Protein 6APL (pdb70)

Sequence (1744 aa):
CRHLLHLAIQRHPHFRGLFNLSIPVLLWGDLFTPALWDRLSQHKAPYGWRGLSHQVIASTLSLLNGSESAKLFAPPKCIRCAVVGNGGILNGSRQGPNIDAHDYVFRLNGAVIKGFERDVGTKTSFYGFTVNTKNSLVSYWNLGFTSVPQGQDLQYIFIPSDIRDYVLRSAILGVPVPEGLDKGDRPHAYFGPEASASKFKLLHPDFISYLTERFLKSKLILYPSTGALLLTALHTCDQVSAYGFITSNYWKFSDHYFERKKPANHDLSLEAALWRDLHKAGILQLYQRCRHLLHLAIQRHPHFRGLFNLSIPVLLWGDLFTPALWDRLSQHKAPYGWRGLSHQVIASTLSLLNGSESAKLFAPPPKCIRCAVVGNGGILNGSRQGPNIDAHDYVFRLNGAVIKGFERDVGTKTSFYGFTVNTKNSLVSYWNLGFTSVPQGQDLQYIFIPSDIRDYVLRSAILGVPVPEGLDKGDRPHAYFGPEASASKFKLLHPDFISYLTERFLKSKLINTHDLYPSTGALLLTALHTCDQVSAYGFITSNYWKFSDHYFERKKPYANHDLSLEAALWRDLHKAGILQLYQRCRHLLHLAIQRHPHFRGLFNLSIPVLLWGDLFTPALWDRLSQHKAPYGWRGLSHQVIASTLSLLNGSESAKLFAPTPPKCIRCAVVGNGGILNGSRQGPNIDAHDYVFRLNGAVIKGFERDVGTKTSFYGFTVNTKNSLVSYWNLGFTSVPQGQDLQYIFIPSDIRDYVLRSAILGVPVPEGLDKGDRPHAYFGPEASASKFKLLHPDFISYLTERFLKSKLINTHFGDLYPSTGALLLTALHTCDQVSAYGFITSNYWKFSDHYFERKKPLIFYANHDLSLEAALWRDLHKAGILQLYQRCRHLLHLAIQRHPHFRGLFNLSIPVLLWGDLFTPALWDRLSQHKAPYGWRGLSHQVIASTLSLLNGSESAKLFAPCIRCAVVGNGGILNGSRQGPNIDAHDYVFRLNGAVIKGFERDVGTKTSFYGFTVNTKNSLVSYWNLGFTSVPQGQDLQYIFIPSDIRDYVLRSAILGVPVPEGLDKGDRPHAYFGPEASASKFKLLHPDFISYLTERFLKSKLINTHFGDLYPSTGALLLTALHTCDQVSAYGFITSNYWKFSDHYFERKKPLIFYANHDLSLEAALWRDLHKAGILQLYQRCRHLLHLAIQRHPHFRGLFNLSIPVLLWGDLFTPALWDRLSQHKAPYGWRGLSHQVIASTLSLLNGSESAKLFCIRCAVVGNGGILNGSRQGPNIDAHDYVFRLNGAVIKGFERDVGTKTSFYGFTVNTKNSLVSYWNLGFTSVPQGQDLQYIFIPSDIRDYVLRSAILGVPVPEGLDKGDRPHAYFGPEASASKFKLLHPDFISYLTERFLKSKLINDLYPSTGALLLTALHTCDQVSAYGFITSNYWKFSDHYFNHDLSLEAALWRDLHKAGILQLYQRLHLAIQRHPHFRGLFNLSIPVLLWGDLFTPALWDRLSQHKAPYGWRGLSHQVIASTLSLLNGSESAKLFAPCIRCAVVGNGGILNGSRQGPNIDAHDYVFRLNGAVIKGFERDVGTKTSFYGFTVNTKNSLVSYWNLGFTSVPQGQDLQYIFIPSDIRDYVLRSAILGVPVPEGLDKGDRPHAYFGPEASASKFKLLHPDFISYLTERFLKSKLINTDLYPSTGALLLTALHTCDQVSAYGFITSNYWKFSDHYFENHDLSLEAALWRDLHKAGILQLYQR

Radius of gyration: 49.09 Å; Cα contacts (8 Å, |Δi|>4): 3254; chains: 6; bounding box: 106×106×145 Å

Structure (mmCIF, N/CA/C/O backbone):
data_6APL
#
_entry.id   6APL
#
_cell.length_a   71.168
_cell.length_b   71.125
_cell.length_c   138.608
_cell.angle_alpha   103.69
_cell.angle_beta   97.26
_cell.angle_gamma   103.03
#
_symmetry.space_group_name_H-M   'P 1'
#
loop_
_entity.id
_entity.type
_entity.pdbx_description
1 polymer 'Alpha-N-acetylgalactosaminide alpha-2,6-sialyltransferase 2'
2 non-polymer "CYTIDINE-5'-MONOPHOSPHATE"
3 non-polymer 2-acetamido-2-deoxy-beta-D-glucopyranose
4 water water
#
loop_
_atom_site.group_PDB
_atom_site.id
_atom_site.type_symbol
_atom_site.label_atom_id
_atom_site.label_alt_id
_atom_site.label_comp_id
_atom_site.label_asym_id
_atom_site.label_entity_id
_atom_site.label_seq_id
_atom_site.pdbx_PDB_ins_code
_atom_site.Cartn_x
_atom_site.Cartn_y
_atom_site.Cartn_z
_atom_site.occupancy
_atom_site.B_iso_or_equiv
_atom_site.auth_seq_id
_atom_site.auth_comp_id
_atom_site.auth_asym_id
_atom_site.auth_atom_id
_atom_site.pdbx_PDB_model_num
ATOM 1 N N . CYS A 1 66 ? 23.563 7.546 2.081 1.00 143.89 66 CYS A N 1
ATOM 2 C CA . CYS A 1 66 ? 23.293 6.155 2.423 1.00 153.27 66 CYS A CA 1
ATOM 3 C C . CYS A 1 66 ? 22.304 5.525 1.447 1.00 149.02 66 CYS A C 1
ATOM 4 O O . CYS A 1 66 ? 22.237 4.299 1.329 1.00 145.36 66 CYS A O 1
ATOM 7 N N . ARG A 1 67 ? 21.542 6.373 0.746 1.00 152.22 67 ARG A N 1
ATOM 8 C CA . ARG A 1 67 ? 20.548 5.873 -0.201 1.00 152.80 67 ARG A CA 1
ATOM 9 C C . ARG A 1 67 ? 21.192 5.018 -1.284 1.00 157.26 67 ARG A C 1
ATOM 10 O O . ARG A 1 67 ? 20.557 4.092 -1.803 1.00 160.74 67 ARG A O 1
ATOM 18 N N . HIS A 1 68 ? 22.457 5.281 -1.611 1.00 151.59 68 HIS A N 1
ATOM 19 C CA . HIS A 1 68 ? 23.152 4.526 -2.646 1.00 146.02 68 HIS A CA 1
ATOM 20 C C . HIS A 1 68 ? 23.485 3.116 -2.167 1.00 142.16 68 HIS A C 1
ATOM 21 O O . HIS A 1 68 ? 24.609 2.635 -2.349 1.00 149.49 68 HIS A O 1
ATOM 28 N N . LEU A 1 69 ? 22.506 2.455 -1.547 1.00 134.31 69 LEU A N 1
ATOM 29 C CA . LEU A 1 69 ? 22.579 1.048 -1.178 1.00 127.74 69 LEU A CA 1
ATOM 30 C C . LEU A 1 69 ? 21.717 0.202 -2.107 1.00 116.01 69 LEU A C 1
ATOM 31 O O . LEU A 1 69 ? 22.220 -0.707 -2.773 1.00 109.57 69 LEU A O 1
ATOM 36 N N . LEU A 1 70 ? 20.416 0.497 -2.173 1.00 115.02 70 LEU A N 1
ATOM 37 C CA . LEU A 1 70 ? 19.536 -0.116 -3.162 1.00 108.28 70 LEU A CA 1
ATOM 38 C C . LEU A 1 70 ? 19.665 0.555 -4.522 1.00 113.43 70 LEU A C 1
ATOM 39 O O . LEU A 1 70 ? 19.475 -0.101 -5.551 1.00 110.81 70 LEU A O 1
ATOM 44 N N . HIS A 1 71 ? 19.980 1.853 -4.548 1.00 123.21 71 HIS A N 1
ATOM 45 C CA . HIS A 1 71 ? 20.184 2.536 -5.823 1.00 133.13 71 HIS A CA 1
ATOM 46 C C . HIS A 1 71 ? 21.402 1.982 -6.550 1.00 132.21 71 HIS A C 1
ATOM 47 O O . HIS A 1 71 ? 21.389 1.837 -7.778 1.00 135.51 71 HIS A O 1
ATOM 54 N N . LEU A 1 72 ? 22.461 1.658 -5.806 1.00 125.01 72 LEU A N 1
ATOM 55 C CA . LEU A 1 72 ? 23.641 1.063 -6.424 1.00 123.68 72 LEU A CA 1
ATOM 56 C C . LEU A 1 72 ? 23.305 -0.270 -7.078 1.00 115.99 72 LEU A C 1
ATOM 57 O O . LEU A 1 72 ? 23.753 -0.552 -8.197 1.00 120.06 72 LEU A O 1
ATOM 62 N N . ALA A 1 73 ? 22.516 -1.104 -6.396 1.00 107.71 73 ALA A N 1
ATOM 63 C CA . ALA A 1 73 ? 22.125 -2.388 -6.969 1.00 109.66 73 ALA A CA 1
ATOM 64 C C . ALA A 1 73 ? 21.344 -2.198 -8.262 1.00 107.75 73 ALA A C 1
ATOM 65 O O . ALA A 1 73 ? 21.477 -2.994 -9.201 1.00 110.70 73 ALA A O 1
ATOM 67 N N . ILE A 1 74 ? 20.534 -1.139 -8.331 1.00 101.65 74 ILE A N 1
ATOM 68 C CA . ILE A 1 74 ? 19.769 -0.850 -9.542 1.00 94.13 74 ILE A CA 1
ATOM 69 C C . ILE A 1 74 ? 20.707 -0.547 -10.707 1.00 98.75 74 ILE A C 1
ATOM 70 O O . ILE A 1 74 ? 20.568 -1.109 -11.800 1.00 104.69 74 ILE A O 1
ATOM 75 N N . GLN A 1 75 ? 21.688 0.333 -10.487 1.00 103.23 75 GLN A N 1
ATOM 76 C CA . GLN A 1 75 ? 22.575 0.725 -11.578 1.00 114.50 75 GLN A CA 1
ATOM 77 C C . GLN A 1 75 ? 23.511 -0.405 -11.992 1.00 114.64 75 GLN A C 1
ATOM 78 O O . GLN A 1 75 ? 23.857 -0.514 -13.174 1.00 119.88 75 GLN A O 1
ATOM 84 N N . ARG A 1 76 ? 23.923 -1.256 -11.051 1.00 116.43 76 ARG A N 1
ATOM 85 C CA . ARG A 1 76 ? 24.924 -2.272 -11.362 1.00 127.70 76 ARG A CA 1
ATOM 86 C C . ARG A 1 76 ? 24.401 -3.353 -12.299 1.00 132.82 76 ARG A C 1
ATOM 87 O O . ARG A 1 76 ? 25.205 -4.074 -12.899 1.00 133.88 76 ARG A O 1
ATOM 95 N N . HIS A 1 77 ? 23.085 -3.487 -12.439 1.00 139.01 77 HIS A N 1
ATOM 96 C CA . HIS A 1 77 ? 22.509 -4.450 -13.357 1.00 142.18 77 HIS A CA 1
ATOM 97 C C . HIS A 1 77 ? 21.708 -3.723 -14.428 1.00 129.32 77 HIS A C 1
ATOM 98 O O . HIS A 1 77 ? 20.857 -2.886 -14.096 1.00 126.44 77 HIS A O 1
ATOM 105 N N . PRO A 1 78 ? 21.937 -4.015 -15.711 1.00 120.71 78 PRO A N 1
ATOM 106 C CA . PRO A 1 78 ? 21.318 -3.197 -16.765 1.00 115.80 78 PRO A CA 1
ATOM 107 C C . PRO A 1 78 ? 19.814 -3.374 -16.891 1.00 113.40 78 PRO A C 1
ATOM 108 O O . PRO A 1 78 ? 19.132 -2.422 -17.291 1.00 117.51 78 PRO A O 1
ATOM 112 N N . HIS A 1 79 ? 19.273 -4.553 -16.570 1.00 106.84 79 HIS A N 1
ATOM 113 C CA . HIS A 1 79 ? 17.858 -4.811 -16.834 1.00 96.43 79 HIS A CA 1
ATOM 114 C C . HIS A 1 79 ? 16.961 -3.874 -16.033 1.00 95.97 79 HIS A C 1
ATOM 115 O O . HIS A 1 79 ? 16.094 -3.196 -16.596 1.00 98.80 79 HIS A O 1
ATOM 122 N N . PHE A 1 80 ? 17.153 -3.822 -14.713 1.00 95.49 80 PHE A N 1
ATOM 123 C CA . PHE A 1 80 ? 16.365 -2.924 -13.874 1.00 92.90 80 PHE A CA 1
ATOM 124 C C . PHE A 1 80 ? 16.882 -1.493 -13.895 1.00 99.58 80 PHE A C 1
ATOM 125 O O . PHE A 1 80 ? 16.155 -0.584 -13.477 1.00 99.77 80 PHE A O 1
ATOM 133 N N . ARG A 1 81 ? 18.117 -1.277 -14.358 1.00 104.36 81 ARG A N 1
ATOM 134 C CA . ARG A 1 81 ? 18.645 0.080 -14.468 1.00 107.81 81 ARG A CA 1
ATOM 135 C C . ARG A 1 81 ? 17.799 0.915 -15.417 1.00 105.05 81 ARG A C 1
ATOM 136 O O . ARG A 1 81 ? 17.578 2.109 -15.180 1.00 106.49 81 ARG A O 1
ATOM 144 N N . GLY A 1 82 ? 17.320 0.303 -16.496 1.00 101.46 82 GLY A N 1
ATOM 145 C CA . GLY A 1 82 ? 16.452 0.942 -17.459 1.00 105.27 82 GLY A CA 1
ATOM 146 C C . GLY A 1 82 ? 14.976 0.746 -17.207 1.00 103.89 82 GLY A C 1
ATOM 147 O O . GLY A 1 82 ? 14.161 1.116 -18.060 1.00 107.87 82 GLY A O 1
ATOM 148 N N . LEU A 1 83 ? 14.600 0.174 -16.065 1.00 97.65 83 LEU A N 1
ATOM 149 C CA . LEU A 1 83 ? 13.202 -0.048 -15.736 1.00 94.17 83 LEU A CA 1
ATOM 150 C C . LEU A 1 83 ? 12.715 0.807 -14.576 1.00 87.33 83 LEU A C 1
ATOM 151 O O . LEU A 1 83 ? 11.521 1.115 -14.520 1.00 77.75 83 LEU A O 1
ATOM 156 N N . PHE A 1 84 ? 13.606 1.219 -13.676 1.00 85.03 84 PHE A N 1
ATOM 157 C CA . PHE A 1 84 ? 13.246 2.055 -12.539 1.00 76.58 84 PHE A CA 1
ATOM 158 C C . PHE A 1 84 ? 13.256 3.529 -12.928 1.00 85.42 84 PHE A C 1
ATOM 159 O O . PHE A 1 84 ? 14.188 3.998 -13.590 1.00 91.36 84 PHE A O 1
ATOM 167 N N . ASN A 1 85 ? 12.220 4.258 -12.503 1.00 83.84 85 ASN A N 1
ATOM 168 C CA . ASN A 1 85 ? 12.092 5.700 -12.733 1.00 79.82 85 ASN A CA 1
ATOM 169 C C . ASN A 1 85 ? 11.737 6.353 -11.399 1.00 78.39 85 ASN A C 1
ATOM 170 O O . ASN A 1 85 ? 10.561 6.473 -11.045 1.00 71.78 85 ASN A O 1
ATOM 175 N N . LEU A 1 86 ? 12.758 6.808 -10.676 1.00 90.41 86 LEU A N 1
ATOM 176 C CA . LEU A 1 86 ? 12.558 7.393 -9.356 1.00 96.88 86 LEU A CA 1
ATOM 177 C C . LEU A 1 86 ? 12.156 8.860 -9.464 1.00 93.07 86 LEU A C 1
ATOM 178 O O . LEU A 1 86 ? 12.433 9.656 -8.561 1.00 91.43 86 LEU A O 1
ATOM 183 N N . SER A 1 87 ? 11.495 9.224 -10.561 1.00 85.61 87 SER A N 1
ATOM 184 C CA . SER A 1 87 ? 10.999 10.576 -10.765 1.00 83.09 87 SER A CA 1
ATOM 185 C C . SER A 1 87 ? 9.486 10.663 -10.881 1.00 82.02 87 SER A C 1
ATOM 186 O O . SER A 1 87 ? 8.926 11.731 -10.623 1.00 87.00 87 SER A O 1
ATOM 189 N N . ILE A 1 88 ? 8.813 9.582 -11.268 1.00 72.66 88 ILE A N 1
ATOM 190 C CA . ILE A 1 88 ? 7.350 9.642 -11.354 1.00 68.65 88 ILE A CA 1
ATOM 191 C C . ILE A 1 88 ? 6.785 9.838 -9.954 1.00 65.13 88 ILE A C 1
ATOM 192 O O . ILE A 1 88 ? 7.308 9.245 -8.989 1.00 64.04 88 ILE A O 1
ATOM 197 N N . PRO A 1 89 ? 5.770 10.679 -9.760 1.00 62.17 89 PRO A N 1
ATOM 198 C CA . PRO A 1 89 ? 5.228 10.862 -8.407 1.00 56.42 89 PRO A CA 1
ATOM 199 C C . PRO A 1 89 ? 4.544 9.592 -7.923 1.00 57.40 89 PRO A C 1
ATOM 200 O O . PRO A 1 89 ? 3.840 8.921 -8.680 1.00 60.78 89 PRO A O 1
ATOM 204 N N . VAL A 1 90 ? 4.782 9.251 -6.657 1.00 54.73 90 VAL A N 1
ATOM 205 C CA . VAL A 1 90 ? 4.158 8.070 -6.073 1.00 47.54 90 VAL A CA 1
ATOM 206 C C . VAL A 1 90 ? 2.775 8.412 -5.547 1.00 54.73 90 VAL A C 1
ATOM 207 O O . VAL A 1 90 ? 1.860 7.580 -5.567 1.00 51.31 90 VAL A O 1
ATOM 211 N N . LEU A 1 91 ? 2.605 9.640 -5.079 1.00 53.51 91 LEU A N 1
ATOM 212 C CA . LEU A 1 91 ? 1.394 10.086 -4.416 1.00 52.14 91 LEU A CA 1
ATOM 213 C C . LEU A 1 91 ? 0.714 11.149 -5.263 1.00 61.59 91 LEU A C 1
ATOM 214 O O . LEU A 1 91 ? 1.383 11.975 -5.893 1.00 60.34 91 LEU A O 1
ATOM 219 N N . LEU A 1 92 ? -0.613 11.124 -5.289 1.00 47.75 92 LEU A N 1
ATOM 220 C CA . LEU A 1 92 ? -1.384 12.151 -5.973 1.00 51.63 92 LEU A CA 1
ATOM 221 C C . LEU A 1 92 ? -1.806 13.211 -4.963 1.00 57.80 92 LEU A C 1
ATOM 222 O O . LEU A 1 92 ? -2.273 12.879 -3.866 1.00 53.51 92 LEU A O 1
ATOM 227 N N . TRP A 1 93 ? -1.640 14.481 -5.327 1.00 65.30 93 TRP A N 1
ATOM 228 C CA . TRP A 1 93 ? -2.022 15.571 -4.436 1.00 61.22 93 TRP A CA 1
ATOM 229 C C . TRP A 1 93 ? -2.507 16.756 -5.264 1.00 62.53 93 TRP A C 1
ATOM 230 O O . TRP A 1 93 ? -2.521 16.719 -6.499 1.00 61.83 93 TRP A O 1
ATOM 241 N N . GLY A 1 94 ? -2.891 17.825 -4.559 1.00 65.00 94 GLY A N 1
ATOM 242 C CA . GLY A 1 94 ? -3.661 18.891 -5.185 1.00 64.78 94 GLY A CA 1
ATOM 243 C C . GLY A 1 94 ? -2.924 19.610 -6.299 1.00 66.92 94 GLY A C 1
ATOM 244 O O . GLY A 1 94 ? -3.510 19.921 -7.339 1.00 73.03 94 GLY A O 1
ATOM 245 N N . ASP A 1 95 ? -1.635 19.889 -6.101 1.00 64.59 95 ASP A N 1
ATOM 246 C CA . ASP A 1 95 ? -0.859 20.577 -7.127 1.00 61.68 95 ASP A CA 1
ATOM 247 C C . ASP A 1 95 ? -0.723 19.781 -8.420 1.00 68.98 95 ASP A C 1
ATOM 248 O O . ASP A 1 95 ? -0.234 20.335 -9.409 1.00 77.04 95 ASP A O 1
ATOM 253 N N . LEU A 1 96 ? -1.132 18.510 -8.446 1.00 62.94 96 LEU A N 1
ATOM 254 C CA . LEU A 1 96 ? -1.109 17.725 -9.674 1.00 65.80 96 LEU A CA 1
ATOM 255 C C . LEU A 1 96 ? -2.461 17.667 -10.371 1.00 62.97 96 LEU A C 1
ATOM 256 O O . LEU A 1 96 ? -2.541 17.155 -11.491 1.00 66.35 96 LEU A O 1
ATOM 261 N N . PHE A 1 97 ? -3.516 18.177 -9.742 1.00 69.89 97 PHE A N 1
ATOM 262 C CA . PHE A 1 97 ? -4.869 18.117 -10.294 1.00 68.63 97 PHE A CA 1
ATOM 263 C C . PHE A 1 97 ? -5.034 19.239 -11.308 1.00 63.08 97 PHE A C 1
ATOM 264 O O . PHE A 1 97 ? -5.389 20.365 -10.969 1.00 60.97 97 PHE A O 1
ATOM 272 N N . THR A 1 98 ? -4.772 18.929 -12.572 1.00 77.33 98 THR A N 1
ATOM 273 C CA . THR A 1 98 ? -4.935 19.899 -13.639 1.00 80.50 98 THR A CA 1
ATOM 274 C C . THR A 1 98 ? -5.981 19.401 -14.628 1.00 82.04 98 THR A C 1
ATOM 275 O O . THR A 1 98 ? -6.194 18.191 -14.741 1.00 87.42 98 THR A O 1
ATOM 279 N N . PRO A 1 99 ? -6.663 20.298 -15.346 1.00 79.82 99 PRO A N 1
ATOM 280 C CA . PRO A 1 99 ? -7.598 19.828 -16.381 1.00 77.90 99 PRO A CA 1
ATOM 281 C C . PRO A 1 99 ? -6.942 18.919 -17.408 1.00 75.47 99 PRO A C 1
ATOM 282 O O . PRO A 1 99 ? -7.630 18.076 -17.996 1.00 76.93 99 PRO A O 1
ATOM 286 N N . ALA A 1 100 ? -5.631 19.053 -17.632 1.00 69.10 100 ALA A N 1
ATOM 287 C CA . ALA A 1 100 ? -4.917 18.089 -18.461 1.00 66.95 100 ALA A CA 1
ATOM 288 C C . ALA A 1 100 ? -4.979 16.695 -17.846 1.00 70.17 100 ALA A C 1
ATOM 289 O O . ALA A 1 100 ? -5.386 15.731 -18.505 1.00 71.04 100 ALA A O 1
ATOM 291 N N . LEU A 1 101 ? -4.580 16.572 -16.575 1.00 72.47 101 LEU A N 1
ATOM 292 C CA . LEU A 1 101 ? -4.660 15.281 -15.900 1.00 68.34 101 LEU A CA 1
ATOM 293 C C . LEU A 1 101 ? -6.092 14.766 -15.887 1.00 68.64 101 LEU A C 1
ATOM 294 O O . LEU A 1 101 ? -6.329 13.562 -16.035 1.00 67.93 101 LEU A O 1
ATOM 299 N N . TRP A 1 102 ? -7.062 15.669 -15.727 1.00 67.87 102 TRP A N 1
ATOM 300 C CA . TRP A 1 102 ? -8.460 15.257 -15.780 1.00 73.19 102 TRP A CA 1
ATOM 301 C C . TRP A 1 102 ? -8.828 14.698 -17.149 1.00 83.39 102 TRP A C 1
ATOM 302 O O . TRP A 1 102 ? -9.649 13.779 -17.236 1.00 83.50 102 TRP A O 1
ATOM 313 N N . ASP A 1 103 ? -8.233 15.228 -18.223 1.00 87.27 103 ASP A N 1
ATOM 314 C CA . ASP A 1 103 ? -8.520 14.721 -19.563 1.00 88.02 103 ASP A CA 1
ATOM 315 C C . ASP A 1 103 ? -8.055 13.278 -19.714 1.00 77.58 103 ASP A C 1
ATOM 316 O O . ASP A 1 103 ? -8.854 12.382 -20.009 1.00 78.87 103 ASP A O 1
ATOM 321 N N . ARG A 1 104 ? -6.754 13.039 -19.528 1.00 68.90 104 ARG A N 1
ATOM 322 C CA . ARG A 1 104 ? -6.205 11.694 -19.683 1.00 76.30 104 ARG A CA 1
ATOM 323 C C . ARG A 1 104 ? -6.891 10.711 -18.748 1.00 76.32 104 ARG A C 1
ATOM 324 O O . ARG A 1 104 ? -7.480 9.716 -19.189 1.00 75.84 104 ARG A O 1
ATOM 332 N N . LEU A 1 105 ? -6.821 10.980 -17.443 1.00 64.50 105 LEU A N 1
ATOM 333 C CA . LEU A 1 105 ? -7.289 10.022 -16.451 1.00 65.54 105 LEU A CA 1
ATOM 334 C C . LEU A 1 105 ? -8.774 9.726 -16.585 1.00 66.56 105 LEU A C 1
ATOM 335 O O . LEU A 1 105 ? -9.231 8.679 -16.116 1.00 64.33 105 LEU A O 1
ATOM 340 N N . SER A 1 106 ? -9.536 10.616 -17.220 1.00 69.20 106 SER A N 1
ATOM 341 C CA . SER A 1 106 ? -10.935 10.317 -17.490 1.00 75.94 106 SER A CA 1
ATOM 342 C C . SER A 1 106 ? -11.108 9.302 -18.613 1.00 80.67 106 SER A C 1
ATOM 343 O O . SER A 1 106 ? -12.233 8.851 -18.849 1.00 83.9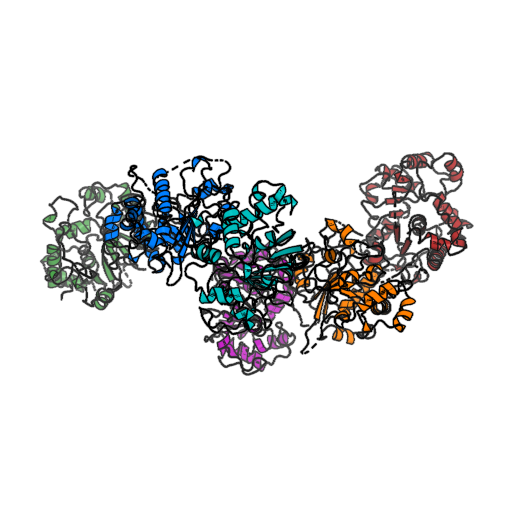2 106 SER A O 1
ATOM 346 N N . GLN A 1 107 ? -10.033 8.939 -19.310 1.00 73.20 107 GLN A N 1
ATOM 347 C CA . GLN A 1 107 ? -10.079 7.921 -20.349 1.00 82.95 107 GLN A CA 1
ATOM 348 C C . GLN A 1 107 ? -9.657 6.549 -19.839 1.00 78.87 107 GLN A C 1
ATOM 349 O O . GLN A 1 107 ? -9.502 5.622 -20.639 1.00 77.42 107 GLN A O 1
ATOM 355 N N . HIS A 1 108 ? -9.477 6.397 -18.529 1.00 82.39 108 HIS A N 1
ATOM 356 C CA . HIS A 1 108 ? -9.099 5.122 -17.933 1.00 80.44 108 HIS A CA 1
ATOM 357 C C . HIS A 1 108 ? -9.938 4.898 -16.686 1.00 83.65 108 HIS A C 1
ATOM 358 O O . HIS A 1 108 ? -10.063 5.799 -15.853 1.00 79.80 108 HIS A O 1
ATOM 365 N N . LYS A 1 109 ? -10.518 3.711 -16.561 1.00 87.12 109 LYS A N 1
ATOM 366 C CA . LYS A 1 109 ? -11.288 3.382 -15.371 1.00 96.45 109 LYS A CA 1
ATOM 367 C C . LYS A 1 109 ? -10.357 2.687 -14.379 1.00 96.53 109 LYS A C 1
ATOM 368 O O . LYS A 1 109 ? -9.137 2.869 -14.434 1.00 74.95 109 LYS A O 1
ATOM 374 N N . ALA A 1 110 ? -10.922 1.899 -13.451 1.00 114.23 110 ALA A N 1
ATOM 375 C CA . ALA A 1 110 ? -10.125 1.040 -12.585 1.00 105.66 110 ALA A CA 1
ATOM 376 C C . ALA A 1 110 ? -9.211 1.931 -11.743 1.00 91.23 110 ALA A C 1
ATOM 377 O O . ALA A 1 110 ? -9.464 3.142 -11.668 1.00 91.93 110 ALA A O 1
ATOM 379 N N . PRO A 1 111 ? -8.173 1.415 -11.073 1.00 72.28 111 PRO A N 1
ATOM 380 C CA . PRO A 1 111 ? -7.227 2.320 -10.405 1.00 59.60 111 PRO A CA 1
ATOM 381 C C . PRO A 1 111 ? -6.277 3.052 -11.336 1.00 54.33 111 PRO A C 1
ATOM 382 O O . PRO A 1 111 ? -5.407 3.781 -10.846 1.00 53.93 111 PRO A O 1
ATOM 386 N N . TYR A 1 112 ? -6.395 2.886 -12.649 1.00 57.66 112 TYR A N 1
ATOM 387 C CA . TYR A 1 112 ? -5.470 3.550 -13.558 1.00 58.91 112 TYR A CA 1
ATOM 388 C C . TYR A 1 112 ? -5.922 4.951 -13.945 1.00 64.92 112 TYR A C 1
ATOM 389 O O . TYR A 1 112 ? -5.112 5.726 -14.466 1.00 72.06 112 TYR A O 1
ATOM 398 N N . GLY A 1 113 ? -7.172 5.290 -13.694 1.00 63.77 113 GLY A N 1
ATOM 399 C CA . GLY A 1 113 ? -7.692 6.614 -13.974 1.00 64.18 113 GLY A CA 1
ATOM 400 C C . GLY A 1 113 ? -8.990 6.805 -13.212 1.00 62.35 113 GLY A C 1
ATOM 401 O O . GLY A 1 113 ? -9.215 6.187 -12.171 1.00 65.12 113 GLY A O 1
ATOM 402 N N . TRP A 1 114 ? -9.862 7.663 -13.741 1.00 65.61 114 TRP A N 1
ATOM 403 C CA . TRP A 1 114 ? -11.158 7.909 -13.117 1.00 68.22 114 TRP A CA 1
ATOM 404 C C . TRP A 1 114 ? -12.239 8.149 -14.177 1.00 68.88 114 TRP A C 1
ATOM 405 O O . TRP A 1 114 ? -12.944 9.154 -14.184 1.00 73.91 114 TRP A O 1
ATOM 416 N N . ARG A 1 115 ? -12.395 7.191 -15.089 1.00 66.22 115 ARG A N 1
ATOM 417 C CA . ARG A 1 115 ? -13.478 7.264 -16.060 1.00 73.67 115 ARG A CA 1
ATOM 418 C C . ARG A 1 115 ? -14.807 6.955 -15.383 1.00 72.16 115 ARG A C 1
ATOM 419 O O . ARG A 1 115 ? -14.918 5.988 -14.624 1.00 71.24 115 ARG A O 1
ATOM 427 N N . GLY A 1 116 ? -15.817 7.778 -15.658 1.00 70.77 116 GLY A N 1
ATOM 428 C CA . GLY A 1 116 ? -17.123 7.583 -15.064 1.00 75.37 116 GLY A CA 1
ATOM 429 C C . GLY A 1 116 ? -17.257 8.048 -13.633 1.00 77.02 116 GLY A C 1
ATOM 430 O O . GLY A 1 116 ? -18.301 7.811 -13.017 1.00 79.74 116 GLY A O 1
ATOM 431 N N . LEU A 1 117 ? -16.237 8.700 -13.083 1.00 69.82 117 LEU A N 1
ATOM 432 C CA . LEU A 1 117 ? -16.271 9.229 -11.726 1.00 64.39 117 LEU A CA 1
ATOM 433 C C . LEU A 1 117 ? -16.555 10.724 -11.782 1.00 66.35 117 LEU A C 1
ATOM 434 O O . LEU A 1 117 ? -16.074 11.421 -12.680 1.00 69.09 117 LEU A O 1
ATOM 439 N N . SER A 1 118 ? -17.339 11.215 -10.825 1.00 61.94 118 SER A N 1
ATOM 440 C CA . SER A 1 118 ? -17.825 12.588 -10.899 1.00 69.83 118 SER A CA 1
ATOM 441 C C . SER A 1 118 ? -16.730 13.576 -10.516 1.00 70.09 118 SER A C 1
ATOM 442 O O . SER A 1 118 ? -16.006 13.378 -9.536 1.00 64.29 118 SER A O 1
ATOM 445 N N . HIS A 1 119 ? -16.615 14.647 -11.307 1.00 74.01 119 HIS A N 1
ATOM 446 C CA . HIS A 1 119 ? -15.669 15.714 -10.993 1.00 67.05 119 HIS A CA 1
ATOM 447 C C . HIS A 1 119 ? -15.901 16.261 -9.589 1.00 66.44 119 HIS A C 1
ATOM 448 O O . HIS A 1 119 ? -14.943 16.552 -8.866 1.00 64.91 119 HIS A O 1
ATOM 455 N N . GLN A 1 120 ? -17.166 16.381 -9.176 1.00 58.66 120 GLN A N 1
ATOM 456 C CA . GLN A 1 120 ? -17.473 16.929 -7.857 1.00 61.25 120 GLN A CA 1
ATOM 457 C C . GLN A 1 120 ? -16.786 16.134 -6.753 1.00 58.84 120 GLN A C 1
ATOM 458 O O . GLN A 1 120 ? -16.137 16.710 -5.872 1.00 56.03 120 GLN A O 1
ATOM 464 N N . VAL A 1 121 ? -16.899 14.805 -6.795 1.00 68.34 121 VAL A N 1
ATOM 465 C CA . VAL A 1 121 ? -16.274 13.978 -5.764 1.00 61.99 121 VAL A CA 1
ATOM 466 C C . VAL A 1 121 ? -14.757 14.100 -5.825 1.00 66.13 121 VAL A C 1
ATOM 467 O O . VAL A 1 121 ? -14.106 14.398 -4.818 1.00 73.96 121 VAL A O 1
ATOM 471 N N . ILE A 1 122 ? -14.171 13.885 -7.005 1.00 61.91 122 ILE A N 1
ATOM 472 C CA . ILE A 1 122 ? -12.713 13.886 -7.124 1.00 64.38 122 ILE A CA 1
ATOM 473 C C . ILE A 1 122 ? -12.141 15.263 -6.799 1.00 60.37 122 ILE A C 1
ATOM 474 O O . ILE A 1 122 ? -11.136 15.379 -6.085 1.00 52.35 122 ILE A O 1
ATOM 479 N N . ALA A 1 123 ? -12.777 16.327 -7.301 1.00 53.17 123 ALA A N 1
ATOM 480 C CA . ALA A 1 123 ? -12.308 17.678 -6.999 1.00 55.37 123 ALA A CA 1
ATOM 481 C C . ALA A 1 123 ? -12.417 17.987 -5.510 1.00 56.40 123 ALA A C 1
ATOM 482 O O . ALA A 1 123 ? -11.532 18.636 -4.941 1.00 57.08 123 ALA A O 1
ATOM 484 N N . SER A 1 124 ? -13.492 17.535 -4.860 1.00 63.80 124 SER A N 1
ATOM 485 C CA . SER A 1 124 ? -13.658 17.836 -3.441 1.00 66.37 124 SER A CA 1
ATOM 486 C C . SER A 1 124 ? -12.631 17.097 -2.591 1.00 67.30 124 SER A C 1
ATOM 487 O O . SER A 1 124 ? -12.088 17.665 -1.636 1.00 68.52 124 SER A O 1
ATOM 490 N N . THR A 1 125 ? -12.347 15.834 -2.913 1.00 60.93 125 THR A N 1
ATOM 491 C CA . THR A 1 125 ? -11.323 15.113 -2.163 1.00 58.14 125 THR A CA 1
ATOM 492 C C . THR A 1 125 ? -9.945 15.706 -2.422 1.00 57.76 125 THR A C 1
ATOM 493 O O . THR A 1 125 ? -9.193 15.990 -1.483 1.00 57.23 125 THR A O 1
ATOM 497 N N . LEU A 1 126 ? -9.597 15.918 -3.692 1.00 55.20 126 LEU A N 1
ATOM 498 C CA . LEU A 1 126 ? -8.256 16.398 -4.000 1.00 53.84 126 LEU A CA 1
ATOM 499 C C . LEU A 1 126 ? -8.011 17.811 -3.486 1.00 60.76 126 LEU A C 1
ATOM 500 O O . LEU A 1 126 ? -6.852 18.217 -3.361 1.00 63.47 126 LEU A O 1
ATOM 505 N N . SER A 1 127 ? -9.068 18.564 -3.175 1.00 53.54 127 SER A N 1
ATOM 506 C CA . SER A 1 127 ? -8.866 19.888 -2.597 1.00 52.93 127 SER A CA 1
ATOM 507 C C . SER A 1 127 ? -8.295 19.804 -1.186 1.00 54.65 127 SER A C 1
ATOM 508 O O . SER A 1 127 ? -7.588 20.723 -0.752 1.00 58.33 127 SER A O 1
ATOM 511 N N . LEU A 1 128 ? -8.570 18.710 -0.463 1.00 53.37 128 LEU A N 1
ATOM 512 C CA . LEU A 1 128 ? -8.004 18.526 0.873 1.00 60.56 128 LEU A CA 1
ATOM 513 C C . LEU A 1 128 ? -6.521 18.182 0.833 1.00 61.36 128 LEU A C 1
ATOM 514 O O . LEU A 1 128 ? -5.810 18.426 1.813 1.00 64.78 128 LEU A O 1
ATOM 519 N N . LEU A 1 129 ? -6.037 17.622 -0.277 1.00 66.94 129 LEU A N 1
ATOM 520 C CA . LEU A 1 129 ? -4.633 17.270 -0.456 1.00 66.95 129 LEU A CA 1
ATOM 521 C C . LEU A 1 129 ? -3.789 18.444 -0.957 1.00 68.38 129 LEU A C 1
ATOM 522 O O . LEU A 1 129 ? -2.782 18.223 -1.639 1.00 56.46 129 LEU A O 1
ATOM 527 N N . ASN A 1 130 ? -4.168 19.683 -0.616 1.00 67.22 130 ASN A N 1
ATOM 528 C CA . ASN A 1 130 ? -3.479 20.864 -1.121 1.00 76.73 130 ASN A CA 1
ATOM 529 C C . ASN A 1 130 ? -2.128 21.089 -0.455 1.00 72.28 130 ASN A C 1
ATOM 530 O O . ASN A 1 130 ? -1.296 21.823 -1.004 1.00 73.46 130 ASN A O 1
ATOM 535 N N . GLY A 1 131 ? -1.896 20.498 0.714 1.00 66.50 131 GLY A N 1
ATOM 536 C CA . GLY A 1 131 ? -0.683 20.769 1.445 1.00 59.07 131 GLY A CA 1
ATOM 537 C C . GLY A 1 131 ? 0.519 20.034 0.892 1.00 68.31 131 GLY A C 1
ATOM 538 O O . GLY A 1 131 ? 0.415 18.993 0.243 1.00 71.86 131 GLY A O 1
ATOM 539 N N . SER A 1 132 ? 1.688 20.613 1.165 1.00 70.72 132 SER A N 1
ATOM 540 C CA . SER A 1 132 ? 2.941 20.024 0.713 1.00 62.70 132 SER A CA 1
ATOM 541 C C . SER A 1 132 ? 3.170 18.645 1.326 1.00 68.26 132 SER A C 1
ATOM 542 O O . SER A 1 132 ? 3.787 17.780 0.695 1.00 68.63 132 SER A O 1
ATOM 545 N N . GLU A 1 133 ? 2.668 18.414 2.543 1.00 61.41 133 GLU A N 1
ATOM 546 C CA . GLU A 1 133 ? 2.867 17.123 3.196 1.00 65.37 133 GLU A CA 1
ATOM 547 C C . GLU A 1 133 ? 2.121 15.994 2.488 1.00 65.14 133 GLU A C 1
ATOM 548 O O . GLU A 1 133 ? 2.513 14.827 2.607 1.00 63.90 133 GLU A O 1
ATOM 554 N N . SER A 1 134 ? 1.056 16.310 1.749 1.00 60.81 134 SER A N 1
ATOM 555 C CA . SER A 1 134 ? 0.321 15.287 1.013 1.00 49.58 134 SER A CA 1
ATOM 556 C C . SER A 1 134 ? 1.117 14.694 -0.145 1.00 58.64 134 SER A C 1
ATOM 557 O O . SER A 1 134 ? 0.701 13.668 -0.693 1.00 56.70 134 SER A O 1
ATOM 560 N N . ALA A 1 135 ? 2.245 15.292 -0.523 1.00 60.37 135 ALA A N 1
ATOM 561 C CA . ALA A 1 135 ? 2.953 14.874 -1.725 1.00 57.26 135 ALA A CA 1
ATOM 562 C C . ALA A 1 135 ? 3.915 13.713 -1.506 1.00 61.49 135 ALA A C 1
ATOM 563 O O . ALA A 1 135 ? 4.250 13.024 -2.475 1.00 64.91 135 ALA A O 1
ATOM 565 N N . LYS A 1 136 ? 4.368 13.476 -0.275 1.00 58.65 136 LYS A N 1
ATOM 566 C CA . LYS A 1 136 ? 5.424 12.509 -0.005 1.00 65.74 136 LYS A CA 1
ATOM 567 C C . LYS A 1 136 ? 5.014 11.581 1.131 1.00 69.35 136 LYS A C 1
ATOM 568 O O . LYS A 1 136 ? 4.184 11.927 1.975 1.00 60.75 136 LYS A O 1
ATOM 574 N N . LEU A 1 137 ? 5.630 10.397 1.160 1.00 64.30 137 LEU A N 1
ATOM 575 C CA . LEU A 1 137 ? 5.456 9.510 2.304 1.00 57.82 137 LEU A CA 1
ATOM 576 C C . LEU A 1 137 ? 6.412 9.848 3.440 1.00 62.21 137 LEU A C 1
ATOM 577 O O . LEU A 1 137 ? 6.046 9.704 4.614 1.00 66.35 137 LEU A O 1
ATOM 582 N N . PHE A 1 138 ? 7.623 10.298 3.116 1.00 59.44 138 PHE A N 1
ATOM 583 C CA . PHE A 1 138 ? 8.643 10.630 4.101 1.00 66.28 138 PHE A CA 1
ATOM 584 C C . PHE A 1 138 ? 8.970 12.117 4.039 1.00 77.45 138 PHE A C 1
ATOM 585 O O . PHE A 1 138 ? 9.002 12.713 2.958 1.00 80.99 138 PHE A O 1
ATOM 593 N N . ALA A 1 139 ? 9.205 12.708 5.203 1.00 82.11 139 ALA A N 1
ATOM 594 C CA . ALA A 1 139 ? 9.584 14.103 5.353 1.00 95.98 139 ALA A CA 1
ATOM 595 C C . ALA A 1 139 ? 11.101 14.255 5.286 1.00 102.10 139 ALA A C 1
ATOM 596 O O . ALA A 1 139 ? 11.840 13.326 5.627 1.00 104.55 139 ALA A O 1
ATOM 598 N N . PRO A 1 140 ? 11.604 15.417 4.837 1.00 113.84 140 PRO A N 1
ATOM 599 C CA . PRO A 1 140 ? 13.051 15.662 4.820 1.00 110.88 140 PRO A CA 1
ATOM 600 C C . PRO A 1 140 ? 13.608 15.974 6.207 1.00 114.22 140 PRO A C 1
ATOM 601 O O . PRO A 1 140 ? 14.767 15.662 6.484 1.00 120.12 140 PRO A O 1
ATOM 605 N N . PRO A 1 146 ? 20.522 13.770 7.067 1.00 141.89 146 PRO A N 1
ATOM 606 C CA . PRO A 1 146 ? 20.962 12.805 6.052 1.00 135.35 146 PRO A CA 1
ATOM 607 C C . PRO A 1 146 ? 20.914 11.357 6.548 1.00 130.32 146 PRO A C 1
ATOM 608 O O . PRO A 1 146 ? 21.964 10.759 6.785 1.00 134.70 146 PRO A O 1
ATOM 612 N N . LYS A 1 147 ? 19.712 10.801 6.685 1.00 117.02 147 LYS A N 1
ATOM 613 C CA . LYS A 1 147 ? 19.508 9.491 7.286 1.00 113.16 147 LYS A CA 1
ATOM 614 C C . LYS A 1 147 ? 19.156 8.449 6.229 1.00 108.78 147 LYS A C 1
ATOM 615 O O . LYS A 1 147 ? 18.729 8.772 5.118 1.00 118.34 147 LYS A O 1
ATOM 621 N N . CYS A 1 148 ? 19.345 7.183 6.595 1.00 96.34 148 CYS A N 1
ATOM 622 C CA . CYS A 1 148 ? 18.982 6.058 5.744 1.00 85.59 148 CYS A CA 1
ATOM 623 C C . CYS A 1 148 ? 17.556 5.610 6.039 1.00 78.88 148 CYS A C 1
ATOM 624 O O . CYS A 1 148 ? 17.089 5.672 7.179 1.00 82.09 148 CYS A O 1
ATOM 627 N N . ILE A 1 149 ? 16.868 5.145 5.002 1.00 66.06 149 ILE A N 1
ATOM 628 C CA . ILE A 1 149 ? 15.469 4.740 5.104 1.00 65.92 149 ILE A CA 1
ATOM 629 C C . ILE A 1 149 ? 15.404 3.236 4.861 1.00 62.15 149 ILE A C 1
ATOM 630 O O . ILE A 1 149 ? 15.501 2.772 3.719 1.00 59.49 149 ILE A O 1
ATOM 635 N N . ARG A 1 150 ? 15.223 2.466 5.930 1.00 61.00 150 ARG A N 1
ATOM 636 C CA . ARG A 1 150 ? 15.158 1.011 5.852 1.00 58.32 150 ARG A CA 1
ATOM 637 C C . ARG A 1 150 ? 13.731 0.565 6.153 1.00 58.99 150 ARG A C 1
ATOM 638 O O . ARG A 1 150 ? 13.201 0.838 7.238 1.00 54.35 150 ARG A O 1
ATOM 646 N N . CYS A 1 151 ? 13.114 -0.111 5.190 1.00 53.56 151 CYS A N 1
ATOM 647 C CA . CYS A 1 151 ? 11.698 -0.435 5.239 1.00 50.65 151 CYS A CA 1
ATOM 648 C C . CYS A 1 151 ? 11.490 -1.941 5.241 1.00 54.32 151 CYS A C 1
ATOM 649 O O . CYS A 1 151 ? 12.318 -2.704 4.736 1.00 51.15 151 CYS A O 1
ATOM 652 N N . ALA A 1 152 ? 10.368 -2.356 5.817 1.00 54.07 152 ALA A N 1
ATOM 653 C CA . ALA A 1 152 ? 9.916 -3.737 5.769 1.00 50.39 152 ALA A CA 1
ATOM 654 C C . ALA A 1 152 ? 8.483 -3.731 5.269 1.00 52.57 152 ALA A C 1
ATOM 655 O O . ALA A 1 152 ? 7.661 -2.944 5.750 1.00 53.07 152 ALA A O 1
ATOM 657 N N . VAL A 1 153 ? 8.195 -4.572 4.283 1.00 45.79 153 VAL A N 1
ATOM 658 C CA . VAL A 1 153 ? 6.851 -4.713 3.744 1.00 47.99 153 VAL A CA 1
ATOM 659 C C . VAL A 1 153 ? 6.353 -6.084 4.145 1.00 46.61 153 VAL A C 1
ATOM 660 O O . VAL A 1 153 ? 6.982 -7.099 3.822 1.00 49.90 153 VAL A O 1
ATOM 664 N N . VAL A 1 154 ? 5.232 -6.117 4.845 1.00 37.91 154 VAL A N 1
ATOM 665 C CA . VAL A 1 154 ? 4.714 -7.344 5.422 1.00 45.15 154 VAL A CA 1
ATOM 666 C C . VAL A 1 154 ? 3.523 -7.772 4.583 1.00 45.37 154 VAL A C 1
ATOM 667 O O . VAL A 1 154 ? 2.439 -7.192 4.680 1.00 48.87 154 VAL A O 1
ATOM 671 N N . GLY A 1 155 ? 3.743 -8.775 3.738 1.00 49.16 155 GLY A N 1
ATOM 672 C CA . GLY A 1 155 ? 2.650 -9.480 3.120 1.00 43.19 155 GLY A CA 1
ATOM 673 C C . GLY A 1 155 ? 2.007 -10.434 4.102 1.00 47.26 155 GLY A C 1
ATOM 674 O O . GLY A 1 155 ? 2.504 -10.689 5.199 1.00 49.16 155 GLY A O 1
ATOM 675 N N . ASN A 1 156 ? 0.868 -10.977 3.690 1.00 43.78 156 ASN A N 1
ATOM 676 C CA . ASN A 1 156 ? 0.041 -11.790 4.571 1.00 44.74 156 ASN A CA 1
ATOM 677 C C . ASN A 1 156 ? 0.109 -13.277 4.220 1.00 42.14 156 ASN A C 1
ATOM 678 O O . ASN A 1 156 ? -0.771 -14.051 4.600 1.00 46.30 156 ASN A O 1
ATOM 683 N N . GLY A 1 157 ? 1.174 -13.694 3.526 1.00 48.74 157 GLY A N 1
ATOM 684 C CA . GLY A 1 157 ? 1.318 -15.087 3.152 1.00 39.64 157 GLY A CA 1
ATOM 685 C C . GLY A 1 157 ? 1.538 -15.998 4.343 1.00 43.26 157 GLY A C 1
ATOM 686 O O . GLY A 1 157 ? 2.051 -15.603 5.388 1.00 40.81 157 GLY A O 1
ATOM 687 N N . GLY A 1 158 ? 1.128 -17.256 4.174 1.00 49.18 158 GLY A N 1
ATOM 688 C CA . GLY A 1 158 ? 1.300 -18.254 5.218 1.00 44.72 158 GLY A CA 1
ATOM 689 C C . GLY A 1 158 ? 2.742 -18.580 5.550 1.00 46.90 158 GLY A C 1
ATOM 690 O O . GLY A 1 158 ? 2.989 -19.266 6.546 1.00 47.27 158 GLY A O 1
ATOM 691 N N . ILE A 1 159 ? 3.695 -18.100 4.754 1.00 47.07 159 ILE A N 1
ATOM 692 C CA . ILE A 1 159 ? 5.095 -18.382 5.044 1.00 45.58 159 ILE A CA 1
ATOM 693 C C . ILE A 1 159 ? 5.510 -17.806 6.401 1.00 43.79 159 ILE A C 1
ATOM 694 O O . ILE A 1 159 ? 6.408 -18.345 7.058 1.00 49.66 159 ILE A O 1
ATOM 699 N N . LEU A 1 160 ? 4.839 -16.750 6.874 1.00 39.78 160 LEU A N 1
ATOM 700 C CA . LEU A 1 160 ? 5.219 -16.125 8.139 1.00 42.84 160 LEU A CA 1
ATOM 701 C C . LEU A 1 160 ? 4.739 -16.901 9.353 1.00 46.32 160 LEU A C 1
ATOM 702 O O . LEU A 1 160 ? 5.130 -16.574 10.481 1.00 50.38 160 LEU A O 1
ATOM 707 N N . ASN A 1 161 ? 3.890 -17.899 9.144 1.00 47.70 161 ASN A N 1
ATOM 708 C CA . ASN A 1 161 ? 3.326 -18.708 10.213 1.00 50.50 161 ASN A CA 1
ATOM 709 C C . ASN A 1 161 ? 4.410 -19.549 10.866 1.00 54.19 161 ASN A C 1
ATOM 710 O O . ASN A 1 161 ? 4.943 -20.469 10.238 1.00 53.34 161 ASN A O 1
ATOM 715 N N . GLY A 1 162 ? 4.752 -19.249 12.115 1.00 53.22 162 GLY A N 1
ATOM 716 C CA . GLY A 1 162 ? 5.862 -19.952 12.726 1.00 46.60 162 GLY A CA 1
ATOM 717 C C . GLY A 1 162 ? 7.221 -19.493 12.259 1.00 44.57 162 GLY A C 1
ATOM 718 O O . GLY A 1 162 ? 8.230 -20.106 12.622 1.00 49.02 162 GLY A O 1
ATOM 719 N N . SER A 1 163 ? 7.271 -18.444 11.440 1.00 50.94 163 SER A N 1
ATOM 720 C CA . SER A 1 163 ? 8.546 -17.888 11.014 1.00 52.35 163 SER A CA 1
ATOM 721 C C . SER A 1 163 ? 9.249 -17.182 12.156 1.00 55.16 163 SER A C 1
ATOM 722 O O . SER A 1 163 ? 10.480 -17.075 12.150 1.00 54.49 163 SER A O 1
ATOM 725 N N . ARG A 1 164 ? 8.486 -16.662 13.116 1.00 47.35 164 ARG A N 1
ATOM 726 C CA . ARG A 1 164 ? 9.059 -15.967 14.261 1.00 50.66 164 ARG A CA 1
ATOM 727 C C . ARG A 1 164 ? 9.935 -14.806 13.791 1.00 46.56 164 ARG A C 1
ATOM 728 O O . ARG A 1 164 ? 10.995 -14.525 14.350 1.00 43.27 164 ARG A O 1
ATOM 736 N N . GLN A 1 165 ? 9.480 -14.133 12.731 1.00 48.24 165 GLN A N 1
ATOM 737 C CA . GLN A 1 165 ? 10.176 -13.006 12.127 1.00 46.89 165 GLN A CA 1
ATOM 738 C C . GLN A 1 165 ? 9.840 -11.668 12.781 1.00 50.18 165 GLN A C 1
ATOM 739 O O . GLN A 1 165 ? 10.252 -10.624 12.262 1.00 41.65 165 GLN A O 1
ATOM 745 N N . GLY A 1 166 ? 9.117 -11.672 13.901 1.00 51.51 166 GLY A N 1
ATOM 746 C CA . GLY A 1 166 ? 8.764 -10.454 14.600 1.00 39.37 166 GLY A CA 1
ATOM 747 C C . GLY A 1 166 ? 9.941 -9.526 14.866 1.00 46.84 166 GLY A C 1
ATOM 748 O O . GLY A 1 166 ? 9.918 -8.341 14.513 1.00 49.79 166 GLY A O 1
ATOM 749 N N . PRO A 1 167 ? 10.991 -10.049 15.507 1.00 43.58 167 PRO A N 1
ATOM 750 C CA . PRO A 1 167 ? 12.169 -9.202 15.783 1.00 48.68 167 PRO A CA 1
ATOM 751 C C . PRO A 1 167 ? 12.791 -8.588 14.540 1.00 46.47 167 PRO A C 1
ATOM 752 O O . PRO A 1 167 ? 13.129 -7.397 14.549 1.00 51.61 167 PRO A O 1
ATOM 756 N N . ASN A 1 168 ? 12.945 -9.361 13.464 1.00 45.09 168 ASN A N 1
ATOM 757 C CA . ASN A 1 168 ? 13.536 -8.811 12.248 1.00 47.32 168 ASN A CA 1
ATOM 758 C C . ASN A 1 168 ? 12.644 -7.738 11.641 1.00 40.39 168 ASN A C 1
ATOM 759 O O . ASN A 1 168 ? 13.120 -6.661 11.264 1.00 45.63 168 ASN A O 1
ATOM 764 N N . ILE A 1 169 ? 11.340 -8.018 11.550 1.00 46.89 169 ILE A N 1
ATOM 765 C CA . ILE A 1 169 ? 10.399 -7.069 10.963 1.00 42.37 169 ILE A CA 1
ATOM 766 C C . ILE A 1 169 ? 10.405 -5.759 11.745 1.00 47.63 169 ILE A C 1
ATOM 767 O O . ILE A 1 169 ? 10.533 -4.673 11.169 1.00 52.99 169 ILE A O 1
ATOM 772 N N . ASP A 1 170 ? 10.291 -5.842 13.074 1.00 41.04 170 ASP A N 1
ATOM 773 C CA . ASP A 1 170 ? 10.190 -4.635 13.887 1.00 40.96 170 ASP A CA 1
ATOM 774 C C . ASP A 1 170 ? 11.502 -3.874 13.981 1.00 58.90 170 ASP A C 1
ATOM 775 O O . ASP A 1 170 ? 11.494 -2.705 14.378 1.00 59.68 170 ASP A O 1
ATOM 780 N N . ALA A 1 171 ? 12.627 -4.505 13.635 1.00 54.95 171 ALA A N 1
ATOM 781 C CA . ALA A 1 171 ? 13.898 -3.798 13.679 1.00 53.26 171 ALA A CA 1
ATOM 782 C C . ALA A 1 171 ? 14.015 -2.729 12.598 1.00 44.30 171 ALA A C 1
ATOM 783 O O . ALA A 1 171 ? 14.829 -1.817 12.743 1.00 54.95 171 ALA A O 1
ATOM 785 N N . HIS A 1 172 ? 13.229 -2.808 11.527 1.00 45.56 172 HIS A N 1
ATOM 786 C CA . HIS A 1 172 ? 13.315 -1.794 10.483 1.00 52.80 172 HIS A CA 1
ATOM 787 C C . HIS A 1 172 ? 12.746 -0.460 10.966 1.00 53.99 172 HIS A C 1
ATOM 788 O O . HIS A 1 172 ? 11.930 -0.399 11.889 1.00 58.72 172 HIS A O 1
ATOM 795 N N . ASP A 1 173 ? 13.192 0.623 10.319 1.00 44.01 173 ASP A N 1
ATOM 796 C CA . ASP A 1 173 ? 12.715 1.956 10.680 1.00 47.99 173 ASP A CA 1
ATOM 797 C C . ASP A 1 173 ? 11.232 2.105 10.383 1.00 55.15 173 ASP A C 1
ATOM 798 O O . ASP A 1 173 ? 10.474 2.653 11.192 1.00 57.56 173 ASP A O 1
ATOM 803 N N . TYR A 1 174 ? 10.806 1.624 9.222 1.00 49.97 174 TYR A N 1
ATOM 804 C CA . TYR A 1 174 ? 9.446 1.766 8.741 1.00 47.75 174 TYR A CA 1
ATOM 805 C C . TYR A 1 174 ? 8.918 0.396 8.344 1.00 49.12 174 TYR A C 1
ATOM 806 O O . TYR A 1 174 ? 9.663 -0.446 7.837 1.00 43.10 174 TYR A O 1
ATOM 815 N N . VAL A 1 175 ? 7.629 0.170 8.605 1.00 47.37 175 VAL A N 1
ATOM 816 C CA . VAL A 1 175 ? 6.977 -1.099 8.306 1.00 49.42 175 VAL A CA 1
ATOM 817 C C . VAL A 1 175 ? 5.705 -0.825 7.519 1.00 56.99 175 VAL A C 1
ATOM 818 O O . VAL A 1 175 ? 4.857 -0.040 7.957 1.00 57.74 175 VAL A O 1
ATOM 822 N N . PHE A 1 176 ? 5.571 -1.479 6.369 1.00 54.27 176 PHE A N 1
ATOM 823 C CA . PHE A 1 176 ? 4.365 -1.420 5.554 1.00 48.49 176 PHE A CA 1
ATOM 824 C C . PHE A 1 176 ? 3.522 -2.664 5.803 1.00 49.72 176 PHE A C 1
ATOM 825 O O . PHE A 1 176 ? 4.037 -3.785 5.731 1.00 45.40 176 PHE A O 1
ATOM 833 N N . ARG A 1 177 ? 2.227 -2.465 6.067 1.00 42.95 177 ARG A N 1
ATOM 834 C CA . ARG A 1 177 ? 1.253 -3.547 6.145 1.00 37.33 177 ARG A CA 1
ATOM 835 C C . ARG A 1 177 ? 0.059 -3.202 5.262 1.00 44.84 177 ARG A C 1
ATOM 836 O O . ARG A 1 177 ? -0.116 -2.054 4.848 1.00 52.72 177 ARG A O 1
ATOM 844 N N . LEU A 1 178 ? -0.767 -4.212 4.971 1.00 43.64 178 LEU A N 1
ATOM 845 C CA . LEU A 1 178 ? -1.869 -4.044 4.030 1.00 46.73 178 LEU A CA 1
ATOM 846 C C . LEU A 1 178 ? -2.975 -5.062 4.300 1.00 50.37 178 LEU A C 1
ATOM 847 O O . LEU A 1 178 ? -2.734 -6.139 4.849 1.00 46.25 178 LEU A O 1
ATOM 852 N N . ASN A 1 179 ? -4.198 -4.696 3.897 1.00 49.14 179 ASN A N 1
ATOM 853 C CA . ASN A 1 179 ? -5.378 -5.585 3.848 1.00 43.33 179 ASN A CA 1
ATOM 854 C C . ASN A 1 179 ? -5.542 -6.271 5.206 1.00 48.70 179 ASN A C 1
ATOM 855 O O . ASN A 1 179 ? -5.607 -5.585 6.236 1.00 48.10 179 ASN A O 1
ATOM 860 N N . GLY A 1 180 ? -5.620 -7.599 5.260 1.00 45.05 180 GLY A N 1
ATOM 861 C CA . GLY A 1 180 ? -5.787 -8.306 6.512 1.00 46.44 180 GLY A CA 1
ATOM 862 C C . GLY A 1 180 ? -4.527 -8.385 7.343 1.00 54.23 180 GLY A C 1
ATOM 863 O O . GLY A 1 180 ? -3.978 -9.473 7.541 1.00 52.08 180 GLY A O 1
ATOM 864 N N . ALA A 1 181 ? -4.059 -7.242 7.849 1.00 51.86 181 ALA A N 1
ATOM 865 C CA . ALA A 1 181 ? -2.860 -7.210 8.684 1.00 39.25 181 ALA A CA 1
ATOM 866 C C . ALA A 1 181 ? -3.255 -7.606 10.105 1.00 48.22 181 ALA A C 1
ATOM 867 O O . ALA A 1 181 ? -3.436 -6.774 10.999 1.00 45.25 181 ALA A O 1
ATOM 869 N N . VAL A 1 182 ? -3.385 -8.913 10.314 1.00 44.21 182 VAL A N 1
ATOM 870 C CA . VAL A 1 182 ? -3.713 -9.436 11.635 1.00 36.28 182 VAL A CA 1
ATOM 871 C C . VAL A 1 182 ? -2.447 -9.434 12.479 1.00 48.34 182 VAL A C 1
ATOM 872 O O . VAL A 1 182 ? -1.417 -9.993 12.085 1.00 47.56 182 VAL A O 1
ATOM 876 N N . ILE A 1 183 ? -2.526 -8.803 13.648 1.00 54.18 183 ILE A N 1
ATOM 877 C CA . ILE A 1 183 ? -1.393 -8.653 14.542 1.00 47.21 183 ILE A CA 1
ATOM 878 C C . ILE A 1 183 ? -1.616 -9.375 15.862 1.00 55.66 183 ILE A C 1
ATOM 879 O O . ILE A 1 183 ? -0.725 -10.083 16.345 1.00 53.35 183 ILE A O 1
ATOM 884 N N . LYS A 1 184 ? -2.805 -9.242 16.443 1.00 51.61 184 LYS A N 1
ATOM 885 C CA . LYS A 1 184 ? -3.111 -9.918 17.697 1.00 52.29 184 LYS A CA 1
ATOM 886 C C . LYS A 1 184 ? -3.053 -11.434 17.502 1.00 55.10 184 LYS A C 1
ATOM 887 O O . LYS A 1 184 ? -3.683 -11.976 16.590 1.00 55.50 184 LYS A O 1
ATOM 893 N N . GLY A 1 185 ? -2.271 -12.110 18.347 1.00 54.43 185 GLY A N 1
ATOM 894 C CA . GLY A 1 185 ? -2.051 -13.541 18.248 1.00 48.20 185 GLY A CA 1
ATOM 895 C C . GLY A 1 185 ? -0.942 -13.978 17.304 1.00 49.67 185 GLY A C 1
ATOM 896 O O . GLY A 1 185 ? -0.680 -15.182 17.199 1.00 56.15 185 GLY A O 1
ATOM 897 N N . PHE A 1 186 ? -0.285 -13.044 16.608 1.00 40.71 186 PHE A N 1
ATOM 898 C CA . PHE A 1 186 ? 0.714 -13.403 15.605 1.00 57.62 186 PHE A CA 1
ATOM 899 C C . PHE A 1 186 ? 1.908 -12.459 15.633 1.00 47.39 186 PHE A C 1
ATOM 900 O O . PHE A 1 186 ? 2.723 -12.472 14.702 1.00 52.88 186 PHE A O 1
ATOM 908 N N . GLU A 1 187 ? 2.016 -11.641 16.677 1.00 39.83 187 GLU A N 1
ATOM 909 C CA . GLU A 1 187 ? 3.018 -10.589 16.706 1.00 50.86 187 GLU A CA 1
ATOM 910 C C . GLU A 1 187 ? 4.429 -11.164 16.713 1.00 50.19 187 GLU A C 1
ATOM 911 O O . GLU A 1 187 ? 5.333 -10.605 16.084 1.00 46.17 187 GLU A O 1
ATOM 917 N N . ARG A 1 188 ? 4.632 -12.295 17.391 1.00 47.59 188 ARG A N 1
ATOM 918 C CA . ARG A 1 188 ? 5.944 -12.925 17.362 1.00 43.35 188 ARG A CA 1
ATOM 919 C C . ARG A 1 188 ? 6.335 -13.335 15.947 1.00 50.13 188 ARG A C 1
ATOM 920 O O . ARG A 1 188 ? 7.527 -13.379 15.621 1.00 49.51 188 ARG A O 1
ATOM 928 N N . ASP A 1 189 ? 5.357 -13.614 15.086 1.00 51.70 189 ASP A N 1
ATOM 929 C CA . ASP A 1 189 ? 5.662 -13.993 13.712 1.00 46.33 189 ASP A CA 1
ATOM 930 C C . ASP A 1 189 ? 5.769 -12.792 12.784 1.00 45.08 189 ASP A C 1
ATOM 931 O O . ASP A 1 189 ? 6.639 -12.768 11.907 1.00 43.96 189 ASP A O 1
ATOM 936 N N . VAL A 1 190 ? 4.900 -11.797 12.946 1.00 43.61 190 VAL A N 1
ATOM 937 C CA . VAL A 1 190 ? 4.811 -10.698 11.993 1.00 35.92 190 VAL A CA 1
ATOM 938 C C . VAL A 1 190 ? 5.169 -9.351 12.602 1.00 41.31 190 VAL A C 1
ATOM 939 O O . VAL A 1 190 ? 5.384 -8.388 11.850 1.00 39.85 190 VAL A O 1
ATOM 943 N N . GLY A 1 191 ? 5.287 -9.247 13.924 1.00 37.05 191 GLY A N 1
ATOM 944 C CA . GLY A 1 191 ? 5.641 -7.988 14.552 1.00 43.92 191 GLY A CA 1
ATOM 945 C C . GLY A 1 191 ? 4.430 -7.197 15.009 1.00 47.13 191 GLY A C 1
ATOM 946 O O . GLY A 1 191 ? 3.274 -7.604 14.864 1.00 44.52 191 GLY A O 1
ATOM 947 N N . THR A 1 192 ? 4.715 -6.036 15.607 1.00 43.92 192 THR A N 1
ATOM 948 C CA . THR A 1 192 ? 3.683 -5.101 16.036 1.00 47.96 192 THR A CA 1
ATOM 949 C C . THR A 1 192 ? 3.841 -3.705 15.454 1.00 51.02 192 THR A C 1
ATOM 950 O O . THR A 1 192 ? 2.875 -2.935 15.474 1.00 49.17 192 THR A O 1
ATOM 954 N N . LYS A 1 193 ? 5.016 -3.361 14.937 1.00 45.06 193 LYS A N 1
ATOM 955 C CA . LYS A 1 193 ? 5.252 -2.036 14.381 1.00 44.74 193 LYS A CA 1
ATOM 956 C C . LYS A 1 193 ? 4.521 -1.873 13.054 1.00 50.37 193 LYS A C 1
ATOM 957 O O . LYS A 1 193 ? 4.513 -2.781 12.219 1.00 49.89 193 LYS A O 1
ATOM 963 N N . THR A 1 194 ? 3.892 -0.713 12.869 1.00 44.24 194 THR A N 1
ATOM 964 C CA . THR A 1 194 ? 3.258 -0.372 11.598 1.00 44.49 194 THR A CA 1
ATOM 965 C C . THR A 1 194 ? 3.477 1.110 11.343 1.00 48.28 194 THR A C 1
ATOM 966 O O . THR A 1 194 ? 3.103 1.941 12.175 1.00 51.79 194 THR A O 1
ATOM 970 N N . SER A 1 195 ? 4.078 1.440 10.204 1.00 44.37 195 SER A N 1
ATOM 971 C CA . SER A 1 195 ? 4.243 2.831 9.805 1.00 41.57 195 SER A CA 1
ATOM 972 C C . SER A 1 195 ? 3.287 3.234 8.701 1.00 50.15 195 SER A C 1
ATOM 973 O O . SER A 1 195 ? 2.845 4.386 8.660 1.00 47.58 195 SER A O 1
ATOM 976 N N . PHE A 1 196 ? 2.975 2.310 7.802 1.00 46.61 196 PHE A N 1
ATOM 977 C CA . PHE A 1 196 ? 2.048 2.560 6.715 1.00 43.20 196 PHE A CA 1
ATOM 978 C C . PHE A 1 196 ? 1.079 1.392 6.631 1.00 45.84 196 PHE A C 1
ATOM 979 O O . PHE A 1 196 ? 1.474 0.236 6.817 1.00 43.28 196 PHE A O 1
ATOM 987 N N . TYR A 1 197 ? -0.192 1.700 6.377 1.00 47.16 197 TYR A N 1
ATOM 988 C CA . TYR A 1 197 ? -1.210 0.683 6.128 1.00 33.57 197 TYR A CA 1
ATOM 989 C C . TYR A 1 197 ? -1.865 0.991 4.786 1.00 45.90 197 TYR A C 1
ATOM 990 O O . TYR A 1 197 ? -2.567 2.000 4.654 1.00 39.47 197 TYR A O 1
ATOM 999 N N . GLY A 1 198 ? -1.618 0.137 3.790 1.00 41.67 198 GLY A N 1
ATOM 1000 C CA . GLY A 1 198 ? -2.243 0.255 2.484 1.00 33.20 198 GLY A CA 1
ATOM 1001 C C . GLY A 1 198 ? -3.481 -0.614 2.349 1.00 45.87 198 GLY A C 1
ATOM 1002 O O . GLY A 1 198 ? -3.585 -1.670 2.966 1.00 46.68 198 GLY A O 1
ATOM 1003 N N . PHE A 1 199 ? -4.410 -0.168 1.503 1.00 48.65 199 PHE A N 1
ATOM 1004 C CA . PHE A 1 199 ? -5.715 -0.809 1.384 1.00 46.24 199 PHE A CA 1
ATOM 1005 C C . PHE A 1 199 ? -6.578 -0.144 0.320 1.00 50.55 199 PHE A C 1
ATOM 1006 O O . PHE A 1 199 ? -6.399 1.039 0.015 1.00 56.63 199 PHE A O 1
ATOM 1014 N N . THR A 1 200 ? -7.500 -0.904 -0.258 1.00 50.34 200 THR A N 1
ATOM 1015 C CA . THR A 1 200 ? -8.708 -0.343 -0.835 1.00 45.19 200 THR A CA 1
ATOM 1016 C C . THR A 1 200 ? -9.795 -0.418 0.222 1.00 55.46 200 THR A C 1
ATOM 1017 O O . THR A 1 200 ? -9.734 -1.241 1.140 1.00 58.16 200 THR A O 1
ATOM 1021 N N . VAL A 1 201 ? -10.781 0.465 0.112 1.00 58.18 201 VAL A N 1
ATOM 1022 C CA . VAL A 1 201 ? -11.873 0.416 1.073 1.00 52.95 201 VAL A CA 1
ATOM 1023 C C . VAL A 1 201 ? -12.563 -0.936 1.003 1.00 54.64 201 VAL A C 1
ATOM 1024 O O . VAL A 1 201 ? -12.931 -1.520 2.030 1.00 56.47 201 VAL A O 1
ATOM 1028 N N . ASN A 1 202 ? -12.667 -1.491 -0.205 1.00 54.77 202 ASN A N 1
ATOM 1029 C CA . ASN A 1 202 ? -13.342 -2.768 -0.389 1.00 51.56 202 ASN A CA 1
ATOM 1030 C C . ASN A 1 202 ? -12.631 -3.896 0.352 1.00 58.27 202 ASN A C 1
ATOM 1031 O O . ASN A 1 202 ? -13.272 -4.703 1.036 1.00 60.97 202 ASN A O 1
ATOM 1036 N N . THR A 1 203 ? -11.305 -3.982 0.214 1.00 60.07 203 THR A N 1
ATOM 1037 C CA . THR A 1 203 ? -10.577 -5.065 0.868 1.00 58.47 203 THR A CA 1
ATOM 1038 C C . THR A 1 203 ? -10.471 -4.860 2.375 1.00 52.58 203 THR A C 1
ATOM 1039 O O . THR A 1 203 ? -10.478 -5.840 3.127 1.00 59.68 203 THR A O 1
ATOM 1051 N N . LYS A 1 205 ? -12.750 -3.448 4.428 1.00 44.03 205 LYS A N 1
ATOM 1052 C CA . LYS A 1 205 ? -14.005 -3.891 5.029 1.00 48.45 205 LYS A CA 1
ATOM 1053 C C . LYS A 1 205 ? -14.225 -5.390 4.823 1.00 52.23 205 LYS A C 1
ATOM 1054 O O . LYS A 1 205 ? -14.723 -6.075 5.724 1.00 57.61 205 LYS A O 1
ATOM 1060 N N . ASN A 1 206 ? -13.852 -5.927 3.658 1.00 50.40 206 ASN A N 1
ATOM 1061 C CA . ASN A 1 206 ? -13.922 -7.377 3.500 1.00 52.07 206 ASN A CA 1
ATOM 1062 C C . ASN A 1 206 ? -13.026 -8.097 4.504 1.00 54.31 206 ASN A C 1
ATOM 1063 O O . ASN A 1 206 ? -13.379 -9.185 4.968 1.00 49.25 206 ASN A O 1
ATOM 1068 N N . SER A 1 207 ? -11.876 -7.506 4.865 1.00 43.85 207 SER A N 1
ATOM 1069 C CA . SER A 1 207 ? -11.011 -8.131 5.865 1.00 51.75 207 SER A CA 1
ATOM 1070 C C . SER A 1 207 ? -11.638 -8.068 7.253 1.00 50.44 207 SER A C 1
ATOM 1071 O O . SER A 1 207 ? -11.595 -9.049 8.006 1.00 44.17 207 SER A O 1
ATOM 1074 N N . LEU A 1 208 ? -12.216 -6.919 7.613 1.00 57.47 208 LEU A N 1
ATOM 1075 C CA . LEU A 1 208 ? -12.908 -6.794 8.893 1.00 57.30 208 LEU A CA 1
ATOM 1076 C C . LEU A 1 208 ? -14.072 -7.770 9.019 1.00 56.85 208 LEU A C 1
ATOM 1077 O O . LEU A 1 208 ? -14.451 -8.133 10.139 1.00 54.63 208 LEU A O 1
ATOM 1082 N N . VAL A 1 209 ? -14.641 -8.212 7.903 1.00 52.07 209 VAL A N 1
ATOM 1083 C CA . VAL A 1 209 ? -15.710 -9.203 7.946 1.00 54.60 209 VAL A CA 1
ATOM 1084 C C . VAL A 1 209 ? -15.151 -10.625 8.010 1.00 58.52 209 VAL A C 1
ATOM 1085 O O . VAL A 1 209 ? -15.555 -11.426 8.858 1.00 58.74 209 VAL A O 1
ATOM 1089 N N . SER A 1 210 ? -14.187 -10.958 7.146 1.00 64.48 210 SER A N 1
ATOM 1090 C CA . SER A 1 210 ? -13.704 -12.337 7.065 1.00 66.46 210 SER A CA 1
ATOM 1091 C C . SER A 1 210 ? -12.807 -12.720 8.241 1.00 56.69 210 SER A C 1
ATOM 1092 O O . SER A 1 210 ? -12.829 -13.874 8.683 1.00 58.58 210 SER A O 1
ATOM 1095 N N . TYR A 1 211 ? -12.003 -11.790 8.756 1.00 47.14 211 TYR A N 1
ATOM 1096 C CA . TYR A 1 211 ? -10.982 -12.141 9.738 1.00 58.53 211 TYR A CA 1
ATOM 1097 C C . TYR A 1 211 ? -11.290 -11.586 11.122 1.00 59.71 211 TYR A C 1
ATOM 1098 O O . TYR A 1 211 ? -10.409 -11.572 11.985 1.00 59.70 211 TYR A O 1
ATOM 1107 N N . TRP A 1 212 ? -12.536 -11.157 11.354 1.00 58.08 212 TRP A N 1
ATOM 1108 C CA . TRP A 1 212 ? -12.907 -10.582 12.646 1.00 63.58 212 TRP A CA 1
ATOM 1109 C C . TRP A 1 212 ? -12.612 -11.545 13.788 1.00 70.65 212 TRP A C 1
ATOM 1110 O O . TRP A 1 212 ? -12.025 -11.154 14.805 1.00 81.17 212 TRP A O 1
ATOM 1121 N N . ASN A 1 213 ? -13.007 -12.810 13.637 1.00 65.32 213 ASN A N 1
ATOM 1122 C CA . ASN A 1 213 ? -12.782 -13.784 14.697 1.00 68.22 213 ASN A CA 1
ATOM 1123 C C . ASN A 1 213 ? -11.314 -14.158 14.823 1.00 76.53 213 ASN A C 1
ATOM 1124 O O . ASN A 1 213 ? -10.872 -14.562 15.904 1.00 84.47 213 ASN A O 1
ATOM 1129 N N . LEU A 1 214 ? -10.545 -14.025 13.747 1.00 71.38 214 LEU A N 1
ATOM 1130 C CA . LEU A 1 214 ? -9.130 -14.363 13.791 1.00 74.66 214 LEU A CA 1
ATOM 1131 C C . LEU A 1 214 ? -8.278 -13.284 14.448 1.00 74.31 214 LEU A C 1
ATOM 1132 O O . LEU A 1 214 ? -7.069 -13.485 14.591 1.00 87.45 214 LEU A O 1
ATOM 1137 N N . GLY A 1 215 ? -8.861 -12.153 14.845 1.00 73.16 215 GLY A N 1
ATOM 1138 C CA . GLY A 1 215 ? -8.095 -11.111 15.506 1.00 76.02 215 GLY A CA 1
ATOM 1139 C C . GLY A 1 215 ? -8.248 -9.725 14.907 1.00 75.88 215 GLY A C 1
ATOM 1140 O O . GLY A 1 215 ? -8.164 -8.719 15.617 1.00 90.26 215 GLY A O 1
ATOM 1141 N N . PHE A 1 216 ? -8.486 -9.663 13.599 1.00 52.56 216 PHE A N 1
ATOM 1142 C CA . PHE A 1 216 ? -8.626 -8.403 12.870 1.00 49.04 216 PHE A CA 1
ATOM 1143 C C . PHE A 1 216 ? -9.943 -7.713 13.227 1.00 60.87 216 PHE A C 1
ATOM 1144 O O . PHE A 1 216 ? -10.919 -7.730 12.472 1.00 59.46 216 PHE A O 1
ATOM 1152 N N . THR A 1 217 ? -9.966 -7.075 14.398 1.00 60.24 217 THR A N 1
ATOM 1153 C CA . THR A 1 217 ? -11.122 -6.276 14.790 1.00 64.89 217 THR A CA 1
ATOM 1154 C C . THR A 1 217 ? -10.955 -4.802 14.458 1.00 59.28 217 THR A C 1
ATOM 1155 O O . THR A 1 217 ? -11.899 -4.026 14.639 1.00 62.53 217 THR A O 1
ATOM 1159 N N . SER A 1 218 ? -9.778 -4.408 13.983 1.00 58.92 218 SER A N 1
ATOM 1160 C CA . SER A 1 218 ? -9.496 -3.045 13.570 1.00 60.70 218 SER A CA 1
ATOM 1161 C C . SER A 1 218 ? -8.253 -3.072 12.697 1.00 54.67 218 SER A C 1
ATOM 1162 O O . SER A 1 218 ? -7.409 -3.964 12.815 1.00 57.31 218 SER A O 1
ATOM 1165 N N . VAL A 1 219 ? -8.149 -2.083 11.818 1.00 54.88 219 VAL A N 1
ATOM 1166 C CA . VAL A 1 219 ? -6.933 -1.896 11.035 1.00 44.27 219 VAL A CA 1
ATOM 1167 C C . VAL A 1 219 ? -5.871 -1.356 11.984 1.00 44.67 219 VAL A C 1
ATOM 1168 O O . VAL A 1 219 ? -6.220 -0.785 13.027 1.00 52.68 219 VAL A O 1
ATOM 1172 N N . PRO A 1 220 ? -4.582 -1.522 11.688 1.00 48.26 220 PRO A N 1
ATOM 1173 C CA . PRO A 1 220 ? -3.552 -1.034 12.615 1.00 43.06 220 PRO A CA 1
ATOM 1174 C C . PRO A 1 220 ? -3.637 0.472 12.809 1.00 46.11 220 PRO A C 1
ATOM 1175 O O . PRO A 1 220 ? -3.883 1.229 11.868 1.00 43.70 220 PRO A O 1
ATOM 1179 N N . GLN A 1 221 ? -3.437 0.905 14.052 1.00 46.75 221 GLN A N 1
ATOM 1180 C CA . GLN A 1 221 ? -3.439 2.321 14.385 1.00 46.89 221 GLN A CA 1
ATOM 1181 C C . GLN A 1 221 ? -2.127 2.711 15.059 1.00 53.32 221 GLN A C 1
ATOM 1182 O O . GLN A 1 221 ? -1.437 1.877 15.656 1.00 58.70 221 GLN A O 1
ATOM 1188 N N . GLY A 1 222 ? -1.786 3.987 14.948 1.00 53.42 222 GLY A N 1
ATOM 1189 C CA . GLY A 1 222 ? -0.531 4.478 15.474 1.00 56.87 222 GLY A CA 1
ATOM 1190 C C . GLY A 1 222 ? -0.487 5.986 15.434 1.00 59.29 222 GLY A C 1
ATOM 1191 O O . GLY A 1 222 ? -1.135 6.623 14.598 1.00 62.58 222 GLY A O 1
ATOM 1192 N N . GLN A 1 223 ? 0.303 6.551 16.349 1.00 78.54 223 GLN A N 1
ATOM 1193 C CA . GLN A 1 223 ? 0.404 8.004 16.444 1.00 77.67 223 GLN A CA 1
ATOM 1194 C C . GLN A 1 223 ? 0.953 8.603 15.156 1.00 66.50 223 GLN A C 1
ATOM 1195 O O . GLN A 1 223 ? 0.406 9.577 14.632 1.00 69.16 223 GLN A O 1
ATOM 1201 N N . ASP A 1 224 ? 2.041 8.036 14.634 1.00 61.32 224 ASP A N 1
ATOM 1202 C CA . ASP A 1 224 ? 2.659 8.527 13.410 1.00 70.01 224 ASP A CA 1
ATOM 1203 C C . ASP A 1 224 ? 2.435 7.587 12.230 1.00 61.92 224 ASP A C 1
ATOM 1204 O O . ASP A 1 224 ? 3.167 7.656 11.238 1.00 66.44 224 ASP A O 1
ATOM 1209 N N . LEU A 1 225 ? 1.433 6.716 12.316 1.00 62.29 225 LEU A N 1
ATOM 1210 C CA . LEU A 1 225 ? 1.092 5.827 11.217 1.00 47.32 225 LEU A CA 1
ATOM 1211 C C . LEU A 1 225 ? 0.306 6.588 10.159 1.00 54.66 225 LEU A C 1
ATOM 1212 O O . LEU A 1 225 ? -0.583 7.379 10.478 1.00 57.59 225 LEU A O 1
ATOM 1217 N N . GLN A 1 226 ? 0.614 6.324 8.893 1.00 49.45 226 GLN A N 1
ATOM 1218 C CA . GLN A 1 226 ? -0.101 6.929 7.780 1.00 50.62 226 GLN A CA 1
ATOM 1219 C C . GLN A 1 226 ? -0.866 5.862 7.008 1.00 53.22 226 GLN A C 1
ATOM 1220 O O . GLN A 1 226 ? -0.375 4.747 6.820 1.00 46.11 226 GLN A O 1
ATOM 1226 N N . TYR A 1 227 ? -2.074 6.209 6.569 1.00 45.24 227 TYR A N 1
ATOM 1227 C CA . TYR A 1 227 ? -2.925 5.320 5.791 1.00 41.86 227 TYR A CA 1
ATOM 1228 C C . TYR A 1 227 ? -2.816 5.665 4.311 1.00 47.30 227 TYR A C 1
ATOM 1229 O O . TYR A 1 227 ? -2.974 6.829 3.930 1.00 50.85 227 TYR A O 1
ATOM 1238 N N . ILE A 1 228 ? -2.548 4.657 3.481 1.00 43.90 228 ILE A N 1
ATOM 1239 C CA . ILE A 1 228 ? -2.340 4.851 2.048 1.00 37.59 228 ILE A CA 1
ATOM 1240 C C . ILE A 1 228 ? -3.552 4.301 1.311 1.00 46.02 228 ILE A C 1
ATOM 1241 O O . ILE A 1 228 ? -3.809 3.092 1.332 1.00 59.07 228 ILE A O 1
ATOM 1246 N N . PHE A 1 229 ? -4.292 5.187 0.647 1.00 52.19 229 PHE A N 1
ATOM 1247 C CA . PHE A 1 229 ? -5.479 4.803 -0.106 1.00 50.42 229 PHE A CA 1
ATOM 1248 C C . PHE A 1 229 ? -5.093 4.385 -1.521 1.00 58.40 229 PHE A C 1
ATOM 1249 O O . PHE A 1 229 ? -4.403 5.129 -2.225 1.00 66.80 229 PHE A O 1
ATOM 1257 N N . ILE A 1 230 ? -5.531 3.198 -1.931 1.00 56.94 230 ILE A N 1
ATOM 1258 C CA . ILE A 1 230 ? -5.404 2.750 -3.315 1.00 54.31 230 ILE A CA 1
ATOM 1259 C C . ILE A 1 230 ? -6.640 3.236 -4.069 1.00 59.77 230 ILE A C 1
ATOM 1260 O O . ILE A 1 230 ? -7.758 2.817 -3.731 1.00 56.96 230 ILE A O 1
ATOM 1265 N N . PRO A 1 231 ? -6.494 4.084 -5.081 1.00 51.27 231 PRO A N 1
ATOM 1266 C CA . PRO A 1 231 ? -7.687 4.661 -5.743 1.00 55.07 231 PRO A CA 1
ATOM 1267 C C . PRO A 1 231 ? -8.375 3.688 -6.693 1.00 65.66 231 PRO A C 1
ATOM 1268 O O . PRO A 1 231 ? -8.437 3.879 -7.911 1.00 62.35 231 PRO A O 1
ATOM 1272 N N . SER A 1 232 ? -8.940 2.621 -6.136 1.00 63.50 232 SER A N 1
ATOM 1273 C CA . SER A 1 232 ? -9.541 1.580 -6.958 1.00 61.55 232 SER A CA 1
ATOM 1274 C C . SER A 1 232 ? -11.019 1.809 -7.246 1.00 66.25 232 SER A C 1
ATOM 1275 O O . SER A 1 232 ? -11.571 1.141 -8.129 1.00 69.77 232 SER A O 1
ATOM 1278 N N . ASP A 1 233 ? -11.671 2.718 -6.527 1.00 55.32 233 ASP A N 1
ATOM 1279 C CA . ASP A 1 233 ? -13.108 2.910 -6.667 1.00 54.68 233 ASP A CA 1
ATOM 1280 C C . ASP A 1 233 ? -13.464 4.267 -6.079 1.00 62.76 233 ASP A C 1
ATOM 1281 O O . ASP A 1 233 ? -12.684 4.859 -5.325 1.00 58.86 233 ASP A O 1
ATOM 1286 N N . ILE A 1 234 ? -14.653 4.759 -6.437 1.00 64.48 234 ILE A N 1
ATOM 1287 C CA . ILE A 1 234 ? -15.105 6.040 -5.907 1.00 70.94 234 ILE A CA 1
ATOM 1288 C C . ILE A 1 234 ? -15.232 5.993 -4.392 1.00 70.50 234 ILE A C 1
ATOM 1289 O O . ILE A 1 234 ? -15.117 7.030 -3.730 1.00 75.53 234 ILE A O 1
ATOM 1294 N N . ARG A 1 235 ? -15.459 4.806 -3.822 1.00 64.73 235 ARG A N 1
ATOM 1295 C CA . ARG A 1 235 ? -15.499 4.678 -2.371 1.00 58.75 235 ARG A CA 1
ATOM 1296 C C . ARG A 1 235 ? -14.193 5.128 -1.736 1.00 56.53 235 ARG A C 1
ATOM 1297 O O . ARG A 1 235 ? -14.196 5.651 -0.617 1.00 57.89 235 ARG A O 1
ATOM 1305 N N . ASP A 1 236 ? -13.068 4.930 -2.424 1.00 47.40 236 ASP A N 1
ATOM 1306 C CA . ASP A 1 236 ? -11.791 5.275 -1.813 1.00 48.66 236 ASP A CA 1
ATOM 1307 C C . ASP A 1 236 ? -11.647 6.783 -1.673 1.00 54.96 236 ASP A C 1
ATOM 1308 O O . ASP A 1 236 ? -11.226 7.279 -0.620 1.00 50.52 236 ASP A O 1
ATOM 1313 N N . TYR A 1 237 ? -12.017 7.529 -2.715 1.00 58.74 237 TYR A N 1
ATOM 1314 C CA . TYR A 1 237 ? -12.047 8.984 -2.618 1.00 50.07 237 TYR A CA 1
ATOM 1315 C C . TYR A 1 237 ? -13.053 9.448 -1.570 1.00 55.74 237 TYR A C 1
ATOM 1316 O O . TYR A 1 237 ? -12.762 10.349 -0.775 1.00 54.26 237 TYR A O 1
ATOM 1325 N N . VAL A 1 238 ? -14.252 8.851 -1.561 1.00 56.28 238 VAL A N 1
ATOM 1326 C CA . VAL A 1 238 ? -15.268 9.234 -0.579 1.00 49.02 238 VAL A CA 1
ATOM 1327 C C . VAL A 1 238 ? -14.763 8.973 0.835 1.00 53.99 238 VAL A C 1
ATOM 1328 O O . VAL A 1 238 ? -14.943 9.795 1.743 1.00 62.86 238 VAL A O 1
ATOM 1340 N N . LEU A 1 240 ? -11.558 8.574 1.766 1.00 46.96 240 LEU A N 1
ATOM 1341 C CA . LEU A 1 240 ? -10.440 9.484 1.999 1.00 54.28 240 LEU A CA 1
ATOM 1342 C C . LEU A 1 240 ? -10.938 10.878 2.372 1.00 53.28 240 LEU A C 1
ATOM 1343 O O . LEU A 1 240 ? -10.486 11.466 3.361 1.00 49.43 240 LEU A O 1
ATOM 1348 N N . ARG A 1 241 ? -11.883 11.419 1.598 1.00 53.13 241 ARG A N 1
ATOM 1349 C CA . ARG A 1 241 ? -12.390 12.760 1.876 1.00 63.78 241 ARG A CA 1
ATOM 1350 C C . ARG A 1 241 ? -13.030 12.837 3.254 1.00 59.22 241 ARG A C 1
ATOM 1351 O O . ARG A 1 241 ? -12.768 13.773 4.019 1.00 60.62 241 ARG A O 1
ATOM 1359 N N . SER A 1 242 ? -13.866 11.853 3.589 1.00 42.76 242 SER A N 1
ATOM 1360 C CA . SER A 1 242 ? -14.512 11.828 4.896 1.00 56.07 242 SER A CA 1
ATOM 1361 C C . SER A 1 242 ? -13.507 11.674 6.035 1.00 55.08 242 SER A C 1
ATOM 1362 O O . SER A 1 242 ? -13.732 12.205 7.128 1.00 62.81 242 SER A O 1
ATOM 1365 N N . ALA A 1 243 ? -12.394 10.970 5.809 1.00 55.05 243 ALA A N 1
ATOM 1366 C CA . ALA A 1 243 ? -11.436 10.761 6.892 1.00 50.26 243 ALA A CA 1
ATOM 1367 C C . ALA A 1 243 ? -10.670 12.034 7.225 1.00 59.02 243 ALA A C 1
ATOM 1368 O O . ALA A 1 243 ? -10.427 12.324 8.402 1.00 65.16 243 ALA A O 1
ATOM 1370 N N . ILE A 1 244 ? -10.269 12.798 6.208 1.00 54.88 244 ILE A N 1
ATOM 1371 C CA . ILE A 1 244 ? -9.556 14.048 6.456 1.00 56.31 244 ILE A CA 1
ATOM 1372 C C . ILE A 1 244 ? -10.480 15.067 7.115 1.00 52.87 244 ILE A C 1
ATOM 1373 O O . ILE A 1 244 ? -10.069 15.813 8.013 1.00 55.50 244 ILE A O 1
ATOM 1378 N N . LEU A 1 245 ? -11.743 15.109 6.690 1.00 55.13 245 LEU A N 1
ATOM 1379 C CA . LEU A 1 245 ? -12.689 16.047 7.283 1.00 58.64 245 LEU A CA 1
ATOM 1380 C C . LEU A 1 245 ? -13.113 15.616 8.682 1.00 61.52 245 LEU A C 1
ATOM 1381 O O . LEU A 1 245 ? -13.454 16.466 9.513 1.00 68.14 245 LEU A O 1
ATOM 1386 N N . GLY A 1 246 ? -13.080 14.317 8.972 1.00 64.93 246 GLY A N 1
ATOM 1387 C CA . GLY A 1 246 ? -13.554 13.832 10.252 1.00 72.64 246 GLY A CA 1
ATOM 1388 C C . GLY A 1 246 ? -15.056 13.704 10.362 1.00 71.38 246 GLY A C 1
ATOM 1389 O O . GLY A 1 246 ? -15.582 13.674 11.479 1.00 71.04 246 GLY A O 1
ATOM 1390 N N . VAL A 1 247 ? -15.758 13.628 9.233 1.00 60.32 247 VAL A N 1
ATOM 1391 C CA . VAL A 1 247 ? -17.212 13.489 9.165 1.00 63.69 247 VAL A CA 1
ATOM 1392 C C . VAL A 1 247 ? -17.521 12.060 8.726 1.00 68.69 247 VAL A C 1
ATOM 1393 O O . VAL A 1 247 ? -16.711 11.453 8.010 1.00 68.98 247 VAL A O 1
ATOM 1397 N N . PRO A 1 248 ? -18.636 11.463 9.153 1.00 71.78 248 PRO A N 1
ATOM 1398 C CA . PRO A 1 248 ? -19.022 10.163 8.594 1.00 71.40 248 PRO A CA 1
ATOM 1399 C C . PRO A 1 248 ? -19.237 10.258 7.092 1.00 72.58 248 PRO A C 1
ATOM 1400 O O . PRO A 1 248 ? -19.558 11.320 6.556 1.00 74.05 248 PRO A O 1
ATOM 1404 N N . VAL A 1 249 ? -19.039 9.135 6.409 1.00 63.88 249 VAL A N 1
ATOM 1405 C CA . VAL A 1 249 ? -19.107 9.139 4.950 1.00 63.56 249 VAL A CA 1
ATOM 1406 C C . VAL A 1 249 ? -20.553 9.414 4.554 1.00 71.30 249 VAL A C 1
ATOM 1407 O O . VAL A 1 249 ? -21.474 8.725 5.015 1.00 67.04 249 VAL A O 1
ATOM 1411 N N . PRO A 1 250 ? -20.794 10.434 3.735 1.00 64.37 250 PRO A N 1
ATOM 1412 C CA . PRO A 1 250 ? -22.168 10.896 3.510 1.00 71.22 250 PRO A CA 1
ATOM 1413 C C . PRO A 1 250 ? -22.873 10.191 2.365 1.00 85.35 250 PRO A C 1
ATOM 1414 O O . PRO A 1 250 ? -24.105 10.118 2.347 1.00 100.35 250 PRO A O 1
ATOM 1418 N N . GLU A 1 251 ? -22.117 9.669 1.405 1.00 82.68 251 GLU A N 1
ATOM 1419 C CA . GLU A 1 251 ? -22.718 9.124 0.200 1.00 80.18 251 GLU A CA 1
ATOM 1420 C C . GLU A 1 251 ? -22.029 7.824 -0.186 1.00 80.25 251 GLU A C 1
ATOM 1421 O O . GLU A 1 251 ? -20.944 7.501 0.301 1.00 80.20 251 GLU A O 1
ATOM 1427 N N . GLY A 1 252 ? -22.689 7.076 -1.067 1.00 75.37 252 GLY A N 1
ATOM 1428 C CA . GLY A 1 252 ? -22.106 5.892 -1.665 1.00 64.57 252 GLY A CA 1
ATOM 1429 C C . GLY A 1 252 ? -22.354 4.625 -0.873 1.00 70.87 252 GLY A C 1
ATOM 1430 O O . GLY A 1 252 ? -23.094 4.588 0.113 1.00 77.18 252 GLY A O 1
ATOM 1431 N N . LEU A 1 253 ? -21.687 3.556 -1.324 1.00 68.73 253 LEU A N 1
ATOM 1432 C CA . LEU A 1 253 ? -21.872 2.236 -0.723 1.00 65.33 253 LEU A CA 1
ATOM 1433 C C . LEU A 1 253 ? -21.528 2.225 0.762 1.00 66.85 253 LEU A C 1
ATOM 1434 O O . LEU A 1 253 ? -22.131 1.470 1.532 1.00 69.54 253 LEU A O 1
ATOM 1439 N N . ASP A 1 254 ? -20.575 3.048 1.188 1.00 66.97 254 ASP A N 1
ATOM 1440 C CA . ASP A 1 254 ? -20.115 3.039 2.568 1.00 68.58 254 ASP A CA 1
ATOM 1441 C C . ASP A 1 254 ? -20.797 4.105 3.423 1.00 72.95 254 ASP A C 1
ATOM 1442 O O . ASP A 1 254 ? -20.283 4.441 4.495 1.00 67.05 254 ASP A O 1
ATOM 1447 N N . LYS A 1 255 ? -21.943 4.626 2.979 1.00 73.00 255 LYS A N 1
ATOM 1448 C CA . LYS A 1 255 ? -22.618 5.700 3.697 1.00 73.18 255 LYS A CA 1
ATOM 1449 C C . LYS A 1 255 ? -22.921 5.287 5.133 1.00 71.10 255 LYS A C 1
ATOM 1450 O O . LYS A 1 255 ? -23.382 4.171 5.388 1.00 70.97 255 LYS A O 1
ATOM 1456 N N . GLY A 1 256 ? -22.633 6.185 6.075 1.00 63.36 256 GLY A N 1
ATOM 1457 C CA . GLY A 1 256 ? -22.834 5.933 7.480 1.00 57.56 256 GLY A CA 1
ATOM 1458 C C . GLY A 1 256 ? -21.589 5.528 8.251 1.00 55.65 256 GLY A C 1
ATOM 1459 O O . GLY A 1 256 ? -21.555 5.716 9.471 1.00 71.28 256 GLY A O 1
ATOM 1460 N N . ASP A 1 257 ? -20.568 4.981 7.588 1.00 58.01 257 ASP A N 1
ATOM 1461 C CA . ASP A 1 257 ? -19.381 4.544 8.318 1.00 56.86 257 ASP A CA 1
ATOM 1462 C C . ASP A 1 257 ? -18.703 5.724 9.000 1.00 54.88 257 ASP A C 1
ATOM 1463 O O . ASP A 1 257 ? -18.753 6.860 8.525 1.00 56.16 257 ASP A O 1
ATOM 1468 N N . ARG A 1 258 ? -18.061 5.444 10.131 1.00 52.69 258 ARG A N 1
ATOM 1469 C CA . ARG A 1 258 ? -17.348 6.468 10.874 1.00 53.28 258 ARG A CA 1
ATOM 1470 C C . ARG A 1 258 ? -15.862 6.324 10.592 1.00 52.46 258 ARG A C 1
ATOM 1471 O O . ARG A 1 258 ? -15.257 5.331 11.022 1.00 55.61 258 ARG A O 1
ATOM 1479 N N . PRO A 1 259 ? -15.236 7.254 9.866 1.00 57.23 259 PRO A N 1
ATOM 1480 C CA . PRO A 1 259 ? -13.787 7.130 9.634 1.00 43.87 259 PRO A CA 1
ATOM 1481 C C . PRO A 1 259 ? -12.981 7.055 10.917 1.00 54.11 259 PRO A C 1
ATOM 1482 O O . PRO A 1 259 ? -11.984 6.323 10.971 1.00 61.96 259 PRO A O 1
ATOM 1486 N N . HIS A 1 260 ? -13.394 7.775 11.962 1.00 50.07 260 HIS A N 1
ATOM 1487 C CA . HIS A 1 260 ? -12.678 7.699 13.231 1.00 54.30 260 HIS A CA 1
ATOM 1488 C C . HIS A 1 260 ? -12.623 6.269 13.758 1.00 60.73 260 HIS A C 1
ATOM 1489 O O . HIS A 1 260 ? -11.617 5.857 14.347 1.00 60.82 260 HIS A O 1
ATOM 1496 N N . ALA A 1 261 ? -13.689 5.490 13.550 1.00 60.99 261 ALA A N 1
ATOM 1497 C CA . ALA A 1 261 ? -13.694 4.113 14.031 1.00 56.12 261 ALA A CA 1
ATOM 1498 C C . ALA A 1 261 ? -12.770 3.213 13.219 1.00 61.44 261 ALA A C 1
ATOM 1499 O O . ALA A 1 261 ? -12.331 2.176 13.728 1.00 66.39 261 ALA A O 1
ATOM 1501 N N . TYR A 1 262 ? -12.458 3.587 11.976 1.00 59.00 262 TYR A N 1
ATOM 1502 C CA . TYR A 1 262 ? -11.434 2.899 11.196 1.00 54.63 262 TYR A CA 1
ATOM 1503 C C . TYR A 1 262 ? -10.025 3.380 11.539 1.00 55.38 262 TYR A C 1
ATOM 1504 O O . TYR A 1 262 ? -9.138 2.565 11.805 1.00 56.54 262 TYR A O 1
ATOM 1513 N N . PHE A 1 263 ? -9.800 4.694 11.534 1.00 53.85 263 PHE A N 1
ATOM 1514 C CA . PHE A 1 263 ? -8.449 5.240 11.487 1.00 49.71 263 PHE A CA 1
ATOM 1515 C C . PHE A 1 263 ? -8.025 5.981 12.748 1.00 49.36 263 PHE A C 1
ATOM 1516 O O . PHE A 1 263 ? -6.898 6.480 12.797 1.00 50.97 263 PHE A O 1
ATOM 1524 N N . GLY A 1 264 ? -8.877 6.062 13.768 1.00 52.49 264 GLY A N 1
ATOM 1525 C CA . GLY A 1 264 ? -8.499 6.694 15.012 1.00 45.64 264 GLY A CA 1
ATOM 1526 C C . GLY A 1 264 ? -8.867 8.163 15.078 1.00 48.63 264 GLY A C 1
ATOM 1527 O O . GLY A 1 264 ? -9.544 8.702 14.197 1.00 57.91 264 GLY A O 1
ATOM 1528 N N . PRO A 1 265 ? -8.400 8.849 16.138 1.00 59.29 265 PRO A N 1
ATOM 1529 C CA . PRO A 1 265 ? -8.882 10.210 16.433 1.00 59.03 265 PRO A CA 1
ATOM 1530 C C . PRO A 1 265 ? -8.357 11.312 15.521 1.00 67.63 265 PRO A C 1
ATOM 1531 O O . PRO A 1 265 ? -9.064 12.299 15.295 1.00 73.98 265 PRO A O 1
ATOM 1535 N N . GLU A 1 266 ? -7.129 11.188 15.014 1.00 57.48 266 GLU A N 1
ATOM 1536 C CA . GLU A 1 266 ? -6.558 12.259 14.204 1.00 59.00 266 GLU A CA 1
ATOM 1537 C C . GLU A 1 266 ? -7.211 12.292 12.831 1.00 58.11 266 GLU A C 1
ATOM 1538 O O . GLU A 1 266 ? -7.243 11.283 12.122 1.00 64.21 266 GLU A O 1
ATOM 1544 N N . ALA A 1 267 ? -7.726 13.457 12.451 1.00 65.37 267 ALA A N 1
ATOM 1545 C CA . ALA A 1 267 ? -8.304 13.673 11.125 1.00 66.93 267 ALA A CA 1
ATOM 1546 C C . ALA A 1 267 ? -7.566 14.839 10.466 1.00 73.99 267 ALA A C 1
ATOM 1547 O O . ALA A 1 267 ? -7.998 15.989 10.554 1.00 64.44 267 ALA A O 1
ATOM 1549 N N . SER A 1 268 ? -6.454 14.542 9.798 1.00 79.33 268 SER A N 1
ATOM 1550 C CA . SER A 1 268 ? -5.694 15.567 9.098 1.00 78.40 268 SER A CA 1
ATOM 1551 C C . SER A 1 268 ? -5.133 14.985 7.809 1.00 77.79 268 SER A C 1
ATOM 1552 O O . SER A 1 268 ? -5.123 13.768 7.602 1.00 79.00 268 SER A O 1
ATOM 1555 N N . ALA A 1 269 ? -4.669 15.875 6.931 1.00 65.75 269 ALA A N 1
ATOM 1556 C CA . ALA A 1 269 ? -4.067 15.416 5.687 1.00 62.09 269 ALA A CA 1
ATOM 1557 C C . ALA A 1 269 ? -2.704 14.779 5.915 1.00 68.15 269 ALA A C 1
ATOM 1558 O O . ALA A 1 269 ? -2.202 14.083 5.027 1.00 67.98 269 ALA A O 1
ATOM 1560 N N . SER A 1 270 ? -2.097 15.002 7.083 1.00 62.26 270 SER A N 1
ATOM 1561 C CA . SER A 1 270 ? -0.856 14.328 7.439 1.00 61.88 270 SER A CA 1
ATOM 1562 C C . SER A 1 270 ? -1.061 12.848 7.725 1.00 58.82 270 SER A C 1
ATOM 1563 O O . SER A 1 270 ? -0.081 12.095 7.760 1.00 58.96 270 SER A O 1
ATOM 1566 N N . LYS A 1 271 ? -2.305 12.416 7.915 1.00 58.10 271 LYS A N 1
ATOM 1567 C CA . LYS A 1 271 ? -2.615 11.042 8.280 1.00 51.36 271 LYS A CA 1
ATOM 1568 C C . LYS A 1 271 ? -2.958 10.162 7.089 1.00 50.38 271 LYS A C 1
ATOM 1569 O O . LYS A 1 271 ? -2.728 8.949 7.147 1.00 55.22 271 LYS A O 1
ATOM 1575 N N . PHE A 1 272 ? -3.494 10.736 6.014 1.00 44.32 272 PHE A N 1
ATOM 1576 C CA . PHE A 1 272 ? -4.081 9.971 4.922 1.00 54.10 272 PHE A CA 1
ATOM 1577 C C . PHE A 1 272 ? -3.472 10.403 3.598 1.00 56.83 272 PHE A C 1
ATOM 1578 O O . PHE A 1 272 ? -3.438 11.598 3.286 1.00 52.95 272 PHE A O 1
ATOM 1586 N N . LYS A 1 273 ? -3.009 9.429 2.817 1.00 46.86 273 LYS A N 1
ATOM 1587 C CA . LYS A 1 273 ? -2.353 9.683 1.544 1.00 49.03 273 LYS A CA 1
ATOM 1588 C C . LYS A 1 273 ? -2.998 8.829 0.462 1.00 47.51 273 LYS A C 1
ATOM 1589 O O . LYS A 1 273 ? -3.693 7.850 0.744 1.00 52.45 273 LYS A O 1
ATOM 1595 N N . LEU A 1 274 ? -2.739 9.203 -0.790 1.00 46.09 274 LEU A N 1
ATOM 1596 C CA . LEU A 1 274 ? -3.416 8.625 -1.944 1.00 52.36 274 LEU A CA 1
ATOM 1597 C C . LEU A 1 274 ? -2.386 8.240 -2.993 1.00 48.60 274 LEU A C 1
ATOM 1598 O O . LEU A 1 274 ? -1.647 9.099 -3.486 1.00 51.85 274 LEU A O 1
ATOM 1603 N N . LEU A 1 275 ? -2.342 6.954 -3.332 1.00 49.11 275 LEU A N 1
ATOM 1604 C CA . LEU A 1 275 ? -1.418 6.472 -4.349 1.00 54.35 275 LEU A CA 1
ATOM 1605 C C . LEU A 1 275 ? -1.802 7.026 -5.718 1.00 52.07 275 LEU A C 1
ATOM 1606 O O . LEU A 1 275 ? -2.973 7.013 -6.110 1.00 52.76 275 LEU A O 1
ATOM 1611 N N . HIS A 1 276 ? -0.804 7.502 -6.449 1.00 50.09 276 HIS A N 1
ATOM 1612 C CA . HIS A 1 276 ? -1.047 8.146 -7.737 1.00 56.42 276 HIS A CA 1
ATOM 1613 C C . HIS A 1 276 ? -1.487 7.124 -8.783 1.00 57.07 276 HIS A C 1
ATOM 1614 O O . HIS A 1 276 ? -0.805 6.113 -8.976 1.00 59.30 276 HIS A O 1
ATOM 1621 N N . PRO A 1 277 ? -2.606 7.352 -9.481 1.00 58.59 277 PRO A N 1
ATOM 1622 C CA . PRO A 1 277 ? -2.983 6.444 -10.577 1.00 56.60 277 PRO A CA 1
ATOM 1623 C C . PRO A 1 277 ? -1.913 6.284 -11.642 1.00 65.02 277 PRO A C 1
ATOM 1624 O O . PRO A 1 277 ? -1.807 5.204 -12.234 1.00 68.48 277 PRO A O 1
ATOM 1628 N N . ASP A 1 278 ? -1.121 7.321 -11.923 1.00 62.72 278 ASP A N 1
ATOM 1629 C CA . ASP A 1 278 ? -0.074 7.149 -12.923 1.00 61.11 278 ASP A CA 1
ATOM 1630 C C . ASP A 1 278 ? 1.071 6.303 -12.386 1.00 61.37 278 ASP A C 1
ATOM 1631 O O . ASP A 1 278 ? 1.811 5.698 -13.169 1.00 62.23 278 ASP A O 1
ATOM 1636 N N . PHE A 1 279 ? 1.240 6.259 -11.064 1.00 60.30 279 PHE A N 1
ATOM 1637 C CA . PHE A 1 279 ? 2.229 5.360 -10.484 1.00 59.73 279 PHE A CA 1
ATOM 1638 C C . PHE A 1 279 ? 1.811 3.908 -10.675 1.00 59.92 279 PHE A C 1
ATOM 1639 O O . PHE A 1 279 ? 2.639 3.048 -11.002 1.00 62.13 279 PHE A O 1
ATOM 1647 N N . ILE A 1 280 ? 0.518 3.625 -10.510 1.00 56.71 280 ILE A N 1
ATOM 1648 C CA . ILE A 1 280 ? 0.016 2.270 -10.702 1.00 56.09 280 ILE A CA 1
ATOM 1649 C C . ILE A 1 280 ? 0.118 1.857 -12.168 1.00 57.28 280 ILE A C 1
ATOM 1650 O O . ILE A 1 280 ? 0.513 0.727 -12.478 1.00 59.59 280 ILE A O 1
ATOM 1655 N N . SER A 1 281 ? -0.210 2.761 -13.095 1.00 53.06 281 SER A N 1
ATOM 1656 C CA . SER A 1 281 ? -0.045 2.440 -14.511 1.00 55.14 281 SER A CA 1
ATOM 1657 C C . SER A 1 281 ? 1.416 2.154 -14.837 1.00 54.65 281 SER A C 1
ATOM 1658 O O . SER A 1 281 ? 1.730 1.188 -15.540 1.00 56.93 281 SER A O 1
ATOM 1661 N N . TYR A 1 282 ? 2.327 2.977 -14.312 1.00 51.10 282 TYR A N 1
ATOM 1662 C CA . TYR A 1 282 ? 3.749 2.773 -14.575 1.00 57.19 282 TYR A CA 1
ATOM 1663 C C . TYR A 1 282 ? 4.245 1.457 -13.980 1.00 59.46 282 TYR A C 1
ATOM 1664 O O . TYR A 1 282 ? 5.090 0.780 -14.576 1.00 64.35 282 TYR A O 1
ATOM 1673 N N . LEU A 1 283 ? 3.720 1.068 -12.815 1.00 54.24 283 LEU A N 1
ATOM 1674 C CA . LEU A 1 283 ? 4.099 -0.215 -12.229 1.00 56.07 283 LEU A CA 1
ATOM 1675 C C . LEU A 1 283 ? 3.640 -1.375 -13.102 1.00 61.73 283 LEU A C 1
ATOM 1676 O O . LEU A 1 283 ? 4.408 -2.307 -13.372 1.00 69.43 283 LEU A O 1
ATOM 1681 N N . THR A 1 284 ? 2.380 -1.341 -13.538 1.00 62.27 284 THR A N 1
ATOM 1682 C CA . THR A 1 284 ? 1.863 -2.392 -14.406 1.00 58.52 284 THR A CA 1
ATOM 1683 C C . THR A 1 284 ? 2.657 -2.466 -15.702 1.00 61.08 284 THR A C 1
ATOM 1684 O O . THR A 1 284 ? 3.085 -3.545 -16.121 1.00 60.46 284 THR A O 1
ATOM 1688 N N . GLU A 1 285 ? 2.881 -1.317 -16.341 1.00 55.41 285 GLU A N 1
ATOM 1689 C CA . GLU A 1 285 ? 3.490 -1.315 -17.666 1.00 64.87 285 GLU A CA 1
ATOM 1690 C C . GLU A 1 285 ? 4.943 -1.783 -17.626 1.00 63.80 285 GLU A C 1
ATOM 1691 O O . GLU A 1 285 ? 5.401 -2.465 -18.547 1.00 68.23 285 GLU A O 1
ATOM 1697 N N . ARG A 1 286 ? 5.681 -1.443 -16.571 1.00 62.34 286 ARG A N 1
ATOM 1698 C CA . ARG A 1 286 ? 7.122 -1.670 -16.562 1.00 66.34 286 ARG A CA 1
ATOM 1699 C C . ARG A 1 286 ? 7.549 -2.913 -15.795 1.00 64.31 286 ARG A C 1
ATOM 1700 O O . ARG A 1 286 ? 8.559 -3.528 -16.155 1.00 65.08 286 ARG A O 1
ATOM 1708 N N . PHE A 1 287 ? 6.811 -3.296 -14.751 1.00 64.47 287 PHE A N 1
ATOM 1709 C CA . PHE A 1 287 ? 7.186 -4.404 -13.880 1.00 61.46 287 PHE A CA 1
ATOM 1710 C C . PHE A 1 287 ? 6.241 -5.593 -13.933 1.00 63.75 287 PHE A C 1
ATOM 1711 O O . PHE A 1 287 ? 6.692 -6.724 -13.746 1.00 62.97 287 PHE A O 1
ATOM 1719 N N . LEU A 1 288 ? 4.947 -5.373 -14.159 1.00 63.16 288 LEU A N 1
ATOM 1720 C CA . LEU A 1 288 ? 3.962 -6.440 -14.023 1.00 53.92 288 LEU A CA 1
ATOM 1721 C C . LEU A 1 288 ? 2.927 -6.392 -15.141 1.00 58.40 288 LEU A C 1
ATOM 1722 O O . LEU A 1 288 ? 1.725 -6.527 -14.894 1.00 61.14 288 LEU A O 1
ATOM 1727 N N . LYS A 1 289 ? 3.364 -6.226 -16.393 1.00 59.41 289 LYS A N 1
ATOM 1728 C CA . LYS A 1 289 ? 2.411 -6.215 -17.508 1.00 63.86 289 LYS A CA 1
ATOM 1729 C C . LYS A 1 289 ? 2.096 -7.662 -17.874 1.00 65.02 289 LYS A C 1
ATOM 1730 O O . LYS A 1 289 ? 2.651 -8.250 -18.805 1.00 59.12 289 LYS A O 1
ATOM 1736 N N . SER A 1 290 ? 1.170 -8.234 -17.112 1.00 66.26 290 SER A N 1
ATOM 1737 C CA . SER A 1 290 ? 0.781 -9.623 -17.285 1.00 62.93 290 SER A CA 1
ATOM 1738 C C . SER A 1 290 ? 0.026 -9.824 -18.593 1.00 65.40 290 SER A C 1
ATOM 1739 O O . SER A 1 290 ? -0.666 -8.927 -19.082 1.00 64.72 290 SER A O 1
ATOM 1742 N N . LYS A 1 291 ? 0.160 -11.027 -19.158 1.00 69.49 291 LYS A N 1
ATOM 1743 C CA . LYS A 1 291 ? -0.590 -11.392 -20.354 1.00 70.37 291 LYS A CA 1
ATOM 1744 C C . LYS A 1 291 ? -2.085 -11.535 -20.092 1.00 77.79 291 LYS A C 1
ATOM 1745 O O . LYS A 1 291 ? -2.836 -11.821 -21.032 1.00 88.04 291 LYS A O 1
ATOM 1751 N N . LEU A 1 292 ? -2.534 -11.355 -18.849 1.00 77.75 292 LEU A N 1
ATOM 1752 C CA . LEU A 1 292 ? -3.952 -11.381 -18.519 1.00 78.22 292 LEU A CA 1
ATOM 1753 C C . LEU A 1 292 ? -4.691 -10.140 -19.007 1.00 84.14 292 LEU A C 1
ATOM 1754 O O . LEU A 1 292 ? -5.923 -10.097 -18.914 1.00 87.11 292 LEU A O 1
ATOM 1759 N N . ILE A 1 293 ? -3.976 -9.142 -19.519 1.00 87.39 293 ILE A N 1
ATOM 1760 C CA . ILE A 1 293 ? -4.590 -7.931 -20.050 1.00 84.11 293 ILE A CA 1
ATOM 1761 C C . ILE A 1 293 ? -5.264 -8.225 -21.388 1.00 90.46 293 ILE A C 1
ATOM 1762 O O . ILE A 1 293 ? -6.480 -8.085 -21.528 1.00 98.41 293 ILE A O 1
ATOM 1767 N N . LEU A 1 300 ? -10.828 -6.140 -14.962 1.00 80.63 300 LEU A N 1
ATOM 1768 C CA . LEU A 1 300 ? -9.581 -5.543 -15.424 1.00 88.23 300 LEU A CA 1
ATOM 1769 C C . LEU A 1 300 ? -8.418 -6.028 -14.566 1.00 85.41 300 LEU A C 1
ATOM 1770 O O . LEU A 1 300 ? -8.547 -6.189 -13.351 1.00 79.86 300 LEU A O 1
ATOM 1775 N N . TYR A 1 301 ? -7.281 -6.262 -15.212 1.00 76.03 301 TYR A N 1
ATOM 1776 C CA . TYR A 1 301 ? -6.089 -6.704 -14.508 1.00 66.60 301 TYR A CA 1
ATOM 1777 C C . TYR A 1 301 ? -5.457 -5.557 -13.723 1.00 61.24 301 TYR A C 1
ATOM 1778 O O . TYR A 1 301 ? -5.426 -4.411 -14.180 1.00 64.26 301 TYR A O 1
ATOM 1795 N N . PRO A 1 303 ? -2.133 -5.266 -10.351 1.00 57.78 303 PRO A N 1
ATOM 1796 C CA . PRO A 1 303 ? -1.301 -5.982 -9.378 1.00 60.97 303 PRO A CA 1
ATOM 1797 C C . PRO A 1 303 ? -2.019 -6.132 -8.046 1.00 61.76 303 PRO A C 1
ATOM 1798 O O . PRO A 1 303 ? -3.003 -5.448 -7.752 1.00 57.55 303 PRO A O 1
ATOM 1802 N N . SER A 1 304 ? -1.512 -7.055 -7.230 1.00 46.55 304 SER A N 1
ATOM 1803 C CA . SER A 1 304 ? -2.031 -7.210 -5.879 1.00 44.79 304 SER A CA 1
ATOM 1804 C C . SER A 1 304 ? -1.684 -5.984 -5.041 1.00 44.51 304 SER A C 1
ATOM 1805 O O . SER A 1 304 ? -0.711 -5.270 -5.309 1.00 48.28 304 SER A O 1
ATOM 1808 N N . THR A 1 305 ? -2.491 -5.744 -4.004 1.00 45.00 305 THR A N 1
ATOM 1809 C CA . THR A 1 305 ? -2.202 -4.632 -3.102 1.00 48.32 305 THR A CA 1
ATOM 1810 C C . THR A 1 305 ? -0.808 -4.772 -2.498 1.00 38.11 305 THR A C 1
ATOM 1811 O O . THR A 1 305 ? -0.072 -3.786 -2.383 1.00 55.09 305 THR A O 1
ATOM 1815 N N . GLY A 1 306 ? -0.415 -5.998 -2.142 1.00 49.86 306 GLY A N 1
ATOM 1816 C CA . GLY A 1 306 ? 0.937 -6.217 -1.642 1.00 42.81 306 GLY A CA 1
ATOM 1817 C C . GLY A 1 306 ? 1.999 -5.789 -2.635 1.00 42.37 306 GLY A C 1
ATOM 1818 O O . GLY A 1 306 ? 2.898 -5.011 -2.304 1.00 44.30 306 GLY A O 1
ATOM 1819 N N . ALA A 1 307 ? 1.894 -6.279 -3.874 1.00 44.03 307 ALA A N 1
ATOM 1820 C CA . ALA A 1 307 ? 2.779 -5.837 -4.947 1.00 41.44 307 ALA A CA 1
ATOM 1821 C C . ALA A 1 307 ? 2.842 -4.315 -5.032 1.00 49.17 307 ALA A C 1
ATOM 1822 O O . ALA A 1 307 ? 3.930 -3.729 -5.024 1.00 49.76 307 ALA A O 1
ATOM 1824 N N . LEU A 1 308 ? 1.678 -3.660 -5.114 1.00 53.45 308 LEU A N 1
ATOM 1825 C CA . LEU A 1 308 ? 1.637 -2.198 -5.142 1.00 47.70 308 LEU A CA 1
ATOM 1826 C C . LEU A 1 308 ? 2.433 -1.611 -3.985 1.00 45.65 308 LEU A C 1
ATOM 1827 O O . LEU A 1 308 ? 3.338 -0.793 -4.185 1.00 50.22 308 LEU A O 1
ATOM 1840 N N . LEU A 1 310 ? 4.690 -3.136 -1.949 1.00 40.35 310 LEU A N 1
ATOM 1841 C CA . LEU A 1 310 ? 6.107 -3.484 -2.026 1.00 45.46 310 LEU A CA 1
ATOM 1842 C C . LEU A 1 310 ? 6.830 -2.583 -3.018 1.00 50.00 310 LEU A C 1
ATOM 1843 O O . LEU A 1 310 ? 7.914 -2.063 -2.731 1.00 55.22 310 LEU A O 1
ATOM 1848 N N . LEU A 1 311 ? 6.238 -2.393 -4.199 1.00 49.18 311 LEU A N 1
ATOM 1849 C CA . LEU A 1 311 ? 6.837 -1.525 -5.205 1.00 52.71 311 LEU A CA 1
ATOM 1850 C C . LEU A 1 311 ? 6.823 -0.066 -4.766 1.00 56.58 311 LEU A C 1
ATOM 1851 O O . LEU A 1 311 ? 7.744 0.686 -5.106 1.00 63.19 311 LEU A O 1
ATOM 1856 N N . THR A 1 312 ? 5.802 0.354 -4.013 1.00 45.83 312 THR A N 1
ATOM 1857 C CA . THR A 1 312 ? 5.832 1.699 -3.442 1.00 47.87 312 THR A CA 1
ATOM 1858 C C . THR A 1 312 ? 7.053 1.876 -2.550 1.00 55.13 312 THR A C 1
ATOM 1859 O O . THR A 1 312 ? 7.733 2.908 -2.610 1.00 54.82 312 THR A O 1
ATOM 1863 N N . ALA A 1 313 ? 7.355 0.866 -1.729 1.00 55.14 313 ALA A N 1
ATOM 1864 C CA . ALA A 1 313 ? 8.531 0.916 -0.865 1.00 51.53 313 ALA A CA 1
ATOM 1865 C C . ALA A 1 313 ? 9.817 0.928 -1.676 1.00 51.79 313 ALA A C 1
ATOM 1866 O O . ALA A 1 313 ? 10.755 1.667 -1.351 1.00 50.54 313 ALA A O 1
ATOM 1868 N N . LEU A 1 314 ? 9.882 0.103 -2.725 1.00 55.67 314 LEU A N 1
ATOM 1869 C CA . LEU A 1 314 ? 11.065 0.062 -3.577 1.00 52.67 314 LEU A CA 1
ATOM 1870 C C . LEU A 1 314 ? 11.391 1.432 -4.159 1.00 56.90 314 LEU A C 1
ATOM 1871 O O . LEU A 1 314 ? 12.558 1.717 -4.453 1.00 66.18 314 LEU A O 1
ATOM 1876 N N . HIS A 1 315 ? 10.386 2.292 -4.331 1.00 52.43 315 HIS A N 1
ATOM 1877 C CA . HIS A 1 315 ? 10.594 3.600 -4.936 1.00 55.43 315 HIS A CA 1
ATOM 1878 C C . HIS A 1 315 ? 10.802 4.717 -3.922 1.00 60.17 315 HIS A C 1
ATOM 1879 O O . HIS A 1 315 ? 11.215 5.813 -4.316 1.00 65.35 315 HIS A O 1
ATOM 1886 N N . THR A 1 316 ? 10.539 4.471 -2.635 1.00 64.70 316 THR A N 1
ATOM 1887 C CA . THR A 1 316 ? 10.662 5.502 -1.613 1.00 62.83 316 THR A CA 1
ATOM 1888 C C . THR A 1 316 ? 11.668 5.184 -0.517 1.00 69.14 316 THR A C 1
ATOM 1889 O O . THR A 1 316 ? 12.040 6.094 0.232 1.00 79.44 316 THR A O 1
ATOM 1893 N N . CYS A 1 317 ? 12.118 3.939 -0.395 1.00 71.34 317 CYS A N 1
ATOM 1894 C CA . CYS A 1 317 ? 13.041 3.531 0.653 1.00 64.88 317 CYS A CA 1
ATOM 1895 C C . CYS A 1 317 ? 14.434 3.279 0.090 1.00 66.89 317 CYS A C 1
ATOM 1896 O O . CYS A 1 317 ? 14.614 3.032 -1.106 1.00 72.43 317 CYS A O 1
ATOM 1899 N N . ASP A 1 318 ? 15.424 3.324 0.982 1.00 57.90 318 ASP A N 1
ATOM 1900 C CA . ASP A 1 318 ? 16.796 3.016 0.606 1.00 61.64 318 ASP A CA 1
ATOM 1901 C C . ASP A 1 318 ? 17.110 1.529 0.675 1.00 59.29 318 ASP A C 1
ATOM 1902 O O . ASP A 1 318 ? 18.101 1.091 0.085 1.00 66.31 318 ASP A O 1
ATOM 1907 N N . GLN A 1 319 ? 16.310 0.752 1.394 1.00 62.19 319 GLN A N 1
ATOM 1908 C CA . GLN A 1 319 ? 16.447 -0.696 1.422 1.00 62.69 319 GLN A CA 1
ATOM 1909 C C . GLN A 1 319 ? 15.148 -1.244 1.978 1.00 54.71 319 GLN A C 1
ATOM 1910 O O . GLN A 1 319 ? 14.592 -0.672 2.917 1.00 65.06 319 GLN A O 1
ATOM 1916 N N . VAL A 1 320 ? 14.630 -2.300 1.360 1.00 58.84 320 VAL A N 1
ATOM 1917 C CA . VAL A 1 320 ? 13.350 -2.857 1.775 1.00 62.93 320 VAL A CA 1
ATOM 1918 C C . VAL A 1 320 ? 13.481 -4.369 1.874 1.00 57.88 320 VAL A C 1
ATOM 1919 O O . VAL A 1 320 ? 14.092 -5.009 1.012 1.00 54.50 320 VAL A O 1
ATOM 1923 N N . SER A 1 321 ? 12.960 -4.926 2.963 1.00 47.03 321 SER A N 1
ATOM 1924 C CA . SER A 1 321 ? 12.813 -6.361 3.136 1.00 51.18 321 SER A CA 1
ATOM 1925 C C . SER A 1 321 ? 11.347 -6.724 2.959 1.00 55.86 321 SER A C 1
ATOM 1926 O O . SER A 1 321 ? 10.461 -6.027 3.462 1.00 56.90 321 SER A O 1
ATOM 1929 N N . ALA A 1 322 ? 11.096 -7.804 2.229 1.00 47.47 322 ALA A N 1
ATOM 1930 C CA . ALA A 1 322 ? 9.747 -8.293 1.992 1.00 51.59 322 ALA A CA 1
ATOM 1931 C C . ALA A 1 322 ? 9.521 -9.564 2.796 1.00 53.48 322 ALA A C 1
ATOM 1932 O O . ALA A 1 322 ? 10.318 -10.507 2.715 1.00 52.82 322 ALA A O 1
ATOM 1934 N N . TYR A 1 323 ? 8.442 -9.575 3.576 1.00 46.32 323 TYR A N 1
ATOM 1935 C CA . TYR A 1 323 ? 8.029 -10.714 4.382 1.00 44.44 323 TYR A CA 1
ATOM 1936 C C . TYR A 1 323 ? 6.595 -11.078 4.030 1.00 47.83 323 TYR A C 1
ATOM 1937 O O . TYR A 1 323 ? 5.739 -10.201 3.899 1.00 51.69 323 TYR A O 1
ATOM 1946 N N . GLY A 1 324 ? 6.325 -12.374 3.901 1.00 52.51 324 GLY A N 1
ATOM 1947 C CA . GLY A 1 324 ? 4.967 -12.823 3.667 1.00 48.07 324 GLY A CA 1
ATOM 1948 C C . GLY A 1 324 ? 4.499 -12.727 2.236 1.00 48.66 324 GLY A C 1
ATOM 1949 O O . GLY A 1 324 ? 3.288 -12.751 1.982 1.00 45.21 324 GLY A O 1
ATOM 1950 N N . PHE A 1 325 ? 5.418 -12.608 1.290 1.00 41.35 325 PHE A N 1
ATOM 1951 C CA . PHE A 1 325 ? 5.057 -12.518 -0.111 1.00 44.85 325 PHE A CA 1
ATOM 1952 C C . PHE A 1 325 ? 5.225 -13.872 -0.780 1.00 47.57 325 PHE A C 1
ATOM 1953 O O . PHE A 1 325 ? 6.006 -14.718 -0.337 1.00 47.70 325 PHE A O 1
ATOM 1961 N N . ILE A 1 326 ? 4.456 -14.069 -1.850 1.00 51.39 326 ILE A N 1
ATOM 1962 C CA . ILE A 1 326 ? 4.367 -15.376 -2.477 1.00 55.96 326 ILE A CA 1
ATOM 1963 C C . ILE A 1 326 ? 5.733 -15.787 -3.004 1.00 53.94 326 ILE A C 1
ATOM 1964 O O . ILE A 1 326 ? 6.465 -14.979 -3.589 1.00 53.09 326 ILE A O 1
ATOM 1969 N N . THR A 1 327 ? 6.098 -17.043 -2.760 1.00 59.69 327 THR A N 1
ATOM 1970 C CA . THR A 1 327 ? 7.365 -17.610 -3.197 1.00 61.23 327 THR A CA 1
ATOM 1971 C C . THR A 1 327 ? 7.097 -18.938 -3.896 1.00 69.02 327 THR A C 1
ATOM 1972 O O . THR A 1 327 ? 5.963 -19.421 -3.943 1.00 75.49 327 THR A O 1
ATOM 1976 N N . SER A 1 328 ? 8.160 -19.529 -4.448 1.00 66.75 328 SER A N 1
ATOM 1977 C CA . SER A 1 328 ? 7.993 -20.730 -5.264 1.00 74.26 328 SER A CA 1
ATOM 1978 C C . SER A 1 328 ? 7.459 -21.894 -4.440 1.00 67.40 328 SER A C 1
ATOM 1979 O O . SER A 1 328 ? 6.636 -22.680 -4.923 1.00 64.77 328 SER A O 1
ATOM 1982 N N . ASN A 1 329 ? 7.920 -22.030 -3.197 1.00 59.74 329 ASN A N 1
ATOM 1983 C CA . ASN A 1 329 ? 7.403 -23.061 -2.309 1.00 61.62 329 ASN A CA 1
ATOM 1984 C C . ASN A 1 329 ? 6.191 -22.584 -1.518 1.00 54.50 329 ASN A C 1
ATOM 1985 O O . ASN A 1 329 ? 5.978 -23.032 -0.382 1.00 53.99 329 ASN A O 1
ATOM 1990 N N . TYR A 1 330 ? 5.396 -21.679 -2.100 1.00 55.94 330 TYR A N 1
ATOM 1991 C CA . TYR A 1 330 ? 4.166 -21.212 -1.465 1.00 50.22 330 TYR A CA 1
ATOM 1992 C C . TYR A 1 330 ? 3.302 -22.382 -1.013 1.00 50.97 330 TYR A C 1
ATOM 1993 O O . TYR A 1 330 ? 2.679 -22.332 0.052 1.00 48.82 330 TYR A O 1
ATOM 2002 N N . TRP A 1 331 ? 3.280 -23.461 -1.805 1.00 48.93 331 TRP A N 1
ATOM 2003 C CA . TRP A 1 331 ? 2.375 -24.576 -1.559 1.00 53.32 331 TRP A CA 1
ATOM 2004 C C . TRP A 1 331 ? 2.635 -25.253 -0.222 1.00 54.82 331 TRP A C 1
ATOM 2005 O O . TRP A 1 331 ? 1.778 -26.001 0.259 1.00 56.84 331 TRP A O 1
ATOM 2016 N N . LYS A 1 332 ? 3.791 -25.009 0.390 1.00 50.59 332 LYS A N 1
ATOM 2017 C CA . LYS A 1 332 ? 4.088 -25.602 1.685 1.00 56.84 332 LYS A CA 1
ATOM 2018 C C . LYS A 1 332 ? 3.393 -24.897 2.843 1.00 51.07 332 LYS A C 1
ATOM 2019 O O . LYS A 1 332 ? 3.404 -25.425 3.959 1.00 56.63 332 LYS A O 1
ATOM 2025 N N . PHE A 1 333 ? 2.771 -23.744 2.612 1.00 50.88 333 PHE A N 1
ATOM 2026 C CA . PHE A 1 333 ? 2.212 -22.939 3.685 1.00 49.49 333 PHE A CA 1
ATOM 2027 C C . PHE A 1 333 ? 0.742 -22.647 3.408 1.00 56.04 333 PHE A C 1
ATOM 2028 O O . PHE A 1 333 ? 0.274 -22.722 2.268 1.00 57.35 333 PHE A O 1
ATOM 2036 N N . SER A 1 334 ? 0.007 -22.340 4.477 1.00 55.55 334 SER A N 1
ATOM 2037 C CA . SER A 1 334 ? -1.387 -21.946 4.337 1.00 62.26 334 SER A CA 1
ATOM 2038 C C . SER A 1 334 ? -1.487 -20.645 3.540 1.00 49.87 334 SER A C 1
ATOM 2039 O O . SER A 1 334 ? -0.499 -19.938 3.325 1.00 47.47 334 SER A O 1
ATOM 2042 N N . ASP A 1 335 ? -2.710 -20.336 3.097 1.00 47.46 335 ASP A N 1
ATOM 2043 C CA . ASP A 1 335 ? -2.947 -19.151 2.270 1.00 51.51 335 ASP A CA 1
ATOM 2044 C C . ASP A 1 335 ? -2.479 -17.884 2.971 1.00 47.64 335 ASP A C 1
ATOM 2045 O O . ASP A 1 335 ? -1.810 -17.034 2.370 1.00 63.27 335 ASP A O 1
ATOM 2050 N N . HIS A 1 336 ? -2.837 -17.735 4.243 1.00 44.03 336 HIS A N 1
ATOM 2051 C CA . HIS A 1 336 ? -2.423 -16.605 5.056 1.00 42.04 336 HIS A CA 1
ATOM 2052 C C . HIS A 1 336 ? -1.808 -17.118 6.346 1.00 42.80 336 HIS A C 1
ATOM 2053 O O . HIS A 1 336 ? -2.119 -18.219 6.812 1.00 44.75 336 HIS A O 1
ATOM 2060 N N . TYR A 1 337 ? -0.928 -16.296 6.928 1.00 44.21 337 TYR A N 1
ATOM 2061 C CA . TYR A 1 337 ? -0.266 -16.682 8.168 1.00 45.28 337 TYR A CA 1
ATOM 2062 C C . TYR A 1 337 ? -1.240 -16.785 9.333 1.00 42.50 337 TYR A C 1
ATOM 2063 O O . TYR A 1 337 ? -0.928 -17.443 10.333 1.00 52.41 337 TYR A O 1
ATOM 2072 N N . PHE A 1 338 ? -2.415 -16.173 9.222 1.00 54.02 338 PHE A N 1
ATOM 2073 C CA . PHE A 1 338 ? -3.353 -16.072 10.329 1.00 57.64 338 PHE A CA 1
ATOM 2074 C C . PHE A 1 338 ? -4.563 -16.977 10.174 1.00 73.94 338 PHE A C 1
ATOM 2075 O O . PHE A 1 338 ? -5.484 -16.903 10.997 1.00 81.20 338 PHE A O 1
ATOM 2083 N N . GLU A 1 339 ? -4.598 -17.807 9.133 1.00 84.84 339 GLU A N 1
ATOM 2084 C CA . GLU A 1 339 ? -5.729 -18.699 8.923 1.00 94.49 339 GLU A CA 1
ATOM 2085 C C . GLU A 1 339 ? -5.937 -19.584 10.154 1.00 114.16 339 GLU A C 1
ATOM 2086 O O . GLU A 1 339 ? -5.085 -19.674 11.043 1.00 111.52 339 GLU A O 1
ATOM 2092 N N . ARG A 1 340 ? -7.113 -20.217 10.217 1.00 130.40 340 ARG A N 1
ATOM 2093 C CA . ARG A 1 340 ? -7.390 -21.158 11.297 1.00 135.32 340 ARG A CA 1
ATOM 2094 C C . ARG A 1 340 ? -6.667 -22.477 11.063 1.00 122.46 340 ARG A C 1
ATOM 2095 O O . ARG A 1 340 ? -5.922 -22.952 11.927 1.00 113.64 340 ARG A O 1
ATOM 2103 N N . LYS A 1 341 ? -6.879 -23.077 9.896 1.00 121.07 341 LYS A N 1
ATOM 2104 C CA . LYS A 1 341 ? -6.075 -24.206 9.453 1.00 114.92 341 LYS A CA 1
ATOM 2105 C C . LYS A 1 341 ? -5.515 -23.899 8.072 1.00 114.86 341 LYS A C 1
ATOM 2106 O O . LYS A 1 341 ? -5.608 -22.760 7.600 1.00 101.28 341 LYS A O 1
ATOM 2120 N N . LYS A 1 343 ? -5.430 -23.102 4.580 1.00 123.19 343 LYS A N 1
ATOM 2121 C CA . LYS A 1 343 ? -6.330 -22.602 3.558 1.00 124.02 343 LYS A CA 1
ATOM 2122 C C . LYS A 1 343 ? -5.599 -22.471 2.224 1.00 138.11 343 LYS A C 1
ATOM 2123 O O . LYS A 1 343 ? -4.396 -22.189 2.199 1.00 142.31 343 LYS A O 1
ATOM 2129 N N . PRO A 1 344 ? -6.290 -22.681 1.089 1.00 142.09 344 PRO A N 1
ATOM 2130 C CA . PRO A 1 344 ? -5.646 -22.606 -0.230 1.00 140.09 344 PRO A CA 1
ATOM 2131 C C . PRO A 1 344 ? -5.298 -21.179 -0.653 1.00 128.50 344 PRO A C 1
ATOM 2132 O O . PRO A 1 344 ? -4.464 -20.989 -1.542 1.00 122.00 344 PRO A O 1
ATOM 2136 N N . ALA A 1 349 ? -10.592 -11.001 -7.484 1.00 98.70 349 ALA A N 1
ATOM 2137 C CA . ALA A 1 349 ? -10.006 -10.018 -8.388 1.00 101.29 349 ALA A CA 1
ATOM 2138 C C . ALA A 1 349 ? -9.016 -10.686 -9.339 1.00 103.04 349 ALA A C 1
ATOM 2139 O O . ALA A 1 349 ? -8.704 -11.868 -9.189 1.00 113.73 349 ALA A O 1
ATOM 2141 N N . ASN A 1 350 ? -8.519 -9.923 -10.312 1.00 92.07 350 ASN A N 1
ATOM 2142 C CA . ASN A 1 350 ? -7.681 -10.449 -11.392 1.00 85.23 350 ASN A CA 1
ATOM 2143 C C . ASN A 1 350 ? -6.228 -10.036 -11.158 1.00 82.40 350 ASN A C 1
ATOM 2144 O O . ASN A 1 350 ? -5.852 -8.887 -11.406 1.00 72.75 350 ASN A O 1
ATOM 2149 N N . HIS A 1 351 ? -5.410 -10.983 -10.700 1.00 77.61 351 HIS A N 1
ATOM 2150 C CA . HIS A 1 351 ? -3.989 -10.758 -10.478 1.00 66.20 351 HIS A CA 1
ATOM 2151 C C . HIS A 1 351 ? -3.178 -11.850 -11.163 1.00 62.72 351 HIS A C 1
ATOM 2152 O O . HIS A 1 351 ? -3.702 -12.893 -11.558 1.00 67.78 351 HIS A O 1
ATOM 2159 N N . ASP A 1 352 ? -1.876 -11.605 -11.285 1.00 59.67 352 ASP A N 1
ATOM 2160 C CA . ASP A 1 352 ? -0.925 -12.590 -11.797 1.00 53.92 352 ASP A CA 1
ATOM 2161 C C . ASP A 1 352 ? 0.068 -12.869 -10.679 1.00 51.79 352 ASP A C 1
ATOM 2162 O O . ASP A 1 352 ? 1.153 -12.287 -10.643 1.00 56.24 352 ASP A O 1
ATOM 2167 N N . LEU A 1 353 ? -0.310 -13.766 -9.762 1.00 58.60 353 LEU A N 1
ATOM 2168 C CA . LEU A 1 353 ? 0.565 -14.075 -8.636 1.00 49.87 353 LEU A CA 1
ATOM 2169 C C . LEU A 1 353 ? 1.879 -14.679 -9.108 1.00 50.76 353 LEU A C 1
ATOM 2170 O O . LEU A 1 353 ? 2.933 -14.433 -8.511 1.00 44.36 353 LEU A O 1
ATOM 2175 N N . SER A 1 354 ? 1.836 -15.479 -10.178 1.00 56.72 354 SER A N 1
ATOM 2176 C CA . SER A 1 354 ? 3.060 -16.072 -10.706 1.00 51.69 354 SER A CA 1
ATOM 2177 C C . SER A 1 354 ? 4.016 -15.003 -11.218 1.00 56.73 354 SER A C 1
ATOM 2178 O O . SER A 1 354 ? 5.228 -15.079 -10.982 1.00 57.05 354 SER A O 1
ATOM 2181 N N . LEU A 1 355 ? 3.491 -13.988 -11.904 1.00 55.66 355 LEU A N 1
ATOM 2182 C CA . LEU A 1 355 ? 4.346 -12.889 -12.338 1.00 58.83 355 LEU A CA 1
ATOM 2183 C C . LEU A 1 355 ? 4.942 -12.161 -11.141 1.00 51.37 355 LEU A C 1
ATOM 2184 O O . LEU A 1 355 ? 6.146 -11.883 -11.109 1.00 57.79 355 LEU A O 1
ATOM 2189 N N . GLU A 1 356 ? 4.114 -11.852 -10.138 1.00 53.21 356 GLU A N 1
ATOM 2190 C CA . GLU A 1 356 ? 4.613 -11.136 -8.966 1.00 55.46 356 GLU A CA 1
ATOM 2191 C C . GLU A 1 356 ? 5.702 -11.931 -8.262 1.00 47.78 356 GLU A C 1
ATOM 2192 O O . GLU A 1 356 ? 6.736 -11.374 -7.876 1.00 47.72 356 GLU A O 1
ATOM 2198 N N . ALA A 1 357 ? 5.491 -13.238 -8.105 1.00 50.87 357 ALA A N 1
ATOM 2199 C CA . ALA A 1 357 ? 6.502 -14.094 -7.494 1.00 49.74 357 ALA A CA 1
ATOM 2200 C C . ALA A 1 357 ? 7.801 -14.061 -8.285 1.00 49.87 357 ALA A C 1
ATOM 2201 O O . ALA A 1 357 ? 8.893 -14.047 -7.703 1.00 54.93 357 ALA A O 1
ATOM 2203 N N . ALA A 1 358 ? 7.705 -14.059 -9.615 1.00 54.89 358 ALA A N 1
ATOM 2204 C CA . ALA A 1 358 ? 8.910 -14.036 -10.434 1.00 53.79 358 ALA A CA 1
ATOM 2205 C C . ALA A 1 358 ? 9.610 -12.690 -10.321 1.00 54.22 358 ALA A C 1
ATOM 2206 O O . ALA A 1 358 ? 10.844 -12.617 -10.341 1.00 51.22 358 ALA A O 1
ATOM 2208 N N . LEU A 1 359 ? 8.832 -11.615 -10.178 1.00 51.70 359 LEU A N 1
ATOM 2209 C CA . LEU A 1 359 ? 9.404 -10.293 -9.946 1.00 47.43 359 LEU A CA 1
ATOM 2210 C C . LEU A 1 359 ? 10.213 -10.265 -8.654 1.00 54.85 359 LEU A C 1
ATOM 2211 O O . LEU A 1 359 ? 11.352 -9.782 -8.634 1.00 61.00 359 LEU A O 1
ATOM 2216 N N . TRP A 1 360 ? 9.636 -10.767 -7.554 1.00 49.22 360 TRP A N 1
ATOM 2217 C CA . TRP A 1 360 ? 10.369 -10.724 -6.292 1.00 55.16 360 TRP A CA 1
ATOM 2218 C C . TRP A 1 360 ? 11.608 -11.608 -6.350 1.00 62.77 360 TRP A C 1
ATOM 2219 O O . TRP A 1 360 ? 12.628 -11.288 -5.729 1.00 68.82 360 TRP A O 1
ATOM 2230 N N . ARG A 1 361 ? 11.554 -12.704 -7.111 1.00 66.48 361 ARG A N 1
ATOM 2231 C CA . ARG A 1 361 ? 12.744 -13.530 -7.290 1.00 64.26 361 ARG A CA 1
ATOM 2232 C C . ARG A 1 361 ? 13.837 -12.759 -8.016 1.00 66.21 361 ARG A C 1
ATOM 2233 O O . ARG A 1 361 ? 14.991 -12.731 -7.572 1.00 68.44 361 ARG A O 1
ATOM 2241 N N . ASP A 1 362 ? 13.492 -12.121 -9.139 1.00 60.63 362 ASP A N 1
ATOM 2242 C CA . ASP A 1 362 ? 14.504 -11.388 -9.892 1.00 64.36 362 ASP A CA 1
ATOM 2243 C C . ASP A 1 362 ? 15.042 -10.211 -9.087 1.00 65.64 362 ASP A C 1
ATOM 2244 O O . ASP A 1 362 ? 16.245 -9.928 -9.120 1.00 66.58 362 ASP A O 1
ATOM 2249 N N . LEU A 1 363 ? 14.169 -9.518 -8.352 1.00 65.08 363 LEU A N 1
ATOM 2250 C CA . LEU A 1 363 ? 14.641 -8.442 -7.486 1.00 57.20 363 LEU A CA 1
ATOM 2251 C C . LEU A 1 363 ? 15.594 -8.973 -6.423 1.00 56.35 363 LEU A C 1
ATOM 2252 O O . LEU A 1 363 ? 16.606 -8.337 -6.111 1.00 65.12 363 LEU A O 1
ATOM 2257 N N . HIS A 1 364 ? 15.289 -10.144 -5.863 1.00 49.27 364 HIS A N 1
ATOM 2258 C CA . HIS A 1 364 ? 16.157 -10.737 -4.851 1.00 60.60 364 HIS A CA 1
ATOM 2259 C C . HIS A 1 364 ? 17.530 -11.056 -5.433 1.00 64.14 364 HIS A C 1
ATOM 2260 O O . HIS A 1 364 ? 18.562 -10.667 -4.874 1.00 61.77 364 HIS A O 1
ATOM 2267 N N . LYS A 1 365 ? 17.555 -11.747 -6.578 1.00 66.68 365 LYS A N 1
ATOM 2268 C CA . LYS A 1 365 ? 18.820 -12.138 -7.191 1.00 70.35 365 LYS A CA 1
ATOM 2269 C C . LYS A 1 365 ? 19.658 -10.922 -7.569 1.00 67.16 365 LYS A C 1
ATOM 2270 O O . LYS A 1 365 ? 20.887 -10.938 -7.429 1.00 65.08 365 LYS A O 1
ATOM 2276 N N . ALA A 1 366 ? 19.015 -9.857 -8.046 1.00 65.95 366 ALA A N 1
ATOM 2277 C CA . ALA A 1 366 ? 19.756 -8.645 -8.379 1.00 71.46 366 ALA A CA 1
ATOM 2278 C C . ALA A 1 366 ? 20.219 -7.877 -7.147 1.00 74.01 366 ALA A C 1
ATOM 2279 O O . ALA A 1 366 ? 20.836 -6.816 -7.301 1.00 71.87 366 ALA A O 1
ATOM 2281 N N . GLY A 1 367 ? 19.945 -8.380 -5.942 1.00 72.66 367 GLY A N 1
ATOM 2282 C CA . GLY A 1 367 ? 20.340 -7.696 -4.726 1.00 69.78 367 GLY A CA 1
ATOM 2283 C C . GLY A 1 367 ? 19.550 -6.448 -4.413 1.00 71.48 367 GLY A C 1
ATOM 2284 O O . GLY A 1 367 ? 19.904 -5.723 -3.480 1.00 83.09 367 GLY A O 1
ATOM 2285 N N . ILE A 1 368 ? 18.490 -6.174 -5.171 1.00 62.39 368 ILE A N 1
ATOM 2286 C CA . ILE A 1 368 ? 17.702 -4.969 -4.949 1.00 55.45 368 ILE A CA 1
ATOM 2287 C C . ILE A 1 368 ? 16.739 -5.168 -3.792 1.00 54.17 368 ILE A C 1
ATOM 2288 O O . ILE A 1 368 ? 16.376 -4.209 -3.099 1.00 60.15 368 ILE A O 1
ATOM 2293 N N . LEU A 1 369 ? 16.340 -6.408 -3.548 1.00 55.16 369 LEU A N 1
ATOM 2294 C CA . LEU A 1 369 ? 15.304 -6.730 -2.587 1.00 52.52 369 LEU A CA 1
ATOM 2295 C C . LEU A 1 369 ? 15.783 -7.864 -1.698 1.00 54.74 369 LEU A C 1
ATOM 2296 O O . LEU A 1 369 ? 16.295 -8.871 -2.195 1.00 51.74 369 LEU A O 1
ATOM 2301 N N . GLN A 1 370 ? 15.611 -7.701 -0.389 1.00 53.68 370 GLN A N 1
ATOM 2302 C CA . GLN A 1 370 ? 15.772 -8.798 0.556 1.00 48.26 370 GLN A CA 1
ATOM 2303 C C . GLN A 1 370 ? 14.419 -9.495 0.702 1.00 51.52 370 GLN A C 1
ATOM 2304 O O . GLN A 1 370 ? 13.463 -8.910 1.218 1.00 54.20 370 GLN A O 1
ATOM 2310 N N . LEU A 1 371 ? 14.335 -10.737 0.232 1.00 54.40 371 LEU A N 1
ATOM 2311 C CA . LEU A 1 371 ? 13.097 -11.508 0.232 1.00 51.05 371 LEU A CA 1
ATOM 2312 C C . LEU A 1 371 ? 13.201 -12.621 1.265 1.00 50.09 371 LEU A C 1
ATOM 2313 O O . LEU A 1 371 ? 14.119 -13.444 1.201 1.00 56.43 371 LEU A O 1
ATOM 2318 N N . TYR A 1 372 ? 12.261 -12.652 2.206 1.00 47.70 372 TYR A N 1
ATOM 2319 C CA . TYR A 1 372 ? 12.293 -13.675 3.242 1.00 52.65 372 TYR A CA 1
ATOM 2320 C C . TYR A 1 372 ? 11.801 -14.994 2.670 1.00 51.63 372 TYR A C 1
ATOM 2321 O O . TYR A 1 372 ? 10.683 -15.078 2.154 1.00 48.85 372 TYR A O 1
ATOM 2330 N N . GLN A 1 373 ? 12.629 -16.025 2.773 1.00 49.61 373 GLN A N 1
ATOM 2331 C CA . GLN A 1 373 ? 12.307 -17.328 2.223 1.00 52.34 373 GLN A CA 1
ATOM 2332 C C . GLN A 1 373 ? 12.586 -18.394 3.267 1.00 57.04 373 GLN A C 1
ATOM 2333 O O . GLN A 1 373 ? 13.330 -18.174 4.225 1.00 57.54 373 GLN A O 1
ATOM 2339 N N . ARG A 1 374 ? 11.972 -19.556 3.074 1.00 48.40 374 ARG A N 1
ATOM 2340 C CA . ARG A 1 374 ? 12.351 -20.741 3.831 1.00 52.79 374 ARG A CA 1
ATOM 2341 C C . ARG A 1 374 ? 11.757 -22.002 3.230 1.00 64.77 374 ARG A C 1
ATOM 2342 O O . ARG A 1 374 ? 12.433 -23.026 3.159 1.00 73.08 374 ARG A O 1
ATOM 2350 N N . CYS B 1 66 ? 6.204 20.121 63.687 1.00 168.31 66 CYS B N 1
ATOM 2351 C CA . CYS B 1 66 ? 4.946 20.634 63.156 1.00 174.39 66 CYS B CA 1
ATOM 2352 C C . CYS B 1 66 ? 3.777 20.072 63.958 1.00 174.97 66 CYS B C 1
ATOM 2353 O O . CYS B 1 66 ? 2.773 19.643 63.397 1.00 181.62 66 CYS B O 1
ATOM 2356 N N . ARG B 1 67 ? 3.909 20.068 65.280 1.00 165.85 67 ARG B N 1
ATOM 2357 C CA . ARG B 1 67 ? 2.824 19.605 66.142 1.00 159.61 67 ARG B CA 1
ATOM 2358 C C . 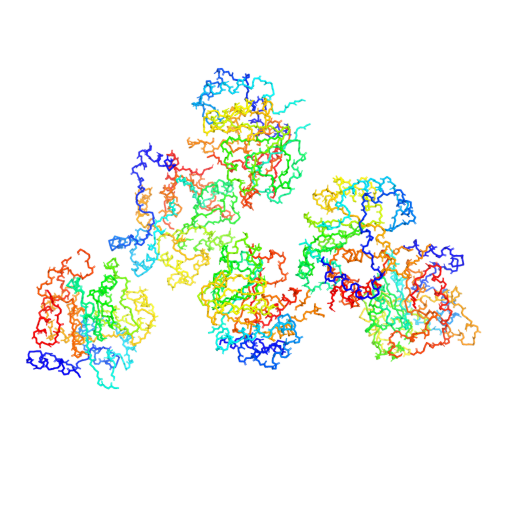ARG B 1 67 ? 1.762 20.671 66.371 1.00 160.15 67 ARG B C 1
ATOM 2359 O O . ARG B 1 67 ? 1.257 20.829 67.485 1.00 157.22 67 ARG B O 1
ATOM 2367 N N . HIS B 1 68 ? 1.403 21.415 65.320 1.00 163.36 68 HIS B N 1
ATOM 2368 C CA . HIS B 1 68 ? 0.315 22.389 65.343 1.00 164.73 68 HIS B CA 1
ATOM 2369 C C . HIS B 1 68 ? -1.055 21.734 65.480 1.00 158.82 68 HIS B C 1
ATOM 2370 O O . HIS B 1 68 ? -2.075 22.414 65.305 1.00 165.11 68 HIS B O 1
ATOM 2377 N N . LEU B 1 69 ? -1.102 20.436 65.782 1.00 145.40 69 LEU B N 1
ATOM 2378 C CA . LEU B 1 69 ? -2.353 19.692 65.828 1.00 136.17 69 LEU B CA 1
ATOM 2379 C C . LEU B 1 69 ? -2.401 18.797 67.061 1.00 125.37 69 LEU B C 1
ATOM 2380 O O . LEU B 1 69 ? -3.180 19.044 67.988 1.00 120.47 69 LEU B O 1
ATOM 2385 N N . LEU B 1 70 ? -1.559 17.761 67.079 1.00 119.23 70 LEU B N 1
ATOM 2386 C CA . LEU B 1 70 ? -1.618 16.753 68.134 1.00 114.04 70 LEU B CA 1
ATOM 2387 C C . LEU B 1 70 ? -1.234 17.337 69.487 1.00 113.81 70 LEU B C 1
ATOM 2388 O O . LEU B 1 70 ? -2.011 17.278 70.446 1.00 107.43 70 LEU B O 1
ATOM 2393 N N . HIS B 1 71 ? -0.027 17.901 69.582 1.00 127.21 71 HIS B N 1
ATOM 2394 C CA . HIS B 1 71 ? 0.482 18.359 70.872 1.00 139.16 71 HIS B CA 1
ATOM 2395 C C . HIS B 1 71 ? -0.379 19.481 71.441 1.00 134.83 71 HIS B C 1
ATOM 2396 O O . HIS B 1 71 ? -0.595 19.550 72.656 1.00 136.51 71 HIS B O 1
ATOM 2403 N N . LEU B 1 72 ? -0.889 20.363 70.577 1.00 123.69 72 LEU B N 1
ATOM 2404 C CA . LEU B 1 72 ? -1.739 21.454 71.048 1.00 122.79 72 LEU B CA 1
ATOM 2405 C C . LEU B 1 72 ? -2.993 20.922 71.732 1.00 117.29 72 LEU B C 1
ATOM 2406 O O . LEU B 1 72 ? -3.386 21.414 72.797 1.00 108.73 72 LEU B O 1
ATOM 2411 N N . ALA B 1 73 ? -3.629 19.908 71.141 1.00 114.70 73 ALA B N 1
ATOM 2412 C CA . ALA B 1 73 ? -4.769 19.277 71.795 1.00 114.35 73 ALA B CA 1
ATOM 2413 C C . ALA B 1 73 ? -4.342 18.503 73.036 1.00 113.39 73 ALA B C 1
ATOM 2414 O O . ALA B 1 73 ? -5.096 18.439 74.015 1.00 116.92 73 ALA B O 1
ATOM 2416 N N . ILE B 1 74 ? -3.139 17.922 73.019 1.00 107.04 74 ILE B N 1
ATOM 2417 C CA . ILE B 1 74 ? -2.635 17.198 74.185 1.00 100.87 74 ILE B CA 1
ATOM 2418 C C . ILE B 1 74 ? -2.415 18.153 75.354 1.00 102.35 74 ILE B C 1
ATOM 2419 O O . ILE B 1 74 ? -2.901 17.917 76.467 1.00 94.75 74 ILE B O 1
ATOM 2424 N N . GLN B 1 75 ? -1.680 19.245 75.123 1.00 109.03 75 GLN B N 1
ATOM 2425 C CA . GLN B 1 75 ? -1.418 20.195 76.201 1.00 120.64 75 GLN B CA 1
ATOM 2426 C C . GLN B 1 75 ? -2.694 20.892 76.659 1.00 126.56 75 GLN B C 1
ATOM 2427 O O . GLN B 1 75 ? -2.786 21.318 77.816 1.00 132.12 75 GLN B O 1
ATOM 2433 N N . ARG B 1 76 ? -3.692 20.999 75.778 1.00 121.27 76 ARG B N 1
ATOM 2434 C CA . ARG B 1 76 ? -4.951 21.640 76.146 1.00 127.30 76 ARG B CA 1
ATOM 2435 C C . ARG B 1 76 ? -5.692 20.827 77.203 1.00 130.30 76 ARG B C 1
ATOM 2436 O O . ARG B 1 76 ? -6.022 21.338 78.280 1.00 131.80 76 ARG B O 1
ATOM 2444 N N . HIS B 1 77 ? -5.957 19.558 76.917 1.00 138.79 77 HIS B N 1
ATOM 2445 C CA . HIS B 1 77 ? -6.764 18.740 77.818 1.00 149.81 77 HIS B CA 1
ATOM 2446 C C . HIS B 1 77 ? -5.930 18.278 79.009 1.00 145.93 77 HIS B C 1
ATOM 2447 O O . HIS B 1 77 ? -4.827 17.756 78.820 1.00 150.60 77 HIS B O 1
ATOM 2454 N N . PRO B 1 78 ? -6.428 18.437 80.241 1.00 133.52 78 PRO B N 1
ATOM 2455 C CA . PRO B 1 78 ? -5.612 18.086 81.414 1.00 124.43 78 PRO B CA 1
ATOM 2456 C C . PRO B 1 78 ? -5.479 16.594 81.673 1.00 119.42 78 PRO B C 1
ATOM 2457 O O . PRO B 1 78 ? -4.515 16.190 82.337 1.00 119.31 78 PRO B O 1
ATOM 2461 N N . HIS B 1 79 ? -6.398 15.760 81.180 1.00 112.15 79 HIS B N 1
ATOM 2462 C CA . HIS B 1 79 ? -6.329 14.336 81.495 1.00 107.99 79 HIS B CA 1
ATOM 2463 C C . HIS B 1 79 ? -5.123 13.680 80.831 1.00 103.46 79 HIS B C 1
ATOM 2464 O O . HIS B 1 79 ? -4.316 13.024 81.498 1.00 98.12 79 HIS B O 1
ATOM 2471 N N . PHE B 1 80 ? -4.986 13.841 79.517 1.00 101.86 80 PHE B N 1
ATOM 2472 C CA . PHE B 1 80 ? -3.829 13.312 78.806 1.00 101.17 80 PHE B CA 1
ATOM 2473 C C . PHE B 1 80 ? -2.617 14.229 78.893 1.00 110.84 80 PHE B C 1
ATOM 2474 O O . PHE B 1 80 ? -1.559 13.881 78.356 1.00 109.06 80 PHE B O 1
ATOM 2482 N N . ARG B 1 81 ? -2.748 15.383 79.551 1.00 122.50 81 ARG B N 1
ATOM 2483 C CA . ARG B 1 81 ? -1.616 16.288 79.714 1.00 124.07 81 ARG B CA 1
ATOM 2484 C C . ARG B 1 81 ? -0.465 15.595 80.434 1.00 115.08 81 ARG B C 1
ATOM 2485 O O . ARG B 1 81 ? 0.692 15.681 80.007 1.00 123.80 81 ARG B O 1
ATOM 2493 N N . GLY B 1 82 ? -0.767 14.895 81.524 1.00 103.85 82 GLY B N 1
ATOM 2494 C CA . GLY B 1 82 ? 0.221 14.166 82.286 1.00 103.81 82 GLY B CA 1
ATOM 2495 C C . GLY B 1 82 ? 0.328 12.695 81.958 1.00 91.71 82 GLY B C 1
ATOM 2496 O O . GLY B 1 82 ? 1.169 12.001 82.538 1.00 92.33 82 GLY B O 1
ATOM 2497 N N . LEU B 1 83 ? -0.498 12.195 81.044 1.00 78.47 83 LEU B N 1
ATOM 2498 C CA . LEU B 1 83 ? -0.467 10.786 80.680 1.00 84.63 83 LEU B CA 1
ATOM 2499 C C . LEU B 1 83 ? 0.530 10.508 79.561 1.00 85.30 83 LEU B C 1
ATOM 2500 O O . LEU B 1 83 ? 1.213 9.479 79.584 1.00 89.20 83 LEU B O 1
ATOM 2505 N N . PHE B 1 84 ? 0.636 11.411 78.591 1.00 74.08 84 PHE B N 1
ATOM 2506 C CA . PHE B 1 84 ? 1.593 11.253 77.507 1.00 71.38 84 PHE B CA 1
ATOM 2507 C C . PHE B 1 84 ? 3.006 11.566 77.978 1.00 79.54 84 PHE B C 1
ATOM 2508 O O . PHE B 1 84 ? 3.224 12.474 78.785 1.00 85.44 84 PHE B O 1
ATOM 2516 N N . ASN B 1 85 ? 3.971 10.803 77.456 1.00 80.85 85 ASN B N 1
ATOM 2517 C CA . ASN B 1 85 ? 5.398 10.999 77.732 1.00 74.36 85 ASN B CA 1
ATOM 2518 C C . ASN B 1 85 ? 6.132 10.812 76.406 1.00 74.76 85 ASN B C 1
ATOM 2519 O O . ASN B 1 85 ? 6.481 9.691 76.029 1.00 70.47 85 ASN B O 1
ATOM 2524 N N . LEU B 1 86 ? 6.362 11.917 75.703 1.00 79.38 86 LEU B N 1
ATOM 2525 C CA . LEU B 1 86 ? 7.072 11.888 74.431 1.00 87.29 86 LEU B CA 1
ATOM 2526 C C . LEU B 1 86 ? 8.590 11.785 74.595 1.00 85.68 86 LEU B C 1
ATOM 2527 O O . LEU B 1 86 ? 9.329 12.060 73.643 1.00 79.07 86 LEU B O 1
ATOM 2532 N N . SER B 1 87 ? 9.073 11.392 75.773 1.00 96.03 87 SER B N 1
ATOM 2533 C CA . SER B 1 87 ? 10.501 11.228 76.003 1.00 101.88 87 SER B CA 1
ATOM 2534 C C . SER B 1 87 ? 10.941 9.774 76.011 1.00 97.95 87 SER B C 1
ATOM 2535 O O . SER B 1 87 ? 12.139 9.504 75.856 1.00 96.55 87 SER B O 1
ATOM 2538 N N . ILE B 1 88 ? 10.010 8.840 76.179 1.00 79.41 88 ILE B N 1
ATOM 2539 C CA . ILE B 1 88 ? 10.350 7.424 76.275 1.00 73.20 88 ILE B CA 1
ATOM 2540 C C . ILE B 1 88 ? 10.640 6.918 74.867 1.00 69.14 88 ILE B C 1
ATOM 2541 O O . ILE B 1 88 ? 9.958 7.321 73.913 1.00 61.67 88 ILE B O 1
ATOM 2546 N N . PRO B 1 89 ? 11.656 6.077 74.676 1.00 72.08 89 PRO B N 1
ATOM 2547 C CA . PRO B 1 89 ? 11.949 5.577 73.328 1.00 70.93 89 PRO B CA 1
ATOM 2548 C C . PRO B 1 89 ? 10.843 4.656 72.840 1.00 67.15 89 PRO B C 1
ATOM 2549 O O . PRO B 1 89 ? 10.353 3.801 73.580 1.00 66.36 89 PRO B O 1
ATOM 2553 N N . VAL B 1 90 ? 10.432 4.864 71.590 1.00 62.15 90 VAL B N 1
ATOM 2554 C CA . VAL B 1 90 ? 9.432 4.001 70.978 1.00 51.84 90 VAL B CA 1
ATOM 2555 C C . VAL B 1 90 ? 10.078 2.728 70.451 1.00 54.69 90 VAL B C 1
ATOM 2556 O O . VAL B 1 90 ? 9.496 1.640 70.530 1.00 50.95 90 VAL B O 1
ATOM 2560 N N . LEU B 1 91 ? 11.291 2.837 69.921 1.00 53.19 91 LEU B N 1
ATOM 2561 C CA . LEU B 1 91 ? 12.011 1.711 69.350 1.00 53.58 91 LEU B CA 1
ATOM 2562 C C . LEU B 1 91 ? 13.182 1.327 70.239 1.00 63.38 91 LEU B C 1
ATOM 2563 O O . LEU B 1 91 ? 13.774 2.171 70.917 1.00 65.06 91 LEU B O 1
ATOM 2568 N N . LEU B 1 92 ? 13.519 0.042 70.215 1.00 54.09 92 LEU B N 1
ATOM 2569 C CA . LEU B 1 92 ? 14.712 -0.469 70.869 1.00 59.35 92 LEU B CA 1
ATOM 2570 C C . LEU B 1 92 ? 15.807 -0.671 69.828 1.00 63.33 92 LEU B C 1
ATOM 2571 O O . LEU B 1 92 ? 15.543 -1.185 68.736 1.00 54.25 92 LEU B O 1
ATOM 2576 N N . TRP B 1 93 ? 17.031 -0.264 70.166 1.00 58.51 93 TRP B N 1
ATOM 2577 C CA . TRP B 1 93 ? 18.163 -0.377 69.247 1.00 59.68 93 TRP B CA 1
ATOM 2578 C C . TRP B 1 93 ? 19.447 -0.570 70.061 1.00 57.66 93 TRP B C 1
ATOM 2579 O O . TRP B 1 93 ? 19.416 -0.669 71.292 1.00 54.98 93 TRP B O 1
ATOM 2590 N N . GLY B 1 94 ? 20.586 -0.619 69.362 1.00 63.20 94 GLY B N 1
ATOM 2591 C CA . GLY B 1 94 ? 21.817 -1.107 69.976 1.00 57.35 94 GLY B CA 1
ATOM 2592 C C . GLY B 1 94 ? 22.327 -0.248 71.122 1.00 62.74 94 GLY B C 1
ATOM 2593 O O . GLY B 1 94 ? 22.729 -0.764 72.167 1.00 71.49 94 GLY B O 1
ATOM 2594 N N . ASP B 1 95 ? 22.340 1.076 70.937 1.00 66.07 95 ASP B N 1
ATOM 2595 C CA . ASP B 1 95 ? 22.886 1.956 71.971 1.00 59.63 95 ASP B CA 1
ATOM 2596 C C . ASP B 1 95 ? 22.108 1.884 73.277 1.00 67.19 95 ASP B C 1
ATOM 2597 O O . ASP B 1 95 ? 22.606 2.354 74.306 1.00 66.12 95 ASP B O 1
ATOM 2602 N N . LEU B 1 96 ? 20.899 1.324 73.265 1.00 62.19 96 LEU B N 1
ATOM 2603 C CA . LEU B 1 96 ? 20.128 1.175 74.490 1.00 68.77 96 LEU B CA 1
ATOM 2604 C C . LEU B 1 96 ? 20.360 -0.161 75.182 1.00 67.82 96 LEU B C 1
ATOM 2605 O O . LEU B 1 96 ? 19.943 -0.326 76.334 1.00 65.60 96 LEU B O 1
ATOM 2610 N N . PHE B 1 97 ? 21.006 -1.112 74.516 1.00 64.61 97 PHE B N 1
ATOM 2611 C CA . PHE B 1 97 ? 21.282 -2.422 75.102 1.00 64.40 97 PHE B CA 1
ATOM 2612 C C . PHE B 1 97 ? 22.472 -2.306 76.047 1.00 70.91 97 PHE B C 1
ATOM 2613 O O . PHE B 1 97 ? 23.625 -2.298 75.615 1.00 63.53 97 PHE B O 1
ATOM 2621 N N . THR B 1 98 ? 22.192 -2.210 77.347 1.00 80.24 98 THR B N 1
ATOM 2622 C CA . THR B 1 98 ? 23.185 -2.147 78.408 1.00 82.19 98 THR B CA 1
ATOM 2623 C C . THR B 1 98 ? 22.922 -3.257 79.420 1.00 81.43 98 THR B C 1
ATOM 2624 O O . THR B 1 98 ? 21.783 -3.716 79.545 1.00 84.43 98 THR B O 1
ATOM 2628 N N . PRO B 1 99 ? 23.942 -3.723 80.149 1.00 83.35 99 PRO B N 1
ATOM 2629 C CA . PRO B 1 99 ? 23.680 -4.735 81.187 1.00 80.14 99 PRO B CA 1
ATOM 2630 C C . PRO B 1 99 ? 22.667 -4.283 82.223 1.00 78.51 99 PRO B C 1
ATOM 2631 O O . PRO B 1 99 ? 22.001 -5.132 82.827 1.00 79.89 99 PRO B O 1
ATOM 2635 N N . ALA B 1 100 ? 22.512 -2.973 82.435 1.00 77.53 100 ALA B N 1
ATOM 2636 C CA . ALA B 1 100 ? 21.443 -2.483 83.299 1.00 69.17 100 ALA B CA 1
ATOM 2637 C C . ALA B 1 100 ? 20.075 -2.833 82.723 1.00 76.51 100 ALA B C 1
ATOM 2638 O O . ALA B 1 100 ? 19.231 -3.419 83.411 1.00 76.24 100 ALA B O 1
ATOM 2640 N N . LEU B 1 101 ? 19.842 -2.491 81.451 1.00 74.55 101 LEU B N 1
ATOM 2641 C CA . LEU B 1 101 ? 18.581 -2.854 80.813 1.00 70.89 101 LEU B CA 1
ATOM 2642 C C . LEU B 1 101 ? 18.390 -4.363 80.806 1.00 68.32 101 LEU B C 1
ATOM 2643 O O . LEU B 1 101 ? 17.271 -4.856 80.998 1.00 65.62 101 LEU B O 1
ATOM 2648 N N . TRP B 1 102 ? 19.473 -5.115 80.592 1.00 69.36 102 TRP B N 1
ATOM 2649 C CA . TRP B 1 102 ? 19.360 -6.570 80.560 1.00 75.39 102 TRP B CA 1
ATOM 2650 C C . TRP B 1 102 ? 18.844 -7.114 81.885 1.00 86.75 102 TRP B C 1
ATOM 2651 O O . TRP B 1 102 ? 17.993 -8.010 81.902 1.00 90.82 102 TRP B O 1
ATOM 2662 N N . ASP B 1 103 ? 19.346 -6.589 83.005 1.00 75.60 103 ASP B N 1
ATOM 2663 C CA . ASP B 1 103 ? 18.869 -7.038 84.309 1.00 78.25 103 ASP B CA 1
ATOM 2664 C C . ASP B 1 103 ? 17.401 -6.683 84.512 1.00 78.01 103 ASP B C 1
ATOM 2665 O O . ASP B 1 103 ? 16.577 -7.552 84.820 1.00 87.99 103 ASP B O 1
ATOM 2670 N N . ARG B 1 104 ? 17.062 -5.402 84.351 1.00 65.05 104 ARG B N 1
ATOM 2671 C CA . ARG B 1 104 ? 15.701 -4.937 84.590 1.00 72.27 104 ARG B CA 1
ATOM 2672 C C . ARG B 1 104 ? 14.705 -5.702 83.723 1.00 73.43 104 ARG B C 1
ATOM 2673 O O . ARG B 1 104 ? 13.752 -6.305 84.227 1.00 72.64 104 ARG B O 1
ATOM 2681 N N . LEU B 1 105 ? 14.941 -5.713 82.408 1.00 66.52 105 LEU B N 1
ATOM 2682 C CA . LEU B 1 105 ? 14.044 -6.387 81.477 1.00 66.81 105 LEU B CA 1
ATOM 2683 C C . LEU B 1 105 ? 14.007 -7.897 81.680 1.00 65.11 105 LEU B C 1
ATOM 2684 O O . LEU B 1 105 ? 13.059 -8.547 81.222 1.00 63.66 105 LEU B O 1
ATOM 2689 N N . SER B 1 106 ? 15.002 -8.467 82.362 1.00 59.77 106 SER B N 1
ATOM 2690 C CA . SER B 1 106 ? 15.028 -9.904 82.612 1.00 77.78 106 SER B CA 1
ATOM 2691 C C . SER B 1 106 ? 14.029 -10.337 83.677 1.00 81.76 106 SER B C 1
ATOM 2692 O O . SER B 1 106 ? 13.866 -11.541 83.890 1.00 76.60 106 SER B O 1
ATOM 2695 N N . GLN B 1 107 ? 13.369 -9.400 84.353 1.00 78.13 107 GLN B N 1
ATOM 2696 C CA . GLN B 1 107 ? 12.382 -9.732 85.370 1.00 81.83 107 GLN B CA 1
ATOM 2697 C C . GLN B 1 107 ? 10.952 -9.664 84.843 1.00 80.84 107 GLN B C 1
ATOM 2698 O O . GLN B 1 107 ? 10.005 -9.734 85.632 1.00 81.59 107 GLN B O 1
ATOM 2704 N N . HIS B 1 108 ? 10.777 -9.530 83.531 1.00 69.52 108 HIS B N 1
ATOM 2705 C CA . HIS B 1 108 ? 9.460 -9.442 82.919 1.00 68.84 108 HIS B CA 1
ATOM 2706 C C . HIS B 1 108 ? 9.441 -10.292 81.662 1.00 77.19 108 HIS B C 1
ATOM 2707 O O . HIS B 1 108 ? 10.356 -10.201 80.839 1.00 78.14 108 HIS B O 1
ATOM 2714 N N . LYS B 1 109 ? 8.409 -11.113 81.511 1.00 87.05 109 LYS B N 1
ATOM 2715 C CA . LYS B 1 109 ? 8.288 -11.926 80.310 1.00 98.68 109 LYS B CA 1
ATOM 2716 C C . LYS B 1 109 ? 7.492 -11.126 79.278 1.00 95.24 109 LYS B C 1
ATOM 2717 O O . LYS B 1 109 ? 7.521 -9.892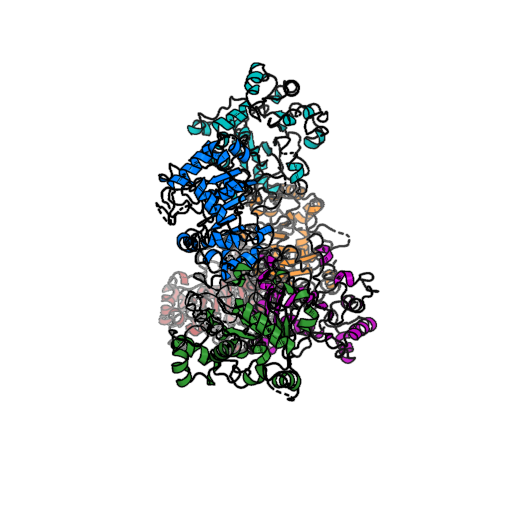 79.293 1.00 81.12 109 LYS B O 1
ATOM 2723 N N . ALA B 1 110 ? 6.780 -11.810 78.372 1.00 108.15 110 ALA B N 1
ATOM 2724 C CA . ALA B 1 110 ? 5.804 -11.166 77.501 1.00 100.78 110 ALA B CA 1
ATOM 2725 C C . ALA B 1 110 ? 6.501 -10.132 76.614 1.00 87.88 110 ALA B C 1
ATOM 2726 O O . ALA B 1 110 ? 7.736 -10.147 76.529 1.00 84.11 110 ALA B O 1
ATOM 2728 N N . PRO B 1 111 ? 5.781 -9.238 75.922 1.00 75.96 111 PRO B N 1
ATOM 2729 C CA . PRO B 1 111 ? 6.465 -8.111 75.268 1.00 65.65 111 PRO B CA 1
ATOM 2730 C C . PRO B 1 111 ? 7.018 -7.072 76.224 1.00 56.15 111 PRO B C 1
ATOM 2731 O O . PRO B 1 111 ? 7.574 -6.071 75.760 1.00 56.45 111 PRO B O 1
ATOM 2735 N N . TYR B 1 112 ? 6.866 -7.249 77.536 1.00 51.09 112 TYR B N 1
ATOM 2736 C CA . TYR B 1 112 ? 7.328 -6.231 78.466 1.00 49.98 112 TYR B CA 1
ATOM 2737 C C . TYR B 1 112 ? 8.796 -6.393 78.834 1.00 59.80 112 TYR B C 1
ATOM 2738 O O . TYR B 1 112 ? 9.412 -5.429 79.299 1.00 62.70 112 TYR B O 1
ATOM 2747 N N . GLY B 1 113 ? 9.365 -7.565 78.638 1.00 61.47 113 GLY B N 1
ATOM 2748 C CA . GLY B 1 113 ? 10.763 -7.790 78.946 1.00 65.35 113 GLY B CA 1
ATOM 2749 C C . GLY B 1 113 ? 11.269 -9.002 78.209 1.00 65.00 113 GLY B C 1
ATOM 2750 O O . GLY B 1 113 ? 10.768 -9.361 77.142 1.00 59.93 113 GLY B O 1
ATOM 2751 N N . TRP B 1 114 ? 12.279 -9.651 78.783 1.00 71.88 114 TRP B N 1
ATOM 2752 C CA . TRP B 1 114 ? 12.807 -10.873 78.202 1.00 71.06 114 TRP B CA 1
ATOM 2753 C C . TRP B 1 114 ? 13.279 -11.824 79.304 1.00 70.48 114 TRP B C 1
ATOM 2754 O O . TRP B 1 114 ? 14.440 -12.213 79.384 1.00 77.29 114 TRP B O 1
ATOM 2765 N N . ARG B 1 115 ? 12.346 -12.224 80.164 1.00 69.29 115 ARG B N 1
ATOM 2766 C CA . ARG B 1 115 ? 12.638 -13.205 81.199 1.00 75.56 115 ARG B CA 1
ATOM 2767 C C . ARG B 1 115 ? 12.718 -14.596 80.585 1.00 71.95 115 ARG B C 1
ATOM 2768 O O . ARG B 1 115 ? 11.832 -15.003 79.827 1.00 64.42 115 ARG B O 1
ATOM 2776 N N . GLY B 1 116 ? 13.779 -15.327 80.917 1.00 76.50 116 GLY B N 1
ATOM 2777 C CA . GLY B 1 116 ? 13.963 -16.656 80.376 1.00 78.17 116 GLY B CA 1
ATOM 2778 C C . GLY B 1 116 ? 14.332 -16.708 78.912 1.00 78.42 116 GLY B C 1
ATOM 2779 O O . GLY B 1 116 ? 14.272 -17.787 78.315 1.00 86.45 116 GLY B O 1
ATOM 2780 N N . LEU B 1 117 ? 14.710 -15.581 78.315 1.00 69.42 117 LEU B N 1
ATOM 2781 C CA . LEU B 1 117 ? 15.103 -15.517 76.916 1.00 65.82 117 LEU B CA 1
ATOM 2782 C C . LEU B 1 117 ? 16.623 -15.541 76.788 1.00 68.34 117 LEU B C 1
ATOM 2783 O O . LEU B 1 117 ? 17.349 -15.105 77.685 1.00 60.53 117 LEU B O 1
ATOM 2788 N N . SER B 1 118 ? 17.094 -16.051 75.650 1.00 74.61 118 SER B N 1
ATOM 2789 C CA . SER B 1 118 ? 18.515 -16.313 75.450 1.00 71.29 118 SER B CA 1
ATOM 2790 C C . SER B 1 118 ? 19.304 -15.018 75.275 1.00 65.16 118 SER B C 1
ATOM 2791 O O . SER B 1 118 ? 18.981 -14.193 74.414 1.00 67.38 118 SER B O 1
ATOM 2794 N N . HIS B 1 119 ? 20.352 -14.847 76.090 1.00 69.58 119 HIS B N 1
ATOM 2795 C CA . HIS B 1 119 ? 21.257 -13.711 75.908 1.00 66.63 119 HIS B CA 1
ATOM 2796 C C . HIS B 1 119 ? 21.979 -13.800 74.573 1.00 60.34 119 HIS B C 1
ATOM 2797 O O . HIS B 1 119 ? 22.169 -12.785 73.895 1.00 60.05 119 HIS B O 1
ATOM 2804 N N . GLN B 1 120 ? 22.382 -15.007 74.172 1.00 56.27 120 GLN B N 1
ATOM 2805 C CA . GLN B 1 120 ? 22.970 -15.174 72.849 1.00 60.37 120 GLN B CA 1
ATOM 2806 C C . GLN B 1 120 ? 22.021 -14.690 71.756 1.00 57.33 120 GLN B C 1
ATOM 2807 O O . GLN B 1 120 ? 22.435 -13.968 70.841 1.00 57.12 120 GLN B O 1
ATOM 2813 N N . VAL B 1 121 ? 20.736 -15.042 71.850 1.00 69.84 121 VAL B N 1
ATOM 2814 C CA . VAL B 1 121 ? 19.785 -14.653 70.811 1.00 66.02 121 VAL B CA 1
ATOM 2815 C C . VAL B 1 121 ? 19.539 -13.149 70.841 1.00 65.38 121 VAL B C 1
ATOM 2816 O O . VAL B 1 121 ? 19.556 -12.483 69.800 1.00 67.68 121 VAL B O 1
ATOM 2820 N N . ILE B 1 122 ? 19.302 -12.591 72.029 1.00 58.95 122 ILE B N 1
ATOM 2821 C CA . ILE B 1 122 ? 18.967 -11.173 72.128 1.00 59.00 122 ILE B CA 1
ATOM 2822 C C . ILE B 1 122 ? 20.162 -10.301 71.755 1.00 61.78 122 ILE B C 1
ATOM 2823 O O . ILE B 1 122 ? 20.023 -9.316 71.016 1.00 54.85 122 ILE B O 1
ATOM 2828 N N . ALA B 1 123 ? 21.357 -10.652 72.241 1.00 55.10 123 ALA B N 1
ATOM 2829 C CA . ALA B 1 123 ? 22.532 -9.834 71.966 1.00 51.73 123 ALA B CA 1
ATOM 2830 C C . ALA B 1 123 ? 22.916 -9.869 70.492 1.00 59.87 123 ALA B C 1
ATOM 2831 O O . ALA B 1 123 ? 23.345 -8.848 69.945 1.00 60.21 123 ALA B O 1
ATOM 2833 N N . SER B 1 124 ? 22.761 -11.018 69.827 1.00 59.52 124 SER B N 1
ATOM 2834 C CA . SER B 1 124 ? 23.108 -11.089 68.411 1.00 55.96 124 SER B CA 1
ATOM 2835 C C . SER B 1 124 ? 22.104 -10.346 67.535 1.00 64.60 124 SER B C 1
ATOM 2836 O O . SER B 1 124 ? 22.463 -9.886 66.446 1.00 70.00 124 SER B O 1
ATOM 2839 N N . THR B 1 125 ? 20.847 -10.221 67.973 1.00 66.40 125 THR B N 1
ATOM 2840 C CA . THR B 1 125 ? 19.905 -9.421 67.197 1.00 64.12 125 THR B CA 1
ATOM 2841 C C . THR B 1 125 ? 20.140 -7.934 67.424 1.00 56.71 125 THR B C 1
ATOM 2842 O O . THR B 1 125 ? 20.247 -7.161 66.467 1.00 55.31 125 THR B O 1
ATOM 2846 N N . LEU B 1 126 ? 20.230 -7.520 68.690 1.00 51.40 126 LEU B N 1
ATOM 2847 C CA . LEU B 1 126 ? 20.384 -6.100 68.987 1.00 57.96 126 LEU B CA 1
ATOM 2848 C C . LEU B 1 126 ? 21.675 -5.530 68.405 1.00 61.07 126 LEU B C 1
ATOM 2849 O O . LEU B 1 126 ? 21.707 -4.360 68.008 1.00 58.33 126 LEU B O 1
ATOM 2854 N N . SER B 1 127 ? 22.740 -6.335 68.310 1.00 55.98 127 SER B N 1
ATOM 2855 C CA . SER B 1 127 ? 23.976 -5.807 67.739 1.00 57.60 127 SER B CA 1
ATOM 2856 C C . SER B 1 127 ? 23.874 -5.576 66.237 1.00 60.20 127 SER B C 1
ATOM 2857 O O . SER B 1 127 ? 24.747 -4.912 65.668 1.00 65.66 127 SER B O 1
ATOM 2860 N N . LEU B 1 128 ? 22.836 -6.101 65.587 1.00 57.09 128 LEU B N 1
ATOM 2861 C CA . LEU B 1 128 ? 22.547 -5.730 64.207 1.00 63.45 128 LEU B CA 1
ATOM 2862 C C . LEU B 1 128 ? 21.828 -4.390 64.098 1.00 58.11 128 LEU B C 1
ATOM 2863 O O . LEU B 1 128 ? 21.856 -3.772 63.027 1.00 53.72 128 LEU B O 1
ATOM 2868 N N . LEU B 1 129 ? 21.184 -3.933 65.170 1.00 63.19 129 LEU B N 1
ATOM 2869 C CA . LEU B 1 129 ? 20.472 -2.655 65.183 1.00 64.89 129 LEU B CA 1
ATOM 2870 C C . LEU B 1 129 ? 21.360 -1.526 65.671 1.00 70.55 129 LEU B C 1
ATOM 2871 O O . LEU B 1 129 ? 20.924 -0.653 66.427 1.00 57.94 129 LEU B O 1
ATOM 2876 N N . ASN B 1 130 ? 22.622 -1.533 65.245 1.00 74.88 130 ASN B N 1
ATOM 2877 C CA . ASN B 1 130 ? 23.622 -0.631 65.794 1.00 75.93 130 ASN B CA 1
ATOM 2878 C C . ASN B 1 130 ? 23.556 0.764 65.194 1.00 73.95 130 ASN B C 1
ATOM 2879 O O . ASN B 1 130 ? 24.013 1.719 65.830 1.00 78.11 130 ASN B O 1
ATOM 2884 N N . GLY B 1 131 ? 23.006 0.906 63.992 1.00 72.09 131 GLY B N 1
ATOM 2885 C CA . GLY B 1 131 ? 22.946 2.203 63.362 1.00 68.24 131 GLY B CA 1
ATOM 2886 C C . GLY B 1 131 ? 21.845 3.071 63.933 1.00 76.63 131 GLY B C 1
ATOM 2887 O O . GLY B 1 131 ? 20.852 2.589 64.480 1.00 76.94 131 GLY B O 1
ATOM 2888 N N . SER B 1 132 ? 22.036 4.385 63.800 1.00 76.78 132 SER B N 1
ATOM 2889 C CA . SER B 1 132 ? 21.079 5.339 64.349 1.00 72.91 132 SER B CA 1
ATOM 2890 C C . SER B 1 132 ? 19.735 5.296 63.634 1.00 68.07 132 SER B C 1
ATOM 2891 O O . SER B 1 132 ? 18.724 5.700 64.218 1.00 66.51 132 SER B O 1
ATOM 2894 N N . GLU B 1 133 ? 19.703 4.831 62.384 1.00 58.05 133 GLU B N 1
ATOM 2895 C CA . GLU B 1 133 ? 18.436 4.678 61.687 1.00 62.79 133 GLU B CA 1
ATOM 2896 C C . GLU B 1 133 ? 17.526 3.677 62.381 1.00 61.88 133 GLU B C 1
ATOM 2897 O O . GLU B 1 133 ? 16.305 3.743 62.211 1.00 62.11 133 GLU B O 1
ATOM 2903 N N . SER B 1 134 ? 18.094 2.758 63.165 1.00 53.60 134 SER B N 1
ATOM 2904 C CA . SER B 1 134 ? 17.299 1.789 63.905 1.00 55.27 134 SER B CA 1
ATOM 2905 C C . SER B 1 134 ? 16.579 2.408 65.093 1.00 60.70 134 SER B C 1
ATOM 2906 O O . SER B 1 134 ? 15.692 1.763 65.660 1.00 52.56 134 SER B O 1
ATOM 2909 N N . ALA B 1 135 ? 16.930 3.637 65.471 1.00 63.69 135 ALA B N 1
ATOM 2910 C CA . ALA B 1 135 ? 16.395 4.257 66.676 1.00 60.58 135 ALA B CA 1
ATOM 2911 C C . ALA B 1 135 ? 15.048 4.939 66.472 1.00 63.67 135 ALA B C 1
ATOM 2912 O O . ALA B 1 135 ? 14.292 5.080 67.439 1.00 62.66 135 ALA B O 1
ATOM 2914 N N . LYS B 1 136 ? 14.725 5.370 65.251 1.00 64.34 136 LYS B N 1
ATOM 2915 C CA . LYS B 1 136 ? 13.527 6.158 64.994 1.00 65.75 136 LYS B CA 1
ATOM 2916 C C . LYS B 1 136 ? 12.794 5.626 63.769 1.00 64.69 136 LYS B C 1
ATOM 2917 O O . LYS B 1 136 ? 13.380 4.977 62.901 1.00 59.63 136 LYS B O 1
ATOM 2923 N N . LEU B 1 137 ? 11.492 5.930 63.703 1.00 63.12 137 LEU B N 1
ATOM 2924 C CA . LEU B 1 137 ? 10.682 5.539 62.552 1.00 57.18 137 LEU B CA 1
ATOM 2925 C C . LEU B 1 137 ? 10.787 6.546 61.410 1.00 53.12 137 LEU B C 1
ATOM 2926 O O . LEU B 1 137 ? 10.712 6.167 60.236 1.00 51.85 137 LEU B O 1
ATOM 2931 N N . PHE B 1 138 ? 10.935 7.826 61.727 1.00 54.95 138 PHE B N 1
ATOM 2932 C CA . PHE B 1 138 ? 11.049 8.871 60.724 1.00 61.79 138 PHE B CA 1
ATOM 2933 C C . PHE B 1 138 ? 12.435 9.504 60.803 1.00 72.87 138 PHE B C 1
ATOM 2934 O O . PHE B 1 138 ? 12.993 9.663 61.893 1.00 77.16 138 PHE B O 1
ATOM 2942 N N . ALA B 1 139 ? 12.997 9.845 59.647 1.00 78.49 139 ALA B N 1
ATOM 2943 C CA . ALA B 1 139 ? 14.280 10.544 59.613 1.00 93.16 139 ALA B CA 1
ATOM 2944 C C . ALA B 1 139 ? 14.066 12.025 59.901 1.00 121.58 139 ALA B C 1
ATOM 2945 O O . ALA B 1 139 ? 13.359 12.695 59.140 1.00 126.88 139 ALA B O 1
ATOM 2947 N N . PRO B 1 140 ? 14.650 12.577 60.979 1.00 136.16 140 PRO B N 1
ATOM 2948 C CA . PRO B 1 140 ? 14.493 13.996 61.326 1.00 137.62 140 PRO B CA 1
ATOM 2949 C C . PRO B 1 140 ? 15.135 14.936 60.308 1.00 126.96 140 PRO B C 1
ATOM 2950 O O . PRO B 1 140 ? 14.483 15.298 59.328 1.00 116.92 140 PRO B O 1
ATOM 2954 N N . PRO B 1 145 ? 11.580 24.612 56.881 1.00 135.56 145 PRO B N 1
ATOM 2955 C CA . PRO B 1 145 ? 12.032 24.059 58.164 1.00 131.40 145 PRO B CA 1
ATOM 2956 C C . PRO B 1 145 ? 11.673 22.582 58.340 1.00 121.65 145 PRO B C 1
ATOM 2957 O O . PRO B 1 145 ? 12.338 21.720 57.765 1.00 119.83 145 PRO B O 1
ATOM 2961 N N . PRO B 1 146 ? 10.636 22.303 59.126 1.00 114.12 146 PRO B N 1
ATOM 2962 C CA . PRO B 1 146 ? 10.189 20.950 59.415 1.00 115.09 146 PRO B CA 1
ATOM 2963 C C . PRO B 1 146 ? 8.859 20.670 58.725 1.00 114.17 146 PRO B C 1
ATOM 2964 O O . PRO B 1 146 ? 8.099 21.584 58.396 1.00 117.63 146 PRO B O 1
ATOM 2966 N N . LYS B 1 147 ? 8.584 19.386 58.517 1.00 112.19 147 LYS B N 1
ATOM 2967 C CA . LYS B 1 147 ? 7.380 18.931 57.838 1.00 110.31 147 LYS B CA 1
ATOM 2968 C C . LYS B 1 147 ? 6.366 18.386 58.839 1.00 106.53 147 LYS B C 1
ATOM 2969 O O . LYS B 1 147 ? 6.702 18.015 59.968 1.00 111.99 147 LYS B O 1
ATOM 2975 N N . CYS B 1 148 ? 5.109 18.339 58.405 1.00 96.57 148 CYS B N 1
ATOM 2976 C CA . CYS B 1 148 ? 4.007 17.847 59.222 1.00 101.06 148 CYS B CA 1
ATOM 2977 C C . CYS B 1 148 ? 3.768 16.374 58.913 1.00 87.14 148 CYS B C 1
ATOM 2978 O O . CYS B 1 148 ? 3.508 16.013 57.762 1.00 95.98 148 CYS B O 1
ATOM 2981 N N . ILE B 1 149 ? 3.846 15.532 59.942 1.00 64.83 149 ILE B N 1
ATOM 2982 C CA . ILE B 1 149 ? 3.751 14.083 59.787 1.00 60.05 149 ILE B CA 1
ATOM 2983 C C . ILE B 1 149 ? 2.299 13.683 60.032 1.00 63.67 149 ILE B C 1
ATOM 2984 O O . ILE B 1 149 ? 1.834 13.642 61.172 1.00 63.98 149 ILE B O 1
ATOM 2989 N N . ARG B 1 150 ? 1.582 13.376 58.953 1.00 62.93 150 ARG B N 1
ATOM 2990 C CA . ARG B 1 150 ? 0.180 12.977 59.015 1.00 60.92 150 ARG B CA 1
ATOM 2991 C C . ARG B 1 150 ? 0.065 11.475 58.791 1.00 57.65 150 ARG B C 1
ATOM 2992 O O . ARG B 1 150 ? 0.528 10.957 57.770 1.00 53.60 150 ARG B O 1
ATOM 3000 N N . CYS B 1 151 ? -0.562 10.779 59.734 1.00 52.37 151 CYS B N 1
ATOM 3001 C CA . CYS B 1 151 ? -0.544 9.325 59.727 1.00 54.36 151 CYS B CA 1
ATOM 3002 C C . CYS B 1 151 ? -1.957 8.764 59.762 1.00 50.95 151 CYS B C 1
ATOM 3003 O O . CYS B 1 151 ? -2.840 9.319 60.421 1.00 49.62 151 CYS B O 1
ATOM 3006 N N . ALA B 1 152 ? -2.159 7.668 59.031 1.00 52.25 152 ALA B N 1
ATOM 3007 C CA . ALA B 1 152 ? -3.363 6.853 59.110 1.00 50.76 152 ALA B CA 1
ATOM 3008 C C . ALA B 1 152 ? -2.986 5.481 59.643 1.00 48.69 152 ALA B C 1
ATOM 3009 O O . ALA B 1 152 ? -1.978 4.904 59.224 1.00 55.89 152 ALA B O 1
ATOM 3011 N N . VAL B 1 153 ? -3.784 4.970 60.573 1.00 45.12 153 VAL B N 1
ATOM 3012 C CA . VAL B 1 153 ? -3.605 3.635 61.122 1.00 47.99 153 VAL B CA 1
ATOM 3013 C C . VAL B 1 153 ? -4.840 2.838 60.753 1.00 50.00 153 VAL B C 1
ATOM 3014 O O . VAL B 1 153 ? -5.958 3.202 61.138 1.00 52.52 153 VAL B O 1
ATOM 3018 N N . VAL B 1 154 ? -4.645 1.769 59.997 1.00 42.98 154 VAL B N 1
ATOM 3019 C CA . VAL B 1 154 ? -5.742 0.964 59.488 1.00 45.19 154 VAL B CA 1
ATOM 3020 C C . VAL B 1 154 ? -5.832 -0.295 60.335 1.00 51.40 154 VAL B C 1
ATOM 3021 O O . VAL B 1 154 ? -4.995 -1.197 60.219 1.00 53.83 154 VAL B O 1
ATOM 3025 N N . GLY B 1 155 ? -6.842 -0.347 61.195 1.00 48.86 155 GLY B N 1
ATOM 3026 C CA . GLY B 1 155 ? -7.249 -1.601 61.781 1.00 48.77 155 GLY B CA 1
ATOM 3027 C C . GLY B 1 155 ? -8.005 -2.450 60.781 1.00 47.03 155 GLY B C 1
ATOM 3028 O O . GLY B 1 155 ? -8.340 -2.021 59.678 1.00 50.65 155 GLY B O 1
ATOM 3029 N N . ASN B 1 156 ? -8.288 -3.685 61.187 1.00 46.45 156 ASN B N 1
ATOM 3030 C CA . ASN B 1 156 ? -8.911 -4.668 60.311 1.00 45.19 156 ASN B CA 1
ATOM 3031 C C . ASN B 1 156 ? -10.378 -4.895 60.649 1.00 46.71 156 ASN B C 1
ATOM 3032 O O . ASN B 1 156 ? -10.937 -5.940 60.309 1.00 50.71 156 ASN B O 1
ATOM 3037 N N . GLY B 1 157 ? -11.019 -3.918 61.286 1.00 45.58 157 GLY B N 1
ATOM 3038 C CA . GLY B 1 157 ? -12.396 -4.091 61.706 1.00 41.09 157 GLY B CA 1
ATOM 3039 C C . GLY B 1 157 ? -13.376 -4.070 60.548 1.00 41.09 157 GLY B C 1
ATOM 3040 O O . GLY B 1 157 ? -13.144 -3.455 59.508 1.00 41.53 157 GLY B O 1
ATOM 3041 N N . GLY B 1 158 ? -14.502 -4.764 60.750 1.00 40.94 158 GLY B N 1
ATOM 3042 C CA . GLY B 1 158 ? -15.531 -4.869 59.727 1.00 39.03 158 GLY B CA 1
ATOM 3043 C C . GLY B 1 158 ? -16.153 -3.549 59.325 1.00 51.11 158 GLY B C 1
ATOM 3044 O O . GLY B 1 158 ? -16.727 -3.447 58.234 1.00 49.25 158 GLY B O 1
ATOM 3045 N N . ILE B 1 159 ? -16.044 -2.528 60.176 1.00 44.54 159 ILE B N 1
ATOM 3046 C CA . ILE B 1 159 ? -16.587 -1.210 59.865 1.00 45.98 159 ILE B CA 1
ATOM 3047 C C . ILE B 1 159 ? -16.069 -0.657 58.535 1.00 45.02 159 ILE B C 1
ATOM 3048 O O . ILE B 1 159 ? -16.780 0.104 57.868 1.00 47.06 159 ILE B O 1
ATOM 3053 N N . LEU B 1 160 ? -14.864 -1.050 58.104 1.00 46.46 160 LEU B N 1
ATOM 3054 C CA . LEU B 1 160 ? -14.317 -0.546 56.846 1.00 45.92 160 LEU B CA 1
ATOM 3055 C C . LEU B 1 160 ? -14.972 -1.157 55.616 1.00 46.30 160 LEU B C 1
ATOM 3056 O O . LEU B 1 160 ? -14.841 -0.599 54.522 1.00 47.87 160 LEU B O 1
ATOM 3061 N N . ASN B 1 161 ? -15.654 -2.287 55.758 1.00 41.08 161 ASN B N 1
ATOM 3062 C CA . ASN B 1 161 ? -16.232 -2.960 54.604 1.00 49.39 161 ASN B CA 1
ATOM 3063 C C . ASN B 1 161 ? -17.422 -2.165 54.086 1.00 53.95 161 ASN B C 1
ATOM 3064 O O . ASN B 1 161 ? -18.403 -1.969 54.808 1.00 47.62 161 ASN B O 1
ATOM 3069 N N . GLY B 1 162 ? -17.348 -1.724 52.835 1.00 54.51 162 GLY B N 1
ATOM 3070 C CA . GLY B 1 162 ? -18.340 -0.810 52.315 1.00 42.65 162 GLY B CA 1
ATOM 3071 C C . GLY B 1 162 ? -18.144 0.630 52.729 1.00 44.81 162 GLY B C 1
ATOM 3072 O O . GLY B 1 162 ? -19.003 1.467 52.431 1.00 55.42 162 GLY B O 1
ATOM 3073 N N . SER B 1 163 ? -17.047 0.946 53.417 1.00 50.03 163 SER B N 1
ATOM 3074 C CA . SER B 1 163 ? -16.817 2.309 53.874 1.00 47.22 163 SER B CA 1
ATOM 3075 C C . SER B 1 163 ? -16.284 3.206 52.774 1.00 51.06 163 SER B C 1
ATOM 3076 O O . SER B 1 163 ? -16.463 4.429 52.847 1.00 49.96 163 SER B O 1
ATOM 3079 N N . ARG B 1 164 ? -15.634 2.623 51.769 1.00 46.31 164 ARG B N 1
ATOM 3080 C CA . ARG B 1 164 ? -15.066 3.377 50.659 1.00 53.80 164 ARG B CA 1
ATOM 3081 C C . ARG B 1 164 ? -14.127 4.474 51.168 1.00 51.15 164 ARG B C 1
ATOM 3082 O O . ARG B 1 164 ? -14.064 5.578 50.624 1.00 43.66 164 ARG B O 1
ATOM 3090 N N . GLN B 1 165 ? -13.387 4.160 52.232 1.00 44.04 165 GLN B N 1
ATOM 3091 C CA . GLN B 1 165 ? -12.432 5.079 52.836 1.00 46.32 165 GLN B CA 1
ATOM 3092 C C . GLN B 1 165 ? -11.057 5.050 52.178 1.00 51.10 165 GLN B C 1
ATOM 3093 O O . GLN B 1 165 ? -10.147 5.731 52.661 1.00 43.07 165 GLN B O 1
ATOM 3099 N N . GLY B 1 166 ? -10.886 4.298 51.095 1.00 47.29 166 GLY B N 1
ATOM 3100 C CA . GLY B 1 166 ? -9.610 4.188 50.422 1.00 39.98 166 GLY B CA 1
ATOM 3101 C C . GLY B 1 166 ? -8.948 5.515 50.090 1.00 47.90 166 GLY B C 1
ATOM 3102 O O . GLY B 1 166 ? -7.770 5.738 50.401 1.00 45.20 166 GLY B O 1
ATOM 3103 N N . PRO B 1 167 ? -9.685 6.416 49.429 1.00 42.49 167 PRO B N 1
ATOM 3104 C CA . PRO B 1 167 ? -9.112 7.742 49.126 1.00 47.44 167 PRO B CA 1
ATOM 3105 C C . PRO B 1 167 ? -8.689 8.521 50.363 1.00 50.28 167 PRO B C 1
ATOM 3106 O O . PRO B 1 167 ? -7.622 9.149 50.355 1.00 60.05 167 PRO B O 1
ATOM 3110 N N . ASN B 1 168 ? -9.491 8.499 51.431 1.00 42.02 168 ASN B N 1
ATOM 3111 C CA . ASN B 1 168 ? -9.081 9.177 52.657 1.00 51.12 168 ASN B CA 1
ATOM 3112 C C . ASN B 1 168 ? -7.849 8.524 53.267 1.00 50.76 168 ASN B C 1
ATOM 3113 O O . ASN B 1 168 ? -6.931 9.218 53.713 1.00 48.43 168 ASN B O 1
ATOM 3118 N N . ILE B 1 169 ? -7.809 7.193 53.308 1.00 54.72 169 ILE B N 1
ATOM 3119 C CA . ILE B 1 169 ? -6.663 6.523 53.913 1.00 46.43 169 ILE B CA 1
ATOM 3120 C C . ILE B 1 169 ? -5.388 6.850 53.138 1.00 48.73 169 ILE B C 1
ATOM 3121 O O . ILE B 1 169 ? -4.389 7.292 53.717 1.00 47.42 169 ILE B O 1
ATOM 3126 N N . ASP B 1 170 ? -5.421 6.695 51.812 1.00 39.61 170 ASP B N 1
ATOM 3127 C CA . ASP B 1 170 ? -4.229 6.898 50.997 1.00 50.65 170 ASP B CA 1
ATOM 3128 C C . ASP B 1 170 ? -3.808 8.357 50.900 1.00 61.37 170 ASP B C 1
ATOM 3129 O O . ASP B 1 170 ? -2.670 8.629 50.509 1.00 57.64 170 ASP B O 1
ATOM 3134 N N . ALA B 1 171 ? -4.691 9.296 51.244 1.00 59.10 171 ALA B N 1
ATOM 3135 C CA . ALA B 1 171 ? -4.332 10.708 51.203 1.00 58.60 171 ALA B CA 1
ATOM 3136 C C . ALA B 1 171 ? -3.320 11.094 52.277 1.00 54.52 171 ALA B C 1
ATOM 3137 O O . ALA B 1 171 ? -2.720 12.165 52.179 1.00 57.70 171 ALA B O 1
ATOM 3139 N N . HIS B 1 172 ? -3.135 10.269 53.304 1.00 54.54 172 HIS B N 1
ATOM 3140 C CA . HIS B 1 172 ? -2.111 10.535 54.305 1.00 52.53 172 HIS B CA 1
ATOM 3141 C C . HIS B 1 172 ? -0.733 10.191 53.754 1.00 56.63 172 HIS B C 1
ATOM 3142 O O . HIS B 1 172 ? -0.582 9.300 52.917 1.00 52.87 172 HIS B O 1
ATOM 3149 N N . ASP B 1 173 ? 0.287 10.895 54.236 1.00 50.10 173 ASP B N 1
ATOM 3150 C CA . ASP B 1 173 ? 1.623 10.596 53.739 1.00 65.34 173 ASP B CA 1
ATOM 3151 C C . ASP B 1 173 ? 2.247 9.373 54.404 1.00 59.07 173 ASP B C 1
ATOM 3152 O O . ASP B 1 173 ? 3.242 8.857 53.889 1.00 62.29 173 ASP B O 1
ATOM 3157 N N . TYR B 1 174 ? 1.688 8.888 55.513 1.00 50.45 174 TYR B N 1
ATOM 3158 C CA . TYR B 1 174 ? 2.158 7.662 56.148 1.00 49.88 174 TYR B CA 1
ATOM 3159 C C . TYR B 1 174 ? 0.958 6.830 56.574 1.00 52.45 174 TYR B C 1
ATOM 3160 O O . TYR B 1 174 ? 0.019 7.360 57.177 1.00 55.16 174 TYR B O 1
ATOM 3169 N N . VAL B 1 175 ? 0.995 5.533 56.255 1.00 49.06 175 VAL B N 1
ATOM 3170 C CA . VAL B 1 175 ? -0.087 4.599 56.554 1.00 46.19 175 VAL B CA 1
ATOM 3171 C C . VAL B 1 175 ? 0.463 3.449 57.383 1.00 55.94 175 VAL B C 1
ATOM 3172 O O . VAL B 1 175 ? 1.467 2.831 57.011 1.00 58.30 175 VAL B O 1
ATOM 3176 N N . PHE B 1 176 ? -0.212 3.150 58.489 1.00 58.15 176 PHE B N 1
ATOM 3177 C CA . PHE B 1 176 ? 0.093 2.010 59.341 1.00 49.37 176 PHE B CA 1
ATOM 3178 C C . PHE B 1 176 ? -0.935 0.916 59.094 1.00 50.73 176 PHE B C 1
ATOM 3179 O O . PHE B 1 176 ? -2.143 1.176 59.131 1.00 49.89 176 PHE B O 1
ATOM 3187 N N . ARG B 1 177 ? -0.455 -0.298 58.843 1.00 44.09 177 ARG B N 1
ATOM 3188 C CA . ARG B 1 177 ? -1.284 -1.490 58.744 1.00 39.43 177 ARG B CA 1
ATOM 3189 C C . ARG B 1 177 ? -0.657 -2.563 59.624 1.00 49.25 177 ARG B C 1
ATOM 3190 O O . ARG B 1 177 ? 0.477 -2.419 60.087 1.00 46.62 177 ARG B O 1
ATOM 3198 N N . LEU B 1 178 ? -1.399 -3.641 59.872 1.00 48.79 178 LEU B N 1
ATOM 3199 C CA . LEU B 1 178 ? -0.885 -4.677 60.759 1.00 47.48 178 LEU B CA 1
ATOM 3200 C C . LEU B 1 178 ? -1.702 -5.957 60.619 1.00 47.31 178 LEU B C 1
ATOM 3201 O O . LEU B 1 178 ? -2.852 -5.939 60.171 1.00 50.74 178 LEU B O 1
ATOM 3206 N N . ASN B 1 179 ? -1.070 -7.072 61.002 1.00 47.75 179 ASN B N 1
ATOM 3207 C CA . ASN B 1 179 ? -1.702 -8.392 61.129 1.00 48.71 179 ASN B CA 1
ATOM 3208 C C . ASN B 1 179 ? -2.347 -8.764 59.799 1.00 50.18 179 ASN B C 1
ATOM 3209 O O . ASN B 1 179 ? -1.647 -8.755 58.772 1.00 47.69 179 ASN B O 1
ATOM 3214 N N . GLY B 1 180 ? -3.639 -9.092 59.756 1.00 45.77 180 GLY B N 1
ATOM 3215 C CA . GLY B 1 180 ? -4.289 -9.465 58.517 1.00 44.73 180 GLY B CA 1
ATOM 3216 C C . GLY B 1 180 ? -4.621 -8.290 57.621 1.00 48.56 180 GLY B C 1
ATOM 3217 O O . GLY B 1 180 ? -5.799 -7.974 57.422 1.00 50.48 180 GLY B O 1
ATOM 3218 N N . ALA B 1 181 ? -3.599 -7.647 57.055 1.00 38.40 181 ALA B N 1
ATOM 3219 C CA . ALA B 1 181 ? -3.797 -6.443 56.246 1.00 41.75 181 ALA B CA 1
ATOM 3220 C C . ALA B 1 181 ? -4.113 -6.842 54.806 1.00 47.83 181 ALA B C 1
ATOM 3221 O O . ALA B 1 181 ? -3.291 -6.718 53.896 1.00 47.61 181 ALA B O 1
ATOM 3223 N N . VAL B 1 182 ? -5.345 -7.305 54.590 1.00 47.59 182 VAL B N 1
ATOM 3224 C CA . VAL B 1 182 ? -5.750 -7.741 53.257 1.00 43.06 182 VAL B CA 1
ATOM 3225 C C . VAL B 1 182 ? -6.031 -6.521 52.395 1.00 39.33 182 VAL B C 1
ATOM 3226 O O . VAL B 1 182 ? -6.847 -5.663 52.752 1.00 55.88 182 VAL B O 1
ATOM 3230 N N . ILE B 1 183 ? -5.381 -6.460 51.233 1.00 48.04 183 ILE B N 1
ATOM 3231 C CA . ILE B 1 183 ? -5.472 -5.318 50.339 1.00 45.31 183 ILE B CA 1
ATOM 3232 C C . ILE B 1 183 ? -6.128 -5.680 49.014 1.00 45.46 183 ILE B C 1
ATOM 3233 O O . ILE B 1 183 ? -6.986 -4.937 48.518 1.00 55.49 183 ILE B O 1
ATOM 3238 N N . LYS B 1 184 ? -5.770 -6.824 48.436 1.00 46.65 184 LYS B N 1
ATOM 3239 C CA . LYS B 1 184 ? -6.411 -7.275 47.206 1.00 47.96 184 LYS B CA 1
ATOM 3240 C C . LYS B 1 184 ? -7.890 -7.564 47.460 1.00 49.27 184 LYS B C 1
ATOM 3241 O O . LYS B 1 184 ? -8.238 -8.284 48.400 1.00 56.57 184 LYS B O 1
ATOM 3247 N N . GLY B 1 185 ? -8.759 -6.991 46.626 1.00 45.55 185 GLY B N 1
ATOM 3248 C CA . GLY B 1 185 ? -10.195 -7.116 46.784 1.00 48.79 185 GLY B CA 1
ATOM 3249 C C . GLY B 1 185 ? -10.863 -6.025 47.608 1.00 57.18 185 GLY B C 1
ATOM 3250 O O . GLY B 1 185 ? -12.097 -5.920 47.578 1.00 53.81 185 GLY B O 1
ATOM 3251 N N . PHE B 1 186 ? -10.089 -5.209 48.335 1.00 50.31 186 PHE B N 1
ATOM 3252 C CA . PHE B 1 186 ? -10.624 -4.227 49.273 1.00 57.91 186 PHE B CA 1
ATOM 3253 C C . PHE B 1 186 ? -9.894 -2.891 49.184 1.00 49.70 186 PHE B C 1
ATOM 3254 O O . PHE B 1 186 ? -9.959 -2.094 50.128 1.00 53.21 186 PHE B O 1
ATOM 3262 N N . GLU B 1 187 ? -9.181 -2.656 48.077 1.00 41.68 187 GLU B N 1
ATOM 3263 C CA . GLU B 1 187 ? -8.450 -1.412 47.875 1.00 45.87 187 GLU B CA 1
ATOM 3264 C C . GLU B 1 187 ? -9.366 -0.209 48.020 1.00 47.25 187 GLU B C 1
ATOM 3265 O O . GLU B 1 187 ? -8.996 0.798 48.634 1.00 46.39 187 GLU B O 1
ATOM 3271 N N . ARG B 1 188 ? -10.572 -0.300 47.460 1.00 45.35 188 ARG B N 1
ATOM 3272 C CA . ARG B 1 188 ? -11.493 0.824 47.523 1.00 49.81 188 ARG B CA 1
ATOM 3273 C C . ARG B 1 188 ? -11.932 1.105 48.953 1.00 51.81 188 ARG B C 1
ATOM 3274 O O . ARG B 1 188 ? -12.277 2.245 49.279 1.00 50.40 188 ARG B O 1
ATOM 3282 N N . ASP B 1 189 ? -11.916 0.094 49.823 1.00 52.91 189 ASP B N 1
ATOM 3283 C CA . ASP B 1 189 ? -12.339 0.312 51.200 1.00 38.90 189 ASP B CA 1
ATOM 3284 C C . ASP B 1 189 ? -11.186 0.695 52.123 1.00 43.58 189 ASP B C 1
ATOM 3285 O O . ASP B 1 189 ? -11.354 1.558 52.990 1.00 48.75 189 ASP B O 1
ATOM 3290 N N . VAL B 1 190 ? -10.007 0.096 51.959 1.00 42.34 190 VAL B N 1
ATOM 3291 C CA . VAL B 1 190 ? -8.924 0.277 52.916 1.00 37.88 190 VAL B CA 1
ATOM 3292 C C . VAL B 1 190 ? -7.681 0.889 52.296 1.00 41.49 190 VAL B C 1
ATOM 3293 O O . VAL B 1 190 ? -6.725 1.178 53.019 1.00 43.25 190 VAL B O 1
ATOM 3297 N N . GLY B 1 191 ? -7.674 1.128 50.985 1.00 42.10 191 GLY B N 1
ATOM 3298 C CA . GLY B 1 191 ? -6.543 1.767 50.344 1.00 46.77 191 GLY B CA 1
ATOM 3299 C C . GLY B 1 191 ? -5.490 0.768 49.908 1.00 54.75 191 GLY B C 1
ATOM 3300 O O . GLY B 1 191 ? -5.631 -0.447 50.049 1.00 47.20 191 GLY B O 1
ATOM 3301 N N . THR B 1 192 ? -4.403 1.304 49.355 1.00 49.51 192 THR B N 1
ATOM 3302 C CA . THR B 1 192 ? -3.284 0.480 48.925 1.00 48.67 192 THR B CA 1
ATOM 3303 C C . THR B 1 192 ? -1.947 0.940 49.483 1.00 51.72 192 THR B C 1
ATOM 3304 O O . THR B 1 192 ? -0.964 0.200 49.361 1.00 50.93 192 THR B O 1
ATOM 3308 N N . LYS B 1 193 ? -1.882 2.116 50.098 1.00 48.22 193 LYS B N 1
ATOM 3309 C CA . LYS B 1 193 ? -0.637 2.651 50.628 1.00 53.19 193 LYS B CA 1
ATOM 3310 C C . LYS B 1 193 ? -0.275 1.970 51.943 1.00 54.47 193 LYS B C 1
ATOM 3311 O O . LYS B 1 193 ? -1.137 1.754 52.801 1.00 47.20 193 LYS B O 1
ATOM 3317 N N . THR B 1 194 ? 1.002 1.602 52.085 1.00 48.32 194 THR B N 1
ATOM 3318 C CA . THR B 1 194 ? 1.543 1.122 53.354 1.00 41.92 194 THR B CA 1
ATOM 3319 C C . THR B 1 194 ? 2.938 1.696 53.545 1.00 48.36 194 THR B C 1
ATOM 3320 O O . THR B 1 194 ? 3.801 1.547 52.674 1.00 48.54 194 THR B O 1
ATOM 3324 N N . SER B 1 195 ? 3.149 2.342 54.691 1.00 41.64 195 SER B N 1
ATOM 3325 C CA . SER B 1 195 ? 4.459 2.820 55.112 1.00 48.71 195 SER B CA 1
ATOM 3326 C C . SER B 1 195 ? 5.053 2.002 56.244 1.00 52.23 195 SER B C 1
ATOM 3327 O O . SER B 1 195 ? 6.277 1.920 56.361 1.00 58.07 195 SER B O 1
ATOM 3330 N N . PHE B 1 196 ? 4.210 1.412 57.085 1.00 49.89 196 PHE B N 1
ATOM 3331 C CA . PHE B 1 196 ? 4.652 0.583 58.191 1.00 45.75 196 PHE B CA 1
ATOM 3332 C C . PHE B 1 196 ? 3.729 -0.620 58.295 1.00 51.96 196 PHE B C 1
ATOM 3333 O O . PHE B 1 196 ? 2.511 -0.500 58.125 1.00 50.90 196 PHE B O 1
ATOM 3341 N N . TYR B 1 197 ? 4.311 -1.780 58.572 1.00 48.20 197 TYR B N 1
ATOM 3342 C CA . TYR B 1 197 ? 3.537 -2.985 58.840 1.00 40.57 197 TYR B CA 1
ATOM 3343 C C . TYR B 1 197 ? 4.014 -3.569 60.165 1.00 48.92 197 TYR B C 1
ATOM 3344 O O . TYR B 1 197 ? 5.157 -4.029 60.269 1.00 44.37 197 TYR B O 1
ATOM 3353 N N . GLY B 1 198 ? 3.151 -3.505 61.188 1.00 50.10 198 GLY B N 1
ATOM 3354 C CA . GLY B 1 198 ? 3.438 -4.068 62.488 1.00 42.73 198 GLY B CA 1
ATOM 3355 C C . GLY B 1 198 ? 2.856 -5.463 62.617 1.00 50.65 198 GLY B C 1
ATOM 3356 O O . GLY B 1 198 ? 1.894 -5.816 61.940 1.00 49.69 198 GLY B O 1
ATOM 3357 N N . PHE B 1 199 ? 3.450 -6.254 63.513 1.00 49.02 199 PHE B N 1
ATOM 3358 C CA . PHE B 1 199 ? 3.096 -7.664 63.641 1.00 55.69 199 PHE B CA 1
ATOM 3359 C C . PHE B 1 199 ? 3.931 -8.349 64.710 1.00 52.88 199 PHE B C 1
ATOM 3360 O O . PHE B 1 199 ? 5.061 -7.936 64.976 1.00 53.38 199 PHE B O 1
ATOM 3368 N N . THR B 1 200 ? 3.387 -9.389 65.325 1.00 44.42 200 THR B N 1
ATOM 3369 C CA . THR B 1 200 ? 4.218 -10.436 65.886 1.00 46.60 200 THR B CA 1
ATOM 3370 C C . THR B 1 200 ? 4.362 -11.524 64.834 1.00 60.21 200 THR B C 1
ATOM 3371 O O . THR B 1 200 ? 3.519 -11.664 63.943 1.00 65.07 200 THR B O 1
ATOM 3375 N N . VAL B 1 201 ? 5.449 -12.287 64.929 1.00 59.07 201 VAL B N 1
ATOM 3376 C CA . VAL B 1 201 ? 5.638 -13.394 63.999 1.00 55.89 201 VAL B CA 1
ATOM 3377 C C . VAL B 1 201 ? 4.481 -14.374 64.104 1.00 58.50 201 VAL B C 1
ATOM 3378 O O . VAL B 1 201 ? 4.018 -14.929 63.099 1.00 60.52 201 VAL B O 1
ATOM 3382 N N . ASN B 1 202 ? 3.984 -14.586 65.321 1.00 59.79 202 ASN B N 1
ATOM 3383 C CA . ASN B 1 202 ? 2.868 -15.499 65.516 1.00 59.03 202 ASN B CA 1
ATOM 3384 C C . ASN B 1 202 ? 1.637 -15.044 64.738 1.00 58.54 202 ASN B C 1
ATOM 3385 O O . ASN B 1 202 ? 1.003 -15.841 64.036 1.00 59.38 202 ASN B O 1
ATOM 3390 N N . THR B 1 203 ? 1.293 -13.757 64.832 1.00 56.92 203 THR B N 1
ATOM 3391 C CA . THR B 1 203 ? 0.087 -13.279 64.162 1.00 50.74 203 THR B CA 1
ATOM 3392 C C . THR B 1 203 ? 0.264 -13.185 62.648 1.00 48.52 203 THR B C 1
ATOM 3393 O O . THR B 1 203 ? -0.687 -13.445 61.903 1.00 52.39 203 THR B O 1
ATOM 3405 N N . LYS B 1 205 ? 2.126 -15.159 60.587 1.00 56.08 205 LYS B N 1
ATOM 3406 C CA . LYS B 1 205 ? 1.969 -16.483 59.992 1.00 53.65 205 LYS B CA 1
ATOM 3407 C C . LYS B 1 205 ? 0.550 -17.013 60.171 1.00 53.09 205 LYS B C 1
ATOM 3408 O O . LYS B 1 205 ? 0.024 -17.681 59.274 1.00 57.54 205 LYS B O 1
ATOM 3414 N N . ASN B 1 206 ? -0.093 -16.710 61.302 1.00 50.99 206 ASN B N 1
ATOM 3415 C CA . ASN B 1 206 ? -1.487 -17.114 61.479 1.00 62.16 206 ASN B CA 1
ATOM 3416 C C . ASN B 1 206 ? -2.401 -16.444 60.460 1.00 54.64 206 ASN B C 1
ATOM 3417 O O . ASN B 1 206 ? -3.357 -17.063 59.981 1.00 50.41 206 ASN B O 1
ATOM 3422 N N . SER B 1 207 ? -2.126 -15.183 60.115 1.00 49.94 207 SER B N 1
ATOM 3423 C CA . SER B 1 207 ? -2.938 -14.507 59.108 1.00 46.78 207 SER B CA 1
ATOM 3424 C C . SER B 1 207 ? -2.725 -15.118 57.729 1.00 48.44 207 SER B C 1
ATOM 3425 O O . SER B 1 207 ? -3.680 -15.278 56.961 1.00 54.02 207 SER B O 1
ATOM 3428 N N . LEU B 1 208 ? -1.480 -15.466 57.396 1.00 60.02 208 LEU B N 1
ATOM 3429 C CA . LEU B 1 208 ? -1.210 -16.099 56.108 1.00 59.21 208 LEU B CA 1
ATOM 3430 C C . LEU B 1 208 ? -1.893 -17.454 55.994 1.00 57.12 208 LEU B C 1
ATOM 3431 O O . LEU B 1 208 ? -2.233 -17.885 54.886 1.00 59.18 208 LEU B O 1
ATOM 3436 N N . VAL B 1 209 ? -2.107 -18.134 57.118 1.00 53.08 209 VAL B N 1
ATOM 3437 C CA . VAL B 1 209 ? -2.836 -19.397 57.094 1.00 55.40 209 VAL B CA 1
ATOM 3438 C C . VAL B 1 209 ? -4.338 -19.154 56.971 1.00 62.57 209 VAL B C 1
ATOM 3439 O O . VAL B 1 209 ? -5.012 -19.729 56.108 1.00 64.25 209 VAL B O 1
ATOM 3443 N N . SER B 1 210 ? -4.879 -18.295 57.837 1.00 63.55 210 SER B N 1
ATOM 3444 C CA . SER B 1 210 ? -6.325 -18.130 57.953 1.00 62.08 210 SER B CA 1
ATOM 3445 C C . SER B 1 210 ? -6.913 -17.358 56.781 1.00 57.53 210 SER B C 1
ATOM 3446 O O . SER B 1 210 ? -8.019 -17.667 56.326 1.00 72.33 210 SER B O 1
ATOM 3449 N N . TYR B 1 211 ? -6.200 -16.349 56.287 1.00 49.10 211 TYR B N 1
ATOM 3450 C CA . TYR B 1 211 ? -6.759 -15.411 55.322 1.00 59.75 211 TYR B CA 1
ATOM 3451 C C . TYR B 1 211 ? -6.160 -15.584 53.935 1.00 63.90 211 TYR B C 1
ATOM 3452 O O . TYR B 1 211 ? -6.312 -14.699 53.088 1.00 66.20 211 TYR B O 1
ATOM 3461 N N . TRP B 1 212 ? -5.486 -16.710 53.690 1.00 56.39 212 TRP B N 1
ATOM 3462 C CA . TRP B 1 212 ? -4.874 -16.949 52.387 1.00 61.57 212 TRP B CA 1
ATOM 3463 C C . TRP B 1 212 ? -5.919 -16.915 51.278 1.00 64.54 212 TRP B C 1
ATOM 3464 O O . TRP B 1 212 ? -5.729 -16.257 50.249 1.00 75.91 212 TRP B O 1
ATOM 3475 N N . ASN B 1 213 ? -7.040 -17.613 51.480 1.00 66.47 213 ASN B N 1
ATOM 3476 C CA . ASN B 1 213 ? -8.070 -17.677 50.449 1.00 72.53 213 ASN B CA 1
ATOM 3477 C C . ASN B 1 213 ? -8.792 -16.347 50.280 1.00 81.83 213 ASN B C 1
ATOM 3478 O O . ASN B 1 213 ? -9.323 -16.067 49.200 1.00 89.65 213 ASN B O 1
ATOM 3483 N N . LEU B 1 214 ? -8.824 -15.520 51.327 1.00 80.32 214 LEU B N 1
ATOM 3484 C CA . LEU B 1 214 ? -9.438 -14.202 51.234 1.00 74.82 214 LEU B CA 1
ATOM 3485 C C . LEU B 1 214 ? -8.567 -13.195 50.491 1.00 83.82 214 LEU B C 1
ATOM 3486 O O . LEU B 1 214 ? -9.027 -12.075 50.242 1.00 94.68 214 LEU B O 1
ATOM 3491 N N . GLY B 1 215 ? -7.335 -13.559 50.132 1.00 86.23 215 GLY B N 1
ATOM 3492 C CA . GLY B 1 215 ? -6.468 -12.671 49.377 1.00 88.23 215 GLY B CA 1
ATOM 3493 C C . GLY B 1 215 ? -5.092 -12.440 49.977 1.00 90.06 215 GLY B C 1
ATOM 3494 O O . GLY B 1 215 ? -4.150 -12.076 49.266 1.00 96.47 215 GLY B O 1
ATOM 3495 N N . PHE B 1 216 ? -4.960 -12.660 51.286 1.00 68.86 216 PHE B N 1
ATOM 3496 C CA . PHE B 1 216 ? -3.730 -12.369 52.025 1.00 57.11 216 PHE B CA 1
ATOM 3497 C C . PHE B 1 216 ? -2.683 -13.446 51.744 1.00 63.30 216 PHE B C 1
ATOM 3498 O O . PHE B 1 216 ? -2.457 -14.369 52.530 1.00 54.87 216 PHE B O 1
ATOM 3506 N N . THR B 1 217 ? -2.009 -13.309 50.606 1.00 56.94 217 THR B N 1
ATOM 3507 C CA . THR B 1 217 ? -0.979 -14.258 50.208 1.00 60.65 217 THR B CA 1
ATOM 3508 C C . THR B 1 217 ? 0.425 -13.767 50.524 1.00 63.18 217 THR B C 1
ATOM 3509 O O . THR B 1 217 ? 1.390 -14.506 50.305 1.00 69.67 217 THR B O 1
ATOM 3513 N N . SER B 1 218 ? 0.555 -12.543 51.027 1.00 62.03 218 SER B N 1
ATOM 3514 C CA . SER B 1 218 ? 1.821 -11.957 51.445 1.00 61.52 218 SER B CA 1
ATOM 3515 C C . SER B 1 218 ? 1.510 -10.732 52.288 1.00 53.75 218 SER B C 1
ATOM 3516 O O . SER B 1 218 ? 0.423 -10.156 52.192 1.00 50.96 218 SER B O 1
ATOM 3519 N N . VAL B 1 219 ? 2.475 -10.337 53.112 1.00 58.08 219 VAL B N 1
ATOM 3520 C CA . VAL B 1 219 ? 2.345 -9.101 53.880 1.00 47.04 219 VAL B CA 1
ATOM 3521 C C . VAL B 1 219 ? 2.585 -7.947 52.913 1.00 50.59 219 VAL B C 1
ATOM 3522 O O . VAL B 1 219 ? 3.155 -8.164 51.834 1.00 55.33 219 VAL B O 1
ATOM 3526 N N . PRO B 1 220 ? 2.155 -6.722 53.223 1.00 51.45 220 PRO B N 1
ATOM 3527 C CA . PRO B 1 220 ? 2.363 -5.621 52.274 1.00 39.64 220 PRO B CA 1
ATOM 3528 C C . PRO B 1 220 ? 3.847 -5.381 52.026 1.00 49.86 220 PRO B C 1
ATOM 3529 O O . PRO B 1 220 ? 4.680 -5.533 52.924 1.00 47.00 220 PRO B O 1
ATOM 3533 N N . GLN B 1 221 ? 4.173 -5.037 50.780 1.00 50.38 221 GLN B N 1
ATOM 3534 C CA . GLN B 1 221 ? 5.537 -4.793 50.339 1.00 53.79 221 GLN B CA 1
ATOM 3535 C C . GLN B 1 221 ? 5.664 -3.372 49.809 1.00 51.32 221 GLN B C 1
ATOM 3536 O O . GLN B 1 221 ? 4.680 -2.734 49.426 1.00 59.16 221 GLN B O 1
ATOM 3542 N N . GLY B 1 222 ? 6.899 -2.888 49.774 1.00 46.94 222 GLY B N 1
ATOM 3543 C CA . GLY B 1 222 ? 7.163 -1.515 49.391 1.00 50.47 222 GLY B CA 1
ATOM 3544 C C . GLY B 1 222 ? 8.628 -1.171 49.546 1.00 58.77 222 GLY B C 1
ATOM 3545 O O . GLY B 1 222 ? 9.279 -1.626 50.491 1.00 63.38 222 GLY B O 1
ATOM 3546 N N . GLN B 1 223 ? 9.167 -0.373 48.623 1.00 68.95 223 GLN B N 1
ATOM 3547 C CA . GLN B 1 223 ? 10.588 -0.050 48.695 1.00 77.30 223 GLN B CA 1
ATOM 3548 C C . GLN B 1 223 ? 10.900 0.802 49.921 1.00 72.32 223 GLN B C 1
ATOM 3549 O O . GLN B 1 223 ? 11.960 0.644 50.537 1.00 80.59 223 GLN B O 1
ATOM 3555 N N . ASP B 1 224 ? 9.979 1.686 50.315 1.00 57.64 224 ASP B N 1
ATOM 3556 C CA . ASP B 1 224 ? 10.191 2.551 51.470 1.00 69.92 224 ASP B CA 1
ATOM 3557 C C . ASP B 1 224 ? 9.359 2.116 52.669 1.00 58.01 224 ASP B C 1
ATOM 3558 O O . ASP B 1 224 ? 9.106 2.917 53.575 1.00 71.98 224 ASP B O 1
ATOM 3563 N N . LEU B 1 225 ? 8.933 0.861 52.691 1.00 58.34 225 LEU B N 1
ATOM 3564 C CA . LEU B 1 225 ? 8.100 0.335 53.758 1.00 56.95 225 LEU B CA 1
ATOM 3565 C C . LEU B 1 225 ? 8.991 -0.256 54.842 1.00 51.37 225 LEU B C 1
ATOM 3566 O O . LEU B 1 225 ? 9.892 -1.044 54.546 1.00 59.35 225 LEU B O 1
ATOM 3571 N N . GLN B 1 226 ? 8.739 0.122 56.091 1.00 54.34 226 GLN B N 1
ATOM 3572 C CA . GLN B 1 226 ? 9.447 -0.443 57.230 1.00 50.13 226 GLN B CA 1
ATOM 3573 C C . GLN B 1 226 ? 8.563 -1.461 57.938 1.00 51.67 226 GLN B C 1
ATOM 3574 O O . GLN B 1 226 ? 7.351 -1.266 58.062 1.00 61.46 226 GLN B O 1
ATOM 3580 N N . TYR B 1 227 ? 9.178 -2.548 58.397 1.00 48.54 227 TYR B N 1
ATOM 3581 C CA . TYR B 1 227 ? 8.499 -3.579 59.170 1.00 40.08 227 TYR B CA 1
ATOM 3582 C C . TYR B 1 227 ? 8.805 -3.370 60.650 1.00 47.52 227 TYR B C 1
ATOM 3583 O O . TYR B 1 227 ? 9.973 -3.248 61.033 1.00 54.32 227 TYR B O 1
ATOM 3592 N N . ILE B 1 228 ? 7.762 -3.308 61.474 1.00 52.39 228 ILE B N 1
ATOM 3593 C CA . ILE B 1 228 ? 7.897 -3.035 62.901 1.00 50.44 228 ILE B CA 1
ATOM 3594 C C . ILE B 1 228 ? 7.618 -4.332 63.650 1.00 54.87 228 ILE B C 1
ATOM 3595 O O . ILE B 1 228 ? 6.483 -4.823 63.662 1.00 64.17 228 ILE B O 1
ATOM 3600 N N . PHE B 1 229 ? 8.652 -4.897 64.268 1.00 47.02 229 PHE B N 1
ATOM 3601 C CA . PHE B 1 229 ? 8.506 -6.128 65.034 1.00 46.70 229 PHE B CA 1
ATOM 3602 C C . PHE B 1 229 ? 7.983 -5.823 66.430 1.00 51.52 229 PHE B C 1
ATOM 3603 O O . PHE B 1 229 ? 8.446 -4.890 67.089 1.00 56.90 229 PHE B O 1
ATOM 3611 N N . ILE B 1 230 ? 7.006 -6.603 66.877 1.00 52.33 230 ILE B N 1
ATOM 3612 C CA . ILE B 1 230 ? 6.546 -6.564 68.261 1.00 53.80 230 ILE B CA 1
ATOM 3613 C C . ILE B 1 230 ? 7.298 -7.650 69.024 1.00 55.51 230 ILE B C 1
ATOM 3614 O O . ILE B 1 230 ? 7.220 -8.825 68.636 1.00 57.93 230 ILE B O 1
ATOM 3619 N N . PRO B 1 231 ? 8.007 -7.321 70.086 1.00 57.37 231 PRO B N 1
ATOM 3620 C CA . PRO B 1 231 ? 8.839 -8.340 70.754 1.00 59.11 231 PRO B CA 1
ATOM 3621 C C . PRO B 1 231 ? 8.029 -9.259 71.662 1.00 61.98 231 PRO B C 1
ATOM 3622 O O . PRO B 1 231 ? 8.202 -9.299 72.883 1.00 59.72 231 PRO B O 1
ATOM 3626 N N . SER B 1 232 ? 7.135 -10.050 71.061 1.00 52.30 232 SER B N 1
ATOM 3627 C CA . SER B 1 232 ? 6.252 -10.893 71.863 1.00 57.21 232 SER B CA 1
ATOM 3628 C C . SER B 1 232 ? 6.970 -12.126 72.410 1.00 61.63 232 SER B C 1
ATOM 3629 O O . SER B 1 232 ? 6.717 -12.528 73.551 1.00 71.47 232 SER B O 1
ATOM 3632 N N . ASP B 1 233 ? 7.850 -12.748 71.628 1.00 67.13 233 ASP B N 1
ATOM 3633 C CA . ASP B 1 233 ? 8.628 -13.884 72.121 1.00 71.80 233 ASP B CA 1
ATOM 3634 C C . ASP B 1 233 ? 9.875 -14.033 71.255 1.00 62.52 233 ASP B C 1
ATOM 3635 O O . ASP B 1 233 ? 10.100 -13.256 70.322 1.00 56.59 233 ASP B O 1
ATOM 3640 N N . ILE B 1 234 ? 10.694 -15.045 71.578 1.00 62.91 234 ILE B N 1
ATOM 3641 C CA . ILE B 1 234 ? 11.994 -15.199 70.919 1.00 62.50 234 ILE B CA 1
ATOM 3642 C C . ILE B 1 234 ? 11.848 -15.314 69.413 1.00 62.25 234 ILE B C 1
ATOM 3643 O O . ILE B 1 234 ? 12.723 -14.865 68.664 1.00 79.36 234 ILE B O 1
ATOM 3648 N N . ARG B 1 235 ? 10.758 -15.926 68.941 1.00 61.89 235 ARG B N 1
ATOM 3649 C CA . ARG B 1 235 ? 10.519 -16.010 67.504 1.00 60.08 235 ARG B CA 1
ATOM 3650 C C . ARG B 1 235 ? 10.654 -14.654 66.830 1.00 54.96 235 ARG B C 1
ATOM 3651 O O . ARG B 1 235 ? 11.087 -14.573 65.675 1.00 59.53 235 ARG B O 1
ATOM 3659 N N . ASP B 1 236 ? 10.306 -13.577 67.535 1.00 51.80 236 ASP B N 1
ATOM 3660 C CA . ASP B 1 236 ? 10.381 -12.254 66.926 1.00 51.80 236 ASP B CA 1
ATOM 3661 C C . ASP B 1 236 ? 11.832 -11.813 66.752 1.00 54.86 236 ASP B C 1
ATOM 3662 O O . ASP B 1 236 ? 12.227 -11.358 65.671 1.00 53.58 236 ASP B O 1
ATOM 3667 N N . TYR B 1 237 ? 12.648 -11.957 67.799 1.00 53.15 237 TYR B N 1
ATOM 3668 C CA . TYR B 1 237 ? 14.066 -11.625 67.679 1.00 50.45 237 TYR B CA 1
ATOM 3669 C C . TYR B 1 237 ? 14.751 -12.489 66.625 1.00 56.21 237 TYR B C 1
ATOM 3670 O O . TYR B 1 237 ? 15.540 -11.985 65.818 1.00 64.59 237 TYR B O 1
ATOM 3679 N N . VAL B 1 238 ? 14.447 -13.790 66.604 1.00 55.56 238 VAL B N 1
ATOM 3680 C CA . VAL B 1 238 ? 15.053 -14.690 65.624 1.00 54.72 238 VAL B CA 1
ATOM 3681 C C . VAL B 1 238 ? 14.726 -14.237 64.205 1.00 61.03 238 VAL B C 1
ATOM 3682 O O . VAL B 1 238 ? 15.602 -14.188 63.331 1.00 69.28 238 VAL B O 1
ATOM 3694 N N . LEU B 1 240 ? 13.582 -11.204 63.183 1.00 47.62 240 LEU B N 1
ATOM 3695 C CA . LEU B 1 240 ? 14.237 -9.919 62.960 1.00 56.59 240 LEU B CA 1
ATOM 3696 C C . LEU B 1 240 ? 15.702 -10.104 62.569 1.00 56.83 240 LEU B C 1
ATOM 3697 O O . LEU B 1 240 ? 16.180 -9.505 61.599 1.00 57.95 240 LEU B O 1
ATOM 3702 N N . ARG B 1 241 ? 16.428 -10.946 63.306 1.00 58.87 241 ARG B N 1
ATOM 3703 C CA . ARG B 1 241 ? 17.843 -11.160 63.016 1.00 64.38 241 ARG B CA 1
ATOM 3704 C C . ARG B 1 241 ? 18.042 -11.767 61.632 1.00 62.43 241 ARG B C 1
ATOM 3705 O O . ARG B 1 241 ? 18.885 -11.303 60.855 1.00 58.97 241 ARG B O 1
ATOM 3713 N N . SER B 1 242 ? 17.274 -12.814 61.309 1.00 52.83 242 SER B N 1
ATOM 3714 C CA . SER B 1 242 ? 17.415 -13.462 60.007 1.00 55.90 242 SER B CA 1
ATOM 3715 C C . SER B 1 242 ? 17.040 -12.515 58.874 1.00 60.72 242 SER B C 1
ATOM 3716 O O . SER B 1 242 ? 17.638 -12.561 57.792 1.00 65.46 242 SER B O 1
ATOM 3719 N N . ALA B 1 243 ? 16.044 -11.653 59.101 1.00 58.99 243 ALA B N 1
ATOM 3720 C CA . ALA B 1 243 ? 15.605 -10.748 58.045 1.00 52.85 243 ALA B CA 1
ATOM 3721 C C . ALA B 1 243 ? 16.669 -9.704 57.738 1.00 59.44 243 ALA B C 1
ATOM 3722 O O . ALA B 1 243 ? 16.887 -9.358 56.571 1.00 63.19 243 ALA B O 1
ATOM 3724 N N . ILE B 1 244 ? 17.342 -9.191 58.769 1.00 60.59 244 ILE B N 1
ATOM 3725 C CA . ILE B 1 244 ? 18.401 -8.214 58.539 1.00 59.16 244 ILE B CA 1
ATOM 3726 C C . ILE B 1 244 ? 19.620 -8.882 57.912 1.00 60.45 244 ILE B C 1
ATOM 3727 O O . ILE B 1 244 ? 20.274 -8.308 57.032 1.00 57.44 244 ILE B O 1
ATOM 3732 N N . LEU B 1 245 ? 19.936 -10.108 58.333 1.00 63.76 245 LEU B N 1
ATOM 3733 C CA . LEU B 1 245 ? 21.068 -10.820 57.749 1.00 55.22 245 LEU B CA 1
ATOM 3734 C C . LEU B 1 245 ? 20.782 -11.321 56.342 1.00 61.53 245 LEU B C 1
ATOM 3735 O O . LEU B 1 245 ? 21.725 -11.548 55.577 1.00 64.39 245 LEU B O 1
ATOM 3740 N N . GLY B 1 246 ? 19.513 -11.512 55.988 1.00 57.75 246 GLY B N 1
ATOM 3741 C CA . GLY B 1 246 ? 19.183 -12.087 54.700 1.00 58.81 246 GLY B CA 1
ATOM 3742 C C . GLY B 1 246 ? 19.366 -13.585 54.623 1.00 64.37 246 GLY B C 1
ATOM 3743 O O . GLY B 1 246 ? 19.595 -14.118 53.534 1.00 66.00 246 GLY B O 1
ATOM 3744 N N . VAL B 1 247 ? 19.255 -14.281 55.750 1.00 59.12 247 VAL B N 1
ATOM 3745 C CA . VAL B 1 247 ? 19.496 -15.718 55.841 1.00 66.41 247 VAL B CA 1
ATOM 3746 C C . VAL B 1 247 ? 18.184 -16.388 56.232 1.00 68.65 247 VAL B C 1
ATOM 3747 O O . VAL B 1 247 ? 17.347 -15.760 56.896 1.00 66.23 247 VAL B O 1
ATOM 3751 N N . PRO B 1 248 ? 17.939 -17.630 55.817 1.00 70.15 248 PRO B N 1
ATOM 3752 C CA . PRO B 1 248 ? 16.801 -18.369 56.372 1.00 70.30 248 PRO B CA 1
ATOM 3753 C C . PRO B 1 248 ? 16.950 -18.517 57.877 1.00 70.12 248 PRO B C 1
ATOM 3754 O O . PRO B 1 248 ? 18.060 -18.547 58.410 1.00 69.65 248 PRO B O 1
ATOM 3758 N N . VAL B 1 249 ? 15.821 -18.577 58.569 1.00 62.47 249 VAL B N 1
ATOM 3759 C CA . VAL B 1 249 ? 15.889 -18.591 60.035 1.00 68.84 249 VAL B CA 1
ATOM 3760 C C . VAL B 1 249 ? 16.473 -19.925 60.492 1.00 77.10 249 VAL B C 1
ATOM 3761 O O . VAL B 1 249 ? 16.021 -20.988 60.031 1.00 76.59 249 VAL B O 1
ATOM 3765 N N . PRO B 1 250 ? 17.503 -19.925 61.350 1.00 77.82 250 PRO B N 1
ATOM 3766 C CA . PRO B 1 250 ? 18.253 -21.163 61.595 1.00 76.59 250 PRO B CA 1
ATOM 3767 C C . PRO B 1 250 ? 17.769 -21.968 62.788 1.00 83.26 250 PRO B C 1
ATOM 3768 O O . PRO B 1 250 ? 18.077 -23.159 62.893 1.00 88.30 250 PRO B O 1
ATOM 3772 N N . GLU B 1 251 ? 17.019 -21.349 63.695 1.00 80.48 251 GLU B N 1
ATOM 3773 C CA . GLU B 1 251 ? 16.656 -22.007 64.939 1.00 80.25 251 GLU B CA 1
ATOM 3774 C C . GLU B 1 251 ? 15.224 -21.646 65.304 1.00 75.84 251 GLU B C 1
ATOM 3775 O O . GLU B 1 251 ? 14.569 -20.849 64.628 1.00 78.18 251 GLU B O 1
ATOM 3781 N N . GLY B 1 252 ? 14.739 -22.250 66.381 1.00 78.42 252 GLY B N 1
ATOM 3782 C CA . GLY B 1 252 ? 13.442 -21.916 66.919 1.00 69.36 252 GLY B CA 1
ATOM 3783 C C . GLY B 1 252 ? 12.288 -22.559 66.171 1.00 76.09 252 GLY B C 1
ATOM 3784 O O . GLY B 1 252 ? 12.454 -23.408 65.291 1.00 78.77 252 GLY B O 1
ATOM 3785 N N . LEU B 1 253 ? 11.083 -22.114 66.537 1.00 79.91 253 LEU B N 1
ATOM 3786 C CA . LEU B 1 253 ? 9.863 -22.706 65.998 1.00 82.08 253 LEU B CA 1
ATOM 3787 C C . LEU B 1 253 ? 9.692 -22.416 64.511 1.00 80.04 253 LEU B C 1
ATOM 3788 O O . LEU B 1 253 ? 9.029 -23.184 63.805 1.00 87.40 253 LEU B O 1
ATOM 3793 N N . ASP B 1 254 ? 10.280 -21.329 64.015 1.00 68.06 254 ASP B N 1
ATOM 3794 C CA . ASP B 1 254 ? 10.143 -20.930 62.622 1.00 60.68 254 ASP B CA 1
ATOM 3795 C C . ASP B 1 254 ? 11.328 -21.360 61.768 1.00 70.48 254 ASP B C 1
ATOM 3796 O O . ASP B 1 254 ? 11.512 -20.822 60.672 1.00 72.88 254 ASP B O 1
ATOM 3801 N N . LYS B 1 255 ? 12.132 -22.312 62.245 1.00 78.21 255 LYS B N 1
ATOM 3802 C CA . LYS B 1 255 ? 13.332 -22.728 61.527 1.00 77.46 255 LYS B CA 1
ATOM 3803 C C . LYS B 1 255 ? 12.995 -23.150 60.104 1.00 79.84 255 LYS B C 1
ATOM 3804 O O . LYS B 1 255 ? 12.097 -23.967 59.884 1.00 81.93 255 LYS B O 1
ATOM 3810 N N . GLY B 1 256 ? 13.701 -22.565 59.137 1.00 73.30 256 GLY B N 1
ATOM 3811 C CA . GLY B 1 256 ? 13.530 -22.881 57.735 1.00 60.12 256 GLY B CA 1
ATOM 3812 C C . GLY B 1 256 ? 12.866 -21.800 56.902 1.00 61.13 256 GLY B C 1
ATOM 3813 O O . GLY B 1 256 ? 12.962 -21.851 55.670 1.00 69.83 256 GLY B O 1
ATOM 3814 N N . ASP B 1 257 ? 12.198 -20.826 57.518 1.00 54.88 257 ASP B N 1
ATOM 3815 C CA . ASP B 1 257 ? 11.503 -19.822 56.724 1.00 59.29 257 ASP B CA 1
ATOM 3816 C C . ASP B 1 257 ? 12.501 -18.920 56.004 1.00 59.48 257 ASP B C 1
ATOM 3817 O O . ASP B 1 257 ? 13.644 -18.752 56.432 1.00 64.74 257 ASP B O 1
ATOM 3822 N N . ARG B 1 258 ? 12.070 -18.375 54.867 1.00 52.38 258 ARG B N 1
ATOM 3823 C CA . ARG B 1 258 ? 12.890 -17.438 54.119 1.00 58.48 258 ARG B CA 1
ATOM 3824 C C . ARG B 1 258 ? 12.363 -16.041 54.390 1.00 61.10 258 ARG B C 1
ATOM 3825 O O . ARG B 1 258 ? 11.241 -15.723 53.965 1.00 57.69 258 ARG B O 1
ATOM 3833 N N . PRO B 1 259 ? 13.099 -15.188 55.104 1.00 61.36 259 PRO B N 1
ATOM 3834 C CA . PRO B 1 259 ? 12.600 -13.822 55.347 1.00 54.02 259 PRO B CA 1
ATOM 3835 C C . PRO B 1 259 ? 12.356 -13.035 54.072 1.00 56.87 259 PRO B C 1
ATOM 3836 O O . PRO B 1 259 ? 11.440 -12.203 54.036 1.00 63.17 259 PRO B O 1
ATOM 3840 N N . HIS B 1 260 ? 13.138 -13.287 53.018 1.00 52.58 260 HIS B N 1
ATOM 3841 C CA . HIS B 1 260 ? 12.904 -12.623 51.739 1.00 62.83 260 HIS B CA 1
ATOM 3842 C C . HIS B 1 260 ? 11.492 -12.874 51.223 1.00 63.82 260 HIS B C 1
ATOM 3843 O O . HIS B 1 260 ? 10.871 -11.976 50.644 1.00 59.16 260 HIS B O 1
ATOM 3850 N N . ALA B 1 261 ? 10.966 -14.087 51.422 1.00 62.67 261 ALA B N 1
ATOM 3851 C CA . ALA B 1 261 ? 9.623 -14.384 50.938 1.00 60.76 261 ALA B CA 1
ATOM 3852 C C . ALA B 1 261 ? 8.566 -13.606 51.708 1.00 60.27 261 ALA B C 1
ATOM 3853 O O . ALA B 1 261 ? 7.520 -13.265 51.146 1.00 69.48 261 ALA B O 1
ATOM 3855 N N . TYR B 1 262 ? 8.820 -13.311 52.985 1.00 56.54 262 TYR B N 1
ATOM 3856 C CA . TYR B 1 262 ? 7.930 -12.439 53.744 1.00 44.82 262 TYR B CA 1
ATOM 3857 C C . TYR B 1 262 ? 8.132 -10.973 53.377 1.00 55.57 262 TYR B C 1
ATOM 3858 O O . TYR B 1 262 ? 7.162 -10.248 53.136 1.00 53.02 262 TYR B O 1
ATOM 3867 N N . PHE B 1 263 ? 9.383 -10.510 53.348 1.00 47.27 263 PHE B N 1
ATOM 3868 C CA . PHE B 1 263 ? 9.642 -9.079 53.405 1.00 47.80 263 PHE B CA 1
ATOM 3869 C C . PHE B 1 263 ? 10.232 -8.490 52.133 1.00 49.94 263 PHE B C 1
ATOM 3870 O O . PHE B 1 263 ? 10.365 -7.266 52.048 1.00 51.53 263 PHE B O 1
ATOM 3878 N N . GLY B 1 264 ? 10.565 -9.308 51.140 1.00 57.63 264 GLY B N 1
ATOM 3879 C CA . GLY B 1 264 ? 11.093 -8.799 49.898 1.00 54.04 264 GLY B CA 1
ATOM 3880 C C . GLY B 1 264 ? 12.606 -8.850 49.829 1.00 56.74 264 GLY B C 1
ATOM 3881 O O . GLY B 1 264 ? 13.280 -9.380 50.717 1.00 64.56 264 GLY B O 1
ATOM 3882 N N . PRO B 1 265 ? 13.168 -8.274 48.763 1.00 58.43 265 PRO B N 1
ATOM 3883 C CA . PRO B 1 265 ? 14.601 -8.479 48.485 1.00 55.91 265 PRO B CA 1
ATOM 3884 C C . PRO B 1 265 ? 15.542 -7.746 49.430 1.00 63.99 265 PRO B C 1
ATOM 3885 O O . PRO B 1 265 ? 16.679 -8.202 49.610 1.00 71.76 265 PRO B O 1
ATOM 3889 N N . GLU B 1 266 ? 15.128 -6.627 50.025 1.00 58.09 266 GLU B N 1
ATOM 3890 C CA . GLU B 1 266 ? 16.043 -5.824 50.830 1.00 52.06 266 GLU B CA 1
ATOM 3891 C C . GLU B 1 266 ? 16.233 -6.437 52.210 1.00 57.45 266 GLU B C 1
ATOM 3892 O O . GLU B 1 266 ? 15.260 -6.727 52.913 1.00 51.27 266 GLU B O 1
ATOM 3898 N N . ALA B 1 267 ? 17.498 -6.626 52.595 1.00 68.10 267 ALA B N 1
ATOM 3899 C CA . ALA B 1 267 ? 17.884 -7.202 53.884 1.00 67.17 267 ALA B CA 1
ATOM 3900 C C . ALA B 1 267 ? 18.865 -6.231 54.547 1.00 76.82 267 ALA B C 1
ATOM 3901 O O . ALA B 1 267 ? 20.075 -6.464 54.562 1.00 85.39 267 ALA B O 1
ATOM 3903 N N . SER B 1 268 ? 18.337 -5.135 55.090 1.00 77.05 268 SER B N 1
ATOM 3904 C CA . SER B 1 268 ? 19.134 -4.133 55.783 1.00 77.96 268 SER B CA 1
ATOM 3905 C C . SER B 1 268 ? 18.439 -3.756 57.086 1.00 76.21 268 SER B C 1
ATOM 3906 O O . SER B 1 268 ? 17.294 -4.142 57.339 1.00 74.57 268 SER B O 1
ATOM 3909 N N . ALA B 1 269 ? 19.143 -3.000 57.927 1.00 67.06 269 ALA B N 1
ATOM 3910 C CA . ALA B 1 269 ? 18.540 -2.540 59.172 1.00 63.85 269 ALA B CA 1
ATOM 3911 C C . ALA B 1 269 ? 17.666 -1.307 58.983 1.00 64.92 269 ALA B C 1
ATOM 3912 O O . ALA B 1 269 ? 16.979 -0.904 59.928 1.00 70.71 269 ALA B O 1
ATOM 3914 N N . SER B 1 270 ? 17.683 -0.698 57.797 1.00 57.56 270 SER B N 1
ATOM 3915 C CA . SER B 1 270 ? 16.781 0.409 57.510 1.00 61.44 270 SER B CA 1
ATOM 3916 C C . SER B 1 270 ? 15.346 -0.062 57.346 1.00 60.19 270 SER B C 1
ATOM 3917 O O . SER B 1 270 ? 14.415 0.729 57.526 1.00 57.53 270 SER B O 1
ATOM 3920 N N . LYS B 1 271 ? 15.154 -1.337 57.026 1.00 59.17 271 LYS B N 1
ATOM 3921 C CA . LYS B 1 271 ? 13.841 -1.864 56.701 1.00 61.14 271 LYS B CA 1
ATOM 3922 C C . LYS B 1 271 ? 13.137 -2.520 57.880 1.00 56.69 271 LYS B C 1
ATOM 3923 O O . LYS B 1 271 ? 11.913 -2.686 57.832 1.00 53.98 271 LYS B O 1
ATOM 3929 N N . PHE B 1 272 ? 13.860 -2.877 58.939 1.00 54.87 272 PHE B N 1
ATOM 3930 C CA . PHE B 1 272 ? 13.294 -3.658 60.033 1.00 55.76 272 PHE B CA 1
ATOM 3931 C C . PHE B 1 272 ? 13.531 -2.937 61.351 1.00 52.73 272 PHE B C 1
ATOM 3932 O O . PHE B 1 272 ? 14.678 -2.653 61.706 1.00 56.33 272 PHE B O 1
ATOM 3940 N N . LYS B 1 273 ? 12.455 -2.661 62.082 1.00 42.95 273 LYS B N 1
ATOM 3941 C CA . LYS B 1 273 ? 12.544 -1.977 63.363 1.00 48.14 273 LYS B CA 1
ATOM 3942 C C . LYS B 1 273 ? 11.904 -2.822 64.461 1.00 48.27 273 LYS B C 1
ATOM 3943 O O . LYS B 1 273 ? 11.126 -3.741 64.195 1.00 48.98 273 LYS B O 1
ATOM 3949 N N . LEU B 1 274 ? 12.238 -2.492 65.708 1.00 51.44 274 LEU B N 1
ATOM 3950 C CA . LEU B 1 274 ? 11.836 -3.276 66.872 1.00 49.84 274 LEU B CA 1
ATOM 3951 C C . LEU B 1 274 ? 11.216 -2.357 67.915 1.00 47.53 274 LEU B C 1
ATOM 3952 O O . LEU B 1 274 ? 11.887 -1.453 68.423 1.00 55.35 274 LEU B O 1
ATOM 3957 N N . LEU B 1 275 ? 9.946 -2.597 68.243 1.00 40.98 275 LEU B N 1
ATOM 3958 C CA . LEU B 1 275 ? 9.267 -1.789 69.246 1.00 46.90 275 LEU B CA 1
ATOM 3959 C C . LEU B 1 275 ? 9.840 -2.079 70.630 1.00 53.79 275 LEU B C 1
ATOM 3960 O O . LEU B 1 275 ? 10.097 -3.232 70.987 1.00 54.85 275 LEU B O 1
ATOM 3965 N N . HIS B 1 276 ? 10.016 -1.026 71.412 1.00 52.24 276 HIS B N 1
ATOM 3966 C CA . HIS B 1 276 ? 10.708 -1.119 72.693 1.00 58.39 276 HIS B CA 1
ATOM 3967 C C . HIS B 1 276 ? 9.796 -1.730 73.752 1.00 55.07 276 HIS B C 1
ATOM 3968 O O . HIS B 1 276 ? 8.681 -1.242 73.955 1.00 58.21 276 HIS B O 1
ATOM 3975 N N . PRO B 1 277 ? 10.239 -2.782 74.450 1.00 59.05 277 PRO B N 1
ATOM 3976 C CA . PRO B 1 277 ? 9.434 -3.316 75.563 1.00 62.15 277 PRO B CA 1
ATOM 3977 C C . PRO B 1 277 ? 9.078 -2.281 76.619 1.00 62.34 277 PRO B C 1
ATOM 3978 O O . PRO B 1 277 ? 7.973 -2.331 77.172 1.00 67.60 277 PRO B O 1
ATOM 3982 N N . ASP B 1 278 ? 9.976 -1.341 76.925 1.00 58.56 278 ASP B N 1
ATOM 3983 C CA . ASP B 1 278 ? 9.616 -0.302 77.886 1.00 56.60 278 ASP B CA 1
ATOM 3984 C C . ASP B 1 278 ? 8.548 0.631 77.336 1.00 55.28 278 ASP B C 1
ATOM 3985 O O . ASP B 1 278 ? 7.803 1.238 78.113 1.00 52.41 278 ASP B O 1
ATOM 3990 N N . PHE B 1 279 ? 8.468 0.778 76.014 1.00 48.73 279 PHE B N 1
ATOM 3991 C CA . PHE B 1 279 ? 7.386 1.568 75.445 1.00 54.35 279 PHE B CA 1
ATOM 3992 C C . PHE B 1 279 ? 6.063 0.829 75.588 1.00 61.06 279 PHE B C 1
ATOM 3993 O O . PHE B 1 279 ? 5.032 1.441 75.886 1.00 65.10 279 PHE B O 1
ATOM 4001 N N . ILE B 1 280 ? 6.091 -0.497 75.425 1.00 60.08 280 ILE B N 1
ATOM 4002 C CA . ILE B 1 280 ? 4.893 -1.311 75.600 1.00 57.77 280 ILE B CA 1
ATOM 4003 C C . ILE B 1 280 ? 4.444 -1.309 77.059 1.00 59.61 280 ILE B C 1
ATOM 4004 O O . ILE B 1 280 ? 3.248 -1.193 77.351 1.00 53.92 280 ILE B O 1
ATOM 4009 N N . SER B 1 281 ? 5.384 -1.440 78.000 1.00 61.27 281 SER B N 1
ATOM 4010 C CA . SER B 1 281 ? 5.018 -1.343 79.413 1.00 66.28 281 SER B CA 1
ATOM 4011 C C . SER B 1 281 ? 4.394 0.013 79.719 1.00 60.22 281 SER B C 1
ATOM 4012 O O . SER B 1 281 ? 3.355 0.098 80.384 1.00 63.79 281 SER B O 1
ATOM 4015 N N . TYR B 1 282 ? 5.023 1.088 79.236 1.00 54.38 282 TYR B N 1
ATOM 4016 C CA . TYR B 1 282 ? 4.491 2.432 79.443 1.00 57.18 282 TYR B CA 1
ATOM 4017 C C . TYR B 1 282 ? 3.077 2.557 78.893 1.00 63.97 282 TYR B C 1
ATOM 4018 O O . TYR B 1 282 ? 2.200 3.140 79.541 1.00 61.68 282 TYR B O 1
ATOM 4027 N N . LEU B 1 283 ? 2.831 2.003 77.705 1.00 59.53 283 LEU B N 1
ATOM 4028 C CA . LEU B 1 283 ? 1.496 2.067 77.125 1.00 55.51 283 LEU B CA 1
ATOM 4029 C C . LEU B 1 283 ? 0.486 1.346 78.003 1.00 60.30 283 LEU B C 1
ATOM 4030 O O . LEU B 1 283 ? -0.602 1.865 78.274 1.00 66.12 283 LEU B O 1
ATOM 4035 N N . THR B 1 284 ? 0.826 0.134 78.439 1.00 57.25 284 THR B N 1
ATOM 4036 C CA . THR B 1 284 ? -0.095 -0.633 79.267 1.00 52.83 284 THR B CA 1
ATOM 4037 C C . THR B 1 284 ? -0.368 0.075 80.585 1.00 61.85 284 THR B C 1
ATOM 4038 O O . THR B 1 284 ? -1.518 0.153 81.030 1.00 69.30 284 THR B O 1
ATOM 4042 N N . GLU B 1 285 ? 0.672 0.626 81.209 1.00 55.06 285 GLU B N 1
ATOM 4043 C CA . GLU B 1 285 ? 0.503 1.195 82.540 1.00 66.67 285 GLU B CA 1
ATOM 4044 C C . GLU B 1 285 ? -0.246 2.523 82.506 1.00 67.26 285 GLU B C 1
ATOM 4045 O O . GLU B 1 285 ? -0.983 2.838 83.448 1.00 68.21 285 GLU B O 1
ATOM 4051 N N . ARG B 1 286 ? -0.093 3.304 81.438 1.00 56.75 286 ARG B N 1
ATOM 4052 C CA . ARG B 1 286 ? -0.636 4.657 81.405 1.00 66.83 286 ARG B CA 1
ATOM 4053 C C . ARG B 1 286 ? -1.958 4.762 80.656 1.00 69.15 286 ARG B C 1
ATOM 4054 O O . ARG B 1 286 ? -2.828 5.545 81.054 1.00 61.82 286 ARG B O 1
ATOM 4062 N N . PHE B 1 287 ? -2.137 3.993 79.584 1.00 60.32 287 PHE B N 1
ATOM 4063 C CA . PHE B 1 287 ? -3.295 4.141 78.715 1.00 51.64 287 PHE B CA 1
ATOM 4064 C C . PHE B 1 287 ? -4.246 2.953 78.737 1.00 61.33 287 PHE B C 1
ATOM 4065 O O . PHE B 1 287 ? -5.452 3.141 78.568 1.00 55.97 287 PHE B O 1
ATOM 4073 N N . LEU B 1 288 ? -3.747 1.740 78.945 1.00 57.80 288 LEU B N 1
ATOM 4074 C CA . LEU B 1 288 ? -4.579 0.549 78.840 1.00 50.39 288 LEU B CA 1
ATOM 4075 C C . LEU B 1 288 ? -4.402 -0.346 80.056 1.00 58.42 288 LEU B C 1
ATOM 4076 O O . LEU B 1 288 ? -4.362 -1.575 79.948 1.00 57.63 288 LEU B O 1
ATOM 4081 N N . LYS B 1 289 ? -4.302 0.254 81.241 1.00 58.97 289 LYS B N 1
ATOM 4082 C CA . LYS B 1 289 ? -4.147 -0.542 82.451 1.00 60.82 289 LYS B CA 1
ATOM 4083 C C . LYS B 1 289 ? -5.456 -1.249 82.766 1.00 75.75 289 LYS B C 1
ATOM 4084 O O . LYS B 1 289 ? -6.289 -0.734 83.519 1.00 79.57 289 LYS B O 1
ATOM 4090 N N . SER B 1 290 ? -5.648 -2.425 82.181 1.00 74.60 290 SER B N 1
ATOM 4091 C CA . SER B 1 290 ? -6.904 -3.139 82.321 1.00 63.36 290 SER B CA 1
ATOM 4092 C C . SER B 1 290 ? -6.976 -3.863 83.661 1.00 75.48 290 SER B C 1
ATOM 4093 O O . SER B 1 290 ? -5.955 -4.190 84.276 1.00 73.53 290 SER B O 1
ATOM 4096 N N . LYS B 1 291 ? -8.206 -4.098 84.116 1.00 66.06 291 LYS B N 1
ATOM 4097 C CA . LYS B 1 291 ? -8.452 -4.917 85.295 1.00 74.44 291 LYS B CA 1
ATOM 4098 C C . LYS B 1 291 ? -8.262 -6.402 85.018 1.00 75.18 291 LYS B C 1
ATOM 4099 O O . LYS B 1 291 ? -8.352 -7.209 85.949 1.00 85.06 291 LYS B O 1
ATOM 4105 N N . LEU B 1 292 ? -8.011 -6.776 83.762 1.00 76.84 292 LEU B N 1
ATOM 4106 C CA . LEU B 1 292 ? -7.650 -8.143 83.415 1.00 83.48 292 LEU B CA 1
ATOM 4107 C C . LEU B 1 292 ? -6.251 -8.516 83.885 1.00 84.09 292 LEU B C 1
ATOM 4108 O O . LEU B 1 292 ? -5.866 -9.684 83.757 1.00 87.60 292 LEU B O 1
ATOM 4113 N N . ILE B 1 293 ? -5.485 -7.559 84.408 1.00 84.85 293 ILE B N 1
ATOM 4114 C CA . ILE B 1 293 ? -4.136 -7.810 84.903 1.00 85.34 293 ILE B CA 1
ATOM 4115 C C . ILE B 1 293 ? -4.225 -8.613 86.196 1.00 101.55 293 ILE B C 1
ATOM 4116 O O . ILE B 1 293 ? -4.406 -8.049 87.283 1.00 91.73 293 ILE B O 1
ATOM 4121 N N . ASN B 1 294 ? -4.110 -9.940 86.075 1.00 125.06 294 ASN B N 1
ATOM 4122 C CA . ASN B 1 294 ? -4.244 -10.861 87.200 1.00 147.80 294 ASN B CA 1
ATOM 4123 C C . ASN B 1 294 ? -3.887 -12.287 86.789 1.00 162.79 294 ASN B C 1
ATOM 4124 O O . ASN B 1 294 ? -3.178 -12.497 85.798 1.00 157.26 294 ASN B O 1
ATOM 4129 N N . THR B 1 295 ? -4.387 -13.265 87.552 1.00 181.70 295 THR B N 1
ATOM 4130 C CA . THR B 1 295 ? -4.179 -14.693 87.325 1.00 182.18 295 THR B CA 1
ATOM 4131 C C . THR B 1 295 ? -2.696 -15.038 87.269 1.00 169.00 295 THR B C 1
ATOM 4132 O O . THR B 1 295 ? -2.096 -15.064 86.190 1.00 168.69 295 THR B O 1
ATOM 4136 N N . HIS B 1 296 ? -2.099 -15.308 88.425 1.00 157.32 296 HIS B N 1
ATOM 4137 C CA . HIS B 1 296 ? -0.676 -15.616 88.489 1.00 148.58 296 HIS B CA 1
ATOM 4138 C C . HIS B 1 296 ? -0.429 -16.926 89.233 1.00 147.26 296 HIS B C 1
ATOM 4139 O O . HIS B 1 296 ? -0.672 -18.009 88.700 1.00 143.71 296 HIS B O 1
ATOM 4146 N N . ASP B 1 299 ? -2.899 -15.792 83.281 1.00 134.20 299 ASP B N 1
ATOM 4147 C CA . ASP B 1 299 ? -3.319 -14.957 82.160 1.00 133.98 299 ASP B CA 1
ATOM 4148 C C . ASP B 1 299 ? -2.366 -13.779 81.960 1.00 127.94 299 ASP B C 1
ATOM 4149 O O . ASP B 1 299 ? -2.056 -13.050 82.906 1.00 139.19 299 ASP B O 1
ATOM 4154 N N . LEU B 1 300 ? -1.911 -13.598 80.718 1.00 106.19 300 LEU B N 1
ATOM 4155 C CA . LEU B 1 300 ? -0.958 -12.552 80.358 1.00 90.02 300 LEU B CA 1
ATOM 4156 C C . LEU B 1 300 ? -1.669 -11.501 79.513 1.00 81.70 300 LEU B C 1
ATOM 4157 O O . LEU B 1 300 ? -1.916 -11.710 78.320 1.00 67.64 300 LEU B O 1
ATOM 4162 N N . TYR B 1 301 ? -1.973 -10.366 80.128 1.00 71.08 301 TYR B N 1
ATOM 4163 C CA . TYR B 1 301 ? -2.663 -9.283 79.451 1.00 62.51 301 TYR B CA 1
ATOM 4164 C C . TYR B 1 301 ? -1.689 -8.417 78.664 1.00 68.39 301 TYR B C 1
ATOM 4165 O O . TYR B 1 301 ? -0.549 -8.196 79.086 1.00 67.33 301 TYR B O 1
ATOM 4182 N N . PRO B 1 303 ? -2.076 -5.082 75.281 1.00 57.31 303 PRO B N 1
ATOM 4183 C CA . PRO B 1 303 ? -2.897 -4.451 74.245 1.00 61.18 303 PRO B CA 1
ATOM 4184 C C . PRO B 1 303 ? -2.875 -5.259 72.959 1.00 59.22 303 PRO B C 1
ATOM 4185 O O . PRO B 1 303 ? -1.956 -6.037 72.692 1.00 49.79 303 PRO B O 1
ATOM 4189 N N . SER B 1 304 ? -3.925 -5.077 72.162 1.00 54.30 304 SER B N 1
ATOM 4190 C CA . SER B 1 304 ? -3.928 -5.638 70.823 1.00 51.20 304 SER B CA 1
ATOM 4191 C C . SER B 1 304 ? -2.818 -4.997 69.995 1.00 52.30 304 SER B C 1
ATOM 4192 O O . SER B 1 304 ? -2.326 -3.906 70.302 1.00 53.88 304 SER B O 1
ATOM 4195 N N . THR B 1 305 ? -2.412 -5.696 68.934 1.00 48.47 305 THR B N 1
ATOM 4196 C CA . THR B 1 305 ? -1.386 -5.145 68.055 1.00 46.58 305 THR B CA 1
ATOM 4197 C C . THR B 1 305 ? -1.849 -3.827 67.438 1.00 45.70 305 THR B C 1
ATOM 4198 O O . THR B 1 305 ? -1.067 -2.874 67.333 1.00 46.93 305 THR B O 1
ATOM 4202 N N . GLY B 1 306 ? -3.129 -3.738 67.063 1.00 44.22 306 GLY B N 1
ATOM 4203 C CA . GLY B 1 306 ? -3.644 -2.488 66.526 1.00 36.59 306 GLY B CA 1
ATOM 4204 C C . GLY B 1 306 ? -3.526 -1.337 67.506 1.00 39.19 306 GLY B C 1
ATOM 4205 O O . GLY B 1 306 ? -3.127 -0.231 67.132 1.00 42.79 306 GLY B O 1
ATOM 4206 N N . ALA B 1 307 ? -3.850 -1.588 68.777 1.00 45.72 307 ALA B N 1
ATOM 4207 C CA . ALA B 1 307 ? -3.676 -0.573 69.814 1.00 38.78 307 ALA B CA 1
ATOM 4208 C C . ALA B 1 307 ? -2.215 -0.150 69.938 1.00 51.53 307 ALA B C 1
ATOM 4209 O O . ALA B 1 307 ? -1.909 1.044 70.049 1.00 51.70 307 ALA B O 1
ATOM 4211 N N . LEU B 1 308 ? -1.296 -1.120 69.941 1.00 47.50 308 LEU B N 1
ATOM 4212 C CA . LEU B 1 308 ? 0.126 -0.789 69.979 1.00 52.42 308 LEU B CA 1
ATOM 4213 C C . LEU B 1 308 ? 0.511 0.073 68.787 1.00 48.29 308 LEU B C 1
ATOM 4214 O O . LEU B 1 308 ? 1.160 1.113 68.940 1.00 46.93 308 LEU B O 1
ATOM 4227 N N . LEU B 1 310 ? -1.534 1.917 66.907 1.00 48.66 310 LEU B N 1
ATOM 4228 C CA . LEU B 1 310 ? -2.201 3.216 66.960 1.00 53.97 310 LEU B CA 1
ATOM 4229 C C . LEU B 1 310 ? -1.483 4.152 67.922 1.00 56.59 310 LEU B C 1
ATOM 4230 O O . LEU B 1 310 ? -1.199 5.308 67.590 1.00 56.88 310 LEU B O 1
ATOM 4235 N N . LEU B 1 311 ? -1.177 3.658 69.124 1.00 50.15 311 LEU B N 1
ATOM 4236 C CA . LEU B 1 311 ? -0.455 4.455 70.109 1.00 61.80 311 LEU B CA 1
ATOM 4237 C C . LEU B 1 311 ? 0.966 4.778 69.651 1.00 55.23 311 LEU B C 1
ATOM 4238 O O . LEU B 1 311 ? 1.472 5.866 69.947 1.00 55.99 311 LEU B O 1
ATOM 4243 N N . THR B 1 312 ? 1.622 3.871 68.919 1.00 43.66 312 THR B N 1
ATOM 4244 C CA . THR B 1 312 ? 2.928 4.221 68.362 1.00 51.24 312 THR B CA 1
ATOM 4245 C C . THR B 1 312 ? 2.811 5.411 67.421 1.00 57.40 312 THR B C 1
ATOM 4246 O O . THR B 1 312 ? 3.653 6.316 67.449 1.00 67.50 312 THR B O 1
ATOM 4250 N N . ALA B 1 313 ? 1.763 5.443 66.596 1.00 51.81 313 ALA B N 1
ATOM 4251 C CA . ALA B 1 313 ? 1.569 6.593 65.719 1.00 51.30 313 ALA B CA 1
ATOM 4252 C C . ALA B 1 313 ? 1.310 7.860 66.525 1.00 55.16 313 ALA B C 1
ATOM 4253 O O . ALA B 1 313 ? 1.848 8.929 66.207 1.00 50.32 313 ALA B O 1
ATOM 4255 N N . LEU B 1 314 ? 0.506 7.752 67.588 1.00 64.12 314 LEU B N 1
ATOM 4256 C CA . LEU B 1 314 ? 0.225 8.909 68.434 1.00 57.44 314 LEU B CA 1
ATOM 4257 C C . LEU B 1 314 ? 1.499 9.509 69.022 1.00 54.73 314 LEU B C 1
ATOM 4258 O O . LEU B 1 314 ? 1.550 10.717 69.279 1.00 59.95 314 LEU B O 1
ATOM 4263 N N . HIS B 1 315 ? 2.533 8.697 69.241 1.00 56.87 315 HIS B N 1
ATOM 4264 C CA . HIS B 1 315 ? 3.775 9.182 69.836 1.00 61.89 315 HIS B CA 1
ATOM 4265 C C . HIS B 1 315 ? 4.830 9.575 68.806 1.00 63.61 315 HIS B C 1
ATOM 4266 O O . HIS B 1 315 ? 5.899 10.058 69.192 1.00 66.11 315 HIS B O 1
ATOM 4273 N N . THR B 1 316 ? 4.557 9.392 67.510 1.00 60.24 316 THR B N 1
ATOM 4274 C CA . THR B 1 316 ? 5.523 9.688 66.460 1.00 56.06 316 THR B CA 1
ATOM 4275 C C . THR B 1 316 ? 4.991 10.570 65.338 1.00 61.77 316 THR B C 1
ATOM 4276 O O . THR B 1 316 ? 5.783 10.984 64.485 1.00 76.09 316 THR B O 1
ATOM 4280 N N . CYS B 1 317 ? 3.696 10.865 65.301 1.00 57.88 317 CYS B N 1
ATOM 4281 C CA . CYS B 1 317 ? 3.095 11.636 64.224 1.00 56.02 317 CYS B CA 1
ATOM 4282 C C . CYS B 1 317 ? 2.533 12.949 64.758 1.00 62.49 317 CYS B C 1
ATOM 4283 O O . CYS B 1 317 ? 2.387 13.147 65.968 1.00 65.21 317 CYS B O 1
ATOM 4286 N N . ASP B 1 318 ? 2.210 13.856 63.830 1.00 60.79 318 ASP B N 1
ATOM 4287 C CA . ASP B 1 318 ? 1.561 15.112 64.183 1.00 68.28 318 ASP B CA 1
ATOM 4288 C C . ASP B 1 318 ? 0.048 15.053 64.058 1.00 66.20 318 ASP B C 1
ATOM 4289 O O . ASP B 1 318 ? -0.647 15.824 64.724 1.00 70.84 318 ASP B O 1
ATOM 4294 N N . GLN B 1 319 ?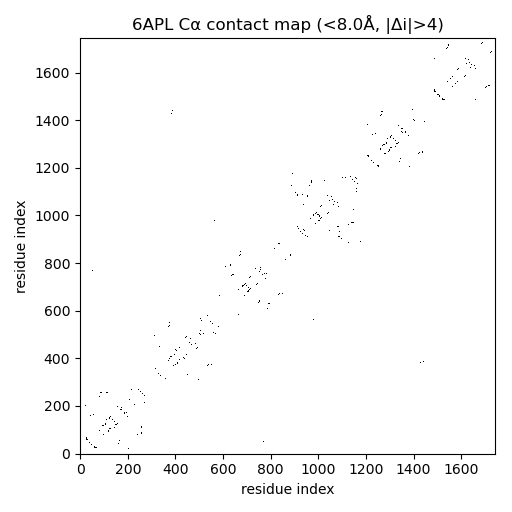 -0.475 14.180 63.209 1.00 61.99 319 GLN B N 1
ATOM 4295 C CA . GLN B 1 319 ? -1.909 13.960 63.124 1.00 68.11 319 GLN B CA 1
ATOM 4296 C C . GLN B 1 319 ? -2.111 12.479 62.866 1.00 62.53 319 GLN B C 1
ATOM 4297 O O . GLN B 1 319 ? -1.355 11.870 62.102 1.00 63.54 319 GLN B O 1
ATOM 4303 N N . VAL B 1 320 ? -3.101 11.895 63.535 1.00 54.12 320 VAL B N 1
ATOM 4304 C CA . VAL B 1 320 ? -3.355 10.465 63.449 1.00 57.53 320 VAL B CA 1
ATOM 4305 C C . VAL B 1 320 ? -4.840 10.248 63.195 1.00 61.31 320 VAL B C 1
ATOM 4306 O O . VAL B 1 320 ? -5.683 10.701 63.979 1.00 56.18 320 VAL B O 1
ATOM 4310 N N . SER B 1 321 ? -5.153 9.569 62.096 1.00 50.69 321 SER B N 1
ATOM 4311 C CA . SER B 1 321 ? -6.501 9.128 61.778 1.00 49.93 321 SER B CA 1
ATOM 4312 C C . SER B 1 321 ? -6.558 7.617 61.941 1.00 54.41 321 SER B C 1
ATOM 4313 O O . SER B 1 321 ? -5.702 6.903 61.407 1.00 54.91 321 SER B O 1
ATOM 4316 N N . ALA B 1 322 ? -7.545 7.134 62.692 1.00 42.79 322 ALA B N 1
ATOM 4317 C CA . ALA B 1 322 ? -7.705 5.709 62.955 1.00 47.99 322 ALA B CA 1
ATOM 4318 C C . ALA B 1 322 ? -8.913 5.187 62.186 1.00 51.66 322 ALA B C 1
ATOM 4319 O O . ALA B 1 322 ? -10.021 5.722 62.320 1.00 54.68 322 ALA B O 1
ATOM 4321 N N . TYR B 1 323 ? -8.685 4.154 61.376 1.00 46.32 323 TYR B N 1
ATOM 4322 C CA . TYR B 1 323 ? -9.694 3.505 60.554 1.00 40.42 323 TYR B CA 1
ATOM 4323 C C . TYR B 1 323 ? -9.754 2.031 60.913 1.00 48.19 323 TYR B C 1
ATOM 4324 O O . TYR B 1 323 ? -8.715 1.377 61.030 1.00 48.31 323 TYR B O 1
ATOM 4333 N N . GLY B 1 324 ? -10.963 1.498 61.061 1.00 41.30 324 GLY B N 1
ATOM 4334 C CA . GLY B 1 324 ? -11.076 0.067 61.262 1.00 45.53 324 GLY B CA 1
ATOM 4335 C C . GLY B 1 324 ? -10.849 -0.404 62.679 1.00 45.14 324 GLY B C 1
ATOM 4336 O O . GLY B 1 324 ? -10.643 -1.601 62.902 1.00 43.24 324 GLY B O 1
ATOM 4337 N N . PHE B 1 325 ? -10.884 0.499 63.645 1.00 41.35 325 PHE B N 1
ATOM 4338 C CA . PHE B 1 325 ? -10.746 0.136 65.043 1.00 43.72 325 PHE B CA 1
ATOM 4339 C C . PHE B 1 325 ? -12.118 -0.043 65.685 1.00 48.96 325 PHE B C 1
ATOM 4340 O O . PHE B 1 325 ? -13.143 0.412 65.169 1.00 50.05 325 PHE B O 1
ATOM 4348 N N . ILE B 1 326 ? -12.118 -0.737 66.825 1.00 47.94 326 ILE B N 1
ATOM 4349 C CA . ILE B 1 326 ? -13.359 -1.128 67.475 1.00 49.59 326 ILE B CA 1
ATOM 4350 C C . ILE B 1 326 ? -14.112 0.109 67.946 1.00 53.44 326 ILE B C 1
ATOM 4351 O O . ILE B 1 326 ? -13.554 0.984 68.617 1.00 58.70 326 ILE B O 1
ATOM 4356 N N . THR B 1 327 ? -15.385 0.198 67.576 1.00 64.33 327 THR B N 1
ATOM 4357 C CA . THR B 1 327 ? -16.253 1.293 67.982 1.00 53.87 327 THR B CA 1
ATOM 4358 C C . THR B 1 327 ? -17.418 0.738 68.792 1.00 62.38 327 THR B C 1
ATOM 4359 O O . THR B 1 327 ? -17.589 -0.476 68.924 1.00 70.57 327 THR B O 1
ATOM 4363 N N . SER B 1 328 ? -18.229 1.644 69.340 1.00 64.58 328 SER B N 1
ATOM 4364 C CA . SER B 1 328 ? -19.333 1.205 70.189 1.00 67.29 328 SER B CA 1
ATOM 4365 C C . SER B 1 328 ? -20.381 0.441 69.389 1.00 67.13 328 SER B C 1
ATOM 4366 O O . SER B 1 328 ? -21.002 -0.493 69.907 1.00 62.28 328 SER B O 1
ATOM 4369 N N . ASN B 1 329 ? -20.596 0.818 68.127 1.00 59.14 329 ASN B N 1
ATOM 4370 C CA . ASN B 1 329 ? -21.514 0.095 67.255 1.00 58.96 329 ASN B CA 1
ATOM 4371 C C . ASN B 1 329 ? -20.812 -0.988 66.438 1.00 53.78 329 ASN B C 1
ATOM 4372 O O . ASN B 1 329 ? -21.244 -1.297 65.318 1.00 55.52 329 ASN B O 1
ATOM 4377 N N . TYR B 1 330 ? -19.728 -1.561 66.977 1.00 60.12 330 TYR B N 1
ATOM 4378 C CA . TYR B 1 330 ? -19.003 -2.642 66.314 1.00 55.46 330 TYR B CA 1
ATOM 4379 C C . TYR B 1 330 ? -19.936 -3.760 65.866 1.00 54.08 330 TYR B C 1
ATOM 4380 O O . TYR B 1 330 ? -19.698 -4.395 64.833 1.00 56.85 330 TYR B O 1
ATOM 4389 N N . TRP B 1 331 ? -21.004 -4.009 66.629 1.00 56.73 331 TRP B N 1
ATOM 4390 C CA . TRP B 1 331 ? -21.862 -5.162 66.387 1.00 55.88 331 TRP B CA 1
ATOM 4391 C C . TRP B 1 331 ? -22.590 -5.083 65.056 1.00 48.67 331 TRP B C 1
ATOM 4392 O O . TRP B 1 331 ? -23.082 -6.106 64.575 1.00 51.27 331 TRP B O 1
ATOM 4403 N N . LYS B 1 332 ? -22.689 -3.900 64.454 1.00 57.43 332 LYS B N 1
ATOM 4404 C CA . LYS B 1 332 ? -23.352 -3.817 63.161 1.00 48.21 332 LYS B CA 1
ATOM 4405 C C . LYS B 1 332 ? -22.488 -4.346 62.026 1.00 46.75 332 LYS B C 1
ATOM 4406 O O . LYS B 1 332 ? -22.981 -4.456 60.899 1.00 53.36 332 LYS B O 1
ATOM 4412 N N . PHE B 1 333 ? -21.228 -4.688 62.291 1.00 52.98 333 PHE B N 1
ATOM 4413 C CA . PHE B 1 333 ? -20.271 -5.022 61.249 1.00 44.11 333 PHE B CA 1
ATOM 4414 C C . PHE B 1 333 ? -19.649 -6.387 61.518 1.00 55.16 333 PHE B C 1
ATOM 4415 O O . PHE B 1 333 ? -19.712 -6.919 62.630 1.00 50.80 333 PHE B O 1
ATOM 4423 N N . SER B 1 334 ? -19.057 -6.959 60.471 1.00 52.63 334 SER B N 1
ATOM 4424 C CA . SER B 1 334 ? -18.340 -8.215 60.607 1.00 58.39 334 SER B CA 1
ATOM 4425 C C . SER B 1 334 ? -17.115 -8.028 61.501 1.00 46.62 334 SER B C 1
ATOM 4426 O O . SER B 1 334 ? -16.678 -6.908 61.774 1.00 45.58 334 SER B O 1
ATOM 4429 N N . ASP B 1 335 ? -16.570 -9.154 61.969 1.00 45.35 335 ASP B N 1
ATOM 4430 C CA . ASP B 1 335 ? -15.330 -9.128 62.739 1.00 50.48 335 ASP B CA 1
ATOM 4431 C C . ASP B 1 335 ? -14.241 -8.373 61.989 1.00 47.39 335 ASP B C 1
ATOM 4432 O O . ASP B 1 335 ? -13.578 -7.494 62.549 1.00 52.08 335 ASP B O 1
ATOM 4437 N N . HIS B 1 336 ? -14.061 -8.691 60.708 1.00 45.15 336 HIS B N 1
ATOM 4438 C CA . HIS B 1 336 ? -13.073 -8.044 59.864 1.00 45.86 336 HIS B CA 1
ATOM 4439 C C . HIS B 1 336 ? -13.723 -7.576 58.575 1.00 46.65 336 HIS B C 1
ATOM 4440 O O . HIS B 1 336 ? -14.727 -8.132 58.125 1.00 47.68 336 HIS B O 1
ATOM 4447 N N . TYR B 1 337 ? -13.122 -6.549 57.971 1.00 52.81 337 TYR B N 1
ATOM 4448 C CA . TYR B 1 337 ? -13.652 -6.043 56.712 1.00 48.61 337 TYR B CA 1
ATOM 4449 C C . TYR B 1 337 ? -13.517 -7.065 55.589 1.00 43.13 337 TYR B C 1
ATOM 4450 O O . TYR B 1 337 ? -14.303 -7.037 54.637 1.00 48.08 337 TYR B O 1
ATOM 4459 N N . PHE B 1 338 ? -12.542 -7.970 55.675 1.00 52.56 338 PHE B N 1
ATOM 4460 C CA . PHE B 1 338 ? -12.310 -8.926 54.601 1.00 53.88 338 PHE B CA 1
ATOM 4461 C C . PHE B 1 338 ? -13.036 -10.246 54.803 1.00 62.16 338 PHE B C 1
ATOM 4462 O O . PHE B 1 338 ? -13.041 -11.073 53.883 1.00 69.51 338 PHE B O 1
ATOM 4470 N N . GLU B 1 339 ? -13.625 -10.470 55.976 1.00 71.63 339 GLU B N 1
ATOM 4471 C CA . GLU B 1 339 ? -14.370 -11.699 56.220 1.00 94.65 339 GLU B CA 1
ATOM 4472 C C . GLU B 1 339 ? -15.405 -11.925 55.125 1.00 111.68 339 GLU B C 1
ATOM 4473 O O . GLU B 1 339 ? -16.140 -11.008 54.747 1.00 106.48 339 GLU B O 1
ATOM 4479 N N . ARG B 1 340 ? -15.427 -13.152 54.596 1.00 132.94 340 ARG B N 1
ATOM 4480 C CA . ARG B 1 340 ? -16.293 -13.482 53.467 1.00 140.67 340 ARG B CA 1
ATOM 4481 C C . ARG B 1 340 ? -17.758 -13.258 53.819 1.00 138.65 340 ARG B C 1
ATOM 4482 O O . ARG B 1 340 ? -18.477 -12.526 53.129 1.00 140.14 340 ARG B O 1
ATOM 4490 N N . LYS B 1 341 ? -18.219 -13.891 54.890 1.00 129.47 341 LYS B N 1
ATOM 4491 C CA . LYS B 1 341 ? -19.504 -13.578 55.489 1.00 118.30 341 LYS B CA 1
ATOM 4492 C C . LYS B 1 341 ? -19.278 -12.815 56.787 1.00 110.02 341 LYS B C 1
ATOM 4493 O O . LYS B 1 341 ? -18.159 -12.732 57.301 1.00 90.42 341 LYS B O 1
ATOM 4507 N N . LYS B 1 343 ? -18.490 -12.573 59.844 1.00 113.44 343 LYS B N 1
ATOM 4508 C CA . LYS B 1 343 ? -17.919 -13.427 60.876 1.00 106.61 343 LYS B CA 1
ATOM 4509 C C . LYS B 1 343 ? -17.939 -12.712 62.228 1.00 116.21 343 LYS B C 1
ATOM 4510 O O . LYS B 1 343 ? -17.769 -11.491 62.283 1.00 118.58 343 LYS B O 1
ATOM 4516 N N . PRO B 1 344 ? -18.143 -13.448 63.339 1.00 121.23 344 PRO B N 1
ATOM 4517 C CA . PRO B 1 344 ? -18.217 -12.852 64.682 1.00 116.01 344 PRO B CA 1
ATOM 4518 C C . PRO B 1 344 ? -16.870 -12.351 65.201 1.00 103.63 344 PRO B C 1
ATOM 4519 O O . PRO B 1 344 ? -16.750 -11.167 65.525 1.00 89.66 344 PRO B O 1
ATOM 4523 N N . TYR B 1 348 ? -7.299 -16.143 71.315 1.00 122.90 348 TYR B N 1
ATOM 4524 C CA . TYR B 1 348 ? -6.067 -16.705 71.856 1.00 134.10 348 TYR B CA 1
ATOM 4525 C C . TYR B 1 348 ? -5.425 -15.785 72.890 1.00 128.83 348 TYR B C 1
ATOM 4526 O O . TYR B 1 348 ? -5.025 -16.233 73.965 1.00 137.06 348 TYR B O 1
ATOM 4535 N N . ALA B 1 349 ? -5.327 -14.502 72.557 1.00 111.45 349 ALA B N 1
ATOM 4536 C CA . ALA B 1 349 ? -4.627 -13.543 73.395 1.00 96.83 349 ALA B CA 1
ATOM 4537 C C . ALA B 1 349 ? -5.584 -12.887 74.387 1.00 91.26 349 ALA B C 1
ATOM 4538 O O . ALA B 1 349 ? -6.808 -12.946 74.247 1.00 100.89 349 ALA B O 1
ATOM 4540 N N . ASN B 1 350 ? -5.006 -12.247 75.403 1.00 70.93 350 ASN B N 1
ATOM 4541 C CA . ASN B 1 350 ? -5.767 -11.593 76.465 1.00 80.18 350 ASN B CA 1
ATOM 4542 C C . ASN B 1 350 ? -5.733 -10.086 76.219 1.00 80.54 350 ASN B C 1
ATOM 4543 O O . ASN B 1 350 ? -4.719 -9.429 76.470 1.00 69.64 350 ASN B O 1
ATOM 4548 N N . HIS B 1 351 ? -6.844 -9.544 75.725 1.00 65.80 351 HIS B N 1
ATOM 4549 C CA . HIS B 1 351 ? -6.973 -8.119 75.465 1.00 66.94 351 HIS B CA 1
ATOM 4550 C C . HIS B 1 351 ? -8.223 -7.583 76.145 1.00 62.32 351 HIS B C 1
ATOM 4551 O O . HIS B 1 351 ? -9.142 -8.334 76.480 1.00 64.92 351 HIS B O 1
ATOM 4558 N N . ASP B 1 352 ? -8.250 -6.267 76.341 1.00 50.26 352 ASP B N 1
ATOM 4559 C CA . ASP B 1 352 ? -9.419 -5.569 76.872 1.00 59.66 352 ASP B CA 1
ATOM 4560 C C . ASP B 1 352 ? -9.923 -4.648 75.765 1.00 58.26 352 ASP B C 1
ATOM 4561 O O . ASP B 1 352 ? -9.583 -3.467 75.705 1.00 62.94 352 ASP B O 1
ATOM 4566 N N . LEU B 1 353 ? -10.741 -5.214 74.871 1.00 64.96 353 LEU B N 1
ATOM 4567 C CA . LEU B 1 353 ? -11.223 -4.455 73.721 1.00 60.17 353 LEU B CA 1
ATOM 4568 C C . LEU B 1 353 ? -12.162 -3.335 74.142 1.00 55.90 353 LEU B C 1
ATOM 4569 O O . LEU B 1 353 ? -12.120 -2.239 73.571 1.00 54.77 353 LEU B O 1
ATOM 4574 N N . SER B 1 354 ? -13.021 -3.584 75.133 1.00 56.77 354 SER B N 1
ATOM 4575 C CA . SER B 1 354 ? -13.886 -2.512 75.614 1.00 57.32 354 SER B CA 1
ATOM 4576 C C . SER B 1 354 ? -13.056 -1.343 76.135 1.00 61.22 354 SER B C 1
ATOM 4577 O O . SER B 1 354 ? -13.378 -0.179 75.873 1.00 57.61 354 SER B O 1
ATOM 4580 N N . LEU B 1 355 ? -11.960 -1.633 76.841 1.00 54.48 355 LEU B N 1
ATOM 4581 C CA . LEU B 1 355 ? -11.072 -0.567 77.299 1.00 60.47 355 LEU B CA 1
ATOM 4582 C C . LEU B 1 355 ? -10.450 0.169 76.122 1.00 54.42 355 LEU B C 1
ATOM 4583 O O . LEU B 1 355 ? -10.389 1.403 76.108 1.00 54.96 355 LEU B O 1
ATOM 4588 N N . GLU B 1 356 ? -9.970 -0.584 75.131 1.00 48.85 356 GLU B N 1
ATOM 4589 C CA . GLU B 1 356 ? -9.391 0.031 73.944 1.00 50.61 356 GLU B CA 1
ATOM 4590 C C . GLU B 1 356 ? -10.411 0.898 73.221 1.00 42.97 356 GLU B C 1
ATOM 4591 O O . GLU B 1 356 ? -10.110 2.036 72.847 1.00 50.71 356 GLU B O 1
ATOM 4597 N N . ALA B 1 357 ? -11.632 0.387 73.043 1.00 43.51 357 ALA B N 1
ATOM 4598 C CA . ALA B 1 357 ? -12.692 1.183 72.432 1.00 48.78 357 ALA B CA 1
ATOM 4599 C C . ALA B 1 357 ? -12.948 2.463 73.219 1.00 48.06 357 ALA B C 1
ATOM 4600 O O . ALA B 1 357 ? -13.154 3.531 72.631 1.00 55.41 357 ALA B O 1
ATOM 4602 N N . ALA B 1 358 ? -12.930 2.376 74.552 1.00 50.51 358 ALA B N 1
ATOM 4603 C CA . ALA B 1 358 ? -13.145 3.562 75.375 1.00 54.16 358 ALA B CA 1
ATOM 4604 C C . ALA B 1 358 ? -12.001 4.555 75.218 1.00 59.40 358 ALA B C 1
ATOM 4605 O O . ALA B 1 358 ? -12.227 5.771 75.180 1.00 50.99 358 ALA B O 1
ATOM 4607 N N . LEU B 1 359 ? -10.766 4.053 75.129 1.00 47.70 359 LEU B N 1
ATOM 4608 C CA . LEU B 1 359 ? -9.617 4.919 74.885 1.00 46.07 359 LEU B CA 1
ATOM 4609 C C . LEU B 1 359 ? -9.777 5.684 73.575 1.00 54.32 359 LEU B C 1
ATOM 4610 O O . LEU B 1 359 ? -9.607 6.908 73.535 1.00 63.78 359 LEU B O 1
ATOM 4615 N N . TRP B 1 360 ? -10.101 4.979 72.486 1.00 48.60 360 TRP B N 1
ATOM 4616 C CA . TRP B 1 360 ? -10.242 5.657 71.201 1.00 62.60 360 TRP B CA 1
ATOM 4617 C C . TRP B 1 360 ? -11.362 6.690 71.248 1.00 67.22 360 TRP B C 1
ATOM 4618 O O . TRP B 1 360 ? -11.251 7.763 70.643 1.00 64.21 360 TRP B O 1
ATOM 4629 N N . ARG B 1 361 ? -12.445 6.392 71.970 1.00 58.48 361 ARG B N 1
ATOM 4630 C CA . ARG B 1 361 ? -13.497 7.388 72.149 1.00 63.79 361 ARG B CA 1
ATOM 4631 C C . ARG B 1 361 ? -12.967 8.611 72.886 1.00 66.34 361 ARG B C 1
ATOM 4632 O O . ARG B 1 361 ? -13.150 9.749 72.437 1.00 66.35 361 ARG B O 1
ATOM 4640 N N . ASP B 1 362 ? -12.289 8.394 74.016 1.00 60.48 362 ASP B N 1
ATOM 4641 C CA . ASP B 1 362 ? -11.800 9.523 74.799 1.00 65.75 362 ASP B CA 1
ATOM 4642 C C . ASP B 1 362 ? -10.728 10.299 74.044 1.00 68.12 362 ASP B C 1
ATOM 4643 O O . ASP B 1 362 ? -10.721 11.535 74.069 1.00 66.83 362 ASP B O 1
ATOM 4648 N N . LEU B 1 363 ? -9.821 9.599 73.355 1.00 62.98 363 LEU B N 1
ATOM 4649 C CA . LEU B 1 363 ? -8.844 10.301 72.530 1.00 59.84 363 LEU B CA 1
ATOM 4650 C C . LEU B 1 363 ? -9.530 11.136 71.459 1.00 60.88 363 LEU B C 1
ATOM 4651 O O . LEU B 1 363 ? -9.018 12.189 71.065 1.00 67.67 363 LEU B O 1
ATOM 4656 N N . HIS B 1 364 ? -10.703 10.699 71.002 1.00 63.02 364 HIS B N 1
ATOM 4657 C CA . HIS B 1 364 ? -11.404 11.388 69.926 1.00 63.75 364 HIS B CA 1
ATOM 4658 C C . HIS B 1 364 ? -12.120 12.635 70.435 1.00 62.34 364 HIS B C 1
ATOM 4659 O O . HIS B 1 364 ? -12.017 13.706 69.829 1.00 61.09 364 HIS B O 1
ATOM 4666 N N . LYS B 1 365 ? -12.839 12.517 71.554 1.00 66.32 365 LYS B N 1
ATOM 4667 C CA . LYS B 1 365 ? -13.556 13.669 72.094 1.00 76.20 365 LYS B CA 1
ATOM 4668 C C . LYS B 1 365 ? -12.606 14.793 72.486 1.00 71.72 365 LYS B C 1
ATOM 4669 O O . LYS B 1 365 ? -13.007 15.961 72.508 1.00 81.70 365 LYS B O 1
ATOM 4675 N N . ALA B 1 366 ? -11.353 14.474 72.790 1.00 66.95 366 ALA B N 1
ATOM 4676 C CA . ALA B 1 366 ? -10.380 15.496 73.146 1.00 70.76 366 ALA B CA 1
ATOM 4677 C C . ALA B 1 366 ? -9.594 16.012 71.945 1.00 76.16 366 ALA B C 1
ATOM 4678 O O . ALA B 1 366 ? -8.619 16.749 72.129 1.00 73.59 366 ALA B O 1
ATOM 4680 N N . GLY B 1 367 ? -9.987 15.644 70.727 1.00 68.78 367 GLY B N 1
ATOM 4681 C CA . GLY B 1 367 ? -9.263 16.089 69.552 1.00 63.30 367 GLY B CA 1
ATOM 4682 C C . GLY B 1 367 ? -7.884 15.493 69.377 1.00 69.08 367 GLY B C 1
ATOM 4683 O O . GLY B 1 367 ? -7.172 15.888 68.450 1.00 79.82 367 GLY B O 1
ATOM 4684 N N . ILE B 1 368 ? -7.476 14.558 70.239 1.00 60.23 368 ILE B N 1
ATOM 4685 C CA . ILE B 1 368 ? -6.165 13.932 70.087 1.00 56.88 368 ILE B CA 1
ATOM 4686 C C . ILE B 1 368 ? -6.140 13.061 68.842 1.00 62.23 368 ILE B C 1
ATOM 4687 O O . ILE B 1 368 ? -5.120 12.957 68.148 1.00 61.50 368 ILE B O 1
ATOM 4692 N N . LEU B 1 369 ? -7.266 12.434 68.537 1.00 66.02 369 LEU B N 1
ATOM 4693 C CA . LEU B 1 369 ? -7.357 11.390 67.535 1.00 63.65 369 LEU B CA 1
ATOM 4694 C C . LEU B 1 369 ? -8.573 11.641 66.663 1.00 61.57 369 LEU B C 1
ATOM 4695 O O . LEU B 1 369 ? -9.658 11.924 67.175 1.00 61.79 369 LEU B O 1
ATOM 4700 N N . GLN B 1 370 ? -8.392 11.532 65.348 1.00 55.70 370 GLN B N 1
ATOM 4701 C CA . GLN B 1 370 ? -9.513 11.476 64.414 1.00 47.66 370 GLN B CA 1
ATOM 4702 C C . GLN B 1 370 ? -9.886 10.010 64.208 1.00 54.22 370 GLN B C 1
ATOM 4703 O O . GLN B 1 370 ? -9.097 9.232 63.666 1.00 60.45 370 GLN B O 1
ATOM 4709 N N . LEU B 1 371 ? -11.081 9.630 64.649 1.00 49.99 371 LEU B N 1
ATOM 4710 C CA . LEU B 1 371 ? -11.522 8.241 64.637 1.00 54.69 371 LEU B CA 1
ATOM 4711 C C . LEU B 1 371 ? -12.658 8.073 63.639 1.00 50.17 371 LEU B C 1
ATOM 4712 O O . LEU B 1 371 ? -13.639 8.821 63.680 1.00 55.26 371 LEU B O 1
ATOM 4717 N N . TYR B 1 372 ? -12.522 7.096 62.743 1.00 44.52 372 TYR B N 1
ATOM 4718 C CA . TYR B 1 372 ? -13.537 6.878 61.724 1.00 48.91 372 TYR B CA 1
ATOM 4719 C C . TYR B 1 372 ? -14.717 6.139 62.329 1.00 48.22 372 TYR B C 1
ATOM 4720 O O . TYR B 1 372 ? -14.554 5.080 62.940 1.00 49.37 372 TYR B O 1
ATOM 4729 N N . GLN B 1 373 ? -15.905 6.703 62.154 1.00 49.85 373 GLN B N 1
ATOM 4730 C CA . GLN B 1 373 ? -17.114 6.162 62.746 1.00 54.60 373 GLN B CA 1
ATOM 4731 C C . GLN B 1 373 ? -18.209 6.196 61.693 1.00 55.24 373 GLN B C 1
ATOM 4732 O O . GLN B 1 373 ? -18.136 6.957 60.725 1.00 59.83 373 GLN B O 1
ATOM 4738 N N . ARG B 1 374 ? -19.214 5.346 61.874 1.00 45.31 374 ARG B N 1
ATOM 4739 C CA . ARG B 1 374 ? -20.436 5.443 61.076 1.00 65.29 374 ARG B CA 1
ATOM 4740 C C . ARG B 1 374 ? -21.544 4.566 61.646 1.00 70.19 374 ARG B C 1
ATOM 4741 O O . ARG B 1 374 ? -21.965 4.755 62.786 1.00 69.35 374 ARG B O 1
ATOM 4749 N N . CYS C 1 66 ? -38.756 55.605 -10.637 1.00 163.54 66 CYS C N 1
ATOM 4750 C CA . CYS C 1 66 ? -37.407 55.846 -11.135 1.00 165.37 66 CYS C CA 1
ATOM 4751 C C . CYS C 1 66 ? -37.198 55.188 -12.491 1.00 168.82 66 CYS C C 1
ATOM 4752 O O . CYS C 1 66 ? -36.250 55.511 -13.206 1.00 171.23 66 CYS C O 1
ATOM 4755 N N . ARG C 1 67 ? -38.093 54.257 -12.835 1.00 174.63 67 ARG C N 1
ATOM 4756 C CA . ARG C 1 67 ? -37.989 53.539 -14.100 1.00 172.83 67 ARG C CA 1
ATOM 4757 C C . ARG C 1 67 ? -37.985 54.479 -15.299 1.00 171.71 67 ARG C C 1
ATOM 4758 O O . ARG C 1 67 ? -37.509 54.095 -16.373 1.00 171.29 67 ARG C O 1
ATOM 4766 N N . HIS C 1 68 ? -38.480 55.710 -15.127 1.00 167.92 68 HIS C N 1
ATOM 4767 C CA . HIS C 1 68 ? -38.514 56.692 -16.207 1.00 165.12 68 HIS C CA 1
ATOM 4768 C C . HIS C 1 68 ? -37.141 56.928 -16.822 1.00 158.01 68 HIS C C 1
ATOM 4769 O O . HIS C 1 68 ? -37.054 57.420 -17.953 1.00 159.44 68 HIS C O 1
ATOM 4776 N N . LEU C 1 69 ? -36.071 56.591 -16.099 1.00 156.64 69 LEU C N 1
ATOM 4777 C CA . LEU C 1 69 ? -34.723 56.708 -16.645 1.00 152.77 69 LEU C CA 1
ATOM 4778 C C . LEU C 1 69 ? -34.539 55.792 -17.852 1.00 145.88 69 LEU C C 1
ATOM 4779 O O . LEU C 1 69 ? -34.108 56.235 -18.923 1.00 145.95 69 LEU C O 1
ATOM 4784 N N . LEU C 1 70 ? -34.871 54.507 -17.699 1.00 135.00 70 LEU C N 1
ATOM 4785 C CA . LEU C 1 70 ? -34.720 53.561 -18.801 1.00 126.68 70 LEU C CA 1
ATOM 4786 C C . LEU C 1 70 ? -35.860 53.674 -19.805 1.00 127.67 70 LEU C C 1
ATOM 4787 O O . LEU C 1 70 ? -35.646 53.505 -21.011 1.00 128.67 70 LEU C O 1
ATOM 4792 N N . HIS C 1 71 ? -37.074 53.955 -19.324 1.00 130.48 71 HIS C N 1
ATOM 4793 C CA . HIS C 1 71 ? -38.234 53.984 -20.208 1.00 129.46 71 HIS C CA 1
ATOM 4794 C C . HIS C 1 71 ? -38.143 55.116 -21.222 1.00 121.88 71 HIS C C 1
ATOM 4795 O O . HIS C 1 71 ? -38.544 54.947 -22.379 1.00 121.11 71 HIS C O 1
ATOM 4802 N N . LEU C 1 72 ? -37.630 56.280 -20.810 1.00 115.50 72 LEU C N 1
ATOM 4803 C CA . LEU C 1 72 ? -37.510 57.394 -21.746 1.00 114.57 72 LEU C CA 1
ATOM 4804 C C . LEU C 1 72 ? -36.629 57.018 -22.930 1.00 112.50 72 LEU C C 1
ATOM 4805 O O . LEU C 1 72 ? -36.992 57.267 -24.085 1.00 115.60 72 LEU C O 1
ATOM 4810 N N . ALA C 1 73 ? -35.483 56.385 -22.661 1.00 110.42 73 ALA C N 1
ATOM 4811 C CA . ALA C 1 73 ? -34.553 56.035 -23.731 1.00 100.91 73 ALA C CA 1
ATOM 4812 C C . ALA C 1 73 ? -35.160 55.039 -24.710 1.00 94.24 73 ALA C C 1
ATOM 4813 O O . ALA C 1 73 ? -34.888 55.110 -25.914 1.00 98.17 73 ALA C O 1
ATOM 4815 N N . ILE C 1 74 ? -35.985 54.111 -24.219 1.00 87.56 74 ILE C N 1
ATOM 4816 C CA . ILE C 1 74 ? -36.581 53.110 -25.097 1.00 91.78 74 ILE C CA 1
ATOM 4817 C C . ILE C 1 74 ? -37.604 53.746 -26.035 1.00 103.96 74 ILE C C 1
ATOM 4818 O O . ILE C 1 74 ? -37.727 53.340 -27.197 1.00 106.80 74 ILE C O 1
ATOM 4823 N N . GLN C 1 75 ? -38.337 54.761 -25.566 1.00 116.37 75 GLN C N 1
ATOM 4824 C CA . GLN C 1 75 ? -39.315 55.430 -26.419 1.00 117.72 75 GLN C CA 1
ATOM 4825 C C . GLN C 1 75 ? -38.681 56.503 -27.296 1.00 118.67 75 GLN C C 1
ATOM 4826 O O . GLN C 1 75 ? -39.234 56.831 -28.352 1.00 120.42 75 GLN C O 1
ATOM 4832 N N . ARG C 1 76 ? -37.536 57.060 -26.885 1.00 121.16 76 ARG C N 1
ATOM 4833 C CA . ARG C 1 76 ? -36.832 58.027 -27.724 1.00 123.89 76 ARG C CA 1
ATOM 4834 C C . ARG C 1 76 ? -36.469 57.448 -29.084 1.00 134.73 76 ARG C C 1
ATOM 4835 O O . ARG C 1 76 ? -36.304 58.205 -30.046 1.00 116.01 76 ARG C O 1
ATOM 4843 N N . HIS C 1 77 ? -36.341 56.129 -29.185 1.00 163.30 77 HIS C N 1
ATOM 4844 C CA . HIS C 1 77 ? -35.985 55.474 -30.429 1.00 177.32 77 HIS C CA 1
ATOM 4845 C C . HIS C 1 77 ? -37.137 54.603 -30.899 1.00 168.28 77 HIS C C 1
ATOM 4846 O O . HIS C 1 77 ? -37.646 53.789 -30.118 1.00 174.54 77 HIS C O 1
ATOM 4853 N N . PRO C 1 78 ? -37.582 54.743 -32.151 1.00 141.87 78 PRO C N 1
ATOM 4854 C CA . PRO C 1 78 ? -38.696 53.904 -32.617 1.00 126.33 78 PRO C CA 1
ATOM 4855 C C . PRO C 1 78 ? -38.323 52.442 -32.797 1.00 111.69 78 PRO C C 1
ATOM 4856 O O . PRO C 1 78 ? -39.184 51.574 -32.607 1.00 114.60 78 PRO C O 1
ATOM 4860 N N . HIS C 1 79 ? -37.067 52.139 -33.142 1.00 110.05 79 HIS C N 1
ATOM 4861 C CA . HIS C 1 79 ? -36.685 50.760 -33.444 1.00 107.57 79 HIS C CA 1
ATOM 4862 C C . HIS C 1 79 ? -36.874 49.845 -32.239 1.00 106.34 79 HIS C C 1
ATOM 4863 O O . HIS C 1 79 ? -37.544 48.810 -32.332 1.00 109.20 79 HIS C O 1
ATOM 4870 N N . PHE C 1 80 ? -36.274 50.197 -31.102 1.00 103.85 80 PHE C N 1
ATOM 4871 C CA . PHE C 1 80 ? -36.414 49.368 -29.911 1.00 103.05 80 PHE C CA 1
ATOM 4872 C C . PHE C 1 80 ? -37.739 49.585 -29.192 1.00 108.42 80 PHE C C 1
ATOM 4873 O O . PHE C 1 80 ? -38.096 48.777 -28.328 1.00 104.50 80 PHE C O 1
ATOM 4881 N N . ARG C 1 81 ? -38.476 50.645 -29.528 1.00 116.19 81 ARG C N 1
ATOM 4882 C CA . ARG C 1 81 ? -39.797 50.841 -28.943 1.00 119.43 81 ARG C CA 1
ATOM 4883 C C . ARG C 1 81 ? -40.774 49.771 -29.420 1.00 113.15 81 ARG C C 1
ATOM 4884 O O . ARG C 1 81 ? -41.549 49.230 -28.622 1.00 109.59 81 ARG C O 1
ATOM 4892 N N . GLY C 1 82 ? -40.739 49.440 -30.713 1.00 109.58 82 GLY C N 1
ATOM 4893 C CA . GLY C 1 82 ? -41.589 48.396 -31.256 1.00 109.31 82 GLY C CA 1
ATOM 4894 C C . GLY C 1 82 ? -41.081 46.982 -31.073 1.00 106.89 82 GLY C C 1
ATOM 4895 O O . GLY C 1 82 ? -41.808 46.033 -31.383 1.00 109.07 82 GLY C O 1
ATOM 4896 N N . LEU C 1 83 ? -39.851 46.814 -30.588 1.00 95.13 83 LEU C N 1
ATOM 4897 C CA . LEU C 1 83 ? -39.314 45.486 -30.319 1.00 93.06 83 LEU C CA 1
ATOM 4898 C C . LEU C 1 83 ? -39.518 45.067 -28.869 1.00 96.54 83 LEU C C 1
ATOM 4899 O O . LEU C 1 83 ? -39.855 43.909 -28.601 1.00 96.77 83 LEU C O 1
ATOM 4904 N N . PHE C 1 84 ? -39.326 45.990 -27.931 1.00 101.20 84 PHE C N 1
ATOM 4905 C CA . PHE C 1 84 ? -39.455 45.665 -26.519 1.00 104.36 84 PHE C CA 1
ATOM 4906 C C . PHE C 1 84 ? -40.901 45.350 -26.157 1.00 110.32 84 PHE C C 1
ATOM 4907 O O . PHE C 1 84 ? -41.845 45.819 -26.796 1.00 114.21 84 PHE C O 1
ATOM 4915 N N . ASN C 1 85 ? -41.060 44.536 -25.111 1.00 106.36 85 ASN C N 1
ATOM 4916 C CA . ASN C 1 85 ? -42.383 44.207 -24.583 1.00 105.88 85 ASN C CA 1
ATOM 4917 C C . ASN C 1 85 ? -42.204 43.836 -23.111 1.00 101.01 85 ASN C C 1
ATOM 4918 O O . ASN C 1 85 ? -41.911 42.681 -22.797 1.00 102.63 85 ASN C O 1
ATOM 4923 N N . LEU C 1 86 ? -42.393 44.807 -22.228 1.00 97.06 86 LEU C N 1
ATOM 4924 C CA . LEU C 1 86 ? -42.215 44.578 -20.800 1.00 96.14 86 LEU C CA 1
ATOM 4925 C C . LEU C 1 86 ? -43.368 43.803 -20.166 1.00 101.30 86 LEU C C 1
ATOM 4926 O O . LEU C 1 86 ? -43.465 43.774 -18.935 1.00 96.76 86 LEU C O 1
ATOM 4931 N N . SER C 1 87 ? -44.235 43.174 -20.961 1.00 110.08 87 SER C N 1
ATOM 4932 C CA . SER C 1 87 ? -45.399 42.473 -20.431 1.00 118.85 87 SER C CA 1
ATOM 4933 C C . SER C 1 87 ? -45.199 40.971 -20.292 1.00 120.19 87 SER C C 1
ATOM 4934 O O . SER C 1 87 ? -45.876 40.349 -19.469 1.00 123.79 87 SER C O 1
ATOM 4937 N N . ILE C 1 88 ? -44.300 40.371 -21.070 1.00 110.93 88 ILE C N 1
ATOM 4938 C CA . ILE C 1 88 ? -44.149 38.917 -21.084 1.00 101.44 88 ILE C CA 1
ATOM 4939 C C . ILE C 1 88 ? -43.476 38.466 -19.792 1.00 90.67 88 ILE C C 1
ATOM 4940 O O . ILE C 1 88 ? -42.667 39.211 -19.217 1.00 79.53 88 ILE C O 1
ATOM 4945 N N . PRO C 1 89 ? -43.786 37.270 -19.294 1.00 86.54 89 PRO C N 1
ATOM 4946 C CA . PRO C 1 89 ? -43.176 36.813 -18.038 1.00 87.52 89 PRO C CA 1
ATOM 4947 C C . PRO C 1 89 ? -41.712 36.443 -18.242 1.00 83.29 89 PRO C C 1
ATOM 4948 O O . PRO C 1 89 ? -41.364 35.710 -19.170 1.00 76.92 89 PRO C O 1
ATOM 4952 N N . VAL C 1 90 ? -40.855 36.972 -17.369 1.00 80.38 90 VAL C N 1
ATOM 4953 C CA . VAL C 1 90 ? -39.430 36.672 -17.443 1.00 77.71 90 VAL C CA 1
ATOM 4954 C C . VAL C 1 90 ? -39.131 35.323 -16.800 1.00 79.55 90 VAL C C 1
ATOM 4955 O O . VAL C 1 90 ? -38.251 34.584 -17.257 1.00 79.11 90 VAL C O 1
ATOM 4959 N N . LEU C 1 91 ? -39.868 34.978 -15.749 1.00 82.55 91 LEU C N 1
ATOM 4960 C CA . LEU C 1 91 ? -39.681 33.748 -14.995 1.00 76.74 91 LEU C CA 1
ATOM 4961 C C . LEU C 1 91 ? -40.821 32.774 -15.263 1.00 81.27 91 LEU C C 1
ATOM 4962 O O . LEU C 1 91 ? -41.909 33.157 -15.699 1.00 88.40 91 LEU C O 1
ATOM 4967 N N . LEU C 1 92 ? -40.560 31.503 -14.978 1.00 78.45 92 LEU C N 1
ATOM 4968 C CA . LEU C 1 92 ? -41.561 30.452 -15.079 1.00 86.84 92 LEU C CA 1
ATOM 4969 C C . LEU C 1 92 ? -41.856 29.903 -13.689 1.00 94.42 92 LEU C C 1
ATOM 4970 O O . LEU C 1 92 ? -40.930 29.578 -12.937 1.00 97.97 92 LEU C O 1
ATOM 4975 N N . TRP C 1 93 ? -43.144 29.812 -13.350 1.00 90.16 93 TRP C N 1
ATOM 4976 C CA . TRP C 1 93 ? -43.582 29.311 -12.054 1.00 90.82 93 TRP C CA 1
ATOM 4977 C C . TRP C 1 93 ? -44.884 28.535 -12.225 1.00 97.67 93 TRP C C 1
ATOM 4978 O O . TRP C 1 93 ? -45.479 28.505 -13.306 1.00 101.77 93 TRP C O 1
ATOM 4989 N N . GLY C 1 94 ? -45.325 27.905 -11.132 1.00 96.26 94 GLY C N 1
ATOM 4990 C CA . GLY C 1 94 ? -46.397 26.924 -11.223 1.00 101.54 94 GLY C CA 1
ATOM 4991 C C . GLY C 1 94 ? -47.737 27.508 -11.624 1.00 108.85 94 GLY C C 1
ATOM 4992 O O . GLY C 1 94 ? -48.554 26.829 -12.253 1.00 105.25 94 GLY C O 1
ATOM 4993 N N . ASP C 1 95 ? -47.984 28.767 -11.270 1.00 110.93 95 ASP C N 1
ATOM 4994 C CA . ASP C 1 95 ? -49.247 29.402 -11.616 1.00 113.33 95 ASP C CA 1
ATOM 4995 C C . ASP C 1 95 ? -49.410 29.616 -13.115 1.00 111.97 95 ASP C C 1
ATOM 4996 O O . ASP C 1 95 ? -50.531 29.869 -13.569 1.00 111.67 95 ASP C O 1
ATOM 5001 N N . LEU C 1 96 ? -48.330 29.520 -13.888 1.00 113.61 96 LEU C N 1
ATOM 5002 C CA . LEU C 1 96 ? -48.389 29.624 -15.338 1.00 109.08 96 LEU C CA 1
ATOM 5003 C C . LEU C 1 96 ? -48.381 28.267 -16.029 1.00 101.20 96 LEU C C 1
ATOM 5004 O O . LEU C 1 96 ? -48.550 28.213 -17.250 1.00 106.91 96 LEU C O 1
ATOM 5009 N N . PHE C 1 97 ? -48.202 27.177 -15.280 1.00 93.64 97 PHE C N 1
ATOM 5010 C CA . PHE C 1 97 ? -48.062 25.838 -15.857 1.00 94.75 97 PHE C CA 1
ATOM 5011 C C . PHE C 1 97 ? -49.453 25.235 -16.032 1.00 100.41 97 PHE C C 1
ATOM 5012 O O . PHE C 1 97 ? -49.913 24.399 -15.251 1.00 103.14 97 PHE C O 1
ATOM 5020 N N . THR C 1 98 ? -50.134 25.679 -17.090 1.00 106.72 98 THR C N 1
ATOM 5021 C CA . THR C 1 98 ? -51.473 25.222 -17.422 1.00 109.52 98 THR C CA 1
ATOM 5022 C C . THR C 1 98 ? -51.419 24.179 -18.528 1.00 109.39 98 THR C C 1
ATOM 5023 O O . THR C 1 98 ? -50.415 24.060 -19.236 1.00 102.46 98 THR C O 1
ATOM 5027 N N . PRO C 1 99 ? -52.485 23.390 -18.702 1.00 112.72 99 PRO C N 1
ATOM 5028 C CA . PRO C 1 99 ? -52.508 22.467 -19.847 1.00 108.27 99 PRO C CA 1
ATOM 5029 C C . PRO C 1 99 ? -52.357 23.175 -21.181 1.00 103.26 99 PRO C C 1
ATOM 5030 O O . PRO C 1 99 ? -51.725 22.630 -22.094 1.00 100.53 99 PRO C O 1
ATOM 5034 N N . ALA C 1 100 ? -52.909 24.384 -21.320 1.00 97.22 100 ALA C N 1
ATOM 5035 C CA . ALA C 1 100 ? -52.754 25.115 -22.575 1.00 99.48 100 ALA C CA 1
ATOM 5036 C C . ALA C 1 100 ? -51.302 25.503 -22.821 1.00 98.79 100 ALA C C 1
ATOM 5037 O O . ALA C 1 100 ? -50.861 25.554 -23.974 1.00 102.94 100 ALA C O 1
ATOM 5039 N N . LEU C 1 101 ? -50.545 25.784 -21.759 1.00 91.70 101 LEU C N 1
ATOM 5040 C CA . LEU C 1 101 ? -49.128 26.076 -21.938 1.00 98.68 101 LEU C CA 1
ATOM 5041 C C . LEU C 1 101 ? -48.358 24.825 -22.335 1.00 101.42 101 LEU C C 1
ATOM 5042 O O . LEU C 1 101 ? -47.425 24.894 -23.143 1.00 100.10 101 LEU C O 1
ATOM 5047 N N . TRP C 1 102 ? -48.744 23.671 -21.785 1.00 104.85 102 TRP C N 1
ATOM 5048 C CA . TRP C 1 102 ? -48.020 22.436 -22.065 1.00 103.25 102 TRP C CA 1
ATOM 5049 C C . TRP C 1 102 ? -48.137 22.042 -23.531 1.00 106.83 102 TRP C C 1
ATOM 5050 O O . TRP C 1 102 ? -47.131 21.746 -24.186 1.00 112.03 102 TRP C O 1
ATOM 5061 N N . ASP C 1 103 ? -49.361 22.018 -24.063 1.00 110.55 103 ASP C N 1
ATOM 5062 C CA . ASP C 1 103 ? -49.546 21.556 -25.435 1.00 114.20 103 ASP C CA 1
ATOM 5063 C C . ASP C 1 103 ? -48.853 22.471 -26.434 1.00 116.21 103 ASP C C 1
ATOM 5064 O O . ASP C 1 103 ? -48.478 22.026 -27.525 1.00 114.56 103 ASP C O 1
ATOM 5069 N N . ARG C 1 104 ? -48.656 23.740 -26.079 1.00 118.50 104 ARG C N 1
ATOM 5070 C CA . ARG C 1 104 ? -48.019 24.668 -27.005 1.00 111.09 104 ARG C CA 1
ATOM 5071 C C . ARG C 1 104 ? -46.498 24.563 -26.946 1.00 94.83 104 ARG C C 1
ATOM 5072 O O . ARG C 1 104 ? -45.833 24.586 -27.987 1.00 98.66 104 ARG C O 1
ATOM 5080 N N . LEU C 1 105 ? -45.928 24.444 -25.746 1.00 85.91 105 LEU C N 1
ATOM 5081 C CA . LEU C 1 105 ? -44.480 24.319 -25.624 1.00 87.75 105 LEU C CA 1
ATOM 5082 C C . LEU C 1 105 ? -43.975 22.928 -25.976 1.00 91.33 105 LEU C C 1
ATOM 5083 O O . LEU C 1 105 ? -42.773 22.764 -26.213 1.00 84.09 105 LEU C O 1
ATOM 5088 N N . SER C 1 106 ? -44.856 21.927 -26.007 1.00 97.94 106 SER C N 1
ATOM 5089 C CA . SER C 1 106 ? -44.480 20.601 -26.485 1.00 100.08 106 SER C CA 1
ATOM 5090 C C . SER C 1 106 ? -44.246 20.566 -27.987 1.00 100.12 106 SER C C 1
ATOM 5091 O O . SER C 1 106 ? -43.968 19.491 -28.528 1.00 93.03 106 SER C O 1
ATOM 5094 N N . GLN C 1 107 ? -44.363 21.703 -28.669 1.00 106.82 107 GLN C N 1
ATOM 5095 C CA . GLN C 1 107 ? -44.142 21.798 -30.103 1.00 116.74 107 GLN C CA 1
ATOM 5096 C C . GLN C 1 107 ? -42.800 22.431 -30.444 1.00 115.36 107 GLN C C 1
ATOM 5097 O O . GLN C 1 107 ? -42.544 22.726 -31.616 1.00 119.19 107 GLN C O 1
ATOM 5103 N N . HIS C 1 108 ? -41.942 22.650 -29.448 1.00 108.62 108 HIS C N 1
ATOM 5104 C CA . HIS C 1 108 ? -40.625 23.232 -29.670 1.00 107.34 108 HIS C CA 1
ATOM 5105 C C . HIS C 1 108 ? -39.635 22.622 -28.690 1.00 102.05 108 HIS C C 1
ATOM 5106 O O . HIS C 1 108 ? -39.885 22.607 -27.482 1.00 90.64 108 HIS C O 1
ATOM 5113 N N . LYS C 1 109 ? -38.513 22.129 -29.217 1.00 114.64 109 LYS C N 1
ATOM 5114 C CA . LYS C 1 109 ? -37.454 21.539 -28.406 1.00 118.75 109 LYS C CA 1
ATOM 5115 C C . LYS C 1 109 ? -36.601 22.642 -27.789 1.00 115.89 109 LYS C C 1
ATOM 5116 O O . LYS C 1 109 ? -37.077 23.770 -27.621 1.00 99.81 109 LYS C O 1
ATOM 5122 N N . ALA C 1 110 ? -35.349 22.323 -27.428 1.00 128.70 110 ALA C N 1
ATOM 5123 C CA . ALA C 1 110 ? -34.365 23.342 -27.077 1.00 124.98 110 ALA C CA 1
ATOM 5124 C C . ALA C 1 110 ? -34.842 24.113 -25.843 1.00 107.22 110 ALA C C 1
ATOM 5125 O O . ALA C 1 110 ? -35.750 23.633 -25.152 1.00 109.13 110 ALA C O 1
ATOM 5127 N N . PRO C 1 111 ? -34.268 25.268 -25.494 1.00 79.73 111 PRO C N 1
ATOM 5128 C CA . PRO C 1 111 ? -34.866 26.089 -24.432 1.00 72.48 111 PRO C CA 1
ATOM 5129 C C . PRO C 1 111 ? -36.151 26.805 -24.818 1.00 64.51 111 PRO C C 1
ATOM 5130 O O . PRO C 1 111 ? -36.665 27.586 -24.014 1.00 65.01 111 PRO C O 1
ATOM 5134 N N . TYR C 1 112 ? -36.688 26.583 -26.011 1.00 72.86 112 TYR C N 1
ATOM 5135 C CA . TYR C 1 112 ? -37.871 27.308 -26.448 1.00 80.22 112 TYR C CA 1
ATOM 5136 C C . TYR C 1 112 ? -39.167 26.609 -26.069 1.00 95.44 112 TYR C C 1
ATOM 5137 O O . TYR C 1 112 ? -40.245 27.177 -26.277 1.00 95.21 112 TYR C O 1
ATOM 5146 N N . GLY C 1 113 ? -39.081 25.410 -25.498 1.00 103.57 113 GLY C N 1
ATOM 5147 C CA . GLY C 1 113 ? -40.233 24.669 -25.030 1.00 108.06 113 GLY C CA 1
ATOM 5148 C C . GLY C 1 113 ? -39.803 23.427 -24.276 1.00 107.64 113 GLY C C 1
ATOM 5149 O O . GLY C 1 113 ? -38.846 23.476 -23.496 1.00 109.50 113 GLY C O 1
ATOM 5150 N N . TRP C 1 114 ? -40.489 22.306 -24.502 1.00 103.78 114 TRP C N 1
ATOM 5151 C CA . TRP C 1 114 ? -40.095 21.046 -23.882 1.00 97.64 114 TRP C CA 1
ATOM 5152 C C . TRP C 1 114 ? -40.584 19.841 -24.682 1.00 83.85 114 TRP C C 1
ATOM 5153 O O . TRP C 1 114 ? -41.178 18.916 -24.121 1.00 81.47 114 TRP C O 1
ATOM 5164 N N . ARG C 1 115 ? -40.322 19.839 -25.988 1.00 83.81 115 ARG C N 1
ATOM 5165 C CA . ARG C 1 115 ? -40.696 18.716 -26.838 1.00 89.98 115 ARG C CA 1
ATOM 5166 C C . ARG C 1 115 ? -39.849 17.490 -26.509 1.00 91.01 115 ARG C C 1
ATOM 5167 O O . ARG C 1 115 ? -38.619 17.572 -26.435 1.00 89.02 115 ARG C O 1
ATOM 5175 N N . GLY C 1 116 ? -40.510 16.350 -26.314 1.00 98.53 116 GLY C N 1
ATOM 5176 C CA . GLY C 1 116 ? -39.829 15.105 -26.020 1.00 97.02 116 GLY C CA 1
ATOM 5177 C C . GLY C 1 116 ? -39.448 14.895 -24.571 1.00 94.82 116 GLY C C 1
ATOM 5178 O O . GLY C 1 116 ? -38.909 13.832 -24.240 1.00 94.15 116 GLY C O 1
ATOM 5179 N N . LEU C 1 117 ? -39.714 15.859 -23.698 1.00 85.11 117 LEU C N 1
ATOM 5180 C CA . LEU C 1 117 ? -39.311 15.773 -22.305 1.00 74.83 117 LEU C CA 1
ATOM 5181 C C . LEU C 1 117 ? -40.444 15.218 -21.448 1.00 83.26 117 LEU C C 1
ATOM 5182 O O . LEU C 1 117 ? -41.625 15.455 -21.713 1.00 83.42 117 LEU C O 1
ATOM 5187 N N . SER C 1 118 ? -40.065 14.476 -20.408 1.00 94.58 118 SER C N 1
ATOM 5188 C CA . SER C 1 118 ? -41.030 13.750 -19.589 1.00 101.78 118 SER C CA 1
ATOM 5189 C C . SER C 1 118 ? -41.946 14.709 -18.839 1.00 95.38 118 SER C C 1
ATOM 5190 O O . SER C 1 118 ? -41.477 15.606 -18.133 1.00 87.81 118 SER C O 1
ATOM 5193 N N . HIS C 1 119 ? -43.259 14.508 -18.984 1.00 97.25 119 HIS C N 1
ATOM 5194 C CA . HIS C 1 119 ? -44.215 15.333 -18.253 1.00 95.55 119 HIS C CA 1
ATOM 5195 C C . HIS C 1 119 ? -44.036 15.175 -16.748 1.00 96.09 119 HIS C C 1
ATOM 5196 O O . HIS C 1 119 ? -44.192 16.142 -15.994 1.00 91.71 119 HIS C O 1
ATOM 5203 N N . GLN C 1 120 ? -43.692 13.966 -16.295 1.00 100.76 120 GLN C N 1
ATOM 5204 C CA . GLN C 1 120 ? -43.498 13.730 -14.867 1.00 103.78 120 GLN C CA 1
ATOM 5205 C C . GLN C 1 120 ? -42.419 14.648 -14.303 1.00 98.44 120 GLN C C 1
ATOM 5206 O O . GLN C 1 120 ? -42.588 15.239 -13.231 1.00 92.15 120 GLN C O 1
ATOM 5212 N N . VAL C 1 121 ? -41.308 14.794 -15.027 1.00 94.69 121 VAL C N 1
ATOM 5213 C CA . VAL C 1 121 ? -40.183 15.574 -14.519 1.00 93.29 121 VAL C CA 1
ATOM 5214 C C . VAL C 1 121 ? -40.523 17.060 -14.496 1.00 91.99 121 VAL C C 1
ATOM 5215 O O . VAL C 1 121 ? -40.262 17.756 -13.510 1.00 83.60 121 VAL C O 1
ATOM 5219 N N . ILE C 1 122 ? -41.112 17.568 -15.580 1.00 95.91 122 ILE C N 1
ATOM 5220 C CA . ILE C 1 122 ? -41.423 18.992 -15.655 1.00 93.72 122 ILE C CA 1
ATOM 5221 C C . ILE C 1 122 ? -42.519 19.361 -14.663 1.00 87.82 122 ILE C C 1
ATOM 5222 O O . ILE C 1 122 ? -42.464 20.420 -14.027 1.00 87.36 122 ILE C O 1
ATOM 5227 N N . ALA C 1 123 ? -43.528 18.501 -14.510 1.00 79.97 123 ALA C N 1
ATOM 5228 C CA . ALA C 1 123 ? -44.605 18.799 -13.572 1.00 85.73 123 ALA C CA 1
ATOM 5229 C C . ALA C 1 123 ? -44.099 18.784 -12.134 1.00 93.17 123 ALA C C 1
ATOM 5230 O O . ALA C 1 123 ? -44.430 19.673 -11.340 1.00 82.33 123 ALA C O 1
ATOM 5232 N N . SER C 1 124 ? -43.285 17.783 -11.782 1.00 106.50 124 SER C N 1
ATOM 5233 C CA . SER C 1 124 ? -42.772 17.689 -10.419 1.00 106.68 124 SER C CA 1
ATOM 5234 C C . SER C 1 124 ? -41.794 18.808 -10.087 1.00 107.90 124 SER C C 1
ATOM 5235 O O . SER C 1 124 ? -41.543 19.061 -8.903 1.00 110.00 124 SER C O 1
ATOM 5238 N N . THR C 1 125 ? -41.234 19.477 -11.096 1.00 101.47 125 THR C N 1
ATOM 5239 C CA . THR C 1 125 ? -40.410 20.653 -10.836 1.00 96.21 125 THR C CA 1
ATOM 5240 C C . THR C 1 125 ? -41.273 21.894 -10.643 1.00 89.18 125 THR C C 1
ATOM 5241 O O . THR C 1 125 ? -41.118 22.619 -9.654 1.00 84.08 125 THR C O 1
ATOM 5245 N N . LEU C 1 126 ? -42.188 22.151 -11.583 1.00 91.86 126 LEU C N 1
ATOM 5246 C CA . LEU C 1 126 ? -43.055 23.321 -11.476 1.00 89.10 126 LEU C CA 1
ATOM 5247 C C . LEU C 1 126 ? -43.899 23.286 -10.209 1.00 88.74 126 LEU C C 1
ATOM 5248 O O . LEU C 1 126 ? -44.158 24.337 -9.612 1.00 91.33 126 LEU C O 1
ATOM 5253 N N . SER C 1 127 ? -44.322 22.095 -9.771 1.00 89.25 127 SER C N 1
ATOM 5254 C CA . SER C 1 127 ? -45.133 21.993 -8.562 1.00 97.82 127 SER C CA 1
ATOM 5255 C C . SER C 1 127 ? -44.403 22.520 -7.334 1.00 96.80 127 SER C C 1
ATOM 5256 O O . SER C 1 127 ? -45.050 22.842 -6.332 1.00 91.38 127 SER C O 1
ATOM 5259 N N . LEU C 1 128 ? -43.073 22.614 -7.391 1.00 90.11 128 LEU C N 1
ATOM 5260 C CA . LEU C 1 128 ? -42.304 23.253 -6.333 1.00 82.23 128 LEU C CA 1
ATOM 5261 C C . LEU C 1 128 ? -42.261 24.765 -6.490 1.00 81.67 128 LEU C C 1
ATOM 5262 O O . LEU C 1 128 ? -41.985 25.472 -5.513 1.00 87.24 128 LEU C O 1
ATOM 5267 N N . LEU C 1 129 ? -42.521 25.272 -7.692 1.00 82.73 129 LEU C N 1
ATOM 5268 C CA . LEU C 1 129 ? -42.554 26.703 -7.954 1.00 85.70 129 LEU C CA 1
ATOM 5269 C C . LEU C 1 129 ? -43.964 27.276 -7.873 1.00 93.02 129 LEU C C 1
ATOM 5270 O O . LEU C 1 129 ? -44.177 28.428 -8.267 1.00 88.79 129 LEU C O 1
ATOM 5275 N N . ASN C 1 130 ? -44.928 26.495 -7.375 1.00 108.68 130 ASN C N 1
ATOM 5276 C CA . ASN C 1 130 ? -46.296 26.980 -7.227 1.00 119.11 130 ASN C CA 1
ATOM 5277 C C . ASN C 1 130 ? -46.402 28.103 -6.204 1.00 116.03 130 ASN C C 1
ATOM 5278 O O . ASN C 1 130 ? -47.392 28.842 -6.216 1.00 118.92 130 ASN C O 1
ATOM 5283 N N . GLY C 1 131 ? -45.410 28.248 -5.329 1.00 115.15 131 GLY C N 1
ATOM 5284 C CA . GLY C 1 131 ? -45.379 29.338 -4.375 1.00 109.27 131 GLY C CA 1
ATOM 5285 C C . GLY C 1 131 ? -45.434 30.693 -5.048 1.00 109.55 131 GLY C C 1
ATOM 5286 O O . GLY C 1 131 ? -44.700 30.953 -6.006 1.00 107.99 131 GLY C O 1
ATOM 5287 N N . SER C 1 132 ? -46.305 31.567 -4.548 1.00 118.89 132 SER C N 1
ATOM 5288 C CA . SER C 1 132 ? -46.580 32.859 -5.177 1.00 119.18 132 SER C CA 1
ATOM 5289 C C . SER C 1 132 ? -45.457 33.848 -4.858 1.00 119.09 132 SER C C 1
ATOM 5290 O O . SER C 1 132 ? -45.636 34.844 -4.152 1.00 122.92 132 SER C O 1
ATOM 5293 N N . GLU C 1 133 ? -44.276 33.558 -5.414 1.00 101.40 133 GLU C N 1
ATOM 5294 C CA . GLU C 1 133 ? -43.085 34.378 -5.204 1.00 96.23 133 GLU C CA 1
ATOM 5295 C C . GLU C 1 133 ? -41.937 33.928 -6.103 1.00 102.08 133 GLU C C 1
ATOM 5296 O O . GLU C 1 133 ? -40.856 34.528 -6.092 1.00 101.82 133 GLU C O 1
ATOM 5302 N N . SER C 1 134 ? -42.159 32.867 -6.874 1.00 98.23 134 SER C N 1
ATOM 5303 C CA . SER C 1 134 ? -41.204 32.408 -7.872 1.00 84.02 134 SER C CA 1
ATOM 5304 C C . SER C 1 134 ? -41.382 33.103 -9.214 1.00 83.98 134 SER C C 1
ATOM 5305 O O . SER C 1 134 ? -40.680 32.762 -10.169 1.00 75.38 134 SER C O 1
ATOM 5308 N N . ALA C 1 135 ? -42.306 34.055 -9.315 1.00 88.07 135 ALA C N 1
ATOM 5309 C CA . ALA C 1 135 ? -42.562 34.725 -10.582 1.00 89.80 135 ALA C CA 1
ATOM 5310 C C . ALA C 1 135 ? -41.694 35.954 -10.791 1.00 83.07 135 ALA C C 1
ATOM 5311 O O . ALA C 1 135 ? -41.585 36.435 -11.925 1.00 83.58 135 ALA C O 1
ATOM 5313 N N . LYS C 1 136 ? -41.079 36.471 -9.734 1.00 81.06 136 LYS C N 1
ATOM 5314 C CA . LYS C 1 136 ? -40.299 37.693 -9.812 1.00 90.92 136 LYS C CA 1
ATOM 5315 C C . LYS C 1 136 ? -38.933 37.470 -9.182 1.00 86.42 136 LYS C C 1
ATOM 5316 O O . LYS C 1 136 ? -38.747 36.589 -8.337 1.00 79.96 136 LYS C O 1
ATOM 5322 N N . LEU C 1 137 ? -37.972 38.284 -9.617 1.00 83.98 137 LEU C N 1
ATOM 5323 C CA . LEU C 1 137 ? -36.641 38.314 -9.026 1.00 75.32 137 LEU C CA 1
ATOM 5324 C C . LEU C 1 137 ? -36.549 39.302 -7.869 1.00 82.13 137 LEU C C 1
ATOM 5325 O O . LEU C 1 137 ? -35.881 39.020 -6.869 1.00 82.18 137 LEU C O 1
ATOM 5330 N N . PHE C 1 138 ? -37.205 40.454 -7.987 1.00 86.70 138 PHE C N 1
ATOM 5331 C CA . PHE C 1 138 ? -37.192 41.487 -6.962 1.00 86.63 138 PHE C CA 1
ATOM 5332 C C . PHE C 1 138 ? -38.527 41.529 -6.229 1.00 95.68 138 PHE C C 1
ATOM 5333 O O . PHE C 1 138 ? -39.565 41.146 -6.774 1.00 93.51 138 PHE C O 1
ATOM 5341 N N . ALA C 1 139 ? -38.492 42.013 -4.986 1.00 104.45 139 ALA C N 1
ATOM 5342 C CA . ALA C 1 139 ? -39.711 42.154 -4.195 1.00 114.47 139 ALA C CA 1
ATOM 5343 C C . ALA C 1 139 ? -40.160 43.610 -4.144 1.00 130.52 139 ALA C C 1
ATOM 5344 O O . ALA C 1 139 ? -39.328 44.511 -3.983 1.00 133.09 139 ALA C O 1
ATOM 5346 N N . PRO C 1 140 ? -41.471 43.876 -4.277 1.00 144.67 140 PRO C N 1
ATOM 5347 C CA . PRO C 1 140 ? -42.032 45.233 -4.222 1.00 150.12 140 PRO C CA 1
ATOM 5348 C C . PRO C 1 140 ? -42.167 45.774 -2.798 1.00 152.47 140 PRO C C 1
ATOM 5349 O O . PRO C 1 140 ? -43.081 46.559 -2.532 1.00 154.65 140 PRO C O 1
ATOM 5353 N N . THR C 1 144 ? -42.752 50.827 1.465 1.00 122.65 144 THR C N 1
ATOM 5354 C CA . THR C 1 144 ? -42.334 51.966 0.656 1.00 128.51 144 THR C CA 1
ATOM 5355 C C . THR C 1 144 ? -42.135 51.575 -0.805 1.00 148.98 144 THR C C 1
ATOM 5356 O O . THR C 1 144 ? -41.204 50.837 -1.136 1.00 151.01 144 THR C O 1
ATOM 5360 N N . PRO C 1 145 ? -43.021 52.057 -1.671 1.00 165.98 145 PRO C N 1
ATOM 5361 C CA . PRO C 1 145 ? -42.910 51.760 -3.109 1.00 169.63 145 PRO C CA 1
ATOM 5362 C C . PRO C 1 145 ? -41.687 52.394 -3.758 1.00 164.23 145 PRO C C 1
ATOM 5363 O O . PRO C 1 145 ? -40.929 51.685 -4.438 1.00 160.60 145 PRO C O 1
ATOM 5367 N N . PRO C 1 146 ? -41.448 53.707 -3.609 1.00 158.53 146 PRO C N 1
ATOM 5368 C CA . PRO C 1 146 ? -40.386 54.338 -4.413 1.00 148.76 146 PRO C CA 1
ATOM 5369 C C . PRO C 1 146 ? -38.998 53.823 -4.050 1.00 140.65 146 PRO C C 1
ATOM 5370 O O . PRO C 1 146 ? -38.608 53.821 -2.879 1.00 148.90 146 PRO C O 1
ATOM 5374 N N . LYS C 1 147 ? -38.254 53.396 -5.079 1.00 124.13 147 LYS C N 1
ATOM 5375 C CA . LYS C 1 147 ? -36.875 52.923 -4.964 1.00 103.41 147 LYS C CA 1
ATOM 5376 C C . LYS C 1 147 ? -36.305 52.591 -6.344 1.00 102.92 147 LYS C C 1
ATOM 5377 O O . LYS C 1 147 ? -36.931 51.858 -7.117 1.00 102.85 147 LYS C O 1
ATOM 5383 N N . CYS C 1 148 ? -35.124 53.114 -6.666 1.00 100.58 148 CYS C N 1
ATOM 5384 C CA . CYS C 1 148 ? -34.511 52.877 -7.967 1.00 107.23 148 CYS C CA 1
ATOM 5385 C C . CYS C 1 148 ? -33.714 51.575 -7.967 1.00 99.54 148 CYS C C 1
ATOM 5386 O O . CYS C 1 148 ? -33.146 51.168 -6.949 1.00 95.88 148 CYS C O 1
ATOM 5389 N N . ILE C 1 149 ? -33.667 50.930 -9.133 1.00 94.01 149 ILE C N 1
ATOM 5390 C CA . ILE C 1 149 ? -33.007 49.637 -9.319 1.00 94.25 149 ILE C CA 1
ATOM 5391 C C . ILE C 1 149 ? -31.890 49.818 -10.338 1.00 87.59 149 ILE C C 1
ATOM 5392 O O . ILE C 1 149 ? -32.152 49.915 -11.544 1.00 90.37 149 ILE C O 1
ATOM 5397 N N . ARG C 1 150 ? -30.648 49.852 -9.865 1.00 73.54 150 ARG C N 1
ATOM 5398 C CA . ARG C 1 150 ? -29.474 49.959 -10.726 1.00 81.03 150 ARG C CA 1
ATOM 5399 C C . ARG C 1 150 ? -28.757 48.614 -10.741 1.00 73.45 150 ARG C C 1
ATOM 5400 O O . ARG C 1 150 ? -28.371 48.101 -9.684 1.00 69.79 150 ARG C O 1
ATOM 5408 N N . CYS C 1 151 ? -28.574 48.049 -11.934 1.00 61.64 151 CYS C N 1
ATOM 5409 C CA . CYS C 1 151 ? -28.091 46.684 -12.091 1.00 61.50 151 CYS C CA 1
ATOM 5410 C C . CYS C 1 151 ? -26.823 46.646 -12.929 1.00 64.19 151 CYS C C 1
ATOM 5411 O O . CYS C 1 151 ? -26.690 47.387 -13.906 1.00 65.55 151 CYS C O 1
ATOM 5414 N N . ALA C 1 152 ? -25.902 45.764 -12.548 1.00 59.14 152 ALA C N 1
ATOM 5415 C CA . ALA C 1 152 ? -24.701 45.486 -13.323 1.00 58.25 152 ALA C CA 1
ATOM 5416 C C . ALA C 1 152 ? -24.733 44.041 -13.799 1.00 56.63 152 ALA C C 1
ATOM 5417 O O . ALA C 1 152 ? -25.031 43.131 -13.020 1.00 60.53 152 ALA C O 1
ATOM 5419 N N . VAL C 1 153 ? -24.428 43.829 -15.076 1.00 51.88 153 VAL C N 1
ATOM 5420 C CA . VAL C 1 153 ? -24.339 42.490 -15.647 1.00 46.56 153 VAL C CA 1
ATOM 5421 C C . VAL C 1 153 ? -22.900 42.255 -16.085 1.00 53.95 153 VAL C C 1
ATOM 5422 O O . VAL C 1 153 ? -22.368 43.005 -16.913 1.00 60.14 153 VAL C O 1
ATOM 5426 N N . VAL C 1 154 ? -22.283 41.207 -15.546 1.00 51.00 154 VAL C N 1
ATOM 5427 C CA . VAL C 1 154 ? -20.866 40.922 -15.748 1.00 54.54 154 VAL C CA 1
ATOM 5428 C C . VAL C 1 154 ? -20.751 39.686 -16.633 1.00 44.46 154 VAL C C 1
ATOM 5429 O O . VAL C 1 154 ? -20.975 38.559 -16.177 1.00 54.00 154 VAL C O 1
ATOM 5433 N N . GLY C 1 155 ? -20.390 39.896 -17.905 1.00 49.44 155 GLY C N 1
ATOM 5434 C CA . GLY C 1 155 ? -19.877 38.822 -18.730 1.00 38.47 155 GLY C CA 1
ATOM 5435 C C . GLY C 1 155 ? -18.416 38.554 -18.406 1.00 46.24 155 GLY C C 1
ATOM 5436 O O . GLY C 1 155 ? -17.757 39.326 -17.714 1.00 49.17 155 GLY C O 1
ATOM 5437 N N . ASN C 1 156 ? -17.896 37.434 -18.915 1.00 46.86 156 ASN C N 1
ATOM 5438 C CA . ASN C 1 156 ? -16.583 36.949 -18.506 1.00 50.30 156 ASN C CA 1
ATOM 5439 C C . ASN C 1 156 ? -15.482 37.277 -19.514 1.00 48.71 156 ASN C C 1
ATOM 5440 O O . ASN C 1 156 ? -14.429 36.630 -19.521 1.00 51.01 156 ASN C O 1
ATOM 5445 N N . GLY C 1 157 ? -15.680 38.318 -20.319 1.00 50.48 157 GLY C N 1
ATOM 5446 C CA . GLY C 1 157 ? -14.743 38.629 -21.382 1.00 44.53 157 GLY C CA 1
ATOM 5447 C C . GLY C 1 157 ? -13.425 39.203 -20.886 1.00 54.14 157 GLY C C 1
ATOM 5448 O O . GLY C 1 157 ? -13.347 39.883 -19.861 1.00 46.59 157 GLY C O 1
ATOM 5449 N N . GLY C 1 158 ? -12.372 38.934 -21.665 1.00 51.21 158 GLY C N 1
ATOM 5450 C CA . GLY C 1 158 ? -11.022 39.349 -21.311 1.00 46.58 158 GLY C CA 1
ATOM 5451 C C . GLY C 1 158 ? -10.841 40.845 -21.165 1.00 50.94 158 GLY C C 1
ATOM 5452 O O . GLY C 1 158 ? -9.845 41.284 -20.581 1.00 49.91 158 GLY C O 1
ATOM 5453 N N . ILE C 1 159 ? -11.789 41.641 -21.665 1.00 52.14 159 ILE C N 1
ATOM 5454 C CA . ILE C 1 159 ? -11.694 43.093 -21.540 1.00 52.48 159 ILE C CA 1
ATOM 5455 C C . ILE C 1 159 ? -11.667 43.525 -20.074 1.00 44.40 159 ILE C C 1
ATOM 5456 O O . ILE C 1 159 ? -11.090 44.569 -19.740 1.00 44.18 159 ILE C O 1
ATOM 5461 N N . LEU C 1 160 ? -12.257 42.733 -19.173 1.00 44.56 160 LEU C N 1
ATOM 5462 C CA . LEU C 1 160 ? -12.274 43.114 -17.763 1.00 51.21 160 LEU C CA 1
ATOM 5463 C C . LEU C 1 160 ? -10.938 42.893 -17.072 1.00 51.39 160 LEU C C 1
ATOM 5464 O O . LEU C 1 160 ? -10.723 43.429 -15.979 1.00 53.67 160 LEU C O 1
ATOM 5469 N N . ASN C 1 161 ? -10.046 42.113 -17.667 1.00 48.35 161 ASN C N 1
ATOM 5470 C CA . ASN C 1 161 ? -8.750 41.863 -17.055 1.00 50.66 161 ASN C CA 1
ATOM 5471 C C . ASN C 1 161 ? -7.921 43.138 -17.079 1.00 52.72 161 ASN C C 1
ATOM 5472 O O . ASN C 1 161 ? -7.638 43.685 -18.150 1.00 51.62 161 ASN C O 1
ATOM 5477 N N . GLY C 1 162 ? -7.556 43.624 -15.897 1.00 49.04 162 GLY C N 1
ATOM 5478 C CA . GLY C 1 162 ? -6.835 44.874 -15.793 1.00 52.49 162 GLY C CA 1
ATOM 5479 C C . GLY C 1 162 ? -7.691 46.110 -15.933 1.00 51.13 162 GLY C C 1
ATOM 5480 O O . GLY C 1 162 ? -7.147 47.216 -16.013 1.00 64.41 162 GLY C O 1
ATOM 5481 N N . SER C 1 163 ? -9.012 45.955 -15.970 1.00 50.10 163 SER C N 1
ATOM 5482 C CA . SER C 1 163 ? -9.917 47.078 -16.148 1.00 55.96 163 SER C CA 1
ATOM 5483 C C . SER C 1 163 ? -10.165 47.843 -14.859 1.00 57.90 163 SER C C 1
ATOM 5484 O O . SER C 1 163 ? -10.536 49.019 -14.918 1.00 46.41 163 SER C O 1
ATOM 5487 N N . ARG C 1 164 ? -9.994 47.195 -13.705 1.00 59.12 164 ARG C N 1
ATOM 5488 C CA . ARG C 1 164 ? -10.214 47.829 -12.403 1.00 55.57 164 ARG C CA 1
ATOM 5489 C C . ARG C 1 164 ? -11.648 48.334 -12.263 1.00 49.63 164 ARG C C 1
ATOM 5490 O O . ARG C 1 164 ? -11.898 49.385 -11.671 1.00 56.60 164 ARG C O 1
ATOM 5498 N N . GLN C 1 165 ? -12.598 47.586 -12.817 1.00 51.98 165 GLN C N 1
ATOM 5499 C CA . GLN C 1 165 ? -13.998 47.987 -12.811 1.00 55.06 165 GLN C CA 1
ATOM 5500 C C . GLN C 1 165 ? -14.749 47.510 -11.578 1.00 54.46 165 GLN C C 1
ATOM 5501 O O . GLN C 1 165 ? -15.953 47.765 -11.472 1.00 55.37 165 GLN C O 1
ATOM 5507 N N . GLY C 1 166 ? -14.068 46.829 -10.658 1.00 51.71 166 GLY C N 1
ATOM 5508 C CA . GLY C 1 166 ? -14.664 46.357 -9.430 1.00 55.12 166 GLY C CA 1
ATOM 5509 C C . GLY C 1 166 ? -15.515 47.399 -8.728 1.00 48.98 166 GLY C C 1
ATOM 5510 O O . GLY C 1 166 ? -16.710 47.192 -8.495 1.00 50.56 166 GLY C O 1
ATOM 5511 N N . PRO C 1 167 ? -14.914 48.536 -8.361 1.00 50.98 167 PRO C N 1
ATOM 5512 C CA . PRO C 1 167 ? -15.713 49.606 -7.733 1.00 50.67 167 PRO C CA 1
ATOM 5513 C C . PRO C 1 167 ? -16.950 49.996 -8.528 1.00 53.13 167 PRO C C 1
ATOM 5514 O O . PRO C 1 167 ? -18.040 50.094 -7.952 1.00 60.05 167 PRO C O 1
ATOM 5518 N N . ASN C 1 168 ? -16.819 50.204 -9.842 1.00 53.76 168 ASN C N 1
ATOM 5519 C CA . ASN C 1 168 ? -17.982 50.577 -10.642 1.00 52.29 168 ASN C CA 1
ATOM 5520 C C . ASN C 1 168 ? -19.027 49.470 -10.646 1.00 55.47 168 ASN C C 1
ATOM 5521 O O . ASN C 1 168 ? -20.234 49.742 -10.614 1.00 53.61 168 ASN C O 1
ATOM 5526 N N . ILE C 1 169 ? -18.582 48.216 -10.678 1.00 48.88 169 ILE C N 1
ATOM 5527 C CA . ILE C 1 169 ? -19.517 47.097 -10.709 1.00 42.95 169 ILE C CA 1
ATOM 5528 C C . ILE C 1 169 ? -20.213 46.945 -9.364 1.00 52.14 169 ILE C C 1
ATOM 5529 O O . ILE C 1 169 ? -21.445 46.862 -9.288 1.00 51.10 169 ILE C O 1
ATOM 5534 N N . ASP C 1 170 ? -19.437 46.910 -8.278 1.00 48.76 170 ASP C N 1
ATOM 5535 C CA . ASP C 1 170 ? -20.038 46.714 -6.966 1.00 51.15 170 ASP C CA 1
ATOM 5536 C C . ASP C 1 170 ? -20.869 47.909 -6.519 1.00 59.73 170 ASP C C 1
ATOM 5537 O O . ASP C 1 170 ? -21.682 47.765 -5.603 1.00 66.83 170 ASP C O 1
ATOM 5542 N N . ALA C 1 171 ? -20.702 49.081 -7.135 1.00 56.26 171 ALA C N 1
ATOM 5543 C CA . ALA C 1 171 ? -21.502 50.221 -6.702 1.00 58.69 171 ALA C CA 1
ATOM 5544 C C . ALA C 1 171 ? -22.976 50.052 -7.047 1.00 58.63 171 ALA C C 1
ATOM 5545 O O . ALA C 1 171 ? -23.814 50.774 -6.501 1.00 59.86 171 ALA C O 1
ATOM 5547 N N . HIS C 1 172 ? -23.309 49.112 -7.928 1.00 57.36 172 HIS C N 1
ATOM 5548 C CA . HIS C 1 172 ? -24.697 48.862 -8.281 1.00 60.81 172 HIS C CA 1
ATOM 5549 C C . HIS C 1 172 ? -25.427 48.149 -7.144 1.00 63.83 172 HIS C C 1
ATOM 5550 O O . HIS C 1 172 ? -24.821 47.494 -6.293 1.00 67.83 172 HIS C O 1
ATOM 5557 N N . ASP C 1 173 ? -26.756 48.287 -7.144 1.00 63.29 173 ASP C N 1
ATOM 5558 C CA . ASP C 1 173 ? -27.576 47.624 -6.134 1.00 60.61 173 ASP C CA 1
ATOM 5559 C C . ASP C 1 173 ? -27.580 46.116 -6.331 1.00 64.67 173 ASP C C 1
ATOM 5560 O O . ASP C 1 173 ? -27.491 45.356 -5.358 1.00 68.25 173 ASP C O 1
ATOM 5565 N N . TYR C 1 174 ? -27.695 45.669 -7.582 1.00 75.19 174 TYR C N 1
ATOM 5566 C CA . TYR C 1 174 ? -27.711 44.257 -7.934 1.00 75.75 174 TYR C CA 1
ATOM 5567 C C . TYR C 1 174 ? -26.682 43.984 -9.022 1.00 72.71 174 TYR C C 1
ATOM 5568 O O . TYR C 1 174 ? -26.489 44.801 -9.931 1.00 66.49 174 TYR C O 1
ATOM 5577 N N . VAL C 1 175 ? -26.030 42.825 -8.921 1.00 69.77 175 VAL C N 1
ATOM 5578 C CA . VAL C 1 175 ? -25.008 42.379 -9.862 1.00 63.86 175 VAL C CA 1
ATOM 5579 C C . VAL C 1 175 ? -25.398 41.000 -10.379 1.00 60.96 175 VAL C C 1
ATOM 5580 O O . VAL C 1 175 ? -25.640 40.081 -9.587 1.00 51.70 175 VAL C O 1
ATOM 5584 N N . PHE C 1 176 ? -25.475 40.868 -11.705 1.00 62.35 176 PHE C N 1
ATOM 5585 C CA . PHE C 1 176 ? -25.680 39.595 -12.390 1.00 59.21 176 PHE C CA 1
ATOM 5586 C C . PHE C 1 176 ? -24.333 39.024 -12.819 1.00 54.18 176 PHE C C 1
ATOM 5587 O O . PHE C 1 176 ? -23.497 39.748 -13.368 1.00 54.03 176 PHE C O 1
ATOM 5595 N N . ARG C 1 177 ? -24.136 37.728 -12.587 1.00 55.12 177 ARG C N 1
ATOM 5596 C CA . ARG C 1 177 ? -22.962 37.004 -13.061 1.00 55.62 177 ARG C CA 1
ATOM 5597 C C . ARG C 1 177 ? -23.426 35.665 -13.621 1.00 52.75 177 ARG C C 1
ATOM 5598 O O . ARG C 1 177 ? -24.563 35.245 -13.398 1.00 58.67 177 ARG C O 1
ATOM 5606 N N . LEU C 1 178 ? -22.549 34.996 -14.369 1.00 49.75 178 LEU C N 1
ATOM 5607 C CA . LEU C 1 178 ? -22.955 33.779 -15.063 1.00 49.69 178 LEU C CA 1
ATOM 5608 C C . LEU C 1 178 ? -21.729 32.975 -15.490 1.00 54.09 178 LEU C C 1
ATOM 5609 O O . LEU C 1 178 ? -20.614 33.498 -15.565 1.00 57.98 178 LEU C O 1
ATOM 5614 N N . ASN C 1 179 ? -21.959 31.690 -15.763 1.00 48.56 179 ASN C N 1
ATOM 5615 C CA . ASN C 1 179 ? -20.978 30.785 -16.390 1.00 53.61 179 ASN C CA 1
ATOM 5616 C C . ASN C 1 179 ? -19.690 30.794 -15.570 1.00 54.30 179 ASN C C 1
ATOM 5617 O O . ASN C 1 179 ? -19.737 30.541 -14.355 1.00 52.90 179 ASN C O 1
ATOM 5622 N N . GLY C 1 180 ? -18.535 31.072 -16.171 1.00 52.81 180 GLY C N 1
ATOM 5623 C CA . GLY C 1 180 ? -17.265 30.985 -15.480 1.00 49.19 180 GLY C CA 1
ATOM 5624 C C . GLY C 1 180 ? -16.933 32.227 -14.686 1.00 48.73 180 GLY C C 1
ATOM 5625 O O . GLY C 1 180 ? -15.887 32.851 -14.892 1.00 41.98 180 GLY C O 1
ATOM 5626 N N . ALA C 1 181 ? -17.819 32.586 -13.757 1.00 48.63 181 ALA C N 1
ATOM 5627 C CA . ALA C 1 181 ? -17.685 33.815 -12.977 1.00 39.58 181 ALA C CA 1
ATOM 5628 C C . ALA C 1 181 ? -16.612 33.618 -11.908 1.00 51.66 181 ALA C C 1
ATOM 5629 O O . ALA C 1 181 ? -16.890 33.440 -10.719 1.00 52.39 181 ALA C O 1
ATOM 5631 N N . VAL C 1 182 ? -15.352 33.654 -12.347 1.00 40.73 182 VAL C N 1
ATOM 5632 C CA . VAL C 1 182 ? -14.238 33.607 -11.408 1.00 43.25 182 VAL C CA 1
ATOM 5633 C C . VAL C 1 182 ? -14.156 34.934 -10.665 1.00 53.75 182 VAL C C 1
ATOM 5634 O O . VAL C 1 182 ? -14.160 36.011 -11.276 1.00 49.79 182 VAL C O 1
ATOM 5638 N N . ILE C 1 183 ? -14.089 34.862 -9.336 1.00 53.01 183 ILE C N 1
ATOM 5639 C CA . ILE C 1 183 ? -13.970 36.041 -8.494 1.00 43.29 183 ILE C CA 1
ATOM 5640 C C . ILE C 1 183 ? -12.634 36.086 -7.762 1.00 48.22 183 ILE C C 1
ATOM 5641 O O . ILE C 1 183 ? -11.976 37.132 -7.731 1.00 51.10 183 ILE C O 1
ATOM 5646 N N . LYS C 1 184 ? -12.192 34.961 -7.200 1.00 43.72 184 LYS C N 1
ATOM 5647 C CA . LYS C 1 184 ? -10.928 34.929 -6.472 1.00 51.26 184 LYS C CA 1
ATOM 5648 C C . LYS C 1 184 ? -9.765 35.314 -7.383 1.00 52.63 184 LYS C C 1
ATOM 5649 O O . LYS C 1 184 ? -9.608 34.768 -8.479 1.00 62.76 184 LYS C O 1
ATOM 5655 N N . GLY C 1 185 ? -8.967 36.287 -6.940 1.00 49.53 185 GLY C N 1
ATOM 5656 C CA . GLY C 1 185 ? -7.866 36.808 -7.726 1.00 46.54 185 GLY C CA 1
ATOM 5657 C C . GLY C 1 185 ? -8.220 37.889 -8.730 1.00 52.55 185 GLY C C 1
ATOM 5658 O O . GLY C 1 185 ? -7.310 38.508 -9.298 1.00 55.81 185 GLY C O 1
ATOM 5659 N N . PHE C 1 186 ? -9.505 38.143 -8.978 1.00 50.22 186 PHE C N 1
ATOM 5660 C CA . PHE C 1 186 ? -9.892 39.165 -9.942 1.00 47.12 186 PHE C CA 1
ATOM 5661 C C . PHE C 1 186 ? -10.886 40.151 -9.353 1.00 54.94 186 PHE C C 1
ATOM 5662 O O . PHE C 1 186 ? -11.477 40.943 -10.097 1.00 52.51 186 PHE C O 1
ATOM 5670 N N . GLU C 1 187 ? -11.056 40.129 -8.032 1.00 53.24 187 GLU C N 1
ATOM 5671 C CA . GLU C 1 187 ? -12.047 40.968 -7.377 1.00 58.67 187 GLU C CA 1
ATOM 5672 C C . GLU C 1 187 ? -11.853 42.433 -7.730 1.00 51.90 187 GLU C C 1
ATOM 5673 O O . GLU C 1 187 ? -12.827 43.170 -7.910 1.00 47.34 187 GLU C O 1
ATOM 5679 N N . ARG C 1 188 ? -10.600 42.866 -7.861 1.00 47.41 188 ARG C N 1
ATOM 5680 C CA . ARG C 1 188 ? -10.334 44.257 -8.204 1.00 50.18 188 ARG C CA 1
ATOM 5681 C C . ARG C 1 188 ? -10.815 44.605 -9.611 1.00 52.18 188 ARG C C 1
ATOM 5682 O O . ARG C 1 188 ? -11.151 45.766 -9.873 1.00 52.20 188 ARG C O 1
ATOM 5690 N N . ASP C 1 189 ? -10.859 43.633 -10.528 1.00 53.72 189 ASP C N 1
ATOM 5691 C CA . ASP C 1 189 ? -11.327 43.918 -11.884 1.00 52.52 189 ASP C CA 1
ATOM 5692 C C . ASP C 1 189 ? -12.828 43.715 -12.063 1.00 52.72 189 ASP C C 1
ATOM 5693 O O . ASP C 1 189 ? -13.441 44.418 -12.874 1.00 53.53 189 ASP C O 1
ATOM 5698 N N . VAL C 1 190 ? -13.434 42.768 -11.343 1.00 51.66 190 VAL C N 1
ATOM 5699 C CA . VAL C 1 190 ? -14.812 42.358 -11.586 1.00 44.90 190 VAL C CA 1
ATOM 5700 C C . VAL C 1 190 ? -15.701 42.487 -10.358 1.00 50.46 190 VAL C C 1
ATOM 5701 O O . VAL C 1 190 ? -16.898 42.200 -10.448 1.00 51.48 190 VAL C O 1
ATOM 5705 N N . GLY C 1 191 ? -15.162 42.901 -9.214 1.00 58.22 191 GLY C N 1
ATOM 5706 C CA . GLY C 1 191 ? -15.968 43.039 -8.016 1.00 50.96 191 GLY C CA 1
ATOM 5707 C C . GLY C 1 191 ? -16.248 41.703 -7.349 1.00 56.60 191 GLY C C 1
ATOM 5708 O O . GLY C 1 191 ? -15.865 40.633 -7.824 1.00 53.23 191 GLY C O 1
ATOM 5709 N N . THR C 1 192 ? -16.929 41.777 -6.202 1.00 54.13 192 THR C N 1
ATOM 5710 C CA . THR C 1 192 ? -17.293 40.586 -5.447 1.00 50.88 192 THR C CA 1
ATOM 5711 C C . THR C 1 192 ? -18.782 40.461 -5.165 1.00 58.60 192 THR C C 1
ATOM 5712 O O . THR C 1 192 ? -19.208 39.416 -4.658 1.00 60.28 192 THR C O 1
ATOM 5716 N N . LYS C 1 193 ? -19.580 41.482 -5.450 1.00 58.41 193 LYS C N 1
ATOM 5717 C CA . LYS C 1 193 ? -21.002 41.397 -5.154 1.00 57.99 193 LYS C CA 1
ATOM 5718 C C . LYS C 1 193 ? -21.705 40.563 -6.215 1.00 56.05 193 LYS C C 1
ATOM 5719 O O . LYS C 1 193 ? -21.456 40.727 -7.414 1.00 59.07 193 LYS C O 1
ATOM 5725 N N . THR C 1 194 ? -22.559 39.643 -5.770 1.00 49.06 194 THR C N 1
ATOM 5726 C CA . THR C 1 194 ? -23.350 38.818 -6.678 1.00 57.50 194 THR C CA 1
ATOM 5727 C C . THR C 1 194 ? -24.755 38.688 -6.109 1.00 57.75 194 THR C C 1
ATOM 5728 O O . THR C 1 194 ? -24.940 38.090 -5.044 1.00 59.31 194 THR C O 1
ATOM 5732 N N . SER C 1 195 ? -25.739 39.232 -6.826 1.00 55.67 195 SER C N 1
ATOM 5733 C CA . SER C 1 195 ? -27.143 39.095 -6.454 1.00 51.81 195 SER C CA 1
ATOM 5734 C C . SER C 1 195 ? -27.803 37.915 -7.157 1.00 62.60 195 SER C C 1
ATOM 5735 O O . SER C 1 195 ? -28.639 37.225 -6.562 1.00 59.80 195 SER C O 1
ATOM 5738 N N . PHE C 1 196 ? -27.431 37.673 -8.416 1.00 61.47 196 PHE C N 1
ATOM 5739 C CA . PHE C 1 196 ? -27.944 36.559 -9.198 1.00 59.59 196 PHE C CA 1
ATOM 5740 C C . PHE C 1 196 ? -26.797 35.904 -9.949 1.00 61.60 196 PHE C C 1
ATOM 5741 O O . PHE C 1 196 ? -25.837 36.567 -10.348 1.00 60.36 196 PHE C O 1
ATOM 5749 N N . TYR C 1 197 ? -26.907 34.592 -10.136 1.00 60.12 197 TYR C N 1
ATOM 5750 C CA . TYR C 1 197 ? -25.966 33.831 -10.952 1.00 56.04 197 TYR C CA 1
ATOM 5751 C C . TYR C 1 197 ? -26.770 32.983 -11.927 1.00 51.24 197 TYR C C 1
ATOM 5752 O O . TYR C 1 197 ? -27.538 32.114 -11.504 1.00 52.32 197 TYR C O 1
ATOM 5761 N N . GLY C 1 198 ? -26.604 33.242 -13.224 1.00 53.67 198 GLY C N 1
ATOM 5762 C CA . GLY C 1 198 ? -27.274 32.485 -14.265 1.00 49.41 198 GLY C CA 1
ATOM 5763 C C . GLY C 1 198 ? -26.369 31.443 -14.895 1.00 53.26 198 GLY C C 1
ATOM 5764 O O . GLY C 1 198 ? -25.150 31.597 -14.925 1.00 54.05 198 GLY C O 1
ATOM 5765 N N . PHE C 1 199 ? -26.987 30.382 -15.426 1.00 54.97 199 PHE C N 1
ATOM 5766 C CA . PHE C 1 199 ? -26.243 29.227 -15.922 1.00 53.82 199 PHE C CA 1
ATOM 5767 C C . PHE C 1 199 ? -27.134 28.156 -16.536 1.00 60.48 199 PHE C C 1
ATOM 5768 O O . PHE C 1 199 ? -28.288 27.996 -16.132 1.00 62.70 199 PHE C O 1
ATOM 5776 N N . THR C 1 200 ? -26.597 27.398 -17.487 1.00 60.60 200 THR C N 1
ATOM 5777 C CA . THR C 1 200 ? -27.087 26.054 -17.739 1.00 59.70 200 THR C CA 1
ATOM 5778 C C . THR C 1 200 ? -26.248 25.083 -16.916 1.00 54.17 200 THR C C 1
ATOM 5779 O O . THR C 1 200 ? -25.088 25.356 -16.602 1.00 56.63 200 THR C O 1
ATOM 5783 N N . VAL C 1 201 ? -26.854 23.953 -16.546 1.00 52.75 201 VAL C N 1
ATOM 5784 C CA . VAL C 1 201 ? -26.125 22.943 -15.783 1.00 50.75 201 VAL C CA 1
ATOM 5785 C C . VAL C 1 201 ? -24.927 22.443 -16.579 1.00 57.19 201 VAL C C 1
ATOM 5786 O O . VAL C 1 201 ? -23.860 22.156 -16.021 1.00 56.46 201 VAL C O 1
ATOM 5790 N N . ASN C 1 202 ? -25.076 22.358 -17.901 1.00 62.78 202 ASN C N 1
ATOM 5791 C CA . ASN C 1 202 ? -23.983 21.896 -18.745 1.00 60.73 202 ASN C CA 1
ATOM 5792 C C . ASN C 1 202 ? -22.808 22.867 -18.704 1.00 70.04 202 ASN C C 1
ATOM 5793 O O . ASN C 1 202 ? -21.661 22.467 -18.471 1.00 59.08 202 ASN C O 1
ATOM 5798 N N . THR C 1 203 ? -23.076 24.153 -18.933 1.00 64.08 203 THR C N 1
ATOM 5799 C CA . THR C 1 203 ? -21.995 25.130 -18.933 1.00 60.78 203 THR C CA 1
ATOM 5800 C C . THR C 1 203 ? -21.396 25.283 -17.538 1.00 56.48 203 THR C C 1
ATOM 5801 O O . THR C 1 203 ? -20.178 25.444 -17.398 1.00 56.17 203 THR C O 1
ATOM 5813 N N . LYS C 1 205 ? -21.061 22.984 -15.104 1.00 47.98 205 LYS C N 1
ATOM 5814 C CA . LYS C 1 205 ? -20.139 21.889 -14.811 1.00 47.09 205 LYS C CA 1
ATOM 5815 C C . LYS C 1 205 ? -18.940 21.874 -15.757 1.00 56.17 205 LYS C C 1
ATOM 5816 O O . LYS C 1 205 ? -17.853 21.433 -15.363 1.00 60.02 205 LYS C O 1
ATOM 5822 N N . ASN C 1 206 ? -19.111 22.334 -17.001 1.00 55.87 206 ASN C N 1
ATOM 5823 C CA . ASN C 1 206 ? -17.974 22.411 -17.914 1.00 49.92 206 ASN C CA 1
ATOM 5824 C C . ASN C 1 206 ? -16.984 23.466 -17.451 1.00 56.81 206 ASN C C 1
ATOM 5825 O O . ASN C 1 206 ? -15.765 23.282 -17.564 1.00 51.32 206 ASN C O 1
ATOM 5830 N N . SER C 1 207 ? -17.499 24.582 -16.930 1.00 52.32 207 SER C N 1
ATOM 5831 C CA . SER C 1 207 ? -16.647 25.638 -16.397 1.00 54.73 207 SER C CA 1
ATOM 5832 C C . SER C 1 207 ? -15.856 25.148 -15.191 1.00 54.01 207 SER C C 1
ATOM 5833 O O . SER C 1 207 ? -14.655 25.420 -15.070 1.00 54.94 207 SER C O 1
ATOM 5836 N N . LEU C 1 208 ? -16.519 24.426 -14.279 1.00 51.64 208 LEU C N 1
ATOM 5837 C CA . LEU C 1 208 ? -15.829 23.897 -13.105 1.00 58.19 208 LEU C CA 1
ATOM 5838 C C . LEU C 1 208 ? -14.695 22.965 -13.498 1.00 63.40 208 LEU C C 1
ATOM 5839 O O . LEU C 1 208 ? -13.673 22.903 -12.805 1.00 59.48 208 LEU C O 1
ATOM 5844 N N . VAL C 1 209 ? -14.852 22.238 -14.602 1.00 64.00 209 VAL C N 1
ATOM 5845 C CA . VAL C 1 209 ? -13.784 21.363 -15.065 1.00 66.34 209 VAL C CA 1
ATOM 5846 C C . VAL C 1 209 ? -12.672 22.175 -15.711 1.00 65.00 209 VAL C C 1
ATOM 5847 O O . VAL C 1 209 ? -11.488 21.982 -15.414 1.00 62.02 209 VAL C O 1
ATOM 5851 N N . SER C 1 210 ? -13.040 23.104 -16.593 1.00 49.09 210 SER C N 1
ATOM 5852 C CA . SER C 1 210 ? -12.048 23.752 -17.442 1.00 63.04 210 SER C CA 1
ATOM 5853 C C . SER C 1 210 ? -11.262 24.834 -16.715 1.00 62.56 210 SER C C 1
ATOM 5854 O O . SER C 1 210 ? -10.076 25.025 -17.002 1.00 59.81 210 SER C O 1
ATOM 5857 N N . TYR C 1 211 ? -11.891 25.545 -15.781 1.00 61.69 211 TYR C N 1
ATOM 5858 C CA . TYR C 1 211 ? -11.283 26.707 -15.145 1.00 64.77 211 TYR C CA 1
ATOM 5859 C C . TYR C 1 211 ? -11.000 26.477 -13.665 1.00 61.41 211 TYR C C 1
ATOM 5860 O O . TYR C 1 211 ? -10.815 27.444 -12.915 1.00 53.64 211 TYR C O 1
ATOM 5869 N N . TRP C 1 212 ? -10.956 25.211 -13.237 1.00 54.51 212 TRP C N 1
ATOM 5870 C CA . TRP C 1 212 ? -10.686 24.892 -11.838 1.00 58.36 212 TRP C CA 1
ATOM 5871 C C . TRP C 1 212 ? -9.372 25.507 -11.371 1.00 63.55 212 TRP C C 1
ATOM 5872 O O . TRP C 1 212 ? -9.306 26.110 -10.293 1.00 76.14 212 TRP C O 1
ATOM 5883 N N . ASN C 1 213 ? -8.309 25.356 -12.163 1.00 53.45 213 ASN C N 1
ATOM 5884 C CA . ASN C 1 213 ? -7.019 25.899 -11.759 1.00 58.67 213 ASN C CA 1
ATOM 5885 C C . ASN C 1 213 ? -6.880 27.378 -12.079 1.00 63.93 213 ASN C C 1
ATOM 5886 O O . ASN C 1 213 ? -5.978 28.030 -11.544 1.00 72.61 213 ASN C O 1
ATOM 5891 N N . LEU C 1 214 ? -7.747 27.920 -12.929 1.00 64.51 214 LEU C N 1
ATOM 5892 C CA . LEU C 1 214 ? -7.804 29.362 -13.118 1.00 58.10 214 LEU C CA 1
ATOM 5893 C C . LEU C 1 214 ? -8.617 30.060 -12.036 1.00 58.63 214 LEU C C 1
ATOM 5894 O O . LEU C 1 214 ? -8.717 31.290 -12.063 1.00 61.18 214 LEU C O 1
ATOM 5899 N N . GLY C 1 215 ? -9.203 29.315 -11.101 1.00 63.10 215 GLY C N 1
ATOM 5900 C CA . GLY C 1 215 ? -9.885 29.891 -9.954 1.00 67.76 215 GLY C CA 1
ATOM 5901 C C . GLY C 1 215 ? -11.342 29.499 -9.777 1.00 64.41 215 GLY C C 1
ATOM 5902 O O . GLY C 1 215 ? -11.878 29.685 -8.675 1.00 67.49 215 GLY C O 1
ATOM 5903 N N . PHE C 1 216 ? -12.021 28.966 -10.796 1.00 59.89 216 PHE C N 1
ATOM 5904 C CA . PHE C 1 216 ? -13.440 28.612 -10.684 1.00 57.54 216 PHE C CA 1
ATOM 5905 C C . PHE C 1 216 ? -13.573 27.268 -9.975 1.00 60.74 216 PHE C C 1
ATOM 5906 O O . PHE C 1 216 ? -13.737 26.212 -10.590 1.00 55.31 216 PHE C O 1
ATOM 5914 N N . THR C 1 217 ? -13.516 27.321 -8.646 1.00 63.41 217 THR C N 1
ATOM 5915 C CA . THR C 1 217 ? -13.680 26.138 -7.814 1.00 59.03 217 THR C CA 1
ATOM 5916 C C . THR C 1 217 ? -15.070 26.030 -7.210 1.00 52.73 217 THR C C 1
ATOM 5917 O O . THR C 1 217 ? -15.388 25.003 -6.604 1.00 56.95 217 THR C O 1
ATOM 5921 N N . SER C 1 218 ? -15.891 27.068 -7.343 1.00 55.17 218 SER C N 1
ATOM 5922 C CA . SER C 1 218 ? -17.273 27.030 -6.890 1.00 59.82 218 SER C CA 1
ATOM 5923 C C . SER C 1 218 ? -18.006 28.195 -7.532 1.00 54.12 218 SER C C 1
ATOM 5924 O O . SER C 1 218 ? -17.399 29.197 -7.917 1.00 56.72 218 SER C O 1
ATOM 5927 N N . VAL C 1 219 ? -19.319 28.048 -7.656 1.00 56.41 219 VAL C N 1
ATOM 5928 C CA . VAL C 1 219 ? -20.139 29.126 -8.199 1.00 50.40 219 VAL C CA 1
ATOM 5929 C C . VAL C 1 219 ? -20.283 30.189 -7.114 1.00 58.03 219 VAL C C 1
ATOM 5930 O O . VAL C 1 219 ? -19.988 29.914 -5.940 1.00 57.35 219 VAL C O 1
ATOM 5934 N N . PRO C 1 220 ? -20.708 31.407 -7.449 1.00 55.42 220 PRO C N 1
ATOM 5935 C CA . PRO C 1 220 ? -20.821 32.450 -6.422 1.00 59.16 220 PRO C CA 1
ATOM 5936 C C . PRO C 1 220 ? -21.827 32.073 -5.340 1.00 64.09 220 PRO C C 1
ATOM 5937 O O . PRO C 1 220 ? -22.892 31.517 -5.616 1.00 62.51 220 PRO C O 1
ATOM 5941 N N . GLN C 1 221 ? -21.453 32.358 -4.094 1.00 61.76 221 GLN C N 1
ATOM 5942 C CA . GLN C 1 221 ? -22.244 32.043 -2.912 1.00 58.88 221 GLN C CA 1
ATOM 5943 C C . GLN C 1 221 ? -22.674 33.337 -2.240 1.00 63.73 221 GLN C C 1
ATOM 5944 O O . GLN C 1 221 ? -21.899 34.295 -2.169 1.00 64.97 221 GLN C O 1
ATOM 5950 N N . GLY C 1 222 ? -23.903 33.363 -1.738 1.00 64.90 222 GLY C N 1
ATOM 5951 C CA . GLY C 1 222 ? -24.419 34.564 -1.111 1.00 67.48 222 GLY C CA 1
ATOM 5952 C C . GLY C 1 222 ? -25.653 34.271 -0.295 1.00 76.53 222 GLY C C 1
ATOM 5953 O O . GLY C 1 222 ? -26.462 33.408 -0.650 1.00 73.62 222 GLY C O 1
ATOM 5954 N N . GLN C 1 223 ? -25.808 35.018 0.800 1.00 84.27 223 GLN C N 1
ATOM 5955 C CA . GLN C 1 223 ? -26.979 34.857 1.651 1.00 87.01 223 GLN C CA 1
ATOM 5956 C C . GLN C 1 223 ? -28.250 35.242 0.907 1.00 83.64 223 GLN C C 1
ATOM 5957 O O . GLN C 1 223 ? -29.228 34.487 0.893 1.00 92.66 223 GLN C O 1
ATOM 5963 N N . ASP C 1 224 ? -28.257 36.422 0.285 1.00 75.18 224 ASP C N 1
ATOM 5964 C CA . ASP C 1 224 ? -29.399 36.895 -0.485 1.00 75.98 224 ASP C CA 1
ATOM 5965 C C . ASP C 1 224 ? -29.238 36.632 -1.973 1.00 73.91 224 ASP C C 1
ATOM 5966 O O . ASP C 1 224 ? -29.922 37.259 -2.788 1.00 74.79 224 ASP C O 1
ATOM 5971 N N . LEU C 1 225 ? -28.343 35.725 -2.341 1.00 79.40 225 LEU C N 1
ATOM 5972 C CA . LEU C 1 225 ? -28.108 35.412 -3.740 1.00 69.53 225 LEU C CA 1
ATOM 5973 C C . LEU C 1 225 ? -29.177 34.455 -4.246 1.00 64.42 225 LEU C C 1
ATOM 5974 O O . LEU C 1 225 ? -29.590 33.533 -3.537 1.00 66.18 225 LEU C O 1
ATOM 5979 N N . GLN C 1 226 ? -29.623 34.678 -5.479 1.00 55.29 226 GLN C N 1
ATOM 5980 C CA . GLN C 1 226 ? -30.584 33.807 -6.143 1.00 60.97 226 GLN C CA 1
ATOM 5981 C C . GLN C 1 226 ? -29.930 33.161 -7.356 1.00 64.54 226 GLN C C 1
ATOM 5982 O O . GLN C 1 226 ? -29.315 33.853 -8.174 1.00 58.47 226 GLN C O 1
ATOM 5988 N N . TYR C 1 227 ? -30.068 31.843 -7.472 1.00 63.14 227 TYR C N 1
ATOM 5989 C CA . TYR C 1 227 ? -29.622 31.104 -8.647 1.00 60.63 227 TYR C CA 1
ATOM 5990 C C . TYR C 1 227 ? -30.789 30.994 -9.619 1.00 66.56 227 TYR C C 1
ATOM 5991 O O . TYR C 1 227 ? -31.860 30.501 -9.252 1.00 64.36 227 TYR C O 1
ATOM 6000 N N . ILE C 1 228 ? -30.587 31.456 -10.851 1.00 63.90 228 ILE C N 1
ATOM 6001 C CA . ILE C 1 228 ? -31.617 31.403 -11.883 1.00 73.04 228 ILE C CA 1
ATOM 6002 C C . ILE C 1 228 ? -31.228 30.330 -12.895 1.00 72.24 228 ILE C C 1
ATOM 6003 O O . ILE C 1 228 ? -30.126 30.364 -13.462 1.00 53.70 228 ILE C O 1
ATOM 6008 N N . PHE C 1 229 ? -32.126 29.368 -13.101 1.00 65.78 229 PHE C N 1
ATOM 6009 C CA . PHE C 1 229 ? -31.882 28.255 -14.004 1.00 61.54 229 PHE C CA 1
ATOM 6010 C C . PHE C 1 229 ? -32.332 28.609 -15.416 1.00 60.88 229 PHE C C 1
ATOM 6011 O O . PHE C 1 229 ? -33.218 29.443 -15.614 1.00 48.99 229 PHE C O 1
ATOM 6019 N N . ILE C 1 230 ? -31.693 27.984 -16.399 1.00 64.34 230 ILE C N 1
ATOM 6020 C CA . ILE C 1 230 ? -32.011 28.170 -17.808 1.00 71.05 230 ILE C CA 1
ATOM 6021 C C . ILE C 1 230 ? -32.547 26.845 -18.340 1.00 72.22 230 ILE C C 1
ATOM 6022 O O . ILE C 1 230 ? -31.813 25.856 -18.373 1.00 64.33 230 ILE C O 1
ATOM 6027 N N . PRO C 1 231 ? -33.810 26.771 -18.775 1.00 63.10 231 PRO C N 1
ATOM 6028 C CA . PRO C 1 231 ? -34.403 25.482 -19.177 1.00 61.97 231 PRO C CA 1
ATOM 6029 C C . PRO C 1 231 ? -33.946 25.027 -20.561 1.00 67.61 231 PRO C C 1
ATOM 6030 O O . PRO C 1 231 ? -34.735 24.884 -21.496 1.00 63.26 231 PRO C O 1
ATOM 6034 N N . SER C 1 232 ? -32.641 24.779 -20.695 1.00 69.84 232 SER C N 1
ATOM 6035 C CA . SER C 1 232 ? -32.070 24.356 -21.967 1.00 66.73 232 SER C CA 1
ATOM 6036 C C . SER C 1 232 ? -32.076 22.844 -22.152 1.00 65.83 232 SER C C 1
ATOM 6037 O O . SER C 1 232 ? -31.964 22.373 -23.290 1.00 68.56 232 SER C O 1
ATOM 6040 N N . ASP C 1 233 ? -32.206 22.079 -21.071 1.00 68.18 233 ASP C N 1
ATOM 6041 C CA . ASP C 1 233 ? -32.097 20.628 -21.124 1.00 71.81 233 ASP C CA 1
ATOM 6042 C C . ASP C 1 233 ? -32.806 20.064 -19.902 1.00 72.81 233 ASP C C 1
ATOM 6043 O O . ASP C 1 233 ? -32.990 20.758 -18.899 1.00 82.40 233 ASP C O 1
ATOM 6048 N N . ILE C 1 234 ? -33.204 18.792 -19.992 1.00 65.55 234 ILE C N 1
ATOM 6049 C CA . ILE C 1 234 ? -33.890 18.155 -18.871 1.00 69.64 234 ILE C CA 1
ATOM 6050 C C . ILE C 1 234 ? -33.026 18.150 -17.610 1.00 71.71 234 ILE C C 1
ATOM 6051 O O . ILE C 1 234 ? -33.566 18.166 -16.497 1.00 63.00 234 ILE C O 1
ATOM 6056 N N . ARG C 1 235 ? -31.693 18.170 -17.758 1.00 73.50 235 ARG C N 1
ATOM 6057 C CA . ARG C 1 235 ? -30.806 18.252 -16.596 1.00 68.43 235 ARG C CA 1
ATOM 6058 C C . ARG C 1 235 ? -31.097 19.488 -15.755 1.00 71.49 235 ARG C C 1
ATOM 6059 O O . ARG C 1 235 ? -30.981 19.455 -14.524 1.00 71.12 235 ARG C O 1
ATOM 6067 N N . ASP C 1 236 ? -31.448 20.597 -16.406 1.00 72.43 236 ASP C N 1
ATOM 6068 C CA . ASP C 1 236 ? -31.734 21.825 -15.673 1.00 65.25 236 ASP C CA 1
ATOM 6069 C C . ASP C 1 236 ? -32.954 21.659 -14.776 1.00 65.83 236 ASP C C 1
ATOM 6070 O O . ASP C 1 236 ? -32.925 22.054 -13.605 1.00 64.49 236 ASP C O 1
ATOM 6075 N N . TYR C 1 237 ? -34.027 21.059 -15.299 1.00 70.05 237 TYR C N 1
ATOM 6076 C CA . TYR C 1 237 ? -35.213 20.826 -14.478 1.00 72.32 237 TYR C CA 1
ATOM 6077 C C . TYR C 1 237 ? -34.894 19.890 -13.317 1.00 73.23 237 TYR C C 1
ATOM 6078 O O . TYR C 1 237 ? -35.270 20.153 -12.169 1.00 69.65 237 TYR C O 1
ATOM 6087 N N . VAL C 1 238 ? -34.184 18.795 -13.603 1.00 70.66 238 VAL C N 1
ATOM 6088 C CA . VAL C 1 238 ? -33.870 17.804 -12.576 1.00 66.19 238 VAL C CA 1
ATOM 6089 C C . VAL C 1 238 ? -33.015 18.422 -11.480 1.00 67.33 238 VAL C C 1
ATOM 6090 O O . VAL C 1 238 ? -33.220 18.161 -10.287 1.00 64.20 238 VAL C O 1
ATOM 6102 N N . LEU C 1 240 ? -32.838 21.695 -10.752 1.00 62.78 240 LEU C N 1
ATOM 6103 C CA . LEU C 1 240 ? -33.656 22.685 -10.055 1.00 68.27 240 LEU C CA 1
ATOM 6104 C C . LEU C 1 240 ? -34.531 22.027 -8.995 1.00 70.76 240 LEU C C 1
ATOM 6105 O O . LEU C 1 240 ? -34.592 22.490 -7.850 1.00 67.59 240 LEU C O 1
ATOM 6110 N N . ARG C 1 241 ? -35.210 20.937 -9.359 1.00 71.43 241 ARG C N 1
ATOM 6111 C CA . ARG C 1 241 ? -36.063 20.240 -8.400 1.00 79.79 241 ARG C CA 1
ATOM 6112 C C . ARG C 1 241 ? -35.247 19.699 -7.235 1.00 82.35 241 ARG C C 1
ATOM 6113 O O . ARG C 1 241 ? -35.628 19.858 -6.068 1.00 79.50 241 ARG C O 1
ATOM 6121 N N . SER C 1 242 ? -34.116 19.053 -7.536 1.00 78.70 242 SER C N 1
ATOM 6122 C CA . SER C 1 242 ? -33.268 18.495 -6.489 1.00 81.58 242 SER C CA 1
ATOM 6123 C C . SER C 1 242 ? -32.717 19.580 -5.571 1.00 79.03 242 SER C C 1
ATOM 6124 O O . SER C 1 242 ? -32.555 19.349 -4.367 1.00 85.65 242 SER C O 1
ATOM 6127 N N . ALA C 1 243 ? -32.425 20.764 -6.114 1.00 69.26 243 ALA C N 1
ATOM 6128 C CA . ALA C 1 243 ? -31.867 21.830 -5.289 1.00 66.08 243 ALA C CA 1
ATOM 6129 C C . ALA C 1 243 ? -32.894 22.359 -4.298 1.00 76.78 243 ALA C C 1
ATOM 6130 O O . ALA C 1 243 ? -32.572 22.589 -3.127 1.00 80.35 243 ALA C O 1
ATOM 6132 N N . ILE C 1 244 ? -34.134 22.560 -4.746 1.00 83.65 244 ILE C N 1
ATOM 6133 C CA . ILE C 1 244 ? -35.165 23.067 -3.849 1.00 79.02 244 ILE C CA 1
ATOM 6134 C C . ILE C 1 244 ? -35.510 22.026 -2.792 1.00 75.15 244 ILE C C 1
ATOM 6135 O O . ILE C 1 244 ? -35.670 22.351 -1.610 1.00 86.49 244 ILE C O 1
ATOM 6140 N N . LEU C 1 245 ? -35.611 20.757 -3.194 1.00 69.48 245 LEU C N 1
ATOM 6141 C CA . LEU C 1 245 ? -35.855 19.687 -2.232 1.00 77.16 245 LEU C CA 1
ATOM 6142 C C . LEU C 1 245 ? -34.676 19.492 -1.287 1.00 81.09 245 LEU C C 1
ATOM 6143 O O . LEU C 1 245 ? -34.860 19.009 -0.164 1.00 86.86 245 LEU C O 1
ATOM 6148 N N . GLY C 1 246 ? -33.471 19.857 -1.714 1.00 77.87 246 GLY C N 1
ATOM 6149 C CA . GLY C 1 246 ? -32.288 19.597 -0.912 1.00 74.39 246 GLY C CA 1
ATOM 6150 C C . GLY C 1 246 ? -31.896 18.136 -0.904 1.00 77.89 246 GLY C C 1
ATOM 6151 O O . GLY C 1 246 ? -31.444 17.623 0.128 1.00 74.95 246 GLY C O 1
ATOM 6152 N N . VAL C 1 247 ? -32.054 17.456 -2.035 1.00 85.10 247 VAL C N 1
ATOM 6153 C CA . VAL C 1 247 ? -31.840 16.016 -2.156 1.00 91.58 247 VAL C CA 1
ATOM 6154 C C . VAL C 1 247 ? -30.793 15.786 -3.240 1.00 82.51 247 VAL C C 1
ATOM 6155 O O . VAL C 1 247 ? -30.691 16.594 -4.175 1.00 67.38 247 VAL C O 1
ATOM 6159 N N . PRO C 1 248 ? -29.972 14.741 -3.146 1.00 85.71 248 PRO C N 1
ATOM 6160 C CA . PRO C 1 248 ? -29.093 14.405 -4.271 1.00 82.89 248 PRO C CA 1
ATOM 6161 C C . PRO C 1 248 ? -29.905 14.132 -5.530 1.00 82.18 248 PRO C C 1
ATOM 6162 O O . PRO C 1 248 ? -30.977 13.524 -5.477 1.00 87.17 248 PRO C O 1
ATOM 6166 N N . VAL C 1 249 ? -29.395 14.605 -6.664 1.00 76.65 249 VAL C N 1
ATOM 6167 C CA . VAL C 1 249 ? -30.067 14.423 -7.951 1.00 83.72 249 VAL C CA 1
ATOM 6168 C C . VAL C 1 249 ? -30.216 12.930 -8.221 1.00 80.89 249 VAL C C 1
ATOM 6169 O O . VAL C 1 249 ? -29.213 12.207 -8.286 1.00 83.49 249 VAL C O 1
ATOM 6173 N N . PRO C 1 250 ? -31.440 12.430 -8.378 1.00 78.37 250 PRO C N 1
ATOM 6174 C CA . PRO C 1 250 ? -31.655 10.977 -8.343 1.00 81.11 250 PRO C CA 1
ATOM 6175 C C . PRO C 1 250 ? -31.546 10.283 -9.692 1.00 80.43 250 PRO C C 1
ATOM 6176 O O . PRO C 1 250 ? -31.389 9.060 -9.739 1.00 78.75 250 PRO C O 1
ATOM 6180 N N . GLU C 1 251 ? -31.644 11.030 -10.790 1.00 89.00 251 GLU C N 1
ATOM 6181 C CA . GLU C 1 251 ? -31.719 10.437 -12.118 1.00 87.50 251 GLU C CA 1
ATOM 6182 C C . GLU C 1 251 ? -30.980 11.320 -13.114 1.00 83.71 251 GLU C C 1
ATOM 6183 O O . GLU C 1 251 ? -30.430 12.369 -12.765 1.00 80.57 251 GLU C O 1
ATOM 6189 N N . GLY C 1 252 ? -30.972 10.889 -14.370 1.00 81.26 252 GLY C N 1
ATOM 6190 C CA . GLY C 1 252 ? -30.404 11.686 -15.432 1.00 70.55 252 GLY C CA 1
ATOM 6191 C C . GLY C 1 252 ? -28.886 11.677 -15.445 1.00 75.63 252 GLY C C 1
ATOM 6192 O O . GLY C 1 252 ? -28.213 10.956 -14.704 1.00 80.61 252 GLY C O 1
ATOM 6193 N N . LEU C 1 253 ? -28.344 12.532 -16.313 1.00 77.64 253 LEU C N 1
ATOM 6194 C CA . LEU C 1 253 ? -26.907 12.538 -16.567 1.00 81.71 253 LEU C CA 1
ATOM 6195 C C . LEU C 1 253 ? -26.110 12.980 -15.345 1.00 78.26 253 LEU C C 1
ATOM 6196 O O . LEU C 1 253 ? -24.965 12.550 -15.162 1.00 75.98 253 LEU C O 1
ATOM 6201 N N . ASP C 1 254 ? -26.693 13.828 -14.502 1.00 66.88 254 ASP C N 1
ATOM 6202 C CA . ASP C 1 254 ? -26.019 14.374 -13.334 1.00 61.90 254 ASP C CA 1
ATOM 6203 C C . ASP C 1 254 ? -26.282 13.578 -12.060 1.00 67.53 254 ASP C C 1
ATOM 6204 O O . ASP C 1 254 ? -25.902 14.039 -10.977 1.00 64.45 254 ASP C O 1
ATOM 6209 N N . LYS C 1 255 ? -26.918 12.407 -12.163 1.00 68.99 255 LYS C N 1
ATOM 6210 C CA . LYS C 1 255 ? -27.264 11.618 -10.985 1.00 76.79 255 LYS C CA 1
ATOM 6211 C C . LYS C 1 255 ? -26.057 11.440 -10.075 1.00 73.39 255 LYS C C 1
ATOM 6212 O O . LYS C 1 255 ? -24.979 11.031 -10.518 1.00 71.47 255 LYS C O 1
ATOM 6218 N N . GLY C 1 256 ? -26.240 11.769 -8.800 1.00 69.31 256 GLY C N 1
ATOM 6219 C CA . GLY C 1 256 ? -25.153 11.688 -7.850 1.00 68.61 256 GLY C CA 1
ATOM 6220 C C . GLY C 1 256 ? -24.740 13.031 -7.279 1.00 73.15 256 GLY C C 1
ATOM 6221 O O . GLY C 1 256 ? -24.381 13.111 -6.101 1.00 70.64 256 GLY C O 1
ATOM 6222 N N . ASP C 1 257 ? -24.792 14.091 -8.086 1.00 69.59 257 ASP C N 1
ATOM 6223 C CA . ASP C 1 257 ? -24.320 15.391 -7.624 1.00 64.07 257 ASP C CA 1
ATOM 6224 C C . ASP C 1 257 ? -25.073 15.825 -6.371 1.00 66.83 257 ASP C C 1
ATOM 6225 O O . ASP C 1 257 ? -26.193 15.382 -6.103 1.00 57.18 257 ASP C O 1
ATOM 6230 N N . ARG C 1 258 ? -24.430 16.676 -5.581 1.00 65.24 258 ARG C N 1
ATOM 6231 C CA . ARG C 1 258 ? -25.057 17.224 -4.386 1.00 66.24 258 ARG C CA 1
ATOM 6232 C C . ARG C 1 258 ? -25.361 18.697 -4.610 1.00 69.38 258 ARG C C 1
ATOM 6233 O O . ARG C 1 258 ? -24.430 19.518 -4.658 1.00 65.60 258 ARG C O 1
ATOM 6241 N N . PRO C 1 259 ? -26.632 19.078 -4.753 1.00 66.19 259 PRO C N 1
ATOM 6242 C CA . PRO C 1 259 ? -26.956 20.497 -4.971 1.00 58.61 259 PRO C CA 1
ATOM 6243 C C . PRO C 1 259 ? -26.453 21.416 -3.868 1.00 61.88 259 PRO C C 1
ATOM 6244 O O . PRO C 1 259 ? -26.096 22.568 -4.153 1.00 62.35 259 PRO C O 1
ATOM 6248 N N . HIS C 1 260 ? -26.411 20.948 -2.615 1.00 55.90 260 HIS C N 1
ATOM 6249 C CA . HIS C 1 260 ? -25.847 21.771 -1.547 1.00 59.95 260 HIS C CA 1
ATOM 6250 C C . HIS C 1 260 ? -24.386 22.095 -1.814 1.00 67.11 260 HIS C C 1
ATOM 6251 O O . HIS C 1 260 ? -23.914 23.190 -1.487 1.00 69.29 260 HIS C O 1
ATOM 6258 N N . ALA C 1 261 ? -23.651 21.151 -2.403 1.00 65.15 261 ALA C N 1
ATOM 6259 C CA . ALA C 1 261 ? -22.251 21.408 -2.705 1.00 64.64 261 ALA C CA 1
ATOM 6260 C C . ALA C 1 261 ? -22.097 22.487 -3.767 1.00 60.01 261 ALA C C 1
ATOM 6261 O O . ALA C 1 261 ? -21.072 23.172 -3.801 1.00 63.32 261 ALA C O 1
ATOM 6263 N N . TYR C 1 262 ? -23.096 22.659 -4.637 1.00 63.98 262 TYR C N 1
ATOM 6264 C CA . TYR C 1 262 ? -23.054 23.748 -5.610 1.00 65.41 262 TYR C CA 1
ATOM 6265 C C . TYR C 1 262 ? -23.579 25.051 -5.016 1.00 69.64 262 TYR C C 1
ATOM 6266 O O . TYR C 1 262 ? -22.899 26.082 -5.050 1.00 64.26 262 TYR C O 1
ATOM 6275 N N . PHE C 1 263 ? -24.796 25.018 -4.472 1.00 64.56 263 PHE C N 1
ATOM 6276 C CA . PHE C 1 263 ? -25.584 26.216 -4.218 1.00 62.73 263 PHE C CA 1
ATOM 6277 C C . PHE C 1 263 ? -25.674 26.596 -2.748 1.00 66.09 263 PHE C C 1
ATOM 6278 O O . PHE C 1 263 ? -26.329 27.591 -2.423 1.00 66.54 263 PHE C O 1
ATOM 6286 N N . GLY C 1 264 ? -25.058 25.831 -1.855 1.00 70.21 264 GLY C N 1
ATOM 6287 C CA . GLY C 1 264 ? -25.010 26.199 -0.462 1.00 69.49 264 GLY C CA 1
ATOM 6288 C C . GLY C 1 264 ? -26.059 25.508 0.381 1.00 71.05 264 GLY C C 1
ATOM 6289 O O . GLY C 1 264 ? -26.848 24.688 -0.101 1.00 71.22 264 GLY C O 1
ATOM 6290 N N . PRO C 1 265 ? -26.097 25.850 1.670 1.00 72.30 265 PRO C N 1
ATOM 6291 C CA . PRO C 1 265 ? -26.980 25.121 2.590 1.00 71.86 265 PRO C CA 1
ATOM 6292 C C . PRO C 1 265 ? -28.457 25.416 2.388 1.00 73.81 265 PRO C C 1
ATOM 6293 O O . PRO C 1 265 ? -29.285 24.538 2.660 1.00 78.80 265 PRO C O 1
ATOM 6297 N N . GLU C 1 266 ? -28.823 26.606 1.917 1.00 75.21 266 GLU C N 1
ATOM 6298 C CA . GLU C 1 266 ? -30.238 26.931 1.761 1.00 85.84 266 GLU C CA 1
ATOM 6299 C C . GLU C 1 266 ? -30.845 26.159 0.596 1.00 89.69 266 GLU C C 1
ATOM 6300 O O . GLU C 1 266 ? -30.253 26.059 -0.482 1.00 99.94 266 GLU C O 1
ATOM 6306 N N . ALA C 1 267 ? -32.045 25.613 0.821 1.00 89.80 267 ALA C N 1
ATOM 6307 C CA . ALA C 1 267 ? -32.755 24.817 -0.173 1.00 87.88 267 ALA C CA 1
ATOM 6308 C C . ALA C 1 267 ? -34.254 25.122 -0.067 1.00 91.17 267 ALA C C 1
ATOM 6309 O O . ALA C 1 267 ? -35.046 24.335 0.443 1.00 92.52 267 ALA C O 1
ATOM 6311 N N . SER C 1 268 ? -34.649 26.294 -0.561 1.00 90.68 268 SER C N 1
ATOM 6312 C CA . SER C 1 268 ? -36.041 26.719 -0.578 1.00 89.58 268 SER C CA 1
ATOM 6313 C C . SER C 1 268 ? -36.424 27.155 -1.986 1.00 90.47 268 SER C C 1
ATOM 6314 O O . SER C 1 268 ? -35.589 27.223 -2.893 1.00 93.60 268 SER C O 1
ATOM 6317 N N . ALA C 1 269 ? -37.711 27.450 -2.170 1.00 89.59 269 ALA C N 1
ATOM 6318 C CA . ALA C 1 269 ? -38.161 27.969 -3.453 1.00 82.13 269 ALA C CA 1
ATOM 6319 C C . ALA C 1 269 ? -37.751 29.421 -3.648 1.00 82.01 269 ALA C C 1
ATOM 6320 O O . ALA C 1 269 ? -37.743 29.904 -4.786 1.00 82.02 269 ALA C O 1
ATOM 6322 N N . SER C 1 270 ? -37.400 30.118 -2.567 1.00 84.95 270 SER C N 1
ATOM 6323 C CA . SER C 1 270 ? -37.017 31.523 -2.631 1.00 93.37 270 SER C CA 1
ATOM 6324 C C . SER C 1 270 ? -35.594 31.734 -3.135 1.00 97.60 270 SER C C 1
ATOM 6325 O O . SER C 1 270 ? -35.228 32.874 -3.442 1.00 91.86 270 SER C O 1
ATOM 6328 N N . LYS C 1 271 ? -34.789 30.675 -3.234 1.00 92.71 271 LYS C N 1
ATOM 6329 C CA . LYS C 1 271 ? -33.400 30.800 -3.653 1.00 78.50 271 LYS C CA 1
ATOM 6330 C C . LYS C 1 271 ? -33.160 30.363 -5.094 1.00 75.48 271 LYS C C 1
ATOM 6331 O O . LYS C 1 271 ? -32.135 30.736 -5.674 1.00 65.48 271 LYS C O 1
ATOM 6337 N N . PHE C 1 272 ? -34.078 29.603 -5.690 1.00 76.04 272 PHE C N 1
ATOM 6338 C CA . PHE C 1 272 ? -33.907 29.087 -7.042 1.00 76.90 272 PHE C CA 1
ATOM 6339 C C . PHE C 1 272 ? -35.075 29.522 -7.914 1.00 75.77 272 PHE C C 1
ATOM 6340 O O . PHE C 1 272 ? -36.236 29.333 -7.538 1.00 80.02 272 PHE C O 1
ATOM 6348 N N . LYS C 1 273 ? -34.766 30.110 -9.069 1.00 68.55 273 LYS C N 1
ATOM 6349 C CA . LYS C 1 273 ? -35.763 30.575 -10.022 1.00 67.73 273 LYS C CA 1
ATOM 6350 C C . LYS C 1 273 ? -35.478 29.963 -11.389 1.00 66.48 273 LYS C C 1
ATOM 6351 O O . LYS C 1 273 ? -34.454 29.308 -11.599 1.00 67.50 273 LYS C O 1
ATOM 6357 N N . LEU C 1 274 ? -36.399 30.185 -12.326 1.00 64.98 274 LEU C N 1
ATOM 6358 C CA . LEU C 1 274 ? -36.374 29.515 -13.622 1.00 61.18 274 LEU C CA 1
ATOM 6359 C C . LEU C 1 274 ? -36.783 30.499 -14.707 1.00 70.72 274 LEU C C 1
ATOM 6360 O O . LEU C 1 274 ? -37.875 31.073 -14.648 1.00 66.19 274 LEU C O 1
ATOM 6365 N N . LEU C 1 275 ? -35.917 30.675 -15.704 1.00 64.21 275 LEU C N 1
ATOM 6366 C CA . LEU C 1 275 ? -36.228 31.548 -16.829 1.00 67.41 275 LEU C CA 1
ATOM 6367 C C . LEU C 1 275 ? -37.314 30.929 -17.702 1.00 72.60 275 LEU C C 1
ATOM 6368 O O . LEU C 1 275 ? -37.312 29.722 -17.962 1.00 74.05 275 LEU C O 1
ATOM 6373 N N . HIS C 1 276 ? -38.238 31.768 -18.167 1.00 59.61 276 HIS C N 1
ATOM 6374 C CA . HIS C 1 276 ? -39.403 31.295 -18.910 1.00 66.02 276 HIS C CA 1
ATOM 6375 C C . HIS C 1 276 ? -39.020 30.962 -20.350 1.00 64.97 276 HIS C C 1
ATOM 6376 O O . HIS C 1 276 ? -38.478 31.820 -21.053 1.00 67.32 276 HIS C O 1
ATOM 6383 N N . PRO C 1 277 ? -39.315 29.747 -20.827 1.00 59.10 277 PRO C N 1
ATOM 6384 C CA . PRO C 1 277 ? -38.996 29.405 -22.225 1.00 68.54 277 PRO C CA 1
ATOM 6385 C C . PRO C 1 277 ? -39.563 30.377 -23.246 1.00 70.55 277 PRO C C 1
ATOM 6386 O O . PRO C 1 277 ? -38.899 30.658 -24.251 1.00 67.39 277 PRO C O 1
ATOM 6390 N N . ASP C 1 278 ? -40.771 30.902 -23.027 1.00 80.53 278 ASP C N 1
ATOM 6391 C CA . ASP C 1 278 ? -41.301 31.876 -23.975 1.00 78.49 278 ASP C CA 1
ATOM 6392 C C . ASP C 1 278 ? -40.531 33.186 -23.917 1.00 72.35 278 ASP C C 1
ATOM 6393 O O . ASP C 1 278 ? -40.370 33.851 -24.947 1.00 72.38 278 ASP C O 1
ATOM 6398 N N . PHE C 1 279 ? -40.045 33.573 -22.734 1.00 70.96 279 PHE C N 1
ATOM 6399 C CA . PHE C 1 279 ? -39.200 34.760 -22.652 1.00 77.26 279 PHE C CA 1
ATOM 6400 C C . PHE C 1 279 ? -37.935 34.584 -23.478 1.00 70.66 279 PHE C C 1
ATOM 6401 O O . PHE C 1 279 ? -37.475 35.528 -24.132 1.00 71.70 279 PHE C O 1
ATOM 6409 N N . ILE C 1 280 ? -37.362 33.381 -23.468 1.00 69.08 280 ILE C N 1
ATOM 6410 C CA . ILE C 1 280 ? -36.202 33.116 -24.312 1.00 75.53 280 ILE C CA 1
ATOM 6411 C C . ILE C 1 280 ? -36.603 33.124 -25.779 1.00 77.03 280 ILE C C 1
ATOM 6412 O O . ILE C 1 280 ? -35.874 33.640 -26.634 1.00 86.22 280 ILE C O 1
ATOM 6417 N N . SER C 1 281 ? -37.772 32.559 -26.093 1.00 63.72 281 SER C N 1
ATOM 6418 C CA . SER C 1 281 ? -38.261 32.583 -27.466 1.00 69.50 281 SER C CA 1
ATOM 6419 C C . SER C 1 281 ? -38.485 34.012 -27.945 1.00 74.68 281 SER C C 1
ATOM 6420 O O . SER C 1 281 ? -38.248 34.327 -29.116 1.00 81.25 281 SER C O 1
ATOM 6423 N N . TYR C 1 282 ? -38.948 34.891 -27.055 1.00 70.89 282 TYR C N 1
ATOM 6424 C CA . TYR C 1 282 ? -39.175 36.278 -27.447 1.00 73.08 282 TYR C CA 1
ATOM 6425 C C . TYR C 1 282 ? -37.857 37.021 -27.624 1.00 79.68 282 TYR C C 1
ATOM 6426 O O . TYR C 1 282 ? -37.721 37.850 -28.532 1.00 84.90 282 TYR C O 1
ATOM 6435 N N . LEU C 1 283 ? -36.870 36.729 -26.776 1.00 77.46 283 LEU C N 1
ATOM 6436 C CA . LEU C 1 283 ? -35.560 37.347 -26.939 1.00 76.14 283 LEU C CA 1
ATOM 6437 C C . LEU C 1 283 ? -34.889 36.881 -28.225 1.00 72.71 283 LEU C C 1
ATOM 6438 O O . LEU C 1 283 ? -34.300 37.689 -28.955 1.00 67.05 283 LEU C O 1
ATOM 6443 N N . THR C 1 284 ? -34.980 35.585 -28.526 1.00 65.57 284 THR C N 1
ATOM 6444 C CA . THR C 1 284 ? -34.381 35.072 -29.753 1.00 72.94 284 THR C CA 1
ATOM 6445 C C . THR C 1 284 ? -35.061 35.662 -30.980 1.00 79.35 284 THR C C 1
ATOM 6446 O O . THR C 1 284 ? -34.397 35.988 -31.972 1.00 79.77 284 THR C O 1
ATOM 6450 N N . GLU C 1 285 ? -36.383 35.836 -30.919 1.00 78.49 285 GLU C N 1
ATOM 6451 C CA . GLU C 1 285 ? -37.145 36.291 -32.077 1.00 78.48 285 GLU C CA 1
ATOM 6452 C C . GLU C 1 285 ? -37.002 37.790 -32.312 1.00 76.92 285 GLU C C 1
ATOM 6453 O O . GLU C 1 285 ? -36.903 38.231 -33.463 1.00 79.11 285 GLU C O 1
ATOM 6459 N N . ARG C 1 286 ? -36.986 38.591 -31.249 1.00 73.08 286 ARG C N 1
ATOM 6460 C CA . ARG C 1 286 ? -37.069 40.037 -31.405 1.00 81.75 286 ARG C CA 1
ATOM 6461 C C . ARG C 1 286 ? -35.719 40.738 -31.380 1.00 85.08 286 ARG C C 1
ATOM 6462 O O . ARG C 1 286 ? -35.613 41.850 -31.909 1.00 90.96 286 ARG C O 1
ATOM 6470 N N . PHE C 1 287 ? -34.693 40.130 -30.786 1.00 75.05 287 PHE C N 1
ATOM 6471 C CA . PHE C 1 287 ? -33.410 40.794 -30.590 1.00 74.63 287 PHE C CA 1
ATOM 6472 C C . PHE C 1 287 ? -32.224 40.076 -31.220 1.00 74.49 287 PHE C C 1
ATOM 6473 O O . PHE C 1 287 ? -31.282 40.745 -31.652 1.00 72.27 287 PHE C O 1
ATOM 6481 N N . LEU C 1 288 ? -32.230 38.746 -31.277 1.00 70.44 288 LEU C N 1
ATOM 6482 C CA . LEU C 1 288 ? -31.066 37.989 -31.721 1.00 66.94 288 LEU C CA 1
ATOM 6483 C C . LEU C 1 288 ? -31.502 36.765 -32.531 1.00 72.52 288 LEU C C 1
ATOM 6484 O O . LEU C 1 288 ? -31.260 35.618 -32.165 1.00 72.65 288 LEU C O 1
ATOM 6489 N N . LYS C 1 289 ? -32.160 36.991 -33.666 1.00 75.30 289 LYS C N 1
ATOM 6490 C CA . LYS C 1 289 ? -32.552 35.880 -34.533 1.00 85.02 289 LYS C CA 1
ATOM 6491 C C . LYS C 1 289 ? -31.419 35.642 -35.523 1.00 85.61 289 LYS C C 1
ATOM 6492 O O . LYS C 1 289 ? -31.222 36.412 -36.467 1.00 82.92 289 LYS C O 1
ATOM 6498 N N . SER C 1 290 ? -30.666 34.571 -35.296 1.00 84.23 290 SER C N 1
ATOM 6499 C CA . SER C 1 290 ? -29.469 34.281 -36.065 1.00 78.91 290 SER C CA 1
ATOM 6500 C C . SER C 1 290 ? -29.774 33.316 -37.201 1.00 81.01 290 SER C C 1
ATOM 6501 O O . SER C 1 290 ? -30.725 32.535 -37.139 1.00 91.82 290 SER C O 1
ATOM 6504 N N . LYS C 1 291 ? -28.951 33.382 -38.251 1.00 82.03 291 LYS C N 1
ATOM 6505 C CA . LYS C 1 291 ? -29.053 32.394 -39.318 1.00 87.06 291 LYS C CA 1
ATOM 6506 C C . LYS C 1 291 ? -28.782 30.989 -38.804 1.00 89.17 291 LYS C C 1
ATOM 6507 O O . LYS C 1 291 ? -29.242 30.016 -39.411 1.00 90.94 291 LYS C O 1
ATOM 6513 N N . LEU C 1 292 ? -28.051 30.868 -37.693 1.00 83.02 292 LEU C N 1
ATOM 6514 C CA . LEU C 1 292 ? -27.725 29.583 -37.090 1.00 82.66 292 LEU C CA 1
ATOM 6515 C C . LEU C 1 292 ? -28.945 28.857 -36.537 1.00 91.82 292 LEU C C 1
ATOM 6516 O O . LEU C 1 292 ? -28.828 27.678 -36.183 1.00 95.56 292 LEU C O 1
ATOM 6521 N N . ILE C 1 293 ? -30.098 29.530 -36.444 1.00 90.55 293 ILE C N 1
ATOM 6522 C CA . ILE C 1 293 ? -31.329 28.869 -36.010 1.00 76.59 293 ILE C CA 1
ATOM 6523 C C . ILE C 1 293 ? -31.591 27.635 -36.862 1.00 81.96 293 ILE C C 1
ATOM 6524 O O . ILE C 1 293 ? -31.826 26.534 -36.346 1.00 87.72 293 ILE C O 1
ATOM 6529 N N . ASN C 1 294 ? -31.539 27.799 -38.177 1.00 79.52 294 ASN C N 1
ATOM 6530 C CA . ASN C 1 294 ? -31.793 26.708 -39.117 1.00 101.80 294 ASN C CA 1
ATOM 6531 C C . ASN C 1 294 ? -30.499 26.037 -39.566 1.00 111.36 294 ASN C C 1
ATOM 6532 O O . ASN C 1 294 ? -30.260 25.846 -40.759 1.00 107.74 294 ASN C O 1
ATOM 6537 N N . THR C 1 295 ? -29.649 25.663 -38.607 1.00 123.68 295 THR C N 1
ATOM 6538 C CA . THR C 1 295 ? -28.452 24.877 -38.889 1.00 127.88 295 THR C CA 1
ATOM 6539 C C . THR C 1 295 ? -28.715 23.381 -38.726 1.00 140.67 295 THR C C 1
ATOM 6540 O O . THR C 1 295 ? -28.357 22.586 -39.601 1.00 145.37 295 THR C O 1
ATOM 6544 N N . HIS C 1 296 ? -29.355 22.992 -37.620 1.00 142.14 296 HIS C N 1
ATOM 6545 C CA . HIS C 1 296 ? -29.757 21.609 -37.345 1.00 141.52 296 HIS C CA 1
ATOM 6546 C C . HIS C 1 296 ? -28.541 20.675 -37.348 1.00 147.35 296 HIS C C 1
ATOM 6547 O O . HIS C 1 296 ? -28.369 19.815 -38.213 1.00 148.34 296 HIS C O 1
ATOM 6554 N N . PHE C 1 297 ? -27.698 20.870 -36.329 1.00 148.19 297 PHE C N 1
ATOM 6555 C CA . PHE C 1 297 ? -26.461 20.123 -36.181 1.00 143.18 297 PHE C CA 1
ATOM 6556 C C . PHE C 1 297 ? -26.470 19.504 -34.800 1.00 137.84 297 PHE C C 1
ATOM 6557 O O . PHE C 1 297 ? -27.241 18.563 -34.541 1.00 140.74 297 PHE C O 1
ATOM 6565 N N . GLY C 1 298 ? -25.625 19.973 -33.879 1.00 128.78 298 GLY C N 1
ATOM 6566 C CA . GLY C 1 298 ? -25.643 19.482 -32.519 1.00 123.06 298 GLY C CA 1
ATOM 6567 C C . GLY C 1 298 ? -26.556 20.294 -31.623 1.00 114.39 298 GLY C C 1
ATOM 6568 O O . GLY C 1 298 ? -27.781 20.245 -31.774 1.00 119.70 298 GLY C O 1
ATOM 6569 N N . ASP C 1 299 ? -25.980 21.035 -30.680 1.00 107.40 299 ASP C N 1
ATOM 6570 C CA . ASP C 1 299 ? -26.799 21.847 -29.792 1.00 109.27 299 ASP C CA 1
ATOM 6571 C C . ASP C 1 299 ? -27.564 22.896 -30.592 1.00 104.72 299 ASP C C 1
ATOM 6572 O O . ASP C 1 299 ? -27.013 23.554 -31.479 1.00 105.57 299 ASP C O 1
ATOM 6577 N N . LEU C 1 300 ? -28.850 23.032 -30.288 1.00 83.39 300 LEU C N 1
ATOM 6578 C CA . LEU C 1 300 ? -29.681 23.986 -31.003 1.00 77.87 300 LEU C CA 1
ATOM 6579 C C . LEU C 1 300 ? -29.254 25.410 -30.659 1.00 80.75 300 LEU C C 1
ATOM 6580 O O . LEU C 1 300 ? -28.721 25.678 -29.579 1.00 75.27 300 LEU C O 1
ATOM 6585 N N . TYR C 1 301 ? -29.481 26.326 -31.598 1.00 81.94 301 TYR C N 1
ATOM 6586 C CA . TYR C 1 301 ? -29.056 27.705 -31.400 1.00 73.80 301 TYR C CA 1
ATOM 6587 C C . TYR C 1 301 ? -29.842 28.369 -30.279 1.00 67.91 301 TYR C C 1
ATOM 6588 O O . TYR C 1 301 ? -31.056 28.191 -30.153 1.00 73.20 301 TYR C O 1
ATOM 6605 N N . PRO C 1 303 ? -29.344 32.229 -27.576 1.00 68.53 303 PRO C N 1
ATOM 6606 C CA . PRO C 1 303 ? -28.462 33.311 -27.132 1.00 59.61 303 PRO C CA 1
ATOM 6607 C C . PRO C 1 303 ? -27.557 32.835 -26.007 1.00 55.23 303 PRO C C 1
ATOM 6608 O O . PRO C 1 303 ? -27.892 31.912 -25.262 1.00 60.32 303 PRO C O 1
ATOM 6612 N N . SER C 1 304 ? -26.385 33.458 -25.909 1.00 50.15 304 SER C N 1
ATOM 6613 C CA . SER C 1 304 ? -25.456 33.119 -24.840 1.00 55.90 304 SER C CA 1
ATOM 6614 C C . SER C 1 304 ? -26.090 33.419 -23.487 1.00 59.58 304 SER C C 1
ATOM 6615 O O . SER C 1 304 ? -26.987 34.259 -23.370 1.00 58.50 304 SER C O 1
ATOM 6618 N N . THR C 1 305 ? -25.629 32.712 -22.452 1.00 55.48 305 THR C N 1
ATOM 6619 C CA . THR C 1 305 ? -26.189 32.941 -21.125 1.00 60.76 305 THR C CA 1
ATOM 6620 C C . THR C 1 305 ? -25.944 34.379 -20.681 1.00 60.25 305 THR C C 1
ATOM 6621 O O . THR C 1 305 ? -26.808 34.997 -20.048 1.00 58.85 305 THR C O 1
ATOM 6625 N N . GLY C 1 306 ? -24.790 34.941 -21.050 1.00 50.49 306 GLY C N 1
ATOM 6626 C CA . GLY C 1 306 ? -24.547 36.353 -20.796 1.00 48.21 306 GLY C CA 1
ATOM 6627 C C . GLY C 1 306 ? -25.555 37.254 -21.486 1.00 52.05 306 GLY C C 1
ATOM 6628 O O . GLY C 1 306 ? -26.013 38.243 -20.908 1.00 49.99 306 GLY C O 1
ATOM 6629 N N . ALA C 1 307 ? -25.910 36.928 -22.734 1.00 49.89 307 ALA C N 1
ATOM 6630 C CA . ALA C 1 307 ? -26.986 37.638 -23.419 1.00 53.08 307 ALA C CA 1
ATOM 6631 C C . ALA C 1 307 ? -28.316 37.470 -22.691 1.00 55.84 307 ALA C C 1
ATOM 6632 O O . ALA C 1 307 ? -29.104 38.418 -22.601 1.00 52.96 307 ALA C O 1
ATOM 6634 N N . LEU C 1 308 ? -28.585 36.269 -22.173 1.00 59.41 308 LEU C N 1
ATOM 6635 C CA . LEU C 1 308 ? -29.831 36.027 -21.452 1.00 60.26 308 LEU C CA 1
ATOM 6636 C C . LEU C 1 308 ? -29.923 36.900 -20.208 1.00 65.35 308 LEU C C 1
ATOM 6637 O O . LEU C 1 308 ? -30.944 37.557 -19.971 1.00 66.18 308 LEU C O 1
ATOM 6650 N N . LEU C 1 310 ? -28.181 39.677 -19.404 1.00 61.31 310 LEU C N 1
ATOM 6651 C CA . LEU C 1 310 ? -28.194 41.097 -19.750 1.00 63.65 310 LEU C CA 1
ATOM 6652 C C . LEU C 1 310 ? -29.599 41.557 -20.123 1.00 59.49 310 LEU C C 1
ATOM 6653 O O . LEU C 1 310 ? -30.107 42.547 -19.583 1.00 56.65 310 LEU C O 1
ATOM 6658 N N . LEU C 1 311 ? -30.239 40.847 -21.052 1.00 65.76 311 LEU C N 1
ATOM 6659 C CA . LEU C 1 311 ? -31.593 41.203 -21.462 1.00 72.28 311 LEU C CA 1
ATOM 6660 C C . LEU C 1 311 ? -32.582 41.031 -20.317 1.00 70.10 311 LEU C C 1
ATOM 6661 O O . LEU C 1 311 ? -33.530 41.814 -20.190 1.00 71.73 311 LEU C O 1
ATOM 6666 N N . THR C 1 312 ? -32.384 40.011 -19.477 1.00 66.24 312 THR C N 1
ATOM 6667 C CA . THR C 1 312 ? -33.215 39.878 -18.285 1.00 68.95 312 THR C CA 1
ATOM 6668 C C . THR C 1 312 ? -33.103 41.120 -17.412 1.00 66.57 312 THR C C 1
ATOM 6669 O O . THR C 1 312 ? -34.110 41.630 -16.908 1.00 63.70 312 THR C O 1
ATOM 6673 N N . ALA C 1 313 ? -31.880 41.626 -17.235 1.00 64.19 313 ALA C N 1
ATOM 6674 C CA . ALA C 1 313 ? -31.684 42.847 -16.461 1.00 63.74 313 ALA C CA 1
ATOM 6675 C C . ALA C 1 313 ? -32.356 44.037 -17.129 1.00 59.88 313 ALA C C 1
ATOM 6676 O O . ALA C 1 313 ? -32.898 44.918 -16.453 1.00 59.07 313 ALA C O 1
ATOM 6678 N N . LEU C 1 314 ? -32.320 44.087 -18.460 1.00 58.74 314 LEU C N 1
ATOM 6679 C CA . LEU C 1 314 ? -32.970 45.171 -19.179 1.00 61.91 314 LEU C CA 1
ATOM 6680 C C . LEU C 1 314 ? -34.485 45.124 -19.044 1.00 70.63 314 LEU C C 1
ATOM 6681 O O . LEU C 1 314 ? -35.141 46.156 -19.214 1.00 74.02 314 LEU C O 1
ATOM 6686 N N . HIS C 1 315 ? -35.051 43.960 -18.735 1.00 76.39 315 HIS C N 1
ATOM 6687 C CA . HIS C 1 315 ? -36.491 43.812 -18.580 1.00 73.68 315 HIS C CA 1
ATOM 6688 C C . HIS C 1 315 ? -36.951 43.913 -17.133 1.00 77.73 315 HIS C C 1
ATOM 6689 O O . HIS C 1 315 ? -38.158 43.853 -16.880 1.00 83.51 315 HIS C O 1
ATOM 6696 N N . THR C 1 316 ? -36.030 44.068 -16.178 1.00 74.13 316 THR C N 1
ATOM 6697 C CA . THR C 1 316 ? -36.408 44.119 -14.772 1.00 75.87 316 THR C CA 1
ATOM 6698 C C . THR C 1 316 ? -35.791 45.271 -13.987 1.00 74.92 316 THR C C 1
ATOM 6699 O O . THR C 1 316 ? -36.206 45.496 -12.845 1.00 81.21 316 THR C O 1
ATOM 6703 N N . CYS C 1 317 ? -34.835 46.004 -14.545 1.00 69.54 317 CYS C N 1
ATOM 6704 C CA . CYS C 1 317 ? -34.113 47.035 -13.816 1.00 74.06 317 CYS C CA 1
ATOM 6705 C C . CYS C 1 317 ? -34.443 48.415 -14.371 1.00 74.99 317 CYS C C 1
ATOM 6706 O O . CYS C 1 317 ? -34.907 48.559 -15.504 1.00 79.96 317 CYS C O 1
ATOM 6709 N N . ASP C 1 318 ? -34.193 49.440 -13.553 1.00 70.82 318 ASP C N 1
ATOM 6710 C CA . ASP C 1 318 ? -34.385 50.807 -14.017 1.00 83.11 318 ASP C CA 1
ATOM 6711 C C . ASP C 1 318 ? -33.215 51.301 -14.861 1.00 84.55 318 ASP C C 1
ATOM 6712 O O . ASP C 1 318 ? -33.357 52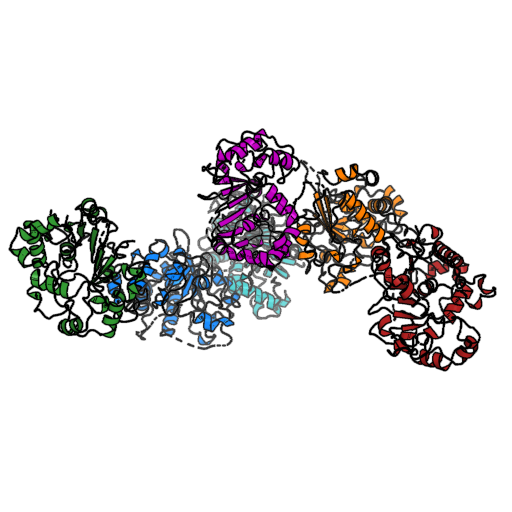.304 -15.565 1.00 93.94 318 ASP C O 1
ATOM 6717 N N . GLN C 1 319 ? -32.069 50.628 -14.799 1.00 82.20 319 GLN C N 1
ATOM 6718 C CA . GLN C 1 319 ? -30.932 50.885 -15.674 1.00 80.86 319 GLN C CA 1
ATOM 6719 C C . GLN C 1 319 ? -29.935 49.757 -15.473 1.00 78.10 319 GLN C C 1
ATOM 6720 O O . GLN C 1 319 ? -29.796 49.228 -14.366 1.00 78.54 319 GLN C O 1
ATOM 6726 N N . VAL C 1 320 ? -29.260 49.377 -16.554 1.00 75.20 320 VAL C N 1
ATOM 6727 C CA . VAL C 1 320 ? -28.311 48.276 -16.504 1.00 75.20 320 VAL C CA 1
ATOM 6728 C C . VAL C 1 320 ? -26.979 48.743 -17.074 1.00 67.07 320 VAL C C 1
ATOM 6729 O O . VAL C 1 320 ? -26.920 49.611 -17.952 1.00 58.12 320 VAL C O 1
ATOM 6733 N N . SER C 1 321 ? -25.902 48.180 -16.534 1.00 60.12 321 SER C N 1
ATOM 6734 C CA . SER C 1 321 ? -24.547 48.414 -17.010 1.00 64.00 321 SER C CA 1
ATOM 6735 C C . SER C 1 321 ? -23.938 47.074 -17.395 1.00 64.74 321 SER C C 1
ATOM 6736 O O . SER C 1 321 ? -24.057 46.098 -16.647 1.00 61.90 321 SER C O 1
ATOM 6739 N N . ALA C 1 322 ? -23.304 47.022 -18.562 1.00 62.69 322 ALA C N 1
ATOM 6740 C CA . ALA C 1 322 ? -22.720 45.793 -19.083 1.00 50.94 322 ALA C CA 1
ATOM 6741 C C . ALA C 1 322 ? -21.201 45.867 -18.967 1.00 53.90 322 ALA C C 1
ATOM 6742 O O . ALA C 1 322 ? -20.578 46.800 -19.487 1.00 55.16 322 ALA C O 1
ATOM 6744 N N . TYR C 1 323 ? -20.616 44.873 -18.298 1.00 51.56 323 TYR C N 1
ATOM 6745 C CA . TYR C 1 323 ? -19.175 44.740 -18.125 1.00 51.06 323 TYR C CA 1
ATOM 6746 C C . TYR C 1 323 ? -18.749 43.369 -18.630 1.00 60.22 323 TYR C C 1
ATOM 6747 O O . TYR C 1 323 ? -19.349 42.355 -18.259 1.00 59.58 323 TYR C O 1
ATOM 6756 N N . GLY C 1 324 ? -17.718 43.338 -19.469 1.00 61.97 324 GLY C N 1
ATOM 6757 C CA . GLY C 1 324 ? -17.177 42.072 -19.924 1.00 59.50 324 GLY C CA 1
ATOM 6758 C C . GLY C 1 324 ? -17.940 41.379 -21.031 1.00 57.04 324 GLY C C 1
ATOM 6759 O O . GLY C 1 324 ? -17.866 40.152 -21.145 1.00 59.53 324 GLY C O 1
ATOM 6760 N N . PHE C 1 325 ? -18.674 42.127 -21.848 1.00 48.86 325 PHE C N 1
ATOM 6761 C CA . PHE C 1 325 ? -19.314 41.607 -23.047 1.00 49.89 325 PHE C CA 1
ATOM 6762 C C . PHE C 1 325 ? -18.499 41.980 -24.278 1.00 50.98 325 PHE C C 1
ATOM 6763 O O . PHE C 1 325 ? -17.684 42.906 -24.259 1.00 54.77 325 PHE C O 1
ATOM 6771 N N . ILE C 1 326 ? -18.739 41.245 -25.363 1.00 51.09 326 ILE C N 1
ATOM 6772 C CA . ILE C 1 326 ? -17.918 41.397 -26.556 1.00 49.17 326 ILE C CA 1
ATOM 6773 C C . ILE C 1 326 ? -18.132 42.780 -27.157 1.00 52.98 326 ILE C C 1
ATOM 6774 O O . ILE C 1 326 ? -19.270 43.234 -27.334 1.00 58.31 326 ILE C O 1
ATOM 6779 N N . THR C 1 327 ? -17.033 43.461 -27.456 1.00 50.17 327 THR C N 1
ATOM 6780 C CA . THR C 1 327 ? -17.037 44.767 -28.094 1.00 61.83 327 THR C CA 1
ATOM 6781 C C . THR C 1 327 ? -16.330 44.670 -29.441 1.00 67.92 327 THR C C 1
ATOM 6782 O O . THR C 1 327 ? -15.837 43.612 -29.835 1.00 70.06 327 THR C O 1
ATOM 6786 N N . SER C 1 328 ? -16.275 45.799 -30.147 1.00 77.80 328 SER C N 1
ATOM 6787 C CA . SER C 1 328 ? -15.710 45.794 -31.492 1.00 83.57 328 SER C CA 1
ATOM 6788 C C . SER C 1 328 ? -14.226 45.439 -31.485 1.00 74.84 328 SER C C 1
ATOM 6789 O O . SER C 1 328 ? -13.715 44.913 -32.481 1.00 74.31 328 SER C O 1
ATOM 6792 N N . ASN C 1 329 ? -13.525 45.694 -30.378 1.00 67.67 329 ASN C N 1
ATOM 6793 C CA . ASN C 1 329 ? -12.099 45.397 -30.256 1.00 71.46 329 ASN C CA 1
ATOM 6794 C C . ASN C 1 329 ? -11.829 44.288 -29.238 1.00 61.68 329 ASN C C 1
ATOM 6795 O O . ASN C 1 329 ? -10.794 44.282 -28.562 1.00 53.13 329 ASN C O 1
ATOM 6800 N N . TYR C 1 330 ? -12.765 43.337 -29.126 1.00 54.79 330 TYR C N 1
ATOM 6801 C CA . TYR C 1 330 ? -12.585 42.187 -28.239 1.00 56.55 330 TYR C CA 1
ATOM 6802 C C . TYR C 1 330 ? -11.279 41.443 -28.517 1.00 47.45 330 TYR C C 1
ATOM 6803 O O . TYR C 1 330 ? -10.661 40.908 -27.589 1.00 46.68 330 TYR C O 1
ATOM 6812 N N . TRP C 1 331 ? -10.857 41.387 -29.784 1.00 47.08 331 TRP C N 1
ATOM 6813 C CA . TRP C 1 331 ? -9.662 40.642 -30.164 1.00 57.46 331 TRP C CA 1
ATOM 6814 C C . TRP C 1 331 ? -8.399 41.189 -29.516 1.00 65.06 331 TRP C C 1
ATOM 6815 O O . TRP C 1 331 ? -7.384 40.487 -29.479 1.00 65.81 331 TRP C O 1
ATOM 6826 N N . LYS C 1 332 ? -8.430 42.428 -29.018 1.00 70.59 332 LYS C N 1
ATOM 6827 C CA . LYS C 1 332 ? -7.279 42.971 -28.307 1.00 68.58 332 LYS C CA 1
ATOM 6828 C C . LYS C 1 332 ? -7.052 42.281 -26.969 1.00 61.48 332 LYS C C 1
ATOM 6829 O O . LYS C 1 332 ? -5.966 42.412 -26.396 1.00 64.05 332 LYS C O 1
ATOM 6835 N N . PHE C 1 333 ? -8.042 41.556 -26.464 1.00 55.90 333 PHE C N 1
ATOM 6836 C CA . PHE C 1 333 ? -7.957 40.900 -25.169 1.00 59.40 333 PHE C CA 1
ATOM 6837 C C . PHE C 1 333 ? -8.176 39.405 -25.336 1.00 56.69 333 PHE C C 1
ATOM 6838 O O . PHE C 1 333 ? -8.588 38.923 -26.394 1.00 57.83 333 PHE C O 1
ATOM 6846 N N . SER C 1 334 ? -7.897 38.670 -24.266 1.00 55.40 334 SER C N 1
ATOM 6847 C CA . SER C 1 334 ? -8.043 37.228 -24.301 1.00 46.98 334 SER C CA 1
ATOM 6848 C C . SER C 1 334 ? -9.525 36.853 -24.267 1.00 50.25 334 SER C C 1
ATOM 6849 O O . SER C 1 334 ? -10.408 37.708 -24.176 1.00 52.41 334 SER C O 1
ATOM 6852 N N . ASP C 1 335 ? -9.796 35.552 -24.382 1.00 58.72 335 ASP C N 1
ATOM 6853 C CA . ASP C 1 335 ? -11.174 35.073 -24.336 1.00 50.24 335 ASP C CA 1
ATOM 6854 C C . ASP C 1 335 ? -11.829 35.460 -23.015 1.00 49.52 335 ASP C C 1
ATOM 6855 O O . ASP C 1 335 ? -12.864 36.137 -22.989 1.00 51.04 335 ASP C O 1
ATOM 6860 N N . HIS C 1 336 ? -11.219 35.066 -21.905 1.00 54.47 336 HIS C N 1
ATOM 6861 C CA . HIS C 1 336 ? -11.776 35.305 -20.585 1.00 51.95 336 HIS C CA 1
ATOM 6862 C C . HIS C 1 336 ? -10.829 36.163 -19.762 1.00 57.25 336 HIS C C 1
ATOM 6863 O O . HIS C 1 336 ? -9.607 36.119 -19.943 1.00 52.69 336 HIS C O 1
ATOM 6870 N N . TYR C 1 337 ? -11.409 36.945 -18.848 1.00 58.28 337 TYR C N 1
ATOM 6871 C CA . TYR C 1 337 ? -10.599 37.816 -18.010 1.00 56.17 337 TYR C CA 1
ATOM 6872 C C . TYR C 1 337 ? -9.724 37.032 -17.043 1.00 52.60 337 TYR C C 1
ATOM 6873 O O . TYR C 1 337 ? -8.747 37.584 -16.527 1.00 52.21 337 TYR C O 1
ATOM 6882 N N . PHE C 1 338 ? -10.037 35.763 -16.792 1.00 45.59 338 PHE C N 1
ATOM 6883 C CA . PHE C 1 338 ? -9.275 34.976 -15.836 1.00 52.08 338 PHE C CA 1
ATOM 6884 C C . PHE C 1 338 ? -8.189 34.122 -16.478 1.00 58.37 338 PHE C C 1
ATOM 6885 O O . PHE C 1 338 ? -7.498 33.389 -15.763 1.00 58.68 338 PHE C O 1
ATOM 6893 N N . GLU C 1 339 ? -8.011 34.200 -17.795 1.00 48.82 339 GLU C N 1
ATOM 6894 C CA . GLU C 1 339 ? -7.011 33.382 -18.468 1.00 51.50 339 GLU C CA 1
ATOM 6895 C C . GLU C 1 339 ? -5.625 33.992 -18.306 1.00 58.01 339 GLU C C 1
ATOM 6896 O O . GLU C 1 339 ? -5.427 35.183 -18.564 1.00 60.28 339 GLU C O 1
ATOM 6902 N N . ARG C 1 340 ? -4.666 33.172 -17.866 1.00 66.60 340 ARG C N 1
ATOM 6903 C CA . ARG C 1 340 ? -3.302 33.665 -17.688 1.00 68.34 340 ARG C CA 1
ATOM 6904 C C . ARG C 1 340 ? -2.618 33.884 -19.029 1.00 70.99 340 ARG C C 1
ATOM 6905 O O . ARG C 1 340 ? -1.889 34.868 -19.209 1.00 80.37 340 ARG C O 1
ATOM 6913 N N . LYS C 1 341 ? -2.831 32.975 -19.973 1.00 76.53 341 LYS C N 1
ATOM 6914 C CA . LYS C 1 341 ? -2.279 33.072 -21.314 1.00 81.68 341 LYS C CA 1
ATOM 6915 C C . LYS C 1 341 ? -3.394 33.418 -22.290 1.00 80.37 341 LYS C C 1
ATOM 6916 O O . LYS C 1 341 ? -4.528 32.952 -22.144 1.00 80.56 341 LYS C O 1
ATOM 6930 N N . LYS C 1 343 ? -5.960 33.492 -25.186 1.00 69.25 343 LYS C N 1
ATOM 6931 C CA . LYS C 1 343 ? -6.741 32.510 -25.917 1.00 71.46 343 LYS C CA 1
ATOM 6932 C C . LYS C 1 343 ? -7.677 33.228 -26.879 1.00 65.50 343 LYS C C 1
ATOM 6933 O O . LYS C 1 343 ? -8.239 34.275 -26.534 1.00 61.25 343 LYS C O 1
ATOM 6939 N N . PRO C 1 344 ? -7.876 32.690 -28.081 1.00 70.83 344 PRO C N 1
ATOM 6940 C CA . PRO C 1 344 ? -8.796 33.326 -29.032 1.00 69.24 344 PRO C CA 1
ATOM 6941 C C . PRO C 1 344 ? -10.248 33.125 -28.623 1.00 65.56 344 PRO C C 1
ATOM 6942 O O . PRO C 1 344 ? -10.631 32.068 -28.115 1.00 67.84 344 PRO C O 1
ATOM 6946 N N . LEU C 1 345 ? -11.063 34.156 -28.845 1.00 59.17 345 LEU C N 1
ATOM 6947 C CA . LEU C 1 345 ? -12.508 34.022 -28.679 1.00 57.41 345 LEU C CA 1
ATOM 6948 C C . LEU C 1 345 ? -13.049 33.201 -29.839 1.00 59.29 345 LEU C C 1
ATOM 6949 O O . LEU C 1 345 ? -13.105 33.684 -30.974 1.00 62.99 345 LEU C O 1
ATOM 6954 N N . ILE C 1 346 ? -13.442 31.963 -29.565 1.00 58.62 346 ILE C N 1
ATOM 6955 C CA . ILE C 1 346 ? -13.888 31.049 -30.608 1.00 65.38 346 ILE C CA 1
ATOM 6956 C C . ILE C 1 346 ? -15.399 31.165 -30.768 1.00 66.07 346 ILE C C 1
ATOM 6957 O O . ILE C 1 346 ? -16.151 31.027 -29.796 1.00 68.34 346 ILE C O 1
ATOM 6962 N N . PHE C 1 347 ? -15.841 31.413 -32.003 1.00 74.76 347 PHE C N 1
ATOM 6963 C CA . PHE C 1 347 ? -17.253 31.631 -32.325 1.00 67.30 347 PHE C CA 1
ATOM 6964 C C . PHE C 1 347 ? -17.899 30.282 -32.616 1.00 63.18 347 PHE C C 1
ATOM 6965 O O . PHE C 1 347 ? -17.981 29.842 -33.764 1.00 68.68 347 PHE C O 1
ATOM 6973 N N . TYR C 1 348 ? -18.362 29.614 -31.564 1.00 57.04 348 TYR C N 1
ATOM 6974 C CA . TYR C 1 348 ? -19.040 28.337 -31.727 1.00 64.29 348 TYR C CA 1
ATOM 6975 C C . TYR C 1 348 ? -20.459 28.547 -32.245 1.00 65.03 348 TYR C C 1
ATOM 6976 O O . TYR C 1 348 ? -21.140 29.510 -31.879 1.00 54.91 348 TYR C O 1
ATOM 6985 N N . ALA C 1 349 ? -20.898 27.628 -33.111 1.00 66.02 349 ALA C N 1
ATOM 6986 C CA . ALA C 1 349 ? -22.239 27.661 -33.691 1.00 64.47 349 ALA C CA 1
ATOM 6987 C C . ALA C 1 349 ? -23.344 27.684 -32.642 1.00 64.00 349 ALA C C 1
ATOM 6988 O O . ALA C 1 349 ? -24.491 27.991 -32.983 1.00 61.45 349 ALA C O 1
ATOM 6990 N N . ASN C 1 350 ? -23.022 27.359 -31.389 1.00 70.39 350 ASN C N 1
ATOM 6991 C CA . ASN C 1 350 ? -23.978 27.418 -30.289 1.00 71.96 350 ASN C CA 1
ATOM 6992 C C . ASN C 1 350 ? -24.710 28.756 -30.245 1.00 70.34 350 ASN C C 1
ATOM 6993 O O . ASN C 1 350 ? -25.942 28.805 -30.143 1.00 60.39 350 ASN C O 1
ATOM 6998 N N . HIS C 1 351 ? -23.962 29.856 -30.300 1.00 68.44 351 HIS C N 1
ATOM 6999 C CA . HIS C 1 351 ? -24.516 31.199 -30.216 1.00 65.25 351 HIS C CA 1
ATOM 7000 C C . HIS C 1 351 ? -24.021 32.011 -31.409 1.00 65.62 351 HIS C C 1
ATOM 7001 O O . HIS C 1 351 ? -23.323 31.501 -32.289 1.00 64.08 351 HIS C O 1
ATOM 7008 N N . ASP C 1 352 ? -24.388 33.291 -31.439 1.00 63.29 352 ASP C N 1
ATOM 7009 C CA . ASP C 1 352 ? -23.998 34.209 -32.511 1.00 63.58 352 ASP C CA 1
ATOM 7010 C C . ASP C 1 352 ? -23.466 35.466 -31.828 1.00 56.97 352 ASP C C 1
ATOM 7011 O O . ASP C 1 352 ? -24.204 36.429 -31.609 1.00 55.53 352 ASP C O 1
ATOM 7016 N N . LEU C 1 353 ? -22.178 35.456 -31.487 1.00 56.03 353 LEU C N 1
ATOM 7017 C CA . LEU C 1 353 ? -21.609 36.569 -30.737 1.00 55.75 353 LEU C CA 1
ATOM 7018 C C . LEU C 1 353 ? -21.474 37.834 -31.577 1.00 57.27 353 LEU C C 1
ATOM 7019 O O . LEU C 1 353 ? -21.433 38.933 -31.010 1.00 61.41 353 LEU C O 1
ATOM 7024 N N . SER C 1 354 ? -21.415 37.707 -32.906 1.00 56.39 354 SER C N 1
ATOM 7025 C CA . SER C 1 354 ? -21.397 38.888 -33.767 1.00 62.32 354 SER C CA 1
ATOM 7026 C C . SER C 1 354 ? -22.720 39.642 -33.697 1.00 75.15 354 SER C C 1
ATOM 7027 O O . SER C 1 354 ? -22.737 40.879 -33.673 1.00 70.11 354 SER C O 1
ATOM 7030 N N . LEU C 1 355 ? -23.836 38.908 -33.680 1.00 77.46 355 LEU C N 1
ATOM 7031 C CA . LEU C 1 355 ? -25.144 39.524 -33.472 1.00 74.25 355 LEU C CA 1
ATOM 7032 C C . LEU C 1 355 ? -25.217 40.208 -32.115 1.00 71.78 355 LEU C C 1
ATOM 7033 O O . LEU C 1 355 ? -25.682 41.348 -32.003 1.00 78.13 355 LEU C O 1
ATOM 7038 N N . GLU C 1 356 ? -24.777 39.512 -31.065 1.00 64.46 356 GLU C N 1
ATOM 7039 C CA . GLU C 1 356 ? -24.888 40.065 -29.721 1.00 68.69 356 GLU C CA 1
ATOM 7040 C C . GLU C 1 356 ? -24.073 41.343 -29.588 1.00 68.79 356 GLU C C 1
ATOM 7041 O O . GLU C 1 356 ? -24.559 42.341 -29.044 1.00 72.33 356 GLU C O 1
ATOM 7047 N N . ALA C 1 357 ? -22.840 41.340 -30.102 1.00 63.55 357 ALA C N 1
ATOM 7048 C CA . ALA C 1 357 ? -22.027 42.552 -30.068 1.00 64.29 357 ALA C CA 1
ATOM 7049 C C . ALA C 1 357 ? -22.740 43.706 -30.757 1.00 66.57 357 ALA C C 1
ATOM 7050 O O . ALA C 1 357 ? -22.722 44.842 -30.268 1.00 73.84 357 ALA C O 1
ATOM 7052 N N . ALA C 1 358 ? -23.392 43.430 -31.889 1.00 67.42 358 ALA C N 1
ATOM 7053 C CA . ALA C 1 358 ? -24.177 44.459 -32.558 1.00 67.81 358 ALA C CA 1
ATOM 7054 C C . ALA C 1 358 ? -25.332 44.925 -31.682 1.00 68.36 358 ALA C C 1
ATOM 7055 O O . ALA C 1 358 ? -25.603 46.127 -31.591 1.00 64.33 358 ALA C O 1
ATOM 7057 N N . LEU C 1 359 ? -26.020 43.987 -31.023 1.00 64.31 359 LEU C N 1
ATOM 7058 C CA . LEU C 1 359 ? -27.100 44.366 -30.116 1.00 65.42 359 LEU C CA 1
ATOM 7059 C C . LEU C 1 359 ? -26.596 45.292 -29.016 1.00 66.75 359 LEU C C 1
ATOM 7060 O O . LEU C 1 359 ? -27.251 46.287 -28.686 1.00 69.70 359 LEU C O 1
ATOM 7065 N N . TRP C 1 360 ? -25.429 44.988 -28.442 1.00 67.21 360 TRP C N 1
ATOM 7066 C CA . TRP C 1 360 ? -24.938 45.807 -27.338 1.00 71.77 360 TRP C CA 1
ATOM 7067 C C . TRP C 1 360 ? -24.557 47.203 -27.815 1.00 78.44 360 TRP C C 1
ATOM 7068 O O . TRP C 1 360 ? -24.748 48.184 -27.088 1.00 80.19 360 TRP C O 1
ATOM 7079 N N . ARG C 1 361 ? -24.025 47.315 -29.034 1.00 76.78 361 ARG C N 1
ATOM 7080 C CA . ARG C 1 361 ? -23.709 48.633 -29.574 1.00 73.57 361 ARG C CA 1
ATOM 7081 C C . ARG C 1 361 ? -24.972 49.431 -29.859 1.00 71.82 361 ARG C C 1
ATOM 7082 O O . ARG C 1 361 ? -25.024 50.636 -29.588 1.00 73.51 361 ARG C O 1
ATOM 7090 N N . ASP C 1 362 ? -25.997 48.780 -30.417 1.00 74.38 362 ASP C N 1
ATOM 7091 C CA . ASP C 1 362 ? -27.243 49.483 -30.699 1.00 76.46 362 ASP C CA 1
ATOM 7092 C C . ASP C 1 362 ? -27.983 49.842 -29.417 1.00 77.14 362 ASP C C 1
ATOM 7093 O O . ASP C 1 362 ? -28.634 50.891 -29.352 1.00 78.05 362 ASP C O 1
ATOM 7098 N N . LEU C 1 363 ? -27.899 48.994 -28.390 1.00 73.37 363 LEU C N 1
ATOM 7099 C CA . LEU C 1 363 ? -28.477 49.353 -27.100 1.00 75.48 363 LEU C CA 1
ATOM 7100 C C . LEU C 1 363 ? -27.723 50.509 -26.456 1.00 79.22 363 LEU C C 1
ATOM 7101 O O . LEU C 1 363 ? -28.334 51.358 -25.797 1.00 79.43 363 LEU C O 1
ATOM 7106 N N . HIS C 1 364 ? -26.405 50.568 -26.652 1.00 79.79 364 HIS C N 1
ATOM 7107 C CA . HIS C 1 364 ? -25.611 51.627 -26.042 1.00 76.12 364 HIS C CA 1
ATOM 7108 C C . HIS C 1 364 ? -25.845 52.971 -26.724 1.00 81.98 364 HIS C C 1
ATOM 7109 O O . HIS C 1 364 ? -25.979 53.998 -26.050 1.00 77.86 364 HIS C O 1
ATOM 7116 N N . LYS C 1 365 ? -25.902 52.984 -28.059 1.00 81.29 365 LYS C N 1
ATOM 7117 C CA . LYS C 1 365 ? -26.064 54.245 -28.779 1.00 90.66 365 LYS C CA 1
ATOM 7118 C C . LYS C 1 365 ? -27.416 54.889 -28.496 1.00 91.39 365 LYS C C 1
ATOM 7119 O O . LYS C 1 365 ? -27.545 56.117 -28.576 1.00 96.60 365 LYS C O 1
ATOM 7125 N N . ALA C 1 366 ? -28.427 54.089 -28.162 1.00 86.50 366 ALA C N 1
ATOM 7126 C CA . ALA C 1 366 ? -29.753 54.598 -27.835 1.00 82.75 366 ALA C CA 1
ATOM 7127 C C . ALA C 1 366 ? -29.904 54.964 -26.363 1.00 82.40 366 ALA C C 1
ATOM 7128 O O . ALA C 1 366 ? -30.985 55.400 -25.955 1.00 80.46 366 ALA C O 1
ATOM 7130 N N . GLY C 1 367 ? -28.855 54.804 -25.559 1.00 77.04 367 GLY C N 1
ATOM 7131 C CA . GLY C 1 367 ? -28.950 55.142 -24.154 1.00 78.51 367 GLY C CA 1
ATOM 7132 C C . GLY C 1 367 ? -29.773 54.188 -23.323 1.00 85.10 367 GLY C C 1
ATOM 7133 O O . GLY C 1 367 ? -30.155 54.528 -22.201 1.00 95.40 367 GLY C O 1
ATOM 7134 N N . ILE C 1 368 ? -30.068 52.999 -23.850 1.00 80.90 368 ILE C N 1
ATOM 7135 C CA . ILE C 1 368 ? -30.792 51.985 -23.093 1.00 75.13 368 ILE C CA 1
ATOM 7136 C C . ILE C 1 368 ? -29.868 51.190 -22.175 1.00 76.58 368 ILE C C 1
ATOM 7137 O O . ILE C 1 368 ? -30.319 50.682 -21.139 1.00 75.11 368 ILE C O 1
ATOM 7142 N N . LEU C 1 369 ? -28.581 51.104 -22.501 1.00 81.45 369 LEU C N 1
ATOM 7143 C CA . LEU C 1 369 ? -27.636 50.275 -21.767 1.00 76.65 369 LEU C CA 1
ATOM 7144 C C . LEU C 1 369 ? -26.267 50.942 -21.779 1.00 75.67 369 LEU C C 1
ATOM 7145 O O . LEU C 1 369 ? -25.805 51.397 -22.828 1.00 81.59 369 LEU C O 1
ATOM 7150 N N . GLN C 1 370 ? -25.619 50.988 -20.617 1.00 65.38 370 GLN C N 1
ATOM 7151 C CA . GLN C 1 370 ? -24.247 51.475 -20.520 1.00 68.31 370 GLN C CA 1
ATOM 7152 C C . GLN C 1 370 ? -23.292 50.293 -20.661 1.00 64.74 370 GLN C C 1
ATOM 7153 O O . GLN C 1 370 ? -23.281 49.390 -19.818 1.00 67.40 370 GLN C O 1
ATOM 7159 N N . LEU C 1 371 ? -22.498 50.301 -21.728 1.00 59.22 371 LEU C N 1
ATOM 7160 C CA . LEU C 1 371 ? -21.611 49.200 -22.080 1.00 52.06 371 LEU C CA 1
ATOM 7161 C C . LEU C 1 371 ? -20.164 49.591 -21.814 1.00 55.32 371 LEU C C 1
ATOM 7162 O O . LEU C 1 371 ? -19.720 50.664 -22.235 1.00 49.85 371 LEU C O 1
ATOM 7167 N N . TYR C 1 372 ? -19.426 48.719 -21.130 1.00 49.04 372 TYR C N 1
ATOM 7168 C CA . TYR C 1 372 ? -18.041 49.020 -20.793 1.00 52.66 372 TYR C CA 1
ATOM 7169 C C . TYR C 1 372 ? -17.147 48.807 -22.008 1.00 60.68 372 TYR C C 1
ATOM 7170 O O . TYR C 1 372 ? -17.038 47.690 -22.523 1.00 60.73 372 TYR C O 1
ATOM 7179 N N . GLN C 1 373 ? -16.493 49.870 -22.458 1.00 55.70 373 GLN C N 1
ATOM 7180 C CA . GLN C 1 373 ? -15.546 49.767 -23.554 1.00 53.90 373 GLN C CA 1
ATOM 7181 C C . GLN C 1 373 ? -14.230 50.390 -23.117 1.00 62.44 373 GLN C C 1
ATOM 7182 O O . GLN C 1 373 ? -14.181 51.179 -22.171 1.00 81.53 373 GLN C O 1
ATOM 7188 N N . ARG C 1 374 ? -13.153 50.017 -23.798 1.00 55.93 374 ARG C N 1
ATOM 7189 C CA . ARG C 1 374 ? -11.882 50.695 -23.562 1.00 72.69 374 ARG C CA 1
ATOM 7190 C C . ARG C 1 374 ? -10.866 50.464 -24.673 1.00 78.84 374 ARG C C 1
ATOM 7191 O O . ARG C 1 374 ? -11.229 50.181 -25.813 1.00 82.73 374 ARG C O 1
ATOM 7199 N N . CYS D 1 66 ? -5.925 -23.274 77.898 1.00 176.39 66 CYS D N 1
ATOM 7200 C CA . CYS D 1 66 ? -7.046 -24.181 77.677 1.00 178.55 66 CYS D CA 1
ATOM 7201 C C . CYS D 1 66 ? -7.357 -24.972 78.942 1.00 186.23 66 CYS D C 1
ATOM 7202 O O . CYS D 1 66 ? -7.437 -24.396 80.026 1.00 193.41 66 CYS D O 1
ATOM 7205 N N . ARG D 1 67 ? -7.545 -26.289 78.807 1.00 178.13 67 ARG D N 1
ATOM 7206 C CA . ARG D 1 67 ? -7.708 -27.130 79.988 1.00 171.43 67 ARG D CA 1
ATOM 7207 C C . ARG D 1 67 ? -6.524 -26.984 80.933 1.00 176.60 67 ARG D C 1
ATOM 7208 O O . ARG D 1 67 ? -6.662 -27.241 82.134 1.00 175.48 67 ARG D O 1
ATOM 7216 N N . HIS D 1 68 ? -5.375 -26.546 80.415 1.00 182.72 68 HIS D N 1
ATOM 7217 C CA . HIS D 1 68 ? -4.197 -26.223 81.207 1.00 182.14 68 HIS D CA 1
ATOM 7218 C C . HIS D 1 68 ? -4.269 -24.798 81.749 1.00 173.93 68 HIS D C 1
ATOM 7219 O O . HIS D 1 68 ? -3.233 -24.157 81.953 1.00 175.20 68 HIS D O 1
ATOM 7226 N N . LEU D 1 69 ? -5.484 -24.297 81.983 1.00 164.66 69 LEU D N 1
ATOM 7227 C CA . LEU D 1 69 ? -5.685 -22.974 82.565 1.00 150.00 69 LEU D CA 1
ATOM 7228 C C . LEU D 1 69 ? -6.693 -23.036 83.705 1.00 145.10 69 LEU D C 1
ATOM 7229 O O . LEU D 1 69 ? -6.417 -22.570 84.815 1.00 145.82 69 LEU D O 1
ATOM 7234 N N . LEU D 1 70 ? -7.868 -23.611 83.435 1.00 133.05 70 LEU D N 1
ATOM 7235 C CA . LEU D 1 70 ? -8.931 -23.647 84.435 1.00 123.02 70 LEU D CA 1
ATOM 7236 C C . LEU D 1 70 ? -8.632 -24.668 85.524 1.00 132.24 70 LEU D C 1
ATOM 7237 O O . LEU D 1 70 ? -8.639 -24.338 86.716 1.00 129.06 70 LEU D O 1
ATOM 7242 N N . HIS D 1 71 ? -8.382 -25.921 85.129 1.00 151.93 71 HIS D N 1
ATOM 7243 C CA . HIS D 1 71 ? -8.123 -26.980 86.100 1.00 158.32 71 HIS D CA 1
ATOM 7244 C C . HIS D 1 71 ? -6.879 -26.691 86.928 1.00 153.74 71 HIS D C 1
ATOM 7245 O O . HIS D 1 71 ? -6.804 -27.095 88.095 1.00 158.70 71 HIS D O 1
ATOM 7252 N N . LEU D 1 72 ? -5.894 -26.003 86.347 1.00 138.26 72 LEU D N 1
ATOM 7253 C CA . LEU D 1 72 ? -4.721 -25.605 87.117 1.00 134.03 72 LEU D CA 1
ATOM 7254 C C . LEU D 1 72 ? -5.114 -24.685 88.265 1.00 131.42 72 LEU D C 1
ATOM 7255 O O . LEU D 1 72 ? -4.720 -24.907 89.416 1.00 134.01 72 LEU D O 1
ATOM 7260 N N . ALA D 1 73 ? -5.904 -23.649 87.971 1.00 133.02 73 ALA D N 1
ATOM 7261 C CA . ALA D 1 73 ? -6.384 -22.764 89.027 1.00 135.39 73 ALA D CA 1
ATOM 7262 C C . ALA D 1 73 ? -7.219 -23.531 90.044 1.00 133.33 73 ALA D C 1
ATOM 7263 O O . ALA D 1 73 ? -7.100 -23.306 91.255 1.00 136.43 73 ALA D O 1
ATOM 7265 N N . ILE D 1 74 ? -8.061 -24.452 89.567 1.00 121.87 74 ILE D N 1
ATOM 7266 C CA . ILE D 1 74 ? -8.815 -25.323 90.466 1.00 115.26 74 ILE D CA 1
ATOM 7267 C C . ILE D 1 74 ? -7.866 -26.130 91.343 1.00 116.65 74 ILE D C 1
ATOM 7268 O O . ILE D 1 74 ? -8.112 -26.322 92.541 1.00 117.65 74 ILE D O 1
ATOM 7273 N N . GLN D 1 75 ? -6.757 -26.601 90.767 1.00 115.69 75 GLN D N 1
ATOM 7274 C CA . GLN D 1 75 ? -5.805 -27.402 91.525 1.00 120.20 75 GLN D CA 1
ATOM 7275 C C . GLN D 1 75 ? -4.995 -26.566 92.508 1.00 120.14 75 GLN D C 1
ATOM 7276 O O . GLN D 1 75 ? -4.461 -27.119 93.476 1.00 115.97 75 GLN D O 1
ATOM 7282 N N . ARG D 1 76 ? -4.898 -25.255 92.288 1.00 127.39 76 ARG D N 1
ATOM 7283 C CA . ARG D 1 76 ? -4.150 -24.368 93.173 1.00 139.79 76 ARG D CA 1
ATOM 7284 C C . ARG D 1 76 ? -4.708 -24.399 94.590 1.00 148.82 76 ARG D C 1
ATOM 7285 O O . ARG D 1 76 ? -4.068 -24.929 95.504 1.00 139.03 76 ARG D O 1
ATOM 7293 N N . HIS D 1 77 ? -5.898 -23.833 94.780 1.00 171.22 77 HIS D N 1
ATOM 7294 C CA . HIS D 1 77 ? -6.489 -23.768 96.106 1.00 177.00 77 HIS D CA 1
ATOM 7295 C C . HIS D 1 77 ? -6.850 -25.168 96.599 1.00 167.86 77 HIS D C 1
ATOM 7296 O O . HIS D 1 77 ? -7.211 -26.041 95.805 1.00 170.68 77 HIS D O 1
ATOM 7303 N N . PRO D 1 78 ? -6.757 -25.406 97.910 1.00 153.37 78 PRO D N 1
ATOM 7304 C CA . PRO D 1 78 ? -7.030 -26.748 98.443 1.00 148.06 78 PRO D CA 1
ATOM 7305 C C . PRO D 1 78 ? -8.461 -27.225 98.242 1.00 148.10 78 PRO D C 1
ATOM 7306 O O . PRO D 1 78 ? -8.679 -28.231 97.561 1.00 148.42 78 PRO D O 1
ATOM 7310 N N . HIS D 1 79 ? -9.446 -26.531 98.820 1.00 148.07 79 HIS D N 1
ATOM 7311 C CA . HIS D 1 79 ? -10.787 -27.107 98.878 1.00 148.17 79 HIS D CA 1
ATOM 7312 C C . HIS D 1 79 ? -11.455 -27.126 97.507 1.00 151.00 79 HIS D C 1
ATOM 7313 O O . HIS D 1 79 ? -12.146 -28.092 97.169 1.00 162.98 79 HIS D O 1
ATOM 7320 N N . PHE D 1 80 ? -11.248 -26.087 96.693 1.00 136.18 80 PHE D N 1
ATOM 7321 C CA . PHE D 1 80 ? -11.842 -26.079 95.359 1.00 124.05 80 PHE D CA 1
ATOM 7322 C C . PHE D 1 80 ? -11.289 -27.187 94.472 1.00 124.95 80 PHE D C 1
ATOM 7323 O O . PHE D 1 80 ? -11.879 -27.481 93.428 1.00 120.09 80 PHE D O 1
ATOM 7331 N N . ARG D 1 81 ? -10.171 -27.804 94.859 1.00 126.04 81 ARG D N 1
ATOM 7332 C CA . ARG D 1 81 ? -9.647 -28.946 94.117 1.00 122.53 81 ARG D CA 1
ATOM 7333 C C . ARG D 1 81 ? -10.607 -30.129 94.191 1.00 109.26 81 ARG D C 1
ATOM 7334 O O . ARG D 1 81 ? -11.119 -30.602 93.168 1.00 103.43 81 ARG D O 1
ATOM 7342 N N . GLY D 1 82 ? -10.873 -30.615 95.407 1.00 103.43 82 GLY D N 1
ATOM 7343 C CA . GLY D 1 82 ? -11.761 -31.754 95.568 1.00 112.73 82 GLY D CA 1
ATOM 7344 C C . GLY D 1 82 ? -13.232 -31.400 95.559 1.00 122.47 82 GLY D C 1
ATOM 7345 O O . GLY D 1 82 ? -14.062 -32.222 95.158 1.00 125.70 82 GLY D O 1
ATOM 7346 N N . LEU D 1 83 ? -13.581 -30.189 95.998 1.00 131.73 83 LEU D N 1
ATOM 7347 C CA . LEU D 1 83 ? -14.960 -29.709 95.970 1.00 129.61 83 LEU D CA 1
ATOM 7348 C C . LEU D 1 83 ? -15.317 -29.249 94.562 1.00 122.09 83 LEU D C 1
ATOM 7349 O O . LEU D 1 83 ? -15.805 -28.130 94.369 1.00 129.85 83 LEU D O 1
ATOM 7354 N N . PHE D 1 84 ? -15.077 -30.112 93.575 1.00 113.90 84 PHE D N 1
ATOM 7355 C CA . PHE D 1 84 ? -15.221 -29.752 92.171 1.00 110.15 84 PHE D CA 1
ATOM 7356 C C . PHE D 1 84 ? -15.079 -30.984 91.288 1.00 115.31 84 PHE D C 1
ATOM 7357 O O . PHE D 1 84 ? -14.004 -31.235 90.734 1.00 122.69 84 PHE D O 1
ATOM 7365 N N . ASN D 1 85 ? -16.149 -31.763 91.154 1.00 109.55 85 ASN D N 1
ATOM 7366 C CA . ASN D 1 85 ? -16.108 -33.013 90.397 1.00 106.21 85 ASN D CA 1
ATOM 7367 C C . ASN D 1 85 ? -16.369 -32.704 88.928 1.00 103.87 85 ASN D C 1
ATOM 7368 O O . ASN D 1 85 ? -17.516 -32.524 88.513 1.00 106.38 85 ASN D O 1
ATOM 7373 N N . LEU D 1 86 ? -15.301 -32.664 88.134 1.00 106.25 86 LEU D N 1
ATOM 7374 C CA . LEU D 1 86 ? -15.385 -32.415 86.701 1.00 106.06 86 LEU D CA 1
ATOM 7375 C C . LEU D 1 86 ? -15.763 -33.660 85.898 1.00 106.29 86 LEU D C 1
ATOM 7376 O O . LEU D 1 86 ? -15.517 -33.693 84.687 1.00 97.73 86 LEU D O 1
ATOM 7381 N N . SER D 1 87 ? -16.354 -34.674 86.534 1.00 114.28 87 SER D N 1
ATOM 7382 C CA . SER D 1 87 ? -16.741 -35.906 85.857 1.00 117.23 87 SER D CA 1
ATOM 7383 C C . SER D 1 87 ? -18.245 -36.086 85.718 1.00 113.89 87 SER D C 1
ATOM 7384 O O . SER D 1 87 ? -18.686 -36.777 84.797 1.00 108.73 87 SER D O 1
ATOM 7387 N N . ILE D 1 88 ? -19.034 -35.488 86.603 1.00 115.06 88 ILE D N 1
ATOM 7388 C CA . ILE D 1 88 ? -20.490 -35.686 86.602 1.00 113.30 88 ILE D CA 1
ATOM 7389 C C . ILE D 1 88 ? -21.081 -35.086 85.331 1.00 104.46 88 ILE D C 1
ATOM 7390 O O . ILE D 1 88 ? -20.668 -33.987 84.921 1.00 100.01 88 ILE D O 1
ATOM 7395 N N . PRO D 1 89 ? -22.022 -35.763 84.665 1.00 91.66 89 PRO D N 1
ATOM 7396 C CA . PRO D 1 89 ? -22.539 -35.242 83.395 1.00 84.66 89 PRO D CA 1
ATOM 7397 C C . PRO D 1 89 ? -23.370 -33.987 83.596 1.00 85.16 89 PRO D C 1
ATOM 7398 O O . PRO D 1 89 ? -24.147 -33.875 84.546 1.00 86.54 89 PRO D O 1
ATOM 7402 N N . VAL D 1 90 ? -23.197 -33.037 82.679 1.00 85.03 90 VAL D N 1
ATOM 7403 C CA . VAL D 1 90 ? -23.946 -31.790 82.750 1.00 86.56 90 VAL D CA 1
ATOM 7404 C C . VAL D 1 90 ? -25.365 -31.986 82.235 1.00 91.47 90 VAL D C 1
ATOM 7405 O O . VAL D 1 90 ? -26.319 -31.422 82.782 1.00 90.67 90 VAL D O 1
ATOM 7409 N N . LEU D 1 91 ? -25.525 -32.801 81.197 1.00 86.40 91 LEU D N 1
ATOM 7410 C CA . LEU D 1 91 ? -26.781 -32.960 80.483 1.00 78.19 91 LEU D CA 1
ATOM 7411 C C . LEU D 1 91 ? -27.395 -34.330 80.740 1.00 91.20 91 LEU D C 1
ATOM 7412 O O . LEU D 1 91 ? -26.724 -35.277 81.162 1.00 103.78 91 LEU D O 1
ATOM 7417 N N . LEU D 1 92 ? -28.692 -34.417 80.465 1.00 87.53 92 LEU D N 1
ATOM 7418 C CA . LEU D 1 92 ? -29.459 -35.649 80.560 1.00 81.81 92 LEU D CA 1
ATOM 7419 C C . LEU D 1 92 ? -29.935 -36.050 79.170 1.00 82.19 92 LEU D C 1
ATOM 7420 O O . LEU D 1 92 ? -30.399 -35.203 78.400 1.00 80.54 92 LEU D O 1
ATOM 7425 N N . TRP D 1 93 ? -29.811 -37.336 78.845 1.00 85.22 93 TRP D N 1
ATOM 7426 C CA . TRP D 1 93 ? -30.199 -37.836 77.528 1.00 88.51 93 TRP D CA 1
ATOM 7427 C C . TRP D 1 93 ? -30.694 -39.275 77.668 1.00 88.60 93 TRP D C 1
ATOM 7428 O O . TRP D 1 93 ? -30.816 -39.804 78.777 1.00 85.38 93 TRP D O 1
ATOM 7439 N N . GLY D 1 94 ? -30.982 -39.909 76.528 1.00 89.92 94 GLY D N 1
ATOM 7440 C CA . GLY D 1 94 ? -31.667 -41.193 76.553 1.00 97.45 94 GLY D CA 1
ATOM 7441 C C . GLY D 1 94 ? -30.817 -42.333 77.081 1.00 97.25 94 GLY D C 1
ATOM 7442 O O . GLY D 1 94 ? -31.291 -43.153 77.872 1.00 94.26 94 GLY D O 1
ATOM 7443 N N . ASP D 1 95 ? -29.555 -42.409 76.653 1.00 111.05 95 ASP D N 1
ATOM 7444 C CA . ASP D 1 95 ? -28.658 -43.470 77.124 1.00 126.47 95 ASP D CA 1
ATOM 7445 C C . ASP D 1 95 ? -28.358 -43.396 78.634 1.00 127.18 95 ASP D C 1
ATOM 7446 O O . ASP D 1 95 ? -27.460 -44.122 79.094 1.00 136.72 95 ASP D O 1
ATOM 7451 N N . LEU D 1 96 ? -29.068 -42.543 79.377 1.00 116.61 96 LEU D N 1
ATOM 7452 C CA . LEU D 1 96 ? -28.977 -42.460 80.830 1.00 106.45 96 LEU D CA 1
ATOM 7453 C C . LEU D 1 96 ? -30.304 -42.731 81.523 1.00 101.24 96 LEU D C 1
ATOM 7454 O O . LEU D 1 96 ? -30.334 -42.811 82.757 1.00 97.56 96 LEU D O 1
ATOM 7459 N N . PHE D 1 97 ? -31.396 -42.880 80.771 1.00 103.73 97 PHE D N 1
ATOM 7460 C CA . PHE D 1 97 ? -32.726 -43.079 81.351 1.00 108.72 97 PHE D CA 1
ATOM 7461 C C . PHE D 1 97 ? -32.987 -44.571 81.564 1.00 122.28 97 PHE D C 1
ATOM 7462 O O . PHE D 1 97 ? -33.823 -45.201 80.913 1.00 127.21 97 PHE D O 1
ATOM 7470 N N . THR D 1 98 ? -32.240 -45.130 82.500 1.00 121.49 98 THR D N 1
ATOM 7471 C CA . THR D 1 98 ? -32.431 -46.495 82.958 1.00 121.42 98 THR D CA 1
ATOM 7472 C C . THR D 1 98 ? -33.489 -46.533 84.056 1.00 119.04 98 THR D C 1
ATOM 7473 O O . THR D 1 98 ? -33.640 -45.566 84.810 1.00 119.10 98 THR D O 1
ATOM 7477 N N . PRO D 1 99 ? -34.251 -47.625 84.174 1.00 114.51 99 PRO D N 1
ATOM 7478 C CA . PRO D 1 99 ? -35.240 -47.703 85.261 1.00 116.61 99 PRO D CA 1
ATOM 7479 C C . PRO D 1 99 ? -34.630 -47.530 86.639 1.00 120.71 99 PRO D C 1
ATOM 7480 O O . PRO D 1 99 ? -35.345 -47.145 87.572 1.00 125.22 99 PRO D O 1
ATOM 7484 N N . ALA D 1 100 ? -33.330 -47.790 86.797 1.00 112.06 100 ALA D N 1
ATOM 7485 C CA . ALA D 1 100 ? -32.677 -47.549 88.078 1.00 106.37 100 ALA D CA 1
ATOM 7486 C C . ALA D 1 100 ? -32.608 -46.057 88.384 1.00 113.94 100 ALA D C 1
ATOM 7487 O O . ALA D 1 100 ? -32.883 -45.634 89.513 1.00 123.42 100 ALA D O 1
ATOM 7489 N N . LEU D 1 101 ? -32.242 -45.241 87.387 1.00 102.49 101 LEU D N 1
ATOM 7490 C CA . LEU D 1 101 ? -32.242 -43.792 87.577 1.00 104.57 101 LEU D CA 1
ATOM 7491 C C . LEU D 1 101 ? -33.621 -43.292 87.985 1.00 108.17 101 LEU D C 1
ATOM 7492 O O . LEU D 1 101 ? -33.740 -42.409 88.842 1.00 108.17 101 LEU D O 1
ATOM 7497 N N . TRP D 1 102 ? -34.675 -43.852 87.387 1.00 115.00 102 TRP D N 1
ATOM 7498 C CA . TRP D 1 102 ? -36.028 -43.423 87.721 1.00 111.66 102 TRP D CA 1
ATOM 7499 C C . TRP D 1 102 ? -36.352 -43.689 89.183 1.00 117.66 102 TRP D C 1
ATOM 7500 O O . TRP D 1 102 ? -36.946 -42.841 89.855 1.00 119.09 102 TRP D O 1
ATOM 7511 N N . ASP D 1 103 ? -35.971 -44.863 89.692 1.00 121.82 103 ASP D N 1
ATOM 7512 C CA . ASP D 1 103 ? -36.349 -45.239 91.051 1.00 126.74 103 ASP D CA 1
ATOM 7513 C C . ASP D 1 103 ? -35.759 -44.277 92.077 1.00 126.22 103 ASP D C 1
ATOM 7514 O O . ASP D 1 103 ? -36.458 -43.825 92.991 1.00 123.16 103 ASP D O 1
ATOM 7519 N N . ARG D 1 104 ? -34.475 -43.941 91.938 1.00 133.88 104 ARG D N 1
ATOM 7520 C CA . ARG D 1 104 ? -33.859 -43.020 92.890 1.00 133.94 104 ARG D CA 1
ATOM 7521 C C . ARG D 1 104 ? -34.319 -41.587 92.649 1.00 123.15 104 ARG D C 1
ATOM 7522 O O . ARG D 1 104 ? -34.639 -40.866 93.601 1.00 118.62 104 ARG D O 1
ATOM 7530 N N . LEU D 1 105 ? -34.373 -41.160 91.384 1.00 116.58 105 LEU D N 1
ATOM 7531 C CA . LEU D 1 105 ? -34.762 -39.788 91.075 1.00 112.99 105 LEU D CA 1
ATOM 7532 C C . LEU D 1 105 ? -36.242 -39.527 91.321 1.00 112.37 105 LEU D C 1
ATOM 7533 O O . LEU D 1 105 ? -36.636 -38.364 91.454 1.00 110.55 105 LEU D O 1
ATOM 7538 N N . SER D 1 106 ? -37.068 -40.570 91.383 1.00 110.28 106 SER D N 1
ATOM 7539 C CA . SER D 1 106 ? -38.482 -40.389 91.688 1.00 111.01 106 SER D CA 1
ATOM 7540 C C . SER D 1 106 ? -38.732 -40.125 93.168 1.00 104.43 106 SER D C 1
ATOM 7541 O O . SER D 1 106 ? -39.893 -40.089 93.585 1.00 99.20 106 SER D O 1
ATOM 7544 N N . GLN D 1 107 ? -37.677 -39.944 93.965 1.00 100.42 107 GLN D N 1
ATOM 7545 C CA . GLN D 1 107 ? -37.807 -39.650 95.384 1.00 107.77 107 GLN D CA 1
ATOM 7546 C C . GLN D 1 107 ? -37.444 -38.215 95.737 1.00 109.11 107 GLN D C 1
ATOM 7547 O O . GLN D 1 107 ? -37.696 -37.793 96.871 1.00 117.10 107 GLN D O 1
ATOM 7553 N N . HIS D 1 108 ? -36.859 -37.463 94.812 1.00 101.98 108 HIS D N 1
ATOM 7554 C CA . HIS D 1 108 ? -36.536 -36.060 95.020 1.00 102.82 108 HIS D CA 1
ATOM 7555 C C . HIS D 1 108 ? -37.408 -35.213 94.105 1.00 105.81 108 HIS D C 1
ATOM 7556 O O . HIS D 1 108 ? -37.581 -35.540 92.927 1.00 100.82 108 HIS D O 1
ATOM 7563 N N . LYS D 1 109 ? -37.967 -34.138 94.653 1.00 111.92 109 LYS D N 1
ATOM 7564 C CA . LYS D 1 109 ? -38.874 -33.265 93.924 1.00 113.79 109 LYS D CA 1
ATOM 7565 C C . LYS D 1 109 ? -38.060 -32.187 93.208 1.00 106.22 109 LYS D C 1
ATOM 7566 O O . LYS D 1 109 ? -36.841 -32.310 93.052 1.00 98.57 109 LYS D O 1
ATOM 7572 N N . ALA D 1 110 ? -38.733 -31.123 92.742 1.00 115.37 110 ALA D N 1
ATOM 7573 C CA . ALA D 1 110 ? -38.054 -29.915 92.282 1.00 119.63 110 ALA D CA 1
ATOM 7574 C C . ALA D 1 110 ? -37.181 -30.253 91.068 1.00 110.58 110 ALA D C 1
ATOM 7575 O O . ALA D 1 110 ? -37.426 -31.286 90.431 1.00 113.39 110 ALA D O 1
ATOM 7577 N N . PRO D 1 111 ? -36.197 -29.438 90.672 1.00 97.33 111 PRO D N 1
ATOM 7578 C CA . PRO D 1 111 ? -35.265 -29.872 89.622 1.00 90.56 111 PRO D CA 1
ATOM 7579 C C . PRO D 1 111 ? -34.244 -30.914 90.051 1.00 85.18 111 PRO D C 1
ATOM 7580 O O . PRO D 1 111 ? -33.325 -31.198 89.278 1.00 78.48 111 PRO D O 1
ATOM 7584 N N . TYR D 1 112 ? -34.359 -31.487 91.245 1.00 90.94 112 TYR D N 1
ATOM 7585 C CA . TYR D 1 112 ? -33.424 -32.509 91.694 1.00 95.62 112 TYR D CA 1
ATOM 7586 C C . TYR D 1 112 ? -33.881 -33.918 91.345 1.00 99.59 112 TYR D C 1
ATOM 7587 O O . TYR D 1 112 ? -33.117 -34.870 91.542 1.00 102.34 112 TYR D O 1
ATOM 7596 N N . GLY D 1 113 ? -35.096 -34.062 90.830 1.00 103.75 113 GLY D N 1
ATOM 7597 C CA . GLY D 1 113 ? -35.634 -35.351 90.438 1.00 110.70 113 GLY D CA 1
ATOM 7598 C C . GLY D 1 113 ? -37.070 -35.175 89.994 1.00 116.16 113 GLY D C 1
ATOM 7599 O O . GLY D 1 113 ? -37.644 -34.085 90.091 1.00 118.48 113 GLY D O 1
ATOM 7600 N N . TRP D 1 114 ? -37.653 -36.269 89.504 1.00 112.69 114 TRP D N 1
ATOM 7601 C CA . TRP D 1 114 ? -39.029 -36.221 89.019 1.00 103.77 114 TRP D CA 1
ATOM 7602 C C . TRP D 1 114 ? -39.983 -36.957 89.953 1.00 104.04 114 TRP D C 1
ATOM 7603 O O . TRP D 1 114 ? -40.619 -37.938 89.556 1.00 113.68 114 TRP D O 1
ATOM 7614 N N . ARG D 1 115 ? -40.100 -36.480 91.191 1.00 100.35 115 ARG D N 1
ATOM 7615 C CA . ARG D 1 115 ? -40.999 -37.086 92.165 1.00 102.72 115 ARG D CA 1
ATOM 7616 C C . ARG D 1 115 ? -42.430 -36.626 91.916 1.00 99.61 115 ARG D C 1
ATOM 7617 O O . ARG D 1 115 ? -42.710 -35.424 91.898 1.00 88.87 115 ARG D O 1
ATOM 7625 N N . GLY D 1 116 ? -43.335 -37.585 91.725 1.00 109.72 116 GLY D N 1
ATOM 7626 C CA . GLY D 1 116 ? -44.731 -37.278 91.494 1.00 107.62 116 GLY D CA 1
ATOM 7627 C C . GLY D 1 116 ? -45.072 -36.860 90.083 1.00 103.23 116 GLY D C 1
ATOM 7628 O O . GLY D 1 116 ? -46.220 -36.481 89.825 1.00 102.42 116 GLY D O 1
ATOM 7629 N N . LEU D 1 117 ? -44.117 -36.922 89.162 1.00 95.19 117 LEU D N 1
ATOM 7630 C CA . LEU D 1 117 ? -44.318 -36.504 87.785 1.00 91.82 117 LEU D CA 1
ATOM 7631 C C . LEU D 1 117 ? -44.721 -37.687 86.916 1.00 101.12 117 LEU D C 1
ATOM 7632 O O . LEU D 1 117 ? -44.317 -38.827 87.156 1.00 99.45 117 LEU D O 1
ATOM 7637 N N . SER D 1 118 ? -45.518 -37.394 85.889 1.00 110.48 118 SER D N 1
ATOM 7638 C CA . SER D 1 118 ? -46.018 -38.407 84.968 1.00 108.34 118 SER D CA 1
ATOM 7639 C C . SER D 1 118 ? -44.878 -39.117 84.249 1.00 97.32 118 SER D C 1
ATOM 7640 O O . SER D 1 118 ? -44.169 -38.506 83.443 1.00 89.71 118 SER D O 1
ATOM 7643 N N . HIS D 1 119 ? -44.696 -40.409 84.539 1.00 105.15 119 HIS D N 1
ATOM 7644 C CA . HIS D 1 119 ? -43.659 -41.184 83.867 1.00 102.36 119 HIS D CA 1
ATOM 7645 C C . HIS D 1 119 ? -43.857 -41.199 82.359 1.00 103.43 119 HIS D C 1
ATOM 7646 O O . HIS D 1 119 ? -42.878 -41.233 81.606 1.00 100.46 119 HIS D O 1
ATOM 7653 N N . GLN D 1 120 ? -45.111 -41.178 81.901 1.00 107.13 120 GLN D N 1
ATOM 7654 C CA . GLN D 1 120 ? -45.373 -41.138 80.466 1.00 105.25 120 GLN D CA 1
ATOM 7655 C C . GLN D 1 120 ? -44.745 -39.901 79.838 1.00 103.00 120 GLN D C 1
ATOM 7656 O O . GLN D 1 120 ? -44.080 -39.987 78.800 1.00 100.71 120 GLN D O 1
ATOM 7662 N N . VAL D 1 121 ? -44.927 -38.739 80.472 1.00 102.65 121 VAL D N 1
ATOM 7663 C CA . VAL D 1 121 ? -44.394 -37.495 79.924 1.00 93.48 121 VAL D CA 1
ATOM 7664 C C . VAL D 1 121 ? -42.871 -37.495 79.978 1.00 92.75 121 VAL D C 1
ATOM 7665 O O . VAL D 1 121 ? -42.202 -37.137 79.003 1.00 90.61 121 VAL D O 1
ATOM 7669 N N . ILE D 1 122 ? -42.301 -37.891 81.118 1.00 93.40 122 ILE D N 1
ATOM 7670 C CA . ILE D 1 122 ? -40.846 -37.918 81.247 1.00 90.48 122 ILE D CA 1
ATOM 7671 C C . ILE D 1 122 ? -40.236 -38.848 80.205 1.00 90.67 122 ILE D C 1
ATOM 7672 O O . ILE D 1 122 ? -39.239 -38.507 79.557 1.00 94.79 122 ILE D O 1
ATOM 7677 N N . ALA D 1 123 ? -40.838 -40.024 80.008 1.00 88.33 123 ALA D N 1
ATOM 7678 C CA . ALA D 1 123 ? -40.291 -40.974 79.045 1.00 96.92 123 ALA D CA 1
ATOM 7679 C C . ALA D 1 123 ? -40.533 -40.516 77.612 1.00 97.34 123 ALA D C 1
ATOM 7680 O O . ALA D 1 123 ? -39.653 -40.658 76.754 1.00 89.04 123 ALA D O 1
ATOM 7682 N N . SER D 1 124 ? -41.717 -39.962 77.330 1.00 96.61 124 SER D N 1
ATOM 7683 C CA . SER D 1 124 ? -42.007 -39.457 75.991 1.00 95.47 124 SER D CA 1
ATOM 7684 C C . SER D 1 124 ? -41.167 -38.237 75.628 1.00 93.68 124 SER D C 1
ATOM 7685 O O . SER D 1 124 ? -41.158 -37.841 74.458 1.00 101.61 124 SER D O 1
ATOM 7688 N N . THR D 1 125 ? -40.470 -37.635 76.590 1.00 78.78 125 THR D N 1
ATOM 7689 C CA . THR D 1 125 ? -39.510 -36.585 76.277 1.00 88.31 125 THR D CA 1
ATOM 7690 C C . THR D 1 125 ? -38.107 -37.150 76.096 1.00 83.96 125 THR D C 1
ATOM 7691 O O . THR D 1 125 ? -37.438 -36.855 75.102 1.00 76.75 125 THR D O 1
ATOM 7695 N N . LEU D 1 126 ? -37.655 -37.970 77.047 1.00 93.56 126 LEU D N 1
ATOM 7696 C CA . LEU D 1 126 ? -36.289 -38.477 76.991 1.00 99.96 126 LEU D CA 1
ATOM 7697 C C . LEU D 1 126 ? -36.081 -39.431 75.823 1.00 100.58 126 LEU D C 1
ATOM 7698 O O . LEU D 1 126 ? -34.966 -39.520 75.297 1.00 110.01 126 LEU D O 1
ATOM 7703 N N . SER D 1 127 ? -37.129 -40.140 75.394 1.00 93.06 127 SER D N 1
ATOM 7704 C CA . SER D 1 127 ? -36.985 -41.026 74.243 1.00 102.21 127 SER D CA 1
ATOM 7705 C C . SER D 1 127 ? -36.615 -40.258 72.980 1.00 103.67 127 SER D C 1
ATOM 7706 O O . SER D 1 127 ? -36.080 -40.851 72.038 1.00 106.41 127 SER D O 1
ATOM 7709 N N . LEU D 1 128 ? -36.872 -38.953 72.945 1.00 94.68 128 LEU D N 1
ATOM 7710 C CA . LEU D 1 128 ? -36.431 -38.106 71.846 1.00 84.62 128 LEU D CA 1
ATOM 7711 C C . LEU D 1 128 ? -34.985 -37.665 71.989 1.00 81.93 128 LEU D C 1
ATOM 7712 O O . LEU D 1 128 ? -34.467 -37.003 71.084 1.00 83.99 128 LEU D O 1
ATOM 7717 N N . LEU D 1 129 ? -34.327 -38.011 73.094 1.00 86.40 129 LEU D N 1
ATOM 7718 C CA . LEU D 1 129 ? -33.015 -37.472 73.421 1.00 93.64 129 LEU D CA 1
ATOM 7719 C C . LEU D 1 129 ? -31.908 -38.519 73.429 1.00 108.84 129 LEU D C 1
ATOM 7720 O O . LEU D 1 129 ? -30.781 -38.198 73.820 1.00 119.51 129 LEU D O 1
ATOM 7725 N N . ASN D 1 130 ? -32.179 -39.755 73.011 1.00 116.95 130 ASN D N 1
ATOM 7726 C CA . ASN D 1 130 ? -31.094 -40.730 73.026 1.00 116.92 130 ASN D CA 1
ATOM 7727 C C . ASN D 1 130 ? -30.198 -40.650 71.791 1.00 110.75 130 ASN D C 1
ATOM 7728 O O . ASN D 1 130 ? -29.401 -41.564 71.566 1.00 105.35 130 ASN D O 1
ATOM 7733 N N . GLY D 1 131 ? -30.288 -39.578 71.008 1.00 113.40 131 GLY D N 1
ATOM 7734 C CA . GLY D 1 131 ? -29.287 -39.331 69.989 1.00 116.82 131 GLY D CA 1
ATOM 7735 C C . GLY D 1 131 ? -27.993 -38.822 70.596 1.00 116.18 131 GLY D C 1
ATOM 7736 O O . GLY D 1 131 ? -27.984 -38.156 71.632 1.00 114.57 131 GLY D O 1
ATOM 7737 N N . SER D 1 132 ? -26.878 -39.146 69.932 1.00 106.09 132 SER D N 1
ATOM 7738 C CA . SER D 1 132 ? -25.562 -38.811 70.474 1.00 96.13 132 SER D CA 1
ATOM 7739 C C . SER D 1 132 ? -25.415 -37.314 70.716 1.00 99.71 132 SER D C 1
ATOM 7740 O O . SER D 1 132 ? -24.812 -36.894 71.711 1.00 91.11 132 SER D O 1
ATOM 7743 N N . GLU D 1 133 ? -25.967 -36.494 69.819 1.00 97.83 133 GLU D N 1
ATOM 7744 C CA . GLU D 1 133 ? -25.793 -35.049 69.920 1.00 94.74 133 GLU D CA 1
ATOM 7745 C C . GLU D 1 133 ? -26.399 -34.486 71.200 1.00 93.96 133 GLU D C 1
ATOM 7746 O O . GLU D 1 133 ? -25.951 -33.444 71.690 1.00 92.65 133 GLU D O 1
ATOM 7752 N N . SER D 1 134 ? -27.403 -35.159 71.762 1.00 96.14 134 SER D N 1
ATOM 7753 C CA . SER D 1 134 ? -28.115 -34.676 72.938 1.00 95.36 134 SER D CA 1
ATOM 7754 C C . SER D 1 134 ? -27.379 -34.957 74.245 1.00 92.55 134 SER D C 1
ATOM 7755 O O . SER D 1 134 ? -27.931 -34.686 75.318 1.00 89.66 134 SER D O 1
ATOM 7758 N N . ALA D 1 135 ? -26.158 -35.485 74.187 1.00 94.49 135 ALA D N 1
ATOM 7759 C CA . ALA D 1 135 ? -25.440 -35.872 75.394 1.00 89.29 135 ALA D CA 1
ATOM 7760 C C . ALA D 1 135 ? -24.558 -34.764 75.947 1.00 91.31 135 ALA D C 1
ATOM 7761 O O . ALA D 1 135 ? -24.328 -34.715 77.161 1.00 90.61 135 ALA D O 1
ATOM 7763 N N . LYS D 1 136 ? -24.050 -33.882 75.089 1.00 90.44 136 LYS D N 1
ATOM 7764 C CA . LYS D 1 136 ? -23.109 -32.855 75.507 1.00 90.68 136 LYS D CA 1
ATOM 7765 C C . LYS D 1 136 ? -23.453 -31.541 74.821 1.00 82.40 136 LYS D C 1
ATOM 7766 O O . LYS D 1 136 ? -24.255 -31.489 73.884 1.00 71.66 136 LYS D O 1
ATOM 7772 N N . LEU D 1 137 ? -22.832 -30.469 75.303 1.00 84.01 137 LEU D N 1
ATOM 7773 C CA . LEU D 1 137 ? -23.056 -29.141 74.750 1.00 76.47 137 LEU D CA 1
ATOM 7774 C C . LEU D 1 137 ? -22.112 -28.815 73.600 1.00 82.04 137 LEU D C 1
ATOM 7775 O O . LEU D 1 137 ? -22.506 -28.096 72.673 1.00 73.90 137 LEU D O 1
ATOM 7780 N N . PHE D 1 138 ? -20.888 -29.339 73.631 1.00 90.51 138 PHE D N 1
ATOM 7781 C CA . PHE D 1 138 ? -19.890 -29.109 72.597 1.00 96.30 138 PHE D CA 1
ATOM 7782 C C . PHE D 1 138 ? -19.557 -30.414 71.884 1.00 106.43 138 PHE D C 1
ATOM 7783 O O . PHE D 1 138 ? -19.537 -31.488 72.492 1.00 109.13 138 PHE D O 1
ATOM 7791 N N . ALA D 1 139 ? -19.283 -30.308 70.592 1.00 112.27 139 ALA D N 1
ATOM 7792 C CA . ALA D 1 139 ? -18.910 -31.459 69.787 1.00 114.19 139 ALA D CA 1
ATOM 7793 C C . ALA D 1 139 ? -17.393 -31.634 69.770 1.00 124.51 139 ALA D C 1
ATOM 7794 O O . ALA D 1 139 ? -16.648 -30.658 69.897 1.00 129.78 139 ALA D O 1
ATOM 7796 N N . PRO D 1 140 ? -16.901 -32.877 69.628 1.00 128.14 140 PRO D N 1
ATOM 7797 C CA . PRO D 1 140 ? -15.458 -33.136 69.526 1.00 124.77 140 PRO D CA 1
ATOM 7798 C C . PRO D 1 140 ? -14.878 -32.750 68.167 1.00 124.43 140 PRO D C 1
ATOM 7799 O O . PRO D 1 140 ? -13.755 -33.150 67.853 1.00 129.10 140 PRO D O 1
ATOM 7803 N N . CYS D 1 148 ? -9.286 -25.096 72.436 1.00 84.84 148 CYS D N 1
ATOM 7804 C CA . CYS D 1 148 ? -9.431 -24.104 73.501 1.00 109.66 148 CYS D CA 1
ATOM 7805 C C . CYS D 1 148 ? -10.821 -23.456 73.491 1.00 109.85 148 CYS D C 1
ATOM 7806 O O . CYS D 1 148 ? -11.265 -22.931 72.469 1.00 116.37 148 CYS D O 1
ATOM 7809 N N . ILE D 1 149 ? -11.495 -23.484 74.640 1.00 99.55 149 ILE D N 1
ATOM 7810 C CA . ILE D 1 149 ? -12.892 -23.067 74.764 1.00 92.16 149 ILE D CA 1
ATOM 7811 C C . ILE D 1 149 ? -12.956 -21.874 75.712 1.00 90.38 149 ILE D C 1
ATOM 7812 O O . ILE D 1 149 ? -12.709 -22.018 76.917 1.00 88.09 149 ILE D O 1
ATOM 7817 N N . ARG D 1 150 ? -13.310 -20.704 75.182 1.00 85.33 150 ARG D N 1
ATOM 7818 C CA . ARG D 1 150 ? -13.414 -19.474 75.966 1.00 86.02 150 ARG D CA 1
ATOM 7819 C C . ARG D 1 150 ? -14.870 -19.015 75.975 1.00 83.42 150 ARG D C 1
ATOM 7820 O O . ARG D 1 150 ? -15.417 -18.642 74.930 1.00 77.99 150 ARG D O 1
ATOM 7828 N N . CYS D 1 151 ? -15.494 -19.036 77.153 1.00 75.22 151 CYS D N 1
ATOM 7829 C CA . CYS D 1 151 ? -16.924 -18.800 77.290 1.00 69.76 151 CYS D CA 1
ATOM 7830 C C . CYS D 1 151 ? -17.194 -17.556 78.129 1.00 69.22 151 CYS D C 1
ATOM 7831 O O . CYS D 1 151 ? -16.448 -17.237 79.061 1.00 60.90 151 CYS D O 1
ATOM 7834 N N . ALA D 1 152 ? -18.279 -16.865 77.783 1.00 68.99 152 ALA D N 1
ATOM 7835 C CA . ALA D 1 152 ? -18.779 -15.714 78.522 1.00 61.57 152 ALA D CA 1
ATOM 7836 C C . ALA D 1 152 ? -20.191 -16.017 79.000 1.00 62.98 152 ALA D C 1
ATOM 7837 O O . ALA D 1 152 ? -21.016 -16.516 78.227 1.00 60.77 152 ALA D O 1
ATOM 7839 N N . VAL D 1 153 ? -20.468 -15.731 80.271 1.00 60.48 153 VAL D N 1
ATOM 7840 C CA . VAL D 1 153 ? -21.786 -15.950 80.859 1.00 53.61 153 VAL D CA 1
ATOM 7841 C C . VAL D 1 153 ? -22.351 -14.599 81.275 1.00 59.08 153 VAL D C 1
ATOM 7842 O O . VAL D 1 153 ? -21.796 -13.931 82.157 1.00 62.62 153 VAL D O 1
ATOM 7846 N N . VAL D 1 154 ? -23.459 -14.210 80.657 1.00 58.83 154 VAL D N 1
ATOM 7847 C CA . VAL D 1 154 ? -24.040 -12.885 80.821 1.00 51.35 154 VAL D CA 1
ATOM 7848 C C . VAL D 1 154 ? -25.279 -13.026 81.694 1.00 52.47 154 VAL D C 1
ATOM 7849 O O . VAL D 1 154 ? -26.326 -13.499 81.235 1.00 53.31 154 VAL D O 1
ATOM 7853 N N . GLY D 1 155 ? -25.163 -12.615 82.960 1.00 51.15 155 GLY D N 1
ATOM 7854 C CA . GLY D 1 155 ? -26.332 -12.351 83.765 1.00 38.74 155 GLY D CA 1
ATOM 7855 C C . GLY D 1 155 ? -26.926 -11.007 83.405 1.00 38.14 155 GLY D C 1
ATOM 7856 O O . GLY D 1 155 ? -26.331 -10.208 82.685 1.00 48.79 155 GLY D O 1
ATOM 7857 N N . ASN D 1 156 ? -28.125 -10.748 83.924 1.00 47.69 156 ASN D N 1
ATOM 7858 C CA . ASN D 1 156 ? -28.902 -9.591 83.500 1.00 50.02 156 ASN D CA 1
ATOM 7859 C C . ASN D 1 156 ? -28.888 -8.453 84.520 1.00 54.65 156 ASN D C 1
ATOM 7860 O O . ASN D 1 156 ? -29.763 -7.579 84.480 1.00 50.19 156 ASN D O 1
ATOM 7865 N N . GLY D 1 157 ? -27.887 -8.423 85.399 1.00 48.62 157 GLY D N 1
ATOM 7866 C CA . GLY D 1 157 ? -27.838 -7.412 86.435 1.00 54.58 157 GLY D CA 1
ATOM 7867 C C . GLY D 1 157 ? -27.566 -6.021 85.895 1.00 58.33 157 GLY D C 1
ATOM 7868 O O . GLY D 1 157 ? -26.950 -5.827 84.846 1.00 55.15 157 GLY D O 1
ATOM 7869 N N . GLY D 1 158 ? -28.038 -5.026 86.650 1.00 52.78 158 GLY D N 1
ATOM 7870 C CA . GLY D 1 158 ? -27.889 -3.636 86.251 1.00 40.43 158 GLY D CA 1
ATOM 7871 C C . GLY D 1 158 ? -26.453 -3.159 86.149 1.00 51.36 158 GLY D C 1
ATOM 7872 O O . GLY D 1 158 ? -26.216 -2.077 85.599 1.00 45.33 158 GLY D O 1
ATOM 7873 N N . ILE D 1 159 ? -25.488 -3.933 86.653 1.00 53.44 159 ILE D N 1
ATOM 7874 C CA . ILE D 1 159 ? -24.093 -3.523 86.562 1.00 44.34 159 ILE D CA 1
ATOM 7875 C C . ILE D 1 159 ? -23.660 -3.360 85.108 1.00 52.22 159 ILE D C 1
ATOM 7876 O O . ILE D 1 159 ? -22.754 -2.571 84.817 1.00 61.00 159 ILE D O 1
ATOM 7881 N N . LEU D 1 160 ? -24.329 -4.048 84.175 1.00 47.57 160 LEU D N 1
ATOM 7882 C CA . LEU D 1 160 ? -23.962 -3.989 82.764 1.00 48.72 160 LEU D CA 1
ATOM 7883 C C . LEU D 1 160 ? -24.473 -2.747 82.047 1.00 51.04 160 LEU D C 1
ATOM 7884 O O . LEU D 1 160 ? -23.924 -2.395 80.996 1.00 49.11 160 LEU D O 1
ATOM 7889 N N . ASN D 1 161 ? -25.513 -2.084 82.549 1.00 55.01 161 ASN D N 1
ATOM 7890 C CA . ASN D 1 161 ? -25.951 -0.869 81.875 1.00 53.77 161 ASN D CA 1
ATOM 7891 C C . ASN D 1 161 ? -24.838 0.173 81.928 1.00 50.47 161 ASN D C 1
ATOM 7892 O O . ASN D 1 161 ? -24.302 0.472 82.998 1.00 49.11 161 ASN D O 1
ATOM 7897 N N . GLY D 1 162 ? -24.478 0.713 80.764 1.00 46.43 162 GLY D N 1
ATOM 7898 C CA . GLY D 1 162 ? -23.418 1.699 80.674 1.00 51.99 162 GLY D CA 1
ATOM 7899 C C . GLY D 1 162 ? -22.018 1.144 80.808 1.00 56.56 162 GLY D C 1
ATOM 7900 O O . GLY D 1 162 ? -21.058 1.925 80.841 1.00 53.91 162 GLY D O 1
ATOM 7901 N N . SER D 1 163 ? -21.876 -0.175 80.889 1.00 53.23 163 SER D N 1
ATOM 7902 C CA . SER D 1 163 ? -20.584 -0.817 81.056 1.00 50.14 163 SER D CA 1
ATOM 7903 C C . SER D 1 163 ? -19.819 -0.938 79.751 1.00 56.77 163 SER D C 1
ATOM 7904 O O . SER D 1 163 ? -18.587 -1.027 79.780 1.00 57.21 163 SER D O 1
ATOM 7907 N N . ARG D 1 164 ? -20.527 -0.978 78.619 1.00 57.93 164 ARG D N 1
ATOM 7908 C CA . ARG D 1 164 ? -19.911 -1.013 77.294 1.00 57.48 164 ARG D CA 1
ATOM 7909 C C . ARG D 1 164 ? -19.039 -2.252 77.115 1.00 56.17 164 ARG D C 1
ATOM 7910 O O . ARG D 1 164 ? -18.015 -2.215 76.432 1.00 53.99 164 ARG D O 1
ATOM 7918 N N . GLN D 1 165 ? -19.449 -3.355 77.736 1.00 47.94 165 GLN D N 1
ATOM 7919 C CA . GLN D 1 165 ? -18.713 -4.609 77.716 1.00 47.34 165 GLN D CA 1
ATOM 7920 C C . GLN D 1 165 ? -19.024 -5.458 76.491 1.00 51.32 165 GLN D C 1
ATOM 7921 O O . GLN D 1 165 ? -18.628 -6.628 76.448 1.00 47.79 165 GLN D O 1
ATOM 7927 N N . GLY D 1 166 ? -19.727 -4.901 75.509 1.00 46.09 166 GLY D N 1
ATOM 7928 C CA . GLY D 1 166 ? -20.068 -5.616 74.306 1.00 46.63 166 GLY D CA 1
ATOM 7929 C C . GLY D 1 166 ? -18.861 -6.247 73.638 1.00 49.36 166 GLY D C 1
ATOM 7930 O O . GLY D 1 166 ? -18.819 -7.462 73.417 1.00 48.22 166 GLY D O 1
ATOM 7931 N N . PRO D 1 167 ? -17.864 -5.432 73.282 1.00 51.56 167 PRO D N 1
ATOM 7932 C CA . PRO D 1 167 ? -16.643 -6.000 72.680 1.00 52.65 167 PRO D CA 1
ATOM 7933 C C . PRO D 1 167 ? -16.052 -7.153 73.478 1.00 54.09 167 PRO D C 1
ATOM 7934 O O . PRO D 1 167 ? -15.755 -8.207 72.901 1.00 57.98 167 PRO D O 1
ATOM 7938 N N . ASN D 1 168 ? -15.909 -6.993 74.799 1.00 57.13 168 ASN D N 1
ATOM 7939 C CA . ASN D 1 168 ? -15.322 -8.051 75.619 1.00 55.31 168 ASN D CA 1
ATOM 7940 C C . ASN D 1 168 ? -16.192 -9.299 75.625 1.00 59.89 168 ASN D C 1
ATOM 7941 O O . ASN D 1 168 ? -15.680 -10.423 75.578 1.00 61.63 168 ASN D O 1
ATOM 7946 N N . ILE D 1 169 ? -17.511 -9.122 75.706 1.00 58.26 169 ILE D N 1
ATOM 7947 C CA . ILE D 1 169 ? -18.420 -10.262 75.731 1.00 43.94 169 ILE D CA 1
ATOM 7948 C C . ILE D 1 169 ? -18.367 -11.015 74.409 1.00 53.50 169 ILE D C 1
ATOM 7949 O O . ILE D 1 169 ? -18.252 -12.245 74.382 1.00 56.04 169 ILE D O 1
ATOM 7954 N N . ASP D 1 170 ? -18.457 -10.293 73.294 1.00 45.13 170 ASP D N 1
ATOM 7955 C CA . ASP D 1 170 ? -18.537 -10.948 71.998 1.00 45.19 170 ASP D CA 1
ATOM 7956 C C . ASP D 1 170 ? -17.199 -11.501 71.523 1.00 63.48 170 ASP D C 1
ATOM 7957 O O . ASP D 1 170 ? -17.175 -12.234 70.531 1.00 75.06 170 ASP D O 1
ATOM 7962 N N . ALA D 1 171 ? -16.092 -11.175 72.197 1.00 57.30 171 ALA D N 1
ATOM 7963 C CA . ALA D 1 171 ? -14.800 -11.704 71.778 1.00 52.44 171 ALA D CA 1
ATOM 7964 C C . ALA D 1 171 ? -14.628 -13.168 72.159 1.00 52.06 171 ALA D C 1
ATOM 7965 O O . ALA D 1 171 ? -13.776 -13.848 71.581 1.00 61.95 171 ALA D O 1
ATOM 7967 N N . HIS D 1 172 ? -15.426 -13.667 73.099 1.00 53.52 172 HIS D N 1
ATOM 7968 C CA . HIS D 1 172 ? -15.347 -15.061 73.503 1.00 57.97 172 HIS D CA 1
ATOM 7969 C C . HIS D 1 172 ? -15.900 -15.977 72.414 1.00 64.99 172 HIS D C 1
ATOM 7970 O O . HIS D 1 172 ? -16.703 -15.572 71.570 1.00 76.07 172 HIS D O 1
ATOM 7977 N N . ASP D 1 173 ? -15.452 -17.236 72.444 1.00 58.89 173 ASP D N 1
ATOM 7978 C CA . ASP D 1 173 ? -15.895 -18.205 71.446 1.00 71.81 173 ASP D CA 1
ATOM 7979 C C . ASP D 1 173 ? -17.378 -18.516 71.598 1.00 74.40 173 ASP D C 1
ATOM 7980 O O . ASP D 1 173 ? -18.094 -18.669 70.600 1.00 74.90 173 ASP D O 1
ATOM 7985 N N . TYR D 1 174 ? -17.856 -18.608 72.837 1.00 78.58 174 TYR D N 1
ATOM 7986 C CA . TYR D 1 174 ? -19.245 -18.923 73.134 1.00 85.37 174 TYR D CA 1
ATOM 7987 C C . TYR D 1 174 ? -19.765 -17.978 74.207 1.00 78.89 174 TYR D C 1
ATOM 7988 O O . TYR D 1 174 ? -19.020 -17.550 75.094 1.00 80.83 174 TYR D O 1
ATOM 7997 N N . VAL D 1 175 ? -21.057 -17.665 74.123 1.00 66.50 175 VAL D N 1
ATOM 7998 C CA . VAL D 1 175 ? -21.717 -16.767 75.062 1.00 55.09 175 VAL D CA 1
ATOM 7999 C C . VAL D 1 175 ? -22.953 -17.461 75.615 1.00 59.61 175 VAL D C 1
ATOM 8000 O O . VAL D 1 175 ? -23.796 -17.943 74.849 1.00 59.03 175 VAL D O 1
ATOM 8004 N N . PHE D 1 176 ? -23.053 -17.516 76.942 1.00 60.47 176 PHE D N 1
ATOM 8005 C CA . PHE D 1 176 ? -24.245 -17.986 77.636 1.00 52.03 176 PHE D CA 1
ATOM 8006 C C . PHE D 1 176 ? -25.117 -16.795 78.010 1.00 53.08 176 PHE D C 1
ATOM 8007 O O . PHE D 1 176 ? -24.624 -15.813 78.574 1.00 51.31 176 PHE D O 1
ATOM 8015 N N . ARG D 1 177 ? -26.408 -16.890 77.705 1.00 58.20 177 ARG D N 1
ATOM 8016 C CA . ARG D 1 177 ? -27.397 -15.903 78.119 1.00 45.09 177 ARG D CA 1
ATOM 8017 C C . ARG D 1 177 ? -28.589 -16.639 78.716 1.00 53.93 177 ARG D C 1
ATOM 8018 O O . ARG D 1 177 ? -28.737 -17.850 78.539 1.00 57.76 177 ARG D O 1
ATOM 8026 N N . LEU D 1 178 ? -29.440 -15.908 79.439 1.00 47.05 178 LEU D N 1
ATOM 8027 C CA . LEU D 1 178 ? -30.526 -16.567 80.155 1.00 56.23 178 LEU D CA 1
ATOM 8028 C C . LEU D 1 178 ? -31.625 -15.574 80.522 1.00 57.90 178 LEU D C 1
ATOM 8029 O O . LEU D 1 178 ? -31.419 -14.358 80.520 1.00 63.07 178 LEU D O 1
ATOM 8034 N N . ASN D 1 179 ? -32.802 -16.127 80.837 1.00 50.88 179 ASN D N 1
ATOM 8035 C CA . ASN D 1 179 ? -33.977 -15.410 81.387 1.00 51.64 179 ASN D CA 1
ATOM 8036 C C . ASN D 1 179 ? -34.240 -14.160 80.548 1.00 49.55 179 ASN D C 1
ATOM 8037 O O . ASN D 1 179 ? -34.403 -14.270 79.324 1.00 48.59 179 ASN D O 1
ATOM 8042 N N . GLY D 1 180 ? -34.292 -12.972 81.156 1.00 47.53 180 GLY D N 1
ATOM 8043 C CA . GLY D 1 180 ? -34.596 -11.732 80.474 1.00 48.80 180 GLY D CA 1
ATOM 8044 C C . GLY D 1 180 ? -33.400 -11.157 79.751 1.00 58.06 180 GLY D C 1
ATOM 8045 O O . GLY D 1 180 ? -32.894 -10.086 80.104 1.00 48.83 180 GLY D O 1
ATOM 8046 N N . ALA D 1 181 ? -32.941 -11.862 78.719 1.00 52.05 181 ALA D N 1
ATOM 8047 C CA . ALA D 1 181 ? -31.762 -11.446 77.964 1.00 46.48 181 ALA D CA 1
ATOM 8048 C C . ALA D 1 181 ? -32.192 -10.430 76.909 1.00 51.24 181 ALA D C 1
ATOM 8049 O O . ALA D 1 181 ? -32.373 -10.742 75.729 1.00 50.67 181 ALA D O 1
ATOM 8051 N N . VAL D 1 182 ? -32.374 -9.185 77.351 1.00 47.48 182 VAL D N 1
ATOM 8052 C CA . VAL D 1 182 ? -32.630 -8.111 76.400 1.00 43.41 182 VAL D CA 1
ATOM 8053 C C . VAL D 1 182 ? -31.341 -7.797 75.656 1.00 51.87 182 VAL D C 1
ATOM 8054 O O . VAL D 1 182 ? -30.279 -7.605 76.265 1.00 53.53 182 VAL D O 1
ATOM 8058 N N . ILE D 1 183 ? -31.420 -7.766 74.334 1.00 58.20 183 ILE D N 1
ATOM 8059 C CA . ILE D 1 183 ? -30.286 -7.446 73.482 1.00 51.88 183 ILE D CA 1
ATOM 8060 C C . ILE D 1 183 ? -30.514 -6.144 72.726 1.00 50.05 183 ILE D C 1
ATOM 8061 O O . ILE D 1 183 ? -29.663 -5.252 72.734 1.00 55.68 183 ILE D O 1
ATOM 8066 N N . LYS D 1 184 ? -31.674 -6.008 72.093 1.00 55.47 184 LYS D N 1
ATOM 8067 C CA . LYS D 1 184 ? -32.005 -4.789 71.371 1.00 61.95 184 LYS D CA 1
ATOM 8068 C C . LYS D 1 184 ? -31.933 -3.578 72.295 1.00 55.77 184 LYS D C 1
ATOM 8069 O O . LYS D 1 184 ? -32.486 -3.581 73.400 1.00 54.70 184 LYS D O 1
ATOM 8075 N N . GLY D 1 185 ? -31.219 -2.550 71.846 1.00 49.43 185 GLY D N 1
ATOM 8076 C CA . GLY D 1 185 ? -30.983 -1.371 72.646 1.00 50.23 185 GLY D CA 1
ATOM 8077 C C . GLY D 1 185 ? -29.817 -1.459 73.609 1.00 52.27 185 GLY D C 1
ATOM 8078 O O . GLY D 1 185 ? -29.366 -0.421 74.106 1.00 48.93 185 GLY D O 1
ATOM 8079 N N . PHE D 1 186 ? -29.308 -2.656 73.895 1.00 42.34 186 PHE D N 1
ATOM 8080 C CA . PHE D 1 186 ? -28.265 -2.797 74.901 1.00 54.00 186 PHE D CA 1
ATOM 8081 C C . PHE D 1 186 ? -27.066 -3.571 74.384 1.00 60.03 186 PHE D C 1
ATOM 8082 O O . PHE D 1 186 ? -26.222 -3.993 75.181 1.00 51.71 186 PHE D O 1
ATOM 8090 N N . GLU D 1 187 ? -26.967 -3.753 73.069 1.00 54.78 187 GLU D N 1
ATOM 8091 C CA . GLU D 1 187 ? -25.907 -4.582 72.528 1.00 56.31 187 GLU D CA 1
ATOM 8092 C C . GLU D 1 187 ? -24.554 -3.921 72.724 1.00 55.29 187 GLU D C 1
ATOM 8093 O O . GLU D 1 187 ? -23.529 -4.605 72.816 1.00 49.89 187 GLU D O 1
ATOM 8099 N N . ARG D 1 188 ? -24.545 -2.592 72.802 1.00 51.52 188 ARG D N 1
ATOM 8100 C CA . ARG D 1 188 ? -23.350 -1.849 73.175 1.00 44.02 188 ARG D CA 1
ATOM 8101 C C . ARG D 1 188 ? -22.796 -2.306 74.526 1.00 54.73 188 ARG D C 1
ATOM 8102 O O . ARG D 1 188 ? -21.570 -2.379 74.701 1.00 48.06 188 ARG D O 1
ATOM 8110 N N . ASP D 1 189 ? -23.670 -2.648 75.479 1.00 40.29 189 ASP D N 1
ATOM 8111 C CA . ASP D 1 189 ? -23.230 -3.060 76.809 1.00 47.92 189 ASP D CA 1
ATOM 8112 C C . ASP D 1 189 ? -23.154 -4.573 77.005 1.00 55.00 189 ASP D C 1
ATOM 8113 O O . ASP D 1 189 ? -22.382 -5.028 77.857 1.00 48.12 189 ASP D O 1
ATOM 8118 N N . VAL D 1 190 ? -23.930 -5.369 76.268 1.00 46.53 190 VAL D N 1
ATOM 8119 C CA . VAL D 1 190 ? -24.018 -6.804 76.517 1.00 42.35 190 VAL D CA 1
ATOM 8120 C C . VAL D 1 190 ? -23.712 -7.643 75.287 1.00 46.10 190 VAL D C 1
ATOM 8121 O O . VAL D 1 190 ? -23.658 -8.871 75.391 1.00 51.89 190 VAL D O 1
ATOM 8125 N N . GLY D 1 191 ? -23.503 -7.027 74.131 1.00 42.12 191 GLY D N 1
ATOM 8126 C CA . GLY D 1 191 ? -23.125 -7.769 72.946 1.00 42.81 191 GLY D CA 1
ATOM 8127 C C . GLY D 1 191 ? -24.329 -8.410 72.285 1.00 51.74 191 GLY D C 1
ATOM 8128 O O . GLY D 1 191 ? -25.465 -8.298 72.735 1.00 54.55 191 GLY D O 1
ATOM 8129 N N . THR D 1 192 ? -24.062 -9.097 71.177 1.00 55.15 192 THR D N 1
ATOM 8130 C CA . THR D 1 192 ? -25.116 -9.744 70.414 1.00 51.04 192 THR D CA 1
ATOM 8131 C C . THR D 1 192 ? -24.908 -11.232 70.211 1.00 57.43 192 THR D C 1
ATOM 8132 O O . THR D 1 192 ? -25.845 -11.908 69.775 1.00 61.66 192 THR D O 1
ATOM 8136 N N . LYS D 1 193 ? -23.720 -11.757 70.482 1.00 55.69 193 LYS D N 1
ATOM 8137 C CA . LYS D 1 193 ? -23.492 -13.175 70.272 1.00 55.90 193 LYS D CA 1
ATOM 8138 C C . LYS D 1 193 ? -24.212 -13.978 71.345 1.00 56.20 193 LYS D C 1
ATOM 8139 O O . LYS D 1 193 ? -24.173 -13.632 72.530 1.00 66.52 193 LYS D O 1
ATOM 8145 N N . THR D 1 194 ? -24.904 -15.030 70.916 1.00 54.18 194 THR D N 1
ATOM 8146 C CA . THR D 1 194 ? -25.534 -15.987 71.819 1.00 46.57 194 THR D CA 1
ATOM 8147 C C . THR D 1 194 ? -25.324 -17.380 71.246 1.00 55.45 194 THR D C 1
ATOM 8148 O O . THR D 1 194 ? -25.787 -17.667 70.139 1.00 61.12 194 THR D O 1
ATOM 8152 N N . SER D 1 195 ? -24.618 -18.233 71.989 1.00 58.24 195 SER D N 1
ATOM 8153 C CA . SER D 1 195 ? -24.432 -19.638 71.640 1.00 50.38 195 SER D CA 1
ATOM 8154 C C . SER D 1 195 ? -25.372 -20.559 72.401 1.00 54.90 195 SER D C 1
ATOM 8155 O O . SER D 1 195 ? -25.837 -21.561 71.846 1.00 55.40 195 SER D O 1
ATOM 8158 N N . PHE D 1 196 ? -25.644 -20.247 73.668 1.00 56.54 196 PHE D N 1
ATOM 8159 C CA . PHE D 1 196 ? -26.581 -20.996 74.491 1.00 62.10 196 PHE D CA 1
ATOM 8160 C C . PHE D 1 196 ? -27.512 -20.025 75.202 1.00 63.70 196 PHE D C 1
ATOM 8161 O O . PHE D 1 196 ? -27.108 -18.926 75.590 1.00 64.53 196 PHE D O 1
ATOM 8169 N N . TYR D 1 197 ? -28.766 -20.441 75.371 1.00 62.32 197 TYR D N 1
ATOM 8170 C CA . TYR D 1 197 ? -29.747 -19.681 76.137 1.00 58.43 197 TYR D CA 1
ATOM 8171 C C . TYR D 1 197 ? -30.401 -20.612 77.147 1.00 56.80 197 TYR D C 1
ATOM 8172 O O . TYR D 1 197 ? -30.995 -21.624 76.765 1.00 57.13 197 TYR D O 1
ATOM 8181 N N . GLY D 1 198 ? -30.289 -20.272 78.429 1.00 53.40 198 GLY D N 1
ATOM 8182 C CA . GLY D 1 198 ? -30.827 -21.086 79.505 1.00 52.26 198 GLY D CA 1
ATOM 8183 C C . GLY D 1 198 ? -32.059 -20.446 80.113 1.00 58.60 198 GLY D C 1
ATOM 8184 O O . GLY D 1 198 ? -32.176 -19.219 80.159 1.00 58.11 198 GLY D O 1
ATOM 8185 N N . PHE D 1 199 ? -32.978 -21.285 80.594 1.00 57.91 199 PHE D N 1
ATOM 8186 C CA . PHE D 1 199 ? -34.269 -20.799 81.064 1.00 61.20 199 PHE D CA 1
ATOM 8187 C C . PHE D 1 199 ? -35.107 -21.910 81.683 1.00 71.49 199 PHE D C 1
ATOM 8188 O O . PHE D 1 199 ? -34.946 -23.083 81.334 1.00 89.57 199 PHE D O 1
ATOM 8196 N N . THR D 1 200 ? -36.014 -21.547 82.584 1.00 63.01 200 THR D N 1
ATOM 8197 C CA . THR D 1 200 ? -37.194 -22.350 82.855 1.00 56.01 200 THR D CA 1
ATOM 8198 C C . THR D 1 200 ? -38.343 -21.779 82.037 1.00 61.71 200 THR D C 1
ATOM 8199 O O . THR D 1 200 ? -38.381 -20.580 81.748 1.00 60.31 200 THR D O 1
ATOM 8203 N N . VAL D 1 201 ? -39.271 -22.653 81.643 1.00 65.51 201 VAL D N 1
ATOM 8204 C CA . VAL D 1 201 ? -40.436 -22.196 80.892 1.00 63.13 201 VAL D CA 1
ATOM 8205 C C . VAL D 1 201 ? -41.163 -21.101 81.662 1.00 62.81 201 VAL D C 1
ATOM 8206 O O . VAL D 1 201 ? -41.657 -20.131 81.076 1.00 65.75 201 VAL D O 1
ATOM 8210 N N . ASN D 1 202 ? -41.203 -21.216 82.988 1.00 64.85 202 ASN D N 1
ATOM 8211 C CA . ASN D 1 202 ? -41.907 -20.227 83.793 1.00 68.00 202 ASN D CA 1
ATOM 8212 C C . ASN D 1 202 ? -41.242 -18.858 83.695 1.00 69.35 202 ASN D C 1
ATOM 8213 O O . ASN D 1 202 ? -41.900 -17.856 83.390 1.00 68.94 202 ASN D O 1
ATOM 8218 N N . THR D 1 203 ? -39.929 -18.798 83.934 1.00 68.20 203 THR D N 1
ATOM 8219 C CA . THR D 1 203 ? -39.230 -17.515 83.930 1.00 63.93 203 THR D CA 1
ATOM 8220 C C . THR D 1 203 ? -39.181 -16.904 82.530 1.00 55.94 203 THR D C 1
ATOM 8221 O O . THR D 1 203 ? -39.264 -15.678 82.382 1.00 61.33 203 THR D O 1
ATOM 8233 N N . LYS D 1 205 ? -41.482 -17.172 80.022 1.00 56.09 205 LYS D N 1
ATOM 8234 C CA . LYS D 1 205 ? -42.772 -16.551 79.733 1.00 59.79 205 LYS D CA 1
ATOM 8235 C C . LYS D 1 205 ? -43.078 -15.387 80.673 1.00 57.85 205 LYS D C 1
ATOM 8236 O O . LYS D 1 205 ? -43.748 -14.434 80.264 1.00 60.07 205 LYS D O 1
ATOM 8242 N N . ASN D 1 206 ? -42.615 -15.436 81.926 1.00 57.15 206 ASN D N 1
ATOM 8243 C CA . ASN D 1 206 ? -42.761 -14.267 82.790 1.00 52.82 206 ASN D CA 1
ATOM 8244 C C . ASN D 1 206 ? -41.959 -13.091 82.254 1.00 58.86 206 ASN D C 1
ATOM 8245 O O . ASN D 1 206 ? -42.426 -11.947 82.288 1.00 58.85 206 ASN D O 1
ATOM 8250 N N . SER D 1 207 ? -40.745 -13.358 81.756 1.00 46.94 207 SER D N 1
ATOM 8251 C CA . SER D 1 207 ? -39.905 -12.289 81.229 1.00 54.49 207 SER D CA 1
ATOM 8252 C C . SER D 1 207 ? -40.559 -11.625 80.025 1.00 56.61 207 SER D C 1
ATOM 8253 O O . SER D 1 207 ? -40.641 -10.392 79.953 1.00 49.82 207 SER D O 1
ATOM 8256 N N . LEU D 1 208 ? -41.037 -12.429 79.072 1.00 50.50 208 LEU D N 1
ATOM 8257 C CA . LEU D 1 208 ? -41.748 -11.875 77.924 1.00 60.96 208 LEU D CA 1
ATOM 8258 C C . LEU D 1 208 ? -42.905 -10.979 78.347 1.00 57.58 208 LEU D C 1
ATOM 8259 O O . LEU D 1 208 ? -43.267 -10.052 77.613 1.00 67.36 208 LEU D O 1
ATOM 8264 N N . VAL D 1 209 ? -43.494 -11.221 79.518 1.00 58.58 209 VAL D N 1
ATOM 8265 C CA . VAL D 1 209 ? -44.620 -10.395 79.949 1.00 70.56 209 VAL D CA 1
ATOM 8266 C C . VAL D 1 209 ? -44.129 -9.096 80.578 1.00 65.41 209 VAL D C 1
ATOM 8267 O O . VAL D 1 209 ? -44.567 -8.003 80.199 1.00 62.45 209 VAL D O 1
ATOM 8271 N N . SER D 1 210 ? -43.201 -9.195 81.531 1.00 67.45 210 SER D N 1
ATOM 8272 C CA . SER D 1 210 ? -42.799 -8.028 82.311 1.00 74.87 210 SER D CA 1
ATOM 8273 C C . SER D 1 210 ? -41.892 -7.098 81.515 1.00 67.80 210 SER D C 1
ATOM 8274 O O . SER D 1 210 ? -41.991 -5.872 81.637 1.00 62.62 210 SER D O 1
ATOM 8277 N N . TYR D 1 211 ? -40.996 -7.655 80.706 1.00 56.42 211 TYR D N 1
ATOM 8278 C CA . TYR D 1 211 ? -39.985 -6.859 80.028 1.00 62.80 211 TYR D CA 1
ATOM 8279 C C . TYR D 1 211 ? -40.293 -6.663 78.550 1.00 64.22 211 TYR D C 1
ATOM 8280 O O . TYR D 1 211 ? -39.390 -6.334 77.774 1.00 71.54 211 TYR D O 1
ATOM 8289 N N . TRP D 1 212 ? -41.557 -6.837 78.155 1.00 60.84 212 TRP D N 1
ATOM 8290 C CA . TRP D 1 212 ? -41.937 -6.675 76.755 1.00 65.10 212 TRP D CA 1
ATOM 8291 C C . TRP D 1 212 ? -41.592 -5.282 76.241 1.00 66.95 212 TRP D C 1
ATOM 8292 O O . TRP D 1 212 ? -40.909 -5.137 75.221 1.00 71.18 212 TRP D O 1
ATOM 8303 N N . ASN D 1 213 ? -42.065 -4.240 76.928 1.00 60.45 213 ASN D N 1
ATOM 8304 C CA . ASN D 1 213 ? -41.823 -2.875 76.477 1.00 69.21 213 ASN D CA 1
ATOM 8305 C C . ASN D 1 213 ? -40.406 -2.398 76.765 1.00 75.62 213 ASN D C 1
ATOM 8306 O O . ASN D 1 213 ? -40.012 -1.343 76.256 1.00 79.89 213 ASN D O 1
ATOM 8311 N N . LEU D 1 214 ? -39.637 -3.139 77.563 1.00 66.99 214 LEU D N 1
ATOM 8312 C CA . LEU D 1 214 ? -38.231 -2.823 77.772 1.00 59.23 214 LEU D CA 1
ATOM 8313 C C . LEU D 1 214 ? -37.326 -3.443 76.713 1.00 66.58 214 LEU D C 1
ATOM 8314 O O . LEU D 1 214 ? -36.123 -3.156 76.705 1.00 72.60 214 LEU D O 1
ATOM 8319 N N . GLY D 1 215 ? -37.866 -4.277 75.826 1.00 63.07 215 GLY D N 1
ATOM 8320 C CA . GLY D 1 215 ? -37.072 -4.857 74.761 1.00 53.53 215 GLY D CA 1
ATOM 8321 C C . GLY D 1 215 ? -37.238 -6.351 74.554 1.00 58.39 215 GLY D C 1
ATOM 8322 O O . GLY D 1 215 ? -37.125 -6.835 73.424 1.00 65.79 215 GLY D O 1
ATOM 8323 N N . PHE D 1 216 ? -37.511 -7.096 75.628 1.00 58.10 216 PHE D N 1
ATOM 8324 C CA . PHE D 1 216 ? -37.607 -8.555 75.552 1.00 58.16 216 PHE D CA 1
ATOM 8325 C C . PHE D 1 216 ? -38.913 -8.958 74.873 1.00 61.36 216 PHE D C 1
ATOM 8326 O O . PHE D 1 216 ? -39.905 -9.324 75.509 1.00 57.71 216 PHE D O 1
ATOM 8334 N N . THR D 1 217 ? -38.910 -8.899 73.545 1.00 61.22 217 THR D N 1
ATOM 8335 C CA . THR D 1 217 ? -40.050 -9.339 72.756 1.00 59.39 217 THR D CA 1
ATOM 8336 C C . THR D 1 217 ? -39.854 -10.732 72.172 1.00 53.31 217 THR D C 1
ATOM 8337 O O . THR D 1 217 ? -40.762 -11.248 71.514 1.00 60.00 217 THR D O 1
ATOM 8341 N N . SER D 1 218 ? -38.699 -11.348 72.412 1.00 52.74 218 SER D N 1
ATOM 8342 C CA . SER D 1 218 ? -38.381 -12.697 71.965 1.00 57.61 218 SER D CA 1
ATOM 8343 C C . SER D 1 218 ? -37.066 -13.106 72.609 1.00 60.60 218 SER D C 1
ATOM 8344 O O . SER D 1 218 ? -36.238 -12.259 72.959 1.00 65.54 218 SER D O 1
ATOM 8347 N N . VAL D 1 219 ? -36.880 -14.413 72.758 1.00 55.90 219 VAL D N 1
ATOM 8348 C CA . VAL D 1 219 ? -35.623 -14.945 73.285 1.00 50.02 219 VAL D CA 1
ATOM 8349 C C . VAL D 1 219 ? -34.578 -14.889 72.177 1.00 47.09 219 VAL D C 1
ATOM 8350 O O . VAL D 1 219 ? -34.937 -14.719 71.002 1.00 50.89 219 VAL D O 1
ATOM 8354 N N . PRO D 1 220 ? -33.286 -15.014 72.494 1.00 57.66 220 PRO D N 1
ATOM 8355 C CA . PRO D 1 220 ? -32.267 -14.951 71.440 1.00 55.65 220 PRO D CA 1
ATOM 8356 C C . PRO D 1 220 ? -32.466 -16.036 70.393 1.00 57.81 220 PRO D C 1
ATOM 8357 O O . PRO D 1 220 ? -32.802 -17.181 70.705 1.00 55.95 220 PRO D O 1
ATOM 8361 N N . GLN D 1 221 ? -32.270 -15.648 69.136 1.00 66.98 221 GLN D N 1
ATOM 8362 C CA . GLN D 1 221 ? -32.348 -16.527 67.982 1.00 65.09 221 GLN D CA 1
ATOM 8363 C C . GLN D 1 221 ? -30.960 -16.701 67.383 1.00 67.92 221 GLN D C 1
ATOM 8364 O O . GLN D 1 221 ? -30.133 -15.785 67.418 1.00 67.29 221 GLN D O 1
ATOM 8370 N N . GLY D 1 222 ? -30.712 -17.886 66.838 1.00 66.10 222 GLY D N 1
ATOM 8371 C CA . GLY D 1 222 ? -29.434 -18.180 66.226 1.00 64.63 222 GLY D CA 1
ATOM 8372 C C . GLY D 1 222 ? -29.450 -19.470 65.435 1.00 74.35 222 GLY D C 1
ATOM 8373 O O . GLY D 1 222 ? -30.171 -20.410 65.781 1.00 74.62 222 GLY D O 1
ATOM 8374 N N . GLN D 1 223 ? -28.657 -19.525 64.362 1.00 87.09 223 GLN D N 1
ATOM 8375 C CA . GLN D 1 223 ? -28.583 -20.741 63.559 1.00 93.06 223 GLN D CA 1
ATOM 8376 C C . GLN D 1 223 ? -27.885 -21.860 64.322 1.00 91.73 223 GLN D C 1
ATOM 8377 O O . GLN D 1 223 ? -28.307 -23.021 64.258 1.00 95.16 223 GLN D O 1
ATOM 8383 N N . ASP D 1 224 ? -26.827 -21.529 65.059 1.00 83.82 224 ASP D N 1
ATOM 8384 C CA . ASP D 1 224 ? -26.114 -22.491 65.886 1.00 82.21 224 ASP D CA 1
ATOM 8385 C C . ASP D 1 224 ? -26.452 -22.366 67.363 1.00 81.60 224 ASP D C 1
ATOM 8386 O O . ASP D 1 224 ? -25.887 -23.099 68.180 1.00 83.04 224 ASP D O 1
ATOM 8391 N N . LEU D 1 225 ? -27.352 -21.455 67.723 1.00 72.73 225 LEU D N 1
ATOM 8392 C CA . LEU D 1 225 ? -27.756 -21.314 69.113 1.00 68.14 225 LEU D CA 1
ATOM 8393 C C . LEU D 1 225 ? -28.446 -22.589 69.586 1.00 68.34 225 LEU D C 1
ATOM 8394 O O . LEU D 1 225 ? -29.301 -23.145 68.891 1.00 69.68 225 LEU D O 1
ATOM 8399 N N . GLN D 1 226 ? -28.065 -23.053 70.775 1.00 63.87 226 GLN D N 1
ATOM 8400 C CA . GLN D 1 226 ? -28.726 -24.172 71.434 1.00 65.60 226 GLN D CA 1
ATOM 8401 C C . GLN D 1 226 ? -29.511 -23.659 72.635 1.00 68.49 226 GLN D C 1
ATOM 8402 O O . GLN D 1 226 ? -28.987 -22.883 73.442 1.00 66.55 226 GLN D O 1
ATOM 8408 N N . TYR D 1 227 ? -30.764 -24.091 72.743 1.00 63.48 227 TYR D N 1
ATOM 8409 C CA . TYR D 1 227 ? -31.608 -23.781 73.889 1.00 64.58 227 TYR D CA 1
ATOM 8410 C C . TYR D 1 227 ? -31.457 -24.893 74.919 1.00 70.04 227 TYR D C 1
ATOM 8411 O O . TYR D 1 227 ? -31.644 -26.071 74.596 1.00 74.85 227 TYR D O 1
ATOM 8420 N N . ILE D 1 228 ? -31.106 -24.526 76.147 1.00 58.60 228 ILE D N 1
ATOM 8421 C CA . ILE D 1 228 ? -30.875 -25.490 77.216 1.00 65.93 228 ILE D CA 1
ATOM 8422 C C . ILE D 1 228 ? -32.014 -25.347 78.222 1.00 67.51 228 ILE D C 1
ATOM 8423 O O . ILE D 1 228 ? -32.163 -24.300 78.867 1.00 59.35 228 ILE D O 1
ATOM 8428 N N . PHE D 1 229 ? -32.838 -26.390 78.333 1.00 69.00 229 PHE D N 1
ATOM 8429 C CA . PHE D 1 229 ? -33.967 -26.385 79.256 1.00 65.40 229 PHE D CA 1
ATOM 8430 C C . PHE D 1 229 ? -33.515 -26.745 80.666 1.00 68.38 229 PHE D C 1
ATOM 8431 O O . PHE D 1 229 ? -32.565 -27.509 80.862 1.00 66.45 229 PHE D O 1
ATOM 8439 N N . ILE D 1 230 ? -34.220 -26.201 81.648 1.00 65.22 230 ILE D N 1
ATOM 8440 C CA . ILE D 1 230 ? -33.997 -26.496 83.061 1.00 71.96 230 ILE D CA 1
ATOM 8441 C C . ILE D 1 230 ? -35.179 -27.322 83.558 1.00 80.65 230 ILE D C 1
ATOM 8442 O O . ILE D 1 230 ? -36.316 -26.836 83.533 1.00 85.12 230 ILE D O 1
ATOM 8447 N N . PRO D 1 231 ? -34.966 -28.548 84.036 1.00 74.86 231 PRO D N 1
ATOM 8448 C CA . PRO D 1 231 ? -36.098 -29.409 84.458 1.00 78.86 231 PRO D CA 1
ATOM 8449 C C . PRO D 1 231 ? -36.664 -29.042 85.826 1.00 80.93 231 PRO D C 1
ATOM 8450 O O . PRO D 1 231 ? -36.604 -29.805 86.795 1.00 85.03 231 PRO D O 1
ATOM 8454 N N . SER D 1 232 ? -37.258 -27.851 85.920 1.00 71.12 232 SER D N 1
ATOM 8455 C CA . SER D 1 232 ? -37.809 -27.371 87.182 1.00 71.53 232 SER D CA 1
ATOM 8456 C C . SER D 1 232 ? -39.275 -27.733 87.380 1.00 75.02 232 SER D C 1
ATOM 8457 O O . SER D 1 232 ? -39.770 -27.646 88.511 1.00 74.53 232 SER D O 1
ATOM 8460 N N . ASP D 1 233 ? -39.976 -28.129 86.320 1.00 75.71 233 ASP D N 1
ATOM 8461 C CA . ASP D 1 233 ? -41.408 -28.385 86.381 1.00 79.72 233 ASP D CA 1
ATOM 8462 C C . ASP D 1 233 ? -41.800 -29.198 85.153 1.00 83.61 233 ASP D C 1
ATOM 8463 O O . ASP D 1 233 ? -41.043 -29.291 84.183 1.00 83.54 233 ASP D O 1
ATOM 8468 N N . ILE D 1 234 ? -43.002 -29.786 85.204 1.00 79.40 234 ILE D N 1
ATOM 8469 C CA . ILE D 1 234 ? -43.479 -30.605 84.090 1.00 75.07 234 ILE D CA 1
ATOM 8470 C C . ILE D 1 234 ? -43.519 -29.798 82.799 1.00 83.08 234 ILE D C 1
ATOM 8471 O O . ILE D 1 234 ? -43.240 -30.328 81.716 1.00 79.89 234 ILE D O 1
ATOM 8476 N N . ARG D 1 235 ? -43.854 -28.506 82.894 1.00 83.65 235 ARG D N 1
ATOM 8477 C CA . ARG D 1 235 ? -43.960 -27.657 81.712 1.00 77.80 235 ARG D CA 1
ATOM 8478 C C . ARG D 1 235 ? -42.671 -27.652 80.906 1.00 66.80 235 ARG D C 1
ATOM 8479 O O . ARG D 1 235 ? -42.708 -27.542 79.674 1.00 56.07 235 ARG D O 1
ATOM 8487 N N . ASP D 1 236 ? -41.529 -27.759 81.585 1.00 71.29 236 ASP D N 1
ATOM 8488 C CA . ASP D 1 236 ? -40.246 -27.800 80.896 1.00 67.09 236 ASP D CA 1
ATOM 8489 C C . ASP D 1 236 ? -40.125 -29.054 80.037 1.00 70.22 236 ASP D C 1
ATOM 8490 O O . ASP D 1 236 ? -39.682 -28.980 78.884 1.00 70.95 236 ASP D O 1
ATOM 8495 N N . TYR D 1 237 ? -40.525 -30.211 80.573 1.00 68.05 237 TYR D N 1
ATOM 8496 C CA . TYR D 1 237 ? -40.515 -31.434 79.775 1.00 72.99 237 TYR D CA 1
ATOM 8497 C C . TYR D 1 237 ? -41.490 -31.330 78.608 1.00 77.56 237 TYR D C 1
ATOM 8498 O O . TYR D 1 237 ? -41.146 -31.659 77.466 1.00 83.13 237 TYR D O 1
ATOM 8507 N N . VAL D 1 238 ? -42.710 -30.853 78.872 1.00 77.23 238 VAL D N 1
ATOM 8508 C CA . VAL D 1 238 ? -43.719 -30.761 77.818 1.00 77.68 238 VAL D CA 1
ATOM 8509 C C . VAL D 1 238 ? -43.281 -29.780 76.736 1.00 73.76 238 VAL D C 1
ATOM 8510 O O . VAL D 1 238 ? -43.434 -30.048 75.538 1.00 74.33 238 VAL D O 1
ATOM 8522 N N . LEU D 1 240 ? -40.149 -29.001 76.087 1.00 61.51 240 LEU D N 1
ATOM 8523 C CA . LEU D 1 240 ? -39.023 -29.645 75.418 1.00 65.68 240 LEU D CA 1
ATOM 8524 C C . LEU D 1 240 ? -39.500 -30.666 74.393 1.00 66.57 240 LEU D C 1
ATOM 8525 O O . LEU D 1 240 ? -38.997 -30.704 73.265 1.00 69.26 240 LEU D O 1
ATOM 8530 N N . ARG D 1 241 ? -40.478 -31.496 74.763 1.00 70.76 241 ARG D N 1
ATOM 8531 C CA . ARG D 1 241 ? -41.017 -32.471 73.819 1.00 81.83 241 ARG D CA 1
ATOM 8532 C C . ARG D 1 241 ? -41.675 -31.776 72.631 1.00 80.92 241 ARG D C 1
ATOM 8533 O O . ARG D 1 241 ? -41.418 -32.125 71.472 1.00 72.83 241 ARG D O 1
ATOM 8541 N N . SER D 1 242 ? -42.521 -30.778 72.901 1.00 81.09 242 SER D N 1
ATOM 8542 C CA . SER D 1 242 ? -43.201 -30.085 71.812 1.00 81.26 242 SER D CA 1
ATOM 8543 C C . SER D 1 242 ? -42.220 -29.333 70.920 1.00 84.13 242 SER D C 1
ATOM 8544 O O . SER D 1 242 ? -42.446 -29.224 69.710 1.00 91.36 242 SER D O 1
ATOM 8547 N N . ALA D 1 243 ? -41.128 -28.816 71.487 1.00 76.42 243 ALA D N 1
ATOM 8548 C CA . ALA D 1 243 ? -40.154 -28.094 70.676 1.00 73.47 243 ALA D CA 1
ATOM 8549 C C . ALA D 1 243 ? -39.440 -29.030 69.708 1.00 75.00 243 ALA D C 1
ATOM 8550 O O . ALA D 1 243 ? -39.270 -28.706 68.528 1.00 76.06 243 ALA D O 1
ATOM 8552 N N . ILE D 1 244 ? -39.018 -30.201 70.188 1.00 77.53 244 ILE D N 1
ATOM 8553 C CA . ILE D 1 244 ? -38.293 -31.130 69.326 1.00 80.71 244 ILE D CA 1
ATOM 8554 C C . ILE D 1 244 ? -39.221 -31.716 68.269 1.00 83.44 244 ILE D C 1
ATOM 8555 O O . ILE D 1 244 ? -38.818 -31.927 67.118 1.00 92.27 244 ILE D O 1
ATOM 8560 N N . LEU D 1 245 ? -40.479 -31.970 68.631 1.00 74.54 245 LEU D N 1
ATOM 8561 C CA . LEU D 1 245 ? -41.457 -32.463 67.669 1.00 76.98 245 LEU D CA 1
ATOM 8562 C C . LEU D 1 245 ? -41.962 -31.377 66.730 1.00 82.99 245 LEU D C 1
ATOM 8563 O O . LEU D 1 245 ? -42.494 -31.700 65.662 1.00 83.52 245 LEU D O 1
ATOM 8568 N N . GLY D 1 246 ? -41.804 -30.106 67.094 1.00 85.08 246 GLY D N 1
ATOM 8569 C CA . GLY D 1 246 ? -42.372 -29.038 66.299 1.00 87.76 246 GLY D CA 1
ATOM 8570 C C . GLY D 1 246 ? -43.879 -28.961 66.353 1.00 91.81 246 GLY D C 1
ATOM 8571 O O . GLY D 1 246 ? -44.498 -28.455 65.415 1.00 101.79 246 GLY D O 1
ATOM 8572 N N . VAL D 1 247 ? -44.487 -29.455 67.428 1.00 82.87 247 VAL D N 1
ATOM 8573 C CA . VAL D 1 247 ? -45.939 -29.474 67.577 1.00 85.72 247 VAL D CA 1
ATOM 8574 C C . VAL D 1 247 ? -46.321 -28.503 68.689 1.00 82.85 247 VAL D C 1
ATOM 8575 O O . VAL D 1 247 ? -45.563 -28.350 69.659 1.00 69.07 247 VAL D O 1
ATOM 8579 N N . PRO D 1 248 ? -47.448 -27.800 68.582 1.00 83.70 248 PRO D N 1
ATOM 8580 C CA . PRO D 1 248 ? -47.917 -26.995 69.717 1.00 81.73 248 PRO D CA 1
ATOM 8581 C C . PRO D 1 248 ? -48.153 -27.866 70.942 1.00 79.28 248 PRO D C 1
ATOM 8582 O O . PRO D 1 248 ? -48.606 -29.007 70.837 1.00 84.91 248 PRO D O 1
ATOM 8586 N N . VAL D 1 249 ? -47.830 -27.318 72.110 1.00 76.72 249 VAL D N 1
ATOM 8587 C CA . VAL D 1 249 ? -47.911 -28.057 73.370 1.00 86.73 249 VAL D CA 1
ATOM 8588 C C . VAL D 1 249 ? -49.367 -28.422 73.640 1.00 90.32 249 VAL D C 1
ATOM 8589 O O . VAL D 1 249 ? -50.236 -27.538 73.682 1.00 91.83 249 VAL D O 1
ATOM 8593 N N . PRO D 1 250 ? -49.678 -29.705 73.805 1.00 91.12 250 PRO D N 1
ATOM 8594 C CA . PRO D 1 250 ? -51.086 -30.145 73.881 1.00 85.34 250 PRO D CA 1
ATOM 8595 C C . PRO D 1 250 ? -51.629 -30.374 75.288 1.00 87.83 250 PRO D C 1
ATOM 8596 O O . PRO D 1 250 ? -52.743 -30.897 75.402 1.00 95.39 250 PRO D O 1
ATOM 8600 N N . GLU D 1 251 ? -50.903 -30.004 76.340 1.00 92.02 251 GLU D N 1
ATOM 8601 C CA . GLU D 1 251 ? -51.389 -30.206 77.699 1.00 92.84 251 GLU D CA 1
ATOM 8602 C C . GLU D 1 251 ? -50.647 -29.261 78.636 1.00 91.70 251 GLU D C 1
ATOM 8603 O O . GLU D 1 251 ? -49.724 -28.551 78.233 1.00 87.11 251 GLU D O 1
ATOM 8609 N N . GLY D 1 252 ? -51.069 -29.260 79.900 1.00 90.58 252 GLY D N 1
ATOM 8610 C CA . GLY D 1 252 ? -50.416 -28.463 80.917 1.00 86.81 252 GLY D CA 1
ATOM 8611 C C . GLY D 1 252 ? -50.805 -26.996 80.867 1.00 88.27 252 GLY D C 1
ATOM 8612 O O . GLY D 1 252 ? -51.706 -26.573 80.135 1.00 92.29 252 GLY D O 1
ATOM 8613 N N . LEU D 1 253 ? -50.091 -26.203 81.671 1.00 85.96 253 LEU D N 1
ATOM 8614 C CA . LEU D 1 253 ? -50.414 -24.782 81.776 1.00 91.15 253 LEU D CA 1
ATOM 8615 C C . LEU D 1 253 ? -50.053 -24.027 80.503 1.00 81.12 253 LEU D C 1
ATOM 8616 O O . LEU D 1 253 ? -50.683 -23.011 80.186 1.00 78.43 253 LEU D O 1
ATOM 8621 N N . ASP D 1 254 ? -49.053 -24.497 79.765 1.00 68.87 254 ASP D N 1
ATOM 8622 C CA . ASP D 1 254 ? -48.640 -23.844 78.532 1.00 76.59 254 ASP D CA 1
ATOM 8623 C C . ASP D 1 254 ? -49.371 -24.378 77.312 1.00 84.57 254 ASP D C 1
ATOM 8624 O O . ASP D 1 254 ? -49.013 -24.017 76.187 1.00 78.85 254 ASP D O 1
ATOM 8629 N N . LYS D 1 255 ? -50.381 -25.220 77.511 1.00 94.97 255 LYS D N 1
ATOM 8630 C CA . LYS D 1 255 ? -51.174 -25.754 76.412 1.00 89.93 255 LYS D CA 1
ATOM 8631 C C . LYS D 1 255 ? -51.637 -24.635 75.493 1.00 83.64 255 LYS D C 1
ATOM 8632 O O . LYS D 1 255 ? -52.306 -23.694 75.928 1.00 80.05 255 LYS D O 1
ATOM 8638 N N . GLY D 1 256 ? -51.244 -24.715 74.225 1.00 81.28 256 GLY D N 1
ATOM 8639 C CA . GLY D 1 256 ? -51.634 -23.693 73.278 1.00 81.60 256 GLY D CA 1
ATOM 8640 C C . GLY D 1 256 ? -50.510 -23.107 72.449 1.00 82.21 256 GLY D C 1
ATOM 8641 O O . GLY D 1 256 ? -50.516 -23.239 71.222 1.00 90.75 256 GLY D O 1
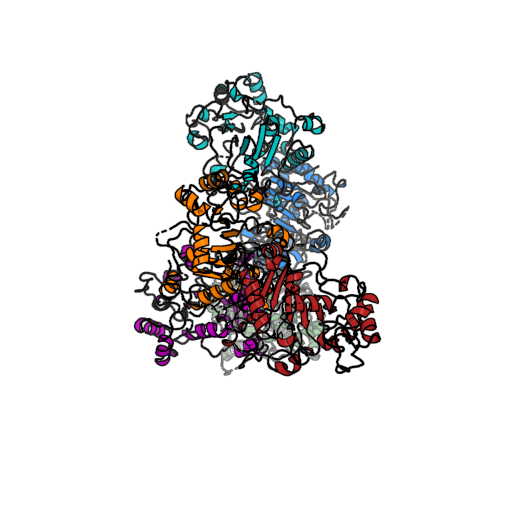ATOM 8642 N N . ASP D 1 257 ? -49.545 -22.452 73.091 1.00 78.39 257 ASP D N 1
ATOM 8643 C CA . ASP D 1 257 ? -48.570 -21.672 72.340 1.00 91.52 257 ASP D CA 1
ATOM 8644 C C . ASP D 1 257 ? -47.618 -22.583 71.570 1.00 81.36 257 ASP D C 1
ATOM 8645 O O . ASP D 1 257 ? -47.446 -23.761 71.895 1.00 75.18 257 ASP D O 1
ATOM 8650 N N . ARG D 1 258 ? -47.024 -22.031 70.514 1.00 71.89 258 ARG D N 1
ATOM 8651 C CA . ARG D 1 258 ? -46.224 -22.874 69.639 1.00 78.97 258 ARG D CA 1
ATOM 8652 C C . ARG D 1 258 ? -44.739 -22.645 69.875 1.00 77.65 258 ARG D C 1
ATOM 8653 O O . ARG D 1 258 ? -44.297 -21.498 70.001 1.00 73.27 258 ARG D O 1
ATOM 8661 N N . PRO D 1 259 ? -43.953 -23.722 69.922 1.00 71.58 259 PRO D N 1
ATOM 8662 C CA . PRO D 1 259 ? -42.519 -23.556 70.203 1.00 64.30 259 PRO D CA 1
ATOM 8663 C C . PRO D 1 259 ? -41.762 -22.854 69.091 1.00 64.61 259 PRO D C 1
ATOM 8664 O O . PRO D 1 259 ? -40.765 -22.179 69.375 1.00 64.58 259 PRO D O 1
ATOM 8668 N N . HIS D 1 260 ? -42.201 -22.978 67.835 1.00 63.68 260 HIS D N 1
ATOM 8669 C CA . HIS D 1 260 ? -41.512 -22.283 66.751 1.00 68.28 260 HIS D CA 1
ATOM 8670 C C . HIS D 1 260 ? -41.542 -20.774 66.942 1.00 72.37 260 HIS D C 1
ATOM 8671 O O . HIS D 1 260 ? -40.633 -20.073 66.482 1.00 72.85 260 HIS D O 1
ATOM 8678 N N . ALA D 1 261 ? -42.576 -20.254 67.606 1.00 70.92 261 ALA D N 1
ATOM 8679 C CA . ALA D 1 261 ? -42.633 -18.828 67.893 1.00 69.93 261 ALA D CA 1
ATOM 8680 C C . ALA D 1 261 ? -41.638 -18.423 68.968 1.00 68.49 261 ALA D C 1
ATOM 8681 O O . ALA D 1 261 ? -41.229 -17.258 69.011 1.00 69.11 261 ALA D O 1
ATOM 8683 N N . TYR D 1 262 ? -41.251 -19.351 69.840 1.00 69.45 262 TYR D N 1
ATOM 8684 C CA . TYR D 1 262 ? -40.206 -19.094 70.819 1.00 66.20 262 TYR D CA 1
ATOM 8685 C C . TYR D 1 262 ? -38.819 -19.334 70.239 1.00 71.19 262 TYR D C 1
ATOM 8686 O O . TYR D 1 262 ? -37.949 -18.464 70.325 1.00 72.53 262 TYR D O 1
ATOM 8695 N N . PHE D 1 263 ? -38.602 -20.505 69.640 1.00 66.98 263 PHE D N 1
ATOM 8696 C CA . PHE D 1 263 ? -37.262 -20.979 69.329 1.00 70.19 263 PHE D CA 1
ATOM 8697 C C . PHE D 1 263 ? -36.951 -21.026 67.841 1.00 75.73 263 PHE D C 1
ATOM 8698 O O . PHE D 1 263 ? -35.809 -21.322 67.476 1.00 77.63 263 PHE D O 1
ATOM 8706 N N . GLY D 1 264 ? -37.923 -20.761 66.974 1.00 67.15 264 GLY D N 1
ATOM 8707 C CA . GLY D 1 264 ? -37.647 -20.626 65.565 1.00 65.62 264 GLY D CA 1
ATOM 8708 C C . GLY D 1 264 ? -37.988 -21.853 64.745 1.00 71.66 264 GLY D C 1
ATOM 8709 O O . GLY D 1 264 ? -38.580 -22.822 65.233 1.00 68.24 264 GLY D O 1
ATOM 8710 N N . PRO D 1 265 ? -37.589 -21.836 63.469 1.00 78.83 265 PRO D N 1
ATOM 8711 C CA . PRO D 1 265 ? -38.032 -22.896 62.550 1.00 79.51 265 PRO D CA 1
ATOM 8712 C C . PRO D 1 265 ? -37.387 -24.250 62.800 1.00 82.62 265 PRO D C 1
ATOM 8713 O O . PRO D 1 265 ? -38.035 -25.275 62.559 1.00 92.12 265 PRO D O 1
ATOM 8717 N N . GLU D 1 266 ? -36.140 -24.303 63.260 1.00 85.77 266 GLU D N 1
ATOM 8718 C CA . GLU D 1 266 ? -35.479 -25.588 63.450 1.00 94.98 266 GLU D CA 1
ATOM 8719 C C . GLU D 1 266 ? -36.030 -26.292 64.684 1.00 99.64 266 GLU D C 1
ATOM 8720 O O . GLU D 1 266 ? -36.058 -25.719 65.778 1.00 101.08 266 GLU D O 1
ATOM 8726 N N . ALA D 1 267 ? -36.466 -27.544 64.503 1.00 98.70 267 ALA D N 1
ATOM 8727 C CA . ALA D 1 267 ? -37.033 -28.362 65.575 1.00 92.36 267 ALA D CA 1
ATOM 8728 C C . ALA D 1 267 ? -36.355 -29.737 65.556 1.00 94.61 267 ALA D C 1
ATOM 8729 O O . ALA D 1 267 ? -36.976 -30.751 65.233 1.00 93.47 267 ALA D O 1
ATOM 8731 N N . SER D 1 268 ? -35.073 -29.764 65.906 1.00 94.04 268 SER D N 1
ATOM 8732 C CA . SER D 1 268 ? -34.280 -30.984 65.953 1.00 90.15 268 SER D CA 1
ATOM 8733 C C . SER D 1 268 ? -33.884 -31.286 67.395 1.00 91.94 268 SER D C 1
ATOM 8734 O O . SER D 1 268 ? -34.166 -30.518 68.318 1.00 94.57 268 SER D O 1
ATOM 8737 N N . ALA D 1 269 ? -33.218 -32.424 67.587 1.00 98.99 269 ALA D N 1
ATOM 8738 C CA . ALA D 1 269 ? -32.634 -32.717 68.887 1.00 94.03 269 ALA D CA 1
ATOM 8739 C C . ALA D 1 269 ? -31.306 -32.003 69.089 1.00 97.71 269 ALA D C 1
ATOM 8740 O O . ALA D 1 269 ? -30.845 -31.889 70.230 1.00 101.96 269 ALA D O 1
ATOM 8742 N N . SER D 1 270 ? -30.689 -31.522 68.008 1.00 91.41 270 SER D N 1
ATOM 8743 C CA . SER D 1 270 ? -29.459 -30.745 68.085 1.00 90.01 270 SER D CA 1
ATOM 8744 C C . SER D 1 270 ? -29.709 -29.296 68.469 1.00 86.91 270 SER D C 1
ATOM 8745 O O . SER D 1 270 ? -28.748 -28.551 68.689 1.00 80.80 270 SER D O 1
ATOM 8748 N N . LYS D 1 271 ? -30.971 -28.885 68.532 1.00 89.23 271 LYS D N 1
ATOM 8749 C CA . LYS D 1 271 ? -31.352 -27.531 68.897 1.00 77.13 271 LYS D CA 1
ATOM 8750 C C . LYS D 1 271 ? -31.726 -27.396 70.367 1.00 73.13 271 LYS D C 1
ATOM 8751 O O . LYS D 1 271 ? -31.494 -26.337 70.958 1.00 62.94 271 LYS D O 1
ATOM 8757 N N . PHE D 1 272 ? -32.266 -28.451 70.977 1.00 76.60 272 PHE D N 1
ATOM 8758 C CA . PHE D 1 272 ? -32.786 -28.396 72.339 1.00 75.10 272 PHE D CA 1
ATOM 8759 C C . PHE D 1 272 ? -32.089 -29.438 73.203 1.00 88.28 272 PHE D C 1
ATOM 8760 O O . PHE D 1 272 ? -32.107 -30.630 72.879 1.00 102.90 272 PHE D O 1
ATOM 8768 N N . LYS D 1 273 ? -31.485 -28.987 74.297 1.00 83.53 273 LYS D N 1
ATOM 8769 C CA . LYS D 1 273 ? -30.826 -29.844 75.276 1.00 75.15 273 LYS D CA 1
ATOM 8770 C C . LYS D 1 273 ? -31.535 -29.710 76.623 1.00 75.75 273 LYS D C 1
ATOM 8771 O O . LYS D 1 273 ? -32.467 -28.917 76.784 1.00 84.91 273 LYS D O 1
ATOM 8777 N N . LEU D 1 274 ? -31.086 -30.499 77.600 1.00 69.60 274 LEU D N 1
ATOM 8778 C CA . LEU D 1 274 ? -31.756 -30.575 78.894 1.00 72.63 274 LEU D CA 1
ATOM 8779 C C . LEU D 1 274 ? -30.728 -30.775 79.997 1.00 76.76 274 LEU D C 1
ATOM 8780 O O . LEU D 1 274 ? -29.899 -31.687 79.920 1.00 81.61 274 LEU D O 1
ATOM 8785 N N . LEU D 1 275 ? -30.799 -29.932 81.024 1.00 72.66 275 LEU D N 1
ATOM 8786 C CA . LEU D 1 275 ? -29.837 -29.990 82.116 1.00 70.58 275 LEU D CA 1
ATOM 8787 C C . LEU D 1 275 ? -30.138 -31.181 83.017 1.00 73.71 275 LEU D C 1
ATOM 8788 O O . LEU D 1 275 ? -31.294 -31.452 83.352 1.00 76.28 275 LEU D O 1
ATOM 8793 N N . HIS D 1 276 ? -29.092 -31.899 83.402 1.00 74.70 276 HIS D N 1
ATOM 8794 C CA . HIS D 1 276 ? -29.272 -33.119 84.178 1.00 71.43 276 HIS D CA 1
ATOM 8795 C C . HIS D 1 276 ? -29.651 -32.780 85.617 1.00 67.52 276 HIS D C 1
ATOM 8796 O O . HIS D 1 276 ? -28.966 -31.974 86.258 1.00 73.13 276 HIS D O 1
ATOM 8803 N N . PRO D 1 277 ? -30.725 -33.368 86.159 1.00 73.81 277 PRO D N 1
ATOM 8804 C CA . PRO D 1 277 ? -31.067 -33.094 87.566 1.00 70.37 277 PRO D CA 1
ATOM 8805 C C . PRO D 1 277 ? -29.960 -33.443 88.544 1.00 75.05 277 PRO D C 1
ATOM 8806 O O . PRO D 1 277 ? -29.767 -32.715 89.525 1.00 73.30 277 PRO D O 1
ATOM 8810 N N . ASP D 1 278 ? -29.225 -34.535 88.313 1.00 88.20 278 ASP D N 1
ATOM 8811 C CA . ASP D 1 278 ? -28.093 -34.843 89.181 1.00 87.04 278 ASP D CA 1
ATOM 8812 C C . ASP D 1 278 ? -27.050 -33.737 89.133 1.00 90.44 278 ASP D C 1
ATOM 8813 O O . ASP D 1 278 ? -26.440 -33.406 90.157 1.00 92.18 278 ASP D O 1
ATOM 8818 N N . PHE D 1 279 ? -26.822 -33.157 87.951 1.00 85.80 279 PHE D N 1
ATOM 8819 C CA . PHE D 1 279 ? -25.864 -32.062 87.850 1.00 83.85 279 PHE D CA 1
ATOM 8820 C C . PHE D 1 279 ? -26.339 -30.853 88.641 1.00 80.93 279 PHE D C 1
ATOM 8821 O O . PHE D 1 279 ? -25.528 -30.136 89.237 1.00 82.91 279 PHE D O 1
ATOM 8829 N N . ILE D 1 280 ? -27.653 -30.626 88.673 1.00 70.24 280 ILE D N 1
ATOM 8830 C CA . ILE D 1 280 ? -28.211 -29.563 89.502 1.00 75.63 280 ILE D CA 1
ATOM 8831 C C . ILE D 1 280 ? -28.071 -29.912 90.980 1.00 87.98 280 ILE D C 1
ATOM 8832 O O . ILE D 1 280 ? -27.667 -29.075 91.796 1.00 97.93 280 ILE D O 1
ATOM 8837 N N . SER D 1 281 ? -28.403 -31.156 91.346 1.00 86.48 281 SER D N 1
ATOM 8838 C CA . SER D 1 281 ? -28.258 -31.590 92.735 1.00 87.97 281 SER D CA 1
ATOM 8839 C C . SER D 1 281 ? -26.810 -31.492 93.195 1.00 87.56 281 SER D C 1
ATOM 8840 O O . SER D 1 281 ? -26.537 -31.103 94.337 1.00 91.51 281 SER D O 1
ATOM 8843 N N . TYR D 1 282 ? -25.871 -31.857 92.324 1.00 89.31 282 TYR D N 1
ATOM 8844 C CA . TYR D 1 282 ? -24.456 -31.724 92.651 1.00 86.64 282 TYR D CA 1
ATOM 8845 C C . TYR D 1 282 ? -24.091 -30.267 92.883 1.00 82.38 282 TYR D C 1
ATOM 8846 O O . TYR D 1 282 ? -23.411 -29.932 93.860 1.00 85.57 282 TYR D O 1
ATOM 8855 N N . LEU D 1 283 ? -24.547 -29.381 91.996 1.00 77.72 283 LEU D N 1
ATOM 8856 C CA . LEU D 1 283 ? -24.248 -27.963 92.155 1.00 76.40 283 LEU D CA 1
ATOM 8857 C C . LEU D 1 283 ? -24.836 -27.421 93.449 1.00 75.67 283 LEU D C 1
ATOM 8858 O O . LEU D 1 283 ? -24.189 -26.641 94.156 1.00 74.20 283 LEU D O 1
ATOM 8863 N N . THR D 1 284 ? -26.055 -27.841 93.787 1.00 78.53 284 THR D N 1
ATOM 8864 C CA . THR D 1 284 ? -26.692 -27.342 95.000 1.00 82.73 284 THR D CA 1
ATOM 8865 C C . THR D 1 284 ? -25.951 -27.802 96.252 1.00 95.68 284 THR D C 1
ATOM 8866 O O . THR D 1 284 ? -25.740 -27.012 97.177 1.00 96.14 284 THR D O 1
ATOM 8870 N N . GLU D 1 285 ? -25.533 -29.070 96.295 1.00 96.96 285 GLU D N 1
ATOM 8871 C CA . GLU D 1 285 ? -24.902 -29.606 97.499 1.00 99.17 285 GLU D CA 1
ATOM 8872 C C . GLU D 1 285 ? -23.464 -29.122 97.644 1.00 96.25 285 GLU D C 1
ATOM 8873 O O . GLU D 1 285 ? -23.062 -28.653 98.715 1.00 91.84 285 GLU D O 1
ATOM 8879 N N . ARG D 1 286 ? -22.677 -29.226 96.576 1.00 98.48 286 ARG D N 1
ATOM 8880 C CA . ARG D 1 286 ? -21.248 -28.955 96.649 1.00 105.98 286 ARG D CA 1
ATOM 8881 C C . ARG D 1 286 ? -20.900 -27.479 96.498 1.00 98.27 286 ARG D C 1
ATOM 8882 O O . ARG D 1 286 ? -19.752 -27.108 96.763 1.00 100.87 286 ARG D O 1
ATOM 8890 N N . PHE D 1 287 ? -21.841 -26.634 96.097 1.00 92.68 287 PHE D N 1
ATOM 8891 C CA . PHE D 1 287 ? -21.501 -25.238 95.833 1.00 89.90 287 PHE D CA 1
ATOM 8892 C C . PHE D 1 287 ? -22.446 -24.236 96.484 1.00 88.39 287 PHE D C 1
ATOM 8893 O O . PHE D 1 287 ? -21.978 -23.244 97.049 1.00 97.56 287 PHE D O 1
ATOM 8901 N N . LEU D 1 288 ? -23.760 -24.462 96.421 1.00 78.78 288 LEU D N 1
ATOM 8902 C CA . LEU D 1 288 ? -24.746 -23.478 96.859 1.00 74.51 288 LEU D CA 1
ATOM 8903 C C . LEU D 1 288 ? -25.836 -24.148 97.697 1.00 74.95 288 LEU D C 1
ATOM 8904 O O . LEU D 1 288 ? -27.007 -24.179 97.323 1.00 74.63 288 LEU D O 1
ATOM 8909 N N . LYS D 1 289 ? -25.450 -24.685 98.852 1.00 78.08 289 LYS D N 1
ATOM 8910 C CA . LYS D 1 289 ? -26.414 -25.227 99.812 1.00 85.26 289 LYS D CA 1
ATOM 8911 C C . LYS D 1 289 ? -26.712 -24.129 100.826 1.00 93.48 289 LYS D C 1
ATOM 8912 O O . LYS D 1 289 ? -25.961 -23.925 101.784 1.00 95.67 289 LYS D O 1
ATOM 8918 N N . SER D 1 290 ? -27.808 -23.408 100.606 1.00 99.11 290 SER D N 1
ATOM 8919 C CA . SER D 1 290 ? -28.158 -22.261 101.430 1.00 100.82 290 SER D CA 1
ATOM 8920 C C . SER D 1 290 ? -29.003 -22.683 102.626 1.00 98.79 290 SER D C 1
ATOM 8921 O O . SER D 1 290 ? -29.572 -23.777 102.666 1.00 100.74 290 SER D O 1
ATOM 8924 N N . LYS D 1 291 ? -29.086 -21.781 103.608 1.00 95.79 291 LYS D N 1
ATOM 8925 C CA . LYS D 1 291 ? -29.892 -22.036 104.796 1.00 96.70 291 LYS D CA 1
ATOM 8926 C C . LYS D 1 291 ? -31.368 -22.201 104.461 1.00 95.62 291 LYS D C 1
ATOM 8927 O O . LYS D 1 291 ? -32.107 -22.802 105.249 1.00 96.35 291 LYS D O 1
ATOM 8933 N N . LEU D 1 292 ? -31.807 -21.688 103.307 1.00 94.06 292 LEU D N 1
ATOM 8934 C CA . LEU D 1 292 ? -33.207 -21.785 102.909 1.00 93.98 292 LEU D CA 1
ATOM 8935 C C . LEU D 1 292 ? -33.674 -23.228 102.761 1.00 101.25 292 LEU D C 1
ATOM 8936 O O . LEU D 1 292 ? -34.876 -23.490 102.881 1.00 108.54 292 LEU D O 1
ATOM 8941 N N . ILE D 1 293 ? -32.757 -24.165 102.504 1.00 99.09 293 ILE D N 1
ATOM 8942 C CA . ILE D 1 293 ? -33.142 -25.565 102.336 1.00 98.10 293 ILE D CA 1
ATOM 8943 C C . ILE D 1 293 ? -33.809 -26.093 103.601 1.00 106.88 293 ILE D C 1
ATOM 8944 O O . ILE D 1 293 ? -34.840 -26.775 103.538 1.00 106.55 293 ILE D O 1
ATOM 8949 N N . ASN D 1 294 ? -33.244 -25.777 104.768 1.00 111.77 294 ASN D N 1
ATOM 8950 C CA . ASN D 1 294 ? -33.789 -26.245 106.039 1.00 107.75 294 ASN D CA 1
ATOM 8951 C C . ASN D 1 294 ? -35.062 -25.516 106.455 1.00 109.42 294 ASN D C 1
ATOM 8952 O O . ASN D 1 294 ? -35.616 -25.846 107.509 1.00 109.06 294 ASN D O 1
ATOM 8957 N N . THR D 1 295 ? -35.535 -24.546 105.676 1.00 112.12 295 THR D N 1
ATOM 8958 C CA . THR D 1 295 ? -36.715 -23.772 106.032 1.00 110.26 295 THR D CA 1
ATOM 8959 C C . THR D 1 295 ? -37.982 -24.451 105.518 1.00 109.02 295 THR D C 1
ATOM 8960 O O . THR D 1 295 ? -37.937 -25.443 104.789 1.00 109.11 295 THR D O 1
ATOM 8964 N N . HIS D 1 296 ? -39.131 -23.893 105.909 1.00 118.13 296 HIS D N 1
ATOM 8965 C CA . HIS D 1 296 ? -40.406 -24.495 105.533 1.00 128.52 296 HIS D CA 1
ATOM 8966 C C . HIS D 1 296 ? -40.604 -24.485 104.023 1.00 128.42 296 HIS D C 1
ATOM 8967 O O . HIS D 1 296 ? -41.029 -25.488 103.439 1.00 131.68 296 HIS D O 1
ATOM 8974 N N . PHE D 1 297 ? -40.297 -23.363 103.373 1.00 131.72 297 PHE D N 1
ATOM 8975 C CA . PHE D 1 297 ? -40.414 -23.246 101.928 1.00 130.22 297 PHE D CA 1
ATOM 8976 C C . PHE D 1 297 ? -39.123 -23.599 101.202 1.00 127.85 297 PHE D C 1
ATOM 8977 O O . PHE D 1 297 ? -38.934 -23.180 100.054 1.00 128.30 297 PHE D O 1
ATOM 8985 N N . GLY D 1 298 ? -38.235 -24.363 101.843 1.00 129.87 298 GLY D N 1
ATOM 8986 C CA . GLY D 1 298 ? -37.087 -24.912 101.145 1.00 129.22 298 GLY D CA 1
ATOM 8987 C C . GLY D 1 298 ? -37.466 -25.851 100.021 1.00 122.75 298 GLY D C 1
ATOM 8988 O O . GLY D 1 298 ? -36.609 -26.207 99.204 1.00 123.39 298 GLY D O 1
ATOM 8989 N N . ASP D 1 299 ? -38.733 -26.272 99.975 1.00 118.04 299 ASP D N 1
ATOM 8990 C CA . ASP D 1 299 ? -39.249 -27.028 98.840 1.00 108.68 299 ASP D CA 1
ATOM 8991 C C . ASP D 1 299 ? -38.954 -26.317 97.525 1.00 98.18 299 ASP D C 1
ATOM 8992 O O . ASP D 1 299 ? -38.591 -26.952 96.528 1.00 90.79 299 ASP D O 1
ATOM 8997 N N . LEU D 1 300 ? -39.088 -24.994 97.516 1.00 91.16 300 LEU D N 1
ATOM 8998 C CA . LEU D 1 300 ? -38.973 -24.189 96.310 1.00 89.89 300 LEU D CA 1
ATOM 8999 C C . LEU D 1 300 ? -37.550 -23.739 96.012 1.00 88.19 300 LEU D C 1
ATOM 9000 O O . LEU D 1 300 ? -37.323 -23.127 94.963 1.00 91.62 300 LEU D O 1
ATOM 9005 N N . TYR D 1 301 ? -36.591 -24.016 96.891 1.00 86.46 301 TYR D N 1
ATOM 9006 C CA . TYR D 1 301 ? -35.253 -23.476 96.695 1.00 78.71 301 TYR D CA 1
ATOM 9007 C C . TYR D 1 301 ? -34.535 -24.159 95.540 1.00 79.20 301 TYR D C 1
ATOM 9008 O O . TYR D 1 301 ? -34.665 -25.367 95.327 1.00 83.55 301 TYR D O 1
ATOM 9025 N N . PRO D 1 303 ? -30.742 -22.976 92.859 1.00 74.45 303 PRO D N 1
ATOM 9026 C CA . PRO D 1 303 ? -29.866 -21.887 92.413 1.00 69.50 303 PRO D CA 1
ATOM 9027 C C . PRO D 1 303 ? -30.499 -21.131 91.256 1.00 67.17 303 PRO D C 1
ATOM 9028 O O . PRO D 1 303 ? -31.296 -21.680 90.492 1.00 67.21 303 PRO D O 1
ATOM 9032 N N . SER D 1 304 ? -30.156 -19.847 91.153 1.00 59.35 304 SER D N 1
ATOM 9033 C CA . SER D 1 304 ? -30.691 -19.028 90.074 1.00 59.28 304 SER D CA 1
ATOM 9034 C C . SER D 1 304 ? -30.239 -19.586 88.731 1.00 56.74 304 SER D C 1
ATOM 9035 O O . SER D 1 304 ? -29.165 -20.181 88.611 1.00 59.23 304 SER D O 1
ATOM 9038 N N . THR D 1 305 ? -31.076 -19.395 87.710 1.00 51.58 305 THR D N 1
ATOM 9039 C CA . THR D 1 305 ? -30.727 -19.885 86.383 1.00 56.20 305 THR D CA 1
ATOM 9040 C C . THR D 1 305 ? -29.404 -19.292 85.919 1.00 61.35 305 THR D C 1
ATOM 9041 O O . THR D 1 305 ? -28.598 -19.976 85.276 1.00 66.44 305 THR D O 1
ATOM 9045 N N . GLY D 1 306 ? -29.149 -18.028 86.268 1.00 55.28 306 GLY D N 1
ATOM 9046 C CA . GLY D 1 306 ? -27.839 -17.454 86.012 1.00 47.68 306 GLY D CA 1
ATOM 9047 C C . GLY D 1 306 ? -26.731 -18.232 86.693 1.00 54.69 306 GLY D C 1
ATOM 9048 O O . GLY D 1 306 ? -25.694 -18.511 86.088 1.00 60.86 306 GLY D O 1
ATOM 9049 N N . ALA D 1 307 ? -26.943 -18.610 87.956 1.00 51.15 307 ALA D N 1
ATOM 9050 C CA . ALA D 1 307 ? -25.967 -19.456 88.629 1.00 58.32 307 ALA D CA 1
ATOM 9051 C C . ALA D 1 307 ? -25.856 -20.823 87.962 1.00 59.26 307 ALA D C 1
ATOM 9052 O O . ALA D 1 307 ? -24.770 -21.408 87.931 1.00 60.15 307 ALA D O 1
ATOM 9054 N N . LEU D 1 308 ? -26.954 -21.335 87.400 1.00 58.33 308 LEU D N 1
ATOM 9055 C CA . LEU D 1 308 ? -26.897 -22.621 86.707 1.00 65.25 308 LEU D CA 1
ATOM 9056 C C . LEU D 1 308 ? -26.022 -22.543 85.460 1.00 66.92 308 LEU D C 1
ATOM 9057 O O . LEU D 1 308 ? -25.215 -23.442 85.198 1.00 64.77 308 LEU D O 1
ATOM 9070 N N . LEU D 1 310 ? -23.671 -20.296 84.740 1.00 65.32 310 LEU D N 1
ATOM 9071 C CA . LEU D 1 310 ? -22.290 -19.977 85.081 1.00 64.43 310 LEU D CA 1
ATOM 9072 C C . LEU D 1 310 ? -21.520 -21.240 85.448 1.00 64.28 310 LEU D C 1
ATOM 9073 O O . LEU D 1 310 ? -20.440 -21.505 84.907 1.00 62.05 310 LEU D O 1
ATOM 9078 N N . LEU D 1 311 ? -22.079 -22.041 86.357 1.00 62.19 311 LEU D N 1
ATOM 9079 C CA . LEU D 1 311 ? -21.445 -23.288 86.767 1.00 68.09 311 LEU D CA 1
ATOM 9080 C C . LEU D 1 311 ? -21.364 -24.293 85.621 1.00 67.48 311 LEU D C 1
ATOM 9081 O O . LEU D 1 311 ? -20.384 -25.041 85.529 1.00 67.12 311 LEU D O 1
ATOM 9086 N N . THR D 1 312 ? -22.372 -24.328 84.744 1.00 63.26 312 THR D N 1
ATOM 9087 C CA . THR D 1 312 ? -22.276 -25.160 83.545 1.00 69.49 312 THR D CA 1
ATOM 9088 C C . THR D 1 312 ? -21.050 -24.783 82.724 1.00 71.64 312 THR D C 1
ATOM 9089 O O . THR D 1 312 ? -20.328 -25.658 82.229 1.00 72.67 312 THR D O 1
ATOM 9093 N N . ALA D 1 313 ? -20.790 -23.479 82.586 1.00 70.77 313 ALA D N 1
ATOM 9094 C CA . ALA D 1 313 ? -19.614 -23.027 81.850 1.00 68.67 313 ALA D CA 1
ATOM 9095 C C . ALA D 1 313 ? -18.325 -23.419 82.562 1.00 73.28 313 ALA D C 1
ATOM 9096 O O . ALA D 1 313 ? -17.323 -23.733 81.911 1.00 75.20 313 ALA D O 1
ATOM 9098 N N . LEU D 1 314 ? -18.330 -23.398 83.899 1.00 78.40 314 LEU D N 1
ATOM 9099 C CA . LEU D 1 314 ? -17.153 -23.821 84.650 1.00 75.38 314 LEU D CA 1
ATOM 9100 C C . LEU D 1 314 ? -16.789 -25.270 84.343 1.00 85.95 314 LEU D C 1
ATOM 9101 O O . LEU D 1 314 ? -15.605 -25.621 84.289 1.00 99.32 314 LEU D O 1
ATOM 9106 N N . HIS D 1 315 ? -17.789 -26.128 84.136 1.00 83.72 315 HIS D N 1
ATOM 9107 C CA . HIS D 1 315 ? -17.537 -27.553 83.956 1.00 84.59 315 HIS D CA 1
ATOM 9108 C C . HIS D 1 315 ? -17.374 -27.970 82.501 1.00 82.47 315 HIS D C 1
ATOM 9109 O O . HIS D 1 315 ? -17.074 -29.141 82.245 1.00 87.90 315 HIS D O 1
ATOM 9116 N N . THR D 1 316 ? -17.572 -27.063 81.545 1.00 75.50 316 THR D N 1
ATOM 9117 C CA . THR D 1 316 ? -17.472 -27.412 80.136 1.00 74.96 316 THR D CA 1
ATOM 9118 C C . THR D 1 316 ? -16.489 -26.558 79.350 1.00 78.04 316 THR D C 1
ATOM 9119 O O . THR D 1 316 ? -16.148 -26.931 78.221 1.00 84.81 316 THR D O 1
ATOM 9123 N N . CYS D 1 317 ? -16.029 -25.438 79.892 1.00 67.50 317 CYS D N 1
ATOM 9124 C CA . CYS D 1 317 ? -15.172 -24.514 79.165 1.00 72.01 317 CYS D CA 1
ATOM 9125 C C . CYS D 1 317 ? -13.758 -24.537 79.738 1.00 68.11 317 CYS D C 1
ATOM 9126 O O . CYS D 1 317 ? -13.495 -25.111 80.800 1.00 67.90 317 CYS D O 1
ATOM 9129 N N . ASP D 1 318 ? -12.835 -23.912 79.005 1.00 64.86 318 ASP D N 1
ATOM 9130 C CA . ASP D 1 318 ? -11.452 -23.812 79.456 1.00 78.42 318 ASP D CA 1
ATOM 9131 C C . ASP D 1 318 ? -11.189 -22.536 80.244 1.00 73.39 318 ASP D C 1
ATOM 9132 O O . ASP D 1 318 ? -10.297 -22.515 81.098 1.00 73.19 318 ASP D O 1
ATOM 9137 N N . GLN D 1 319 ? -11.933 -21.470 79.966 1.00 70.34 319 GLN D N 1
ATOM 9138 C CA . GLN D 1 319 ? -11.895 -20.262 80.774 1.00 68.52 319 GLN D CA 1
ATOM 9139 C C . GLN D 1 319 ? -13.243 -19.576 80.629 1.00 77.61 319 GLN D C 1
ATOM 9140 O O . GLN D 1 319 ? -13.826 -19.561 79.542 1.00 78.75 319 GLN D O 1
ATOM 9146 N N . VAL D 1 320 ? -13.746 -19.040 81.734 1.00 75.87 320 VAL D N 1
ATOM 9147 C CA . VAL D 1 320 ? -15.079 -18.463 81.782 1.00 76.61 320 VAL D CA 1
ATOM 9148 C C . VAL D 1 320 ? -14.982 -17.040 82.310 1.00 69.60 320 VAL D C 1
ATOM 9149 O O . VAL D 1 320 ? -14.198 -16.752 83.222 1.00 62.50 320 VAL D O 1
ATOM 9153 N N . SER D 1 321 ? -15.761 -16.146 81.706 1.00 60.71 321 SER D N 1
ATOM 9154 C CA . SER D 1 321 ? -15.882 -14.763 82.139 1.00 63.02 321 SER D CA 1
ATOM 9155 C C . SER D 1 321 ? -17.342 -14.492 82.461 1.00 63.15 321 SER D C 1
ATOM 9156 O O . SER D 1 321 ? -18.226 -14.790 81.649 1.00 55.05 321 SER D O 1
ATOM 9159 N N . ALA D 1 322 ? -17.590 -13.938 83.642 1.00 58.38 322 ALA D N 1
ATOM 9160 C CA . ALA D 1 322 ? -18.940 -13.666 84.111 1.00 43.65 322 ALA D CA 1
ATOM 9161 C C . ALA D 1 322 ? -19.202 -12.167 84.056 1.00 58.13 322 ALA D C 1
ATOM 9162 O O . ALA D 1 322 ? -18.396 -11.370 84.553 1.00 54.74 322 ALA D O 1
ATOM 9164 N N . TYR D 1 323 ? -20.326 -11.794 83.442 1.00 48.59 323 TYR D N 1
ATOM 9165 C CA . TYR D 1 323 ? -20.777 -10.416 83.310 1.00 55.07 323 TYR D CA 1
ATOM 9166 C C . TYR D 1 323 ? -22.221 -10.322 83.785 1.00 56.03 323 TYR D C 1
ATOM 9167 O O . TYR D 1 323 ? -23.021 -11.230 83.542 1.00 53.71 323 TYR D O 1
ATOM 9176 N N . GLY D 1 324 ? -22.549 -9.225 84.463 1.00 51.76 324 GLY D N 1
ATOM 9177 C CA . GLY D 1 324 ? -23.914 -9.005 84.901 1.00 59.83 324 GLY D CA 1
ATOM 9178 C C . GLY D 1 324 ? -24.389 -9.877 86.038 1.00 54.66 324 GLY D C 1
ATOM 9179 O O . GLY D 1 324 ? -25.600 -10.053 86.196 1.00 53.31 324 GLY D O 1
ATOM 9180 N N . PHE D 1 325 ? -23.476 -10.437 86.829 1.00 43.28 325 PHE D N 1
ATOM 9181 C CA . PHE D 1 325 ? -23.815 -11.197 88.024 1.00 50.75 325 PHE D CA 1
ATOM 9182 C C . PHE D 1 325 ? -23.669 -10.329 89.266 1.00 52.31 325 PHE D C 1
ATOM 9183 O O . PHE D 1 325 ? -22.931 -9.340 89.281 1.00 45.69 325 PHE D O 1
ATOM 9191 N N . ILE D 1 326 ? -24.369 -10.730 90.330 1.00 51.54 326 ILE D N 1
ATOM 9192 C CA . ILE D 1 326 ? -24.417 -9.905 91.530 1.00 51.39 326 ILE D CA 1
ATOM 9193 C C . ILE D 1 326 ? -23.017 -9.746 92.110 1.00 57.55 326 ILE D C 1
ATOM 9194 O O . ILE D 1 326 ? -22.245 -10.711 92.196 1.00 60.50 326 ILE D O 1
ATOM 9199 N N . THR D 1 327 ? -22.670 -8.510 92.478 1.00 48.19 327 THR D N 1
ATOM 9200 C CA . THR D 1 327 ? -21.401 -8.181 93.121 1.00 58.49 327 THR D CA 1
ATOM 9201 C C . THR D 1 327 ? -21.681 -7.429 94.419 1.00 67.62 327 THR D C 1
ATOM 9202 O O . THR D 1 327 ? -22.831 -7.255 94.824 1.00 69.54 327 THR D O 1
ATOM 9206 N N . SER D 1 328 ? -20.611 -6.967 95.072 1.00 80.64 328 SER D N 1
ATOM 9207 C CA . SER D 1 328 ? -20.769 -6.269 96.347 1.00 82.30 328 SER D CA 1
ATOM 9208 C C . SER D 1 328 ? -21.527 -4.957 96.179 1.00 73.19 328 SER D C 1
ATOM 9209 O O . SER D 1 328 ? -22.396 -4.625 96.994 1.00 73.44 328 SER D O 1
ATOM 9212 N N . ASN D 1 329 ? -21.212 -4.188 95.135 1.00 56.81 329 ASN D N 1
ATOM 9213 C CA . ASN D 1 329 ? -21.878 -2.914 94.900 1.00 65.36 329 ASN D CA 1
ATOM 9214 C C . ASN D 1 329 ? -23.087 -3.044 93.984 1.00 64.04 329 ASN D C 1
ATOM 9215 O O . ASN D 1 329 ? -23.393 -2.102 93.240 1.00 55.51 329 ASN D O 1
ATOM 9220 N N . TYR D 1 330 ? -23.782 -4.189 94.021 1.00 58.04 330 TYR D N 1
ATOM 9221 C CA . TYR D 1 330 ? -24.965 -4.376 93.184 1.00 55.76 330 TYR D CA 1
ATOM 9222 C C . TYR D 1 330 ? -25.977 -3.256 93.401 1.00 52.33 330 TYR D C 1
ATOM 9223 O O . TYR D 1 330 ? -26.593 -2.772 92.444 1.00 48.18 330 TYR D O 1
ATOM 9232 N N . TRP D 1 331 ? -26.136 -2.816 94.653 1.00 52.26 331 TRP D N 1
ATOM 9233 C CA . TRP D 1 331 ? -27.135 -1.819 95.020 1.00 50.92 331 TRP D CA 1
ATOM 9234 C C . TRP D 1 331 ? -26.888 -0.467 94.363 1.00 55.03 331 TRP D C 1
ATOM 9235 O O . TRP D 1 331 ? -27.811 0.351 94.298 1.00 61.20 331 TRP D O 1
ATOM 9246 N N . LYS D 1 332 ? -25.671 -0.213 93.881 1.00 62.25 332 LYS D N 1
ATOM 9247 C CA . LYS D 1 332 ? -25.397 1.021 93.155 1.00 60.44 332 LYS D CA 1
ATOM 9248 C C . LYS D 1 332 ? -26.053 1.048 91.780 1.00 61.10 332 LYS D C 1
ATOM 9249 O O . LYS D 1 332 ? -26.110 2.115 91.159 1.00 66.03 332 LYS D O 1
ATOM 9255 N N . PHE D 1 333 ? -26.536 -0.093 91.290 1.00 54.62 333 PHE D N 1
ATOM 9256 C CA . PHE D 1 333 ? -27.151 -0.211 89.973 1.00 53.94 333 PHE D CA 1
ATOM 9257 C C . PHE D 1 333 ? -28.578 -0.721 90.112 1.00 51.80 333 PHE D C 1
ATOM 9258 O O . PHE D 1 333 ? -28.966 -1.292 91.133 1.00 55.53 333 PHE D O 1
ATOM 9266 N N . SER D 1 334 ? -29.359 -0.533 89.054 1.00 49.22 334 SER D N 1
ATOM 9267 C CA . SER D 1 334 ? -30.720 -1.035 89.067 1.00 55.63 334 SER D CA 1
ATOM 9268 C C . SER D 1 334 ? -30.720 -2.567 89.049 1.00 58.67 334 SER D C 1
ATOM 9269 O O . SER D 1 334 ? -29.678 -3.219 88.935 1.00 51.16 334 SER D O 1
ATOM 9272 N N . ASP D 1 335 ? -31.919 -3.138 89.194 1.00 62.76 335 ASP D N 1
ATOM 9273 C CA . ASP D 1 335 ? -32.086 -4.588 89.200 1.00 62.01 335 ASP D CA 1
ATOM 9274 C C . ASP D 1 335 ? -31.489 -5.204 87.942 1.00 53.54 335 ASP D C 1
ATOM 9275 O O . ASP D 1 335 ? -30.626 -6.086 88.006 1.00 52.03 335 ASP D O 1
ATOM 9280 N N . HIS D 1 336 ? -31.927 -4.722 86.785 1.00 59.17 336 HIS D N 1
ATOM 9281 C CA . HIS D 1 336 ? -31.514 -5.246 85.495 1.00 54.94 336 HIS D CA 1
ATOM 9282 C C . HIS D 1 336 ? -30.889 -4.144 84.655 1.00 56.15 336 HIS D C 1
ATOM 9283 O O . HIS D 1 336 ? -31.168 -2.954 84.843 1.00 50.13 336 HIS D O 1
ATOM 9290 N N . TYR D 1 337 ? -30.037 -4.557 83.713 1.00 55.62 337 TYR D N 1
ATOM 9291 C CA . TYR D 1 337 ? -29.367 -3.585 82.859 1.00 55.02 337 TYR D CA 1
ATOM 9292 C C . TYR D 1 337 ? -30.319 -2.931 81.875 1.00 54.21 337 TYR D C 1
ATOM 9293 O O . TYR D 1 337 ? -30.012 -1.849 81.364 1.00 55.26 337 TYR D O 1
ATOM 9302 N N . PHE D 1 338 ? -31.455 -3.562 81.592 1.00 49.70 338 PHE D N 1
ATOM 9303 C CA . PHE D 1 338 ? -32.417 -3.017 80.649 1.00 47.44 338 PHE D CA 1
ATOM 9304 C C . PHE D 1 338 ? -33.500 -2.180 81.314 1.00 55.84 338 PHE D C 1
ATOM 9305 O O . PHE D 1 338 ? -34.346 -1.624 80.606 1.00 52.64 338 PHE D O 1
ATOM 9313 N N . GLU D 1 339 ? -33.508 -2.093 82.644 1.00 55.47 339 GLU D N 1
ATOM 9314 C CA . GLU D 1 339 ? -34.408 -1.169 83.319 1.00 60.11 339 GLU D CA 1
ATOM 9315 C C . GLU D 1 339 ? -34.076 0.250 82.888 1.00 65.78 339 GLU D C 1
ATOM 9316 O O . GLU D 1 339 ? -32.911 0.651 82.906 1.00 62.77 339 GLU D O 1
ATOM 9322 N N . ARG D 1 340 ? -35.092 1.008 82.490 1.00 74.03 340 ARG D N 1
ATOM 9323 C CA . ARG D 1 340 ? -34.893 2.413 82.162 1.00 74.42 340 ARG D CA 1
ATOM 9324 C C . ARG D 1 340 ? -35.022 3.320 83.378 1.00 75.11 340 ARG D C 1
ATOM 9325 O O . ARG D 1 340 ? -34.821 4.532 83.254 1.00 81.51 340 ARG D O 1
ATOM 9333 N N . LYS D 1 341 ? -35.317 2.757 84.547 1.00 71.86 341 LYS D N 1
ATOM 9334 C CA . LYS D 1 341 ? -35.467 3.511 85.781 1.00 80.33 341 LYS D CA 1
ATOM 9335 C C . LYS D 1 341 ? -34.888 2.689 86.923 1.00 79.24 341 LYS D C 1
ATOM 9336 O O . LYS D 1 341 ? -34.883 1.456 86.876 1.00 78.34 341 LYS D O 1
ATOM 9350 N N . LYS D 1 343 ? -34.593 0.536 89.882 1.00 55.45 343 LYS D N 1
ATOM 9351 C CA . LYS D 1 343 ? -35.414 -0.420 90.609 1.00 64.80 343 LYS D CA 1
ATOM 9352 C C . LYS D 1 343 ? -34.522 -1.309 91.465 1.00 66.43 343 LYS D C 1
ATOM 9353 O O . LYS D 1 343 ? -33.467 -1.765 91.003 1.00 58.15 343 LYS D O 1
ATOM 9359 N N . PRO D 1 344 ? -34.918 -1.584 92.704 1.00 70.06 344 PRO D N 1
ATOM 9360 C CA . PRO D 1 344 ? -34.056 -2.358 93.602 1.00 69.88 344 PRO D CA 1
ATOM 9361 C C . PRO D 1 344 ? -34.043 -3.839 93.255 1.00 68.37 344 PRO D C 1
ATOM 9362 O O . PRO D 1 344 ? -35.033 -4.405 92.784 1.00 62.75 344 PRO D O 1
ATOM 9366 N N . LEU D 1 345 ? -32.897 -4.470 93.500 1.00 66.17 345 LEU D N 1
ATOM 9367 C CA . LEU D 1 345 ? -32.817 -5.924 93.437 1.00 62.05 345 LEU D CA 1
ATOM 9368 C C . LEU D 1 345 ? -33.664 -6.523 94.554 1.00 68.51 345 LEU D C 1
ATOM 9369 O O . LEU D 1 345 ? -33.446 -6.226 95.734 1.00 84.86 345 LEU D O 1
ATOM 9374 N N . ILE D 1 346 ? -34.624 -7.368 94.187 1.00 57.59 346 ILE D N 1
ATOM 9375 C CA . ILE D 1 346 ? -35.520 -8.010 95.140 1.00 51.50 346 ILE D CA 1
ATOM 9376 C C . ILE D 1 346 ? -35.067 -9.449 95.342 1.00 58.00 346 ILE D C 1
ATOM 9377 O O . ILE D 1 346 ? -34.833 -10.177 94.370 1.00 56.58 346 ILE D O 1
ATOM 9382 N N . PHE D 1 347 ? -34.937 -9.860 96.605 1.00 60.57 347 PHE D N 1
ATOM 9383 C CA . PHE D 1 347 ? -34.440 -11.186 96.958 1.00 62.73 347 PHE D CA 1
ATOM 9384 C C . PHE D 1 347 ? -35.634 -12.091 97.251 1.00 63.38 347 PHE D C 1
ATOM 9385 O O . PHE D 1 347 ? -36.257 -11.989 98.314 1.00 62.03 347 PHE D O 1
ATOM 9393 N N . TYR D 1 348 ? -35.949 -12.972 96.307 1.00 65.81 348 TYR D N 1
ATOM 9394 C CA . TYR D 1 348 ? -37.046 -13.914 96.461 1.00 67.40 348 TYR D CA 1
ATOM 9395 C C . TYR D 1 348 ? -36.583 -15.146 97.236 1.00 71.30 348 TYR D C 1
ATOM 9396 O O . TYR D 1 348 ? -35.395 -15.341 97.496 1.00 74.72 348 TYR D O 1
ATOM 9405 N N . ALA D 1 349 ? -37.551 -15.986 97.610 1.00 73.91 349 ALA D N 1
ATOM 9406 C CA . ALA D 1 349 ? -37.280 -17.111 98.498 1.00 74.11 349 ALA D CA 1
ATOM 9407 C C . ALA D 1 349 ? -36.729 -18.325 97.759 1.00 77.28 349 ALA D C 1
ATOM 9408 O O . ALA D 1 349 ? -36.006 -19.129 98.357 1.00 79.83 349 ALA D O 1
ATOM 9410 N N . ASN D 1 350 ? -37.052 -18.480 96.472 1.00 72.03 350 ASN D N 1
ATOM 9411 C CA . ASN D 1 350 ? -36.589 -19.648 95.729 1.00 77.06 350 ASN D CA 1
ATOM 9412 C C . ASN D 1 350 ? -35.082 -19.631 95.480 1.00 76.64 350 ASN D C 1
ATOM 9413 O O . ASN D 1 350 ? -34.497 -20.692 95.241 1.00 74.42 350 ASN D O 1
ATOM 9418 N N . HIS D 1 351 ? -34.437 -18.470 95.531 1.00 74.40 351 HIS D N 1
ATOM 9419 C CA . HIS D 1 351 ? -32.987 -18.390 95.432 1.00 72.38 351 HIS D CA 1
ATOM 9420 C C . HIS D 1 351 ? -32.460 -17.601 96.621 1.00 71.98 351 HIS D C 1
ATOM 9421 O O . HIS D 1 351 ? -33.220 -16.989 97.372 1.00 76.12 351 HIS D O 1
ATOM 9428 N N . ASP D 1 352 ? -31.145 -17.608 96.802 1.00 73.98 352 ASP D N 1
ATOM 9429 C CA . ASP D 1 352 ? -30.517 -16.599 97.648 1.00 81.34 352 ASP D CA 1
ATOM 9430 C C . ASP D 1 352 ? -29.262 -16.118 96.938 1.00 65.46 352 ASP D C 1
ATOM 9431 O O . ASP D 1 352 ? -28.286 -16.858 96.779 1.00 61.57 352 ASP D O 1
ATOM 9436 N N . LEU D 1 353 ? -29.316 -14.879 96.476 1.00 61.26 353 LEU D N 1
ATOM 9437 C CA . LEU D 1 353 ? -28.259 -14.335 95.648 1.00 61.27 353 LEU D CA 1
ATOM 9438 C C . LEU D 1 353 ? -27.067 -13.848 96.462 1.00 66.17 353 LEU D C 1
ATOM 9439 O O . LEU D 1 353 ? -26.026 -13.538 95.874 1.00 63.47 353 LEU D O 1
ATOM 9444 N N . SER D 1 354 ? -27.183 -13.795 97.793 1.00 58.49 354 SER D N 1
ATOM 9445 C CA . SER D 1 354 ? -26.031 -13.440 98.618 1.00 64.88 354 SER D CA 1
ATOM 9446 C C . SER D 1 354 ? -25.027 -14.582 98.702 1.00 73.37 354 SER D C 1
ATOM 9447 O O . SER D 1 354 ? -23.817 -14.337 98.774 1.00 74.24 354 SER D O 1
ATOM 9450 N N . LEU D 1 355 ? -25.504 -15.829 98.694 1.00 73.89 355 LEU D N 1
ATOM 9451 C CA . LEU D 1 355 ? -24.596 -16.968 98.607 1.00 72.01 355 LEU D CA 1
ATOM 9452 C C . LEU D 1 355 ? -23.927 -17.031 97.239 1.00 71.87 355 LEU D C 1
ATOM 9453 O O . LEU D 1 355 ? -22.722 -17.289 97.142 1.00 80.65 355 LEU D O 1
ATOM 9458 N N . GLU D 1 356 ? -24.694 -16.801 96.169 1.00 70.23 356 GLU D N 1
ATOM 9459 C CA . GLU D 1 356 ? -24.112 -16.803 94.831 1.00 63.77 356 GLU D CA 1
ATOM 9460 C C . GLU D 1 356 ? -23.078 -15.696 94.680 1.00 64.86 356 GLU D C 1
ATOM 9461 O O . GLU D 1 356 ? -22.020 -15.904 94.075 1.00 72.30 356 GLU D O 1
ATOM 9467 N N . ALA D 1 357 ? -23.365 -14.512 95.228 1.00 60.64 357 ALA D N 1
ATOM 9468 C CA . ALA D 1 357 ? -22.396 -13.422 95.186 1.00 60.16 357 ALA D CA 1
ATOM 9469 C C . ALA D 1 357 ? -21.100 -13.820 95.874 1.00 68.07 357 ALA D C 1
ATOM 9470 O O . ALA D 1 357 ? -20.007 -13.483 95.404 1.00 75.84 357 ALA D O 1
ATOM 9472 N N . ALA D 1 358 ? -21.206 -14.547 96.988 1.00 71.73 358 ALA D N 1
ATOM 9473 C CA . ALA D 1 358 ? -20.015 -15.043 97.665 1.00 64.68 358 ALA D CA 1
ATOM 9474 C C . ALA D 1 358 ? -19.299 -16.093 96.823 1.00 68.87 358 ALA D C 1
ATOM 9475 O O . ALA D 1 358 ? -18.063 -16.132 96.792 1.00 73.56 358 ALA D O 1
ATOM 9477 N N . LEU D 1 359 ? -20.057 -16.949 96.130 1.00 70.18 359 LEU D N 1
ATOM 9478 C CA . LEU D 1 359 ? -19.442 -17.946 95.257 1.00 70.87 359 LEU D CA 1
ATOM 9479 C C . LEU D 1 359 ? -18.601 -17.281 94.176 1.00 68.27 359 LEU D C 1
ATOM 9480 O O . LEU D 1 359 ? -17.454 -17.673 93.936 1.00 65.45 359 LEU D O 1
ATOM 9485 N N . TRP D 1 360 ? -19.161 -16.270 93.505 1.00 69.18 360 TRP D N 1
ATOM 9486 C CA . TRP D 1 360 ? -18.424 -15.619 92.428 1.00 69.74 360 TRP D CA 1
ATOM 9487 C C . TRP D 1 360 ? -17.216 -14.870 92.971 1.00 70.45 360 TRP D C 1
ATOM 9488 O O . TRP D 1 360 ? -16.175 -14.792 92.309 1.00 67.12 360 TRP D O 1
ATOM 9499 N N . ARG D 1 361 ? -17.337 -14.313 94.178 1.00 73.50 361 ARG D N 1
ATOM 9500 C CA . ARG D 1 361 ? -16.196 -13.650 94.798 1.00 75.30 361 ARG D CA 1
ATOM 9501 C C . ARG D 1 361 ? -15.075 -14.637 95.088 1.00 76.55 361 ARG D C 1
ATOM 9502 O O . ARG D 1 361 ? -13.895 -14.311 94.920 1.00 66.80 361 ARG D O 1
ATOM 9510 N N . ASP D 1 362 ? -15.424 -15.849 95.528 1.00 80.74 362 ASP D N 1
ATOM 9511 C CA . ASP D 1 362 ? -14.403 -16.843 95.842 1.00 80.89 362 ASP D CA 1
ATOM 9512 C C . ASP D 1 362 ? -13.809 -17.453 94.580 1.00 73.86 362 ASP D C 1
ATOM 9513 O O . ASP D 1 362 ? -12.590 -17.633 94.493 1.00 75.28 362 ASP D O 1
ATOM 9518 N N . LEU D 1 363 ? -14.649 -17.781 93.595 1.00 68.93 363 LEU D N 1
ATOM 9519 C CA . LEU D 1 363 ? -14.123 -18.246 92.317 1.00 73.19 363 LEU D CA 1
ATOM 9520 C C . LEU D 1 363 ? -13.167 -17.230 91.704 1.00 75.91 363 LEU D C 1
ATOM 9521 O O . LEU D 1 363 ? -12.171 -17.614 91.078 1.00 78.01 363 LEU D O 1
ATOM 9526 N N . HIS D 1 364 ? -13.438 -15.936 91.892 1.00 73.28 364 HIS D N 1
ATOM 9527 C CA . HIS D 1 364 ? -12.587 -14.903 91.309 1.00 71.47 364 HIS D CA 1
ATOM 9528 C C . HIS D 1 364 ? -11.233 -14.835 92.010 1.00 70.89 364 HIS D C 1
ATOM 9529 O O . HIS D 1 364 ? -10.188 -14.770 91.351 1.00 68.99 364 HIS D O 1
ATOM 9536 N N . LYS D 1 365 ? -11.230 -14.845 93.348 1.00 74.87 365 LYS D N 1
ATOM 9537 C CA . LYS D 1 365 ? -9.979 -14.751 94.096 1.00 83.41 365 LYS D CA 1
ATOM 9538 C C . LYS D 1 365 ? -9.069 -15.942 93.847 1.00 88.52 365 LYS D C 1
ATOM 9539 O O . LYS D 1 365 ? -7.855 -15.836 94.056 1.00 89.25 365 LYS D O 1
ATOM 9545 N N . ALA D 1 366 ? -9.628 -17.069 93.415 1.00 96.78 366 ALA D N 1
ATOM 9546 C CA . ALA D 1 366 ? -8.860 -18.256 93.074 1.00 101.49 366 ALA D CA 1
ATOM 9547 C C . ALA D 1 366 ? -8.476 -18.309 91.602 1.00 95.23 366 ALA D C 1
ATOM 9548 O O . ALA D 1 366 ? -7.844 -19.282 91.177 1.00 93.11 366 ALA D O 1
ATOM 9550 N N . GLY D 1 367 ? -8.844 -17.301 90.816 1.00 87.45 367 GLY D N 1
ATOM 9551 C CA . GLY D 1 367 ? -8.544 -17.326 89.397 1.00 84.94 367 GLY D CA 1
ATOM 9552 C C . GLY D 1 367 ? -9.259 -18.407 88.623 1.00 85.23 367 GLY D C 1
ATOM 9553 O O . GLY D 1 367 ? -8.843 -18.741 87.512 1.00 88.59 367 GLY D O 1
ATOM 9554 N N . ILE D 1 368 ? -10.323 -18.979 89.187 1.00 83.60 368 ILE D N 1
ATOM 9555 C CA . ILE D 1 368 ? -11.111 -19.952 88.441 1.00 80.69 368 ILE D CA 1
ATOM 9556 C C . ILE D 1 368 ? -12.091 -19.246 87.511 1.00 84.43 368 ILE D C 1
ATOM 9557 O O . ILE D 1 368 ? -12.459 -19.787 86.463 1.00 85.56 368 ILE D O 1
ATOM 9562 N N . LEU D 1 369 ? -12.508 -18.031 87.856 1.00 87.60 369 LEU D N 1
ATOM 9563 C CA . LEU D 1 369 ? -13.511 -17.301 87.094 1.00 78.74 369 LEU D CA 1
ATOM 9564 C C . LEU D 1 369 ? -13.116 -15.835 86.995 1.00 67.85 369 LEU D C 1
ATOM 9565 O O . LEU D 1 369 ? -12.605 -15.258 87.957 1.00 67.76 369 LEU D O 1
ATOM 9570 N N . GLN D 1 370 ? -13.353 -15.237 85.827 1.00 63.89 370 GLN D N 1
ATOM 9571 C CA . GLN D 1 370 ? -13.137 -13.809 85.614 1.00 69.84 370 GLN D CA 1
ATOM 9572 C C . GLN D 1 370 ? -14.470 -13.088 85.799 1.00 63.94 370 GLN D C 1
ATOM 9573 O O . GLN D 1 370 ? -15.359 -13.182 84.948 1.00 63.98 370 GLN D O 1
ATOM 9579 N N . LEU D 1 371 ? -14.603 -12.367 86.908 1.00 65.31 371 LEU D N 1
ATOM 9580 C CA . LEU D 1 371 ? -15.854 -11.727 87.290 1.00 52.86 371 LEU D CA 1
ATOM 9581 C C . LEU D 1 371 ? -15.803 -10.241 86.963 1.00 61.23 371 LEU D C 1
ATOM 9582 O O . LEU D 1 371 ? -14.884 -9.539 87.397 1.00 53.11 371 LEU D O 1
ATOM 9587 N N . TYR D 1 372 ? -16.790 -9.759 86.209 1.00 54.66 372 TYR D N 1
ATOM 9588 C CA . TYR D 1 372 ? -16.801 -8.345 85.866 1.00 56.43 372 TYR D CA 1
ATOM 9589 C C . TYR D 1 372 ? -17.254 -7.521 87.062 1.00 61.49 372 TYR D C 1
ATOM 9590 O O . TYR D 1 372 ? -18.294 -7.798 87.669 1.00 57.85 372 TYR D O 1
ATOM 9599 N N . GLN D 1 373 ? -16.467 -6.507 87.405 1.00 61.29 373 GLN D N 1
ATOM 9600 C CA . GLN D 1 373 ? -16.744 -5.679 88.565 1.00 64.42 373 GLN D CA 1
ATOM 9601 C C . GLN D 1 373 ? -16.478 -4.226 88.208 1.00 67.88 373 GLN D C 1
ATOM 9602 O O . GLN D 1 373 ? -15.713 -3.921 87.289 1.00 73.63 373 GLN D O 1
ATOM 9608 N N . ARG D 1 374 ? -17.124 -3.330 88.946 1.00 62.84 374 ARG D N 1
ATOM 9609 C CA . ARG D 1 374 ? -16.796 -1.912 88.858 1.00 76.89 374 ARG D CA 1
ATOM 9610 C C . ARG D 1 374 ? -17.386 -1.118 90.015 1.00 86.33 374 ARG D C 1
ATOM 9611 O O . ARG D 1 374 ? -16.887 -0.042 90.345 1.00 91.57 374 ARG D O 1
ATOM 9619 N N . CYS E 1 66 ? -34.361 22.395 26.820 1.00 191.71 66 CYS E N 1
ATOM 9620 C CA . CYS E 1 66 ? -33.039 21.785 26.905 1.00 189.92 66 CYS E CA 1
ATOM 9621 C C . CYS E 1 66 ? -32.474 21.924 28.319 1.00 181.54 66 CYS E C 1
ATOM 9622 O O . CYS E 1 66 ? -31.842 21.000 28.834 1.00 172.16 66 CYS E O 1
ATOM 9625 N N . ARG E 1 67 ? -32.706 23.086 28.939 1.00 184.78 67 ARG E N 1
ATOM 9626 C CA . ARG E 1 67 ? -32.363 23.264 30.347 1.00 187.60 67 ARG E CA 1
ATOM 9627 C C . ARG E 1 67 ? -33.258 22.420 31.246 1.00 192.63 67 ARG E C 1
ATOM 9628 O O . ARG E 1 67 ? -32.814 21.949 32.299 1.00 189.26 67 ARG E O 1
ATOM 9636 N N . HIS E 1 68 ? -34.505 22.191 30.835 1.00 196.61 68 HIS E N 1
ATOM 9637 C CA . HIS E 1 68 ? -35.443 21.366 31.590 1.00 194.13 68 HIS E CA 1
ATOM 9638 C C . HIS E 1 68 ? -35.009 19.904 31.700 1.00 187.42 68 HIS E C 1
ATOM 9639 O O . HIS E 1 68 ? -35.720 19.120 32.337 1.00 191.35 68 HIS E O 1
ATOM 9646 N N . LEU E 1 69 ? -33.878 19.523 31.101 1.00 178.06 69 LEU E N 1
ATOM 9647 C CA . LEU E 1 69 ? -33.379 18.159 31.236 1.00 169.95 69 LEU E CA 1
ATOM 9648 C C . LEU E 1 69 ? -32.991 17.857 32.679 1.00 163.35 69 LEU E C 1
ATOM 9649 O O . LEU E 1 69 ? -33.513 16.923 33.298 1.00 167.05 69 LEU E O 1
ATOM 9654 N N . LEU E 1 70 ? -32.052 18.634 33.225 1.00 153.34 70 LEU E N 1
ATOM 9655 C CA . LEU E 1 70 ? -31.520 18.352 34.555 1.00 143.16 70 LEU E CA 1
ATOM 9656 C C . LEU E 1 70 ? -32.543 18.632 35.649 1.00 145.78 70 LEU E C 1
ATOM 9657 O O . LEU E 1 70 ? -32.475 18.027 36.726 1.00 139.92 70 LEU E O 1
ATOM 9662 N N . HIS E 1 71 ? -33.494 19.535 35.396 1.00 152.02 71 HIS E N 1
ATOM 9663 C CA . HIS E 1 71 ? -34.442 19.927 36.436 1.00 155.36 71 HIS E CA 1
ATOM 9664 C C . HIS E 1 71 ? -35.291 18.750 36.899 1.00 155.55 71 HIS E C 1
ATOM 9665 O O . HIS E 1 71 ? -35.540 18.594 38.101 1.00 153.02 71 HIS E O 1
ATOM 9672 N N . LEU E 1 72 ? -35.755 17.916 35.963 1.00 154.96 72 LEU E N 1
ATOM 9673 C CA . LEU E 1 72 ? -36.548 16.753 36.352 1.00 152.35 72 LEU E CA 1
ATOM 9674 C C . LEU E 1 72 ? -35.719 15.753 37.145 1.00 136.43 72 LEU E C 1
ATOM 9675 O O . LEU E 1 72 ? -36.248 15.081 38.038 1.00 136.94 72 LEU E O 1
ATOM 9680 N N . ALA E 1 73 ? -34.422 15.650 36.843 1.00 128.90 73 ALA E N 1
ATOM 9681 C CA . ALA E 1 73 ? -33.550 14.752 37.593 1.00 121.29 73 ALA E CA 1
ATOM 9682 C C . ALA E 1 73 ? -33.500 15.134 39.067 1.00 121.38 73 ALA E C 1
ATOM 9683 O O . ALA E 1 73 ? -33.467 14.261 39.942 1.00 123.97 73 ALA E O 1
ATOM 9685 N N . ILE E 1 74 ? -33.499 16.435 39.361 1.00 116.80 74 ILE E N 1
ATOM 9686 C CA . ILE E 1 74 ? -33.565 16.877 40.750 1.00 115.47 74 ILE E CA 1
ATOM 9687 C C . ILE E 1 74 ? -34.991 16.773 41.287 1.00 129.11 74 ILE E C 1
ATOM 9688 O O . ILE E 1 74 ? -35.191 16.565 42.489 1.00 121.80 74 ILE E O 1
ATOM 9693 N N . GLN E 1 75 ? -35.998 16.894 40.418 1.00 147.20 75 GLN E N 1
ATOM 9694 C CA . GLN E 1 75 ? -37.384 16.776 40.858 1.00 161.14 75 GLN E CA 1
ATOM 9695 C C . GLN E 1 75 ? -37.788 15.325 41.100 1.00 161.84 75 GLN E C 1
ATOM 9696 O O . GLN E 1 75 ? -38.711 15.066 41.882 1.00 165.88 75 GLN E O 1
ATOM 9702 N N . ARG E 1 76 ? -37.116 14.373 40.449 1.00 155.02 76 ARG E N 1
ATOM 9703 C CA . ARG E 1 76 ? -37.417 12.954 40.611 1.00 153.98 76 ARG E CA 1
ATOM 9704 C C . ARG E 1 76 ? -37.127 12.484 42.030 1.00 153.65 76 ARG E C 1
ATOM 9705 O O . ARG E 1 76 ? -38.052 12.261 42.818 1.00 160.22 76 ARG E O 1
ATOM 9713 N N . HIS E 1 77 ? -35.852 12.323 42.359 1.00 156.58 77 HIS E N 1
ATOM 9714 C CA . HIS E 1 77 ? -35.472 11.855 43.684 1.00 160.12 77 HIS E CA 1
ATOM 9715 C C . HIS E 1 77 ? -35.602 12.993 44.688 1.00 152.30 77 HIS E C 1
ATOM 9716 O O . HIS E 1 77 ? -34.956 14.033 44.516 1.00 151.58 77 HIS E O 1
ATOM 9723 N N . PRO E 1 78 ? -36.413 12.846 45.740 1.00 141.95 78 PRO E N 1
ATOM 9724 C CA . PRO E 1 78 ? -36.614 13.968 46.669 1.00 133.19 78 PRO E CA 1
ATOM 9725 C C . PRO E 1 78 ? -35.412 14.274 47.548 1.00 122.76 78 PRO E C 1
ATOM 9726 O O . PRO E 1 78 ? -35.340 15.387 48.084 1.00 120.97 78 PRO E O 1
ATOM 9730 N N . HIS E 1 79 ? -34.474 13.335 47.720 1.00 113.58 79 HIS E N 1
ATOM 9731 C CA . HIS E 1 79 ? -33.320 13.595 48.578 1.00 106.92 79 HIS E CA 1
ATOM 9732 C C . HIS E 1 79 ? -32.481 14.750 48.056 1.00 106.34 79 HIS E C 1
ATOM 9733 O O . HIS E 1 79 ? -31.924 15.520 48.848 1.00 98.12 79 HIS E O 1
ATOM 9740 N N . PHE E 1 80 ? -32.377 14.889 46.735 1.00 115.51 80 PHE E N 1
ATOM 9741 C CA . PHE E 1 80 ? -31.638 15.989 46.136 1.00 118.11 80 PHE E CA 1
ATOM 9742 C C . PHE E 1 80 ? -32.521 17.171 45.754 1.00 122.29 80 PHE E C 1
ATOM 9743 O O . PHE E 1 80 ? -31.992 18.263 45.517 1.00 128.21 80 PHE E O 1
ATOM 9751 N N . ARG E 1 81 ? -33.843 16.989 45.699 1.00 109.18 81 ARG E N 1
ATOM 9752 C CA . ARG E 1 81 ? -34.732 18.132 45.514 1.00 106.68 81 ARG E CA 1
ATOM 9753 C C . ARG E 1 81 ? -34.713 19.034 46.741 1.00 107.96 81 ARG E C 1
ATOM 9754 O O . ARG E 1 81 ? -34.623 20.262 46.623 1.00 95.67 81 ARG E O 1
ATOM 9762 N N . GLY E 1 82 ? -34.789 18.439 47.930 1.00 124.83 82 GLY E N 1
ATOM 9763 C CA . GLY E 1 82 ? -34.731 19.187 49.171 1.00 122.60 82 GLY E CA 1
ATOM 9764 C C . GLY E 1 82 ? -33.328 19.612 49.556 1.00 113.68 82 GLY E C 1
ATOM 9765 O O . GLY E 1 82 ? -33.077 19.979 50.708 1.00 116.33 82 GLY E O 1
ATOM 9766 N N . LEU E 1 83 ? -32.402 19.559 48.599 1.00 95.42 83 LEU E N 1
ATOM 9767 C CA . LEU E 1 83 ? -31.028 20.009 48.787 1.00 93.28 83 LEU E CA 1
ATOM 9768 C C . LEU E 1 83 ? -30.646 21.127 47.829 1.00 89.04 83 LEU E C 1
ATOM 9769 O O . LEU E 1 83 ? -30.110 22.153 48.266 1.00 92.79 83 LEU E O 1
ATOM 9774 N N . PHE E 1 84 ? -30.910 20.964 46.534 1.00 84.71 84 PHE E N 1
ATOM 9775 C CA . PHE E 1 84 ? -30.576 21.997 45.560 1.00 80.83 84 PHE E CA 1
ATOM 9776 C C . PHE E 1 84 ? -31.443 23.237 45.754 1.00 87.35 84 PHE E C 1
ATOM 9777 O O . PHE E 1 84 ? -32.673 23.143 45.814 1.00 85.97 84 PHE E O 1
ATOM 9785 N N . ASN E 1 85 ? -30.796 24.404 45.837 1.00 84.24 85 ASN E N 1
ATOM 9786 C CA . ASN E 1 85 ? -31.462 25.711 45.900 1.00 77.52 85 ASN E CA 1
ATOM 9787 C C . ASN E 1 85 ? -30.810 26.579 44.823 1.00 78.91 85 ASN E C 1
ATOM 9788 O O . ASN E 1 85 ? -29.743 27.159 45.041 1.00 76.18 85 ASN E O 1
ATOM 9793 N N . LEU E 1 86 ? -31.448 26.652 43.651 1.00 91.54 86 LEU E N 1
ATOM 9794 C CA . LEU E 1 86 ? -30.929 27.450 42.543 1.00 98.72 86 LEU E CA 1
ATOM 9795 C C . LEU E 1 86 ? -31.109 28.944 42.749 1.00 95.33 86 LEU E C 1
ATOM 9796 O O . LEU E 1 86 ? -30.647 29.724 41.908 1.00 95.70 86 LEU E O 1
ATOM 9801 N N . SER E 1 87 ? -31.770 29.357 43.829 1.00 93.89 87 SER E N 1
ATOM 9802 C CA . SER E 1 87 ? -31.900 30.771 44.148 1.00 97.36 87 SER E CA 1
ATOM 9803 C C . SER E 1 87 ? -30.631 31.352 44.755 1.00 95.25 87 SER E C 1
ATOM 9804 O O . SER E 1 87 ? -30.429 32.568 44.683 1.00 92.10 87 SER E O 1
ATOM 9807 N N . ILE E 1 88 ? -29.781 30.522 45.350 1.00 86.15 88 ILE E N 1
ATOM 9808 C CA . ILE E 1 88 ? -28.593 31.043 46.040 1.00 87.98 88 ILE E CA 1
ATOM 9809 C C . ILE E 1 88 ? -27.604 31.568 45.005 1.00 82.16 88 ILE E C 1
ATOM 9810 O O . ILE E 1 88 ? -27.324 30.874 44.013 1.00 83.79 88 ILE E O 1
ATOM 9815 N N . PRO E 1 89 ? -27.070 32.780 45.169 1.00 82.72 89 PRO E N 1
ATOM 9816 C CA . PRO E 1 89 ? -26.167 33.327 44.148 1.00 77.74 89 PRO E CA 1
ATOM 9817 C C . PRO E 1 89 ? -24.818 32.622 44.177 1.00 68.30 89 PRO E C 1
ATOM 9818 O O . PRO E 1 89 ? -24.211 32.450 45.236 1.00 61.49 89 PRO E O 1
ATOM 9822 N N . VAL E 1 90 ? -24.363 32.203 42.995 1.00 66.06 90 VAL E N 1
ATOM 9823 C CA . VAL E 1 90 ? -23.100 31.486 42.869 1.00 66.92 90 VAL E CA 1
ATOM 9824 C C . VAL E 1 90 ? -21.923 32.445 42.983 1.00 69.88 90 VAL E C 1
ATOM 9825 O O . VAL E 1 90 ? -20.862 32.088 43.514 1.00 70.14 90 VAL E O 1
ATOM 9829 N N . LEU E 1 91 ? -22.086 33.665 42.492 1.00 61.27 91 LEU E N 1
ATOM 9830 C CA . LEU E 1 91 ? -21.020 34.649 42.437 1.00 64.39 91 LEU E CA 1
ATOM 9831 C C . LEU E 1 91 ? -21.283 35.767 43.432 1.00 65.92 91 LEU E C 1
ATOM 9832 O O . LEU E 1 91 ? -22.418 36.010 43.845 1.00 74.53 91 LEU E O 1
ATOM 9837 N N . LEU E 1 92 ? -20.208 36.441 43.820 1.00 64.58 92 LEU E N 1
ATOM 9838 C CA . LEU E 1 92 ? -20.277 37.637 44.642 1.00 57.47 92 LEU E CA 1
ATOM 9839 C C . LEU E 1 92 ? -19.928 38.843 43.783 1.00 68.69 92 LEU E C 1
ATOM 9840 O O . LEU E 1 92 ? -19.031 38.768 42.938 1.00 72.50 92 LEU E O 1
ATOM 9845 N N . TRP E 1 93 ? -20.648 39.944 43.990 1.00 71.10 93 TRP E N 1
ATOM 9846 C CA . TRP E 1 93 ? -20.460 41.149 43.192 1.00 73.82 93 TRP E CA 1
ATOM 9847 C C . TRP E 1 93 ? -20.993 42.345 43.978 1.00 73.80 93 TRP E C 1
ATOM 9848 O O . TRP E 1 93 ? -21.497 42.205 45.096 1.00 73.16 93 TRP E O 1
ATOM 9859 N N . GLY E 1 94 ? -20.872 43.529 43.376 1.00 73.79 94 GLY E N 1
ATOM 9860 C CA . GLY E 1 94 ? -21.189 44.794 44.019 1.00 73.99 94 GLY E CA 1
ATOM 9861 C C . GLY E 1 94 ? -22.545 44.893 44.690 1.00 74.02 94 GLY E C 1
ATOM 9862 O O . GLY E 1 94 ? -22.622 45.142 45.897 1.00 73.06 94 GLY E O 1
ATOM 9863 N N . ASP E 1 95 ? -23.622 44.686 43.927 1.00 72.60 95 ASP E N 1
ATOM 9864 C CA . ASP E 1 95 ? -24.978 44.815 44.456 1.00 79.36 95 ASP E CA 1
ATOM 9865 C C . ASP E 1 95 ? -25.252 43.925 45.659 1.00 75.78 95 ASP E C 1
ATOM 9866 O O . ASP E 1 95 ? -26.260 44.140 46.342 1.00 72.78 95 ASP E O 1
ATOM 9871 N N . LEU E 1 96 ? -24.412 42.929 45.926 1.00 67.89 96 LEU E N 1
ATOM 9872 C CA . LEU E 1 96 ? -24.594 42.071 47.087 1.00 65.00 96 LEU E CA 1
ATOM 9873 C C . LEU E 1 96 ? -23.804 42.532 48.302 1.00 64.24 96 LEU E C 1
ATOM 9874 O O . LEU E 1 96 ? -24.041 42.021 49.399 1.00 66.44 96 LEU E O 1
ATOM 9879 N N . PHE E 1 97 ? -22.885 43.479 48.143 1.00 60.36 97 PHE E N 1
ATOM 9880 C CA . PHE E 1 97 ? -22.030 43.897 49.254 1.00 63.30 97 PHE E CA 1
ATOM 9881 C C . PHE E 1 97 ? -22.799 44.892 50.116 1.00 62.76 97 PHE E C 1
ATOM 9882 O O . PHE E 1 97 ? -22.778 46.099 49.883 1.00 72.45 97 PHE E O 1
ATOM 9890 N N . THR E 1 98 ? -23.480 44.380 51.133 1.00 59.10 98 THR E N 1
ATOM 9891 C CA . THR E 1 98 ? -24.289 45.180 52.037 1.00 58.43 98 THR E CA 1
ATOM 9892 C C . THR E 1 98 ? -23.678 45.190 53.431 1.00 65.40 98 THR E C 1
ATOM 9893 O O . THR E 1 98 ? -22.887 44.306 53.777 1.00 64.77 98 THR E O 1
ATOM 9897 N N . PRO E 1 99 ? -24.003 46.190 54.256 1.00 65.05 99 PRO E N 1
ATOM 9898 C CA . PRO E 1 99 ? -23.537 46.146 55.650 1.00 60.16 99 PRO E CA 1
ATOM 9899 C C . PRO E 1 99 ? -24.040 44.930 56.401 1.00 58.92 99 PRO E C 1
ATOM 9900 O O . PRO E 1 99 ? -23.357 44.457 57.316 1.00 61.66 99 PRO E O 1
ATOM 9904 N N . ALA E 1 100 ? -25.205 44.392 56.035 1.00 58.80 100 ALA E N 1
ATOM 9905 C CA . ALA E 1 100 ? -25.677 43.177 56.691 1.00 54.82 100 ALA E CA 1
ATOM 9906 C C . ALA E 1 100 ? -24.817 41.974 56.312 1.00 59.84 100 ALA E C 1
ATOM 9907 O O . ALA E 1 100 ? -24.472 41.159 57.175 1.00 63.99 100 ALA E O 1
ATOM 9909 N N . LEU E 1 101 ? -24.460 41.849 55.030 1.00 54.75 101 LEU E N 1
ATOM 9910 C CA . LEU E 1 101 ? -23.598 40.747 54.607 1.00 60.98 101 LEU E CA 1
ATOM 9911 C C . LEU E 1 101 ? -22.228 40.836 55.265 1.00 60.56 101 LEU E C 1
ATOM 9912 O O . LEU E 1 101 ? -21.645 39.815 55.651 1.00 50.33 101 LEU E O 1
ATOM 9917 N N . TRP E 1 102 ? -21.700 42.053 55.404 1.00 58.41 102 TRP E N 1
ATOM 9918 C CA . TRP E 1 102 ? -20.398 42.235 56.029 1.00 49.63 102 TRP E CA 1
ATOM 9919 C C . TRP E 1 102 ? -20.402 41.753 57.477 1.00 57.96 102 TRP E C 1
ATOM 9920 O O . TRP E 1 102 ? -19.466 41.075 57.915 1.00 63.60 102 TRP E O 1
ATOM 9931 N N . ASP E 1 103 ? -21.445 42.094 58.241 1.00 53.01 103 ASP E N 1
ATOM 9932 C CA . ASP E 1 103 ? -21.484 41.692 59.647 1.00 58.01 103 ASP E CA 1
ATOM 9933 C C . ASP E 1 103 ? -21.578 40.178 59.791 1.00 60.65 103 ASP E C 1
ATOM 9934 O O . ASP E 1 103 ? -20.873 39.577 60.611 1.00 66.77 103 ASP E O 1
ATOM 9939 N N . ARG E 1 104 ? -22.450 39.542 59.008 1.00 57.99 104 ARG E N 1
ATOM 9940 C CA . ARG E 1 104 ? -22.608 38.098 59.129 1.00 62.47 104 ARG E CA 1
ATOM 9941 C C . ARG E 1 104 ? -21.360 37.370 58.647 1.00 60.93 104 ARG E C 1
ATOM 9942 O O . ARG E 1 104 ? -20.825 36.505 59.349 1.00 59.52 104 ARG E O 1
ATOM 9950 N N . LEU E 1 105 ? -20.867 37.721 57.459 1.00 58.53 105 LEU E N 1
ATOM 9951 C CA . LEU E 1 105 ? -19.671 37.073 56.937 1.00 51.32 105 LEU E CA 1
ATOM 9952 C C . LEU E 1 105 ? -18.434 37.370 57.776 1.00 55.99 105 LEU E C 1
ATOM 9953 O O . LEU E 1 105 ? -17.447 36.633 57.681 1.00 60.13 105 LEU E O 1
ATOM 9958 N N . SER E 1 106 ? -18.465 38.422 58.602 1.00 64.86 106 SER E N 1
ATOM 9959 C CA . SER E 1 106 ? -17.364 38.695 59.523 1.00 68.84 106 SER E CA 1
ATOM 9960 C C . SER E 1 106 ? -17.277 37.678 60.650 1.00 65.21 106 SER E C 1
ATOM 9961 O O . SER E 1 106 ? -16.300 37.699 61.408 1.00 66.96 106 SER E O 1
ATOM 9964 N N . GLN E 1 107 ? -18.276 36.808 60.787 1.00 58.72 107 GLN E N 1
ATOM 9965 C CA . GLN E 1 107 ? -18.284 35.783 61.820 1.00 66.54 107 GLN E CA 1
ATOM 9966 C C . GLN E 1 107 ? -17.540 34.519 61.408 1.00 67.80 107 GLN E C 1
ATOM 9967 O O . GLN E 1 107 ? -17.219 33.703 62.277 1.00 75.16 107 GLN E O 1
ATOM 9973 N N . HIS E 1 108 ? -17.257 34.336 60.120 1.00 60.32 108 HIS E N 1
ATOM 9974 C CA . HIS E 1 108 ? -16.738 33.080 59.605 1.00 58.70 108 HIS E CA 1
ATOM 9975 C C . HIS E 1 108 ? -15.427 33.302 58.865 1.00 62.57 108 HIS E C 1
ATOM 9976 O O . HIS E 1 108 ? -15.259 34.300 58.157 1.00 68.65 108 HIS E O 1
ATOM 9983 N N . LYS E 1 109 ? -14.502 32.365 59.036 1.00 60.62 109 LYS E N 1
ATOM 9984 C CA . LYS E 1 109 ? -13.173 32.470 58.456 1.00 62.76 109 LYS E CA 1
ATOM 9985 C C . LYS E 1 109 ? -13.178 31.795 57.087 1.00 58.49 109 LYS E C 1
ATOM 9986 O O . LYS E 1 109 ? -14.236 31.525 56.510 1.00 56.43 109 LYS E O 1
ATOM 9992 N N . ALA E 1 110 ? -11.987 31.532 56.547 1.00 89.63 110 ALA E N 1
ATOM 9993 C CA . ALA E 1 110 ? -11.850 30.576 55.458 1.00 85.94 110 ALA E CA 1
ATOM 9994 C C . ALA E 1 110 ? -12.597 31.118 54.239 1.00 75.68 110 ALA E C 1
ATOM 9995 O O . ALA E 1 110 ? -12.827 32.335 54.178 1.00 73.98 110 ALA E O 1
ATOM 9997 N N . PRO E 1 111 ? -12.982 30.303 53.251 1.00 59.48 111 PRO E N 1
ATOM 9998 C CA . PRO E 1 111 ? -13.885 30.801 52.205 1.00 54.76 111 PRO E CA 1
ATOM 9999 C C . PRO E 1 111 ? -15.339 30.928 52.629 1.00 54.22 111 PRO E C 1
ATOM 10000 O O . PRO E 1 111 ? -16.187 31.196 51.773 1.00 54.11 111 PRO E O 1
ATOM 10004 N N . TYR E 1 112 ? -15.661 30.723 53.905 1.00 46.68 112 TYR E N 1
ATOM 10005 C CA . TYR E 1 112 ? -17.038 30.827 54.360 1.00 53.09 112 TYR E CA 1
ATOM 10006 C C . TYR E 1 112 ? -17.399 32.240 54.788 1.00 58.41 112 TYR E C 1
ATOM 10007 O O . TYR E 1 112 ? -18.581 32.541 54.977 1.00 55.18 112 TYR E O 1
ATOM 10016 N N . GLY E 1 113 ? -16.413 33.115 54.923 1.00 59.47 113 GLY E N 1
ATOM 10017 C CA . GLY E 1 113 ? -16.667 34.479 55.322 1.00 57.01 113 GLY E CA 1
ATOM 10018 C C . GLY E 1 113 ? -15.383 35.259 55.204 1.00 57.14 113 GLY E C 1
ATOM 10019 O O . GLY E 1 113 ? -14.515 34.899 54.404 1.00 54.22 113 GLY E O 1
ATOM 10020 N N . TRP E 1 114 ? -15.230 36.312 55.998 1.00 65.12 114 TRP E N 1
ATOM 10021 C CA . TRP E 1 114 ? -13.977 37.050 55.983 1.00 74.24 114 TRP E CA 1
ATOM 10022 C C . TRP E 1 114 ? -13.648 37.583 57.373 1.00 68.24 114 TRP E C 1
ATOM 10023 O O . TRP E 1 114 ? -13.277 38.750 57.535 1.00 68.85 114 TRP E O 1
ATOM 10034 N N . ARG E 1 115 ? -13.760 36.728 58.387 1.00 61.43 115 ARG E N 1
ATOM 10035 C CA . ARG E 1 115 ? -13.366 37.118 59.733 1.00 70.49 115 ARG E CA 1
ATOM 10036 C C . ARG E 1 115 ? -11.888 37.489 59.759 1.00 70.09 115 ARG E C 1
ATOM 10037 O O . ARG E 1 115 ? -11.039 36.748 59.258 1.00 66.74 115 ARG E O 1
ATOM 10045 N N . GLY E 1 116 ? -11.582 38.646 60.337 1.00 72.31 116 GLY E N 1
ATOM 10046 C CA . GLY E 1 116 ? -10.198 39.060 60.432 1.00 71.70 116 GLY E CA 1
ATOM 10047 C C . GLY E 1 116 ? -9.606 39.575 59.143 1.00 77.90 116 GLY E C 1
ATOM 10048 O O . GLY E 1 116 ? -8.382 39.669 59.026 1.00 88.20 116 GLY E O 1
ATOM 10049 N N . LEU E 1 117 ? -10.441 39.902 58.164 1.00 74.68 117 LEU E N 1
ATOM 10050 C CA . LEU E 1 117 ? -10.001 40.486 56.909 1.00 65.91 117 LEU E CA 1
ATOM 10051 C C . LEU E 1 117 ? -10.399 41.957 56.875 1.00 63.45 117 LEU E C 1
ATOM 10052 O O . LEU E 1 117 ? -11.450 42.341 57.393 1.00 66.89 117 LEU E O 1
ATOM 10057 N N . SER E 1 118 ? -9.549 42.782 56.274 1.00 65.67 118 SER E N 1
ATOM 10058 C CA . SER E 1 118 ? -9.756 44.222 56.340 1.00 72.81 118 SER E CA 1
ATOM 10059 C C . SER E 1 118 ? -10.908 44.644 55.438 1.00 69.66 118 SER E C 1
ATOM 10060 O O . SER E 1 118 ? -10.989 44.224 54.278 1.00 64.06 118 SER E O 1
ATOM 10063 N N . HIS E 1 119 ? -11.792 45.490 55.975 1.00 65.01 119 HIS E N 1
ATOM 10064 C CA . HIS E 1 119 ? -12.832 46.101 55.153 1.00 66.99 119 HIS E CA 1
ATOM 10065 C C . HIS E 1 119 ? -12.230 46.864 53.985 1.00 58.38 119 HIS E C 1
ATOM 10066 O O . HIS E 1 119 ? -12.831 46.931 52.909 1.00 66.03 119 HIS E O 1
ATOM 10073 N N . GLN E 1 120 ? -11.038 47.428 54.174 1.00 59.21 120 GLN E N 1
ATOM 10074 C CA . GLN E 1 120 ? -10.403 48.201 53.115 1.00 63.55 120 GLN E CA 1
ATOM 10075 C C . GLN E 1 120 ? -10.137 47.340 51.882 1.00 65.07 120 GLN E C 1
ATOM 10076 O O . GLN E 1 120 ? -10.481 47.723 50.759 1.00 65.77 120 GLN E O 1
ATOM 10082 N N . VAL E 1 121 ? -9.537 46.163 52.071 1.00 72.07 121 VAL E N 1
ATOM 10083 C CA . VAL E 1 121 ? -9.250 45.290 50.934 1.00 71.68 121 VAL E CA 1
ATOM 10084 C C . VAL E 1 121 ? -10.541 44.768 50.316 1.00 67.94 121 VAL E C 1
ATOM 10085 O O . VAL E 1 121 ? -10.731 44.830 49.098 1.00 65.52 121 VAL E O 1
ATOM 10089 N N . ILE E 1 122 ? -11.447 44.238 51.138 1.00 56.24 122 ILE E N 1
ATOM 10090 C CA . ILE E 1 122 ? -12.640 43.596 50.589 1.00 61.21 122 ILE E CA 1
ATOM 10091 C C . ILE E 1 122 ? -13.514 44.611 49.859 1.00 63.78 122 ILE E C 1
ATOM 10092 O O . ILE E 1 122 ? -13.932 44.384 48.717 1.00 59.26 122 ILE E O 1
ATOM 10097 N N . ALA E 1 123 ? -13.773 45.762 50.487 1.00 68.43 123 ALA E N 1
ATOM 10098 C CA . ALA E 1 123 ? -14.651 46.751 49.868 1.00 64.85 123 ALA E CA 1
ATOM 10099 C C . ALA E 1 123 ? -14.031 47.338 48.605 1.00 67.82 123 ALA E C 1
ATOM 10100 O O . ALA E 1 123 ? -14.746 47.639 47.644 1.00 67.84 123 ALA E O 1
ATOM 10102 N N . SER E 1 124 ? -12.705 47.505 48.582 1.00 66.82 124 SER E N 1
ATOM 10103 C CA . SER E 1 124 ? -12.055 48.005 47.375 1.00 71.57 124 SER E CA 1
ATOM 10104 C C . SER E 1 124 ? -12.065 46.970 46.256 1.00 77.18 124 SER E C 1
ATOM 10105 O O . SER E 1 124 ? -12.047 47.336 45.075 1.00 83.86 124 SER E O 1
ATOM 10108 N N . THR E 1 125 ? -12.083 45.681 46.594 1.00 75.32 125 THR E N 1
ATOM 10109 C CA . THR E 1 125 ? -12.193 44.672 45.547 1.00 72.40 125 THR E CA 1
ATOM 10110 C C . THR E 1 125 ? -13.617 44.593 45.021 1.00 63.30 125 THR E C 1
ATOM 10111 O O . THR E 1 125 ? -13.847 44.648 43.808 1.00 68.69 125 THR E O 1
ATOM 10115 N N . LEU E 1 126 ? -14.589 44.456 45.920 1.00 55.70 126 LEU E N 1
ATOM 10116 C CA . LEU E 1 126 ? -15.967 44.308 45.475 1.00 62.16 126 LEU E CA 1
ATOM 10117 C C . LEU E 1 126 ? -16.494 45.565 44.797 1.00 73.43 126 LEU E C 1
ATOM 10118 O O . LEU E 1 126 ? -17.473 45.482 44.049 1.00 76.89 126 LEU E O 1
ATOM 10123 N N . SER E 1 127 ? -15.867 46.721 45.028 1.00 76.83 127 SER E N 1
ATOM 10124 C CA . SER E 1 127 ? -16.292 47.933 44.340 1.00 88.31 127 SER E CA 1
ATOM 10125 C C . SER E 1 127 ? -16.001 47.871 42.847 1.00 86.67 127 SER E C 1
ATOM 10126 O O . SER E 1 127 ? -16.635 48.593 42.071 1.00 90.69 127 SER E O 1
ATOM 10129 N N . LEU E 1 128 ? -15.061 47.024 42.431 1.00 86.71 128 LEU E N 1
ATOM 10130 C CA . LEU E 1 128 ? -14.794 46.792 41.019 1.00 83.66 128 LEU E CA 1
ATOM 10131 C C . LEU E 1 128 ? -15.771 45.803 40.396 1.00 78.23 128 LEU E C 1
ATOM 10132 O O . LEU E 1 128 ? -15.843 45.716 39.165 1.00 77.16 128 LEU E O 1
ATOM 10137 N N . LEU E 1 129 ? -16.525 45.070 41.217 1.00 73.58 129 LEU E N 1
ATOM 10138 C CA . LEU E 1 129 ? -17.473 44.062 40.762 1.00 77.11 129 LEU E CA 1
ATOM 10139 C C . LEU E 1 129 ? -18.903 44.585 40.730 1.00 80.93 129 LEU E C 1
ATOM 10140 O O . LEU E 1 129 ? -19.847 43.788 40.751 1.00 69.65 129 LEU E O 1
ATOM 10145 N N . ASN E 1 130 ? -19.078 45.908 40.692 1.00 93.90 130 ASN E N 1
ATOM 10146 C CA . ASN E 1 130 ? -20.398 46.525 40.703 1.00 97.77 130 ASN E CA 1
ATOM 10147 C C . ASN E 1 130 ? -21.073 46.510 39.337 1.00 102.01 130 ASN E C 1
ATOM 10148 O O . ASN E 1 130 ? -22.251 46.870 39.245 1.00 106.38 130 ASN E O 1
ATOM 10153 N N . GLY E 1 131 ? -20.373 46.094 38.287 1.00 101.46 131 GLY E N 1
ATOM 10154 C CA . GLY E 1 131 ? -20.984 45.942 36.986 1.00 104.19 131 GLY E CA 1
ATOM 10155 C C . GLY E 1 131 ? -22.009 44.819 36.970 1.00 112.21 131 GLY E C 1
ATOM 10156 O O . GLY E 1 131 ? -22.354 44.219 37.988 1.00 114.95 131 GLY E O 1
ATOM 10157 N N . SER E 1 132 ? -22.501 44.530 35.767 1.00 113.47 132 SER E N 1
ATOM 10158 C CA . SER E 1 132 ? -23.529 43.510 35.590 1.00 108.27 132 SER E CA 1
ATOM 10159 C C . SER E 1 132 ? -22.974 42.126 35.290 1.00 96.95 132 SER E C 1
ATOM 10160 O O . SER E 1 132 ? -23.609 41.130 35.648 1.00 91.55 132 SER E O 1
ATOM 10163 N N . GLU E 1 133 ? -21.811 42.037 34.644 1.00 94.34 133 GLU E N 1
ATOM 10164 C CA . GLU E 1 133 ? -21.260 40.744 34.265 1.00 91.54 133 GLU E CA 1
ATOM 10165 C C . GLU E 1 133 ? -20.651 39.997 35.441 1.00 85.95 133 GLU E C 1
ATOM 10166 O O . GLU E 1 133 ? -20.470 38.778 35.356 1.00 87.31 133 GLU E O 1
ATOM 10172 N N . SER E 1 134 ? -20.336 40.696 36.531 1.00 80.28 134 SER E N 1
ATOM 10173 C CA . SER E 1 134 ? -19.725 40.063 37.692 1.00 79.67 134 SER E CA 1
ATOM 10174 C C . SER E 1 134 ? -20.686 39.154 38.449 1.00 84.62 134 SER E C 1
ATOM 10175 O O . SER E 1 134 ? -20.233 38.363 39.282 1.00 82.59 134 SER E O 1
ATOM 10178 N N . ALA E 1 135 ? -21.988 39.235 38.176 1.00 87.51 135 ALA E N 1
ATOM 10179 C CA . ALA E 1 135 ? -22.975 38.445 38.900 1.00 84.42 135 ALA E CA 1
ATOM 10180 C C . ALA E 1 135 ? -23.204 37.067 38.304 1.00 81.21 135 ALA E C 1
ATOM 10181 O O . ALA E 1 135 ? -23.724 36.186 38.998 1.00 77.80 135 ALA E O 1
ATOM 10183 N N . LYS E 1 136 ? -22.847 36.861 37.041 1.00 86.82 136 LYS E N 1
ATOM 10184 C CA . LYS E 1 136 ? -23.165 35.626 36.346 1.00 91.60 136 LYS E CA 1
ATOM 10185 C C . LYS E 1 136 ? -21.938 35.133 35.594 1.00 89.14 136 LYS E C 1
ATOM 10186 O O . LYS E 1 136 ? -21.090 35.922 35.169 1.00 86.88 136 LYS E O 1
ATOM 10192 N N . LEU E 1 137 ? -21.845 33.809 35.453 1.00 91.30 137 LEU E N 1
ATOM 10193 C CA . LEU E 1 137 ? -20.829 33.208 34.600 1.00 85.67 137 LEU E CA 1
ATOM 10194 C C . LEU E 1 137 ? -21.246 33.171 33.139 1.00 87.00 137 LEU E C 1
ATOM 10195 O O . LEU E 1 137 ? -20.377 33.145 32.261 1.00 89.68 137 LEU E O 1
ATOM 10200 N N . PHE E 1 138 ? -22.545 33.161 32.861 1.00 83.96 138 PHE E N 1
ATOM 10201 C CA . PHE E 1 138 ? -23.033 33.044 31.493 1.00 96.58 138 PHE E CA 1
ATOM 10202 C C . PHE E 1 138 ? -23.869 34.256 31.081 1.00 96.12 138 PHE E C 1
ATOM 10203 O O . PHE E 1 138 ? -24.937 34.510 31.637 1.00 92.02 138 PHE E O 1
ATOM 10211 N N . CYS E 1 148 ? -28.354 26.166 24.312 1.00 140.49 148 CYS E N 1
ATOM 10212 C CA . CYS E 1 148 ? -28.289 25.266 25.459 1.00 146.98 148 CYS E CA 1
ATOM 10213 C C . CYS E 1 148 ? -26.886 25.281 26.066 1.00 138.11 148 CYS E C 1
ATOM 10214 O O . CYS E 1 148 ? -25.931 25.700 25.416 1.00 145.39 148 CYS E O 1
ATOM 10217 N N . ILE E 1 149 ? -26.765 24.822 27.309 1.00 130.63 149 ILE E N 1
ATOM 10218 C CA . ILE E 1 149 ? -25.543 24.977 28.096 1.00 123.60 149 ILE E CA 1
ATOM 10219 C C . ILE E 1 149 ? -25.013 23.593 28.450 1.00 116.55 149 ILE E C 1
ATOM 10220 O O . ILE E 1 149 ? -25.574 22.904 29.313 1.00 112.60 149 ILE E O 1
ATOM 10225 N N . ARG E 1 150 ? -23.927 23.192 27.798 1.00 105.35 150 ARG E N 1
ATOM 10226 C CA . ARG E 1 150 ? -23.263 21.923 28.060 1.00 103.90 150 ARG E CA 1
ATOM 10227 C C . ARG E 1 150 ? -21.894 22.217 28.654 1.00 95.80 150 ARG E C 1
ATOM 10228 O O . ARG E 1 150 ? -21.112 22.978 28.073 1.00 95.51 150 ARG E O 1
ATOM 10236 N N . CYS E 1 151 ? -21.610 21.625 29.812 1.00 87.39 151 CYS E N 1
ATOM 10237 C CA . CYS E 1 151 ? -20.403 21.930 30.564 1.00 89.32 151 CYS E CA 1
ATOM 10238 C C . CYS E 1 151 ? -19.641 20.653 30.886 1.00 94.68 151 CYS E C 1
ATOM 10239 O O . CYS E 1 151 ? -20.238 19.626 31.224 1.00 95.56 151 CYS E O 1
ATOM 10242 N N . ALA E 1 152 ? -18.318 20.733 30.783 1.00 99.67 152 ALA E N 1
ATOM 10243 C CA . ALA E 1 152 ? -17.427 19.636 31.134 1.00 95.43 152 ALA E CA 1
ATOM 10244 C C . ALA E 1 152 ? -16.419 20.148 32.148 1.00 92.88 152 ALA E C 1
ATOM 10245 O O . ALA E 1 152 ? -15.664 21.082 31.858 1.00 97.40 152 ALA E O 1
ATOM 10247 N N . VAL E 1 153 ? -16.411 19.549 33.333 1.00 76.92 153 VAL E N 1
ATOM 10248 C CA . VAL E 1 153 ? -15.466 19.907 34.382 1.00 71.26 153 VAL E CA 1
ATOM 10249 C C . VAL E 1 153 ? -14.350 18.874 34.372 1.00 66.93 153 VAL E C 1
ATOM 10250 O O . VAL E 1 153 ? -14.601 17.673 34.532 1.00 75.39 153 VAL E O 1
ATOM 10254 N N . VAL E 1 154 ? -13.120 19.333 34.172 1.00 63.60 154 VAL E N 1
ATOM 10255 C CA . VAL E 1 154 ? -11.958 18.462 34.087 1.00 68.89 154 VAL E CA 1
ATOM 10256 C C . VAL E 1 154 ? -11.182 18.594 35.386 1.00 71.91 154 VAL E C 1
ATOM 10257 O O . VAL E 1 154 ? -10.572 19.637 35.652 1.00 60.92 154 VAL E O 1
ATOM 10261 N N . GLY E 1 155 ? -11.189 17.536 36.191 1.00 73.46 155 GLY E N 1
ATOM 10262 C CA . GLY E 1 155 ? -10.321 17.486 37.349 1.00 79.75 155 GLY E CA 1
ATOM 10263 C C . GLY E 1 155 ? -8.880 17.285 36.928 1.00 89.38 155 GLY E C 1
ATOM 10264 O O . GLY E 1 155 ? -8.470 17.746 35.859 1.00 107.50 155 GLY E O 1
ATOM 10265 N N . ASN E 1 156 ? -8.094 16.596 37.751 1.00 69.58 156 ASN E N 1
ATOM 10266 C CA . ASN E 1 156 ? -6.722 16.306 37.359 1.00 64.15 156 ASN E CA 1
ATOM 10267 C C . ASN E 1 156 ? -6.325 14.876 37.717 1.00 70.32 156 ASN E C 1
ATOM 10268 O O . ASN E 1 156 ? -5.130 14.576 37.775 1.00 67.63 156 ASN E O 1
ATOM 10273 N N . GLY E 1 157 ? -7.291 13.985 37.940 1.00 69.18 157 GLY E N 1
ATOM 10274 C CA . GLY E 1 157 ? -6.970 12.645 38.401 1.00 67.58 157 GLY E CA 1
ATOM 10275 C C . GLY E 1 157 ? -6.322 11.784 37.331 1.00 73.64 157 GLY E C 1
ATOM 10276 O O . GLY E 1 157 ? -6.546 11.952 36.133 1.00 67.35 157 GLY E O 1
ATOM 10277 N N . GLY E 1 158 ? -5.518 10.822 37.788 1.00 86.24 158 GLY E N 1
ATOM 10278 C CA . GLY E 1 158 ? -4.783 9.925 36.906 1.00 82.76 158 GLY E CA 1
ATOM 10279 C C . GLY E 1 158 ? -5.649 9.059 36.012 1.00 80.77 158 GLY E C 1
ATOM 10280 O O . GLY E 1 158 ? -5.115 8.414 35.102 1.00 77.70 158 GLY E O 1
ATOM 10281 N N . ILE E 1 159 ? -6.963 9.044 36.229 1.00 73.76 159 ILE E N 1
ATOM 10282 C CA . ILE E 1 159 ? -7.885 8.225 35.449 1.00 76.83 159 ILE E CA 1
ATOM 10283 C C . ILE E 1 159 ? -7.943 8.740 34.013 1.00 86.85 159 ILE E C 1
ATOM 10284 O O . ILE E 1 159 ? -8.531 8.101 33.134 1.00 86.99 159 ILE E O 1
ATOM 10289 N N . LEU E 1 160 ? -7.316 9.891 33.758 1.00 88.79 160 LEU E N 1
ATOM 10290 C CA . LEU E 1 160 ? -7.284 10.461 32.418 1.00 86.80 160 LEU E CA 1
ATOM 10291 C C . LEU E 1 160 ? -6.031 10.107 31.622 1.00 89.26 160 LEU E C 1
ATOM 10292 O O . LEU E 1 160 ? -6.078 10.164 30.388 1.00 93.14 160 LEU E O 1
ATOM 10297 N N . ASN E 1 161 ? -4.919 9.756 32.279 1.00 81.05 161 ASN E N 1
ATOM 10298 C CA . ASN E 1 161 ? -3.704 9.389 31.553 1.00 85.11 161 ASN E CA 1
ATOM 10299 C C . ASN E 1 161 ? -4.002 8.192 30.661 1.00 86.12 161 ASN E C 1
ATOM 10300 O O . ASN E 1 161 ? -4.170 7.072 31.151 1.00 82.81 161 ASN E O 1
ATOM 10305 N N . GLY E 1 162 ? -4.109 8.429 29.355 1.00 94.94 162 GLY E N 1
ATOM 10306 C CA . GLY E 1 162 ? -4.424 7.381 28.409 1.00 99.03 162 GLY E CA 1
ATOM 10307 C C . GLY E 1 162 ? -5.900 7.180 28.137 1.00 95.59 162 GLY E C 1
ATOM 10308 O O . GLY E 1 162 ? -6.250 6.327 27.312 1.00 94.50 162 GLY E O 1
ATOM 10309 N N . SER E 1 163 ? -6.776 7.940 28.798 1.00 87.04 163 SER E N 1
ATOM 10310 C CA . SER E 1 163 ? -8.212 7.769 28.609 1.00 84.80 163 SER E CA 1
ATOM 10311 C C . SER E 1 163 ? -8.680 8.250 27.243 1.00 90.57 163 SER E C 1
ATOM 10312 O O . SER E 1 163 ? -9.804 7.928 26.841 1.00 85.62 163 SER E O 1
ATOM 10315 N N . ARG E 1 164 ? -7.859 9.030 26.537 1.00 96.19 164 ARG E N 1
ATOM 10316 C CA . ARG E 1 164 ? -8.162 9.499 25.183 1.00 107.97 164 ARG E CA 1
ATOM 10317 C C . ARG E 1 164 ? -9.484 10.261 25.126 1.00 108.15 164 ARG E C 1
ATOM 10318 O O . ARG E 1 164 ? -10.144 10.309 24.085 1.00 111.29 164 ARG E O 1
ATOM 10326 N N . GLN E 1 165 ? -9.880 10.871 26.239 1.00 104.41 165 GLN E N 1
ATOM 10327 C CA . GLN E 1 165 ? -11.148 11.581 26.320 1.00 100.60 165 GLN E CA 1
ATOM 10328 C C . GLN E 1 165 ? -11.060 13.024 25.839 1.00 109.32 165 GLN E C 1
ATOM 10329 O O . GLN E 1 165 ? -12.067 13.737 25.890 1.00 98.25 165 GLN E O 1
ATOM 10335 N N . GLY E 1 166 ? -9.892 13.459 25.364 1.00 124.18 166 GLY E N 1
ATOM 10336 C CA . GLY E 1 166 ? -9.664 14.831 24.971 1.00 127.98 166 GLY E CA 1
ATOM 10337 C C . GLY E 1 166 ? -10.705 15.384 24.018 1.00 132.92 166 GLY E C 1
ATOM 10338 O O . GLY E 1 166 ? -11.398 16.361 24.318 1.00 137.18 166 GLY E O 1
ATOM 10339 N N . PRO E 1 167 ? -10.823 14.774 22.835 1.00 125.30 167 PRO E N 1
ATOM 10340 C CA . PRO E 1 167 ? -11.878 15.204 21.902 1.00 124.74 167 PRO E CA 1
ATOM 10341 C C . PRO E 1 167 ? -13.278 15.074 22.476 1.00 123.28 167 PRO E C 1
ATOM 10342 O O . PRO E 1 167 ? -14.135 15.923 22.204 1.00 118.49 167 PRO E O 1
ATOM 10346 N N . ASN E 1 168 ? -13.535 14.030 23.267 1.00 138.38 168 ASN E N 1
ATOM 10347 C CA . ASN E 1 168 ? -14.852 13.868 23.874 1.00 139.97 168 ASN E CA 1
ATOM 10348 C C . ASN E 1 168 ? -15.160 15.001 24.845 1.00 135.86 168 ASN E C 1
ATOM 10349 O O . ASN E 1 168 ? -16.327 15.372 25.024 1.00 133.19 168 ASN E O 1
ATOM 10354 N N . ILE E 1 169 ? -14.126 15.566 25.470 1.00 128.81 169 ILE E N 1
ATOM 10355 C CA . ILE E 1 169 ? -14.319 16.657 26.418 1.00 109.86 169 ILE E CA 1
ATOM 10356 C C . ILE E 1 169 ? -14.647 17.953 25.682 1.00 116.42 169 ILE E C 1
ATOM 10357 O O . ILE E 1 169 ? -15.576 18.679 26.055 1.00 110.63 169 ILE E O 1
ATOM 10362 N N . ASP E 1 170 ? -13.902 18.254 24.615 1.00 119.51 170 ASP E N 1
ATOM 10363 C CA . ASP E 1 170 ? -14.091 19.507 23.889 1.00 115.99 170 ASP E CA 1
ATOM 10364 C C . ASP E 1 170 ? -15.409 19.567 23.127 1.00 115.03 170 ASP E C 1
ATOM 10365 O O . ASP E 1 170 ? -15.734 20.624 22.574 1.00 121.11 170 ASP E O 1
ATOM 10370 N N . ALA E 1 171 ? -16.170 18.471 23.082 1.00 109.64 171 ALA E N 1
ATOM 10371 C CA . ALA E 1 171 ? -17.472 18.477 22.425 1.00 109.56 171 ALA E CA 1
ATOM 10372 C C . ALA E 1 171 ? -18.508 19.287 23.194 1.00 107.87 171 ALA E C 1
ATOM 10373 O O . ALA E 1 171 ? -19.527 19.677 22.614 1.00 117.75 171 ALA E O 1
ATOM 10375 N N . HIS E 1 172 ? -18.280 19.536 24.480 1.00 105.28 172 HIS E N 1
ATOM 10376 C CA . HIS E 1 172 ? -19.188 20.356 25.262 1.00 112.37 172 HIS E CA 1
ATOM 10377 C C . HIS E 1 172 ? -19.021 21.831 24.895 1.00 116.01 172 HIS E C 1
ATOM 10378 O O . HIS E 1 172 ? -18.066 22.232 24.224 1.00 121.49 172 HIS E O 1
ATOM 10385 N N . ASP E 1 173 ? -19.975 22.646 25.352 1.00 117.03 173 ASP E N 1
ATOM 10386 C CA . ASP E 1 173 ? -19.969 24.069 25.027 1.00 116.13 173 ASP E CA 1
ATOM 10387 C C . ASP E 1 173 ? -18.943 24.839 25.854 1.00 114.20 173 ASP E C 1
ATOM 10388 O O . ASP E 1 173 ? -18.297 25.759 25.339 1.00 114.88 173 ASP E O 1
ATOM 10393 N N . TYR E 1 174 ? -18.775 24.483 27.129 1.00 109.45 174 TYR E N 1
ATOM 10394 C CA . TYR E 1 174 ? -17.808 25.133 28.004 1.00 100.81 174 TYR E CA 1
ATOM 10395 C C . TYR E 1 174 ? -17.009 24.085 28.767 1.00 95.21 174 TYR E C 1
ATOM 10396 O O . TYR E 1 174 ? -17.511 22.998 29.069 1.00 82.29 174 TYR E O 1
ATOM 10405 N N . VAL E 1 175 ? -15.762 24.431 29.090 1.00 97.62 175 VAL E N 1
ATOM 10406 C CA . VAL E 1 175 ? -14.830 23.538 29.776 1.00 91.72 175 VAL E CA 1
ATOM 10407 C C . VAL E 1 175 ? -14.312 24.248 31.020 1.00 87.65 175 VAL E C 1
ATOM 10408 O O . VAL E 1 175 ? -13.598 25.254 30.915 1.00 89.42 175 VAL E O 1
ATOM 10412 N N . PHE E 1 176 ? -14.668 23.726 32.194 1.00 80.52 176 PHE E N 1
ATOM 10413 C CA . PHE E 1 176 ? -14.114 24.182 33.463 1.00 70.80 176 PHE E CA 1
ATOM 10414 C C . PHE E 1 176 ? -12.816 23.434 33.743 1.00 71.00 176 PHE E C 1
ATOM 10415 O O . PHE E 1 176 ? -12.773 22.202 33.659 1.00 70.01 176 PHE E O 1
ATOM 10423 N N . ARG E 1 177 ? -11.765 24.170 34.089 1.00 69.50 177 ARG E N 1
ATOM 10424 C CA . ARG E 1 177 ? -10.515 23.558 34.514 1.00 73.62 177 ARG E CA 1
ATOM 10425 C C . ARG E 1 177 ? -10.058 24.217 35.806 1.00 75.63 177 ARG E C 1
ATOM 10426 O O . ARG E 1 177 ? -10.562 25.271 36.197 1.00 79.53 177 ARG E O 1
ATOM 10434 N N . LEU E 1 178 ? -9.113 23.572 36.488 1.00 72.89 178 LEU E N 1
ATOM 10435 C CA . LEU E 1 178 ? -8.712 24.041 37.806 1.00 76.14 178 LEU E CA 1
ATOM 10436 C C . LEU E 1 178 ? -7.279 23.630 38.107 1.00 80.58 178 LEU E C 1
ATOM 10437 O O . LEU E 1 178 ? -6.771 22.641 37.569 1.00 78.76 178 LEU E O 1
ATOM 10442 N N . ASN E 1 179 ? -6.640 24.418 38.973 1.00 82.78 179 ASN E N 1
ATOM 10443 C CA . ASN E 1 179 ? -5.328 24.129 39.540 1.00 83.78 179 ASN E CA 1
ATOM 10444 C C . ASN E 1 179 ? -4.328 23.644 38.499 1.00 89.46 179 ASN E C 1
ATOM 10445 O O . ASN E 1 179 ? -4.253 24.200 37.398 1.00 97.53 179 ASN E O 1
ATOM 10450 N N . GLY E 1 180 ? -3.561 22.611 38.833 1.00 80.51 180 GLY E N 1
ATOM 10451 C CA . GLY E 1 180 ? -2.530 22.130 37.935 1.00 77.07 180 GLY E CA 1
ATOM 10452 C C . GLY E 1 180 ? -3.065 21.535 36.650 1.00 77.97 180 GLY E C 1
ATOM 10453 O O . GLY E 1 180 ? -2.935 20.328 36.425 1.00 79.64 180 GLY E O 1
ATOM 10454 N N . ALA E 1 181 ? -3.658 22.364 35.788 1.00 74.85 181 ALA E N 1
ATOM 10455 C CA . ALA E 1 181 ? -4.299 21.871 34.567 1.00 75.49 181 ALA E CA 1
ATOM 10456 C C . ALA E 1 181 ? -3.299 21.919 33.414 1.00 85.91 181 ALA E C 1
ATOM 10457 O O . ALA E 1 181 ? -3.279 22.841 32.596 1.00 85.14 181 ALA E O 1
ATOM 10459 N N . VAL E 1 182 ? -2.463 20.888 33.348 1.00 87.82 182 VAL E N 1
ATOM 10460 C CA . VAL E 1 182 ? -1.477 20.767 32.280 1.00 99.78 182 VAL E CA 1
ATOM 10461 C C . VAL E 1 182 ? -2.167 20.254 31.024 1.00 102.88 182 VAL E C 1
ATOM 10462 O O . VAL E 1 182 ? -2.926 19.279 31.071 1.00 108.15 182 VAL E O 1
ATOM 10466 N N . ILE E 1 183 ? -1.898 20.902 29.895 1.00 101.01 183 ILE E N 1
ATOM 10467 C CA . ILE E 1 183 ? -2.551 20.545 28.642 1.00 108.36 183 ILE E CA 1
ATOM 10468 C C . ILE E 1 183 ? -1.491 20.198 27.606 1.00 115.60 183 ILE E C 1
ATOM 10469 O O . ILE E 1 183 ? -1.679 19.293 26.785 1.00 121.49 183 ILE E O 1
ATOM 10474 N N . LYS E 1 184 ? -0.360 20.901 27.650 1.00 125.73 184 LYS E N 1
ATOM 10475 C CA . LYS E 1 184 ? 0.742 20.620 26.739 1.00 133.41 184 LYS E CA 1
ATOM 10476 C C . LYS E 1 184 ? 1.295 19.218 26.973 1.00 131.74 184 LYS E C 1
ATOM 10477 O O . LYS E 1 184 ? 1.950 18.964 27.990 1.00 133.53 184 LYS E O 1
ATOM 10483 N N . GLY E 1 185 ? 1.029 18.302 26.040 1.00 124.82 185 GLY E N 1
ATOM 10484 C CA . GLY E 1 185 ? 1.515 16.936 26.107 1.00 108.82 185 GLY E CA 1
ATOM 10485 C C . GLY E 1 185 ? 0.443 15.900 26.373 1.00 101.61 185 GLY E C 1
ATOM 10486 O O . GLY E 1 185 ? 0.750 14.702 26.371 1.00 103.67 185 GLY E O 1
ATOM 10487 N N . PHE E 1 186 ? -0.806 16.320 26.594 1.00 104.79 186 PHE E N 1
ATOM 10488 C CA . PHE E 1 186 ? -1.870 15.400 26.979 1.00 103.77 186 PHE E CA 1
ATOM 10489 C C . PHE E 1 186 ? -3.194 15.750 26.308 1.00 101.93 186 PHE E C 1
ATOM 10490 O O . PHE E 1 186 ? -4.252 15.330 26.793 1.00 98.03 186 PHE E O 1
ATOM 10498 N N . GLU E 1 187 ? -3.163 16.515 25.214 1.00 101.27 187 GLU E N 1
ATOM 10499 C CA . GLU E 1 187 ? -4.395 17.047 24.643 1.00 99.59 187 GLU E CA 1
ATOM 10500 C C . GLU E 1 187 ? -5.272 15.967 24.024 1.00 100.20 187 GLU E C 1
ATOM 10501 O O . GLU E 1 187 ? -6.473 16.189 23.849 1.00 99.57 187 GLU E O 1
ATOM 10507 N N . ARG E 1 188 ? -4.717 14.802 23.696 1.00 107.18 188 ARG E N 1
ATOM 10508 C CA . ARG E 1 188 ? -5.578 13.714 23.251 1.00 114.68 188 ARG E CA 1
ATOM 10509 C C . ARG E 1 188 ? -6.333 13.084 24.412 1.00 112.76 188 ARG E C 1
ATOM 10510 O O . ARG E 1 188 ? -7.390 12.480 24.195 1.00 112.44 188 ARG E O 1
ATOM 10518 N N . ASP E 1 189 ? -5.829 13.239 25.640 1.00 109.03 189 ASP E N 1
ATOM 10519 C CA . ASP E 1 189 ? -6.464 12.693 26.836 1.00 102.27 189 ASP E CA 1
ATOM 10520 C C . ASP E 1 189 ? -7.375 13.700 27.529 1.00 92.74 189 ASP E C 1
ATOM 10521 O O . ASP E 1 189 ? -8.483 13.342 27.947 1.00 88.16 189 ASP E O 1
ATOM 10526 N N . VAL E 1 190 ? -6.938 14.954 27.648 1.00 88.27 190 VAL E N 1
ATOM 10527 C CA . VAL E 1 190 ? -7.669 15.941 28.427 1.00 95.84 190 VAL E CA 1
ATOM 10528 C C . VAL E 1 190 ? -8.338 17.009 27.557 1.00 100.60 190 VAL E C 1
ATOM 10529 O O . VAL E 1 190 ? -9.348 17.587 27.978 1.00 91.53 190 VAL E O 1
ATOM 10533 N N . GLY E 1 191 ? -7.803 17.314 26.375 1.00 106.32 191 GLY E N 1
ATOM 10534 C CA . GLY E 1 191 ? -8.375 18.326 25.502 1.00 107.20 191 GLY E CA 1
ATOM 10535 C C . GLY E 1 191 ? -7.560 19.612 25.498 1.00 111.28 191 GLY E C 1
ATOM 10536 O O . GLY E 1 191 ? -6.544 19.746 26.183 1.00 112.13 191 GLY E O 1
ATOM 10537 N N . THR E 1 192 ? -8.031 20.571 24.690 1.00 113.18 192 THR E N 1
ATOM 10538 C CA . THR E 1 192 ? -7.393 21.878 24.570 1.00 109.18 192 THR E CA 1
ATOM 10539 C C . THR E 1 192 ? -8.297 23.051 24.924 1.00 105.45 192 THR E C 1
ATOM 10540 O O . THR E 1 192 ? -7.780 24.116 25.283 1.00 103.39 192 THR E O 1
ATOM 10544 N N . LYS E 1 193 ? -9.614 22.887 24.844 1.00 99.74 193 LYS E N 1
ATOM 10545 C CA . LYS E 1 193 ? -10.536 23.978 25.119 1.00 97.62 193 LYS E CA 1
ATOM 10546 C C . LYS E 1 193 ? -10.586 24.273 26.612 1.00 103.54 193 LYS E C 1
ATOM 10547 O O . LYS E 1 193 ? -10.666 23.362 27.442 1.00 96.48 193 LYS E O 1
ATOM 10553 N N . THR E 1 194 ? -10.536 25.561 26.947 1.00 102.87 194 THR E N 1
ATOM 10554 C CA . THR E 1 194 ? -10.607 26.018 28.331 1.00 93.38 194 THR E CA 1
ATOM 10555 C C . THR E 1 194 ? -11.497 27.251 28.367 1.00 88.37 194 THR E C 1
ATOM 10556 O O . THR E 1 194 ? -11.125 28.299 27.833 1.00 93.65 194 THR E O 1
ATOM 10560 N N . SER E 1 195 ? -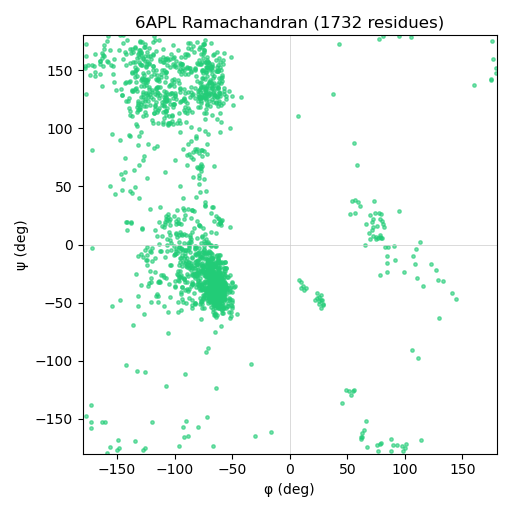12.673 27.123 28.983 1.00 89.79 195 SER E N 1
ATOM 10561 C CA . SER E 1 195 ? -13.610 28.230 29.144 1.00 90.08 195 SER E CA 1
ATOM 10562 C C . SER E 1 195 ? -13.488 28.900 30.507 1.00 88.80 195 SER E C 1
ATOM 10563 O O . SER E 1 195 ? -13.396 30.128 30.594 1.00 90.08 195 SER E O 1
ATOM 10566 N N . PHE E 1 196 ? -13.498 28.114 31.579 1.00 88.46 196 PHE E N 1
ATOM 10567 C CA . PHE E 1 196 ? -13.324 28.622 32.930 1.00 82.78 196 PHE E CA 1
ATOM 10568 C C . PHE E 1 196 ? -12.105 27.968 33.564 1.00 81.08 196 PHE E C 1
ATOM 10569 O O . PHE E 1 196 ? -11.816 26.791 33.321 1.00 88.41 196 PHE E O 1
ATOM 10577 N N . TYR E 1 197 ? -11.393 28.739 34.383 1.00 72.32 197 TYR E N 1
ATOM 10578 C CA . TYR E 1 197 ? -10.264 28.214 35.149 1.00 72.88 197 TYR E CA 1
ATOM 10579 C C . TYR E 1 197 ? -10.397 28.704 36.588 1.00 74.73 197 TYR E C 1
ATOM 10580 O O . TYR E 1 197 ? -10.112 29.869 36.883 1.00 78.70 197 TYR E O 1
ATOM 10589 N N . GLY E 1 198 ? -10.837 27.807 37.477 1.00 69.68 198 GLY E N 1
ATOM 10590 C CA . GLY E 1 198 ? -10.959 28.127 38.882 1.00 62.96 198 GLY E CA 1
ATOM 10591 C C . GLY E 1 198 ? -9.729 27.732 39.677 1.00 66.10 198 GLY E C 1
ATOM 10592 O O . GLY E 1 198 ? -8.986 26.826 39.305 1.00 71.63 198 GLY E O 1
ATOM 10593 N N . PHE E 1 199 ? -9.527 28.416 40.799 1.00 68.67 199 PHE E N 1
ATOM 10594 C CA . PHE E 1 199 ? -8.290 28.271 41.552 1.00 64.97 199 PHE E CA 1
ATOM 10595 C C . PHE E 1 199 ? -8.389 29.111 42.816 1.00 57.98 199 PHE E C 1
ATOM 10596 O O . PHE E 1 199 ? -9.238 29.999 42.928 1.00 56.93 199 PHE E O 1
ATOM 10604 N N . THR E 1 200 ? -7.514 28.811 43.768 1.00 57.14 200 THR E N 1
ATOM 10605 C CA . THR E 1 200 ? -7.059 29.778 44.751 1.00 59.54 200 THR E CA 1
ATOM 10606 C C . THR E 1 200 ? -5.655 30.205 44.351 1.00 70.19 200 THR E C 1
ATOM 10607 O O . THR E 1 200 ? -4.926 29.452 43.700 1.00 77.70 200 THR E O 1
ATOM 10611 N N . VAL E 1 201 ? -5.283 31.426 44.733 1.00 58.12 201 VAL E N 1
ATOM 10612 C CA . VAL E 1 201 ? -3.951 31.927 44.401 1.00 57.69 201 VAL E CA 1
ATOM 10613 C C . VAL E 1 201 ? -2.877 31.007 44.966 1.00 58.59 201 VAL E C 1
ATOM 10614 O O . VAL E 1 201 ? -1.864 30.729 44.310 1.00 75.50 201 VAL E O 1
ATOM 10618 N N . ASN E 1 202 ? -3.092 30.505 46.182 1.00 64.60 202 ASN E N 1
ATOM 10619 C CA . ASN E 1 202 ? -2.125 29.607 46.801 1.00 68.40 202 ASN E CA 1
ATOM 10620 C C . ASN E 1 202 ? -1.962 28.326 45.993 1.00 76.60 202 ASN E C 1
ATOM 10621 O O . ASN E 1 202 ? -0.836 27.872 45.759 1.00 76.32 202 ASN E O 1
ATOM 10626 N N . THR E 1 203 ? -3.072 27.731 45.554 1.00 72.00 203 THR E N 1
ATOM 10627 C CA . THR E 1 203 ? -2.974 26.513 44.758 1.00 78.24 203 THR E CA 1
ATOM 10628 C C . THR E 1 203 ? -2.372 26.796 43.387 1.00 74.82 203 THR E C 1
ATOM 10629 O O . THR E 1 203 ? -1.570 26.002 42.881 1.00 79.11 203 THR E O 1
ATOM 10641 N N . LYS E 1 205 ? -0.241 29.217 42.385 1.00 77.99 205 LYS E N 1
ATOM 10642 C CA . LYS E 1 205 ? 1.196 29.459 42.454 1.00 80.05 205 LYS E CA 1
ATOM 10643 C C . LYS E 1 205 ? 1.946 28.191 42.836 1.00 80.91 205 LYS E C 1
ATOM 10644 O O . LYS E 1 205 ? 3.039 27.932 42.320 1.00 88.96 205 LYS E O 1
ATOM 10650 N N . ASN E 1 206 ? 1.372 27.382 43.727 1.00 75.60 206 ASN E N 1
ATOM 10651 C CA . ASN E 1 206 ? 2.027 26.136 44.107 1.00 74.95 206 ASN E CA 1
ATOM 10652 C C . ASN E 1 206 ? 2.093 25.158 42.943 1.00 81.26 206 ASN E C 1
ATOM 10653 O O . ASN E 1 206 ? 3.079 24.424 42.811 1.00 82.37 206 ASN E O 1
ATOM 10658 N N . SER E 1 207 ? 1.068 25.134 42.089 1.00 83.14 207 SER E N 1
ATOM 10659 C CA . SER E 1 207 ? 1.098 24.253 40.926 1.00 86.78 207 SER E CA 1
ATOM 10660 C C . SER E 1 207 ? 2.201 24.661 39.959 1.00 90.56 207 SER E C 1
ATOM 10661 O O . SER E 1 207 ? 2.973 23.819 39.487 1.00 96.25 207 SER E O 1
ATOM 10664 N N . LEU E 1 208 ? 2.293 25.957 39.659 1.00 89.26 208 LEU E N 1
ATOM 10665 C CA . LEU E 1 208 ? 3.322 26.447 38.751 1.00 91.85 208 LEU E CA 1
ATOM 10666 C C . LEU E 1 208 ? 4.735 26.197 39.260 1.00 93.36 208 LEU E C 1
ATOM 10667 O O . LEU E 1 208 ? 5.679 26.303 38.474 1.00 91.95 208 LEU E O 1
ATOM 10672 N N . VAL E 1 209 ? 4.904 25.865 40.539 1.00 99.99 209 VAL E N 1
ATOM 10673 C CA . VAL E 1 209 ? 6.224 25.649 41.122 1.00 104.69 209 VAL E CA 1
ATOM 10674 C C . VAL E 1 209 ? 6.548 24.162 41.149 1.00 102.56 209 VAL E C 1
ATOM 10675 O O . VAL E 1 209 ? 7.564 23.726 40.594 1.00 113.06 209 VAL E O 1
ATOM 10679 N N . SER E 1 210 ? 5.696 23.376 41.809 1.00 98.74 210 SER E N 1
ATOM 10680 C CA . SER E 1 210 ? 5.991 21.959 41.987 1.00 96.75 210 SER E CA 1
ATOM 10681 C C . SER E 1 210 ? 5.857 21.191 40.677 1.00 97.95 210 SER E C 1
ATOM 10682 O O . SER E 1 210 ? 6.625 20.257 40.417 1.00 87.57 210 SER E O 1
ATOM 10685 N N . TYR E 1 211 ? 4.887 21.562 39.842 1.00 100.08 211 TYR E N 1
ATOM 10686 C CA . TYR E 1 211 ? 4.721 20.945 38.534 1.00 98.12 211 TYR E CA 1
ATOM 10687 C C . TYR E 1 211 ? 5.432 21.731 37.440 1.00 105.07 211 TYR E C 1
ATOM 10688 O O . TYR E 1 211 ? 5.126 21.556 36.255 1.00 105.33 211 TYR E O 1
ATOM 10697 N N . TRP E 1 212 ? 6.373 22.599 37.816 1.00 120.97 212 TRP E N 1
ATOM 10698 C CA . TRP E 1 212 ? 7.126 23.356 36.824 1.00 130.31 212 TRP E CA 1
ATOM 10699 C C . TRP E 1 212 ? 8.057 22.446 36.039 1.00 136.96 212 TRP E C 1
ATOM 10700 O O . TRP E 1 212 ? 8.084 22.483 34.803 1.00 132.42 212 TRP E O 1
ATOM 10711 N N . ASN E 1 213 ? 8.829 21.618 36.745 1.00 144.87 213 ASN E N 1
ATOM 10712 C CA . ASN E 1 213 ? 9.695 20.660 36.068 1.00 150.34 213 ASN E CA 1
ATOM 10713 C C . ASN E 1 213 ? 8.879 19.684 35.232 1.00 136.60 213 ASN E C 1
ATOM 10714 O O . ASN E 1 213 ? 9.262 19.348 34.105 1.00 136.65 213 ASN E O 1
ATOM 10719 N N . LEU E 1 214 ? 7.734 19.242 35.755 1.00 126.22 214 LEU E N 1
ATOM 10720 C CA . LEU E 1 214 ? 6.851 18.342 35.020 1.00 114.98 214 LEU E CA 1
ATOM 10721 C C . LEU E 1 214 ? 6.193 19.004 33.810 1.00 119.69 214 LEU E C 1
ATOM 10722 O O . LEU E 1 214 ? 5.419 18.334 33.116 1.00 118.38 214 LEU E O 1
ATOM 10727 N N . GLY E 1 215 ? 6.465 20.280 33.551 1.00 122.12 215 GLY E N 1
ATOM 10728 C CA . GLY E 1 215 ? 6.020 20.934 32.341 1.00 124.48 215 GLY E CA 1
ATOM 10729 C C . GLY E 1 215 ? 4.723 21.717 32.405 1.00 124.23 215 GLY E C 1
ATOM 10730 O O . GLY E 1 215 ? 4.044 21.825 31.378 1.00 132.26 215 GLY E O 1
ATOM 10731 N N . PHE E 1 216 ? 4.355 22.271 33.563 1.00 113.18 216 PHE E N 1
ATOM 10732 C CA . PHE E 1 216 ? 3.160 23.118 33.667 1.00 109.11 216 PHE E CA 1
ATOM 10733 C C . PHE E 1 216 ? 3.567 24.537 33.294 1.00 114.05 216 PHE E C 1
ATOM 10734 O O . PHE E 1 216 ? 3.932 25.346 34.148 1.00 96.21 216 PHE E O 1
ATOM 10742 N N . THR E 1 217 ? 3.483 24.846 31.996 1.00 129.68 217 THR E N 1
ATOM 10743 C CA . THR E 1 217 ? 4.028 26.101 31.483 1.00 138.60 217 THR E CA 1
ATOM 10744 C C . THR E 1 217 ? 3.383 27.308 32.157 1.00 132.82 217 THR E C 1
ATOM 10745 O O . THR E 1 217 ? 4.077 28.173 32.706 1.00 126.90 217 THR E O 1
ATOM 10749 N N . SER E 1 218 ? 2.056 27.371 32.145 1.00 126.86 218 SER E N 1
ATOM 10750 C CA . SER E 1 218 ? 1.317 28.486 32.719 1.00 122.61 218 SER E CA 1
ATOM 10751 C C . SER E 1 218 ? -0.150 28.098 32.762 1.00 115.05 218 SER E C 1
ATOM 10752 O O . SER E 1 218 ? -0.573 27.148 32.097 1.00 124.61 218 SER E O 1
ATOM 10755 N N . VAL E 1 219 ? -0.921 28.843 33.548 1.00 96.30 219 VAL E N 1
ATOM 10756 C CA . VAL E 1 219 ? -2.353 28.583 33.666 1.00 90.09 219 VAL E CA 1
ATOM 10757 C C . VAL E 1 219 ? -2.973 28.805 32.291 1.00 83.85 219 VAL E C 1
ATOM 10758 O O . VAL E 1 219 ? -2.454 29.612 31.505 1.00 86.87 219 VAL E O 1
ATOM 10762 N N . PRO E 1 220 ? -4.044 28.096 31.940 1.00 84.78 220 PRO E N 1
ATOM 10763 C CA . PRO E 1 220 ? -4.618 28.249 30.596 1.00 93.36 220 PRO E CA 1
ATOM 10764 C C . PRO E 1 220 ? -5.116 29.667 30.367 1.00 102.96 220 PRO E C 1
ATOM 10765 O O . PRO E 1 220 ? -5.999 30.161 31.077 1.00 100.75 220 PRO E O 1
ATOM 10769 N N . GLN E 1 221 ? -4.524 30.323 29.371 1.00 119.33 221 GLN E N 1
ATOM 10770 C CA . GLN E 1 221 ? -4.919 31.653 28.937 1.00 123.38 221 GLN E CA 1
ATOM 10771 C C . GLN E 1 221 ? -5.782 31.538 27.690 1.00 121.81 221 GLN E C 1
ATOM 10772 O O . GLN E 1 221 ? -5.514 30.712 26.814 1.00 120.42 221 GLN E O 1
ATOM 10778 N N . GLY E 1 222 ? -6.824 32.361 27.617 1.00 121.95 222 GLY E N 1
ATOM 10779 C CA . GLY E 1 222 ? -7.766 32.273 26.517 1.00 127.69 222 GLY E CA 1
ATOM 10780 C C . GLY E 1 222 ? -8.418 33.608 26.242 1.00 134.78 222 GLY E C 1
ATOM 10781 O O . GLY E 1 222 ? -8.439 34.504 27.092 1.00 136.12 222 GLY E O 1
ATOM 10782 N N . GLN E 1 223 ? -8.952 33.729 25.025 1.00 143.55 223 GLN E N 1
ATOM 10783 C CA . GLN E 1 223 ? -9.617 34.961 24.612 1.00 148.45 223 GLN E CA 1
ATOM 10784 C C . GLN E 1 223 ? -10.844 35.229 25.473 1.00 143.15 223 GLN E C 1
ATOM 10785 O O . GLN E 1 223 ? -10.929 36.251 26.164 1.00 136.08 223 GLN E O 1
ATOM 10791 N N . ASP E 1 224 ? -11.809 34.308 25.445 1.00 149.66 224 ASP E N 1
ATOM 10792 C CA . ASP E 1 224 ? -13.031 34.405 26.232 1.00 144.37 224 ASP E CA 1
ATOM 10793 C C . ASP E 1 224 ? -12.948 33.593 27.520 1.00 132.10 224 ASP E C 1
ATOM 10794 O O . ASP E 1 224 ? -13.967 33.105 28.022 1.00 128.38 224 ASP E O 1
ATOM 10799 N N . LEU E 1 225 ? -11.746 33.438 28.061 1.00 118.14 225 LEU E N 1
ATOM 10800 C CA . LEU E 1 225 ? -11.539 32.638 29.256 1.00 103.74 225 LEU E CA 1
ATOM 10801 C C . LEU E 1 225 ? -11.794 33.481 30.499 1.00 97.83 225 LEU E C 1
ATOM 10802 O O . LEU E 1 225 ? -11.245 34.577 30.639 1.00 102.18 225 LEU E O 1
ATOM 10807 N N . GLN E 1 226 ? -12.628 32.970 31.398 1.00 86.29 226 GLN E N 1
ATOM 10808 C CA . GLN E 1 226 ? -12.946 33.647 32.649 1.00 84.94 226 GLN E CA 1
ATOM 10809 C C . GLN E 1 226 ? -12.194 32.966 33.786 1.00 85.25 226 GLN E C 1
ATOM 10810 O O . GLN E 1 226 ? -12.364 31.763 34.012 1.00 87.95 226 GLN E O 1
ATOM 10816 N N . TYR E 1 227 ? -11.362 33.728 34.491 1.00 81.71 227 TYR E N 1
ATOM 10817 C CA . TYR E 1 227 ? -10.663 33.226 35.667 1.00 65.54 227 TYR E CA 1
ATOM 10818 C C . TYR E 1 227 ? -11.542 33.431 36.893 1.00 70.76 227 TYR E C 1
ATOM 10819 O O . TYR E 1 227 ? -11.824 34.570 37.274 1.00 81.17 227 TYR E O 1
ATOM 10828 N N . ILE E 1 228 ? -11.963 32.334 37.515 1.00 66.52 228 ILE E N 1
ATOM 10829 C CA . ILE E 1 228 ? -12.871 32.378 38.656 1.00 69.17 228 ILE E CA 1
ATOM 10830 C C . ILE E 1 228 ? -12.063 32.181 39.935 1.00 64.52 228 ILE E C 1
ATOM 10831 O O . ILE E 1 228 ? -11.386 31.159 40.108 1.00 70.40 228 ILE E O 1
ATOM 10836 N N . PHE E 1 229 ? -12.125 33.171 40.824 1.00 59.87 229 PHE E N 1
ATOM 10837 C CA . PHE E 1 229 ? -11.398 33.159 42.085 1.00 58.62 229 PHE E CA 1
ATOM 10838 C C . PHE E 1 229 ? -12.218 32.473 43.173 1.00 58.18 229 PHE E C 1
ATOM 10839 O O . PHE E 1 229 ? -13.448 32.545 43.191 1.00 58.71 229 PHE E O 1
ATOM 10847 N N . ILE E 1 230 ? -11.514 31.799 44.074 1.00 59.21 230 ILE E N 1
ATOM 10848 C CA . ILE E 1 230 ? -12.071 31.159 45.264 1.00 59.69 230 ILE E CA 1
ATOM 10849 C C . ILE E 1 230 ? -11.670 32.003 46.466 1.00 51.64 230 ILE E C 1
ATOM 10850 O O . ILE E 1 230 ? -10.473 32.132 46.747 1.00 51.76 230 ILE E O 1
ATOM 10855 N N . PRO E 1 231 ? -12.609 32.575 47.193 1.00 59.65 231 PRO E N 1
ATOM 10856 C CA . PRO E 1 231 ? -12.281 33.532 48.260 1.00 53.53 231 PRO E CA 1
ATOM 10857 C C . PRO E 1 231 ? -11.720 32.854 49.502 1.00 48.98 231 PRO E C 1
ATOM 10858 O O . PRO E 1 231 ? -12.260 32.988 50.603 1.00 49.86 231 PRO E O 1
ATOM 10862 N N . SER E 1 232 ? -10.637 32.102 49.327 1.00 51.89 232 SER E N 1
ATOM 10863 C CA . SER E 1 232 ? -10.139 31.277 50.416 1.00 51.20 232 SER E CA 1
ATOM 10864 C C . SER E 1 232 ? -9.237 32.055 51.358 1.00 59.98 232 SER E C 1
ATOM 10865 O O . SER E 1 232 ? -9.129 31.699 52.537 1.00 48.74 232 SER E O 1
ATOM 10868 N N . ASP E 1 233 ? -8.591 33.110 50.867 1.00 62.64 233 ASP E N 1
ATOM 10869 C CA . ASP E 1 233 ? -7.604 33.840 51.647 1.00 55.44 233 ASP E CA 1
ATOM 10870 C C . ASP E 1 233 ? -7.641 35.302 51.229 1.00 50.32 233 ASP E C 1
ATOM 10871 O O . ASP E 1 233 ? -8.237 35.667 50.213 1.00 54.30 233 ASP E O 1
ATOM 10876 N N . ILE E 1 234 ? -6.980 36.142 52.026 1.00 54.00 234 ILE E N 1
ATOM 10877 C CA . ILE E 1 234 ? -6.872 37.555 51.684 1.00 63.72 234 ILE E CA 1
ATOM 10878 C C . ILE E 1 234 ? -6.126 37.741 50.367 1.00 66.71 234 ILE E C 1
ATOM 10879 O O . ILE E 1 234 ? -6.423 38.668 49.604 1.00 68.32 234 ILE E O 1
ATOM 10884 N N . ARG E 1 235 ? -5.168 36.858 50.065 1.00 71.36 235 ARG E N 1
ATOM 10885 C CA . ARG E 1 235 ? -4.431 36.956 48.807 1.00 74.01 235 ARG E CA 1
ATOM 10886 C C . ARG E 1 235 ? -5.350 36.840 47.599 1.00 71.38 235 ARG E C 1
ATOM 10887 O O . ARG E 1 235 ? -5.066 37.421 46.545 1.00 70.15 235 ARG E O 1
ATOM 10895 N N . ASP E 1 236 ? -6.442 36.084 47.725 1.00 68.15 236 ASP E N 1
ATOM 10896 C CA . ASP E 1 236 ? -7.358 35.913 46.602 1.00 68.60 236 ASP E CA 1
ATOM 10897 C C . ASP E 1 236 ? -8.088 37.213 46.283 1.00 66.77 236 ASP E C 1
ATOM 10898 O O . ASP E 1 236 ? -8.288 37.544 45.109 1.00 64.85 236 ASP E O 1
ATOM 10903 N N . TYR E 1 237 ? -8.489 37.965 47.312 1.00 62.92 237 TYR E N 1
ATOM 10904 C CA . TYR E 1 237 ? -9.103 39.270 47.082 1.00 53.87 237 TYR E CA 1
ATOM 10905 C C . TYR E 1 237 ? -8.088 40.261 46.525 1.00 58.29 237 TYR E C 1
ATOM 10906 O O . TYR E 1 237 ? -8.384 41.005 45.582 1.00 54.17 237 TYR E O 1
ATOM 10915 N N . VAL E 1 238 ? -6.885 40.288 47.102 1.00 63.30 238 VAL E N 1
ATOM 10916 C CA . VAL E 1 238 ? -5.855 41.217 46.643 1.00 65.98 238 VAL E CA 1
ATOM 10917 C C . VAL E 1 238 ? -5.521 40.957 45.178 1.00 70.07 238 VAL E C 1
ATOM 10918 O O . VAL E 1 238 ? -5.420 41.887 44.367 1.00 75.83 238 VAL E O 1
ATOM 10930 N N . LEU E 1 240 ? -7.356 39.299 42.901 1.00 66.72 240 LEU E N 1
ATOM 10931 C CA . LEU E 1 240 ? -8.522 39.617 42.080 1.00 64.97 240 LEU E CA 1
ATOM 10932 C C . LEU E 1 240 ? -8.604 41.112 41.794 1.00 75.16 240 LEU E C 1
ATOM 10933 O O . LEU E 1 240 ? -8.877 41.520 40.659 1.00 70.34 240 LEU E O 1
ATOM 10938 N N . ARG E 1 241 ? -8.362 41.944 42.810 1.00 79.54 241 ARG E N 1
ATOM 10939 C CA . ARG E 1 241 ? -8.367 43.389 42.602 1.00 76.95 241 ARG E CA 1
ATOM 10940 C C . ARG E 1 241 ? -7.252 43.811 41.653 1.00 82.82 241 ARG E C 1
ATOM 10941 O O . ARG E 1 241 ? -7.500 44.513 40.665 1.00 81.12 241 ARG E O 1
ATOM 10949 N N . SER E 1 242 ? -6.015 43.386 41.936 1.00 78.04 242 SER E N 1
ATOM 10950 C CA . SER E 1 242 ? -4.877 43.818 41.125 1.00 82.32 242 SER E CA 1
ATOM 10951 C C . SER E 1 242 ? -5.023 43.390 39.673 1.00 86.91 242 SER E C 1
ATOM 10952 O O . SER E 1 242 ? -4.483 44.046 38.775 1.00 92.65 242 SER E O 1
ATOM 10955 N N . ALA E 1 243 ? -5.739 42.294 39.423 1.00 80.91 243 ALA E N 1
ATOM 10956 C CA . ALA E 1 243 ? -5.903 41.811 38.058 1.00 83.15 243 ALA E CA 1
ATOM 10957 C C . ALA E 1 243 ? -6.788 42.749 37.249 1.00 85.74 243 ALA E C 1
ATOM 10958 O O . ALA E 1 243 ? -6.461 43.102 36.110 1.00 96.82 243 ALA E O 1
ATOM 10960 N N . ILE E 1 244 ? -7.916 43.169 37.824 1.00 87.05 244 ILE E N 1
ATOM 10961 C CA . ILE E 1 244 ? -8.809 44.072 37.105 1.00 92.87 244 ILE E CA 1
ATOM 10962 C C . ILE E 1 244 ? -8.170 45.445 36.943 1.00 96.23 244 ILE E C 1
ATOM 10963 O O . ILE E 1 244 ? -8.415 46.138 35.948 1.00 97.94 244 ILE E O 1
ATOM 10968 N N . LEU E 1 245 ? -7.330 45.856 37.897 1.00 102.60 245 LEU E N 1
ATOM 10969 C CA . LEU E 1 245 ? -6.654 47.146 37.808 1.00 102.23 245 LEU E CA 1
ATOM 10970 C C . LEU E 1 245 ? -5.399 47.106 36.943 1.00 110.85 245 LEU E C 1
ATOM 10971 O O . LEU E 1 245 ? -4.916 48.169 36.532 1.00 116.41 245 LEU E O 1
ATOM 10976 N N . GLY E 1 246 ? -4.852 45.920 36.672 1.00 108.96 246 GLY E N 1
ATOM 10977 C CA . GLY E 1 246 ? -3.608 45.782 35.951 1.00 115.40 246 GLY E CA 1
ATOM 10978 C C . GLY E 1 246 ? -2.359 46.054 36.775 1.00 120.10 246 GLY E C 1
ATOM 10979 O O . GLY E 1 246 ? -1.295 45.517 36.457 1.00 130.71 246 GLY E O 1
ATOM 10980 N N . VAL E 1 247 ? -2.462 46.871 37.822 1.00 115.60 247 VAL E N 1
ATOM 10981 C CA . VAL E 1 247 ? -1.301 47.185 38.663 1.00 114.39 247 VAL E CA 1
ATOM 10982 C C . VAL E 1 247 ? -0.749 45.894 39.253 1.00 103.19 247 VAL E C 1
ATOM 10983 O O . VAL E 1 247 ? -1.526 44.954 39.510 1.00 94.81 247 VAL E O 1
ATOM 10987 N N . PRO E 1 248 ? 0.567 45.757 39.445 1.00 104.17 248 PRO E N 1
ATOM 10988 C CA . PRO E 1 248 ? 1.075 44.599 40.193 1.00 103.25 248 PRO E CA 1
ATOM 10989 C C . PRO E 1 248 ? 0.584 44.624 41.633 1.00 96.89 248 PRO E C 1
ATOM 10990 O O . PRO E 1 248 ? 0.355 45.687 42.213 1.00 101.39 248 PRO E O 1
ATOM 10994 N N . VAL E 1 249 ? 0.418 43.436 42.209 1.00 95.47 249 VAL E N 1
ATOM 10995 C CA . VAL E 1 249 ? -0.161 43.319 43.548 1.00 97.09 249 VAL E CA 1
ATOM 10996 C C . VAL E 1 249 ? 0.743 44.054 44.534 1.00 93.60 249 VAL E C 1
ATOM 10997 O O . VAL E 1 249 ? 1.952 43.786 44.594 1.00 88.91 249 VAL E O 1
ATOM 11001 N N . PRO E 1 250 ? 0.210 45.018 45.287 1.00 85.99 250 PRO E N 1
ATOM 11002 C CA . PRO E 1 250 ? 1.053 45.898 46.115 1.00 90.26 250 PRO E CA 1
ATOM 11003 C C . PRO E 1 250 ? 1.166 45.511 47.586 1.00 93.08 250 PRO E C 1
ATOM 11004 O O . PRO E 1 250 ? 1.756 46.283 48.350 1.00 105.70 250 PRO E O 1
ATOM 11008 N N . GLU E 1 251 ? 0.631 44.368 48.000 1.00 88.49 251 GLU E N 1
ATOM 11009 C CA . GLU E 1 251 ? 0.629 44.009 49.411 1.00 95.22 251 GLU E CA 1
ATOM 11010 C C . GLU E 1 251 ? 0.386 42.513 49.533 1.00 95.74 251 GLU E C 1
ATOM 11011 O O . GLU E 1 251 ? 0.083 41.829 48.553 1.00 99.38 251 GLU E O 1
ATOM 11017 N N . GLY E 1 252 ? 0.521 42.016 50.755 1.00 97.05 252 GLY E N 1
ATOM 11018 C CA . GLY E 1 252 ? 0.298 40.611 51.026 1.00 98.21 252 GLY E CA 1
ATOM 11019 C C . GLY E 1 252 ? 1.460 39.746 50.569 1.00 97.72 252 GLY E C 1
ATOM 11020 O O . GLY E 1 252 ? 2.474 40.215 50.054 1.00 92.91 252 GLY E O 1
ATOM 11021 N N . LEU E 1 253 ? 1.281 38.437 50.760 1.00 102.58 253 LEU E N 1
ATOM 11022 C CA . LEU E 1 253 ? 2.304 37.455 50.418 1.00 100.48 253 LEU E CA 1
ATOM 11023 C C . LEU E 1 253 ? 2.694 37.488 48.947 1.00 98.83 253 LEU E C 1
ATOM 11024 O O . LEU E 1 253 ? 3.723 36.908 48.587 1.00 101.95 253 LEU E O 1
ATOM 11029 N N . ASP E 1 254 ? 1.907 38.138 48.089 1.00 91.09 254 ASP E N 1
ATOM 11030 C CA . ASP E 1 254 ? 2.233 38.249 46.674 1.00 89.40 254 ASP E CA 1
ATOM 11031 C C . ASP E 1 254 ? 2.665 39.655 46.286 1.00 92.74 254 ASP E C 1
ATOM 11032 O O . ASP E 1 254 ? 2.641 39.994 45.099 1.00 93.28 254 ASP E O 1
ATOM 11037 N N . LYS E 1 255 ? 3.041 40.485 47.261 1.00 90.02 255 LYS E N 1
ATOM 11038 C CA . LYS E 1 255 ? 3.581 41.804 46.953 1.00 94.93 255 LYS E CA 1
ATOM 11039 C C . LYS E 1 255 ? 4.714 41.661 45.950 1.00 98.64 255 LYS E C 1
ATOM 11040 O O . LYS E 1 255 ? 5.830 41.281 46.314 1.00 103.25 255 LYS E O 1
ATOM 11046 N N . GLY E 1 256 ? 4.426 41.928 44.682 1.00 100.25 256 GLY E N 1
ATOM 11047 C CA . GLY E 1 256 ? 5.436 41.814 43.654 1.00 103.27 256 GLY E CA 1
ATOM 11048 C C . GLY E 1 256 ? 4.911 41.235 42.360 1.00 103.50 256 GLY E C 1
ATOM 11049 O O . GLY E 1 256 ? 5.258 41.722 41.281 1.00 109.15 256 GLY E O 1
ATOM 11050 N N . ASP E 1 257 ? 4.068 40.207 42.456 1.00 100.00 257 ASP E N 1
ATOM 11051 C CA . ASP E 1 257 ? 3.602 39.499 41.273 1.00 105.89 257 ASP E CA 1
ATOM 11052 C C . ASP E 1 257 ? 2.906 40.450 40.303 1.00 99.83 257 ASP E C 1
ATOM 11053 O O . ASP E 1 257 ? 2.450 41.537 40.666 1.00 101.33 257 ASP E O 1
ATOM 11058 N N . ARG E 1 258 ? 2.847 40.031 39.049 1.00 103.29 258 ARG E N 1
ATOM 11059 C CA . ARG E 1 258 ? 2.212 40.819 37.997 1.00 108.91 258 ARG E CA 1
ATOM 11060 C C . ARG E 1 258 ? 1.046 40.028 37.434 1.00 107.43 258 ARG E C 1
ATOM 11061 O O . ARG E 1 258 ? 1.266 38.970 36.814 1.00 107.85 258 ARG E O 1
ATOM 11069 N N . PRO E 1 259 ? -0.196 40.479 37.625 1.00 106.57 259 PRO E N 1
ATOM 11070 C CA . PRO E 1 259 ? -1.345 39.731 37.086 1.00 105.39 259 PRO E CA 1
ATOM 11071 C C . PRO E 1 259 ? -1.228 39.411 35.607 1.00 102.50 259 PRO E C 1
ATOM 11072 O O . PRO E 1 259 ? -1.815 38.423 35.146 1.00 89.91 259 PRO E O 1
ATOM 11076 N N . HIS E 1 260 ? -0.484 40.219 34.846 1.00 114.36 260 HIS E N 1
ATOM 11077 C CA . HIS E 1 260 ? -0.281 39.923 33.432 1.00 127.28 260 HIS E CA 1
ATOM 11078 C C . HIS E 1 260 ? 0.426 38.586 33.243 1.00 120.59 260 HIS E C 1
ATOM 11079 O O . HIS E 1 260 ? 0.121 37.841 32.304 1.00 121.37 260 HIS E O 1
ATOM 11086 N N . ALA E 1 261 ? 1.369 38.261 34.133 1.00 110.10 261 ALA E N 1
ATOM 11087 C CA . ALA E 1 261 ? 2.096 36.998 34.055 1.00 108.58 261 ALA E CA 1
ATOM 11088 C C . ALA E 1 261 ? 1.193 35.788 34.249 1.00 106.88 261 ALA E C 1
ATOM 11089 O O . ALA E 1 261 ? 1.524 34.698 33.772 1.00 109.75 261 ALA E O 1
ATOM 11091 N N . TYR E 1 262 ? 0.065 35.953 34.936 1.00 107.71 262 TYR E N 1
ATOM 11092 C CA . TYR E 1 262 ? -0.854 34.845 35.174 1.00 100.67 262 TYR E CA 1
ATOM 11093 C C . TYR E 1 262 ? -1.958 34.799 34.122 1.00 104.53 262 TYR E C 1
ATOM 11094 O O . TYR E 1 262 ? -2.130 33.786 33.438 1.00 107.08 262 TYR E O 1
ATOM 11103 N N . PHE E 1 263 ? -2.705 35.893 33.977 1.00 102.80 263 PHE E N 1
ATOM 11104 C CA . PHE E 1 263 ? -3.944 35.898 33.213 1.00 95.48 263 PHE E CA 1
ATOM 11105 C C . PHE E 1 263 ? -3.808 36.559 31.849 1.00 97.39 263 PHE E C 1
ATOM 11106 O O . PHE E 1 263 ? -4.806 36.689 31.135 1.00 100.98 263 PHE E O 1
ATOM 11114 N N . GLY E 1 264 ? -2.607 36.978 31.469 1.00 97.44 264 GLY E N 1
ATOM 11115 C CA . GLY E 1 264 ? -2.409 37.632 30.201 1.00 101.15 264 GLY 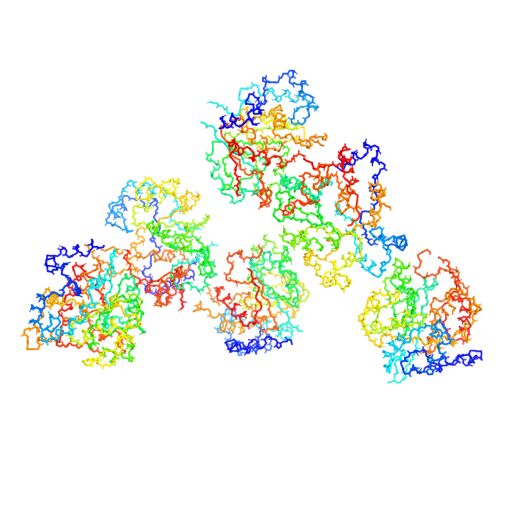E CA 1
ATOM 11116 C C . GLY E 1 264 ? -2.623 39.128 30.292 1.00 110.22 264 GLY E C 1
ATOM 11117 O O . GLY E 1 264 ? -2.705 39.706 31.380 1.00 109.65 264 GLY E O 1
ATOM 11118 N N . PRO E 1 265 ? -2.723 39.784 29.141 1.00 122.43 265 PRO E N 1
ATOM 11119 C CA . PRO E 1 265 ? -2.846 41.247 29.131 1.00 119.99 265 PRO E CA 1
ATOM 11120 C C . PRO E 1 265 ? -4.251 41.727 29.465 1.00 121.45 265 PRO E C 1
ATOM 11121 O O . PRO E 1 265 ? -4.419 42.791 30.068 1.00 115.63 265 PRO E O 1
ATOM 11125 N N . GLU E 1 266 ? -5.258 40.940 29.084 1.00 137.42 266 GLU E N 1
ATOM 11126 C CA . GLU E 1 266 ? -6.655 41.341 29.230 1.00 140.79 266 GLU E CA 1
ATOM 11127 C C . GLU E 1 266 ? -7.008 41.558 30.697 1.00 135.72 266 GLU E C 1
ATOM 11128 O O . GLU E 1 266 ? -6.884 40.645 31.520 1.00 134.24 266 GLU E O 1
ATOM 11134 N N . ALA E 1 267 ? -7.460 42.773 31.016 1.00 137.15 267 ALA E N 1
ATOM 11135 C CA . ALA E 1 267 ? -7.811 43.142 32.383 1.00 127.50 267 ALA E CA 1
ATOM 11136 C C . ALA E 1 267 ? -9.245 43.655 32.473 1.00 130.29 267 ALA E C 1
ATOM 11137 O O . ALA E 1 267 ? -9.479 44.777 32.935 1.00 119.43 267 ALA E O 1
ATOM 11139 N N . SER E 1 268 ? -10.207 42.844 32.043 1.00 137.34 268 SER E N 1
ATOM 11140 C CA . SER E 1 268 ? -11.615 43.209 32.081 1.00 138.36 268 SER E CA 1
ATOM 11141 C C . SER E 1 268 ? -12.260 42.768 33.390 1.00 127.18 268 SER E C 1
ATOM 11142 O O . SER E 1 268 ? -11.749 41.904 34.107 1.00 125.49 268 SER E O 1
ATOM 11145 N N . ALA E 1 269 ? -13.406 43.379 33.697 1.00 116.29 269 ALA E N 1
ATOM 11146 C CA . ALA E 1 269 ? -14.215 42.909 34.814 1.00 103.75 269 ALA E CA 1
ATOM 11147 C C . ALA E 1 269 ? -14.987 41.644 34.469 1.00 98.37 269 ALA E C 1
ATOM 11148 O O . ALA E 1 269 ? -15.361 40.894 35.377 1.00 100.35 269 ALA E O 1
ATOM 11150 N N . SER E 1 270 ? -15.232 41.393 33.180 1.00 100.05 270 SER E N 1
ATOM 11151 C CA . SER E 1 270 ? -15.841 40.142 32.749 1.00 103.41 270 SER E CA 1
ATOM 11152 C C . SER E 1 270 ? -14.839 38.996 32.715 1.00 101.84 270 SER E C 1
ATOM 11153 O O . SER E 1 270 ? -15.250 37.831 32.689 1.00 104.42 270 SER E O 1
ATOM 11156 N N . LYS E 1 271 ? -13.540 39.306 32.717 1.00 99.45 271 LYS E N 1
ATOM 11157 C CA . LYS E 1 271 ? -12.486 38.297 32.737 1.00 94.74 271 LYS E CA 1
ATOM 11158 C C . LYS E 1 271 ? -12.342 37.616 34.093 1.00 91.36 271 LYS E C 1
ATOM 11159 O O . LYS E 1 271 ? -11.872 36.475 34.150 1.00 89.78 271 LYS E O 1
ATOM 11165 N N . PHE E 1 272 ? -12.744 38.274 35.179 1.00 86.92 272 PHE E N 1
ATOM 11166 C CA . PHE E 1 272 ? -12.519 37.767 36.528 1.00 75.31 272 PHE E CA 1
ATOM 11167 C C . PHE E 1 272 ? -13.828 37.776 37.302 1.00 72.07 272 PHE E C 1
ATOM 11168 O O . PHE E 1 272 ? -14.456 38.829 37.453 1.00 71.93 272 PHE E O 1
ATOM 11176 N N . LYS E 1 273 ? -14.233 36.605 37.793 1.00 66.82 273 LYS E N 1
ATOM 11177 C CA . LYS E 1 273 ? -15.407 36.453 38.640 1.00 68.38 273 LYS E CA 1
ATOM 11178 C C . LYS E 1 273 ? -14.993 35.902 40.000 1.00 61.82 273 LYS E C 1
ATOM 11179 O O . LYS E 1 273 ? -13.891 35.375 40.170 1.00 67.72 273 LYS E O 1
ATOM 11185 N N . LEU E 1 274 ? -15.883 36.043 40.980 1.00 59.69 274 LEU E N 1
ATOM 11186 C CA . LEU E 1 274 ? -15.566 35.741 42.372 1.00 53.55 274 LEU E CA 1
ATOM 11187 C C . LEU E 1 274 ? -16.646 34.847 42.960 1.00 58.21 274 LEU E C 1
ATOM 11188 O O . LEU E 1 274 ? -17.804 35.262 43.071 1.00 57.74 274 LEU E O 1
ATOM 11193 N N . LEU E 1 275 ? -16.266 33.632 43.350 1.00 51.59 275 LEU E N 1
ATOM 11194 C CA . LEU E 1 275 ? -17.231 32.683 43.883 1.00 49.14 275 LEU E CA 1
ATOM 11195 C C . LEU E 1 275 ? -17.732 33.139 45.249 1.00 50.73 275 LEU E C 1
ATOM 11196 O O . LEU E 1 275 ? -16.970 33.655 46.068 1.00 52.72 275 LEU E O 1
ATOM 11201 N N . HIS E 1 276 ? -19.022 32.934 45.500 1.00 56.60 276 HIS E N 1
ATOM 11202 C CA . HIS E 1 276 ? -19.670 33.562 46.651 1.00 53.58 276 HIS E CA 1
ATOM 11203 C C . HIS E 1 276 ? -19.439 32.734 47.914 1.00 46.06 276 HIS E C 1
ATOM 11204 O O . HIS E 1 276 ? -19.687 31.524 47.907 1.00 47.35 276 HIS E O 1
ATOM 11211 N N . PRO E 1 277 ? -18.976 33.346 49.013 1.00 44.17 277 PRO E N 1
ATOM 11212 C CA . PRO E 1 277 ? -18.784 32.566 50.251 1.00 42.11 277 PRO E CA 1
ATOM 11213 C C . PRO E 1 277 ? -20.040 31.870 50.755 1.00 47.51 277 PRO E C 1
ATOM 11214 O O . PRO E 1 277 ? -19.945 30.735 51.236 1.00 53.26 277 PRO E O 1
ATOM 11218 N N . ASP E 1 278 ? -21.215 32.504 50.668 1.00 54.40 278 ASP E N 1
ATOM 11219 C CA . ASP E 1 278 ? -22.430 31.831 51.128 1.00 49.86 278 ASP E CA 1
ATOM 11220 C C . ASP E 1 278 ? -22.757 30.621 50.268 1.00 49.22 278 ASP E C 1
ATOM 11221 O O . ASP E 1 278 ? -23.319 29.639 50.766 1.00 57.10 278 ASP E O 1
ATOM 11226 N N . PHE E 1 279 ? -22.432 30.686 48.974 1.00 49.69 279 PHE E N 1
ATOM 11227 C CA . PHE E 1 279 ? -22.602 29.533 48.097 1.00 47.51 279 PHE E CA 1
ATOM 11228 C C . PHE E 1 279 ? -21.706 28.383 48.533 1.00 48.90 279 PHE E C 1
ATOM 11229 O O . PHE E 1 279 ? -22.138 27.224 48.564 1.00 54.82 279 PHE E O 1
ATOM 11237 N N . ILE E 1 280 ? -20.453 28.692 48.878 1.00 49.08 280 ILE E N 1
ATOM 11238 C CA . ILE E 1 280 ? -19.527 27.673 49.367 1.00 55.84 280 ILE E CA 1
ATOM 11239 C C . ILE E 1 280 ? -20.050 27.065 50.662 1.00 55.50 280 ILE E C 1
ATOM 11240 O O . ILE E 1 280 ? -20.043 25.841 50.841 1.00 52.92 280 ILE E O 1
ATOM 11245 N N . SER E 1 281 ? -20.525 27.914 51.581 1.00 49.87 281 SER E N 1
ATOM 11246 C CA . SER E 1 281 ? -21.092 27.412 52.832 1.00 50.77 281 SER E CA 1
ATOM 11247 C C . SER E 1 281 ? -22.310 26.539 52.569 1.00 54.16 281 SER E C 1
ATOM 11248 O O . SER E 1 281 ? -22.542 25.550 53.275 1.00 51.32 281 SER E O 1
ATOM 11251 N N . TYR E 1 282 ? -23.110 26.905 51.568 1.00 60.35 282 TYR E N 1
ATOM 11252 C CA . TYR E 1 282 ? -24.280 26.109 51.214 1.00 67.93 282 TYR E CA 1
ATOM 11253 C C . TYR E 1 282 ? -23.873 24.770 50.606 1.00 70.99 282 TYR E C 1
ATOM 11254 O O . TYR E 1 282 ? -24.490 23.739 50.895 1.00 65.20 282 TYR E O 1
ATOM 11263 N N . LEU E 1 283 ? -22.821 24.762 49.780 1.00 62.59 283 LEU E N 1
ATOM 11264 C CA . LEU E 1 283 ? -22.313 23.503 49.239 1.00 64.49 283 LEU E CA 1
ATOM 11265 C C . LEU E 1 283 ? -21.753 22.616 50.342 1.00 63.48 283 LEU E C 1
ATOM 11266 O O . LEU E 1 283 ? -21.945 21.394 50.330 1.00 61.48 283 LEU E O 1
ATOM 11271 N N . THR E 1 284 ? -21.050 23.216 51.302 1.00 60.88 284 THR E N 1
ATOM 11272 C CA . THR E 1 284 ? -20.502 22.436 52.404 1.00 51.58 284 THR E CA 1
ATOM 11273 C C . THR E 1 284 ? -21.612 21.896 53.298 1.00 56.93 284 THR E C 1
ATOM 11274 O O . THR E 1 284 ? -21.571 20.732 53.711 1.00 61.27 284 THR E O 1
ATOM 11278 N N . GLU E 1 285 ? -22.637 22.706 53.570 1.00 61.65 285 GLU E N 1
ATOM 11279 C CA . GLU E 1 285 ? -23.654 22.293 54.531 1.00 57.70 285 GLU E CA 1
ATOM 11280 C C . GLU E 1 285 ? -24.604 21.263 53.934 1.00 58.65 285 GLU E C 1
ATOM 11281 O O . GLU E 1 285 ? -25.040 20.338 54.629 1.00 60.23 285 GLU E O 1
ATOM 11287 N N . ARG E 1 286 ? -24.931 21.396 52.649 1.00 57.96 286 ARG E N 1
ATOM 11288 C CA . ARG E 1 286 ? -25.951 20.546 52.046 1.00 59.94 286 ARG E CA 1
ATOM 11289 C C . ARG E 1 286 ? -25.393 19.310 51.355 1.00 59.89 286 ARG E C 1
ATOM 11290 O O . ARG E 1 286 ? -26.098 18.296 51.263 1.00 67.99 286 ARG E O 1
ATOM 11298 N N . PHE E 1 287 ? -24.162 19.361 50.852 1.00 63.07 287 PHE E N 1
ATOM 11299 C CA . PHE E 1 287 ? -23.643 18.288 50.012 1.00 64.45 287 PHE E CA 1
ATOM 11300 C C . PHE E 1 287 ? -22.388 17.613 50.538 1.00 62.23 287 PHE E C 1
ATOM 11301 O O . PHE E 1 287 ? -22.206 16.420 50.292 1.00 77.05 287 PHE E O 1
ATOM 11309 N N . LEU E 1 288 ? -21.517 18.332 51.237 1.00 56.19 288 LEU E N 1
ATOM 11310 C CA . LEU E 1 288 ? -20.223 17.804 51.650 1.00 52.71 288 LEU E CA 1
ATOM 11311 C C . LEU E 1 288 ? -19.942 18.130 53.109 1.00 56.23 288 LEU E C 1
ATOM 11312 O O . LEU E 1 288 ? -18.864 18.605 53.465 1.00 48.87 288 LEU E O 1
ATOM 11317 N N . LYS E 1 289 ? -20.906 17.855 53.991 1.00 66.91 289 LYS E N 1
ATOM 11318 C CA . LYS E 1 289 ? -20.737 18.171 55.410 1.00 71.74 289 LYS E CA 1
ATOM 11319 C C . LYS E 1 289 ? -20.078 16.978 56.094 1.00 62.73 289 LYS E C 1
ATOM 11320 O O . LYS E 1 289 ? -20.704 16.192 56.808 1.00 66.31 289 LYS E O 1
ATOM 11326 N N . SER E 1 290 ? -18.773 16.858 55.875 1.00 69.54 290 SER E N 1
ATOM 11327 C CA . SER E 1 290 ? -18.049 15.705 56.380 1.00 74.31 290 SER E CA 1
ATOM 11328 C C . SER E 1 290 ? -17.887 15.787 57.892 1.00 69.08 290 SER E C 1
ATOM 11329 O O . SER E 1 290 ? -17.855 16.867 58.488 1.00 65.71 290 SER E O 1
ATOM 11332 N N . LYS E 1 291 ? -17.771 14.613 58.509 1.00 57.99 291 LYS E N 1
ATOM 11333 C CA . LYS E 1 291 ? -17.491 14.495 59.934 1.00 60.58 291 LYS E CA 1
ATOM 11334 C C . LYS E 1 291 ? -16.160 15.137 60.337 1.00 74.04 291 LYS E C 1
ATOM 11335 O O . LYS E 1 291 ? -15.894 15.244 61.539 1.00 83.80 291 LYS E O 1
ATOM 11341 N N . LEU E 1 292 ? -15.329 15.562 59.376 1.00 74.76 292 LEU E N 1
ATOM 11342 C CA . LEU E 1 292 ? -14.085 16.269 59.673 1.00 73.30 292 LEU E CA 1
ATOM 11343 C C . LEU E 1 292 ? -14.302 17.691 60.177 1.00 76.89 292 LEU E C 1
ATOM 11344 O O . LEU E 1 292 ? -13.317 18.389 60.433 1.00 72.92 292 LEU E O 1
ATOM 11349 N N . ILE E 1 293 ? -15.545 18.139 60.326 1.00 81.57 293 ILE E N 1
ATOM 11350 C CA . ILE E 1 293 ? -15.839 19.468 60.850 1.00 85.44 293 ILE E CA 1
ATOM 11351 C C . ILE E 1 293 ? -15.932 19.392 62.369 1.00 99.21 293 ILE E C 1
ATOM 11352 O O . ILE E 1 293 ? -16.613 18.514 62.915 1.00 102.11 293 ILE E O 1
ATOM 11357 N N . ASN E 1 294 ? -15.244 20.307 63.051 1.00 113.08 294 ASN E N 1
ATOM 11358 C CA . ASN E 1 294 ? -15.309 20.401 64.511 1.00 124.65 294 ASN E CA 1
ATOM 11359 C C . ASN E 1 294 ? -14.989 21.814 65.012 1.00 127.77 294 ASN E C 1
ATOM 11360 O O . ASN E 1 294 ? -14.079 22.481 64.516 1.00 127.90 294 ASN E O 1
ATOM 11365 N N . ASP E 1 299 ? -5.730 22.493 59.793 1.00 130.03 299 ASP E N 1
ATOM 11366 C CA . ASP E 1 299 ? -6.598 23.600 59.411 1.00 134.85 299 ASP E CA 1
ATOM 11367 C C . ASP E 1 299 ? -8.062 23.176 59.490 1.00 125.24 299 ASP E C 1
ATOM 11368 O O . ASP E 1 299 ? -8.387 22.159 60.103 1.00 137.13 299 ASP E O 1
ATOM 11373 N N . LEU E 1 300 ? -8.943 23.957 58.876 1.00 98.78 300 LEU E N 1
ATOM 11374 C CA . LEU E 1 300 ? -10.367 23.664 58.891 1.00 82.78 300 LEU E CA 1
ATOM 11375 C C . LEU E 1 300 ? -10.789 23.034 57.568 1.00 70.72 300 LEU E C 1
ATOM 11376 O O . LEU E 1 300 ? -10.030 22.974 56.600 1.00 64.56 300 LEU E O 1
ATOM 11381 N N . TYR E 1 301 ? -12.027 22.563 57.538 1.00 63.85 301 TYR E N 1
ATOM 11382 C CA . TYR E 1 301 ? -12.508 21.765 56.426 1.00 59.25 301 TYR E CA 1
ATOM 11383 C C . TYR E 1 301 ? -13.083 22.634 55.314 1.00 58.61 301 TYR E C 1
ATOM 11384 O O . TYR E 1 301 ? -13.714 23.666 55.564 1.00 62.29 301 TYR E O 1
ATOM 11401 N N . PRO E 1 303 ? -14.441 21.898 50.833 1.00 47.18 303 PRO E N 1
ATOM 11402 C CA . PRO E 1 303 ? -14.400 21.045 49.646 1.00 46.79 303 PRO E CA 1
ATOM 11403 C C . PRO E 1 303 ? -13.191 21.366 48.781 1.00 46.57 303 PRO E C 1
ATOM 11404 O O . PRO E 1 303 ? -12.683 22.492 48.772 1.00 41.81 303 PRO E O 1
ATOM 11408 N N . SER E 1 304 ? -12.726 20.350 48.055 1.00 50.08 304 SER E N 1
ATOM 11409 C CA . SER E 1 304 ? -11.635 20.530 47.109 1.00 43.41 304 SER E CA 1
ATOM 11410 C C . SER E 1 304 ? -12.026 21.533 46.030 1.00 43.51 304 SER E C 1
ATOM 11411 O O . SER E 1 304 ? -13.207 21.772 45.762 1.00 44.85 304 SER E O 1
ATOM 11414 N N . THR E 1 305 ? -11.008 22.134 45.412 1.00 45.47 305 THR E N 1
ATOM 11415 C CA . THR E 1 305 ? -11.257 23.086 44.334 1.00 49.10 305 THR E CA 1
ATOM 11416 C C . THR E 1 305 ? -12.065 22.442 43.215 1.00 44.25 305 THR E C 1
ATOM 11417 O O . THR E 1 305 ? -13.037 23.026 42.716 1.00 49.75 305 THR E O 1
ATOM 11421 N N . GLY E 1 306 ? -11.681 21.228 42.813 1.00 48.51 306 GLY E N 1
ATOM 11422 C CA . GLY E 1 306 ? -12.446 20.513 41.804 1.00 51.64 306 GLY E CA 1
ATOM 11423 C C . GLY E 1 306 ? -13.893 20.313 42.207 1.00 50.51 306 GLY E C 1
ATOM 11424 O O . GLY E 1 306 ? -14.805 20.516 41.402 1.00 56.22 306 GLY E O 1
ATOM 11425 N N . ALA E 1 307 ? -14.124 19.936 43.468 1.00 52.17 307 ALA E N 1
ATOM 11426 C CA . ALA E 1 307 ? -15.492 19.771 43.951 1.00 52.83 307 ALA E CA 1
ATOM 11427 C C . ALA E 1 307 ? -16.251 21.092 43.927 1.00 55.39 307 ALA E C 1
ATOM 11428 O O . ALA E 1 307 ? -17.440 21.128 43.588 1.00 50.05 307 ALA E O 1
ATOM 11430 N N . LEU E 1 308 ? -15.590 22.188 44.302 1.00 54.68 308 LEU E N 1
ATOM 11431 C CA . LEU E 1 308 ? -16.234 23.492 44.200 1.00 51.71 308 LEU E CA 1
ATOM 11432 C C . LEU E 1 308 ? -16.613 23.784 42.756 1.00 57.55 308 LEU E C 1
ATOM 11433 O O . LEU E 1 308 ? -17.745 24.188 42.466 1.00 59.91 308 LEU E O 1
ATOM 11446 N N . LEU E 1 310 ? -17.001 21.681 40.270 1.00 71.37 310 LEU E N 1
ATOM 11447 C CA . LEU E 1 310 ? -18.011 20.748 39.786 1.00 68.06 310 LEU E CA 1
ATOM 11448 C C . LEU E 1 310 ? -19.410 21.184 40.219 1.00 62.79 310 LEU E C 1
ATOM 11449 O O . LEU E 1 310 ? -20.301 21.367 39.382 1.00 59.43 310 LEU E O 1
ATOM 11454 N N . LEU E 1 311 ? -19.616 21.382 41.523 1.00 58.04 311 LEU E N 1
ATOM 11455 C CA . LEU E 1 311 ? -20.927 21.811 42.000 1.00 64.33 311 LEU E CA 1
ATOM 11456 C C . LEU E 1 311 ? -21.310 23.193 41.484 1.00 72.14 311 LEU E C 1
ATOM 11457 O O . LEU E 1 311 ? -22.505 23.483 41.359 1.00 73.96 311 LEU E O 1
ATOM 11462 N N . THR E 1 312 ? -20.328 24.044 41.177 1.00 69.60 312 THR E N 1
ATOM 11463 C CA . THR E 1 312 ? -20.626 25.320 40.532 1.00 67.05 312 THR E CA 1
ATOM 11464 C C . THR E 1 312 ? -21.291 25.102 39.181 1.00 74.17 312 THR E C 1
ATOM 11465 O O . THR E 1 312 ? -22.356 25.665 38.901 1.00 77.55 312 THR E O 1
ATOM 11469 N N . ALA E 1 313 ? -20.674 24.284 38.323 1.00 71.50 313 ALA E N 1
ATOM 11470 C CA . ALA E 1 313 ? -21.293 23.984 37.039 1.00 74.01 313 ALA E CA 1
ATOM 11471 C C . ALA E 1 313 ? -22.620 23.263 37.222 1.00 70.54 313 ALA E C 1
ATOM 11472 O O . ALA E 1 313 ? -23.534 23.428 36.407 1.00 74.76 313 ALA E O 1
ATOM 11474 N N . LEU E 1 314 ? -22.753 22.480 38.294 1.00 68.05 314 LEU E N 1
ATOM 11475 C CA . LEU E 1 314 ? -24.024 21.821 38.569 1.00 76.15 314 LEU E CA 1
ATOM 11476 C C . LEU E 1 314 ? -25.152 22.821 38.803 1.00 76.88 314 LEU E C 1
ATOM 11477 O O . LEU E 1 314 ? -26.319 22.487 38.576 1.00 75.29 314 LEU E O 1
ATOM 11482 N N . HIS E 1 315 ? -24.832 24.039 39.235 1.00 66.67 315 HIS E N 1
ATOM 11483 C CA . HIS E 1 315 ? -25.843 25.054 39.487 1.00 77.50 315 HIS E CA 1
ATOM 11484 C C . HIS E 1 315 ? -25.986 26.065 38.357 1.00 75.03 315 HIS E C 1
ATOM 11485 O O . HIS E 1 315 ? -26.914 26.879 38.394 1.00 83.94 315 HIS E O 1
ATOM 11492 N N . THR E 1 316 ? -25.102 26.037 37.359 1.00 69.16 316 THR E N 1
ATOM 11493 C CA . THR E 1 316 ? -25.124 27.015 36.282 1.00 75.56 316 THR E CA 1
ATOM 11494 C C . THR E 1 316 ? -25.296 26.394 34.906 1.00 81.15 316 THR E C 1
ATOM 11495 O O . THR E 1 316 ? -25.439 27.131 33.925 1.00 86.48 316 THR E O 1
ATOM 11499 N N . CYS E 1 317 ? -25.295 25.071 34.799 1.00 86.66 317 CYS E N 1
ATOM 11500 C CA . CYS E 1 317 ? -25.348 24.400 33.513 1.00 89.45 317 CYS E CA 1
ATOM 11501 C C . CYS E 1 317 ? -26.600 23.543 33.413 1.00 97.19 317 CYS E C 1
ATOM 11502 O O . CYS E 1 317 ? -27.265 23.254 34.412 1.00 94.03 317 CYS E O 1
ATOM 11505 N N . ASP E 1 318 ? -26.921 23.149 32.180 1.00 103.21 318 ASP E N 1
ATOM 11506 C CA . ASP E 1 318 ? -28.062 22.279 31.934 1.00 109.17 318 ASP E CA 1
ATOM 11507 C C . ASP E 1 318 ? -27.691 20.806 32.017 1.00 113.81 318 ASP E C 1
ATOM 11508 O O . ASP E 1 318 ? -28.551 19.972 32.316 1.00 117.02 318 ASP E O 1
ATOM 11513 N N . GLN E 1 319 ? -26.434 20.470 31.740 1.00 114.26 319 GLN E N 1
ATOM 11514 C CA . GLN E 1 319 ? -25.902 19.139 31.987 1.00 111.16 319 GLN E CA 1
ATOM 11515 C C . GLN E 1 319 ? -24.404 19.288 32.198 1.00 106.84 319 GLN E C 1
ATOM 11516 O O . GLN E 1 319 ? -23.767 20.164 31.607 1.00 105.44 319 GLN E O 1
ATOM 11522 N N . VAL E 1 320 ? -23.850 18.440 33.060 1.00 99.50 320 VAL E N 1
ATOM 11523 C CA . VAL E 1 320 ? -22.450 18.526 33.451 1.00 90.36 320 VAL E CA 1
ATOM 11524 C C . VAL E 1 320 ? -21.790 17.174 33.221 1.00 97.24 320 VAL E C 1
ATOM 11525 O O . VAL E 1 320 ? -22.408 16.125 33.433 1.00 94.31 320 VAL E O 1
ATOM 11529 N N . SER E 1 321 ? -20.537 17.204 32.775 1.00 94.38 321 SER E N 1
ATOM 11530 C CA . SER E 1 321 ? -19.727 16.012 32.579 1.00 87.30 321 SER E CA 1
ATOM 11531 C C . SER E 1 321 ? -18.459 16.144 33.410 1.00 83.19 321 SER E C 1
ATOM 11532 O O . SER E 1 321 ? -17.745 17.144 33.295 1.00 85.46 321 SER E O 1
ATOM 11535 N N . ALA E 1 322 ? -18.179 15.141 34.238 1.00 85.33 322 ALA E N 1
ATOM 11536 C CA . ALA E 1 322 ? -17.041 15.169 35.151 1.00 75.71 322 ALA E CA 1
ATOM 11537 C C . ALA E 1 322 ? -15.962 14.217 34.650 1.00 74.83 322 ALA E C 1
ATOM 11538 O O . ALA E 1 322 ? -16.231 13.032 34.425 1.00 82.93 322 ALA E O 1
ATOM 11540 N N . TYR E 1 323 ? -14.743 14.735 34.489 1.00 75.30 323 TYR E N 1
ATOM 11541 C CA . TYR E 1 323 ? -13.599 13.961 34.017 1.00 78.96 323 TYR E CA 1
ATOM 11542 C C . TYR E 1 323 ? -12.436 14.163 34.976 1.00 75.34 323 TYR E C 1
ATOM 11543 O O . TYR E 1 323 ? -12.163 15.292 35.393 1.00 78.91 323 TYR E O 1
ATOM 11552 N N . GLY E 1 324 ? -11.747 13.077 35.310 1.00 76.08 324 GLY E N 1
ATOM 11553 C CA . GLY E 1 324 ? -10.591 13.179 36.177 1.00 69.09 324 GLY E CA 1
ATOM 11554 C C . GLY E 1 324 ? -10.898 13.430 37.635 1.00 63.49 324 GLY E C 1
ATOM 11555 O O . GLY E 1 324 ? -10.064 14.003 38.342 1.00 63.67 324 GLY E O 1
ATOM 11556 N N . PHE E 1 325 ? -12.066 13.013 38.113 1.00 63.05 325 PHE E N 1
ATOM 11557 C CA . PHE E 1 325 ? -12.440 13.154 39.513 1.00 63.83 325 PHE E CA 1
ATOM 11558 C C . PHE E 1 325 ? -12.318 11.821 40.246 1.00 66.66 325 PHE E C 1
ATOM 11559 O O . PHE E 1 325 ? -12.239 10.749 39.639 1.00 71.36 325 PHE E O 1
ATOM 11567 N N . ILE E 1 326 ? -12.312 11.911 41.580 1.00 63.81 326 ILE E N 1
ATOM 11568 C CA . ILE E 1 326 ? -12.012 10.763 42.430 1.00 65.02 326 ILE E CA 1
ATOM 11569 C C . ILE E 1 326 ? -13.118 9.720 42.311 1.00 60.62 326 ILE E C 1
ATOM 11570 O O . ILE E 1 326 ? -14.313 10.047 42.308 1.00 57.27 326 ILE E O 1
ATOM 11575 N N . THR E 1 327 ? -12.718 8.451 42.197 1.00 57.91 327 THR E N 1
ATOM 11576 C CA . THR E 1 327 ? -13.634 7.333 42.008 1.00 55.29 327 THR E CA 1
ATOM 11577 C C . THR E 1 327 ? -13.204 6.173 42.905 1.00 61.26 327 THR E C 1
ATOM 11578 O O . THR E 1 327 ? -12.120 6.185 43.493 1.00 66.44 327 THR E O 1
ATOM 11582 N N . SER E 1 328 ? -14.083 5.168 43.019 1.00 49.97 328 SER E N 1
ATOM 11583 C CA . SER E 1 328 ? -13.773 3.958 43.783 1.00 63.77 328 SER E CA 1
ATOM 11584 C C . SER E 1 328 ? -12.453 3.330 43.345 1.00 62.73 328 SER E C 1
ATOM 11585 O O . SER E 1 328 ? -11.633 2.933 44.179 1.00 60.37 328 SER E O 1
ATOM 11588 N N . ASN E 1 329 ? -12.245 3.211 42.033 1.00 67.00 329 ASN E N 1
ATOM 11589 C CA . ASN E 1 329 ? -11.040 2.610 41.474 1.00 68.29 329 ASN E CA 1
ATOM 11590 C C . ASN E 1 329 ? -9.885 3.604 41.322 1.00 68.00 329 ASN E C 1
ATOM 11591 O O . ASN E 1 329 ? -8.988 3.352 40.505 1.00 68.04 329 ASN E O 1
ATOM 11596 N N . TYR E 1 330 ? -9.890 4.706 42.081 1.00 58.48 330 TYR E N 1
ATOM 11597 C CA . TYR E 1 330 ? -8.804 5.685 42.029 1.00 53.21 330 TYR E CA 1
ATOM 11598 C C . TYR E 1 330 ? -7.426 5.027 42.103 1.00 57.93 330 TYR E C 1
ATOM 11599 O O . TYR E 1 330 ? -6.482 5.485 41.452 1.00 61.99 330 TYR E O 1
ATOM 11608 N N . TRP E 1 331 ? -7.302 3.942 42.874 1.00 59.32 331 TRP E N 1
ATOM 11609 C CA . TRP E 1 331 ? -6.007 3.339 43.181 1.00 58.71 331 TRP E CA 1
ATOM 11610 C C . TRP E 1 331 ? -5.357 2.665 41.977 1.00 65.10 331 TRP E C 1
ATOM 11611 O O . TRP E 1 331 ? -4.146 2.424 42.004 1.00 60.73 331 TRP E O 1
ATOM 11622 N N . LYS E 1 332 ? -6.128 2.349 40.932 1.00 67.75 332 LYS E N 1
ATOM 11623 C CA . LYS E 1 332 ? -5.572 1.758 39.718 1.00 62.98 332 LYS E CA 1
ATOM 11624 C C . LYS E 1 332 ? -4.767 2.750 38.890 1.00 73.69 332 LYS E C 1
ATOM 11625 O O . LYS E 1 332 ? -4.153 2.342 37.898 1.00 70.41 332 LYS E O 1
ATOM 11631 N N . PHE E 1 333 ? -4.754 4.029 39.267 1.00 72.98 333 PHE E N 1
ATOM 11632 C CA . PHE E 1 333 ? -4.104 5.080 38.496 1.00 80.64 333 PHE E CA 1
ATOM 11633 C C . PHE E 1 333 ? -3.201 5.910 39.402 1.00 78.35 333 PHE E C 1
ATOM 11634 O O . PHE E 1 333 ? -3.166 5.729 40.623 1.00 75.30 333 PHE E O 1
ATOM 11642 N N . SER E 1 334 ? -2.467 6.835 38.784 1.00 83.26 334 SER E N 1
ATOM 11643 C CA . SER E 1 334 ? -1.601 7.751 39.512 1.00 78.65 334 SER E CA 1
ATOM 11644 C C . SER E 1 334 ? -2.417 8.904 40.092 1.00 78.22 334 SER E C 1
ATOM 11645 O O . SER E 1 334 ? -3.619 9.039 39.840 1.00 75.71 334 SER E O 1
ATOM 11648 N N . ASP E 1 335 ? -1.752 9.754 40.880 1.00 84.78 335 ASP E N 1
ATOM 11649 C CA . ASP E 1 335 ? -2.447 10.876 41.505 1.00 77.03 335 ASP E CA 1
ATOM 11650 C C . ASP E 1 335 ? -3.017 11.816 40.448 1.00 68.41 335 ASP E C 1
ATOM 11651 O O . ASP E 1 335 ? -4.210 12.143 40.467 1.00 67.93 335 ASP E O 1
ATOM 11656 N N . HIS E 1 336 ? -2.184 12.238 39.502 1.00 71.63 336 HIS E N 1
ATOM 11657 C CA . HIS E 1 336 ? -2.593 13.118 38.420 1.00 71.50 336 HIS E CA 1
ATOM 11658 C C . HIS E 1 336 ? -2.304 12.462 37.075 1.00 76.13 336 HIS E C 1
ATOM 11659 O O . HIS E 1 336 ? -1.434 11.594 36.963 1.00 80.17 336 HIS E O 1
ATOM 11666 N N . TYR E 1 337 ? -3.047 12.888 36.046 1.00 74.10 337 TYR E N 1
ATOM 11667 C CA . TYR E 1 337 ? -2.837 12.337 34.709 1.00 81.70 337 TYR E CA 1
ATOM 11668 C C . TYR E 1 337 ? -1.461 12.677 34.150 1.00 89.29 337 TYR E C 1
ATOM 11669 O O . TYR E 1 337 ? -1.026 12.050 33.177 1.00 101.71 337 TYR E O 1
ATOM 11678 N N . PHE E 1 338 ? -0.770 13.647 34.738 1.00 89.75 338 PHE E N 1
ATOM 11679 C CA . PHE E 1 338 ? 0.588 13.985 34.331 1.00 87.33 338 PHE E CA 1
ATOM 11680 C C . PHE E 1 338 ? 1.594 13.449 35.347 1.00 86.87 338 PHE E C 1
ATOM 11681 O O . PHE E 1 338 ? 2.753 13.862 35.372 1.00 89.52 338 PHE E O 1
ATOM 11689 N N . ASN E 1 350 ? -8.203 19.538 55.726 1.00 79.09 350 ASN E N 1
ATOM 11690 C CA . ASN E 1 350 ? -8.453 19.916 54.341 1.00 73.86 350 ASN E CA 1
ATOM 11691 C C . ASN E 1 350 ? -9.802 19.372 53.876 1.00 69.68 350 ASN E C 1
ATOM 11692 O O . ASN E 1 350 ? -10.844 19.971 54.139 1.00 64.75 350 ASN E O 1
ATOM 11697 N N . HIS E 1 351 ? -9.779 18.234 53.184 1.00 53.99 351 HIS E N 1
ATOM 11698 C CA . HIS E 1 351 ? -11.000 17.645 52.653 1.00 56.35 351 HIS E CA 1
ATOM 11699 C C . HIS E 1 351 ? -10.894 16.135 52.709 1.00 48.34 351 HIS E C 1
ATOM 11700 O O . HIS E 1 351 ? -9.799 15.574 52.763 1.00 74.26 351 HIS E O 1
ATOM 11707 N N . ASP E 1 352 ? -12.044 15.473 52.667 1.00 51.82 352 ASP E N 1
ATOM 11708 C CA . ASP E 1 352 ? -12.071 14.025 52.519 1.00 72.67 352 ASP E CA 1
ATOM 11709 C C . ASP E 1 352 ? -12.567 13.693 51.118 1.00 62.24 352 ASP E C 1
ATOM 11710 O O . ASP E 1 352 ? -13.715 13.983 50.760 1.00 48.51 352 ASP E O 1
ATOM 11715 N N . LEU E 1 353 ? -11.679 13.091 50.329 1.00 61.52 353 LEU E N 1
ATOM 11716 C CA . LEU E 1 353 ? -12.009 12.678 48.976 1.00 55.85 353 LEU E CA 1
ATOM 11717 C C . LEU E 1 353 ? -13.066 11.584 48.946 1.00 49.16 353 LEU E C 1
ATOM 11718 O O . LEU E 1 353 ? -13.740 11.425 47.924 1.00 48.23 353 LEU E O 1
ATOM 11723 N N . SER E 1 354 ? -13.214 10.814 50.027 1.00 42.46 354 SER E N 1
ATOM 11724 C CA . SER E 1 354 ? -14.223 9.760 50.041 1.00 38.87 354 SER E CA 1
ATOM 11725 C C . SER E 1 354 ? -15.628 10.351 49.976 1.00 49.43 354 SER E C 1
ATOM 11726 O O . SER E 1 354 ? -16.469 9.896 49.193 1.00 57.44 354 SER E O 1
ATOM 11729 N N . LEU E 1 355 ? -15.898 11.377 50.786 1.00 49.75 355 LEU E N 1
ATOM 11730 C CA . LEU E 1 355 ? -17.212 12.013 50.734 1.00 50.04 355 LEU E CA 1
ATOM 11731 C C . LEU E 1 355 ? -17.489 12.599 49.353 1.00 44.67 355 LEU E C 1
ATOM 11732 O O . LEU E 1 355 ? -18.604 12.477 48.832 1.00 54.93 355 LEU E O 1
ATOM 11737 N N . GLU E 1 356 ? -16.474 13.206 48.734 1.00 42.85 356 GLU E N 1
ATOM 11738 C CA . GLU E 1 356 ? -16.625 13.759 47.391 1.00 44.12 356 GLU E CA 1
ATOM 11739 C C . GLU E 1 356 ? -16.874 12.659 46.365 1.00 45.54 356 GLU E C 1
ATOM 11740 O O . GLU E 1 356 ? -17.789 12.763 45.538 1.00 58.85 356 GLU E O 1
ATOM 11746 N N . ALA E 1 357 ? -16.074 11.590 46.410 1.00 54.63 357 ALA E N 1
ATOM 11747 C CA . ALA E 1 357 ? -16.268 10.471 45.492 1.00 44.43 357 ALA E CA 1
ATOM 11748 C C . ALA E 1 357 ? -17.643 9.843 45.671 1.00 46.91 357 ALA E C 1
ATOM 11749 O O . ALA E 1 357 ? -18.286 9.440 44.693 1.00 52.65 357 ALA E O 1
ATOM 11751 N N . ALA E 1 358 ? -18.106 9.739 46.917 1.00 46.30 358 ALA E N 1
ATOM 11752 C CA . ALA E 1 358 ? -19.450 9.232 47.159 1.00 53.17 358 ALA E CA 1
ATOM 11753 C C . ALA E 1 358 ? -20.507 10.200 46.639 1.00 63.50 358 ALA E C 1
ATOM 11754 O O . ALA E 1 358 ? -21.557 9.771 46.148 1.00 62.92 358 ALA E O 1
ATOM 11756 N N . LEU E 1 359 ? -20.247 11.507 46.728 1.00 57.17 359 LEU E N 1
ATOM 11757 C CA . LEU E 1 359 ? -21.199 12.478 46.193 1.00 54.95 359 LEU E CA 1
ATOM 11758 C C . LEU E 1 359 ? -21.350 12.308 44.689 1.00 60.05 359 LEU E C 1
ATOM 11759 O O . LEU E 1 359 ? -22.471 12.255 44.169 1.00 65.40 359 LEU E O 1
ATOM 11764 N N . TRP E 1 360 ? -20.227 12.212 43.969 1.00 61.79 360 TRP E N 1
ATOM 11765 C CA . TRP E 1 360 ? -20.301 12.050 42.521 1.00 66.14 360 TRP E CA 1
ATOM 11766 C C . TRP E 1 360 ? -21.023 10.765 42.144 1.00 64.32 360 TRP E C 1
ATOM 11767 O O . TRP E 1 360 ? -21.716 10.723 41.123 1.00 78.10 360 TRP E O 1
ATOM 11778 N N . ARG E 1 361 ? -20.885 9.714 42.956 1.00 62.62 361 ARG E N 1
ATOM 11779 C CA . ARG E 1 361 ? -21.603 8.475 42.680 1.00 68.78 361 ARG E CA 1
ATOM 11780 C C . ARG E 1 361 ? -23.108 8.672 42.812 1.00 77.11 361 ARG E C 1
ATOM 11781 O O . ARG E 1 361 ? -23.872 8.327 41.903 1.00 79.08 361 ARG E O 1
ATOM 11789 N N . ASP E 1 362 ? -23.554 9.232 43.940 1.00 78.38 362 ASP E N 1
ATOM 11790 C CA . ASP E 1 362 ? -24.985 9.435 44.130 1.00 78.24 362 ASP E CA 1
ATOM 11791 C C . ASP E 1 362 ? -25.537 10.450 43.142 1.00 80.36 362 ASP E C 1
ATOM 11792 O O . ASP E 1 362 ? -26.717 10.383 42.780 1.00 82.18 362 ASP E O 1
ATOM 11797 N N . LEU E 1 363 ? -24.704 11.388 42.691 1.00 88.31 363 LEU E N 1
ATOM 11798 C CA . LEU E 1 363 ? -25.127 12.300 41.635 1.00 84.57 363 LEU E CA 1
ATOM 11799 C C . LEU E 1 363 ? -25.329 11.557 40.321 1.00 87.42 363 LEU E C 1
ATOM 11800 O O . LEU E 1 363 ? -26.246 11.875 39.555 1.00 83.87 363 LEU E O 1
ATOM 11805 N N . HIS E 1 364 ? -24.484 10.563 40.046 1.00 77.40 364 HIS E N 1
ATOM 11806 C CA . HIS E 1 364 ? -24.644 9.785 38.825 1.00 82.08 364 HIS E CA 1
ATOM 11807 C C . HIS E 1 364 ? -25.857 8.869 38.914 1.00 86.42 364 HIS E C 1
ATOM 11808 O O . HIS E 1 364 ? -26.605 8.727 37.940 1.00 91.71 364 HIS E O 1
ATOM 11815 N N . LYS E 1 365 ? -26.076 8.248 40.076 1.00 87.82 365 LYS E N 1
ATOM 11816 C CA . LYS E 1 365 ? -27.157 7.279 40.221 1.00 89.16 365 LYS E CA 1
ATOM 11817 C C . LYS E 1 365 ? -28.536 7.913 40.120 1.00 95.86 365 LYS E C 1
ATOM 11818 O O . LYS E 1 365 ? -29.527 7.183 40.016 1.00 104.03 365 LYS E O 1
ATOM 11824 N N . ALA E 1 366 ? -28.628 9.240 40.162 1.00 96.85 366 ALA E N 1
ATOM 11825 C CA . ALA E 1 366 ? -29.879 9.940 39.907 1.00 104.91 366 ALA E CA 1
ATOM 11826 C C . ALA E 1 366 ? -29.891 10.603 38.537 1.00 101.79 366 ALA E C 1
ATOM 11827 O O . ALA E 1 366 ? -30.792 11.400 38.249 1.00 93.56 366 ALA E O 1
ATOM 11829 N N . GLY E 1 367 ? -28.911 10.293 37.687 1.00 100.96 367 GLY E N 1
ATOM 11830 C CA . GLY E 1 367 ? -28.781 10.910 36.385 1.00 101.06 367 GLY E CA 1
ATOM 11831 C C . GLY E 1 367 ? -28.479 12.390 36.400 1.00 95.01 367 GLY E C 1
ATOM 11832 O O . GLY E 1 367 ? -28.351 12.987 35.324 1.00 97.59 367 GLY E O 1
ATOM 11833 N N . ILE E 1 368 ? -28.365 12.997 37.585 1.00 85.11 368 ILE E N 1
ATOM 11834 C CA . ILE E 1 368 ? -28.082 14.423 37.697 1.00 85.40 368 ILE E CA 1
ATOM 11835 C C . ILE E 1 368 ? -26.728 14.754 37.085 1.00 89.27 368 ILE E C 1
ATOM 11836 O O . ILE E 1 368 ? -26.565 15.801 36.448 1.00 92.92 368 ILE E O 1
ATOM 11841 N N . LEU E 1 369 ? -25.745 13.871 37.249 1.00 82.96 369 LEU E N 1
ATOM 11842 C CA . LEU E 1 369 ? -24.379 14.124 36.814 1.00 83.51 369 LEU E CA 1
ATOM 11843 C C . LEU E 1 369 ? -23.894 12.996 35.915 1.00 92.81 369 LEU E C 1
ATOM 11844 O O . LEU E 1 369 ? -24.123 11.817 36.209 1.00 86.95 369 LEU E O 1
ATOM 11849 N N . GLN E 1 370 ? -23.231 13.362 34.819 1.00 100.52 370 GLN E N 1
ATOM 11850 C CA . GLN E 1 370 ? -22.525 12.403 33.979 1.00 103.47 370 GLN E CA 1
ATOM 11851 C C . GLN E 1 370 ? -21.091 12.306 34.484 1.00 96.88 370 GLN E C 1
ATOM 11852 O O . GLN E 1 370 ? -20.357 13.302 34.481 1.00 99.84 370 GLN E O 1
ATOM 11858 N N . LEU E 1 371 ? -20.700 11.116 34.933 1.00 88.83 371 LEU E N 1
ATOM 11859 C CA . LEU E 1 371 ? -19.394 10.889 35.539 1.00 88.44 371 LEU E CA 1
ATOM 11860 C C . LEU E 1 371 ? -18.623 9.882 34.702 1.00 84.76 371 LEU E C 1
ATOM 11861 O O . LEU E 1 371 ? -19.109 8.775 34.453 1.00 85.10 371 LEU E O 1
ATOM 11866 N N . TYR E 1 372 ? -17.425 10.265 34.276 1.00 85.33 372 TYR E N 1
ATOM 11867 C CA . TYR E 1 372 ? -16.579 9.361 33.513 1.00 92.28 372 TYR E CA 1
ATOM 11868 C C . TYR E 1 372 ? -15.945 8.341 34.446 1.00 92.98 372 TYR E C 1
ATOM 11869 O O . TYR E 1 372 ? -15.327 8.707 35.450 1.00 97.65 372 TYR E O 1
ATOM 11878 N N . GLN E 1 373 ? -16.105 7.062 34.122 1.00 95.67 373 GLN E N 1
ATOM 11879 C CA . GLN E 1 373 ? -15.475 5.994 34.881 1.00 93.12 373 GLN E CA 1
ATOM 11880 C C . GLN E 1 373 ? -14.845 5.002 33.916 1.00 95.99 373 GLN E C 1
ATOM 11881 O O . GLN E 1 373 ? -15.286 4.863 32.773 1.00 105.78 373 GLN E O 1
ATOM 11887 N N . ARG E 1 374 ? -13.804 4.321 34.384 1.00 95.31 374 ARG E N 1
ATOM 11888 C CA . ARG E 1 374 ? -13.185 3.249 33.610 1.00 101.88 374 ARG E CA 1
ATOM 11889 C C . ARG E 1 374 ? -12.329 2.344 34.491 1.00 100.19 374 ARG E C 1
ATOM 11890 O O . ARG E 1 374 ? -12.509 1.126 34.505 1.00 106.46 374 ARG E O 1
ATOM 11898 N N . LEU F 1 70 ? 26.762 -28.851 31.397 1.00 125.69 70 LEU F N 1
ATOM 11899 C CA . LEU F 1 70 ? 26.887 -28.458 29.998 1.00 125.39 70 LEU F CA 1
ATOM 11900 C C . LEU F 1 70 ? 27.699 -29.477 29.206 1.00 135.41 70 LEU F C 1
ATOM 11901 O O . LEU F 1 70 ? 27.415 -29.735 28.034 1.00 129.83 70 LEU F O 1
ATOM 11906 N N . HIS F 1 71 ? 28.711 -30.047 29.865 1.00 153.16 71 HIS F N 1
ATOM 11907 C CA . HIS F 1 71 ? 29.613 -30.986 29.205 1.00 164.50 71 HIS F CA 1
ATOM 11908 C C . HIS F 1 71 ? 28.837 -32.112 28.530 1.00 166.08 71 HIS F C 1
ATOM 11909 O O . HIS F 1 71 ? 29.006 -32.370 27.333 1.00 166.62 71 HIS F O 1
ATOM 11916 N N . LEU F 1 72 ? 27.956 -32.777 29.283 1.00 164.27 72 LEU F N 1
ATOM 11917 C CA . LEU F 1 72 ? 27.130 -33.832 28.702 1.00 161.75 72 LEU F CA 1
ATOM 11918 C C . LEU F 1 72 ? 26.041 -33.266 27.799 1.00 150.08 72 LEU F C 1
ATOM 11919 O O . LEU F 1 72 ? 25.668 -33.905 26.808 1.00 149.40 72 LEU F O 1
ATOM 11924 N N . ALA F 1 73 ? 25.527 -32.074 28.120 1.00 133.03 73 ALA F N 1
ATOM 11925 C CA . ALA F 1 73 ? 24.428 -31.501 27.351 1.00 122.44 73 ALA F CA 1
ATOM 11926 C C . ALA F 1 73 ? 24.802 -31.292 25.889 1.00 118.73 73 ALA F C 1
ATOM 11927 O O . ALA F 1 73 ? 23.927 -31.318 25.016 1.00 123.97 73 ALA F O 1
ATOM 11929 N N . ILE F 1 74 ? 26.086 -31.079 25.602 1.00 113.11 74 ILE F N 1
ATOM 11930 C CA . ILE F 1 74 ? 26.516 -30.960 24.213 1.00 111.14 74 ILE F CA 1
ATOM 11931 C C . ILE F 1 74 ? 26.771 -32.338 23.609 1.00 119.91 74 ILE F C 1
ATOM 11932 O O . ILE F 1 74 ? 26.522 -32.554 22.416 1.00 110.10 74 ILE F O 1
ATOM 11937 N N . GLN F 1 75 ? 27.249 -33.290 24.414 1.00 139.84 75 GLN F N 1
ATOM 11938 C CA . GLN F 1 75 ? 27.539 -34.631 23.923 1.00 153.14 75 GLN F CA 1
ATOM 11939 C C . GLN F 1 75 ? 26.287 -35.475 23.715 1.00 159.85 75 GLN F C 1
ATOM 11940 O O . GLN F 1 75 ? 26.331 -36.444 22.949 1.00 169.69 75 GLN F O 1
ATOM 11946 N N . ARG F 1 76 ? 25.178 -35.134 24.371 1.00 154.77 76 ARG F N 1
ATOM 11947 C CA . ARG F 1 76 ? 23.934 -35.873 24.171 1.00 162.12 76 ARG F CA 1
ATOM 11948 C C . ARG F 1 76 ? 23.267 -35.493 22.855 1.00 166.73 76 ARG F C 1
ATOM 11949 O O . ARG F 1 76 ? 23.119 -36.327 21.957 1.00 166.28 76 ARG F O 1
ATOM 11957 N N . HIS F 1 77 ? 22.856 -34.245 22.727 1.00 176.75 77 HIS F N 1
ATOM 11958 C CA . HIS F 1 77 ? 22.136 -33.806 21.537 1.00 174.06 77 HIS F CA 1
ATOM 11959 C C . HIS F 1 77 ? 23.091 -33.704 20.354 1.00 161.48 77 HIS F C 1
ATOM 11960 O O . HIS F 1 77 ? 24.024 -32.890 20.391 1.00 159.04 77 HIS F O 1
ATOM 11967 N N . PRO F 1 78 ? 22.906 -34.497 19.293 1.00 148.91 78 PRO F N 1
ATOM 11968 C CA . PRO F 1 78 ? 23.922 -34.543 18.231 1.00 137.65 78 PRO F CA 1
ATOM 11969 C C . PRO F 1 78 ? 24.011 -33.277 17.399 1.00 125.85 78 PRO F C 1
ATOM 11970 O O . PRO F 1 78 ? 25.060 -33.044 16.787 1.00 126.49 78 PRO F O 1
ATOM 11974 N N . HIS F 1 79 ? 22.958 -32.456 17.348 1.00 113.24 79 HIS F N 1
ATOM 11975 C CA . HIS F 1 79 ? 23.003 -31.265 16.503 1.00 108.76 79 HIS F CA 1
ATOM 11976 C C . HIS F 1 79 ? 24.034 -30.256 16.993 1.00 108.88 79 HIS F C 1
ATOM 11977 O O . HIS F 1 79 ? 24.633 -29.541 16.182 1.00 102.87 79 HIS F O 1
ATOM 11984 N N . PHE F 1 80 ? 24.245 -30.170 18.304 1.00 112.13 80 PHE F N 1
ATOM 11985 C CA . PHE F 1 80 ? 25.242 -29.266 18.856 1.00 113.08 80 PHE F CA 1
ATOM 11986 C C . PHE F 1 80 ? 26.548 -29.962 19.215 1.00 111.39 80 PHE F C 1
ATOM 11987 O O . PHE F 1 80 ? 27.524 -29.277 19.539 1.00 115.72 80 PHE F O 1
ATOM 11995 N N . ARG F 1 81 ? 26.594 -31.295 19.161 1.00 97.54 81 ARG F N 1
ATOM 11996 C CA . ARG F 1 81 ? 27.854 -32.000 19.371 1.00 100.92 81 ARG F CA 1
ATOM 11997 C C . ARG F 1 81 ? 28.836 -31.688 18.248 1.00 110.73 81 ARG F C 1
ATOM 11998 O O . ARG F 1 81 ? 29.916 -31.133 18.481 1.00 102.84 81 ARG F O 1
ATOM 12006 N N . GLY F 1 82 ? 28.464 -32.024 17.014 1.00 133.28 82 GLY F N 1
ATOM 12007 C CA . GLY F 1 82 ? 29.285 -31.731 15.855 1.00 134.16 82 GLY F CA 1
ATOM 12008 C C . GLY F 1 82 ? 29.196 -30.281 15.427 1.00 126.50 82 GLY F C 1
ATOM 12009 O O . GLY F 1 82 ? 29.064 -29.976 14.237 1.00 123.96 82 GLY F O 1
ATOM 12010 N N . LEU F 1 83 ? 29.272 -29.376 16.402 1.00 113.59 83 LEU F N 1
ATOM 12011 C CA . LEU F 1 83 ? 29.152 -27.946 16.156 1.00 100.83 83 LEU F CA 1
ATOM 12012 C C . LEU F 1 83 ? 30.019 -27.177 17.146 1.00 87.68 83 LEU F C 1
ATOM 12013 O O . LEU F 1 83 ? 30.775 -26.282 16.754 1.00 83.70 83 LEU F O 1
ATOM 12018 N N . PHE F 1 84 ? 29.921 -27.522 18.429 1.00 83.92 84 PHE F N 1
ATOM 12019 C CA . PHE F 1 84 ? 30.756 -26.895 19.444 1.00 83.94 84 PHE F CA 1
ATOM 12020 C C . PHE F 1 84 ? 32.201 -27.359 19.319 1.00 90.65 84 PHE F C 1
ATOM 12021 O O . PHE F 1 84 ? 32.484 -28.516 18.993 1.00 90.73 84 PHE F O 1
ATOM 12029 N N . ASN F 1 85 ? 33.124 -26.440 19.607 1.00 88.29 85 ASN F N 1
ATOM 12030 C CA . ASN F 1 85 ? 34.557 -26.716 19.492 1.00 80.77 85 ASN F CA 1
ATOM 12031 C C . ASN F 1 85 ? 35.266 -25.905 20.578 1.00 79.62 85 ASN F C 1
ATOM 12032 O O . ASN F 1 85 ? 35.661 -24.758 20.355 1.00 67.96 85 ASN F O 1
ATOM 12037 N N . LEU F 1 86 ? 35.420 -26.519 21.754 1.00 87.66 86 LEU F N 1
ATOM 12038 C CA . LEU F 1 86 ? 36.077 -25.855 22.873 1.00 98.57 86 LEU F CA 1
ATOM 12039 C C . LEU F 1 86 ? 37.564 -25.627 22.632 1.00 97.90 86 LEU F C 1
ATOM 12040 O O . LEU F 1 86 ? 38.186 -24.864 23.378 1.00 99.58 86 LEU F O 1
ATOM 12045 N N . SER F 1 87 ? 38.148 -26.249 21.613 1.00 96.97 87 SER F N 1
ATOM 12046 C CA . SER F 1 87 ? 39.572 -26.101 21.349 1.00 101.46 87 SER F CA 1
ATOM 12047 C C . SER F 1 87 ? 39.895 -24.903 20.465 1.00 97.56 87 SER F C 1
ATOM 12048 O O . SER F 1 87 ? 41.076 -24.642 20.214 1.00 106.79 87 SER F O 1
ATOM 12051 N N . ILE F 1 88 ? 38.895 -24.176 19.986 1.00 80.24 88 ILE F N 1
ATOM 12052 C CA . ILE F 1 88 ? 39.155 -22.980 19.181 1.00 71.34 88 ILE F CA 1
ATOM 12053 C C . ILE F 1 88 ? 39.510 -21.827 20.116 1.00 68.15 88 ILE F C 1
ATOM 12054 O O . ILE F 1 88 ? 38.810 -21.614 21.115 1.00 71.87 88 ILE F O 1
ATOM 12059 N N . PRO F 1 89 ? 40.578 -21.082 19.845 1.00 77.40 89 PRO F N 1
ATOM 12060 C CA . PRO F 1 89 ? 40.945 -19.982 20.743 1.00 75.18 89 PRO F CA 1
ATOM 12061 C C . PRO F 1 89 ? 39.888 -18.887 20.718 1.00 71.48 89 PRO F C 1
ATOM 12062 O O . PRO F 1 89 ? 39.438 -18.457 19.654 1.00 60.49 89 PRO F O 1
ATOM 12066 N N . VAL F 1 90 ? 39.483 -18.458 21.911 1.00 70.48 90 VAL F N 1
ATOM 12067 C CA . VAL F 1 90 ? 38.505 -17.387 22.055 1.00 67.37 90 VAL F CA 1
ATOM 12068 C C . VAL F 1 90 ? 39.166 -16.013 22.011 1.00 67.21 90 VAL F C 1
ATOM 12069 O O . VAL F 1 90 ? 38.585 -15.059 21.481 1.00 62.39 90 VAL F O 1
ATOM 12073 N N . LEU F 1 91 ? 40.366 -15.892 22.560 1.00 59.00 91 LEU F N 1
ATOM 12074 C CA . LEU F 1 91 ? 41.089 -14.634 22.607 1.00 66.07 91 LEU F CA 1
ATOM 12075 C C . LEU F 1 91 ? 42.270 -14.670 21.647 1.00 69.46 91 LEU F C 1
ATOM 12076 O O . LEU F 1 91 ? 42.870 -15.721 21.411 1.00 72.21 91 LEU F O 1
ATOM 12081 N N . LEU F 1 92 ? 42.585 -13.507 21.091 1.00 71.38 92 LEU F N 1
ATOM 12082 C CA . LEU F 1 92 ? 43.786 -13.302 20.298 1.00 60.91 92 LEU F CA 1
ATOM 12083 C C . LEU F 1 92 ? 44.876 -12.715 21.184 1.00 66.89 92 LEU F C 1
ATOM 12084 O O . LEU F 1 92 ? 44.599 -11.856 22.026 1.00 63.90 92 LEU F O 1
ATOM 12089 N N . TRP F 1 93 ? 46.110 -13.189 21.002 1.00 67.33 93 TRP F N 1
ATOM 12090 C CA . TRP F 1 93 ? 47.246 -12.740 21.806 1.00 71.87 93 TRP F CA 1
ATOM 12091 C C . TRP F 1 93 ? 48.537 -12.970 21.017 1.00 69.65 93 TRP F C 1
ATOM 12092 O O . TRP F 1 93 ? 48.512 -13.380 19.853 1.00 63.87 93 TRP F O 1
ATOM 12103 N N . GLY F 1 94 ? 49.677 -12.713 21.669 1.00 76.60 94 GLY F N 1
ATOM 12104 C CA . GLY F 1 94 ? 50.944 -12.612 20.948 1.00 73.78 94 GLY F CA 1
ATOM 12105 C C . GLY F 1 94 ? 51.347 -13.884 20.222 1.00 70.18 94 GLY F C 1
ATOM 12106 O O . GLY F 1 94 ? 51.602 -13.868 19.016 1.00 67.76 94 GLY F O 1
ATOM 12107 N N . ASP F 1 95 ? 51.418 -15.004 20.947 1.00 67.93 95 ASP F N 1
ATOM 12108 C CA . ASP F 1 95 ? 51.897 -16.253 20.357 1.00 73.84 95 ASP F CA 1
ATOM 12109 C C . ASP F 1 95 ? 51.058 -16.741 19.185 1.00 72.92 95 ASP F C 1
ATOM 12110 O O . ASP F 1 95 ? 51.515 -17.626 18.454 1.00 69.49 95 ASP F O 1
ATOM 12115 N N . LEU F 1 96 ? 49.853 -16.208 18.987 1.00 71.52 96 LEU F N 1
ATOM 12116 C CA . LEU F 1 96 ? 49.069 -16.578 17.818 1.00 61.14 96 LEU F CA 1
ATOM 12117 C C . LEU F 1 96 ? 49.345 -15.694 16.611 1.00 61.42 96 LEU F C 1
ATOM 12118 O O . LEU F 1 96 ? 49.023 -16.091 15.486 1.00 64.48 96 LEU F O 1
ATOM 12123 N N . PHE F 1 97 ? 49.938 -14.521 16.810 1.00 63.52 97 PHE F N 1
ATOM 12124 C CA . PHE F 1 97 ? 50.234 -13.598 15.715 1.00 62.35 97 PHE F CA 1
ATOM 12125 C C . PHE F 1 97 ? 51.413 -14.136 14.908 1.00 59.63 97 PHE F C 1
ATOM 12126 O O . PHE F 1 97 ? 52.570 -13.939 15.275 1.00 71.69 97 PHE F O 1
ATOM 12134 N N . THR F 1 98 ? 51.122 -14.802 13.795 1.00 56.07 98 THR F N 1
ATOM 12135 C CA . THR F 1 98 ? 52.109 -15.406 12.915 1.00 57.51 98 THR F CA 1
ATOM 12136 C C . THR F 1 98 ? 51.943 -14.876 11.498 1.00 58.73 98 THR F C 1
ATOM 12137 O O . THR F 1 98 ? 50.868 -14.382 11.137 1.00 54.69 98 THR F O 1
ATOM 12141 N N . PRO F 1 99 ? 52.989 -14.957 10.664 1.00 61.82 99 PRO F N 1
ATOM 12142 C CA . PRO F 1 99 ? 52.809 -14.608 9.244 1.00 58.94 99 PRO F CA 1
ATOM 12143 C C . PRO F 1 99 ? 51.651 -15.342 8.588 1.00 54.67 99 PRO F C 1
ATOM 12144 O O . PRO F 1 99 ? 50.926 -14.745 7.784 1.00 64.66 99 PRO F O 1
ATOM 12148 N N . ALA F 1 100 ? 51.437 -16.614 8.931 1.00 62.54 100 ALA F N 1
ATOM 12149 C CA . ALA F 1 100 ? 50.333 -17.364 8.338 1.00 59.15 100 ALA F CA 1
ATOM 12150 C C . ALA F 1 100 ? 48.983 -16.756 8.721 1.00 52.83 100 ALA F C 1
ATOM 12151 O O . ALA F 1 100 ? 48.109 -16.567 7.867 1.00 60.81 100 ALA F O 1
ATOM 12153 N N . LEU F 1 101 ? 48.798 -16.443 10.010 1.00 51.91 101 LEU F N 1
ATOM 12154 C CA . LEU F 1 101 ? 47.553 -15.829 10.460 1.00 58.65 101 LEU F CA 1
ATOM 12155 C C . LEU F 1 101 ? 47.339 -14.470 9.809 1.00 57.44 101 LEU F C 1
ATOM 12156 O O . LEU F 1 101 ? 46.209 -14.111 9.457 1.00 53.25 101 LEU F O 1
ATOM 12161 N N . TRP F 1 102 ? 48.413 -13.697 9.645 1.00 52.09 102 TRP F N 1
ATOM 12162 C CA . TRP F 1 102 ? 48.289 -12.393 9.006 1.00 52.85 102 TRP F CA 1
ATOM 12163 C C . TRP F 1 102 ? 47.811 -12.528 7.563 1.00 58.10 102 TRP F C 1
ATOM 12164 O O . TRP F 1 102 ? 46.857 -11.860 7.150 1.00 71.86 102 TRP F O 1
ATOM 12175 N N . ASP F 1 103 ? 48.458 -13.401 6.782 1.00 63.99 103 ASP F N 1
ATOM 12176 C CA . ASP F 1 103 ? 48.105 -13.530 5.369 1.00 63.71 103 ASP F CA 1
ATOM 12177 C C . ASP F 1 103 ? 46.684 -14.048 5.190 1.00 62.45 103 ASP F C 1
ATOM 12178 O O . ASP F 1 103 ? 45.963 -13.600 4.291 1.00 66.82 103 ASP F O 1
ATOM 12183 N N . ARG F 1 104 ? 46.260 -14.993 6.029 1.00 50.06 104 ARG F N 1
ATOM 12184 C CA . ARG F 1 104 ? 44.899 -15.500 5.906 1.00 57.06 104 ARG F CA 1
ATOM 12185 C C . ARG F 1 104 ? 43.885 -14.469 6.389 1.00 60.81 104 ARG F C 1
ATOM 12186 O O . ARG F 1 104 ? 42.884 -14.210 5.715 1.00 65.72 104 ARG F O 1
ATOM 12194 N N . LEU F 1 105 ? 44.132 -13.858 7.551 1.00 62.53 105 LEU F N 1
ATOM 12195 C CA . LEU F 1 105 ? 43.196 -12.857 8.052 1.00 55.44 105 LEU F CA 1
ATOM 12196 C C . LEU F 1 105 ? 43.188 -11.592 7.202 1.00 56.87 105 LEU F C 1
ATOM 12197 O O . LEU F 1 105 ? 42.227 -10.819 7.275 1.00 60.20 105 LEU F O 1
ATOM 12202 N N . SER F 1 106 ? 44.225 -11.370 6.390 1.00 67.25 106 SER F N 1
ATOM 12203 C CA . SER F 1 106 ? 44.214 -10.265 5.437 1.00 64.22 106 SER F CA 1
ATOM 12204 C C . SER F 1 106 ? 43.200 -10.471 4.327 1.00 59.43 106 SER F C 1
ATOM 12205 O O . SER F 1 106 ? 43.005 -9.566 3.508 1.00 60.50 106 SER F O 1
ATOM 12208 N N . GLN F 1 107 ? 42.579 -11.646 4.271 1.00 61.01 107 GLN F N 1
ATOM 12209 C CA . GLN F 1 107 ? 41.583 -11.978 3.267 1.00 78.22 107 GLN F CA 1
ATOM 12210 C C . GLN F 1 107 ? 40.179 -11.531 3.663 1.00 78.94 107 GLN F C 1
ATOM 12211 O O . GLN F 1 107 ? 39.313 -11.412 2.791 1.00 86.99 107 GLN F O 1
ATOM 12217 N N . HIS F 1 108 ? 39.941 -11.240 4.944 1.00 72.72 108 HIS F N 1
ATOM 12218 C CA . HIS F 1 108 ? 38.599 -10.968 5.443 1.00 63.18 108 HIS F CA 1
ATOM 12219 C C . HIS F 1 108 ? 38.555 -9.635 6.180 1.00 62.22 108 HIS F C 1
ATOM 12220 O O . HIS F 1 108 ? 39.513 -9.242 6.849 1.00 66.94 108 HIS F O 1
ATOM 12227 N N . LYS F 1 109 ? 37.419 -8.952 6.067 1.00 54.58 109 LYS F N 1
ATOM 12228 C CA . LYS F 1 109 ? 37.259 -7.613 6.605 1.00 69.34 109 LYS F CA 1
ATOM 12229 C C . LYS F 1 109 ? 36.608 -7.685 7.982 1.00 65.89 109 LYS F C 1
ATOM 12230 O O . LYS F 1 109 ? 36.423 -8.769 8.548 1.00 51.74 109 LYS F O 1
ATOM 12236 N N . ALA F 1 110 ? 36.279 -6.514 8.541 1.00 96.45 110 ALA F N 1
ATOM 12237 C CA . ALA F 1 110 ? 35.278 -6.453 9.595 1.00 92.68 110 ALA F CA 1
ATOM 12238 C C . ALA F 1 110 ? 35.838 -7.180 10.821 1.00 80.58 110 ALA F C 1
ATOM 12239 O O . ALA F 1 110 ? 37.069 -7.198 10.970 1.00 80.82 110 ALA F O 1
ATOM 12241 N N . PRO F 1 111 ? 35.042 -7.774 11.723 1.00 50.76 111 PRO F N 1
ATOM 12242 C CA . PRO F 1 111 ? 35.662 -8.541 12.813 1.00 53.49 111 PRO F CA 1
ATOM 12243 C C . PRO F 1 111 ? 36.171 -9.921 12.426 1.00 52.37 111 PRO F C 1
ATOM 12244 O O . PRO F 1 111 ? 36.661 -10.637 13.306 1.00 52.73 111 PRO F O 1
ATOM 12248 N N . TYR F 1 112 ? 36.064 -10.338 11.163 1.00 46.92 112 TYR F N 1
ATOM 12249 C CA . TYR F 1 112 ? 36.499 -11.677 10.785 1.00 45.13 112 TYR F CA 1
ATOM 12250 C C . TYR F 1 112 ? 37.952 -11.722 10.344 1.00 47.92 112 TYR F C 1
ATOM 12251 O O . TYR F 1 112 ? 38.466 -12.812 10.069 1.00 48.93 112 TYR F O 1
ATOM 12260 N N . GLY F 1 113 ? 38.615 -10.572 10.264 1.00 53.34 113 GLY F N 1
ATOM 12261 C CA . GLY F 1 113 ? 39.990 -10.490 9.821 1.00 53.87 113 GLY F CA 1
ATOM 12262 C C . GLY F 1 113 ? 40.481 -9.063 9.899 1.00 57.67 113 GLY F C 1
ATOM 12263 O O . GLY F 1 113 ? 40.047 -8.305 10.771 1.00 47.05 113 GLY F O 1
ATOM 12264 N N . TRP F 1 114 ? 41.378 -8.666 9.000 1.00 65.43 114 TRP F N 1
ATOM 12265 C CA . TRP F 1 114 ? 41.830 -7.283 8.999 1.00 66.84 114 TRP F CA 1
ATOM 12266 C C . TRP F 1 114 ? 42.255 -6.854 7.603 1.00 65.98 114 TRP F C 1
ATOM 12267 O O . TRP F 1 114 ? 43.277 -6.182 7.429 1.00 61.41 114 TRP F O 1
ATOM 12278 N N . ARG F 1 115 ? 41.459 -7.215 6.599 1.00 66.84 115 ARG F N 1
ATOM 12279 C CA . ARG F 1 115 ? 41.728 -6.780 5.237 1.00 72.85 115 ARG F CA 1
ATOM 12280 C C . ARG F 1 115 ? 41.749 -5.258 5.177 1.00 71.08 115 ARG F C 1
ATOM 12281 O O . ARG F 1 115 ? 40.778 -4.597 5.557 1.00 68.91 115 ARG F O 1
ATOM 12289 N N . GLY F 1 116 ? 42.871 -4.703 4.728 1.00 68.78 116 GLY F N 1
ATOM 12290 C CA . GLY F 1 116 ? 43.001 -3.264 4.638 1.00 68.27 116 GLY F CA 1
ATOM 12291 C C . GLY F 1 116 ? 43.292 -2.565 5.945 1.00 77.89 116 GLY F C 1
ATOM 12292 O O . GLY F 1 116 ? 43.017 -1.368 6.066 1.00 87.14 116 GLY F O 1
ATOM 12293 N N . LEU F 1 117 ? 43.835 -3.273 6.930 1.00 71.42 117 LEU F N 1
ATOM 12294 C CA . LEU F 1 117 ? 44.211 -2.687 8.208 1.00 60.30 117 LEU F CA 1
ATOM 12295 C C . LEU F 1 117 ? 45.730 -2.660 8.343 1.00 62.93 117 LEU F C 1
ATOM 12296 O O . LEU F 1 117 ? 46.431 -3.525 7.811 1.00 59.85 117 LEU F O 1
ATOM 12301 N N . SER F 1 118 ? 46.228 -1.665 9.074 1.00 64.30 118 SER F N 1
ATOM 12302 C CA . SER F 1 118 ? 47.663 -1.407 9.139 1.00 68.72 118 SER F CA 1
ATOM 12303 C C . SER F 1 118 ? 48.384 -2.479 9.954 1.00 63.24 118 SER F C 1
ATOM 12304 O O . SER F 1 118 ? 48.097 -2.669 11.143 1.00 59.43 118 SER F O 1
ATOM 12307 N N . HIS F 1 119 ? 49.333 -3.167 9.312 1.00 56.14 119 HIS F N 1
ATOM 12308 C CA . HIS F 1 119 ? 50.230 -4.061 10.038 1.00 62.89 119 HIS F CA 1
ATOM 12309 C C . HIS F 1 119 ? 50.963 -3.332 11.149 1.00 57.91 119 HIS F C 1
ATOM 12310 O O . HIS F 1 119 ? 51.221 -3.912 12.209 1.00 56.30 119 HIS F O 1
ATOM 12317 N N . GLN F 1 120 ? 51.326 -2.072 10.911 1.00 56.78 120 GLN F N 1
ATOM 12318 C CA . GLN F 1 120 ? 51.949 -1.267 11.953 1.00 63.42 120 GLN F CA 1
ATOM 12319 C C . GLN F 1 120 ? 51.081 -1.244 13.205 1.00 65.34 120 GLN F C 1
ATOM 12320 O O . GLN F 1 120 ? 51.540 -1.582 14.302 1.00 58.28 120 GLN F O 1
ATOM 12326 N N . VAL F 1 121 ? 49.806 -0.885 13.051 1.00 68.01 121 VAL F N 1
ATOM 12327 C CA . VAL F 1 121 ? 48.908 -0.810 14.200 1.00 74.79 121 VAL F CA 1
ATOM 12328 C C . VAL F 1 121 ? 48.685 -2.193 14.799 1.00 68.52 121 VAL F C 1
ATOM 12329 O O . VAL F 1 121 ? 48.809 -2.386 16.012 1.00 68.93 121 VAL F O 1
ATOM 12333 N N . ILE F 1 122 ? 48.357 -3.178 13.964 1.00 57.37 122 ILE F N 1
ATOM 12334 C CA . ILE F 1 122 ? 47.993 -4.489 14.496 1.00 60.78 122 ILE F CA 1
ATOM 12335 C C . ILE F 1 122 ? 49.186 -5.143 15.186 1.00 63.89 122 ILE F C 1
ATOM 12336 O O . ILE F 1 122 ? 49.064 -5.667 16.300 1.00 61.50 122 ILE F O 1
ATOM 12341 N N . ALA F 1 123 ? 50.364 -5.099 14.556 1.00 69.48 123 ALA F N 1
ATOM 12342 C CA . ALA F 1 123 ? 51.523 -5.737 15.174 1.00 63.56 123 ALA F CA 1
ATOM 12343 C C . ALA F 1 123 ? 51.904 -5.058 16.484 1.00 61.19 123 ALA F C 1
ATOM 12344 O O . ALA F 1 123 ? 52.322 -5.733 17.430 1.00 57.11 123 ALA F O 1
ATOM 12346 N N . SER F 1 124 ? 51.731 -3.738 16.577 1.00 58.33 124 SER F N 1
ATOM 12347 C CA . SER F 1 124 ? 52.053 -3.049 17.823 1.00 64.60 124 SER F CA 1
ATOM 12348 C C . SER F 1 124 ? 51.081 -3.420 18.944 1.00 70.83 124 SER F C 1
ATOM 12349 O O . SER F 1 124 ? 51.504 -3.639 20.085 1.00 77.50 124 SER F O 1
ATOM 12352 N N . THR F 1 125 ? 49.778 -3.502 18.653 1.00 63.25 125 THR F N 1
ATOM 12353 C CA . THR F 1 125 ? 48.843 -3.857 19.719 1.00 63.66 125 THR F CA 1
ATOM 12354 C C . THR F 1 125 ? 49.035 -5.302 20.152 1.00 59.69 125 THR F C 1
ATOM 12355 O O . THR F 1 125 ? 49.043 -5.601 21.351 1.00 60.16 125 THR F O 1
ATOM 12359 N N . LEU F 1 126 ? 49.184 -6.216 19.193 1.00 54.23 126 LEU F N 1
ATOM 12360 C CA . LEU F 1 126 ? 49.337 -7.616 19.563 1.00 66.38 126 LEU F CA 1
ATOM 12361 C C . LEU F 1 126 ? 50.667 -7.877 20.259 1.00 69.04 126 LEU F C 1
ATOM 12362 O O . LEU F 1 126 ? 50.781 -8.844 21.020 1.00 68.92 126 LEU F O 1
ATOM 12367 N N . SER F 1 127 ? 51.679 -7.038 20.024 1.00 70.60 127 SER F N 1
ATOM 12368 C CA . SER F 1 127 ? 52.957 -7.237 20.702 1.00 84.82 127 SER F CA 1
ATOM 12369 C C . SER F 1 127 ? 52.874 -6.936 22.191 1.00 88.36 127 SER F C 1
ATOM 12370 O O . SER F 1 127 ? 53.790 -7.301 22.939 1.00 89.78 127 SER F O 1
ATOM 12373 N N . LEU F 1 128 ? 51.803 -6.282 22.630 1.00 84.44 128 LEU F N 1
ATOM 12374 C CA . LEU F 1 128 ? 51.520 -6.059 24.039 1.00 89.74 128 LEU F CA 1
ATOM 12375 C C . LEU F 1 128 ? 50.792 -7.232 24.683 1.00 79.23 128 LEU F C 1
ATOM 12376 O O . LEU F 1 128 ? 50.671 -7.269 25.914 1.00 76.34 128 LEU F O 1
ATOM 12381 N N . LEU F 1 129 ? 50.315 -8.190 23.886 1.00 66.62 129 LEU F N 1
ATOM 12382 C CA . LEU F 1 129 ? 49.544 -9.324 24.380 1.00 72.17 129 LEU F CA 1
ATOM 12383 C C . LEU F 1 129 ? 50.354 -10.614 24.384 1.00 78.38 129 LEU F C 1
ATOM 12384 O O . LEU F 1 129 ? 49.779 -11.705 24.292 1.00 67.61 129 LEU F O 1
ATOM 12389 N N . ASN F 1 130 ? 51.683 -10.505 24.482 1.00 85.59 130 ASN F N 1
ATOM 12390 C CA . ASN F 1 130 ? 52.570 -11.662 24.508 1.00 90.22 130 ASN F CA 1
ATOM 12391 C C . ASN F 1 130 ? 52.565 -12.383 25.849 1.00 88.72 130 ASN F C 1
ATOM 12392 O O . ASN F 1 130 ? 53.094 -13.496 25.939 1.00 86.87 130 ASN F O 1
ATOM 12397 N N . GLY F 1 131 ? 51.974 -11.787 26.883 1.00 92.15 131 GLY F N 1
ATOM 12398 C CA . GLY F 1 131 ? 51.866 -12.443 28.168 1.00 96.10 131 GLY F CA 1
ATOM 12399 C C . GLY F 1 131 ? 50.819 -13.544 28.185 1.00 104.50 131 GLY F C 1
ATOM 12400 O O . GLY F 1 131 ? 49.970 -13.664 27.302 1.00 98.54 131 GLY F O 1
ATOM 12401 N N . SER F 1 132 ? 50.887 -14.361 29.235 1.00 103.92 132 SER F N 1
ATOM 12402 C CA . SER F 1 132 ? 50.054 -15.553 29.328 1.00 100.70 132 SER F CA 1
ATOM 12403 C C . SER F 1 132 ? 48.624 -15.255 29.760 1.00 92.82 132 SER F C 1
ATOM 12404 O O . SER F 1 132 ? 47.723 -16.041 29.446 1.00 93.13 132 SER F O 1
ATOM 12407 N N . GLU F 1 133 ? 48.399 -14.152 30.476 1.00 87.14 133 GLU F N 1
ATOM 12408 C CA . GLU F 1 133 ? 47.049 -13.779 30.883 1.00 94.09 133 GLU F CA 1
ATOM 12409 C C . GLU F 1 133 ? 46.193 -13.323 29.709 1.00 86.51 133 GLU F C 1
ATOM 12410 O O . GLU F 1 133 ? 44.966 -13.434 29.776 1.00 88.40 133 GLU F O 1
ATOM 12416 N N . SER F 1 134 ? 46.810 -12.829 28.634 1.00 80.77 134 SER F N 1
ATOM 12417 C CA . SER F 1 134 ? 46.052 -12.366 27.480 1.00 78.23 134 SER F CA 1
ATOM 12418 C C . SER F 1 134 ? 45.339 -13.496 26.753 1.00 78.70 134 SER F C 1
ATOM 12419 O O . SER F 1 134 ? 44.415 -13.226 25.982 1.00 80.30 134 SER F O 1
ATOM 12422 N N . ALA F 1 135 ? 45.746 -14.746 26.967 1.00 82.48 135 ALA F N 1
ATOM 12423 C CA . ALA F 1 135 ? 45.206 -15.843 26.176 1.00 77.90 135 ALA F CA 1
ATOM 12424 C C . ALA F 1 135 ? 43.896 -16.383 26.725 1.00 80.36 135 ALA F C 1
ATOM 12425 O O . ALA F 1 135 ? 43.149 -17.032 25.983 1.00 72.92 135 ALA F O 1
ATOM 12427 N N . LYS F 1 136 ? 43.599 -16.137 27.995 1.00 87.35 136 LYS F N 1
ATOM 12428 C CA . LYS F 1 136 ? 42.445 -16.732 28.644 1.00 92.90 136 LYS F CA 1
ATOM 12429 C C . LYS F 1 136 ? 41.670 -15.668 29.408 1.00 93.92 136 LYS F C 1
ATOM 12430 O O . LYS F 1 136 ? 42.233 -14.666 29.859 1.00 93.12 136 LYS F O 1
ATOM 12436 N N . LEU F 1 137 ? 40.362 -15.893 29.533 1.00 92.72 137 LEU F N 1
ATOM 12437 C CA . LEU F 1 137 ? 39.540 -15.061 30.401 1.00 87.82 137 LEU F CA 1
ATOM 12438 C C . LEU F 1 137 ? 39.667 -15.468 31.861 1.00 89.17 137 LEU F C 1
ATOM 12439 O O . LEU F 1 137 ? 39.609 -14.607 32.745 1.00 88.95 137 LEU F O 1
ATOM 12444 N N . PHE F 1 138 ? 39.839 -16.761 32.129 1.00 92.53 138 PHE F N 1
ATOM 12445 C CA . PHE F 1 138 ? 39.834 -17.305 33.482 1.00 106.18 138 PHE F CA 1
ATOM 12446 C C . PHE F 1 138 ? 41.200 -17.905 33.794 1.00 112.10 138 PHE F C 1
ATOM 12447 O O . PHE F 1 138 ? 41.645 -18.832 33.110 1.00 101.67 138 PHE F O 1
ATOM 12455 N N . ALA F 1 139 ? 41.860 -17.375 34.831 1.00 126.24 139 ALA F N 1
ATOM 12456 C CA . ALA F 1 139 ? 43.142 -17.892 35.289 1.00 140.34 139 ALA F CA 1
ATOM 12457 C C . ALA F 1 139 ? 42.918 -18.859 36.444 1.00 149.03 139 ALA F C 1
ATOM 12458 O O . ALA F 1 139 ? 42.501 -18.424 37.527 1.00 160.67 139 ALA F O 1
ATOM 12460 N N . PRO F 1 140 ? 43.193 -20.165 36.280 1.00 143.72 140 PRO F N 1
ATOM 12461 C CA . PRO F 1 140 ? 42.944 -21.180 37.313 1.00 141.02 140 PRO F CA 1
ATOM 12462 C C . PRO F 1 140 ? 43.808 -21.002 38.561 1.00 139.90 140 PRO F C 1
ATOM 12463 O O . PRO F 1 140 ? 43.415 -21.460 39.636 1.00 142.20 140 PRO F O 1
ATOM 12467 N N . CYS F 1 148 ? 33.724 -24.726 40.280 1.00 144.64 148 CYS F N 1
ATOM 12468 C CA . CYS F 1 148 ? 33.031 -24.603 39.001 1.00 142.57 148 CYS F CA 1
ATOM 12469 C C . CYS F 1 148 ? 32.721 -23.133 38.694 1.00 127.80 148 CYS F C 1
ATOM 12470 O O . CYS F 1 148 ? 32.484 -22.335 39.602 1.00 132.62 148 CYS F O 1
ATOM 12473 N N . ILE F 1 149 ? 32.722 -22.792 37.407 1.00 111.56 149 ILE F N 1
ATOM 12474 C CA . ILE F 1 149 ? 32.589 -21.416 36.936 1.00 106.98 149 ILE F CA 1
ATOM 12475 C C . ILE F 1 149 ? 31.154 -21.194 36.475 1.00 107.98 149 ILE F C 1
ATOM 12476 O O . ILE F 1 149 ? 30.687 -21.850 35.535 1.00 108.84 149 ILE F O 1
ATOM 12481 N N . ARG F 1 150 ? 30.459 -20.265 37.127 1.00 114.60 150 ARG F N 1
ATOM 12482 C CA . ARG F 1 150 ? 29.074 -19.936 36.812 1.00 112.89 150 ARG F CA 1
ATOM 12483 C C . ARG F 1 150 ? 29.003 -18.495 36.331 1.00 105.26 150 ARG F C 1
ATOM 12484 O O . ARG F 1 150 ? 29.610 -17.604 36.934 1.00 110.18 150 ARG F O 1
ATOM 12492 N N . CYS F 1 151 ? 28.266 -18.272 35.246 1.00 90.36 151 CYS F N 1
ATOM 12493 C CA . CYS F 1 151 ? 28.266 -16.986 34.569 1.00 86.26 151 CYS F CA 1
ATOM 12494 C C . CYS F 1 151 ? 26.848 -16.589 34.189 1.00 90.51 151 CYS F C 1
ATOM 12495 O O . CYS F 1 151 ? 26.001 -17.437 33.900 1.00 85.64 151 CYS F O 1
ATOM 12498 N N . ALA F 1 152 ? 26.607 -15.282 34.185 1.00 89.63 152 ALA F N 1
ATOM 12499 C CA . ALA F 1 152 ? 25.328 -14.711 33.781 1.00 88.16 152 ALA F CA 1
ATOM 12500 C C . ALA F 1 152 ? 25.614 -13.571 32.815 1.00 89.87 152 ALA F C 1
ATOM 12501 O O . ALA F 1 152 ? 26.214 -12.564 33.202 1.00 96.16 152 ALA F O 1
ATOM 12503 N N . VAL F 1 153 ? 25.202 -13.734 31.562 1.00 79.28 153 VAL F N 1
ATOM 12504 C CA . VAL F 1 153 ? 25.368 -12.698 30.550 1.00 68.71 153 VAL F CA 1
ATOM 12505 C C . VAL F 1 153 ? 24.120 -11.823 30.568 1.00 69.36 153 VAL F C 1
ATOM 12506 O O . VAL F 1 153 ? 22.999 -12.322 30.415 1.00 75.15 153 VAL F O 1
ATOM 12510 N N . VAL F 1 154 ? 24.310 -10.522 30.771 1.00 68.53 154 VAL F N 1
ATOM 12511 C CA . VAL F 1 154 ? 23.213 -9.573 30.918 1.00 68.84 154 VAL F CA 1
ATOM 12512 C C . VAL F 1 154 ? 23.109 -8.781 29.621 1.00 72.12 154 VAL F C 1
ATOM 12513 O O . VAL F 1 154 ? 23.926 -7.894 29.349 1.00 61.68 154 VAL F O 1
ATOM 12517 N N . GLY F 1 155 ? 22.101 -9.102 28.814 1.00 72.44 155 GLY F N 1
ATOM 12518 C CA . GLY F 1 155 ? 21.696 -8.226 27.737 1.00 68.66 155 GLY F CA 1
ATOM 12519 C C . GLY F 1 155 ? 20.919 -7.038 28.272 1.00 73.53 155 GLY F C 1
ATOM 12520 O O . GLY F 1 155 ? 20.578 -6.955 29.452 1.00 83.33 155 GLY F O 1
ATOM 12521 N N . ASN F 1 156 ? 20.631 -6.092 27.380 1.00 61.58 156 ASN F N 1
ATOM 12522 C CA . ASN F 1 156 ? 20.012 -4.833 27.770 1.00 67.64 156 ASN F CA 1
ATOM 12523 C C . ASN F 1 156 ? 18.554 -4.758 27.328 1.00 69.07 156 ASN F C 1
ATOM 12524 O O . ASN F 1 156 ? 17.996 -3.669 27.180 1.00 66.22 156 ASN F O 1
ATOM 12529 N N . GLY F 1 157 ? 17.921 -5.921 27.140 1.00 66.73 157 GLY F N 1
ATOM 12530 C CA . GLY F 1 157 ? 16.556 -5.963 26.660 1.00 74.02 157 GLY F CA 1
ATOM 12531 C C . GLY F 1 157 ? 15.541 -5.477 27.678 1.00 74.46 157 GLY F C 1
ATOM 12532 O O . GLY F 1 157 ? 15.756 -5.510 28.889 1.00 72.62 157 GLY F O 1
ATOM 12533 N N . GLY F 1 158 ? 14.402 -5.025 27.153 1.00 78.36 158 GLY F N 1
ATOM 12534 C CA . GLY F 1 158 ? 13.297 -4.545 27.965 1.00 78.75 158 GLY F CA 1
ATOM 12535 C C . GLY F 1 158 ? 12.648 -5.596 28.842 1.00 75.94 158 GLY F C 1
ATOM 12536 O O . GLY F 1 158 ? 11.976 -5.232 29.810 1.00 72.24 158 GLY F O 1
ATOM 12537 N N . ILE F 1 159 ? 12.835 -6.881 28.534 1.00 69.49 159 ILE F N 1
ATOM 12538 C CA . ILE F 1 159 ? 12.270 -7.951 29.346 1.00 67.73 159 ILE F CA 1
ATOM 12539 C C . ILE F 1 159 ? 12.724 -7.878 30.802 1.00 77.58 159 ILE F C 1
ATOM 12540 O O . ILE F 1 159 ? 12.059 -8.441 31.675 1.00 81.38 159 ILE F O 1
ATOM 12545 N N . LEU F 1 160 ? 13.828 -7.182 31.102 1.00 80.39 160 LEU F N 1
ATOM 12546 C CA . LEU F 1 160 ? 14.328 -7.128 32.472 1.00 71.85 160 LEU F CA 1
ATOM 12547 C C . LEU F 1 160 ? 13.742 -5.995 33.305 1.00 79.68 160 LEU F C 1
ATOM 12548 O O . LEU F 1 160 ? 13.896 -6.018 34.533 1.00 80.62 160 LEU F O 1
ATOM 12553 N N . ASN F 1 161 ? 13.101 -5.001 32.689 1.00 78.89 161 ASN F N 1
ATOM 12554 C CA . ASN F 1 161 ? 12.491 -3.923 33.465 1.00 85.07 161 ASN F CA 1
ATOM 12555 C C . ASN F 1 161 ? 11.374 -4.494 34.328 1.00 82.38 161 ASN F C 1
ATOM 12556 O O . ASN F 1 161 ? 10.444 -5.124 33.816 1.00 77.73 161 ASN F O 1
ATOM 12561 N N . GLY F 1 162 ? 11.493 -4.309 35.641 1.00 89.33 162 GLY F N 1
ATOM 12562 C CA . GLY F 1 162 ? 10.551 -4.878 36.580 1.00 91.62 162 GLY F CA 1
ATOM 12563 C C . GLY F 1 162 ? 10.685 -6.367 36.813 1.00 93.01 162 GLY F C 1
ATOM 12564 O O . GLY F 1 162 ? 9.845 -6.943 37.510 1.00 96.89 162 GLY F O 1
ATOM 12565 N N . SER F 1 163 ? 11.713 -7.010 36.261 1.00 92.05 163 SER F N 1
ATOM 12566 C CA . SER F 1 163 ? 11.886 -8.447 36.433 1.00 85.28 163 SER F CA 1
ATOM 12567 C C . SER F 1 163 ? 12.492 -8.821 37.779 1.00 89.38 163 SER F C 1
ATOM 12568 O O . SER F 1 163 ? 12.481 -10.004 38.131 1.00 87.64 163 SER F O 1
ATOM 12571 N N . ARG F 1 164 ? 13.047 -7.855 38.514 1.00 86.64 164 ARG F N 1
ATOM 12572 C CA . ARG F 1 164 ? 13.620 -8.086 39.846 1.00 99.56 164 ARG F CA 1
ATOM 12573 C C . ARG F 1 164 ? 14.627 -9.235 39.844 1.00 110.15 164 ARG F C 1
ATOM 12574 O O . ARG F 1 164 ? 14.858 -9.885 40.866 1.00 116.15 164 ARG F O 1
ATOM 12582 N N . GLN F 1 165 ? 15.237 -9.490 38.690 1.00 112.34 165 GLN F N 1
ATOM 12583 C CA . GLN F 1 165 ? 16.226 -10.549 38.559 1.00 106.61 165 GLN F CA 1
ATOM 12584 C C . GLN F 1 165 ? 17.613 -10.124 39.027 1.00 110.62 165 GLN F C 1
ATOM 12585 O O . GLN F 1 165 ? 18.519 -10.963 39.047 1.00 99.75 165 GLN F O 1
ATOM 12591 N N . GLY F 1 166 ? 17.790 -8.863 39.425 1.00 119.55 166 GLY F N 1
ATOM 12592 C CA . GLY F 1 166 ? 19.085 -8.314 39.766 1.00 121.18 166 GLY F CA 1
ATOM 12593 C C . GLY F 1 166 ? 19.865 -9.129 40.778 1.00 121.85 166 GLY F C 1
ATOM 12594 O O . GLY F 1 166 ? 20.955 -9.636 40.492 1.00 118.43 166 GLY F O 1
ATOM 12595 N N . PRO F 1 167 ? 19.327 -9.253 41.995 1.00 125.12 167 PRO F N 1
ATOM 12596 C CA . PRO F 1 167 ? 19.958 -10.141 42.987 1.00 123.35 167 PRO F CA 1
ATOM 12597 C C . PRO F 1 167 ? 20.188 -11.558 42.478 1.00 124.76 167 PRO F C 1
ATOM 12598 O O . PRO F 1 167 ? 21.245 -12.142 42.747 1.00 125.22 167 PRO F O 1
ATOM 12602 N N . ASN F 1 168 ? 19.228 -12.120 41.736 1.00 128.09 168 ASN F N 1
ATOM 12603 C CA . ASN F 1 168 ? 19.380 -13.474 41.206 1.00 133.25 168 ASN F CA 1
ATOM 12604 C C . ASN F 1 168 ? 20.584 -13.581 40.279 1.00 128.74 168 ASN F C 1
ATOM 12605 O O . ASN F 1 168 ? 21.195 -14.651 40.174 1.00 128.25 168 ASN F O 1
ATOM 12610 N N . ILE F 1 169 ? 20.937 -12.487 39.605 1.00 122.79 169 ILE F N 1
ATOM 12611 C CA . ILE F 1 169 ? 22.057 -12.509 38.669 1.00 112.17 169 ILE F CA 1
ATOM 12612 C C . ILE F 1 169 ? 23.381 -12.518 39.421 1.00 110.82 169 ILE F C 1
ATOM 12613 O O . ILE F 1 169 ? 24.285 -13.304 39.109 1.00 102.52 169 ILE F O 1
ATOM 12618 N N . ASP F 1 170 ? 23.514 -11.649 40.427 1.00 113.54 170 ASP F N 1
ATOM 12619 C CA . ASP F 1 170 ? 24.757 -11.533 41.182 1.00 111.06 170 ASP F CA 1
ATOM 12620 C C . ASP F 1 170 ? 25.123 -12.811 41.923 1.00 108.77 170 ASP F C 1
ATOM 12621 O O . ASP F 1 170 ? 26.249 -12.917 42.419 1.00 104.91 170 ASP F O 1
ATOM 12626 N N . ALA F 1 171 ? 24.204 -13.775 42.014 1.00 107.45 171 ALA F N 1
ATOM 12627 C CA . ALA F 1 171 ? 24.517 -15.069 42.609 1.00 103.65 171 ALA F CA 1
ATOM 12628 C C . ALA F 1 171 ? 25.540 -15.848 41.795 1.00 99.86 171 ALA F C 1
ATOM 12629 O O . ALA F 1 171 ? 26.212 -16.725 42.347 1.00 99.79 171 ALA F O 1
ATOM 12631 N N . HIS F 1 172 ? 25.661 -15.559 40.502 1.00 103.02 172 HIS F N 1
ATOM 12632 C CA . HIS F 1 172 ? 26.658 -16.215 39.674 1.00 102.43 172 HIS F CA 1
ATOM 12633 C C . HIS F 1 172 ? 28.056 -15.708 40.024 1.00 107.67 172 HIS F C 1
ATOM 12634 O O . HIS F 1 172 ? 28.233 -14.625 40.590 1.00 115.99 172 HIS F O 1
ATOM 12641 N N . ASP F 1 173 ? 29.061 -16.515 39.678 1.00 103.52 173 ASP F N 1
ATOM 12642 C CA . ASP F 1 173 ? 30.442 -16.149 39.977 1.00 101.96 173 ASP F CA 1
ATOM 12643 C C . ASP F 1 173 ? 30.905 -14.966 39.131 1.00 100.46 173 ASP F C 1
ATOM 12644 O O . ASP F 1 173 ? 31.601 -14.076 39.633 1.00 102.55 173 ASP F O 1
ATOM 12649 N N . TYR F 1 174 ? 30.532 -14.936 37.850 1.00 96.94 174 TYR F N 1
ATOM 12650 C CA . TYR F 1 174 ? 30.972 -13.890 36.937 1.00 91.38 174 TYR F CA 1
ATOM 12651 C C . TYR F 1 174 ? 29.788 -13.377 36.127 1.00 85.27 174 TYR F C 1
ATOM 12652 O O . TYR F 1 174 ? 28.889 -14.144 35.772 1.00 76.78 174 TYR F O 1
ATOM 12661 N N . VAL F 1 175 ? 29.793 -12.076 35.840 1.00 86.03 175 VAL F N 1
ATOM 12662 C CA . VAL F 1 175 ? 28.696 -11.408 35.151 1.00 88.31 175 VAL F CA 1
ATOM 12663 C C . VAL F 1 175 ? 29.250 -10.657 33.948 1.00 88.49 175 VAL F C 1
ATOM 12664 O O . VAL F 1 175 ? 30.076 -9.749 34.105 1.00 93.32 175 VAL F O 1
ATOM 12668 N N . PHE F 1 176 ? 28.783 -11.021 32.757 1.00 82.57 176 PHE F N 1
ATOM 12669 C CA . PHE F 1 176 ? 29.100 -10.296 31.535 1.00 74.04 176 PHE F CA 1
ATOM 12670 C C . PHE F 1 176 ? 28.043 -9.230 31.279 1.00 69.55 176 PHE F C 1
ATOM 12671 O O . PHE F 1 176 ? 26.843 -9.503 31.356 1.00 65.51 176 PHE F O 1
ATOM 12679 N N . ARG F 1 177 ? 28.491 -8.020 30.955 1.00 66.25 177 ARG F N 1
ATOM 12680 C CA . ARG F 1 177 ? 27.606 -6.961 30.494 1.00 62.65 177 ARG F CA 1
ATOM 12681 C C . ARG F 1 177 ? 28.197 -6.347 29.233 1.00 69.83 177 ARG F C 1
ATOM 12682 O O . ARG F 1 177 ? 29.352 -6.597 28.881 1.00 80.33 177 ARG F O 1
ATOM 12690 N N . LEU F 1 178 ? 27.395 -5.548 28.534 1.00 65.09 178 LEU F N 1
ATOM 12691 C CA . LEU F 1 178 ? 27.860 -5.001 27.268 1.00 71.54 178 LEU F CA 1
ATOM 12692 C C . LEU F 1 178 ? 27.076 -3.743 26.921 1.00 79.87 178 LEU F C 1
ATOM 12693 O O . LEU F 1 178 ? 25.958 -3.528 27.398 1.00 83.29 178 LEU F O 1
ATOM 12698 N N . ASN F 1 179 ? 27.700 -2.911 26.086 1.00 82.62 179 ASN F N 1
ATOM 12699 C CA . ASN F 1 179 ? 27.093 -1.733 25.445 1.00 83.39 179 ASN F CA 1
ATOM 12700 C C . ASN F 1 179 ? 26.455 -0.850 26.519 1.00 89.70 179 ASN F C 1
ATOM 12701 O O . ASN F 1 179 ? 27.120 -0.527 27.513 1.00 92.26 179 ASN F O 1
ATOM 12706 N N . GLY F 1 180 ? 25.200 -0.438 26.365 1.00 86.93 180 GLY F N 1
ATOM 12707 C CA . GLY F 1 180 ? 24.594 0.483 27.304 1.00 86.06 180 GLY F CA 1
ATOM 12708 C C . GLY F 1 180 ? 24.129 -0.171 28.587 1.00 83.76 180 GLY F C 1
ATOM 12709 O O . GLY F 1 180 ? 22.943 -0.110 28.919 1.00 82.94 180 GLY F O 1
ATOM 12710 N N . ALA F 1 181 ? 25.051 -0.793 29.324 1.00 83.63 181 ALA F N 1
ATOM 12711 C CA . ALA F 1 181 ? 24.707 -1.498 30.559 1.00 83.43 181 ALA F CA 1
ATOM 12712 C C . ALA F 1 181 ? 24.529 -0.473 31.676 1.00 82.60 181 ALA F C 1
ATOM 12713 O O . ALA F 1 181 ? 25.403 -0.258 32.518 1.00 77.51 181 ALA F O 1
ATOM 12715 N N . VAL F 1 182 ? 23.363 0.169 31.677 1.00 78.87 182 VAL F N 1
ATOM 12716 C CA . VAL F 1 182 ? 23.017 1.130 32.718 1.00 90.97 182 VAL F CA 1
ATOM 12717 C C . VAL F 1 182 ? 22.651 0.379 33.989 1.00 96.66 182 VAL F C 1
ATOM 12718 O O . VAL F 1 182 ? 21.917 -0.615 33.951 1.00 106.49 182 VAL F O 1
ATOM 12722 N N . ILE F 1 183 ? 23.157 0.852 35.126 1.00 98.29 183 ILE F N 1
ATOM 12723 C CA . ILE F 1 183 ? 22.916 0.181 36.397 1.00 103.91 183 ILE F CA 1
ATOM 12724 C C . ILE F 1 183 ? 22.406 1.187 37.421 1.00 106.45 183 ILE F C 1
ATOM 12725 O O . ILE F 1 183 ? 21.570 0.856 38.270 1.00 110.11 183 ILE F O 1
ATOM 12730 N N . LYS F 1 184 ? 22.898 2.423 37.343 1.00 109.32 184 LYS F N 1
ATOM 12731 C CA . LYS F 1 184 ? 22.465 3.468 38.262 1.00 116.06 184 LYS F CA 1
ATOM 12732 C C . LYS F 1 184 ? 20.967 3.717 38.133 1.00 120.24 184 LYS F C 1
ATOM 12733 O O . LYS F 1 184 ? 20.526 4.458 37.248 1.00 126.69 184 LYS F O 1
ATOM 12739 N N . GLY F 1 185 ? 20.180 3.097 39.013 1.00 116.45 185 GLY F N 1
ATOM 12740 C CA . GLY F 1 185 ? 18.735 3.222 38.998 1.00 100.41 185 GLY F CA 1
ATOM 12741 C C . GLY F 1 185 ? 17.995 1.952 38.637 1.00 97.83 185 GLY F C 1
ATOM 12742 O O . GLY F 1 185 ? 16.761 1.974 38.568 1.00 95.88 185 GLY F O 1
ATOM 12743 N N . PHE F 1 186 ? 18.705 0.844 38.405 1.00 101.87 186 PHE F N 1
ATOM 12744 C CA . PHE F 1 186 ? 18.068 -0.388 37.955 1.00 102.25 186 PHE F CA 1
ATOM 12745 C C . PHE F 1 186 ? 18.697 -1.625 38.588 1.00 103.33 186 PHE F C 1
ATOM 12746 O O . PHE F 1 186 ? 18.525 -2.730 38.061 1.00 105.10 186 PHE F O 1
ATOM 12754 N N . GLU F 1 187 ? 19.420 -1.473 39.701 1.00 105.12 187 GLU F N 1
ATOM 12755 C CA . GLU F 1 187 ? 20.212 -2.579 40.226 1.00 111.76 187 GLU F CA 1
ATOM 12756 C C . GLU F 1 187 ? 19.356 -3.709 40.785 1.00 109.83 187 GLU F C 1
ATOM 12757 O O . GLU F 1 187 ? 19.854 -4.831 40.927 1.00 103.07 187 GLU F O 1
ATOM 12763 N N . ARG F 1 188 ? 18.087 -3.455 41.104 1.00 116.64 188 ARG F N 1
ATOM 12764 C CA . ARG F 1 188 ? 17.223 -4.543 41.546 1.00 116.34 188 ARG F CA 1
ATOM 12765 C C . ARG F 1 188 ? 16.780 -5.432 40.393 1.00 114.50 188 ARG F C 1
ATOM 12766 O O . ARG F 1 188 ? 16.460 -6.603 40.616 1.00 110.65 188 ARG F O 1
ATOM 12774 N N . ASP F 1 189 ? 16.785 -4.911 39.166 1.00 113.82 189 ASP F N 1
ATOM 12775 C CA . ASP F 1 189 ? 16.399 -5.682 37.991 1.00 104.74 189 ASP F CA 1
ATOM 12776 C C . ASP F 1 189 ? 17.575 -6.343 37.286 1.00 100.51 189 ASP F C 1
ATOM 12777 O O . ASP F 1 189 ? 17.426 -7.456 36.769 1.00 98.10 189 ASP F O 1
ATOM 12782 N N . VAL F 1 190 ? 18.731 -5.685 37.238 1.00 95.85 190 VAL F N 1
ATOM 12783 C CA . VAL F 1 190 ? 19.868 -6.161 36.469 1.00 95.98 190 VAL F CA 1
ATOM 12784 C C . VAL F 1 190 ? 21.035 -6.569 37.363 1.00 101.35 190 VAL F C 1
ATOM 12785 O O . VAL F 1 190 ? 21.781 -7.491 37.023 1.00 90.62 190 VAL F O 1
ATOM 12789 N N . GLY F 1 191 ? 21.207 -5.906 38.504 1.00 110.07 191 GLY F N 1
ATOM 12790 C CA . GLY F 1 191 ? 22.243 -6.228 39.464 1.00 109.31 191 GLY F CA 1
ATOM 12791 C C . GLY F 1 191 ? 23.269 -5.120 39.579 1.00 109.05 191 GLY F C 1
ATOM 12792 O O . GLY F 1 191 ? 23.083 -3.999 39.091 1.00 115.59 191 GLY F O 1
ATOM 12793 N N . THR F 1 192 ? 24.383 -5.458 40.253 1.00 104.15 192 THR F N 1
ATOM 12794 C CA . THR F 1 192 ? 25.516 -4.556 40.461 1.00 98.23 192 THR F CA 1
ATOM 12795 C C . THR F 1 192 ? 26.878 -5.182 40.181 1.00 98.75 192 THR F C 1
ATOM 12796 O O . THR F 1 192 ? 27.812 -4.445 39.847 1.00 91.37 192 THR F O 1
ATOM 12800 N N . LYS F 1 193 ? 27.034 -6.497 40.289 1.00 101.74 193 LYS F N 1
ATOM 12801 C CA . LYS F 1 193 ? 28.320 -7.137 40.032 1.00 107.90 193 LYS F CA 1
ATOM 12802 C C . LYS F 1 193 ? 28.619 -7.138 38.538 1.00 108.02 193 LYS F C 1
ATOM 12803 O O . LYS F 1 193 ? 27.825 -7.646 37.739 1.00 101.75 193 LYS F O 1
ATOM 12809 N N . THR F 1 194 ? 29.770 -6.585 38.165 1.00 111.20 194 THR F N 1
ATOM 12810 C CA . THR F 1 194 ? 30.190 -6.494 36.769 1.00 96.74 194 THR F CA 1
ATOM 12811 C C . THR F 1 194 ? 31.640 -6.961 36.698 1.00 102.10 194 THR F C 1
ATOM 12812 O O . THR F 1 194 ? 32.554 -6.224 37.078 1.00 108.80 194 THR F O 1
ATOM 12816 N N . SER F 1 195 ? 31.851 -8.192 36.239 1.00 94.02 195 SER F N 1
ATOM 12817 C CA . SER F 1 195 ? 33.193 -8.743 36.109 1.00 88.84 195 SER F CA 1
ATOM 12818 C C . SER F 1 195 ? 33.664 -8.823 34.663 1.00 88.72 195 SER F C 1
ATOM 12819 O O . SER F 1 195 ? 34.832 -9.150 34.424 1.00 94.89 195 SER F O 1
ATOM 12822 N N . PHE F 1 196 ? 32.801 -8.508 33.698 1.00 89.70 196 PHE F N 1
ATOM 12823 C CA . PHE F 1 196 ? 33.174 -8.496 32.288 1.00 86.52 196 PHE F CA 1
ATOM 12824 C C . PHE F 1 196 ? 32.320 -7.474 31.554 1.00 89.64 196 PHE F C 1
ATOM 12825 O O . PHE F 1 196 ? 31.096 -7.453 31.720 1.00 97.81 196 PHE F O 1
ATOM 12833 N N . TYR F 1 197 ? 32.957 -6.637 30.738 1.00 73.48 197 TYR F N 1
ATOM 12834 C CA . TYR F 1 197 ? 32.242 -5.691 29.890 1.00 74.24 197 TYR F CA 1
ATOM 12835 C C . TYR F 1 197 ? 32.791 -5.787 28.476 1.00 68.39 197 TYR F C 1
ATOM 12836 O O . TYR F 1 197 ? 33.968 -5.493 28.244 1.00 67.39 197 TYR F O 1
ATOM 12845 N N . GLY F 1 198 ? 31.939 -6.208 27.538 1.00 71.36 198 GLY F N 1
ATOM 12846 C CA . GLY F 1 198 ? 32.305 -6.319 26.146 1.00 67.25 198 GLY F CA 1
ATOM 12847 C C . GLY F 1 198 ? 31.684 -5.207 25.325 1.00 67.17 198 GLY F C 1
ATOM 12848 O O . GLY F 1 198 ? 30.683 -4.607 25.713 1.00 74.07 198 GLY F O 1
ATOM 12849 N N . PHE F 1 199 ? 32.285 -4.943 24.166 1.00 65.30 199 PHE F N 1
ATOM 12850 C CA . PHE F 1 199 ? 31.956 -3.742 23.414 1.00 59.15 199 PHE F CA 1
ATOM 12851 C C . PHE F 1 199 ? 32.850 -3.667 22.188 1.00 57.83 199 PHE F C 1
ATOM 12852 O O . PHE F 1 199 ? 33.910 -4.295 22.126 1.00 61.92 199 PHE F O 1
ATOM 12860 N N . THR F 1 200 ? 32.400 -2.892 21.215 1.00 59.76 200 THR F N 1
ATOM 12861 C CA . THR F 1 200 ? 33.283 -2.189 20.302 1.00 59.18 200 THR F CA 1
ATOM 12862 C C . THR F 1 200 ? 33.364 -0.740 20.760 1.00 65.72 200 THR F C 1
ATOM 12863 O O . THR F 1 200 ? 32.462 -0.231 21.432 1.00 71.42 200 THR F O 1
ATOM 12867 N N . VAL F 1 201 ? 34.463 -0.079 20.402 1.00 58.25 201 VAL F N 1
ATOM 12868 C CA . VAL F 1 201 ? 34.645 1.310 20.813 1.00 66.92 201 VAL F CA 1
ATOM 12869 C C . VAL F 1 201 ? 33.527 2.182 20.257 1.00 67.83 201 VAL F C 1
ATOM 12870 O O . VAL F 1 201 ? 33.031 3.090 20.936 1.00 77.20 201 VAL F O 1
ATOM 12874 N N . ASN F 1 202 ? 33.102 1.915 19.022 1.00 66.52 202 ASN F N 1
ATOM 12875 C CA . ASN F 1 202 ? 32.040 2.711 18.417 1.00 75.01 202 ASN F CA 1
ATOM 12876 C C . ASN F 1 202 ? 30.730 2.545 19.178 1.00 81.76 202 ASN F C 1
ATOM 12877 O O . ASN F 1 202 ? 30.058 3.530 19.501 1.00 83.65 202 ASN F O 1
ATOM 12882 N N . THR F 1 203 ? 30.354 1.300 19.483 1.00 80.53 203 THR F N 1
ATOM 12883 C CA . THR F 1 203 ? 29.099 1.082 20.194 1.00 71.95 203 THR F CA 1
ATOM 12884 C C . THR F 1 203 ? 29.208 1.485 21.661 1.00 79.18 203 THR F C 1
ATOM 12885 O O . THR F 1 203 ? 28.194 1.820 22.284 1.00 82.79 203 THR F O 1
ATOM 12897 N N . LYS F 1 205 ? 31.045 4.174 22.752 1.00 70.78 205 LYS F N 1
ATOM 12898 C CA . LYS F 1 205 ? 30.973 5.632 22.781 1.00 74.06 205 LYS F CA 1
ATOM 12899 C C . LYS F 1 205 ? 29.582 6.124 22.405 1.00 83.67 205 LYS F C 1
ATOM 12900 O O . LYS F 1 205 ? 29.074 7.081 23.000 1.00 92.02 205 LYS F O 1
ATOM 12906 N N . ASN F 1 206 ? 28.950 5.482 21.421 1.00 81.03 206 ASN F N 1
ATOM 12907 C CA . ASN F 1 206 ? 27.585 5.851 21.063 1.00 80.35 206 ASN F CA 1
ATOM 12908 C C . ASN F 1 206 ? 26.626 5.649 22.226 1.00 83.03 206 ASN F C 1
ATOM 12909 O O . ASN F 1 206 ? 25.647 6.391 22.360 1.00 86.42 206 ASN F O 1
ATOM 12914 N N . SER F 1 207 ? 26.890 4.658 23.078 1.00 82.73 207 SER F N 1
ATOM 12915 C CA . SER F 1 207 ? 26.021 4.423 24.226 1.00 79.69 207 SER F CA 1
ATOM 12916 C C . SER F 1 207 ? 26.159 5.539 25.252 1.00 84.08 207 SER F C 1
ATOM 12917 O O . SER F 1 207 ? 25.157 6.052 25.766 1.00 88.14 207 SER F O 1
ATOM 12920 N N . LEU F 1 208 ? 27.398 5.936 25.557 1.00 83.73 208 LEU F N 1
ATOM 12921 C CA . LEU F 1 208 ? 27.620 7.013 26.513 1.00 86.63 208 LEU F CA 1
ATOM 12922 C C . LEU F 1 208 ? 27.001 8.327 26.053 1.00 89.51 208 LEU F C 1
ATOM 12923 O O . LEU F 1 208 ? 26.720 9.193 26.888 1.00 87.29 208 LEU F O 1
ATOM 12928 N N . VAL F 1 209 ? 26.770 8.488 24.753 1.00 91.02 209 VAL F N 1
ATOM 12929 C CA . VAL F 1 209 ? 26.177 9.709 24.215 1.00 97.76 209 VAL F CA 1
ATOM 12930 C C . VAL F 1 209 ? 24.658 9.615 24.165 1.00 101.39 209 VAL F C 1
ATOM 12931 O O . VAL F 1 209 ? 23.952 10.512 24.632 1.00 106.95 209 VAL F O 1
ATOM 12935 N N . SER F 1 210 ? 24.136 8.530 23.589 1.00 105.62 210 SER F N 1
ATOM 12936 C CA . SER F 1 210 ? 22.692 8.378 23.461 1.00 107.97 210 SER F CA 1
ATOM 12937 C C . SER F 1 210 ? 22.028 8.215 24.822 1.00 114.58 210 SER F C 1
ATOM 12938 O O . SER F 1 210 ? 20.978 8.813 25.085 1.00 116.03 210 SER F O 1
ATOM 12941 N N . TYR F 1 211 ? 22.626 7.414 25.701 1.00 104.39 211 TYR F N 1
ATOM 12942 C CA . TYR F 1 211 ? 22.084 7.160 27.027 1.00 97.82 211 TYR F CA 1
ATOM 12943 C C . TYR F 1 211 ? 22.727 8.048 28.082 1.00 103.05 211 TYR F C 1
ATOM 12944 O O . TYR F 1 211 ? 22.702 7.714 29.271 1.00 99.93 211 TYR F O 1
ATOM 12953 N N . TRP F 1 212 ? 23.304 9.175 27.659 1.00 114.00 212 TRP F N 1
ATOM 12954 C CA . TRP F 1 212 ? 23.971 10.089 28.579 1.00 122.15 212 TRP F CA 1
ATOM 12955 C C . TRP F 1 212 ? 23.009 10.580 29.652 1.00 122.92 212 TRP F C 1
ATOM 12956 O O . TRP F 1 212 ? 23.222 10.364 30.850 1.00 119.71 212 TRP F O 1
ATOM 12967 N N . ASN F 1 213 ? 21.929 11.227 29.232 1.00 128.68 213 ASN F N 1
ATOM 12968 C CA . ASN F 1 213 ? 20.932 11.776 30.138 1.00 144.86 213 ASN F CA 1
ATOM 12969 C C . ASN F 1 213 ? 19.971 10.720 30.689 1.00 143.67 213 ASN F C 1
ATOM 12970 O O . ASN F 1 213 ? 18.915 11.088 31.217 1.00 149.54 213 ASN F O 1
ATOM 12975 N N . LEU F 1 214 ? 20.308 9.431 30.591 1.00 133.29 214 LEU F N 1
ATOM 12976 C CA . LEU F 1 214 ? 19.449 8.359 31.083 1.00 121.87 214 LEU F CA 1
ATOM 12977 C C . LEU F 1 214 ? 20.088 7.555 32.211 1.00 121.47 214 LEU F C 1
ATOM 12978 O O . LEU F 1 214 ? 19.571 6.487 32.563 1.00 120.38 214 LEU F O 1
ATOM 12983 N N . GLY F 1 215 ? 21.191 8.031 32.786 1.00 121.57 215 GLY F N 1
ATOM 12984 C CA . GLY F 1 215 ? 21.865 7.353 33.877 1.00 122.77 215 GLY F CA 1
ATOM 12985 C C . GLY F 1 215 ? 23.177 6.693 33.504 1.00 119.37 215 GLY F C 1
ATOM 12986 O O . GLY F 1 215 ? 23.903 6.251 34.405 1.00 123.16 215 GLY F O 1
ATOM 12987 N N . PHE F 1 216 ? 23.510 6.613 32.215 1.00 113.23 216 PHE F N 1
ATOM 12988 C CA . PHE F 1 216 ? 24.734 5.950 31.763 1.00 111.03 216 PHE F CA 1
ATOM 12989 C C . PHE F 1 216 ? 25.894 6.939 31.860 1.00 112.91 216 PHE F C 1
ATOM 12990 O O . PHE F 1 216 ? 26.399 7.464 30.865 1.00 104.63 216 PHE F O 1
ATOM 12998 N N . THR F 1 217 ? 26.322 7.190 33.101 1.00 123.42 217 THR F N 1
ATOM 12999 C CA . THR F 1 217 ? 27.398 8.148 33.341 1.00 129.02 217 THR F CA 1
ATOM 13000 C C . THR F 1 217 ? 28.739 7.636 32.829 1.00 122.95 217 THR F C 1
ATOM 13001 O O . THR F 1 217 ? 29.563 8.426 32.356 1.00 119.80 217 THR F O 1
ATOM 13005 N N . SER F 1 218 ? 28.972 6.330 32.911 1.00 115.99 218 SER F N 1
ATOM 13006 C CA . SER F 1 218 ? 30.226 5.737 32.474 1.00 112.22 218 SER F CA 1
ATOM 13007 C C . SER F 1 218 ? 29.991 4.251 32.260 1.00 108.98 218 SER F C 1
ATOM 13008 O O . SER F 1 218 ? 28.959 3.703 32.653 1.00 117.71 218 SER F O 1
ATOM 13011 N N . VAL F 1 219 ? 30.961 3.602 31.626 1.00 98.60 219 VAL F N 1
ATOM 13012 C CA . VAL F 1 219 ? 30.933 2.148 31.521 1.00 89.95 219 VAL F CA 1
ATOM 13013 C C . VAL F 1 219 ? 31.347 1.611 32.886 1.00 86.69 219 VAL F C 1
ATOM 13014 O O . VAL F 1 219 ? 31.995 2.333 33.656 1.00 91.06 219 VAL F O 1
ATOM 13018 N N . PRO F 1 220 ? 30.982 0.383 33.245 1.00 86.44 220 PRO F N 1
ATOM 13019 C CA . PRO F 1 220 ? 31.307 -0.115 34.588 1.00 88.40 220 PRO F CA 1
ATOM 13020 C C . PRO F 1 220 ? 32.802 -0.310 34.801 1.00 99.40 220 PRO F C 1
ATOM 13021 O O . PRO F 1 220 ? 33.561 -0.601 33.872 1.00 97.89 220 PRO F O 1
ATOM 13025 N N . GLN F 1 221 ? 33.218 -0.141 36.058 1.00 105.70 221 GLN F N 1
ATOM 13026 C CA . GLN F 1 221 ? 34.598 -0.326 36.482 1.00 104.42 221 GLN F CA 1
ATOM 13027 C C . GLN F 1 221 ? 34.621 -1.220 37.716 1.00 105.54 221 GLN F C 1
ATOM 13028 O O . GLN F 1 221 ? 33.605 -1.400 38.390 1.00 110.20 221 GLN F O 1
ATOM 13034 N N . GLY F 1 222 ? 35.786 -1.789 38.006 1.00 106.63 222 GLY F N 1
ATOM 13035 C CA . GLY F 1 222 ? 35.896 -2.711 39.127 1.00 114.84 222 GLY F CA 1
ATOM 13036 C C . GLY F 1 222 ? 37.321 -3.183 39.313 1.00 126.67 222 GLY F C 1
ATOM 13037 O O . GLY F 1 222 ? 38.208 -2.904 38.499 1.00 125.60 222 GLY F O 1
ATOM 13038 N N . GLN F 1 223 ? 37.525 -3.915 40.413 1.00 140.60 223 GLN F N 1
ATOM 13039 C CA . GLN F 1 223 ? 38.850 -4.426 40.754 1.00 144.26 223 GLN F CA 1
ATOM 13040 C C . GLN F 1 223 ? 39.232 -5.641 39.919 1.00 129.79 223 GLN F C 1
ATOM 13041 O O . GLN F 1 223 ? 40.411 -5.816 39.592 1.00 116.34 223 GLN F O 1
ATOM 13047 N N . ASP F 1 224 ? 38.260 -6.484 39.577 1.00 124.51 224 ASP F N 1
ATOM 13048 C CA . ASP F 1 224 ? 38.482 -7.651 38.735 1.00 126.47 224 ASP F CA 1
ATOM 13049 C C . ASP F 1 224 ? 37.829 -7.503 37.369 1.00 124.97 224 ASP F C 1
ATOM 13050 O O . ASP F 1 224 ? 37.810 -8.464 36.593 1.00 127.91 224 ASP F O 1
ATOM 13055 N N . LEU F 1 225 ? 37.286 -6.327 37.062 1.00 119.17 225 LEU F N 1
ATOM 13056 C CA . LEU F 1 225 ? 36.560 -6.128 35.815 1.00 105.60 225 LEU F CA 1
ATOM 13057 C C . LEU F 1 225 ? 37.532 -6.142 34.643 1.00 104.69 225 LEU F C 1
ATOM 13058 O O . LEU F 1 225 ? 38.485 -5.356 34.604 1.00 118.01 225 LEU F O 1
ATOM 13063 N N . GLN F 1 226 ? 37.289 -7.032 33.688 1.00 88.90 226 GLN F N 1
ATOM 13064 C CA . GLN F 1 226 ? 38.105 -7.150 32.490 1.00 76.68 226 GLN F CA 1
ATOM 13065 C C . GLN F 1 226 ? 37.315 -6.645 31.292 1.00 70.94 226 GLN F C 1
ATOM 13066 O O . GLN F 1 226 ? 36.188 -7.091 31.054 1.00 67.70 226 GLN F O 1
ATOM 13072 N N . TYR F 1 227 ? 37.906 -5.719 30.544 1.00 69.16 227 TYR F N 1
ATOM 13073 C CA . TYR F 1 227 ? 37.290 -5.193 29.331 1.00 68.49 227 TYR F CA 1
ATOM 13074 C C . TYR F 1 227 ? 37.707 -6.056 28.147 1.00 73.75 227 TYR F C 1
ATOM 13075 O O . TYR F 1 227 ? 38.901 -6.202 27.871 1.00 84.37 227 TYR F O 1
ATOM 13084 N N . ILE F 1 228 ? 36.730 -6.626 27.449 1.00 75.97 228 ILE F N 1
ATOM 13085 C CA . ILE F 1 228 ? 36.990 -7.501 26.311 1.00 78.75 228 ILE F CA 1
ATOM 13086 C C . ILE F 1 228 ? 36.608 -6.757 25.036 1.00 62.93 228 ILE F C 1
ATOM 13087 O O . ILE F 1 228 ? 35.433 -6.436 24.820 1.00 69.91 228 ILE F O 1
ATOM 13092 N N . PHE F 1 229 ? 37.605 -6.471 24.201 1.00 63.13 229 PHE F N 1
ATOM 13093 C CA . PHE F 1 229 ? 37.393 -5.742 22.958 1.00 56.92 229 PHE F CA 1
ATOM 13094 C C . PHE F 1 229 ? 36.884 -6.667 21.862 1.00 52.36 229 PHE F C 1
ATOM 13095 O O . PHE F 1 229 ? 37.254 -7.841 21.787 1.00 52.09 229 PHE F O 1
ATOM 13103 N N . ILE F 1 230 ? 36.019 -6.123 21.015 1.00 55.30 230 ILE F N 1
ATOM 13104 C CA . ILE F 1 230 ? 35.565 -6.789 19.798 1.00 55.00 230 ILE F CA 1
ATOM 13105 C C . ILE F 1 230 ? 36.348 -6.192 18.636 1.00 52.92 230 ILE F C 1
ATOM 13106 O O . ILE F 1 230 ? 36.266 -4.975 18.413 1.00 54.82 230 ILE F O 1
ATOM 13111 N N . PRO F 1 231 ? 37.097 -6.980 17.883 1.00 54.70 231 PRO F N 1
ATOM 13112 C CA . PRO F 1 231 ? 37.965 -6.421 16.831 1.00 51.24 231 PRO F CA 1
ATOM 13113 C C . PRO F 1 231 ? 37.191 -6.053 15.569 1.00 47.15 231 PRO F C 1
ATOM 13114 O O . PRO F 1 231 ? 37.483 -6.521 14.469 1.00 47.69 231 PRO F O 1
ATOM 13118 N N . SER F 1 232 ? 36.184 -5.194 15.726 1.00 45.82 232 SER F N 1
ATOM 13119 C CA . SER F 1 232 ? 35.319 -4.852 14.605 1.00 55.29 232 SER F CA 1
ATOM 13120 C C . SER F 1 232 ? 35.905 -3.776 13.700 1.00 55.17 232 SER F C 1
ATOM 13121 O O . SER F 1 232 ? 35.474 -3.657 12.547 1.00 57.29 232 SER F O 1
ATOM 13124 N N . ASP F 1 233 ? 36.865 -2.996 14.184 1.00 57.04 233 ASP F N 1
ATOM 13125 C CA . ASP F 1 233 ? 37.351 -1.840 13.443 1.00 60.71 233 ASP F CA 1
ATOM 13126 C C . ASP F 1 233 ? 38.764 -1.525 13.919 1.00 57.02 233 ASP F C 1
ATOM 13127 O O . ASP F 1 233 ? 39.226 -2.041 14.940 1.00 59.29 233 ASP F O 1
ATOM 13132 N N . ILE F 1 234 ? 39.446 -0.664 13.160 1.00 62.08 234 ILE F N 1
ATOM 13133 C CA . ILE F 1 234 ? 40.785 -0.221 13.546 1.00 66.48 234 ILE F CA 1
ATOM 13134 C C . ILE F 1 234 ? 40.744 0.520 14.872 1.00 72.54 234 ILE F C 1
ATOM 13135 O O . ILE F 1 234 ? 41.697 0.454 15.659 1.00 78.51 234 ILE F O 1
ATOM 13140 N N . ARG F 1 235 ? 39.656 1.252 15.134 1.00 72.83 235 ARG F N 1
ATOM 13141 C CA . ARG F 1 235 ? 39.530 1.987 16.389 1.00 74.53 235 ARG F CA 1
ATOM 13142 C C . ARG F 1 235 ? 39.648 1.062 17.586 1.00 73.38 235 ARG F C 1
ATOM 13143 O O . ARG F 1 235 ? 40.185 1.456 18.628 1.00 71.77 235 ARG F O 1
ATOM 13151 N N . ASP F 1 236 ? 39.157 -0.170 17.446 1.00 65.33 236 ASP F N 1
ATOM 13152 C CA . ASP F 1 236 ? 39.244 -1.151 18.518 1.00 55.62 236 ASP F CA 1
ATOM 13153 C C . ASP F 1 236 ? 40.695 -1.531 18.810 1.00 60.65 236 ASP F C 1
ATOM 13154 O O . ASP F 1 236 ? 41.082 -1.663 19.977 1.00 59.79 236 ASP F O 1
ATOM 13159 N N . TYR F 1 237 ? 41.524 -1.674 17.771 1.00 54.90 237 TYR F N 1
ATOM 13160 C CA . TYR F 1 237 ? 42.932 -2.009 17.987 1.00 62.21 237 TYR F CA 1
ATOM 13161 C C . TYR F 1 237 ? 43.690 -0.854 18.628 1.00 59.88 237 TYR F C 1
ATOM 13162 O O . TYR F 1 237 ? 44.444 -1.053 19.588 1.00 63.81 237 TYR F O 1
ATOM 13171 N N . VAL F 1 238 ? 43.510 0.361 18.106 1.00 64.19 238 VAL F N 1
ATOM 13172 C CA . VAL F 1 238 ? 44.222 1.519 18.646 1.00 67.97 238 VAL F CA 1
ATOM 13173 C C . VAL F 1 238 ? 43.844 1.743 20.107 1.00 69.49 238 VAL F C 1
ATOM 13174 O O . VAL F 1 238 ? 44.705 1.987 20.962 1.00 81.03 238 VAL F O 1
ATOM 13186 N N . LEU F 1 240 ? 42.605 -0.421 22.262 1.00 66.04 240 LEU F N 1
ATOM 13187 C CA . LEU F 1 240 ? 43.224 -1.476 23.057 1.00 67.99 240 LEU F CA 1
ATOM 13188 C C . LEU F 1 240 ? 44.705 -1.195 23.278 1.00 76.61 240 LEU F C 1
ATOM 13189 O O . LEU F 1 240 ? 45.227 -1.396 24.382 1.00 77.53 240 LEU F O 1
ATOM 13194 N N . ARG F 1 241 ? 45.397 -0.725 22.241 1.00 76.80 241 ARG F N 1
ATOM 13195 C CA . ARG F 1 241 ? 46.800 -0.364 22.399 1.00 77.61 241 ARG F CA 1
ATOM 13196 C C . ARG F 1 241 ? 46.958 0.770 23.406 1.00 84.69 241 ARG F C 1
ATOM 13197 O O . ARG F 1 241 ? 47.734 0.661 24.362 1.00 82.65 241 ARG F O 1
ATOM 13205 N N . SER F 1 242 ? 46.197 1.859 23.227 1.00 86.36 242 SER F N 1
ATOM 13206 C CA . SER F 1 242 ? 46.333 3.017 24.110 1.00 79.61 242 SER F CA 1
ATOM 13207 C C . SER F 1 242 ? 45.899 2.710 25.537 1.00 82.74 242 SER F C 1
ATOM 13208 O O . SER F 1 242 ? 46.395 3.339 26.479 1.00 87.48 242 SER F O 1
ATOM 13211 N N . ALA F 1 243 ? 44.964 1.777 25.723 1.00 83.45 243 ALA F N 1
ATOM 13212 C CA . ALA F 1 243 ? 44.489 1.492 27.073 1.00 84.95 243 ALA F CA 1
ATOM 13213 C C . ALA F 1 243 ? 45.598 0.885 27.921 1.00 91.70 243 ALA F C 1
ATOM 13214 O O . ALA F 1 243 ? 45.833 1.315 29.055 1.00 101.76 243 ALA F O 1
ATOM 13216 N N . ILE F 1 244 ? 46.303 -0.108 27.377 1.00 85.72 244 ILE F N 1
ATOM 13217 C CA . ILE F 1 244 ? 47.378 -0.745 28.129 1.00 91.65 244 ILE F CA 1
ATOM 13218 C C . ILE F 1 244 ? 48.562 0.202 28.287 1.00 94.65 244 ILE F C 1
ATOM 13219 O O . ILE F 1 244 ? 49.230 0.200 29.329 1.00 91.35 244 ILE F O 1
ATOM 13224 N N . LEU F 1 245 ? 48.828 1.039 27.279 1.00 99.15 245 LEU F N 1
ATOM 13225 C CA . LEU F 1 245 ? 49.943 1.981 27.347 1.00 103.28 245 LEU F CA 1
ATOM 13226 C C . LEU F 1 245 ? 49.657 3.165 28.266 1.00 110.94 245 LEU F C 1
ATOM 13227 O O . LEU F 1 245 ? 50.595 3.766 28.802 1.00 114.95 245 LEU F O 1
ATOM 13232 N N . GLY F 1 246 ? 48.388 3.524 28.450 1.00 109.69 246 GLY F N 1
ATOM 13233 C CA . GLY F 1 246 ? 48.014 4.703 29.199 1.00 109.97 246 GLY F CA 1
ATOM 13234 C C . GLY F 1 246 ? 48.026 5.988 28.390 1.00 109.75 246 GLY F C 1
ATOM 13235 O O . GLY F 1 246 ? 47.346 6.946 28.760 1.00 114.30 246 GLY F O 1
ATOM 13236 N N . VAL F 1 247 ? 48.792 6.028 27.304 1.00 114.99 247 VAL F N 1
ATOM 13237 C CA . VAL F 1 247 ? 48.820 7.209 26.438 1.00 116.19 247 VAL F CA 1
ATOM 13238 C C . VAL F 1 247 ? 47.414 7.479 25.921 1.00 105.88 247 VAL F C 1
ATOM 13239 O O . VAL F 1 247 ? 46.638 6.524 25.713 1.00 103.21 247 VAL F O 1
ATOM 13243 N N . PRO F 1 248 ? 46.999 8.734 25.750 1.00 106.05 248 PRO F N 1
ATOM 13244 C CA . PRO F 1 248 ? 45.757 8.992 25.014 1.00 103.45 248 PRO F CA 1
ATOM 13245 C C . PRO F 1 248 ? 45.887 8.501 23.581 1.00 96.62 248 PRO F C 1
ATOM 13246 O O . PRO F 1 248 ? 46.978 8.480 23.007 1.00 102.12 248 PRO F O 1
ATOM 13250 N N . VAL F 1 249 ? 44.760 8.092 23.007 1.00 93.82 249 VAL F N 1
ATOM 13251 C CA . VAL F 1 249 ? 44.816 7.477 21.674 1.00 101.82 249 VAL F CA 1
ATOM 13252 C C . VAL F 1 249 ? 45.348 8.492 20.667 1.00 100.37 249 VAL F C 1
ATOM 13253 O O . VAL F 1 249 ? 44.838 9.629 20.601 1.00 100.77 249 VAL F O 1
ATOM 13257 N N . PRO F 1 250 ? 46.379 8.150 19.887 1.00 92.98 250 PRO F N 1
ATOM 13258 C CA . PRO F 1 250 ? 47.072 9.147 19.064 1.00 94.91 250 PRO F CA 1
ATOM 13259 C C . PRO F 1 250 ? 46.546 9.326 17.650 1.00 94.11 250 PRO F C 1
ATOM 13260 O O . PRO F 1 250 ? 46.984 10.262 16.967 1.00 99.56 250 PRO F O 1
ATOM 13264 N N . GLU F 1 251 ? 45.650 8.466 17.185 1.00 82.36 251 GLU F N 1
ATOM 13265 C CA . GLU F 1 251 ? 45.259 8.464 15.784 1.00 92.05 251 GLU F CA 1
ATOM 13266 C C . GLU F 1 251 ? 43.807 8.008 15.689 1.00 96.64 251 GLU F C 1
ATOM 13267 O O . GLU F 1 251 ? 43.096 7.924 16.694 1.00 102.33 251 GLU F O 1
ATOM 13273 N N . GLY F 1 252 ? 43.367 7.719 14.470 1.00 96.76 252 GLY F N 1
ATOM 13274 C CA . GLY F 1 252 ? 42.029 7.223 14.245 1.00 98.54 252 GLY F CA 1
ATOM 13275 C C . GLY F 1 252 ? 40.956 8.252 14.561 1.00 105.53 252 GLY F C 1
ATOM 13276 O O . GLY F 1 252 ? 41.217 9.414 14.875 1.00 106.55 252 GLY F O 1
ATOM 13277 N N . LEU F 1 253 ? 39.710 7.783 14.473 1.00 112.93 253 LEU F N 1
ATOM 13278 C CA . LEU F 1 253 ? 38.564 8.637 14.764 1.00 114.82 253 LEU F CA 1
ATOM 13279 C C . LEU F 1 253 ? 38.509 9.061 16.225 1.00 108.43 253 LEU F C 1
ATOM 13280 O O . LEU F 1 253 ? 37.799 10.016 16.552 1.00 116.58 253 LEU F O 1
ATOM 13285 N N . ASP F 1 254 ? 39.237 8.378 17.108 1.00 98.10 254 ASP F N 1
ATOM 13286 C CA . ASP F 1 254 ? 39.175 8.640 18.537 1.00 87.70 254 ASP F CA 1
ATOM 13287 C C . ASP F 1 254 ? 40.381 9.421 19.045 1.00 98.95 254 ASP F C 1
ATOM 13288 O O . ASP F 1 254 ? 40.617 9.453 20.257 1.00 97.65 254 ASP F O 1
ATOM 13293 N N . LYS F 1 255 ? 41.137 10.060 18.149 1.00 102.70 255 LYS F N 1
ATOM 13294 C CA . LYS F 1 255 ? 42.307 10.828 18.560 1.00 103.65 255 LYS F CA 1
ATOM 13295 C C . LYS F 1 255 ? 41.930 11.867 19.609 1.00 105.73 255 LYS F C 1
ATOM 13296 O O . LYS F 1 255 ? 41.032 12.688 19.399 1.00 93.11 255 LYS F O 1
ATOM 13302 N N . GLY F 1 256 ? 42.628 11.825 20.744 1.00 114.88 256 GLY F N 1
ATOM 13303 C CA . GLY F 1 256 ? 42.406 12.729 21.850 1.00 114.20 256 GLY F CA 1
ATOM 13304 C C . GLY F 1 256 ? 41.810 12.060 23.070 1.00 117.76 256 GLY F C 1
ATOM 13305 O O . GLY F 1 256 ? 42.052 12.516 24.195 1.00 129.48 256 GLY F O 1
ATOM 13306 N N . ASP F 1 257 ? 41.039 10.992 22.875 1.00 108.21 257 ASP F N 1
ATOM 13307 C CA . ASP F 1 257 ? 40.379 10.343 23.997 1.00 104.92 257 ASP F CA 1
ATOM 13308 C C . ASP F 1 257 ? 41.409 9.778 24.970 1.00 101.20 257 ASP F C 1
ATOM 13309 O O . ASP F 1 257 ? 42.541 9.459 24.600 1.00 102.26 257 ASP F O 1
ATOM 13314 N N . ARG F 1 258 ? 41.013 9.689 26.236 1.00 103.94 258 ARG F N 1
ATOM 13315 C CA . ARG F 1 258 ? 41.869 9.144 27.275 1.00 108.56 258 ARG F CA 1
ATOM 13316 C C . ARG F 1 258 ? 41.322 7.798 27.713 1.00 113.00 258 ARG F C 1
ATOM 13317 O O . ARG F 1 258 ? 40.172 7.727 28.173 1.00 109.66 258 ARG F O 1
ATOM 13325 N N . PRO F 1 259 ? 42.089 6.717 27.583 1.00 116.44 259 PRO F N 1
ATOM 13326 C CA . PRO F 1 259 ? 41.644 5.422 28.115 1.00 111.76 259 PRO F CA 1
ATOM 13327 C C . PRO F 1 259 ? 41.311 5.482 29.598 1.00 105.15 259 PRO F C 1
ATOM 13328 O O . PRO F 1 259 ? 40.589 4.626 30.117 1.00 103.90 259 PRO F O 1
ATOM 13332 N N . HIS F 1 260 ? 41.836 6.496 30.287 1.00 102.58 260 HIS F N 1
ATOM 13333 C CA . HIS F 1 260 ? 41.446 6.725 31.674 1.00 116.87 260 HIS F CA 1
ATOM 13334 C C . HIS F 1 260 ? 39.960 7.050 31.782 1.00 113.65 260 HIS F C 1
ATOM 13335 O O . HIS F 1 260 ? 39.290 6.613 32.725 1.00 109.36 260 HIS F O 1
ATOM 13342 N N . ALA F 1 261 ? 39.425 7.806 30.818 1.00 112.59 261 ALA F N 1
ATOM 13343 C CA . ALA F 1 261 ? 38.042 8.265 30.869 1.00 111.95 261 ALA F CA 1
ATOM 13344 C C . ALA F 1 261 ? 37.033 7.154 30.620 1.00 110.89 261 ALA F C 1
ATOM 13345 O O . ALA F 1 261 ? 35.840 7.362 30.860 1.00 114.18 261 ALA F O 1
ATOM 13347 N N . TYR F 1 262 ? 37.474 5.995 30.139 1.00 108.86 262 TYR F N 1
ATOM 13348 C CA . TYR F 1 262 ? 36.598 4.855 29.910 1.00 95.26 262 TYR F CA 1
ATOM 13349 C C . TYR F 1 262 ? 36.839 3.721 30.893 1.00 99.67 262 TYR F C 1
ATOM 13350 O O . TYR F 1 262 ? 35.899 3.246 31.534 1.00 99.97 262 TYR F O 1
ATOM 13359 N N . PHE F 1 263 ? 38.081 3.270 31.031 1.00 99.06 263 PHE F N 1
ATOM 13360 C CA . PHE F 1 263 ? 38.358 2.021 31.721 1.00 93.90 263 PHE F CA 1
ATOM 13361 C C . PHE F 1 263 ? 38.889 2.221 33.130 1.00 91.85 263 PHE F C 1
ATOM 13362 O O . PHE F 1 263 ? 39.049 1.239 33.861 1.00 87.46 263 PHE F O 1
ATOM 13370 N N . GLY F 1 264 ? 39.139 3.461 33.536 1.00 99.67 264 GLY F N 1
ATOM 13371 C CA . GLY F 1 264 ? 39.761 3.736 34.805 1.00 107.56 264 GLY F CA 1
ATOM 13372 C C . GLY F 1 264 ? 41.235 4.030 34.635 1.00 121.03 264 GLY F C 1
ATOM 13373 O O . GLY F 1 264 ? 41.757 4.097 33.518 1.00 125.84 264 GLY F O 1
ATOM 13374 N N . PRO F 1 265 ? 41.935 4.207 35.745 1.00 126.72 265 PRO F N 1
ATOM 13375 C CA . PRO F 1 265 ? 43.368 4.523 35.675 1.00 126.23 265 PRO F CA 1
ATOM 13376 C C . PRO F 1 265 ? 44.234 3.298 35.417 1.00 120.82 265 PRO F C 1
ATOM 13377 O O . PRO F 1 265 ? 45.283 3.399 34.772 1.00 116.81 265 PRO F O 1
ATOM 13381 N N . GLU F 1 266 ? 43.796 2.141 35.914 1.00 127.58 266 GLU F N 1
ATOM 13382 C CA . GLU F 1 266 ? 44.580 0.914 35.815 1.00 131.63 266 GLU F CA 1
ATOM 13383 C C . GLU F 1 266 ? 44.805 0.530 34.356 1.00 125.16 266 GLU F C 1
ATOM 13384 O O . GLU F 1 266 ? 43.865 0.502 33.555 1.00 126.81 266 GLU F O 1
ATOM 13390 N N . ALA F 1 267 ? 46.062 0.225 34.017 1.00 118.90 267 ALA F N 1
ATOM 13391 C CA . ALA F 1 267 ? 46.470 -0.079 32.640 1.00 109.25 267 ALA F CA 1
ATOM 13392 C C . ALA F 1 267 ? 47.461 -1.242 32.676 1.00 113.82 267 ALA F C 1
ATOM 13393 O O . ALA F 1 267 ? 48.668 -1.037 32.832 1.00 107.02 267 ALA F O 1
ATOM 13395 N N . SER F 1 268 ? 46.947 -2.462 32.509 1.00 114.17 268 SER F N 1
ATOM 13396 C CA . SER F 1 268 ? 47.794 -3.649 32.534 1.00 112.91 268 SER F CA 1
ATOM 13397 C C . SER F 1 268 ? 47.469 -4.595 31.386 1.00 105.46 268 SER F C 1
ATOM 13398 O O . SER F 1 268 ? 46.718 -4.240 30.471 1.00 96.23 268 SER F O 1
ATOM 13401 N N . ALA F 1 269 ? 48.023 -5.806 31.433 1.00 109.69 269 ALA F N 1
ATOM 13402 C CA . ALA F 1 269 ? 47.743 -6.824 30.428 1.00 101.26 269 ALA F CA 1
ATOM 13403 C C . ALA F 1 269 ? 46.511 -7.646 30.786 1.00 100.34 269 ALA F C 1
ATOM 13404 O O . ALA F 1 269 ? 45.653 -7.890 29.932 1.00 98.10 269 ALA F O 1
ATOM 13406 N N . SER F 1 270 ? 46.414 -8.080 32.044 1.00 95.96 270 SER F N 1
ATOM 13407 C CA . SER F 1 270 ? 45.259 -8.843 32.494 1.00 97.05 270 SER F CA 1
ATOM 13408 C C . SER F 1 270 ? 43.990 -8.008 32.531 1.00 101.45 270 SER F C 1
ATOM 13409 O O . SER F 1 270 ? 42.903 -8.572 32.691 1.00 95.08 270 SER F O 1
ATOM 13412 N N . LYS F 1 271 ? 44.108 -6.688 32.387 1.00 109.09 271 LYS F N 1
ATOM 13413 C CA . LYS F 1 271 ? 42.938 -5.820 32.392 1.00 98.55 271 LYS F CA 1
ATOM 13414 C C . LYS F 1 271 ? 42.147 -5.942 31.093 1.00 97.38 271 LYS F C 1
ATOM 13415 O O . LYS F 1 271 ? 40.914 -6.035 31.120 1.00 94.57 271 LYS F O 1
ATOM 13421 N N . PHE F 1 272 ? 42.833 -5.964 29.951 1.00 86.40 272 PHE F N 1
ATOM 13422 C CA . PHE F 1 272 ? 42.193 -5.872 28.645 1.00 80.26 272 PHE F CA 1
ATOM 13423 C C . PHE F 1 272 ? 42.483 -7.115 27.813 1.00 74.28 272 PHE F C 1
ATOM 13424 O O . PHE F 1 272 ? 43.640 -7.530 27.693 1.00 75.59 272 PHE F O 1
ATOM 13432 N N . LYS F 1 273 ? 41.432 -7.699 27.235 1.00 64.88 273 LYS F N 1
ATOM 13433 C CA . LYS F 1 273 ? 41.538 -8.866 26.368 1.00 64.25 273 LYS F CA 1
ATOM 13434 C C . LYS F 1 273 ? 40.912 -8.572 25.010 1.00 60.21 273 LYS F C 1
ATOM 13435 O O . LYS F 1 273 ? 40.184 -7.593 24.829 1.00 64.76 273 LYS F O 1
ATOM 13441 N N . LEU F 1 274 ? 41.208 -9.440 24.043 1.00 59.13 274 LEU F N 1
ATOM 13442 C CA . LEU F 1 274 ? 40.865 -9.210 22.644 1.00 51.83 274 LEU F CA 1
ATOM 13443 C C . LEU F 1 274 ? 40.216 -10.456 22.069 1.00 59.78 274 LEU F C 1
ATOM 13444 O O . LEU F 1 274 ? 40.852 -11.512 22.006 1.00 56.45 274 LEU F O 1
ATOM 13449 N N . LEU F 1 275 ? 38.966 -10.327 21.627 1.00 48.12 275 LEU F N 1
ATOM 13450 C CA . LEU F 1 275 ? 38.259 -11.455 21.040 1.00 49.66 275 LEU F CA 1
ATOM 13451 C C . LEU F 1 275 ? 38.880 -11.840 19.701 1.00 55.92 275 LEU F C 1
ATOM 13452 O O . LEU F 1 275 ? 39.240 -10.978 18.893 1.00 60.26 275 LEU F O 1
ATOM 13457 N N . HIS F 1 276 ? 38.986 -13.145 19.461 1.00 51.20 276 HIS F N 1
ATOM 13458 C CA . HIS F 1 276 ? 39.747 -13.660 18.328 1.00 52.16 276 HIS F CA 1
ATOM 13459 C C . HIS F 1 276 ? 38.900 -13.623 17.059 1.00 49.17 276 HIS F C 1
ATOM 13460 O O . HIS F 1 276 ? 37.791 -14.166 17.045 1.00 50.88 276 HIS F O 1
ATOM 13467 N N . PRO F 1 277 ? 39.387 -12.998 15.982 1.00 46.47 277 PRO F N 1
ATOM 13468 C CA . PRO F 1 277 ? 38.605 -12.977 14.733 1.00 43.72 277 PRO F CA 1
ATOM 13469 C C . PRO F 1 277 ? 38.215 -14.357 14.218 1.00 41.27 277 PRO F C 1
ATOM 13470 O O . PRO F 1 277 ? 37.091 -14.520 13.727 1.00 51.16 277 PRO F O 1
ATOM 13474 N N . ASP F 1 278 ? 39.091 -15.363 14.322 1.00 46.13 278 ASP F N 1
ATOM 13475 C CA . ASP F 1 278 ? 38.706 -16.705 13.888 1.00 46.36 278 ASP F CA 1
ATOM 13476 C C . ASP F 1 278 ? 37.589 -17.278 14.751 1.00 53.76 278 ASP F C 1
ATOM 13477 O O . ASP F 1 278 ? 36.798 -18.100 14.277 1.00 57.00 278 ASP F O 1
ATOM 13482 N N . PHE F 1 279 ? 37.517 -16.865 16.016 1.00 50.33 279 PHE F N 1
ATOM 13483 C CA . PHE F 1 279 ? 36.422 -17.298 16.873 1.00 44.33 279 PHE F CA 1
ATOM 13484 C C . PHE F 1 279 ? 35.109 -16.670 16.422 1.00 48.89 279 PHE F C 1
ATOM 13485 O O . PHE F 1 279 ? 34.073 -17.343 16.380 1.00 50.29 279 PHE F O 1
ATOM 13493 N N . ILE F 1 280 ? 35.145 -15.387 16.050 1.00 49.16 280 ILE F N 1
ATOM 13494 C CA . ILE F 1 280 ? 33.963 -14.711 15.524 1.00 48.81 280 ILE F CA 1
ATOM 13495 C C . ILE F 1 280 ? 33.538 -15.327 14.196 1.00 54.95 280 ILE F C 1
ATOM 13496 O O . ILE F 1 280 ? 32.341 -15.523 13.945 1.00 52.03 280 ILE F O 1
ATOM 13501 N N . SER F 1 281 ? 34.504 -15.662 13.330 1.00 49.22 281 SER F N 1
ATOM 13502 C CA . SER F 1 281 ? 34.170 -16.362 12.089 1.00 49.48 281 SER F CA 1
ATOM 13503 C C . SER F 1 281 ? 33.540 -17.721 12.375 1.00 56.08 281 SER F C 1
ATOM 13504 O O . SER F 1 281 ? 32.584 -18.128 11.702 1.00 56.68 281 SER F O 1
ATOM 13507 N N . TYR F 1 282 ? 34.060 -18.433 13.374 1.00 58.97 282 TYR F N 1
ATOM 13508 C CA . TYR F 1 282 ? 33.529 -19.753 13.699 1.00 61.86 282 TYR F CA 1
ATOM 13509 C C . TYR F 1 282 ? 32.108 -19.662 14.256 1.00 64.33 282 TYR F C 1
ATOM 13510 O O . TYR F 1 282 ? 31.253 -20.488 13.917 1.00 65.94 282 TYR F O 1
ATOM 13519 N N . LEU F 1 283 ? 31.825 -18.651 15.085 1.00 63.97 283 LEU F N 1
ATOM 13520 C CA . LEU F 1 283 ? 30.471 -18.491 15.620 1.00 58.66 283 LEU F CA 1
ATOM 13521 C C . LEU F 1 283 ? 29.481 -18.136 14.523 1.00 51.00 283 LEU F C 1
ATOM 13522 O O . LEU F 1 283 ? 28.347 -18.629 14.510 1.00 52.00 283 LEU F O 1
ATOM 13527 N N . THR F 1 284 ? 29.886 -17.265 13.602 1.00 49.67 284 THR F N 1
ATOM 13528 C CA . THR F 1 284 ? 29.003 -16.899 12.506 1.00 46.11 284 THR F CA 1
ATOM 13529 C C . THR F 1 284 ? 28.735 -18.088 11.595 1.00 54.22 284 THR F C 1
ATOM 13530 O O . THR F 1 284 ? 27.603 -18.287 11.141 1.00 63.20 284 THR F O 1
ATOM 13534 N N . GLU F 1 285 ? 29.751 -18.913 11.345 1.00 57.71 285 GLU F N 1
ATOM 13535 C CA . GLU F 1 285 ? 29.578 -20.007 10.395 1.00 53.47 285 GLU F CA 1
ATOM 13536 C C . GLU F 1 285 ? 28.756 -21.147 10.986 1.00 47.66 285 GLU F C 1
ATOM 13537 O O . GLU F 1 285 ? 27.944 -21.760 10.283 1.00 61.39 285 GLU F O 1
ATOM 13543 N N . ARG F 1 286 ? 28.947 -21.447 12.272 1.00 55.56 286 ARG F N 1
ATOM 13544 C CA . ARG F 1 286 ? 28.376 -22.643 12.881 1.00 50.27 286 ARG F CA 1
ATOM 13545 C C . ARG F 1 286 ? 27.060 -22.410 13.609 1.00 57.36 286 ARG F C 1
ATOM 13546 O O . ARG F 1 286 ? 26.262 -23.346 13.728 1.00 57.22 286 ARG F O 1
ATOM 13554 N N . PHE F 1 287 ? 26.816 -21.209 14.120 1.00 61.64 287 PHE F N 1
ATOM 13555 C CA . PHE F 1 287 ? 25.650 -20.969 14.961 1.00 65.34 287 PHE F CA 1
ATOM 13556 C C . PHE F 1 287 ? 24.697 -19.913 14.430 1.00 66.25 287 PHE F C 1
ATOM 13557 O O . PHE F 1 287 ? 23.502 -19.981 14.727 1.00 68.40 287 PHE F O 1
ATOM 13565 N N . LEU F 1 288 ? 25.182 -18.938 13.670 1.00 60.21 288 LEU F N 1
ATOM 13566 C CA . LEU F 1 288 ? 24.364 -17.809 13.252 1.00 50.94 288 LEU F CA 1
ATOM 13567 C C . LEU F 1 288 ? 24.609 -17.478 11.789 1.00 55.89 288 LEU F C 1
ATOM 13568 O O . LEU F 1 288 ? 24.750 -16.309 11.414 1.00 56.93 288 LEU F O 1
ATOM 13573 N N . LYS F 1 289 ? 24.658 -18.503 10.936 1.00 61.08 289 LYS F N 1
ATOM 13574 C CA . LYS F 1 289 ? 24.941 -18.315 9.512 1.00 58.99 289 LYS F CA 1
ATOM 13575 C C . LYS F 1 289 ? 23.680 -17.784 8.838 1.00 56.34 289 LYS F C 1
ATOM 13576 O O . LYS F 1 289 ? 22.910 -18.516 8.214 1.00 66.41 289 LYS F O 1
ATOM 13582 N N . SER F 1 290 ? 23.476 -16.477 8.966 1.00 66.46 290 SER F N 1
ATOM 13583 C CA . SER F 1 290 ? 22.243 -15.853 8.508 1.00 66.97 290 SER F CA 1
ATOM 13584 C C . SER F 1 290 ? 22.157 -15.831 6.988 1.00 74.47 290 SER F C 1
ATOM 13585 O O . SER F 1 290 ? 23.169 -15.788 6.283 1.00 79.99 290 SER F O 1
ATOM 13588 N N . LYS F 1 291 ? 20.922 -15.852 6.484 1.00 69.62 291 LYS F N 1
ATOM 13589 C CA . LYS F 1 291 ? 20.677 -15.664 5.059 1.00 78.51 291 LYS F CA 1
ATOM 13590 C C . LYS F 1 291 ? 20.959 -14.236 4.604 1.00 83.77 291 LYS F C 1
ATOM 13591 O O . LYS F 1 291 ? 20.900 -13.962 3.400 1.00 86.18 291 LYS F O 1
ATOM 13597 N N . LEU F 1 292 ? 21.261 -13.327 5.530 1.00 89.26 292 LEU F N 1
ATOM 13598 C CA . LEU F 1 292 ? 21.653 -11.968 5.184 1.00 93.49 292 LEU F CA 1
ATOM 13599 C C . LEU F 1 292 ? 23.105 -11.864 4.732 1.00 94.89 292 LEU F C 1
ATOM 13600 O O . LEU F 1 292 ? 23.522 -10.787 4.292 1.00 100.04 292 LEU F O 1
ATOM 13605 N N . ILE F 1 293 ? 23.882 -12.945 4.829 1.00 88.84 293 ILE F N 1
ATOM 13606 C CA . ILE F 1 293 ? 25.255 -12.914 4.335 1.00 90.61 293 ILE F CA 1
ATOM 13607 C C . ILE F 1 293 ? 25.280 -12.875 2.813 1.00 100.93 293 ILE F C 1
ATOM 13608 O O . ILE F 1 293 ? 26.224 -12.345 2.213 1.00 105.27 293 ILE F O 1
ATOM 13613 N N . ASN F 1 294 ? 24.231 -13.396 2.167 1.00 110.01 294 ASN F N 1
ATOM 13614 C CA . ASN F 1 294 ? 24.245 -13.644 0.727 1.00 122.77 294 ASN F CA 1
ATOM 13615 C C . ASN F 1 294 ? 24.528 -12.394 -0.103 1.00 129.69 294 ASN F C 1
ATOM 13616 O O . ASN F 1 294 ? 24.859 -12.518 -1.287 1.00 133.24 294 ASN F O 1
ATOM 13621 N N . THR F 1 295 ? 24.415 -11.204 0.481 1.00 131.03 295 THR F N 1
ATOM 13622 C CA . THR F 1 295 ? 24.731 -9.966 -0.229 1.00 135.22 295 THR F CA 1
ATOM 13623 C C . THR F 1 295 ? 26.207 -9.892 -0.623 1.00 130.72 295 THR F C 1
ATOM 13624 O O . THR F 1 295 ? 27.033 -10.679 -0.155 1.00 122.89 295 THR F O 1
ATOM 13628 N N . ASP F 1 299 ? 25.611 -5.223 2.396 1.00 124.16 299 ASP F N 1
ATOM 13629 C CA . ASP F 1 299 ? 26.342 -4.786 3.582 1.00 127.55 299 ASP F CA 1
ATOM 13630 C C . ASP F 1 299 ? 27.095 -5.952 4.226 1.00 124.87 299 ASP F C 1
ATOM 13631 O O . ASP F 1 299 ? 27.315 -6.979 3.584 1.00 136.41 299 ASP F O 1
ATOM 13636 N N . LEU F 1 300 ? 27.485 -5.799 5.493 1.00 98.90 300 LEU F N 1
ATOM 13637 C CA . LEU F 1 300 ? 28.298 -6.793 6.186 1.00 77.09 300 LEU F CA 1
ATOM 13638 C C . LEU F 1 300 ? 27.568 -7.296 7.424 1.00 72.39 300 LEU F C 1
ATOM 13639 O O . LEU F 1 300 ? 27.289 -6.524 8.348 1.00 62.27 300 LEU F O 1
ATOM 13644 N N . TYR F 1 301 ? 27.307 -8.599 7.455 1.00 65.52 301 TYR F N 1
ATOM 13645 C CA . TYR F 1 301 ? 26.596 -9.234 8.551 1.00 55.03 301 TYR F CA 1
ATOM 13646 C C . TYR F 1 301 ? 27.545 -9.613 9.677 1.00 60.42 301 TYR F C 1
ATOM 13647 O O . TYR F 1 301 ? 28.682 -10.032 9.437 1.00 64.61 301 TYR F O 1
ATOM 13664 N N . PRO F 1 303 ? 27.100 -11.049 14.167 1.00 50.90 303 PRO F N 1
ATOM 13665 C CA . PRO F 1 303 ? 26.256 -11.195 15.356 1.00 44.39 303 PRO F CA 1
ATOM 13666 C C . PRO F 1 303 ? 26.306 -9.951 16.235 1.00 47.55 303 PRO F C 1
ATOM 13667 O O . PRO F 1 303 ? 27.289 -9.210 16.246 1.00 48.92 303 PRO F O 1
ATOM 13671 N N . SER F 1 304 ? 25.222 -9.721 16.973 1.00 47.48 304 SER F N 1
ATOM 13672 C CA . SER F 1 304 ? 25.189 -8.605 17.907 1.00 49.08 304 SER F CA 1
ATOM 13673 C C . SER F 1 304 ? 26.265 -8.780 18.973 1.00 50.98 304 SER F C 1
ATOM 13674 O O . SER F 1 304 ? 26.777 -9.879 19.204 1.00 50.24 304 SER F O 1
ATOM 13677 N N . THR F 1 305 ? 26.616 -7.669 19.623 1.00 54.04 305 THR F N 1
ATOM 13678 C CA . THR F 1 305 ? 27.599 -7.735 20.697 1.00 48.36 305 THR F CA 1
ATOM 13679 C C . THR F 1 305 ? 27.148 -8.696 21.788 1.00 42.58 305 THR F C 1
ATOM 13680 O O . THR F 1 305 ? 27.952 -9.481 22.306 1.00 50.06 305 THR F O 1
ATOM 13684 N N . GLY F 1 306 ? 25.858 -8.662 22.135 1.00 45.50 306 GLY F N 1
ATOM 13685 C CA . GLY F 1 306 ? 25.348 -9.570 23.149 1.00 43.05 306 GLY F CA 1
ATOM 13686 C C . GLY F 1 306 ? 25.456 -11.025 22.741 1.00 48.34 306 GLY F C 1
ATOM 13687 O O . GLY F 1 306 ? 25.774 -11.886 23.564 1.00 60.59 306 GLY F O 1
ATOM 13688 N N . ALA F 1 307 ? 25.198 -11.321 21.465 1.00 53.66 307 ALA F N 1
ATOM 13689 C CA . ALA F 1 307 ? 25.349 -12.693 20.989 1.00 47.76 307 ALA F CA 1
ATOM 13690 C C . ALA F 1 307 ? 26.807 -13.132 21.034 1.00 56.83 307 ALA F C 1
ATOM 13691 O O . ALA F 1 307 ? 27.105 -14.286 21.364 1.00 51.44 307 ALA F O 1
ATOM 13693 N N . LEU F 1 308 ? 27.727 -12.224 20.701 1.00 56.90 308 LEU F N 1
ATOM 13694 C CA . LEU F 1 308 ? 29.148 -12.536 20.812 1.00 55.47 308 LEU F CA 1
ATOM 13695 C C . LEU F 1 308 ? 29.525 -12.865 22.252 1.00 59.07 308 LEU F C 1
ATOM 13696 O O . LEU F 1 308 ? 30.203 -13.867 22.509 1.00 60.60 308 LEU F O 1
ATOM 13709 N N . LEU F 1 310 ? 27.456 -13.768 24.834 1.00 67.52 310 LEU F N 1
ATOM 13710 C CA . LEU F 1 310 ? 26.760 -14.959 25.310 1.00 62.37 310 LEU F CA 1
ATOM 13711 C C . LEU F 1 310 ? 27.459 -16.227 24.830 1.00 55.81 310 LEU F C 1
ATOM 13712 O O . LEU F 1 310 ? 27.767 -17.120 25.627 1.00 51.69 310 LEU F O 1
ATOM 13717 N N . LEU F 1 311 ? 27.733 -16.317 23.525 1.00 50.57 311 LEU F N 1
ATOM 13718 C CA . LEU F 1 311 ? 28.443 -17.478 22.997 1.00 56.22 311 LEU F CA 1
ATOM 13719 C C . LEU F 1 311 ? 29.863 -17.567 23.541 1.00 71.59 311 LEU F C 1
ATOM 13720 O O . LEU F 1 311 ? 30.405 -18.670 23.676 1.00 70.18 311 LEU F O 1
ATOM 13725 N N . THR F 1 312 ? 30.482 -16.424 23.847 1.00 72.01 312 THR F N 1
ATOM 13726 C CA . THR F 1 312 ? 31.792 -16.441 24.489 1.00 67.10 312 THR F CA 1
ATOM 13727 C C . THR F 1 312 ? 31.720 -17.132 25.843 1.00 72.07 312 THR F C 1
ATOM 13728 O O . THR F 1 312 ? 32.503 -18.045 26.132 1.00 75.89 312 THR F O 1
ATOM 13732 N N . ALA F 1 313 ? 30.776 -16.711 26.687 1.00 67.44 313 ALA F N 1
ATOM 13733 C CA . ALA F 1 313 ? 30.613 -17.358 27.983 1.00 73.67 313 ALA F CA 1
ATOM 13734 C C . ALA F 1 313 ? 30.274 -18.833 27.817 1.00 76.81 313 ALA F C 1
ATOM 13735 O O . ALA F 1 313 ? 30.709 -19.669 28.619 1.00 80.75 313 ALA F O 1
ATOM 13737 N N . LEU F 1 314 ? 29.518 -19.176 26.767 1.00 74.72 314 LEU F N 1
ATOM 13738 C CA . LEU F 1 314 ? 29.203 -20.579 26.505 1.00 72.80 314 LEU F CA 1
ATOM 13739 C C . LEU F 1 314 ? 30.462 -21.417 26.328 1.00 77.98 314 LEU F C 1
ATOM 13740 O O . LEU F 1 314 ? 30.471 -22.601 26.679 1.00 87.57 314 LEU F O 1
ATOM 13745 N N . HIS F 1 315 ? 31.529 -20.829 25.791 1.00 71.17 315 HIS F N 1
ATOM 13746 C CA . HIS F 1 315 ? 32.750 -21.573 25.520 1.00 74.51 315 HIS F CA 1
ATOM 13747 C C . HIS F 1 315 ? 33.763 -21.518 26.654 1.00 77.54 315 HIS F C 1
ATOM 13748 O O . HIS F 1 315 ? 34.706 -22.318 26.656 1.00 81.67 315 HIS F O 1
ATOM 13755 N N . THR F 1 316 ? 33.604 -20.603 27.611 1.00 75.58 316 THR F N 1
ATOM 13756 C CA . THR F 1 316 ? 34.560 -20.465 28.702 1.00 75.55 316 THR F CA 1
ATOM 13757 C C . THR F 1 316 ? 34.001 -20.845 30.062 1.00 76.09 316 THR F C 1
ATOM 13758 O O . THR F 1 316 ? 34.745 -21.353 30.898 1.00 77.12 316 THR F O 1
ATOM 13762 N N . CYS F 1 317 ? 32.715 -20.625 30.303 1.00 85.67 317 CYS F N 1
ATOM 13763 C CA . CYS F 1 317 ? 32.131 -20.966 31.587 1.00 85.20 317 CYS F CA 1
ATOM 13764 C C . CYS F 1 317 ? 31.679 -22.423 31.597 1.00 92.49 317 CYS F C 1
ATOM 13765 O O . CYS F 1 317 ? 31.724 -23.124 30.584 1.00 89.62 317 CYS F O 1
ATOM 13768 N N . ASP F 1 318 ? 31.250 -22.886 32.771 1.00 99.25 318 ASP F N 1
ATOM 13769 C CA . ASP F 1 318 ? 30.707 -24.232 32.903 1.00 109.23 318 ASP F CA 1
ATOM 13770 C C . ASP F 1 318 ? 29.187 -24.268 32.833 1.00 107.04 318 ASP F C 1
ATOM 13771 O O . ASP F 1 318 ? 28.619 -25.258 32.360 1.00 112.39 318 ASP F O 1
ATOM 13776 N N . GLN F 1 319 ? 28.524 -23.214 33.298 1.00 95.88 319 GLN F N 1
ATOM 13777 C CA . GLN F 1 319 ? 27.109 -22.995 33.052 1.00 92.74 319 GLN F CA 1
ATOM 13778 C C . GLN F 1 319 ? 26.915 -21.502 32.838 1.00 89.22 319 GLN F C 1
ATOM 13779 O O . GLN F 1 319 ? 27.705 -20.685 33.317 1.00 92.03 319 GLN F O 1
ATOM 13785 N N . VAL F 1 320 ? 25.865 -21.149 32.098 1.00 81.44 320 VAL F N 1
ATOM 13786 C CA . VAL F 1 320 ? 25.591 -19.760 31.741 1.00 79.32 320 VAL F CA 1
ATOM 13787 C C . VAL F 1 320 ? 24.088 -19.517 31.784 1.00 81.53 320 VAL F C 1
ATOM 13788 O O . VAL F 1 320 ? 23.298 -20.360 31.346 1.00 84.91 320 VAL F O 1
ATOM 13792 N N . SER F 1 321 ? 23.695 -18.356 32.305 1.00 80.91 321 SER F N 1
ATOM 13793 C CA . SER F 1 321 ? 22.301 -17.930 32.342 1.00 92.42 321 SER F CA 1
ATOM 13794 C C . SER F 1 321 ? 22.167 -16.620 31.580 1.00 92.01 321 SER F C 1
ATOM 13795 O O . SER F 1 321 ? 22.888 -15.659 31.864 1.00 91.32 321 SER F O 1
ATOM 13798 N N . ALA F 1 322 ? 21.249 -16.584 30.617 1.00 81.87 322 ALA F N 1
ATOM 13799 C CA . ALA F 1 322 ? 21.069 -15.427 29.751 1.00 71.59 322 ALA F CA 1
ATOM 13800 C C . ALA F 1 322 ? 19.910 -14.579 30.262 1.00 68.46 322 ALA F C 1
ATOM 13801 O O . ALA F 1 322 ? 18.794 -15.083 30.432 1.00 72.37 322 ALA F O 1
ATOM 13803 N N . TYR F 1 323 ? 20.177 -13.296 30.501 1.00 64.05 323 TYR F N 1
ATOM 13804 C CA . TYR F 1 323 ? 19.181 -12.340 30.968 1.00 70.23 323 TYR F CA 1
ATOM 13805 C C . TYR F 1 323 ? 19.114 -11.169 29.998 1.00 69.75 323 TYR F C 1
ATOM 13806 O O . TYR F 1 323 ? 20.147 -10.703 29.505 1.00 74.33 323 TYR F O 1
ATOM 13815 N N . GLY F 1 324 ? 17.901 -10.690 29.733 1.00 66.70 324 GLY F N 1
ATOM 13816 C CA . GLY F 1 324 ? 17.735 -9.528 28.882 1.00 60.77 324 GLY F CA 1
ATOM 13817 C C . GLY F 1 324 ? 18.016 -9.743 27.412 1.00 65.46 324 GLY F C 1
ATOM 13818 O O . GLY F 1 324 ? 18.243 -8.767 26.690 1.00 66.60 324 GLY F O 1
ATOM 13819 N N . PHE F 1 325 ? 18.008 -10.981 26.939 1.00 63.37 325 PHE F N 1
ATOM 13820 C CA . PHE F 1 325 ? 18.197 -11.259 25.524 1.00 60.41 325 PHE F CA 1
ATOM 13821 C C . PHE F 1 325 ? 16.853 -11.442 24.825 1.00 69.90 325 PHE F C 1
ATOM 13822 O O . PHE F 1 325 ? 15.804 -11.592 25.455 1.00 74.21 325 PHE F O 1
ATOM 13830 N N . ILE F 1 326 ? 16.906 -11.434 23.492 1.00 67.77 326 ILE F N 1
ATOM 13831 C CA . ILE F 1 326 ? 15.700 -11.392 22.672 1.00 62.26 326 ILE F CA 1
ATOM 13832 C C . ILE F 1 326 ? 14.944 -12.709 22.789 1.00 63.41 326 ILE F C 1
ATOM 13833 O O . ILE F 1 326 ? 15.536 -13.796 22.732 1.00 59.00 326 ILE F O 1
ATOM 13838 N N . THR F 1 327 ? 13.626 -12.618 22.962 1.00 57.67 327 THR F N 1
ATOM 13839 C CA . THR F 1 327 ? 12.773 -13.789 23.101 1.00 58.49 327 THR F CA 1
ATOM 13840 C C . THR F 1 327 ? 11.546 -13.614 22.217 1.00 58.99 327 THR F C 1
ATOM 13841 O O . THR F 1 327 ? 11.297 -12.533 21.676 1.00 60.11 327 THR F O 1
ATOM 13845 N N . SER F 1 328 ? 10.779 -14.700 22.064 1.00 59.28 328 SER F N 1
ATOM 13846 C CA . SER F 1 328 ? 9.548 -14.656 21.274 1.00 61.12 328 SER F CA 1
ATOM 13847 C C . SER F 1 328 ? 8.662 -13.486 21.681 1.00 60.17 328 SER F C 1
ATOM 13848 O O . SER F 1 328 ? 8.065 -12.814 20.833 1.00 63.55 328 SER F O 1
ATOM 13851 N N . ASN F 1 329 ? 8.560 -13.235 22.984 1.00 64.27 329 ASN F N 1
ATOM 13852 C CA . ASN F 1 329 ? 7.644 -12.231 23.505 1.00 57.95 329 ASN F CA 1
ATOM 13853 C C . ASN F 1 329 ? 8.309 -10.867 23.620 1.00 63.15 329 ASN F C 1
ATOM 13854 O O . ASN F 1 329 ? 7.887 -10.043 24.436 1.00 62.95 329 ASN F O 1
ATOM 13859 N N . TYR F 1 330 ? 9.348 -10.632 22.809 1.00 60.30 330 TYR F N 1
ATOM 13860 C CA . TYR F 1 330 ? 10.068 -9.360 22.821 1.00 60.41 330 TYR F CA 1
ATOM 13861 C C . TYR F 1 330 ? 9.113 -8.170 22.765 1.00 55.06 330 TYR F C 1
ATOM 13862 O O . TYR F 1 330 ? 9.351 -7.138 23.403 1.00 58.99 330 TYR F O 1
ATOM 13871 N N . TRP F 1 331 ? 8.018 -8.306 22.016 1.00 57.68 331 TRP F N 1
ATOM 13872 C CA . TRP F 1 331 ? 7.126 -7.188 21.735 1.00 56.71 331 TRP F CA 1
ATOM 13873 C C . TRP F 1 331 ? 6.383 -6.699 22.971 1.00 61.61 331 TRP F C 1
ATOM 13874 O O . TRP F 1 331 ? 5.912 -5.557 22.980 1.00 62.98 331 TRP F O 1
ATOM 13885 N N . LYS F 1 332 ? 6.268 -7.534 24.007 1.00 56.87 332 LYS F N 1
ATOM 13886 C CA . LYS F 1 332 ? 5.573 -7.156 25.232 1.00 60.69 332 LYS F CA 1
ATOM 13887 C C . LYS F 1 332 ? 6.354 -6.156 26.069 1.00 64.76 332 LYS F C 1
ATOM 13888 O O . LYS F 1 332 ? 5.791 -5.596 27.014 1.00 67.45 332 LYS F O 1
ATOM 13894 N N . PHE F 1 333 ? 7.622 -5.917 25.748 1.00 74.89 333 PHE F N 1
ATOM 13895 C CA . PHE F 1 333 ? 8.493 -5.069 26.545 1.00 73.07 333 PHE F CA 1
ATOM 13896 C C . PHE F 1 333 ? 9.098 -3.974 25.680 1.00 72.55 333 PHE F C 1
ATOM 13897 O O . PHE F 1 333 ? 8.991 -3.984 24.452 1.00 60.35 333 PHE F O 1
ATOM 13905 N N . SER F 1 334 ? 9.745 -3.022 26.345 1.00 83.40 334 SER F N 1
ATOM 13906 C CA . SER F 1 334 ? 10.401 -1.941 25.633 1.00 84.98 334 SER F CA 1
ATOM 13907 C C . SER F 1 334 ? 11.682 -2.449 24.971 1.00 75.00 334 SER F C 1
ATOM 13908 O O . SER F 1 334 ? 12.107 -3.591 25.171 1.00 75.98 334 SER F O 1
ATOM 13911 N N . ASP F 1 335 ? 12.292 -1.588 24.152 1.00 74.37 335 ASP F N 1
ATOM 13912 C CA . ASP F 1 335 ? 13.544 -1.959 23.500 1.00 67.50 335 ASP F CA 1
ATOM 13913 C C . ASP F 1 335 ? 14.601 -2.314 24.534 1.00 62.80 335 ASP F C 1
ATOM 13914 O O . ASP F 1 335 ? 15.194 -3.397 24.498 1.00 64.73 335 ASP F O 1
ATOM 13919 N N . HIS F 1 336 ? 14.840 -1.409 25.474 1.00 69.61 336 HIS F N 1
ATOM 13920 C CA . HIS F 1 336 ? 15.835 -1.605 26.513 1.00 71.30 336 HIS F CA 1
ATOM 13921 C C . HIS F 1 336 ? 15.175 -1.430 27.869 1.00 74.65 336 HIS F C 1
ATOM 13922 O O . HIS F 1 336 ? 14.181 -0.716 28.009 1.00 90.07 336 HIS F O 1
ATOM 13929 N N . TYR F 1 337 ? 15.743 -2.089 28.877 1.00 70.12 337 TYR F N 1
ATOM 13930 C CA . TYR F 1 337 ? 15.173 -2.009 30.217 1.00 81.08 337 TYR F CA 1
ATOM 13931 C C . TYR F 1 337 ? 15.243 -0.607 30.828 1.00 87.62 337 TYR F C 1
ATOM 13932 O O . TYR F 1 337 ? 14.769 -0.437 31.955 1.00 99.56 337 TYR F O 1
ATOM 13941 N N . PHE F 1 338 ? 15.811 0.387 30.134 1.00 84.87 338 PHE F N 1
ATOM 13942 C CA . PHE F 1 338 ? 15.903 1.751 30.645 1.00 87.56 338 PHE F CA 1
ATOM 13943 C C . PHE F 1 338 ? 15.208 2.753 29.724 1.00 94.68 338 PHE F C 1
ATOM 13944 O O . PHE F 1 338 ? 15.598 3.919 29.669 1.00 95.88 338 PHE F O 1
ATOM 13952 N N . GLU F 1 339 ? 14.161 2.324 29.020 1.00 108.23 339 GLU F N 1
ATOM 13953 C CA . GLU F 1 339 ? 13.426 3.199 28.104 1.00 115.84 339 GLU F CA 1
ATOM 13954 C C . GLU F 1 339 ? 11.915 3.082 28.298 1.00 117.15 339 GLU F C 1
ATOM 13955 O O . GLU F 1 339 ? 11.136 3.451 27.418 1.00 112.46 339 GLU F O 1
ATOM 13961 N N . ASN F 1 350 ? 23.130 -5.210 9.484 1.00 84.06 350 ASN F N 1
ATOM 13962 C CA . ASN F 1 350 ? 23.778 -5.550 10.742 1.00 76.15 350 ASN F CA 1
ATOM 13963 C C . ASN F 1 350 ? 23.561 -7.024 11.075 1.00 72.15 350 ASN F C 1
ATOM 13964 O O . ASN F 1 350 ? 24.345 -7.885 10.681 1.00 69.04 350 ASN F O 1
ATOM 13969 N N . HIS F 1 351 ? 22.484 -7.307 11.802 1.00 56.56 351 HIS F N 1
ATOM 13970 C CA . HIS F 1 351 ? 22.199 -8.648 12.286 1.00 63.01 351 HIS F CA 1
ATOM 13971 C C . HIS F 1 351 ? 20.706 -8.900 12.204 1.00 57.82 351 HIS F C 1
ATOM 13972 O O . HIS F 1 351 ? 19.908 -7.969 12.077 1.00 75.65 351 HIS F O 1
ATOM 13979 N N . ASP F 1 352 ? 20.323 -10.167 12.299 1.00 52.32 352 ASP F N 1
ATOM 13980 C CA . ASP F 1 352 ? 18.915 -10.513 12.438 1.00 79.36 352 ASP F CA 1
ATOM 13981 C C . ASP F 1 352 ? 18.691 -11.129 13.813 1.00 65.62 352 ASP F C 1
ATOM 13982 O O . ASP F 1 352 ? 19.265 -12.175 14.143 1.00 51.61 352 ASP F O 1
ATOM 13987 N N . LEU F 1 353 ? 17.866 -10.454 14.616 1.00 58.68 353 LEU F N 1
ATOM 13988 C CA . LEU F 1 353 ? 17.573 -10.892 15.974 1.00 51.67 353 LEU F CA 1
ATOM 13989 C C . LEU F 1 353 ? 16.783 -12.191 16.012 1.00 50.50 353 LEU F C 1
ATOM 13990 O O . LEU F 1 353 ? 16.831 -12.896 17.025 1.00 44.45 353 LEU F O 1
ATOM 13995 N N . SER F 1 354 ? 16.045 -12.519 14.948 1.00 41.20 354 SER F N 1
ATOM 13996 C CA . SER F 1 354 ? 15.247 -13.740 14.982 1.00 49.73 354 SER F CA 1
ATOM 13997 C C . SER F 1 354 ? 16.141 -14.973 15.032 1.00 42.92 354 SER F C 1
ATOM 13998 O O . SER F 1 354 ? 15.914 -15.878 15.843 1.00 62.22 354 SER F O 1
ATOM 14001 N N . LEU F 1 355 ? 17.177 -15.021 14.192 1.00 53.69 355 LEU F N 1
ATOM 14002 C CA . LEU F 1 355 ? 18.106 -16.146 14.263 1.00 57.08 355 LEU F CA 1
ATOM 14003 C C . LEU F 1 355 ? 18.731 -16.247 15.649 1.00 44.04 355 LEU F C 1
ATOM 14004 O O . LEU F 1 355 ? 18.835 -17.341 16.215 1.00 53.04 355 LEU F O 1
ATOM 14009 N N . GLU F 1 356 ? 19.106 -15.107 16.229 1.00 45.54 356 GLU F N 1
ATOM 14010 C CA . GLU F 1 356 ? 19.632 -15.100 17.588 1.00 43.70 356 GLU F CA 1
ATOM 14011 C C . GLU F 1 356 ? 18.593 -15.585 18.593 1.00 47.89 356 GLU F C 1
ATOM 14012 O O . GLU F 1 356 ? 18.885 -16.454 19.423 1.00 53.80 356 GLU F O 1
ATOM 14018 N N . ALA F 1 357 ? 17.370 -15.047 18.528 1.00 56.17 357 ALA F N 1
ATOM 14019 C CA . ALA F 1 357 ? 16.326 -15.491 19.450 1.00 45.00 357 ALA F CA 1
ATOM 14020 C C . ALA F 1 357 ? 16.035 -16.975 19.275 1.00 46.74 357 ALA F C 1
ATOM 14021 O O . ALA F 1 357 ? 15.832 -17.699 20.257 1.00 50.24 357 ALA F O 1
ATOM 14023 N N . ALA F 1 358 ? 16.023 -17.443 18.025 1.00 48.46 358 ALA F N 1
ATOM 14024 C CA . ALA F 1 358 ? 15.877 -18.870 17.754 1.00 48.64 358 ALA F CA 1
ATOM 14025 C C . ALA F 1 358 ? 17.056 -19.670 18.297 1.00 63.05 358 ALA F C 1
ATOM 14026 O O . ALA F 1 358 ? 16.868 -20.769 18.832 1.00 61.19 358 ALA F O 1
ATOM 14028 N N . LEU F 1 359 ? 18.280 -19.150 18.154 1.00 57.02 359 LEU F N 1
ATOM 14029 C CA . LEU F 1 359 ? 19.441 -19.856 18.690 1.00 60.12 359 LEU F CA 1
ATOM 14030 C C . LEU F 1 359 ? 19.326 -20.017 20.199 1.00 66.10 359 LEU F C 1
ATOM 14031 O O . LEU F 1 359 ? 19.610 -21.093 20.738 1.00 74.48 359 LEU F O 1
ATOM 14036 N N . TRP F 1 360 ? 18.896 -18.963 20.899 1.00 54.19 360 TRP F N 1
ATOM 14037 C CA . TRP F 1 360 ? 18.766 -19.069 22.347 1.00 57.94 360 TRP F CA 1
ATOM 14038 C C . TRP F 1 360 ? 17.702 -20.083 22.747 1.00 70.22 360 TRP F C 1
ATOM 14039 O O . TRP F 1 360 ? 17.840 -20.736 23.788 1.00 76.20 360 TRP F O 1
ATOM 14050 N N . ARG F 1 361 ? 16.650 -20.240 21.936 1.00 53.66 361 ARG F N 1
ATOM 14051 C CA . ARG F 1 361 ? 15.599 -21.203 22.258 1.00 64.31 361 ARG F CA 1
ATOM 14052 C C . ARG F 1 361 ? 16.101 -22.637 22.116 1.00 68.91 361 ARG F C 1
ATOM 14053 O O . ARG F 1 361 ? 15.888 -23.468 23.007 1.00 73.73 361 ARG F O 1
ATOM 14061 N N . ASP F 1 362 ? 16.761 -22.950 20.994 1.00 74.12 362 ASP F N 1
ATOM 14062 C CA . ASP F 1 362 ? 17.257 -24.308 20.790 1.00 77.15 362 ASP F CA 1
ATOM 14063 C C . ASP F 1 362 ? 18.340 -24.663 21.800 1.00 71.96 362 ASP F C 1
ATOM 14064 O O . ASP F 1 362 ? 18.431 -25.817 22.232 1.00 89.51 362 ASP F O 1
ATOM 14069 N N . LEU F 1 363 ? 19.172 -23.691 22.178 1.00 81.03 363 LEU F N 1
ATOM 14070 C CA . LEU F 1 363 ? 20.136 -23.916 23.250 1.00 80.86 363 LEU F CA 1
ATOM 14071 C C . LEU F 1 363 ? 19.432 -24.256 24.555 1.00 86.27 363 LEU F C 1
ATOM 14072 O O . LEU F 1 363 ? 19.901 -25.106 25.323 1.00 89.53 363 LEU F O 1
ATOM 14077 N N . HIS F 1 364 ? 18.303 -23.598 24.823 1.00 75.02 364 HIS F N 1
ATOM 14078 C CA . HIS F 1 364 ? 17.530 -23.912 26.017 1.00 72.74 364 HIS F CA 1
ATOM 14079 C C . HIS F 1 364 ? 16.911 -25.300 25.919 1.00 74.19 364 HIS F C 1
ATOM 14080 O O . HIS F 1 364 ? 16.964 -26.076 26.880 1.00 76.97 364 HIS F O 1
ATOM 14087 N N . LYS F 1 365 ? 16.322 -25.628 24.764 1.00 81.37 365 LYS F N 1
ATOM 14088 C CA . LYS F 1 365 ? 15.675 -26.926 24.593 1.00 85.64 365 LYS F CA 1
ATOM 14089 C C . LYS F 1 365 ? 16.650 -28.069 24.832 1.00 90.65 365 LYS F C 1
ATOM 14090 O O . LYS F 1 365 ? 16.266 -29.124 25.348 1.00 91.29 365 LYS F O 1
ATOM 14096 N N . ALA F 1 366 ? 17.911 -27.885 24.452 1.00 86.75 366 ALA F N 1
ATOM 14097 C CA . ALA F 1 366 ? 18.912 -28.926 24.638 1.00 92.92 366 ALA F CA 1
ATOM 14098 C C . ALA F 1 366 ? 19.568 -28.876 26.013 1.00 96.78 366 ALA F C 1
ATOM 14099 O O . ALA F 1 366 ? 20.515 -29.633 26.260 1.00 95.92 366 ALA F O 1
ATOM 14101 N N . GLY F 1 367 ? 19.087 -28.017 26.913 1.00 90.11 367 GLY F N 1
ATOM 14102 C CA . GLY F 1 367 ? 19.638 -27.935 28.253 1.00 94.57 367 GLY F CA 1
ATOM 14103 C C . GLY F 1 367 ? 21.039 -27.363 28.258 1.00 95.24 367 GLY F C 1
ATOM 14104 O O . GLY F 1 367 ? 21.737 -27.382 29.277 1.00 99.35 367 GLY F O 1
ATOM 14105 N N . ILE F 1 368 ? 21.457 -26.851 27.102 1.00 87.94 368 ILE F N 1
ATOM 14106 C CA . ILE F 1 368 ? 22.792 -26.287 26.970 1.00 85.96 368 ILE F CA 1
ATOM 14107 C C . ILE F 1 368 ? 22.844 -24.884 27.562 1.00 84.17 368 ILE F C 1
ATOM 14108 O O . ILE F 1 368 ? 23.854 -24.496 28.162 1.00 83.94 368 ILE F O 1
ATOM 14113 N N . LEU F 1 369 ? 21.764 -24.119 27.436 1.00 77.47 369 LEU F N 1
ATOM 14114 C CA . LEU F 1 369 ? 21.695 -22.752 27.931 1.00 75.15 369 LEU F CA 1
ATOM 14115 C C . LEU F 1 369 ? 20.498 -22.596 28.856 1.00 84.74 369 LEU F C 1
ATOM 14116 O O . LEU F 1 369 ? 19.427 -23.159 28.605 1.00 79.70 369 LEU F O 1
ATOM 14121 N N . GLN F 1 370 ? 20.681 -21.828 29.925 1.00 89.12 370 GLN F N 1
ATOM 14122 C CA . GLN F 1 370 ? 19.592 -21.487 30.836 1.00 92.99 370 GLN F CA 1
ATOM 14123 C C . GLN F 1 370 ? 19.146 -20.068 30.498 1.00 99.88 370 GLN F C 1
ATOM 14124 O O . GLN F 1 370 ? 19.823 -19.094 30.832 1.00 107.94 370 GLN F O 1
ATOM 14130 N N . LEU F 1 371 ? 18.008 -19.957 29.819 1.00 94.75 371 LEU F N 1
ATOM 14131 C CA . LEU F 1 371 ? 17.505 -18.688 29.307 1.00 92.30 371 LEU F CA 1
ATOM 14132 C C . LEU F 1 371 ? 16.377 -18.176 30.189 1.00 85.22 371 LEU F C 1
ATOM 14133 O O . LEU F 1 371 ? 15.436 -18.915 30.491 1.00 86.15 371 LEU F O 1
ATOM 14138 N N . TYR F 1 372 ? 16.465 -16.911 30.591 1.00 82.84 372 TYR F N 1
ATOM 14139 C CA . TYR F 1 372 ? 15.413 -16.284 31.381 1.00 82.81 372 TYR F CA 1
ATOM 14140 C C . TYR F 1 372 ? 14.345 -15.750 30.438 1.00 83.02 372 TYR F C 1
ATOM 14141 O O . TYR F 1 372 ? 14.595 -14.821 29.664 1.00 81.54 372 TYR F O 1
ATOM 14150 N N . GLN F 1 373 ? 13.154 -16.329 30.514 1.00 85.64 373 GLN F N 1
ATOM 14151 C CA . GLN F 1 373 ? 12.015 -15.890 29.723 1.00 87.84 373 GLN F CA 1
ATOM 14152 C C . GLN F 1 373 ? 10.834 -15.747 30.665 1.00 102.09 373 GLN F C 1
ATOM 14153 O O . GLN F 1 373 ? 10.480 -16.701 31.366 1.00 112.60 373 GLN F O 1
ATOM 14159 N N . ARG F 1 374 ? 10.247 -14.557 30.703 1.00 99.14 374 ARG F N 1
ATOM 14160 C CA . ARG F 1 374 ? 9.179 -14.275 31.650 1.00 93.10 374 ARG F CA 1
ATOM 14161 C C . ARG F 1 374 ? 7.810 -14.272 30.973 1.00 94.55 374 ARG F C 1
ATOM 14162 O O . ARG F 1 374 ? 7.687 -14.588 29.789 1.00 96.55 374 ARG F O 1
#

Secondary structure (DSSP, 8-state):
--TTHHHHHHHSHHHHTT--TTS-SB--GGG--HHHHHHHTT--GGG--TT--HHHHHHHHHHTTSGGGG-SS------EEEEE--BGGGTTT--HHHHHHSSEEEEESS---TTTHHHH-S--SEEEE-S---HHHHHSTTTT-SS----TT-EEEE---SHHHH--HHHHHTS---SSTTTT--HHHHH-S--STTTEEEB-HHHHHHHHHHT---TT-----TTT--HHHHHH-SEEEEES---GGGGGS-SBTT---------HHHHHHHHHHHHHTTS-EE---/--TTHHHHHHHSHHHHTT--TTS-SB--GGG--HHHHHHHTT--GGG--TT--HHHHHHHHTT--SGGGG-SS-------EEEEE--BGGGTTT--HHHHHTSSEEEEESS---TT-HHHH-S--SEEEE-S---HHHHHTTTTT-SS----TTPEEEE--SSHHHH--HHHHHT----SSTTTT--HHHHH-S--STTSEEEB-HHHHHHHHHHT---TT---------TTT--HHHHHH-SEEEEES---TTGGGS-SBTT----------HHHHHHHHHHHHHTTS-EE---/-THHHHHHHHHSHHHHTT--TTS-SB--GGG--HHHHHHHTT--GGG--TT--HHHHHHHHTTS-STTSS-SS--------EEEEE--BGGGTT---HHHHHTSSEEEEESS---TTTHHHH-S--SEEEE-S---HHHHHTTTTT-SS----SS-EEEE--SSHHHH--HHHHHT----SSTTTT--HHHHH-S--STTTEEEB-HHHHHHHHHHT---GGGG--SSS----TTT--HHHHTTSSEEEEES---TTGGGS-SBTT---------TTS-HHHHHHHHHHHHHTTS-EE---/-HHHHHHHHHHSHHHHHS--TTS-SB--GGG--HHHHHHHTT--GGG--TT--HHHHHHHHTT--SGGGG-SS----EEEEE--BGGGTTT--HHHHHTSSEEEEESS---TTTHHHH-S--SEEEE-S---HHHHHTTTTT-SS----SS-EEEE--SSHHHH--HHHHHT----SSTTTT--HHHHH-S--STTTEEEB-HHHHHHHHHHT---GGGGSGGGGG---TTT--HHHHHH-SEEEEES---TTGGGS-SBTT----PPP--SS--HHHHHHHHHHHHHTTSSEE---/-THHHHHHHHHSHHHHTT--TTS-SB--GGG--HHHHHHHTT--GGG--TT--HHHHHHHHGGG-SSGGG-----EEEEE--BGGGTTT--HHHHHTSSEEEEESS---TT-TTTT-S--SEEEE-S---HHHHHTTTTT--SSPP-TT-EEEE---SHHHH--HHHHH-SPP-SGGGTT--HHHHH-S---SSSEEEB-HHHHHHHHHHT---TT-------TTT--HHHHHH-SEEEEES---GGGGGS-SB-----HHHHHHHHHHHHHTTSSEE---/-HHHHHHSHHHHTT--TTS-SB--GGG--HHHHHHHTT--GGG--TT--HHHHHHHHTT--SSGGG-S-----EEEEE--BGGGTT---HHHHHTSSEEEEESS---TTTTTTT-S--SEEEE-S---HHHHHTGGGT--S----SS-EEEE--SSHHHH--HHHHH-SPP-SSTTTT--THHHH-S---TTTEEEB-HHHHHHHHHHT---GGGG------TTT--HHHHHHSSEEEEES---GGGGGS-SBTT----HHHHHHHHHHHHHTTS-EE---

B-factor: mean 79.15, std 28.13, range [32.89, 212.0]

Organism: Homo sapiens (NCBI:txid9606)

InterPro domains:
  IPR001675 Glycosyl transferase family 29 [PF00777] (97-368)
  IPR012163 Sialyltransferase [PIRSF005557] (1-374)
  IPR038578 GT29-like superfamiliy [G3DSA:3.90.1480.20] (52-374)

GO terms:
  GO:0001665 alpha-N-acetylgalactosaminide alpha-2,6-sialyltransferase activity (F, IDA)
  GO:1990743 protein sialylation (P, IDA)
  GO:0006493 protein O-linked glycosylation (P, IDA)
  GO:0009101 glycoprotein biosynthetic process (P, IDA)
  GO:0000139 Golgi membrane (C, TAS)
  GO:0001665 alpha-N-acetylgalactosaminide alpha-2,6-sialyltransferase activity (F, TAS)
  GO:0008373 sialyltransferase activity (F, TAS)
  GO:0016266 protein O-linked glycosylation via N-acetyl-galactosamine (P, TAS)
  GO:0019082 viral protein processing (P, TAS)

Solvent-accessible surface area: 77152 Å² total

Nearest PDB structures (foldseek):
  6apl-assembly5_E  TM=1.004E+00  e=2.690E-60  Homo sapiens
  6apl-assembly6_F  TM=1.001E+00  e=4.088E-54  Homo sapiens
  6apl-assembly1_A  TM=9.900E-01  e=3.968E-53  Homo sapiens
  6apj-assembly2_B  TM=9.828E-01  e=1.033E-52  Homo sapiens
  6apj-assembly6_F  TM=9.903E-01  e=3.417E-52  Homo sapiens

Foldseek 3Di:
DLCQLVVLQCVDPQNVVQDDLPDFFFDAQVVDDVVLVVVLLVDAFLLHNPPHDPVLVVLLRVQRHDPLQRDLDDDPDAAEEEEEAFAQVLQPVQCQVVRVPGPAYEYELLPACVPRCSRGNQDHAEYEYEPVSVVNCVPCVVLRPVADREDPNHAYEYRPGDSVSSCNSCQLVQHASCDDPRGPDGNCRHYNDDRHSSRYTYTHSNNVVSCCVRQNVDPVVVEADRSLSLVSCLSRHSAYEYHNADEPVSVVGAGGNRDPHHDHHHDSVSSRVSQVVCVVSVSYHYDDD/DLPAQVVLQCPDPQNVPLDDLPDFFFQAQVPDDVVLQVVLCVDAFLQHNPPHDPVLQVLLRVQRHDPLQRALDDAVHDAQAEEEEAFAQVLQVVQCQVVHVVGPAYEYELLRACVPQCSRRNQDHAEYEYEPVSVVNCVPCVVLHPVADREDPNHAYEYRPGDSSRSCNSCQLVQHQSCDDPRGGDGNCRHYNDDRHSNRYYYTHSNVVVSCCVRQNVDPVPDDCADEADRSLSLVSCLSRGSAYEYHNADEPVSVVGARGNSPPPHHPHHYDRVSVNVSQVVCVVSSNYHYDDD/DLCLLVVLCVVDPQNVVQDDLPDQFFDALVPPDPVLQVVLLVDAFLLHNPPHDPVLLNLLRVQRNPPQLRDLDDQVHDDAAEEEEEDFAQVLQVQQCQVVHVVGPAYEEEQLPFCVPSCRRHNQGHQEYEYEPVSVVNCVPCVVLHRVADREDPNHAYEYRPRDSVRSCNSCQLVQHQSCDDPRGPDGNCRHHNDDRHSNRYTYTHSNSVVSCCVRQNVDPLQPVPDPRHAADRSLSLVSCLSRHSAYEYHNADEPVSQVGAGGNSDPPHDVDQDSRYGSVSVNVSVVVCVVSSNYHYDDD/DLVAQLVLCVPDPPSNVLPDLPDFFFDAQVPPDVVLQVVQLVAAFLLHPPPHDPVLVCLQRVQGNDPLQRDLDDPLFEEEFEAFAQVQAVQQCLVVHVVGPAYEEELLPFCVPRCSRHNQGHQEYEYEPVSVVNCVPCVVLHPVADREDPNHAYEYRPRDSVRSCNSQQLVQHQSCDDPRRPDTCCRHHNDDRHSNRYYYTHSNSVVSCCPSQNVDPLCVDPVVSLAADRSLSLVSCLSPHSAYEYHNADEPVSQVGAGGNSDPPHGNDADSRYGSVSVNVRQVVCVVSSSYHYDDD/DLVQLVVLCVPDVLNVVQDDLVDFFFAAQVPDDPVLQVVLLVDAFLLHPPPADPVLQVLLRVQRHDDLQRALDLAFEEEEEFAQQQQVQQCLVVRVVGPAYEYEQLDACVPRNSRNYDGHAEYEYEPVSVVSCPVCVVLPSPAGDEDDNHAYEYRPGDSVRSCNRCLLVQHQSCDDPRRPDGNCRHHNDDRHSNNYYYTHSNVVVSCCVRQNVDPQQVVHADDRSLSLVSCLSRHSAYEYHNADEPVSVVGDGGSSSGDSVSVRVSQVVCVVSVSYHYDDD/DVVLQVPDPLNVVQDDLPDFFFQAQVVDDPVLQVVLLVDPFLLHNPPHDPVLQVLLRVQRHDPLQRALDDDLAEEEEADFAQQQQVVQCLVVHVVGPAYEYEQLPACVVRNSRNHDGHQEYEYEPVSVVNCVVCVVLRCVADDEDDNRAYEYRPRDSSRSCPSCQQVQNQSCDDPRHPHTNCRHHNNDHHNNRYYYTHSNVVVSCCVRQPVDPVPVPPHADDRSLSLVSCLSRHPAYEYHNADEPVSVVGDGGNRVSYDSVSVNVSQVVCVVSVSHHYDDD